Protein AF-0000000087722189 (afdb_homodimer)

pLDDT: mean 79.75, std 27.66, range [12.63, 98.88]

InterPro domains:
  IPR008979 Galactose-binding-like domain superfamily [SSF49785] (25-213)
  IPR013783 Immunoglobulin-like fold [G3DSA:2.60.40.10] (234-318)
  IPR017853 Glycoside hydrolase superfamily [SSF51445] (443-797)
  IPR036156 Beta-Galactosidase/glucuronidase domain superfamily [SSF49303] (232-332)
  IPR041625 Beta-mannosidase, Ig-fold domain [PF17753] (933-1014)
  IPR050887 Beta-mannosidase glycosyl hydrolases [PTHR43730] (6-1013)
  IPR054593 Beta-mannosidase-like, galactose-binding domain-like [PF22666] (35-205)

Sequence (2212 aa):
MRRAAALALVGALCLASAGLTLAASNVMSLDALTWGVTNANGTIALKTKLPAYPINLLQEKGIVQDPLYRFGELETRWVAMDTWTFATEFTVSEEVAKRSSVDLVLDGVDTFATVYLNDKQIASLENFHRKYLLPVKSQLKPGVNTLKIVLAPAIKVAIDRKANHPYWIPTVTQLGNIDAYNFARKPAYDFGWDWGPGLGAAGIYGAVSLVGYDTALLRSAHVRQVKAPSSFLIRVQPELIVPASGDAGLLTIEMPALGLKAEKKLDLTSSGRALPELELAVPADSVDLWWPLGYGEQKLYDLTVTWTSSGASAAASGGVPAATIKRRVGFRTVELVEKPLPEAAAELFSAAGAGWEGSAQPGNGVRACMGMNNCGQYGWVDGKKWTFISTEMTPNFDFPVSGYDFAGAFPNSSFPGGDNPWWNHRYGVWTGWGAPSLAKRVEGESMYFKVNGVPIYAKGANIIPLHTLPVNATDELLAETLDYATDARMNMLRVWGGGWYMPDSFYDACDEKGILVWQETMFACASYPRDTKFMAEVADEVEQQIRRISWHPSVVIWGGNNEIEASLEWYRETQNNPALFVHDYTELFISTIGGLMQELVPELPYVDSSPSNGVVSRQPFIKRWGAAWDQRYGDVHHYNYDADCQDFNNFPMAKFVSEHGWPSFPTWPTFKAATSEDDWAVFSPGMEFRQRHFNKTLEMTEQYRKHFKLPKSWTGKDKAESFAKWKRYLYLNHVQQALCIDTAFSYWRRLRSEPQGLTMGILYWQLNDVWAGASWSGIDYEGRYKPMQHRVKHQFADFVLQTVLDNGHAQVFLVSDDTAPTTAAIDLTVHRLAEPACGCARDAPAADAAACAAAGTEPVWSKRVTDVTVPALNSALVVNASVSELLAAMPKCTPTTCFLRATATTKATKNKPASTSSAELFFKDFKELKLERPNLQLSNFTQVTPESVSFVVSTDRAAALLVVIDSDLKGRLDNNMINLAPCSSATLTFTAPRGGAVGHKALKASLAVTSLFENSHDDAVAAEDGAAAPVVPAAVAEPVAAAAAKEDEKSPKAKKEEKKEEKKEGGAAKEEGAKAPAAEAPVAEEKKEEKKEEAAPAKEPAAQQLMRRAAALALVGALCLASAGLTLAASNVMSLDALTWGVTNANGTIALKTKLPAYPINLLQEKGIVQDPLYRFGELETRWVAMDTWTFATEFTVSEEVAKRSSVDLVLDGVDTFATVYLNDKQIASLENFHRKYLLPVKSQLKPGVNTLKIVLAPAIKVAIDRKANHPYWIPTVTQLGNIDAYNFARKPAYDFGWDWGPGLGAAGIYGAVSLVGYDTALLRSAHVRQVKAPSSFLIRVQPELIVPASGDAGLLTIEMPALGLKAEKKLDLTSSGRALPELELAVPADSVDLWWPLGYGEQKLYDLTVTWTSSGASAAASGGVPAATIKRRVGFRTVELVEKPLPEAAAELFSAAGAGWEGSAQPGNGVRACMGMNNCGQYGWVDGKKWTFISTEMTPNFDFPVSGYDFAGAFPNSSFPGGDNPWWNHRYGVWTGWGAPSLAKRVEGESMYFKVNGVPIYAKGANIIPLHTLPVNATDELLAETLDYATDARMNMLRVWGGGWYMPDSFYDACDEKGILVWQETMFACASYPRDTKFMAEVADEVEQQIRRISWHPSVVIWGGNNEIEASLEWYRETQNNPALFVHDYTELFISTIGGLMQELVPELPYVDSSPSNGVVSRQPFIKRWGAAWDQRYGDVHHYNYDADCQDFNNFPMAKFVSEHGWPSFPTWPTFKAATSEDDWAVFSPGMEFRQRHFNKTLEMTEQYRKHFKLPKSWTGKDKAESFAKWKRYLYLNHVQQALCIDTAFSYWRRLRSEPQGLTMGILYWQLNDVWAGASWSGIDYEGRYKPMQHRVKHQFADFVLQTVLDNGHAQVFLVSDDTAPTTAAIDLTVHRLAEPACGCARDAPAADAAACAAAGTEPVWSKRVTDVTVPALNSALVVNASVSELLAAMPKCTPTTCFLRATATTKATKNKPASTSSAELFFKDFKELKLERPNLQLSNFTQVTPESVSFVVSTDRAAALLVVIDSDLKGRLDNNMINLAPCSSATLTFTAPRGGAVGHKALKASLAVTSLFENSHDDAVAAEDGAAAPVVPAAVAEPVAAAAAKEDEKSPKAKKEEKKEEKKEGGAAKEEGAKAPAAEAPVAEEKKEEKKEEAAPAKEPAAQQL

Organism: NCBI:txid307507

Structure (mmCIF, N/CA/C/O backbone):
data_AF-0000000087722189-model_v1
#
loop_
_entity.id
_entity.type
_entity.pdbx_description
1 polymer beta-mannosidase
#
loop_
_atom_site.group_PDB
_atom_site.id
_atom_site.type_symbol
_atom_site.label_atom_id
_atom_site.label_alt_id
_atom_site.label_comp_id
_atom_site.label_asym_id
_atom_site.label_entity_id
_atom_site.label_seq_id
_atom_site.pdbx_PDB_ins_code
_atom_site.Cartn_x
_atom_site.Cartn_y
_atom_site.Cartn_z
_atom_site.occupancy
_atom_site.B_iso_or_equiv
_atom_site.auth_seq_id
_atom_site.auth_comp_id
_atom_site.auth_asym_id
_atom_site.auth_atom_id
_atom_site.pdbx_PDB_model_num
ATOM 1 N N . MET A 1 1 ? -52.75 -87 -25.594 1 18.64 1 MET A N 1
ATOM 2 C CA . MET A 1 1 ? -53.938 -86.25 -26.078 1 18.64 1 MET A CA 1
ATOM 3 C C . MET A 1 1 ? -53.812 -84.75 -25.859 1 18.64 1 MET A C 1
ATOM 5 O O . MET A 1 1 ? -54.375 -84 -26.641 1 18.64 1 MET A O 1
ATOM 9 N N . ARG A 1 2 ? -53.625 -84.625 -24.469 1 18.83 2 ARG A N 1
ATOM 10 C CA . ARG A 1 2 ? -53.969 -83.375 -23.75 1 18.83 2 ARG A CA 1
ATOM 11 C C . ARG A 1 2 ? -53.156 -82.188 -24.297 1 18.83 2 ARG A C 1
ATOM 13 O O . ARG A 1 2 ? -52 -82 -23.891 1 18.83 2 ARG A O 1
ATOM 20 N N . ARG A 1 3 ? -53.156 -82 -25.656 1 20.3 3 ARG A N 1
ATOM 21 C CA . ARG A 1 3 ? -52.5 -81.375 -26.781 1 20.3 3 ARG A CA 1
ATOM 22 C C . ARG A 1 3 ? -52.625 -79.875 -26.719 1 20.3 3 ARG A C 1
ATOM 24 O O . ARG A 1 3 ? -51.719 -79.125 -27.172 1 20.3 3 ARG A O 1
ATOM 31 N N . ALA A 1 4 ? -53.906 -79.438 -26.359 1 22.16 4 ALA A N 1
ATOM 32 C CA . ALA A 1 4 ? -54.562 -78.375 -27.094 1 22.16 4 ALA A CA 1
ATOM 33 C C . ALA A 1 4 ? -54.031 -77 -26.625 1 22.16 4 ALA A C 1
ATOM 35 O O . ALA A 1 4 ? -54.594 -75.938 -26.969 1 22.16 4 ALA A O 1
ATOM 36 N N . ALA A 1 5 ? -53.344 -77 -25.469 1 23.98 5 ALA A N 1
ATOM 37 C CA . ALA A 1 5 ? -53.25 -75.875 -24.562 1 23.98 5 ALA A CA 1
ATOM 38 C C . ALA A 1 5 ? -52.531 -74.688 -25.25 1 23.98 5 ALA A C 1
ATOM 40 O O . ALA A 1 5 ? -51.344 -74.438 -25.031 1 23.98 5 ALA A O 1
ATOM 41 N N . ALA A 1 6 ? -52.406 -74.688 -26.688 1 22.47 6 ALA A N 1
ATOM 42 C CA . ALA A 1 6 ? -51.5 -74 -27.609 1 22.47 6 ALA A CA 1
ATOM 43 C C . ALA A 1 6 ? -51.75 -72.5 -27.578 1 22.47 6 ALA A C 1
ATOM 45 O O . ALA A 1 6 ? -50.812 -71.688 -27.828 1 22.47 6 ALA A O 1
ATOM 46 N N . LEU A 1 7 ? -53.094 -72.125 -27.594 1 21.23 7 LEU A N 1
ATOM 47 C CA . LEU A 1 7 ? -53.5 -71 -28.469 1 21.23 7 LEU A CA 1
ATOM 48 C C . LEU A 1 7 ? -52.906 -69.688 -28.031 1 21.23 7 LEU A C 1
ATOM 50 O O . LEU A 1 7 ? -52.281 -69 -28.828 1 21.23 7 LEU A O 1
ATOM 54 N N . ALA A 1 8 ? -53.781 -68.688 -27.5 1 22.16 8 ALA A N 1
ATOM 55 C CA . ALA A 1 8 ? -54.25 -67.375 -27.875 1 22.16 8 ALA A CA 1
ATOM 56 C C . ALA A 1 8 ? -53.406 -66.312 -27.234 1 22.16 8 ALA A C 1
ATOM 58 O O . ALA A 1 8 ? -53.562 -65.125 -27.547 1 22.16 8 ALA A O 1
ATOM 59 N N . LEU A 1 9 ? -52.719 -66.5 -26.125 1 21.83 9 LEU A N 1
ATOM 60 C CA . LEU A 1 9 ? -52.562 -65.438 -25.188 1 21.83 9 LEU A CA 1
ATOM 61 C C . LEU A 1 9 ? -51.594 -64.375 -25.719 1 21.83 9 LEU A C 1
ATOM 63 O O . LEU A 1 9 ? -50.375 -64.5 -25.594 1 21.83 9 LEU A O 1
ATOM 67 N N . VAL A 1 10 ? -51.656 -63.969 -27.062 1 23.55 10 VAL A N 1
ATOM 68 C CA . VAL A 1 10 ? -50.719 -63.031 -27.656 1 23.55 10 VAL A CA 1
ATOM 69 C C . VAL A 1 10 ? -50.812 -61.688 -26.906 1 23.55 10 VAL A C 1
ATOM 71 O O . VAL A 1 10 ? -51.844 -61 -26.953 1 23.55 10 VAL A O 1
ATOM 74 N N . GLY A 1 11 ? -50.219 -61.5 -25.672 1 20.73 11 GLY A N 1
ATOM 75 C CA . GLY A 1 11 ? -50.094 -60.406 -24.75 1 20.73 11 GLY A CA 1
ATOM 76 C C . GLY A 1 11 ? -49.656 -59.125 -25.422 1 20.73 11 GLY A C 1
ATOM 77 O O . GLY A 1 11 ? -48.625 -59.094 -26.125 1 20.73 11 GLY A O 1
ATOM 78 N N . ALA A 1 12 ? -50.625 -58.188 -25.828 1 23.33 12 ALA A N 1
ATOM 79 C CA . ALA A 1 12 ? -50.625 -56.812 -26.328 1 23.33 12 ALA A CA 1
ATOM 80 C C . ALA A 1 12 ? -49.719 -55.938 -25.469 1 23.33 12 ALA A C 1
ATOM 82 O O . ALA A 1 12 ? -50.031 -55.656 -24.312 1 23.33 12 ALA A O 1
ATOM 83 N N . LEU A 1 13 ? -48.406 -56.062 -25.547 1 22.55 13 LEU A N 1
ATOM 84 C CA . LEU A 1 13 ? -47.406 -55.219 -24.922 1 22.55 13 LEU A CA 1
ATOM 85 C C . LEU A 1 13 ? -47.656 -53.75 -25.266 1 22.55 13 LEU A C 1
ATOM 87 O O . LEU A 1 13 ? -47.531 -53.344 -26.438 1 22.55 13 LEU A O 1
ATOM 91 N N . CYS A 1 14 ? -48.719 -53.125 -24.641 1 22.64 14 CYS A N 1
ATOM 92 C CA . CYS A 1 14 ? -49 -51.688 -24.719 1 22.64 14 CYS A CA 1
ATOM 93 C C . CYS A 1 14 ? -47.719 -50.906 -24.406 1 22.64 14 CYS A C 1
ATOM 95 O O . CYS A 1 14 ? -47.188 -51 -23.312 1 22.64 14 CYS A O 1
ATOM 97 N N . LEU A 1 15 ? -46.875 -50.656 -25.391 1 23.09 15 LEU A N 1
ATOM 98 C CA . LEU A 1 15 ? -45.812 -49.656 -25.391 1 23.09 15 LEU A CA 1
ATOM 99 C C . LEU A 1 15 ? -46.312 -48.312 -24.922 1 23.09 15 LEU A C 1
ATOM 101 O O . LEU A 1 15 ? -47.062 -47.625 -25.641 1 23.09 15 LEU A O 1
ATOM 105 N N . ALA A 1 16 ? -46.844 -48.156 -23.688 1 23.91 16 ALA A N 1
ATOM 106 C CA . ALA A 1 16 ? -47.156 -46.812 -23.172 1 23.91 16 ALA A CA 1
ATOM 107 C C . ALA A 1 16 ? -45.969 -45.875 -23.391 1 23.91 16 ALA A C 1
ATOM 109 O O . ALA A 1 16 ? -44.844 -46.156 -22.984 1 23.91 16 ALA A O 1
ATOM 110 N N . SER A 1 17 ? -46.062 -45.094 -24.453 1 23.98 17 SER A N 1
ATOM 111 C CA . SER A 1 17 ? -45.281 -43.906 -24.734 1 23.98 17 SER A CA 1
ATOM 112 C C . SER A 1 17 ? -45.25 -42.969 -23.516 1 23.98 17 SER A C 1
ATOM 114 O O . SER A 1 17 ? -46.281 -42.406 -23.125 1 23.98 17 SER A O 1
ATOM 116 N N . ALA A 1 18 ? -44.625 -43.344 -22.422 1 25.34 18 ALA A N 1
ATOM 117 C CA . ALA A 1 18 ? -44.375 -42.344 -21.375 1 25.34 18 ALA A CA 1
ATOM 118 C C . ALA A 1 18 ? -43.906 -41.031 -21.969 1 25.34 18 ALA A C 1
ATOM 120 O O . ALA A 1 18 ? -42.906 -41 -22.703 1 25.34 18 ALA A O 1
ATOM 121 N N . GLY A 1 19 ? -44.844 -40.188 -22.297 1 25.67 19 GLY A N 1
ATOM 122 C CA . GLY A 1 19 ? -44.594 -38.781 -22.625 1 25.67 19 GLY A CA 1
ATOM 123 C C . GLY A 1 19 ? -43.531 -38.156 -21.734 1 25.67 19 GLY A C 1
ATOM 124 O O . GLY A 1 19 ? -43.719 -38.094 -20.516 1 25.67 19 GLY A O 1
ATOM 125 N N . LEU A 1 20 ? -42.344 -38.375 -22.016 1 26.56 20 LEU A N 1
ATOM 126 C CA . LEU A 1 20 ? -41.281 -37.5 -21.531 1 26.56 20 LEU A CA 1
ATOM 127 C C . LEU A 1 20 ? -41.719 -36.031 -21.547 1 26.56 20 LEU A C 1
ATOM 129 O O . LEU A 1 20 ? -41.875 -35.438 -22.625 1 26.56 20 LEU A O 1
ATOM 133 N N . THR A 1 21 ? -42.719 -35.719 -20.719 1 28.09 21 THR A N 1
ATOM 134 C CA . THR A 1 21 ? -42.906 -34.281 -20.531 1 28.09 21 THR A CA 1
ATOM 135 C C . THR A 1 21 ? -41.531 -33.594 -20.375 1 28.09 21 THR A C 1
ATOM 137 O O . THR A 1 21 ? -40.812 -33.844 -19.406 1 28.09 21 THR A O 1
ATOM 140 N N . LEU A 1 22 ? -40.938 -33.375 -21.391 1 30.19 22 LEU A N 1
ATOM 141 C CA . LEU A 1 22 ? -39.875 -32.344 -21.344 1 30.19 22 LEU A CA 1
ATOM 142 C C . LEU A 1 22 ? -40.344 -31.156 -20.5 1 30.19 22 LEU A C 1
ATOM 144 O O . LEU A 1 22 ? -41.281 -30.438 -20.875 1 30.19 22 LEU A O 1
ATOM 148 N N . ALA A 1 23 ? -40.375 -31.141 -19.281 1 35.41 23 ALA A N 1
ATOM 149 C CA . ALA A 1 23 ? -40.562 -29.922 -18.484 1 35.41 23 ALA A CA 1
ATOM 150 C C . ALA A 1 23 ? -40 -28.719 -19.234 1 35.41 23 ALA A C 1
ATOM 152 O O . ALA A 1 23 ? -38.844 -28.734 -19.703 1 35.41 23 ALA A O 1
ATOM 153 N N . ALA A 1 24 ? -40.844 -27.906 -19.828 1 44.97 24 ALA A N 1
ATOM 154 C CA . ALA A 1 24 ? -40.562 -26.641 -20.5 1 44.97 24 ALA A CA 1
ATOM 155 C C . ALA A 1 24 ? -39.5 -25.844 -19.734 1 44.97 24 ALA A C 1
ATOM 157 O O . ALA A 1 24 ? -39.688 -25.484 -18.578 1 44.97 24 ALA A O 1
ATOM 158 N N . SER A 1 25 ? -38.219 -25.906 -20.125 1 65.19 25 SER A N 1
ATOM 159 C CA . SER A 1 25 ? -37.031 -25.312 -19.5 1 65.19 25 SER A CA 1
ATOM 160 C C . SER A 1 25 ? -37.094 -23.797 -19.5 1 65.19 25 SER A C 1
ATOM 162 O O . SER A 1 25 ? -37.531 -23.188 -20.484 1 65.19 25 SER A O 1
ATOM 164 N N . ASN A 1 26 ? -37.094 -23.172 -18.344 1 86.25 26 ASN A N 1
ATOM 165 C CA . ASN A 1 26 ? -36.969 -21.719 -18.203 1 86.25 26 ASN A CA 1
ATOM 166 C C . ASN A 1 26 ? -35.656 -21.188 -18.781 1 86.25 26 ASN A C 1
ATOM 168 O O . ASN A 1 26 ? -35.344 -20.016 -18.625 1 86.25 26 ASN A O 1
ATOM 172 N N . VAL A 1 27 ? -35.031 -22.188 -19.547 1 93.06 27 VAL A N 1
ATOM 173 C CA . VAL A 1 27 ? -33.781 -21.812 -20.188 1 93.06 27 VAL A CA 1
ATOM 174 C C . VAL A 1 27 ? -33.875 -22.062 -21.688 1 93.06 27 VAL A C 1
ATOM 176 O O . VAL A 1 27 ? -34.312 -23.125 -22.125 1 93.06 27 VAL A O 1
ATOM 179 N N . MET A 1 28 ? -33.531 -21.141 -22.453 1 96.31 28 MET A N 1
ATOM 180 C CA . MET A 1 28 ? -33.469 -21.234 -23.922 1 96.31 28 MET A CA 1
ATOM 181 C C . MET A 1 28 ? -32.031 -21.031 -24.406 1 96.31 28 MET A C 1
ATOM 183 O O . MET A 1 28 ? -31.516 -19.922 -24.391 1 96.31 28 MET A O 1
ATOM 187 N N . SER A 1 29 ? -31.375 -22.156 -24.797 1 97.19 29 SER A N 1
ATOM 188 C CA . SER A 1 29 ? -30.031 -22.062 -25.344 1 97.19 29 SER A CA 1
ATOM 189 C C . SER A 1 29 ? -30.047 -21.422 -26.734 1 97.19 29 SER A C 1
ATOM 191 O O . SER A 1 29 ? -30.938 -21.703 -27.547 1 97.19 29 SER A O 1
ATOM 193 N N . LEU A 1 30 ? -29.094 -20.625 -26.984 1 98.06 30 LEU A N 1
ATOM 194 C CA . LEU A 1 30 ? -28.969 -20 -28.297 1 98.06 30 LEU A CA 1
ATOM 195 C C . LEU A 1 30 ? -27.766 -20.547 -29.047 1 98.06 30 LEU A C 1
ATOM 197 O O . LEU A 1 30 ? -27.453 -20.094 -30.156 1 98.06 30 LEU A O 1
ATOM 201 N N . ASP A 1 31 ? -27.156 -21.578 -28.531 1 97.5 31 ASP A N 1
ATOM 202 C CA . ASP A 1 31 ? -25.891 -22.109 -29.062 1 97.5 31 ASP A CA 1
ATOM 203 C C . ASP A 1 31 ? -26.109 -22.766 -30.422 1 97.5 31 ASP A C 1
ATOM 205 O O . ASP A 1 31 ? -25.266 -22.609 -31.312 1 97.5 31 ASP A O 1
ATOM 209 N N . ALA A 1 32 ? -27.203 -23.453 -30.547 1 96.31 32 ALA A N 1
ATOM 210 C CA . ALA A 1 32 ? -27.422 -24.297 -31.703 1 96.31 32 ALA A CA 1
ATOM 211 C C . ALA A 1 32 ? -28 -23.5 -32.875 1 96.31 32 ALA A C 1
ATOM 213 O O . ALA A 1 32 ? -28.094 -24.016 -34 1 96.31 32 ALA A O 1
ATOM 214 N N . LEU A 1 33 ? -28.281 -22.25 -32.562 1 97.06 33 LEU A N 1
ATOM 215 C CA . LEU A 1 33 ? -28.781 -21.406 -33.656 1 97.06 33 LEU A CA 1
ATOM 216 C C . LEU A 1 33 ? -27.672 -21.125 -34.656 1 97.06 33 LEU A C 1
ATOM 218 O O . LEU A 1 33 ? -26.5 -21.406 -34.406 1 97.06 33 LEU A O 1
ATOM 222 N N . THR A 1 34 ? -28.156 -20.656 -35.812 1 97.19 34 THR A N 1
ATOM 223 C CA . THR A 1 34 ? -27.188 -20.203 -36.781 1 97.19 34 THR A CA 1
ATOM 224 C C . THR A 1 34 ? -26.688 -18.797 -36.438 1 97.19 34 THR A C 1
ATOM 226 O O . THR A 1 34 ? -27.469 -17.844 -36.406 1 97.19 34 THR A O 1
ATOM 229 N N . TRP A 1 35 ? -25.5 -18.719 -36.188 1 98.5 35 TRP A N 1
ATOM 230 C CA . TRP A 1 35 ? -24.844 -17.438 -35.906 1 98.5 35 TRP A CA 1
ATOM 231 C C . TRP A 1 35 ? -24.047 -16.953 -37.125 1 98.5 35 TRP A C 1
ATOM 233 O O . TRP A 1 35 ? -23.25 -17.703 -37.688 1 98.5 35 TRP A O 1
ATOM 243 N N . GLY A 1 36 ? -24.281 -15.773 -37.531 1 98.25 36 GLY A N 1
ATOM 244 C CA . GLY A 1 36 ? -23.422 -15.125 -38.5 1 98.25 36 GLY A CA 1
ATOM 245 C C . GLY A 1 36 ? -22.172 -14.516 -37.875 1 98.25 36 GLY A C 1
ATOM 246 O O . GLY A 1 36 ? -22.234 -13.945 -36.781 1 98.25 36 GLY A O 1
ATOM 247 N N . VAL A 1 37 ? -21.016 -14.742 -38.531 1 98.5 37 VAL A N 1
ATOM 248 C CA . VAL A 1 37 ? -19.75 -14.164 -38.094 1 98.5 37 VAL A CA 1
ATOM 249 C C . VAL A 1 37 ? -19.141 -13.32 -39.219 1 98.5 37 VAL A C 1
ATOM 251 O O . VAL A 1 37 ? -18.891 -13.836 -40.312 1 98.5 37 VAL A O 1
ATOM 254 N N . THR A 1 38 ? -18.969 -12.008 -38.906 1 98.25 38 THR A N 1
ATOM 255 C CA . THR A 1 38 ? -18.438 -11.109 -39.938 1 98.25 38 THR A CA 1
ATOM 256 C C . THR A 1 38 ? -17.297 -10.266 -39.375 1 98.25 38 THR A C 1
ATOM 258 O O . THR A 1 38 ? -17.234 -10.031 -38.156 1 98.25 38 THR A O 1
ATOM 261 N N . ASN A 1 39 ? -16.344 -9.914 -40.188 1 97.5 39 ASN A N 1
ATOM 262 C CA . ASN A 1 39 ? -15.297 -8.992 -39.75 1 97.5 39 ASN A CA 1
ATOM 263 C C . ASN A 1 39 ? -15.688 -7.543 -40.031 1 97.5 39 ASN A C 1
ATOM 265 O O . ASN A 1 39 ? -16.766 -7.27 -40.531 1 97.5 39 ASN A O 1
ATOM 269 N N . ALA A 1 40 ? -14.867 -6.645 -39.625 1 95.75 40 ALA A N 1
ATOM 270 C CA . ALA A 1 40 ? -15.18 -5.223 -39.562 1 95.75 40 ALA A CA 1
ATOM 271 C C . ALA A 1 40 ? -15.555 -4.691 -40.969 1 95.75 40 ALA A C 1
ATOM 273 O O . ALA A 1 40 ? -16.516 -3.926 -41.094 1 95.75 40 ALA A O 1
ATOM 274 N N . ASN A 1 41 ? -14.82 -5.121 -42.031 1 93.06 41 ASN A N 1
ATOM 275 C CA . ASN A 1 41 ? -15.039 -4.547 -43.375 1 93.06 41 ASN A CA 1
ATOM 276 C C . ASN A 1 41 ? -16.016 -5.395 -44.188 1 93.06 41 ASN A C 1
ATOM 278 O O . ASN A 1 41 ? -16.297 -5.078 -45.344 1 93.06 41 ASN A O 1
ATOM 282 N N . GLY A 1 42 ? -16.453 -6.5 -43.719 1 92.81 42 GLY A N 1
ATOM 283 C CA . GLY A 1 42 ? -17.5 -7.297 -44.344 1 92.81 42 GLY A CA 1
ATOM 284 C C . GLY A 1 42 ? -16.984 -8.258 -45.375 1 92.81 42 GLY A C 1
ATOM 285 O O . GLY A 1 42 ? -17.766 -8.969 -46.031 1 92.81 42 GLY A O 1
ATOM 286 N N . THR A 1 43 ? -15.695 -8.375 -45.531 1 93.94 43 THR A N 1
ATOM 287 C CA . THR A 1 43 ? -15.117 -9.242 -46.562 1 93.94 43 THR A CA 1
ATOM 288 C C . THR A 1 43 ? -15.266 -10.711 -46.156 1 93.94 43 THR A C 1
ATOM 290 O O . THR A 1 43 ? -15.195 -11.594 -47.031 1 93.94 43 THR A O 1
ATOM 293 N N . ILE A 1 44 ? -15.398 -10.977 -44.906 1 96.69 44 ILE A N 1
ATOM 294 C CA . ILE A 1 44 ? -15.594 -12.328 -44.375 1 96.69 44 ILE A CA 1
ATOM 295 C C . ILE A 1 44 ? -17 -12.453 -43.781 1 96.69 44 ILE A C 1
ATOM 297 O O . ILE A 1 44 ? -17.422 -11.602 -43 1 96.69 44 ILE A O 1
ATOM 301 N N . ALA A 1 45 ? -17.672 -13.383 -44.188 1 96.62 45 ALA A N 1
ATOM 302 C CA . ALA A 1 45 ? -18.969 -13.742 -43.656 1 96.62 45 ALA A CA 1
ATOM 303 C C . ALA A 1 45 ? -19.109 -15.25 -43.5 1 96.62 45 ALA A C 1
ATOM 305 O O . ALA A 1 45 ? -19.125 -15.984 -44.5 1 96.62 45 ALA A O 1
ATOM 306 N N . LEU A 1 46 ? -19.156 -15.727 -42.375 1 97.44 46 LEU A N 1
ATOM 307 C CA . LEU A 1 46 ? -19.219 -17.156 -42.062 1 97.44 46 LEU A CA 1
ATOM 308 C C . LEU A 1 46 ? -20.438 -17.484 -41.219 1 97.44 46 LEU A C 1
ATOM 310 O O . LEU A 1 46 ? -21.078 -16.578 -40.656 1 97.44 46 LEU A O 1
ATOM 314 N N . LYS A 1 47 ? -20.828 -18.688 -41.188 1 97.25 47 LYS A N 1
ATOM 315 C CA . LYS A 1 47 ? -21.875 -19.188 -40.312 1 97.25 47 LYS A CA 1
ATOM 316 C C . LYS A 1 47 ? -21.344 -20.266 -39.375 1 97.25 47 LYS A C 1
ATOM 318 O O . LYS A 1 47 ? -20.453 -21.047 -39.75 1 97.25 47 LYS A O 1
ATOM 323 N N . THR A 1 48 ? -21.828 -20.266 -38.219 1 97.44 48 THR A N 1
ATOM 324 C CA . THR A 1 48 ? -21.344 -21.234 -37.219 1 97.44 48 THR A CA 1
ATOM 325 C C . THR A 1 48 ? -22.375 -21.438 -36.125 1 97.44 48 THR A C 1
ATOM 327 O O . THR A 1 48 ? -23.375 -20.734 -36.062 1 97.44 48 THR A O 1
ATOM 330 N N . LYS A 1 49 ? -22.234 -22.422 -35.344 1 97.5 49 LYS A N 1
ATOM 331 C CA . LYS A 1 49 ? -22.828 -22.562 -34.031 1 97.5 49 LYS A CA 1
ATOM 332 C C . LYS A 1 49 ? -21.844 -22.125 -32.938 1 97.5 49 LYS A C 1
ATOM 334 O O . LYS A 1 49 ? -20.719 -21.734 -33.25 1 97.5 49 LYS A O 1
ATOM 339 N N . LEU A 1 50 ? -22.297 -22.094 -31.703 1 97.44 50 LEU A N 1
ATOM 340 C CA . LEU A 1 50 ? -21.422 -21.75 -30.578 1 97.44 50 LEU A CA 1
ATOM 341 C C . LEU A 1 50 ? -21.109 -22.984 -29.734 1 97.44 50 LEU A C 1
ATOM 343 O O . LEU A 1 50 ? -21.891 -23.922 -29.688 1 97.44 50 LEU A O 1
ATOM 347 N N . PRO A 1 51 ? -19.906 -22.875 -29.078 1 97.06 51 PRO A N 1
ATOM 348 C CA . PRO A 1 51 ? -18.859 -21.844 -29.062 1 97.06 51 PRO A CA 1
ATOM 349 C C . PRO A 1 51 ? -18.062 -21.797 -30.375 1 97.06 51 PRO A C 1
ATOM 351 O O . PRO A 1 51 ? -18.062 -22.75 -31.141 1 97.06 51 PRO A O 1
ATOM 354 N N . ALA A 1 52 ? -17.406 -20.625 -30.594 1 97.88 52 ALA A N 1
ATOM 355 C CA . ALA A 1 52 ? -16.672 -20.516 -31.844 1 97.88 52 ALA A CA 1
ATOM 356 C C . ALA A 1 52 ? -15.625 -19.406 -31.781 1 97.88 52 ALA A C 1
ATOM 358 O O . ALA A 1 52 ? -15.797 -18.422 -31.031 1 97.88 52 ALA A O 1
ATOM 359 N N . TYR A 1 53 ? -14.57 -19.594 -32.5 1 98.25 53 TYR A N 1
ATOM 360 C CA . TYR A 1 53 ? -13.539 -18.609 -32.75 1 98.25 53 TYR A CA 1
ATOM 361 C C . TYR A 1 53 ? -13.367 -18.391 -34.25 1 98.25 53 TYR A C 1
ATOM 363 O O . TYR A 1 53 ? -13.25 -19.359 -35.031 1 98.25 53 TYR A O 1
ATOM 371 N N . PRO A 1 54 ? -13.336 -17.156 -34.688 1 97.94 54 PRO A N 1
ATOM 372 C CA . PRO A 1 54 ? -13.133 -16.891 -36.125 1 97.94 54 PRO A CA 1
ATOM 373 C C . PRO A 1 54 ? -11.883 -17.562 -36.688 1 97.94 54 PRO A C 1
ATOM 375 O O . PRO A 1 54 ? -11.898 -18.062 -37.812 1 97.94 54 PRO A O 1
ATOM 378 N N . ILE A 1 55 ? -10.812 -17.562 -35.938 1 97.56 55 ILE A N 1
ATOM 379 C CA . ILE A 1 55 ? -9.562 -18.125 -36.406 1 97.56 55 ILE A CA 1
ATOM 380 C C . ILE A 1 55 ? -9.758 -19.609 -36.75 1 97.56 55 ILE A C 1
ATOM 382 O O . ILE A 1 55 ? -9.219 -20.109 -37.719 1 97.56 55 ILE A O 1
ATOM 386 N N . ASN A 1 56 ? -10.469 -20.375 -35.938 1 97.19 56 ASN A N 1
ATOM 387 C CA . ASN A 1 56 ? -10.797 -21.766 -36.219 1 97.19 56 ASN A CA 1
ATOM 388 C C . ASN A 1 56 ? -11.672 -21.891 -37.469 1 97.19 56 ASN A C 1
ATOM 390 O O . ASN A 1 56 ? -11.461 -22.797 -38.281 1 97.19 56 ASN A O 1
ATOM 394 N N . LEU A 1 57 ? -12.656 -21.016 -37.531 1 97.81 57 LEU A N 1
ATOM 395 C CA . LEU A 1 57 ? -13.578 -21.062 -38.656 1 97.81 57 LEU A CA 1
ATOM 396 C C . LEU A 1 57 ? -12.844 -20.797 -39.969 1 97.81 57 LEU A C 1
ATOM 398 O O . LEU A 1 57 ? -13.102 -21.453 -41 1 97.81 57 LEU A O 1
ATOM 402 N N . LEU A 1 58 ? -12.016 -19.812 -39.969 1 98 58 LEU A N 1
ATOM 403 C CA . LEU A 1 58 ? -11.227 -19.469 -41.156 1 98 58 LEU A CA 1
ATOM 404 C C . LEU A 1 58 ? -10.352 -20.641 -41.562 1 98 58 LEU A C 1
ATOM 406 O O . LEU A 1 58 ? -10.188 -20.906 -42.75 1 98 58 LEU A O 1
ATOM 410 N N . GLN A 1 59 ? -9.703 -21.266 -40.594 1 96.94 59 GLN A N 1
ATOM 411 C CA . GLN A 1 59 ? -8.891 -22.453 -40.906 1 96.94 59 GLN A CA 1
ATOM 412 C C . GLN A 1 59 ? -9.734 -23.547 -41.531 1 96.94 59 GLN A C 1
ATOM 414 O O . GLN A 1 59 ? -9.32 -24.172 -42.5 1 96.94 59 GLN A O 1
ATOM 419 N N . GLU A 1 60 ? -10.852 -23.812 -40.969 1 96.62 60 GLU A N 1
ATOM 420 C CA . GLU A 1 60 ? -11.758 -24.844 -41.438 1 96.62 60 GLU A CA 1
ATOM 421 C C . GLU A 1 60 ? -12.172 -24.578 -42.906 1 96.62 60 GLU A C 1
ATOM 423 O O . GLU A 1 60 ? -12.352 -25.516 -43.688 1 96.62 60 GLU A O 1
ATOM 428 N N . LYS A 1 61 ? -12.359 -23.344 -43.219 1 96 61 LYS A N 1
ATOM 429 C CA . LYS A 1 61 ? -12.789 -22.938 -44.562 1 96 61 LYS A CA 1
ATOM 430 C C . LYS A 1 61 ? -11.602 -22.812 -45.5 1 96 61 LYS A C 1
ATOM 432 O O . LYS A 1 61 ? -11.773 -22.531 -46.688 1 96 61 LYS A O 1
ATOM 437 N N . GLY A 1 62 ? -10.406 -23 -44.969 1 94.69 62 GLY A N 1
ATOM 438 C CA . GLY A 1 62 ? -9.203 -22.938 -45.812 1 94.69 62 GLY A CA 1
ATOM 439 C C . GLY A 1 62 ? -8.781 -21.531 -46.156 1 94.69 62 GLY A C 1
ATOM 440 O O . GLY A 1 62 ? -7.98 -21.328 -47.062 1 94.69 62 GLY A O 1
ATOM 441 N N . ILE A 1 63 ? -9.438 -20.609 -45.438 1 95.31 63 ILE A N 1
ATOM 442 C CA . ILE A 1 63 ? -9.086 -19.219 -45.688 1 95.31 63 ILE A CA 1
ATOM 443 C C . ILE A 1 63 ? -7.707 -18.922 -45.125 1 95.31 63 ILE A C 1
ATOM 445 O O . ILE A 1 63 ? -6.93 -18.156 -45.688 1 95.31 63 ILE A O 1
ATOM 449 N N . VAL A 1 64 ? -7.363 -19.469 -43.938 1 95.06 64 VAL A N 1
ATOM 450 C CA . VAL A 1 64 ? -6.035 -19.359 -43.344 1 95.06 64 VAL A CA 1
ATOM 451 C C . VAL A 1 64 ? -5.453 -20.766 -43.125 1 95.06 64 VAL A C 1
ATOM 453 O O . VAL A 1 64 ? -6.191 -21.734 -43.031 1 95.06 64 VAL A O 1
ATOM 456 N N . GLN A 1 65 ? -4.18 -20.844 -43.156 1 93.12 65 GLN A N 1
ATOM 457 C CA . GLN A 1 65 ? -3.512 -22.078 -42.75 1 93.12 65 GLN A CA 1
ATOM 458 C C . GLN A 1 65 ? -3.574 -22.297 -41.25 1 93.12 65 GLN A C 1
ATOM 460 O O . GLN A 1 65 ? -4.105 -21.469 -40.531 1 93.12 65 GLN A O 1
ATOM 465 N N . ASP A 1 66 ? -3.059 -23.469 -40.875 1 95.19 66 ASP A N 1
ATOM 466 C CA . ASP A 1 66 ? -2.938 -23.734 -39.438 1 95.19 66 ASP A CA 1
ATOM 467 C C . ASP A 1 66 ? -2.039 -22.703 -38.75 1 95.19 66 ASP A C 1
ATOM 469 O O . ASP A 1 66 ? -0.855 -22.594 -39.094 1 95.19 66 ASP A O 1
ATOM 473 N N . PRO A 1 67 ? -2.676 -21.984 -37.812 1 94.56 67 PRO A N 1
ATOM 474 C CA . PRO A 1 67 ? -1.878 -20.953 -37.156 1 94.56 67 PRO A CA 1
ATOM 475 C C . PRO A 1 67 ? -0.668 -21.531 -36.406 1 94.56 67 PRO A C 1
ATOM 477 O O . PRO A 1 67 ? 0.264 -20.781 -36.094 1 94.56 67 PRO A O 1
ATOM 480 N N . LEU A 1 68 ? -0.614 -22.844 -36.156 1 96 68 LEU A N 1
ATOM 481 C CA . LEU A 1 68 ? 0.46 -23.438 -35.375 1 96 68 LEU A CA 1
ATOM 482 C C . LEU A 1 68 ? 1.479 -24.125 -36.281 1 96 68 LEU A C 1
ATOM 484 O O . LEU A 1 68 ? 2.428 -24.75 -35.781 1 96 68 LEU A O 1
ATOM 488 N N . TYR A 1 69 ? 1.288 -24 -37.594 1 95.62 69 TYR A N 1
ATOM 489 C CA . TYR A 1 69 ? 2.23 -24.562 -38.562 1 95.62 69 TYR A CA 1
ATOM 490 C C . TYR A 1 69 ? 3.289 -23.531 -38.938 1 95.62 69 TYR A C 1
ATOM 492 O O . TYR A 1 69 ? 2.957 -22.422 -39.375 1 95.62 69 TYR A O 1
ATOM 500 N N . ARG A 1 70 ? 4.5 -23.922 -38.75 1 93.19 70 ARG A N 1
ATOM 501 C CA . ARG A 1 70 ? 5.668 -23.109 -39.094 1 93.19 70 ARG A CA 1
ATOM 502 C C . ARG A 1 70 ? 5.504 -21.688 -38.594 1 93.19 70 ARG A C 1
ATOM 504 O O . ARG A 1 70 ? 5.402 -21.453 -37.375 1 93.19 70 ARG A O 1
ATOM 511 N N . PHE A 1 71 ? 5.277 -20.656 -39.406 1 89.88 71 PHE A N 1
ATOM 512 C CA . PHE A 1 71 ? 5.16 -19.25 -39 1 89.88 71 PHE A CA 1
ATOM 513 C C . PHE A 1 71 ? 3.703 -18.812 -39.031 1 89.88 71 PHE A C 1
ATOM 515 O O . PHE A 1 71 ? 3.42 -17.625 -39.219 1 89.88 71 PHE A O 1
ATOM 522 N N . GLY A 1 72 ? 2.83 -19.75 -38.938 1 88.81 72 GLY A N 1
ATOM 523 C CA . GLY A 1 72 ? 1.403 -19.5 -39.062 1 88.81 72 GLY A CA 1
ATOM 524 C C . GLY A 1 72 ? 0.896 -18.453 -38.094 1 88.81 72 GLY A C 1
ATOM 525 O O . GLY A 1 72 ? -0.027 -17.703 -38.406 1 88.81 72 GLY A O 1
ATOM 526 N N . GLU A 1 73 ? 1.442 -18.375 -36.875 1 89.69 73 GLU A N 1
ATOM 527 C CA . GLU A 1 73 ? 1.104 -17.375 -35.875 1 89.69 73 GLU A CA 1
ATOM 528 C C . GLU A 1 73 ? 1.172 -15.961 -36.469 1 89.69 73 GLU A C 1
ATOM 530 O O . GLU A 1 73 ? 0.266 -15.156 -36.281 1 89.69 73 GLU A O 1
ATOM 535 N N . LEU A 1 74 ? 2.23 -15.703 -37.156 1 85.44 74 LEU A N 1
ATOM 536 C CA . LEU A 1 74 ? 2.449 -14.391 -37.75 1 85.44 74 LEU A CA 1
ATOM 537 C C . LEU A 1 74 ? 1.529 -14.18 -38.969 1 85.44 74 LEU A C 1
ATOM 539 O O . LEU A 1 74 ? 0.972 -13.094 -39.125 1 85.44 74 LEU A O 1
ATOM 543 N N . GLU A 1 75 ? 1.368 -15.203 -39.688 1 86.12 75 GLU A N 1
ATOM 544 C CA . GLU A 1 75 ? 0.593 -15.117 -40.938 1 86.12 75 GLU A CA 1
ATOM 545 C C . GLU A 1 75 ? -0.886 -14.883 -40.625 1 86.12 75 GLU A C 1
ATOM 547 O O . GLU A 1 75 ? -1.6 -14.297 -41.438 1 86.12 75 GLU A O 1
ATOM 552 N N . THR A 1 76 ? -1.278 -15.297 -39.469 1 92.25 76 THR A N 1
ATOM 553 C CA . THR A 1 76 ? -2.697 -15.195 -39.156 1 92.25 76 THR A CA 1
ATOM 554 C C . THR A 1 76 ? -2.953 -14.039 -38.188 1 92.25 76 THR A C 1
ATOM 556 O O . THR A 1 76 ? -4.07 -13.875 -37.688 1 92.25 76 THR A O 1
ATOM 559 N N . ARG A 1 77 ? -1.993 -13.188 -37.875 1 90.38 77 ARG A N 1
ATOM 560 C CA . ARG A 1 77 ? -2.068 -12.102 -36.906 1 90.38 77 ARG A CA 1
ATOM 561 C C . ARG A 1 77 ? -3.199 -11.141 -37.25 1 90.38 77 ARG A C 1
ATOM 563 O O . ARG A 1 77 ? -3.836 -10.57 -36.344 1 90.38 77 ARG A O 1
ATOM 570 N N . TRP A 1 78 ? -3.494 -10.977 -38.469 1 91.31 78 TRP A N 1
ATOM 571 C CA . TRP A 1 78 ? -4.52 -10.039 -38.906 1 91.31 78 TRP A CA 1
ATOM 572 C C . TRP A 1 78 ? -5.883 -10.414 -38.344 1 91.31 78 TRP A C 1
ATOM 574 O O . TRP A 1 78 ? -6.734 -9.547 -38.125 1 91.31 78 TRP A O 1
ATOM 584 N N . VAL A 1 79 ? -6.098 -11.672 -38.125 1 96.06 79 VAL A N 1
ATOM 585 C CA . VAL A 1 79 ? -7.371 -12.125 -37.594 1 96.06 79 VAL A CA 1
ATOM 586 C C . VAL A 1 79 ? -7.582 -11.531 -36.188 1 96.06 79 VAL A C 1
ATOM 588 O O . VAL A 1 79 ? -8.688 -11.109 -35.844 1 96.06 79 VAL A O 1
ATOM 591 N N . ALA A 1 80 ? -6.504 -11.531 -35.312 1 94.06 80 ALA A N 1
ATOM 592 C CA . ALA A 1 80 ? -6.57 -10.984 -33.969 1 94.06 80 ALA A CA 1
ATOM 593 C C . ALA A 1 80 ? -6.715 -9.469 -34 1 94.06 80 ALA A C 1
ATOM 595 O O . ALA A 1 80 ? -7.172 -8.867 -33.031 1 94.06 80 ALA A O 1
ATOM 596 N N . MET A 1 81 ? -6.383 -8.805 -35.125 1 94.5 81 MET A N 1
ATOM 597 C CA . MET A 1 81 ? -6.371 -7.352 -35.219 1 94.5 81 MET A CA 1
ATOM 598 C C . MET A 1 81 ? -7.688 -6.84 -35.781 1 94.5 81 MET A C 1
ATOM 600 O O . MET A 1 81 ? -7.902 -5.629 -35.875 1 94.5 81 MET A O 1
ATOM 604 N N . ASP A 1 82 ? -8.539 -7.75 -36.094 1 95.69 82 ASP A N 1
ATOM 605 C CA . ASP A 1 82 ? -9.805 -7.363 -36.688 1 95.69 82 ASP A CA 1
ATOM 606 C C . ASP A 1 82 ? -10.93 -7.375 -35.656 1 95.69 82 ASP A C 1
ATOM 608 O O . ASP A 1 82 ? -10.781 -7.945 -34.562 1 95.69 82 ASP A O 1
ATOM 612 N N . THR A 1 83 ? -11.984 -6.633 -36 1 98 83 THR A N 1
ATOM 613 C CA . THR A 1 83 ? -13.219 -6.676 -35.219 1 98 83 THR A CA 1
ATOM 614 C C . THR A 1 83 ? -14.148 -7.758 -35.75 1 98 83 THR A C 1
ATOM 616 O O . THR A 1 83 ? -14.367 -7.863 -36.938 1 98 83 THR A O 1
ATOM 619 N N . TRP A 1 84 ? -14.664 -8.578 -34.906 1 98.69 84 TRP A N 1
ATOM 620 C CA . TRP A 1 84 ? -15.547 -9.664 -35.312 1 98.69 84 TRP A CA 1
ATOM 621 C C . TRP A 1 84 ? -16.938 -9.492 -34.719 1 98.69 84 TRP A C 1
ATOM 623 O O . TRP A 1 84 ? -17.062 -9.141 -33.531 1 98.69 84 TRP A O 1
ATOM 633 N N . THR A 1 85 ? -17.922 -9.727 -35.438 1 98.62 85 THR A N 1
ATOM 634 C CA . THR A 1 85 ? -19.297 -9.617 -35 1 98.62 85 THR A CA 1
ATOM 635 C C . THR A 1 85 ? -20.016 -10.961 -35.062 1 98.62 85 THR A C 1
ATOM 637 O O . THR A 1 85 ? -20.062 -11.578 -36.156 1 98.62 85 THR A O 1
ATOM 640 N N . PHE A 1 86 ? -20.516 -11.453 -34.031 1 98.75 86 PHE A N 1
ATOM 641 C CA . PHE A 1 86 ? -21.422 -12.586 -33.969 1 98.75 86 PHE A CA 1
ATOM 642 C C . PHE A 1 86 ? -22.875 -12.109 -33.906 1 98.75 86 PHE A C 1
ATOM 644 O O . PHE A 1 86 ? -23.219 -11.273 -33.062 1 98.75 86 PHE A O 1
ATOM 651 N N . ALA A 1 87 ? -23.672 -12.602 -34.75 1 98.44 87 ALA A N 1
ATOM 652 C CA . ALA A 1 87 ? -25.078 -12.172 -34.75 1 98.44 87 ALA A CA 1
ATOM 653 C C . ALA A 1 87 ? -26.016 -13.352 -35 1 98.44 87 ALA A C 1
ATOM 655 O O . ALA A 1 87 ? -25.672 -14.266 -35.75 1 98.44 87 ALA A O 1
ATOM 656 N N . THR A 1 88 ? -27.141 -13.344 -34.406 1 98.44 88 THR A N 1
ATOM 657 C CA . THR A 1 88 ? -28.156 -14.367 -34.656 1 98.44 88 THR A CA 1
ATOM 658 C C . THR A 1 88 ? -29.547 -13.773 -34.5 1 98.44 88 THR A C 1
ATOM 660 O O . THR A 1 88 ? -29.703 -12.648 -34 1 98.44 88 THR A O 1
ATOM 663 N N . GLU A 1 89 ? -30.5 -14.445 -35.062 1 97.88 89 GLU A N 1
ATOM 664 C CA . GLU A 1 89 ? -31.922 -14.172 -34.875 1 97.88 89 GLU A CA 1
ATOM 665 C C . GLU A 1 89 ? -32.625 -15.32 -34.125 1 97.88 89 GLU A C 1
ATOM 667 O O . GLU A 1 89 ? -32.281 -16.484 -34.375 1 97.88 89 GLU A O 1
ATOM 672 N N . PHE A 1 90 ? -33.562 -14.93 -33.312 1 97.88 90 PHE A N 1
ATOM 673 C CA . PHE A 1 90 ? -34.281 -15.977 -32.562 1 97.88 90 PHE A CA 1
ATOM 674 C C . PHE A 1 90 ? -35.688 -15.508 -32.156 1 97.88 90 PHE A C 1
ATOM 676 O O . PHE A 1 90 ? -35.969 -14.305 -32.188 1 97.88 90 PHE A O 1
ATOM 683 N N . THR A 1 91 ? -36.469 -16.438 -31.922 1 96.88 91 THR A N 1
ATOM 684 C CA . THR A 1 91 ? -37.75 -16.203 -31.281 1 96.88 91 THR A CA 1
ATOM 685 C C . THR A 1 91 ? -37.781 -16.75 -29.859 1 96.88 91 THR A C 1
ATOM 687 O O . THR A 1 91 ? -37.438 -17.906 -29.625 1 96.88 91 THR A O 1
ATOM 690 N N . VAL A 1 92 ? -38.156 -15.844 -29 1 95.88 92 VAL A N 1
ATOM 691 C CA . VAL A 1 92 ? -38.188 -16.266 -27.609 1 95.88 92 VAL A CA 1
ATOM 692 C C . VAL A 1 92 ? -39.281 -17.312 -27.406 1 95.88 92 VAL A C 1
ATOM 694 O O . VAL A 1 92 ? -40.406 -17.156 -27.906 1 95.88 92 VAL A O 1
ATOM 697 N N . SER A 1 93 ? -38.938 -18.328 -26.75 1 93.25 93 SER A N 1
ATOM 698 C CA . SER A 1 93 ? -39.969 -19.344 -26.453 1 93.25 93 SER A CA 1
ATOM 699 C C . SER A 1 93 ? -41.062 -18.766 -25.562 1 93.25 93 SER A C 1
ATOM 701 O O . SER A 1 93 ? -40.812 -17.844 -24.781 1 93.25 93 SER A O 1
ATOM 703 N N . GLU A 1 94 ? -42.188 -19.281 -25.688 1 90.38 94 GLU A N 1
ATOM 704 C CA . GLU A 1 94 ? -43.312 -18.828 -24.875 1 90.38 94 GLU A CA 1
ATOM 705 C C . GLU A 1 94 ? -43.031 -19.016 -23.391 1 90.38 94 GLU A C 1
ATOM 707 O O . GLU A 1 94 ? -43.406 -18.188 -22.578 1 90.38 94 GLU A O 1
ATOM 712 N N . GLU A 1 95 ? -42.375 -20.062 -23.141 1 88.62 95 GLU A N 1
ATOM 713 C CA . GLU A 1 95 ? -42.062 -20.391 -21.766 1 88.62 95 GLU A CA 1
ATOM 714 C C . GLU A 1 95 ? -41.188 -19.328 -21.125 1 88.62 95 GLU A C 1
ATOM 716 O O . GLU A 1 95 ? -41.375 -18.953 -19.969 1 88.62 95 GLU A O 1
ATOM 721 N N . VAL A 1 96 ? -40.25 -18.828 -21.844 1 93.19 96 VAL A N 1
ATOM 722 C CA . VAL A 1 96 ? -39.312 -17.812 -21.344 1 93.19 96 VAL A CA 1
ATOM 723 C C . VAL A 1 96 ? -39.969 -16.438 -21.391 1 93.19 96 VAL A C 1
ATOM 725 O O . VAL A 1 96 ? -39.875 -15.656 -20.453 1 93.19 96 VAL A O 1
ATOM 728 N N . ALA A 1 97 ? -40.719 -16.203 -22.344 1 91.56 97 ALA A N 1
ATOM 729 C CA . ALA A 1 97 ? -41.312 -14.883 -22.578 1 91.56 97 ALA A CA 1
ATOM 730 C C . ALA A 1 97 ? -42.344 -14.539 -21.5 1 91.56 97 ALA A C 1
ATOM 732 O O . ALA A 1 97 ? -42.5 -13.367 -21.141 1 91.56 97 ALA A O 1
ATOM 733 N N . LYS A 1 98 ? -43 -15.477 -21.031 1 89.31 98 LYS A N 1
ATOM 734 C CA . LYS A 1 98 ? -44.062 -15.25 -20.078 1 89.31 98 LYS A CA 1
ATOM 735 C C . LYS A 1 98 ? -43.531 -14.93 -18.688 1 89.31 98 LYS A C 1
ATOM 737 O O . LYS A 1 98 ? -44.281 -14.414 -17.844 1 89.31 98 LYS A O 1
ATOM 742 N N . ARG A 1 99 ? -42.375 -15.164 -18.453 1 92 99 ARG A N 1
ATOM 743 C CA . ARG A 1 99 ? -41.781 -14.938 -17.125 1 92 99 ARG A CA 1
ATOM 744 C C . ARG A 1 99 ? -41.656 -13.445 -16.844 1 92 99 ARG A C 1
ATOM 746 O O . ARG A 1 99 ? -41.531 -12.641 -17.781 1 92 99 ARG A O 1
ATOM 753 N N . SER A 1 100 ? -41.625 -13.109 -15.562 1 91.25 100 SER A N 1
ATOM 754 C CA . SER A 1 100 ? -41.562 -11.703 -15.156 1 91.25 100 SER A CA 1
ATOM 755 C C . SER A 1 100 ? -40.156 -11.148 -15.344 1 91.25 100 SER A C 1
ATOM 757 O O . SER A 1 100 ? -39.969 -9.938 -15.516 1 91.25 100 SER A O 1
ATOM 759 N N . SER A 1 101 ? -39.219 -12.039 -15.227 1 94.06 101 SER A N 1
ATOM 760 C CA . SER A 1 101 ? -37.812 -11.648 -15.43 1 94.06 101 SER A CA 1
ATOM 761 C C . SER A 1 101 ? -37.125 -12.562 -16.438 1 94.06 101 SER A C 1
ATOM 763 O O . SER A 1 101 ? -37.375 -13.773 -16.469 1 94.06 101 SER A O 1
ATOM 765 N N . VAL A 1 102 ? -36.312 -11.945 -17.312 1 96.31 102 VAL A N 1
ATOM 766 C CA . VAL A 1 102 ? -35.5 -12.695 -18.266 1 96.31 102 VAL A CA 1
ATOM 767 C C . VAL A 1 102 ? -34.062 -12.141 -18.297 1 96.31 102 VAL A C 1
ATOM 769 O O . VAL A 1 102 ? -33.875 -10.938 -18.438 1 96.31 102 VAL A O 1
ATOM 772 N N . ASP A 1 103 ? -33.125 -13.016 -18.172 1 96.94 103 ASP A N 1
ATOM 773 C CA . ASP A 1 103 ? -31.719 -12.625 -18.25 1 96.94 103 ASP A CA 1
ATOM 774 C C . ASP A 1 103 ? -31.031 -13.305 -19.438 1 96.94 103 ASP A C 1
ATOM 776 O O . ASP A 1 103 ? -31.312 -14.461 -19.75 1 96.94 103 ASP A O 1
ATOM 780 N N . LEU A 1 104 ? -30.172 -12.547 -20.078 1 98.12 104 LEU A N 1
ATOM 781 C CA . LEU A 1 104 ? -29.203 -13.117 -21.016 1 98.12 104 LEU A CA 1
ATOM 782 C C . LEU A 1 104 ? -27.953 -13.578 -20.281 1 98.12 104 LEU A C 1
ATOM 784 O O . LEU A 1 104 ? -27.328 -12.805 -19.562 1 98.12 104 LEU A O 1
ATOM 788 N N . VAL A 1 105 ? -27.625 -14.828 -20.484 1 97.69 105 VAL A N 1
ATOM 789 C CA . VAL A 1 105 ? -26.453 -15.391 -19.828 1 97.69 105 VAL A CA 1
ATOM 790 C C . VAL A 1 105 ? -25.328 -15.578 -20.859 1 97.69 105 VAL A C 1
ATOM 792 O O . VAL A 1 105 ? -25.516 -16.25 -21.875 1 97.69 105 VAL A O 1
ATOM 795 N N . LEU A 1 106 ? -24.188 -14.961 -20.594 1 98.25 106 LEU A N 1
ATOM 796 C CA . LEU A 1 106 ? -22.953 -15.164 -21.359 1 98.25 106 LEU A CA 1
ATOM 797 C C . LEU A 1 106 ? -21.891 -15.844 -20.516 1 98.25 106 LEU A C 1
ATOM 799 O O . LEU A 1 106 ? -21.219 -15.188 -19.703 1 98.25 106 LEU A O 1
ATOM 803 N N . ASP A 1 107 ? -21.562 -17.078 -20.812 1 96.12 107 ASP A N 1
ATOM 804 C CA . ASP A 1 107 ? -20.703 -17.891 -19.953 1 96.12 107 ASP A CA 1
ATOM 805 C C . ASP A 1 107 ? -19.234 -17.656 -20.281 1 96.12 107 ASP A C 1
ATOM 807 O O . ASP A 1 107 ? -18.359 -18 -19.469 1 96.12 107 ASP A O 1
ATOM 811 N N . GLY A 1 108 ? -18.969 -17.156 -21.438 1 97.31 108 GLY A N 1
ATOM 812 C CA . GLY A 1 108 ? -17.578 -16.953 -21.828 1 97.31 108 GLY A CA 1
ATOM 813 C C . GLY A 1 108 ? -17.422 -16.141 -23.094 1 97.31 108 GLY A C 1
ATOM 814 O O . GLY A 1 108 ? -17.703 -16.625 -24.188 1 97.31 108 GLY A O 1
ATOM 815 N N . VAL A 1 109 ? -16.984 -14.906 -22.969 1 98.5 109 VAL A N 1
ATOM 816 C CA . VAL A 1 109 ? -16.734 -14 -24.094 1 98.5 109 VAL A CA 1
ATOM 817 C C . VAL A 1 109 ? -15.289 -13.523 -24.062 1 98.5 109 VAL A C 1
ATOM 819 O O . VAL A 1 109 ? -14.773 -13.125 -23.016 1 98.5 109 VAL A O 1
ATOM 822 N N . ASP A 1 110 ? -14.562 -13.602 -25.203 1 98.31 110 ASP A N 1
ATOM 823 C CA . ASP A 1 110 ? -13.148 -13.266 -25.328 1 98.31 110 ASP A CA 1
ATOM 824 C C . ASP A 1 110 ? -12.961 -12.055 -26.234 1 98.31 110 ASP A C 1
ATOM 826 O O . ASP A 1 110 ? -12.906 -12.18 -27.453 1 98.31 110 ASP A O 1
ATOM 830 N N . THR A 1 111 ? -12.672 -11.008 -25.812 1 96.38 111 THR A N 1
ATOM 831 C CA . THR A 1 111 ? -12.703 -10.516 -24.438 1 96.38 111 THR A CA 1
ATOM 832 C C . THR A 1 111 ? -13.562 -9.258 -24.328 1 96.38 111 THR A C 1
ATOM 834 O O . THR A 1 111 ? -14.5 -9.203 -23.531 1 96.38 111 THR A O 1
ATOM 837 N N . PHE A 1 112 ? -13.125 -8.234 -25.094 1 98.19 112 PHE A N 1
ATOM 838 C CA . PHE A 1 112 ? -13.812 -6.949 -25.109 1 98.19 112 PHE A CA 1
ATOM 839 C C . PHE A 1 112 ? -15.008 -6.988 -26.062 1 98.19 112 PHE A C 1
ATOM 841 O O . PHE A 1 112 ? -14.828 -7.145 -27.266 1 98.19 112 PHE A O 1
ATOM 848 N N . ALA A 1 113 ? -16.219 -6.785 -25.5 1 98.69 113 ALA A N 1
ATOM 849 C CA . ALA A 1 113 ? -17.406 -6.969 -26.328 1 98.69 113 ALA A CA 1
ATOM 850 C C . ALA A 1 113 ? -18.453 -5.902 -26.031 1 98.69 113 ALA A C 1
ATOM 852 O O . ALA A 1 113 ? -18.578 -5.441 -24.891 1 98.69 113 ALA A O 1
ATOM 853 N N . THR A 1 114 ? -19.109 -5.543 -27.016 1 98.56 114 THR A N 1
ATOM 854 C CA . THR A 1 114 ? -20.344 -4.77 -26.891 1 98.56 114 THR A CA 1
ATOM 855 C C . THR A 1 114 ? -21.547 -5.605 -27.312 1 98.56 114 THR A C 1
ATOM 857 O O . THR A 1 114 ? -21.562 -6.176 -28.406 1 98.56 114 THR A O 1
ATOM 860 N N . VAL A 1 115 ? -22.562 -5.68 -26.516 1 98.75 115 VAL A N 1
ATOM 861 C CA . VAL A 1 115 ? -23.719 -6.551 -26.734 1 98.75 115 VAL A CA 1
ATOM 862 C C . VAL A 1 115 ? -24.938 -5.711 -27.094 1 98.75 115 VAL A C 1
ATOM 864 O O . VAL A 1 115 ? -25.297 -4.785 -26.359 1 98.75 115 VAL A O 1
ATOM 867 N N . TYR A 1 116 ? -25.578 -6.105 -28.234 1 98.5 116 TYR A N 1
ATOM 868 C CA . TYR A 1 116 ? -26.797 -5.438 -28.688 1 98.5 116 TYR A CA 1
ATOM 869 C C . TYR A 1 116 ? -27.953 -6.418 -28.75 1 98.5 116 TYR A C 1
ATOM 871 O O . TYR A 1 116 ? -27.797 -7.555 -29.203 1 98.5 116 TYR A O 1
ATOM 879 N N . LEU A 1 117 ? -29.078 -6.059 -28.266 1 98.5 117 LEU A N 1
ATOM 880 C CA . LEU A 1 117 ? -30.359 -6.758 -28.422 1 98.5 117 LEU A CA 1
ATOM 881 C C . LEU A 1 117 ? -31.391 -5.867 -29.078 1 98.5 117 LEU A C 1
ATOM 883 O O . LEU A 1 117 ? -31.734 -4.801 -28.562 1 98.5 117 LEU A O 1
ATOM 887 N N . ASN A 1 118 ? -31.828 -6.301 -30.25 1 97.81 118 ASN A N 1
ATOM 888 C CA . ASN A 1 118 ? -32.75 -5.5 -31.047 1 97.81 118 ASN A CA 1
ATOM 889 C C . ASN A 1 118 ? -32.219 -4.082 -31.266 1 97.81 118 ASN A C 1
ATOM 891 O O . ASN A 1 118 ? -32.938 -3.109 -31 1 97.81 118 ASN A O 1
ATOM 895 N N . ASP A 1 119 ? -30.922 -3.971 -31.516 1 94.75 119 ASP A N 1
ATOM 896 C CA . ASP A 1 119 ? -30.203 -2.771 -31.922 1 94.75 119 ASP A CA 1
ATOM 897 C C . ASP A 1 119 ? -30 -1.824 -30.734 1 94.75 119 ASP A C 1
ATOM 899 O O . ASP A 1 119 ? -29.547 -0.687 -30.922 1 94.75 119 ASP A O 1
ATOM 903 N N . LYS A 1 120 ? -30.266 -2.295 -29.625 1 97.25 120 LYS A N 1
ATOM 904 C CA . LYS A 1 120 ? -29.969 -1.521 -28.422 1 97.25 120 LYS A CA 1
ATOM 905 C C . LYS A 1 120 ? -28.781 -2.119 -27.656 1 97.25 120 LYS A C 1
ATOM 907 O O . LYS A 1 120 ? -28.75 -3.322 -27.391 1 97.25 120 LYS A O 1
ATOM 912 N N . GLN A 1 121 ? -27.797 -1.271 -27.328 1 97.88 121 GLN A N 1
ATOM 913 C CA . GLN A 1 121 ? -26.672 -1.745 -26.547 1 97.88 121 GLN A CA 1
ATOM 914 C C . GLN A 1 121 ? -27.094 -2.076 -25.109 1 97.88 121 GLN A C 1
ATOM 916 O O . GLN A 1 121 ? -27.672 -1.231 -24.422 1 97.88 121 GLN A O 1
ATOM 921 N N . ILE A 1 122 ? -26.828 -3.205 -24.641 1 97.62 122 ILE A N 1
ATOM 922 C CA . ILE A 1 122 ? -27.297 -3.588 -23.312 1 97.62 122 ILE A CA 1
ATOM 923 C C . ILE A 1 122 ? -26.109 -3.795 -22.391 1 97.62 122 ILE A C 1
ATOM 925 O O . ILE A 1 122 ? -26.266 -3.834 -21.172 1 97.62 122 ILE A O 1
ATOM 929 N N . ALA A 1 123 ? -24.844 -3.945 -22.969 1 97.94 123 ALA A N 1
ATOM 930 C CA . ALA A 1 123 ? -23.688 -4.156 -22.094 1 97.94 123 ALA A CA 1
ATOM 931 C C . ALA A 1 123 ? -22.375 -3.934 -22.844 1 97.94 123 ALA A C 1
ATOM 933 O O . ALA A 1 123 ? -22.344 -4.035 -24.078 1 97.94 123 ALA A O 1
ATOM 934 N N . SER A 1 124 ? -21.375 -3.549 -22.156 1 97.81 124 SER A N 1
ATOM 935 C CA . SER A 1 124 ? -19.969 -3.588 -22.562 1 97.81 124 SER A CA 1
ATOM 936 C C . SER A 1 124 ? -19.156 -4.52 -21.656 1 97.81 124 SER A C 1
ATOM 938 O O . SER A 1 124 ? -19.094 -4.309 -20.438 1 97.81 124 SER A O 1
ATOM 940 N N . LEU A 1 125 ? -18.641 -5.535 -22.25 1 97.88 125 LEU A N 1
ATOM 941 C CA . LEU A 1 125 ? -17.891 -6.535 -21.5 1 97.88 125 LEU A CA 1
ATOM 942 C C . LEU A 1 125 ? -16.391 -6.309 -21.656 1 97.88 125 LEU A C 1
ATOM 944 O O . LEU A 1 125 ? -15.914 -5.945 -22.734 1 97.88 125 LEU A O 1
ATOM 948 N N . GLU A 1 126 ? -15.641 -6.602 -20.547 1 96.94 126 GLU A N 1
ATOM 949 C CA . GLU A 1 126 ? -14.219 -6.285 -20.625 1 96.94 126 GLU A CA 1
ATOM 950 C C . GLU A 1 126 ? -13.375 -7.379 -19.984 1 96.94 126 GLU A C 1
ATOM 952 O O . GLU A 1 126 ? -12.195 -7.176 -19.703 1 96.94 126 GLU A O 1
ATOM 957 N N . ASN A 1 127 ? -13.953 -8.531 -19.781 1 98.38 127 ASN A N 1
ATOM 958 C CA . ASN A 1 127 ? -13.234 -9.508 -18.969 1 98.38 127 ASN A CA 1
ATOM 959 C C . ASN A 1 127 ? -13.477 -10.93 -19.453 1 98.38 127 ASN A C 1
ATOM 961 O O . ASN A 1 127 ? -14.594 -11.438 -19.375 1 98.38 127 ASN A O 1
ATOM 965 N N . PHE A 1 128 ? -12.375 -11.555 -19.922 1 98.25 128 PHE A N 1
ATOM 966 C CA . PHE A 1 128 ? -12.375 -12.93 -20.391 1 98.25 128 PHE A CA 1
ATOM 967 C C . PHE A 1 128 ? -12.805 -13.883 -19.281 1 98.25 128 PHE A C 1
ATOM 969 O O . PHE A 1 128 ? -13.445 -14.906 -19.547 1 98.25 128 PHE A O 1
ATOM 976 N N . HIS A 1 129 ? -12.531 -13.633 -18.016 1 98.31 129 HIS A N 1
ATOM 977 C CA . HIS A 1 129 ? -12.57 -14.594 -16.922 1 98.31 129 HIS A CA 1
ATOM 978 C C . HIS A 1 129 ? -13.922 -14.578 -16.234 1 98.31 129 HIS A C 1
ATOM 980 O O . HIS A 1 129 ? -14.164 -15.367 -15.312 1 98.31 129 HIS A O 1
ATOM 986 N N . ARG A 1 130 ? -14.836 -13.789 -16.719 1 97.62 130 ARG A N 1
ATOM 987 C CA . ARG A 1 130 ? -16.109 -13.617 -16.016 1 97.62 130 ARG A CA 1
ATOM 988 C C . ARG A 1 130 ? -17.266 -14.219 -16.797 1 97.62 130 ARG A C 1
ATOM 990 O O . ARG A 1 130 ? -17.219 -14.281 -18.031 1 97.62 130 ARG A O 1
ATOM 997 N N . LYS A 1 131 ? -18.297 -14.641 -16.031 1 97.06 131 LYS A N 1
ATOM 998 C CA . LYS A 1 131 ? -19.625 -14.914 -16.562 1 97.06 131 LYS A CA 1
ATOM 999 C C . LYS A 1 131 ? -20.547 -13.711 -16.359 1 97.06 131 LYS A C 1
ATOM 1001 O O . LYS A 1 131 ? -20.484 -13.039 -15.32 1 97.06 131 LYS A O 1
ATOM 1006 N N . TYR A 1 132 ? -21.391 -13.469 -17.344 1 97.31 132 TYR A N 1
ATOM 1007 C CA . TYR A 1 132 ? -22.25 -12.289 -17.266 1 97.31 132 TYR A CA 1
ATOM 1008 C C . TYR A 1 132 ? -23.719 -12.68 -17.25 1 97.31 132 TYR A C 1
ATOM 1010 O O . TYR A 1 132 ? -24.125 -13.594 -17.969 1 97.31 132 TYR A O 1
ATOM 1018 N N . LEU A 1 133 ? -24.453 -12.141 -16.344 1 96.19 133 LEU A N 1
ATOM 1019 C CA . LEU A 1 133 ? -25.906 -12.188 -16.266 1 96.19 133 LEU A CA 1
ATOM 1020 C C . LEU A 1 133 ? -26.516 -10.812 -16.516 1 96.19 133 LEU A C 1
ATOM 1022 O O . LEU A 1 133 ? -26.391 -9.906 -15.68 1 96.19 133 LEU A O 1
ATOM 1026 N N . LEU A 1 134 ? -27.219 -10.656 -17.656 1 97.31 134 LEU A N 1
ATOM 1027 C CA . LEU A 1 134 ? -27.703 -9.352 -18.078 1 97.31 134 LEU A CA 1
ATOM 1028 C C . LEU A 1 134 ? -29.234 -9.328 -18.125 1 97.31 134 LEU A C 1
ATOM 1030 O O . LEU A 1 134 ? -29.844 -10.094 -18.875 1 97.31 134 LEU A O 1
ATOM 1034 N N . PRO A 1 135 ? -29.953 -8.484 -17.359 1 96.25 135 PRO A N 1
ATOM 1035 C CA . PRO A 1 135 ? -31.406 -8.367 -17.469 1 96.25 135 PRO A CA 1
ATOM 1036 C C . PRO A 1 135 ? -31.859 -7.809 -18.812 1 96.25 135 PRO A C 1
ATOM 1038 O O . PRO A 1 135 ? -31.406 -6.734 -19.219 1 96.25 135 PRO A O 1
ATOM 1041 N N . VAL A 1 136 ? -32.812 -8.594 -19.5 1 97.44 136 VAL A N 1
ATOM 1042 C CA . VAL A 1 136 ? -33.125 -8.156 -20.859 1 97.44 136 VAL A CA 1
ATOM 1043 C C . VAL A 1 136 ? -34.625 -8.195 -21.078 1 97.44 136 VAL A C 1
ATOM 1045 O O . VAL A 1 136 ? -35.094 -8.031 -22.203 1 97.44 136 VAL A O 1
ATOM 1048 N N . LYS A 1 137 ? -35.406 -8.422 -20.125 1 95.56 137 LYS A N 1
ATOM 1049 C CA . LYS A 1 137 ? -36.844 -8.562 -20.266 1 95.56 137 LYS A CA 1
ATOM 1050 C C . LYS A 1 137 ? -37.438 -7.391 -21.047 1 95.56 137 LYS A C 1
ATOM 1052 O O . LYS A 1 137 ? -38.219 -7.586 -21.969 1 95.56 137 LYS A O 1
ATOM 1057 N N . SER A 1 138 ? -37.031 -6.234 -20.719 1 94.81 138 SER A N 1
ATOM 1058 C CA . SER A 1 138 ? -37.625 -5.027 -21.297 1 94.81 138 SER A CA 1
ATOM 1059 C C . SER A 1 138 ? -37.156 -4.832 -22.75 1 94.81 138 SER A C 1
ATOM 1061 O O . SER A 1 138 ? -37.812 -4.105 -23.5 1 94.81 138 SER A O 1
ATOM 1063 N N . GLN A 1 139 ? -36.094 -5.449 -23.125 1 96.06 139 GLN A N 1
ATOM 1064 C CA . GLN A 1 139 ? -35.531 -5.25 -24.469 1 96.06 139 GLN A CA 1
ATOM 1065 C C . GLN A 1 139 ? -36.062 -6.309 -25.438 1 96.06 139 GLN A C 1
ATOM 1067 O O . GLN A 1 139 ? -35.906 -6.172 -26.656 1 96.06 139 GLN A O 1
ATOM 1072 N N . LEU A 1 140 ? -36.656 -7.363 -24.938 1 96.94 140 LEU A N 1
ATOM 1073 C CA . LEU A 1 140 ? -37.188 -8.43 -25.797 1 96.94 140 LEU A CA 1
ATOM 1074 C C . LEU A 1 140 ? -38.5 -8.016 -26.453 1 96.94 140 LEU A C 1
ATOM 1076 O O . LEU A 1 140 ? -39.281 -7.254 -25.875 1 96.94 140 LEU A O 1
ATOM 1080 N N . LYS A 1 141 ? -38.719 -8.539 -27.656 1 94.69 141 LYS A N 1
ATOM 1081 C CA . LYS A 1 141 ? -39.969 -8.273 -28.375 1 94.69 141 LYS A CA 1
ATOM 1082 C C . LYS A 1 141 ? -40.656 -9.57 -28.812 1 94.69 141 LYS A C 1
ATOM 1084 O O . LYS A 1 141 ? -40 -10.609 -28.922 1 94.69 141 LYS A O 1
ATOM 1089 N N . PRO A 1 142 ? -41.969 -9.477 -29.031 1 92.62 142 PRO A N 1
ATOM 1090 C CA . PRO A 1 142 ? -42.625 -10.641 -29.641 1 92.62 142 PRO A CA 1
ATOM 1091 C C . PRO A 1 142 ? -42.125 -10.938 -31.047 1 92.62 142 PRO A C 1
ATOM 1093 O O . PRO A 1 142 ? -41.844 -10.008 -31.812 1 92.62 142 PRO A O 1
ATOM 1096 N N . GLY A 1 143 ? -42 -12.164 -31.328 1 93.81 143 GLY A N 1
ATOM 1097 C CA . GLY A 1 143 ? -41.531 -12.547 -32.656 1 93.81 143 GLY A CA 1
ATOM 1098 C C . GLY A 1 143 ? -40 -12.664 -32.719 1 93.81 143 GLY A C 1
ATOM 1099 O O . GLY A 1 143 ? -39.375 -13.195 -31.797 1 93.81 143 GLY A O 1
ATOM 1100 N N . VAL A 1 144 ? -39.5 -12.188 -33.781 1 96.75 144 VAL A N 1
ATOM 1101 C CA . VAL A 1 144 ? -38.094 -12.391 -34.062 1 96.75 144 VAL A CA 1
ATOM 1102 C C . VAL A 1 144 ? -37.25 -11.328 -33.344 1 96.75 144 VAL A C 1
ATOM 1104 O O . VAL A 1 144 ? -37.562 -10.141 -33.438 1 96.75 144 VAL A O 1
ATOM 1107 N N . ASN A 1 145 ? -36.25 -11.742 -32.562 1 98.25 145 ASN A N 1
ATOM 1108 C CA . ASN A 1 145 ? -35.281 -10.891 -31.922 1 98.25 145 ASN A CA 1
ATOM 1109 C C . ASN A 1 145 ? -33.906 -11.055 -32.531 1 98.25 145 ASN A C 1
ATOM 1111 O O . ASN A 1 145 ? -33.562 -12.109 -33.094 1 98.25 145 ASN A O 1
ATOM 1115 N N . THR A 1 146 ? -33.094 -9.984 -32.469 1 98.25 146 THR A N 1
ATOM 1116 C CA . THR A 1 146 ? -31.734 -10.031 -32.969 1 98.25 146 THR A CA 1
ATOM 1117 C C . THR A 1 146 ? -30.734 -9.828 -31.828 1 98.25 146 THR A C 1
ATOM 1119 O O . THR A 1 146 ? -30.875 -8.906 -31.016 1 98.25 146 THR A O 1
ATOM 1122 N N . LEU A 1 147 ? -29.812 -10.703 -31.688 1 98.56 147 LEU A N 1
ATOM 1123 C CA . LEU A 1 147 ? -28.688 -10.562 -30.766 1 98.56 147 LEU A CA 1
ATOM 1124 C C . LEU A 1 147 ? -27.375 -10.398 -31.516 1 98.56 147 LEU A C 1
ATOM 1126 O O . LEU A 1 147 ? -27.047 -11.195 -32.406 1 98.56 147 LEU A O 1
ATOM 1130 N N . LYS A 1 148 ? -26.688 -9.32 -31.188 1 98.5 148 LYS A N 1
ATOM 1131 C CA . LYS A 1 148 ? -25.375 -9.039 -31.781 1 98.5 148 LYS A CA 1
ATOM 1132 C C . LYS A 1 148 ? -24.312 -8.852 -30.719 1 98.5 148 LYS A C 1
ATOM 1134 O O . LYS A 1 148 ? -24.5 -8.094 -29.766 1 98.5 148 LYS A O 1
ATOM 1139 N N . ILE A 1 149 ? -23.203 -9.555 -30.766 1 98.75 149 ILE A N 1
ATOM 1140 C CA . ILE A 1 149 ? -22.031 -9.422 -29.906 1 98.75 149 ILE A CA 1
ATOM 1141 C C . ILE A 1 149 ? -20.828 -8.992 -30.734 1 98.75 149 ILE A C 1
ATOM 1143 O O . ILE A 1 149 ? -20.328 -9.766 -31.562 1 98.75 149 ILE A O 1
ATOM 1147 N N . VAL A 1 150 ? -20.375 -7.734 -30.531 1 98.69 150 VAL A N 1
ATOM 1148 C CA . VAL A 1 150 ? -19.25 -7.176 -31.266 1 98.69 150 VAL A CA 1
ATOM 1149 C C . VAL A 1 150 ? -17.969 -7.293 -30.438 1 98.69 150 VAL A C 1
ATOM 1151 O O . VAL A 1 150 ? -17.891 -6.75 -29.344 1 98.69 150 VAL A O 1
ATOM 1154 N N . LEU A 1 151 ? -17.016 -7.988 -31.016 1 98.75 151 LEU A N 1
ATOM 1155 C CA . LEU A 1 151 ? -15.742 -8.211 -30.312 1 98.75 151 LEU A CA 1
ATOM 1156 C C . LEU A 1 151 ? -14.656 -7.297 -30.875 1 98.75 151 LEU A C 1
ATOM 1158 O O . LEU A 1 151 ? -14.289 -7.406 -32.031 1 98.75 151 LEU A O 1
ATOM 1162 N N . ALA A 1 152 ? -14.117 -6.414 -29.984 1 98.06 152 ALA A N 1
ATOM 1163 C CA . ALA A 1 152 ? -13.008 -5.551 -30.359 1 98.06 152 ALA A CA 1
ATOM 1164 C C . ALA A 1 152 ? -11.68 -6.297 -30.297 1 98.06 152 ALA A C 1
ATOM 1166 O O . ALA A 1 152 ? -11.547 -7.266 -29.547 1 98.06 152 ALA A O 1
ATOM 1167 N N . PRO A 1 153 ? -10.695 -5.898 -31.156 1 96.56 153 PRO A N 1
ATOM 1168 C CA . PRO A 1 153 ? -9.375 -6.523 -31.047 1 96.56 153 PRO A CA 1
ATOM 1169 C C . PRO A 1 153 ? -8.703 -6.25 -29.703 1 96.56 153 PRO A C 1
ATOM 1171 O O . PRO A 1 153 ? -8.367 -5.102 -29.391 1 96.56 153 PRO A O 1
ATOM 1174 N N . ALA A 1 154 ? -8.445 -7.262 -28.922 1 96.88 154 ALA A N 1
ATOM 1175 C CA . ALA A 1 154 ? -7.906 -7.121 -27.578 1 96.88 154 ALA A CA 1
ATOM 1176 C C . ALA A 1 154 ? -6.531 -6.457 -27.609 1 96.88 154 ALA A C 1
ATOM 1178 O O . ALA A 1 154 ? -6.195 -5.672 -26.719 1 96.88 154 ALA A O 1
ATOM 1179 N N . ILE A 1 155 ? -5.73 -6.758 -28.609 1 92.38 155 ILE A N 1
ATOM 1180 C CA . ILE A 1 155 ? -4.383 -6.211 -28.734 1 92.38 155 ILE A CA 1
ATOM 1181 C C . ILE A 1 155 ? -4.453 -4.688 -28.844 1 92.38 155 ILE A C 1
ATOM 1183 O O . ILE A 1 155 ? -3.75 -3.977 -28.125 1 92.38 155 ILE A O 1
ATOM 1187 N N . LYS A 1 156 ? -5.305 -4.215 -29.656 1 92.38 156 LYS A N 1
ATOM 1188 C CA . LYS A 1 156 ? -5.438 -2.775 -29.859 1 92.38 156 LYS A CA 1
ATOM 1189 C C . LYS A 1 156 ? -5.949 -2.09 -28.594 1 92.38 156 LYS A C 1
ATOM 1191 O O . LYS A 1 156 ? -5.434 -1.041 -28.203 1 92.38 156 LYS A O 1
ATOM 1196 N N . VAL A 1 157 ? -6.965 -2.656 -27.984 1 95.75 157 VAL A N 1
ATOM 1197 C CA . VAL A 1 157 ? -7.547 -2.082 -26.781 1 95.75 157 VAL A CA 1
ATOM 1198 C C . VAL A 1 157 ? -6.484 -1.993 -25.688 1 95.75 157 VAL A C 1
ATOM 1200 O O . VAL A 1 157 ? -6.363 -0.968 -25.016 1 95.75 157 VAL A O 1
ATOM 1203 N N . ALA A 1 158 ? -5.719 -3.035 -25.469 1 93.69 158 ALA A N 1
ATOM 1204 C CA . ALA A 1 158 ? -4.695 -3.086 -24.438 1 93.69 158 ALA A CA 1
ATOM 1205 C C . ALA A 1 158 ? -3.613 -2.035 -24.688 1 93.69 158 ALA A C 1
ATOM 1207 O O . ALA A 1 158 ? -3.205 -1.329 -23.75 1 93.69 158 ALA A O 1
ATOM 1208 N N . ILE A 1 159 ? -3.191 -1.922 -25.875 1 90 159 ILE A N 1
ATOM 1209 C CA . ILE A 1 159 ? -2.145 -0.971 -26.25 1 90 159 ILE A CA 1
ATOM 1210 C C . ILE A 1 159 ? -2.648 0.455 -26.031 1 90 159 ILE A C 1
ATOM 1212 O O . ILE A 1 159 ? -1.926 1.303 -25.5 1 90 159 ILE A O 1
ATOM 1216 N N . ASP A 1 160 ? -3.863 0.735 -26.406 1 89.19 160 ASP A N 1
ATOM 1217 C CA . ASP A 1 160 ? -4.453 2.057 -26.219 1 89.19 160 ASP A CA 1
ATOM 1218 C C . ASP A 1 160 ? -4.574 2.402 -24.734 1 89.19 160 ASP A C 1
ATOM 1220 O O . ASP A 1 160 ? -4.297 3.533 -24.344 1 89.19 160 ASP A O 1
ATOM 1224 N N . ARG A 1 161 ? -4.977 1.457 -23.938 1 93 161 ARG A N 1
ATOM 1225 C CA . ARG A 1 161 ? -5.098 1.673 -22.5 1 93 161 ARG A CA 1
ATOM 1226 C C . ARG A 1 161 ? -3.736 1.966 -21.875 1 93 161 ARG A C 1
ATOM 1228 O O . ARG A 1 161 ? -3.615 2.848 -21.031 1 93 161 ARG A O 1
ATOM 1235 N N . LYS A 1 162 ? -2.75 1.191 -22.281 1 87.38 162 LYS A N 1
ATOM 1236 C CA . LYS A 1 162 ? -1.399 1.416 -21.781 1 87.38 162 LYS A CA 1
ATOM 1237 C C . LYS A 1 162 ? -0.899 2.811 -22.141 1 87.38 162 LYS A C 1
ATOM 1239 O O . LYS A 1 162 ? -0.337 3.516 -21.312 1 87.38 162 LYS A O 1
ATOM 1244 N N . ALA A 1 163 ? -1.225 3.236 -23.328 1 81.06 163 ALA A N 1
ATOM 1245 C CA . ALA A 1 163 ? -0.764 4.527 -23.844 1 81.06 163 ALA A CA 1
ATOM 1246 C C . ALA A 1 163 ? -1.434 5.68 -23.109 1 81.06 163 ALA A C 1
ATOM 1248 O O . ALA A 1 163 ? -0.839 6.746 -22.938 1 81.06 163 ALA A O 1
ATOM 1249 N N . ASN A 1 164 ? -2.611 5.445 -22.594 1 84.81 164 ASN A N 1
ATOM 1250 C CA . ASN A 1 164 ? -3.389 6.512 -21.969 1 84.81 164 ASN A CA 1
ATOM 1251 C C . ASN A 1 164 ? -3.332 6.434 -20.453 1 84.81 164 ASN A C 1
ATOM 1253 O O . ASN A 1 164 ? -3.977 7.223 -19.766 1 84.81 164 ASN A O 1
ATOM 1257 N N . HIS A 1 165 ? -2.594 5.547 -19.938 1 85.12 165 HIS A N 1
ATOM 1258 C CA . HIS A 1 165 ? -2.461 5.422 -18.484 1 85.12 165 HIS A CA 1
ATOM 1259 C C . HIS A 1 165 ? -1.612 6.551 -17.906 1 85.12 165 HIS A C 1
ATOM 1261 O O . HIS A 1 165 ? -0.655 7 -18.547 1 85.12 165 HIS A O 1
ATOM 1267 N N . PRO A 1 166 ? -1.925 7.105 -16.672 1 77.75 166 PRO A N 1
ATOM 1268 C CA . PRO A 1 166 ? -1.268 8.297 -16.125 1 77.75 166 PRO A CA 1
ATOM 1269 C C . PRO A 1 166 ? 0.239 8.109 -15.961 1 77.75 166 PRO A C 1
ATOM 1271 O O . PRO A 1 166 ? 0.978 9.094 -15.875 1 77.75 166 PRO A O 1
ATOM 1274 N N . TYR A 1 167 ? 0.696 6.891 -15.844 1 78.44 167 TYR A N 1
ATOM 1275 C CA . TYR A 1 167 ? 2.117 6.566 -15.797 1 78.44 167 TYR A CA 1
ATOM 1276 C C . TYR A 1 167 ? 2.41 5.273 -16.547 1 78.44 167 TYR A C 1
ATOM 1278 O O . TYR A 1 167 ? 1.502 4.48 -16.812 1 78.44 167 TYR A O 1
ATOM 1286 N N . TRP A 1 168 ? 3.58 5.031 -16.859 1 82.12 168 TRP A N 1
ATOM 1287 C CA . TRP A 1 168 ? 3.963 3.879 -17.672 1 82.12 168 TRP A CA 1
ATOM 1288 C C . TRP A 1 168 ? 4.078 2.623 -16.812 1 82.12 168 TRP A C 1
ATOM 1290 O O . TRP A 1 168 ? 4.852 2.59 -15.859 1 82.12 168 TRP A O 1
ATOM 1300 N N . ILE A 1 169 ? 3.35 1.648 -17.156 1 88.75 169 ILE A N 1
ATOM 1301 C CA . ILE A 1 169 ? 3.475 0.329 -16.547 1 88.75 169 ILE A CA 1
ATOM 1302 C C . ILE A 1 169 ? 4.113 -0.64 -17.547 1 88.75 169 ILE A C 1
ATOM 1304 O O . ILE A 1 169 ? 3.568 -0.875 -18.625 1 88.75 169 ILE A O 1
ATOM 1308 N N . PRO A 1 170 ? 5.246 -1.212 -17.172 1 85.38 170 PRO A N 1
ATOM 1309 C CA . PRO A 1 170 ? 5.953 -2.09 -18.109 1 85.38 170 PRO A CA 1
ATOM 1310 C C . PRO A 1 170 ? 5.242 -3.428 -18.312 1 85.38 170 PRO A C 1
ATOM 1312 O O . PRO A 1 170 ? 4.371 -3.795 -17.516 1 85.38 170 PRO A O 1
ATOM 1315 N N . THR A 1 171 ? 5.562 -4.148 -19.453 1 87 171 THR A N 1
ATOM 1316 C CA . THR A 1 171 ? 5.105 -5.496 -19.766 1 87 171 THR A CA 1
ATOM 1317 C C . THR A 1 171 ? 6.273 -6.363 -20.234 1 87 171 THR A C 1
ATOM 1319 O O . THR A 1 171 ? 7.285 -5.848 -20.719 1 87 171 THR A O 1
ATOM 1322 N N . VAL A 1 172 ? 6.102 -7.691 -20.062 1 80.62 172 VAL A N 1
ATOM 1323 C CA . VAL A 1 172 ? 7.125 -8.625 -20.516 1 80.62 172 VAL A CA 1
ATOM 1324 C C . VAL A 1 172 ? 7.309 -8.508 -22.016 1 80.62 172 VAL A C 1
ATOM 1326 O O . VAL A 1 172 ? 6.328 -8.43 -22.766 1 80.62 172 VAL A O 1
ATOM 1329 N N . THR A 1 173 ? 8.508 -8.297 -22.328 1 69.75 173 THR A N 1
ATOM 1330 C CA . THR A 1 173 ? 8.82 -8.258 -23.75 1 69.75 173 THR A CA 1
ATOM 1331 C C . THR A 1 173 ? 9.75 -9.398 -24.141 1 69.75 173 THR A C 1
ATOM 1333 O O . THR A 1 173 ? 10.906 -9.43 -23.719 1 69.75 173 THR A O 1
ATOM 1336 N N . GLN A 1 174 ? 9.219 -10.508 -24.656 1 68.31 174 GLN A N 1
ATOM 1337 C CA . GLN A 1 174 ? 9.969 -11.656 -25.156 1 68.31 174 GLN A CA 1
ATOM 1338 C C . GLN A 1 174 ? 9.648 -11.938 -26.625 1 68.31 174 GLN A C 1
ATOM 1340 O O . GLN A 1 174 ? 8.766 -11.297 -27.203 1 68.31 174 GLN A O 1
ATOM 1345 N N . LEU A 1 175 ? 10.453 -12.828 -27.219 1 69.44 175 LEU A N 1
ATOM 1346 C CA . LEU A 1 175 ? 10.188 -13.195 -28.609 1 69.44 175 LEU A CA 1
ATOM 1347 C C . LEU A 1 175 ? 8.766 -13.719 -28.766 1 69.44 175 LEU A C 1
ATOM 1349 O O . LEU A 1 175 ? 8.344 -14.617 -28.047 1 69.44 175 LEU A O 1
ATOM 1353 N N . GLY A 1 176 ? 8.078 -13.008 -29.641 1 71.5 176 GLY A N 1
ATOM 1354 C CA . GLY A 1 176 ? 6.73 -13.469 -29.938 1 71.5 176 GLY A CA 1
ATOM 1355 C C . GLY A 1 176 ? 5.672 -12.867 -29.047 1 71.5 176 GLY A C 1
ATOM 1356 O O . GLY A 1 176 ? 4.473 -13.031 -29.281 1 71.5 176 GLY A O 1
ATOM 1357 N N . ASN A 1 177 ? 6.102 -12.117 -28.016 1 79.75 177 ASN A N 1
ATOM 1358 C CA . ASN A 1 177 ? 5.145 -11.508 -27.094 1 79.75 177 ASN A CA 1
ATOM 1359 C C . ASN A 1 177 ? 4.535 -10.234 -27.672 1 79.75 177 ASN A C 1
ATOM 1361 O O . ASN A 1 177 ? 5.227 -9.469 -28.344 1 79.75 177 ASN A O 1
ATOM 1365 N N . ILE A 1 178 ? 3.301 -10.094 -27.438 1 83.44 178 ILE A N 1
ATOM 1366 C CA . ILE A 1 178 ? 2.574 -8.875 -27.781 1 83.44 178 ILE A CA 1
ATOM 1367 C C . ILE A 1 178 ? 2.5 -7.969 -26.547 1 83.44 178 ILE A C 1
ATOM 1369 O O . ILE A 1 178 ? 2.234 -8.438 -25.438 1 83.44 178 ILE A O 1
ATOM 1373 N N . ASP A 1 179 ? 2.68 -6.758 -26.734 1 83.38 179 ASP A N 1
ATOM 1374 C CA . ASP A 1 179 ? 2.766 -5.789 -25.641 1 83.38 179 ASP A CA 1
ATOM 1375 C C . ASP A 1 179 ? 1.407 -5.59 -24.984 1 83.38 179 ASP A C 1
ATOM 1377 O O . ASP A 1 179 ? 0.373 -5.945 -25.547 1 83.38 179 ASP A O 1
ATOM 1381 N N . ALA A 1 180 ? 1.41 -5.223 -23.719 1 90.25 180 ALA A N 1
ATOM 1382 C CA . ALA A 1 180 ? 0.307 -4.598 -22.984 1 90.25 180 ALA A CA 1
ATOM 1383 C C . ALA A 1 180 ? -0.703 -5.641 -22.516 1 90.25 180 ALA A C 1
ATOM 1385 O O . ALA A 1 180 ? -1.866 -5.32 -22.266 1 90.25 180 ALA A O 1
ATOM 1386 N N . TYR A 1 181 ? -0.252 -6.867 -22.406 1 94.5 181 TYR A N 1
ATOM 1387 C CA . TYR A 1 181 ? -1.187 -7.891 -21.953 1 94.5 181 TYR A CA 1
ATOM 1388 C C . TYR A 1 181 ? -1.757 -7.539 -20.578 1 94.5 181 TYR A C 1
ATOM 1390 O O . TYR A 1 181 ? -2.891 -7.902 -20.266 1 94.5 181 TYR A O 1
ATOM 1398 N N . ASN A 1 182 ? -0.988 -6.773 -19.734 1 96.38 182 ASN A N 1
ATOM 1399 C CA . ASN A 1 182 ? -1.389 -6.449 -18.359 1 96.38 182 ASN A CA 1
ATOM 1400 C C . ASN A 1 182 ? -2.457 -5.359 -18.344 1 96.38 182 ASN A C 1
ATOM 1402 O O . ASN A 1 182 ? -2.975 -5.02 -17.266 1 96.38 182 ASN A O 1
ATOM 1406 N N . PHE A 1 183 ? -2.898 -4.848 -19.469 1 95.12 183 PHE A N 1
ATOM 1407 C CA . PHE A 1 183 ? -3.969 -3.863 -19.562 1 95.12 183 PHE A CA 1
ATOM 1408 C C . PHE A 1 183 ? -5.258 -4.512 -20.047 1 95.12 183 PHE A C 1
ATOM 1410 O O . PHE A 1 183 ? -6.266 -3.826 -20.25 1 95.12 183 PHE A O 1
ATOM 1417 N N . ALA A 1 184 ? -5.238 -5.824 -20.188 1 96.06 184 ALA A N 1
ATOM 1418 C CA . ALA A 1 184 ? -6.41 -6.598 -20.594 1 96.06 184 ALA A CA 1
ATOM 1419 C C . ALA A 1 184 ? -6.68 -7.734 -19.609 1 96.06 184 ALA A C 1
ATOM 1421 O O . ALA A 1 184 ? -5.773 -8.5 -19.281 1 96.06 184 ALA A O 1
ATOM 1422 N N . ARG A 1 185 ? -7.891 -7.855 -19.141 1 97.81 185 ARG A N 1
ATOM 1423 C CA . ARG A 1 185 ? -8.242 -9.039 -18.359 1 97.81 185 ARG A CA 1
ATOM 1424 C C . ARG A 1 185 ? -8.516 -10.234 -19.266 1 97.81 185 ARG A C 1
ATOM 1426 O O . ARG A 1 185 ? -9.633 -10.75 -19.297 1 97.81 185 ARG A O 1
ATOM 1433 N N . LYS A 1 186 ? -7.535 -10.578 -19.953 1 97.62 186 LYS A N 1
ATOM 1434 C CA . LYS A 1 186 ? -7.355 -11.711 -20.859 1 97.62 186 LYS A CA 1
ATOM 1435 C C . LYS A 1 186 ? -6.164 -12.57 -20.453 1 97.62 186 LYS A C 1
ATOM 1437 O O . LYS A 1 186 ? -5.254 -12.086 -19.766 1 97.62 186 LYS A O 1
ATOM 1442 N N . PRO A 1 187 ? -6.203 -13.914 -20.719 1 97.75 187 PRO A N 1
ATOM 1443 C CA . PRO A 1 187 ? -5.012 -14.695 -20.391 1 97.75 187 PRO A CA 1
ATOM 1444 C C . PRO A 1 187 ? -3.73 -14.094 -20.969 1 97.75 187 PRO A C 1
ATOM 1446 O O . PRO A 1 187 ? -3.654 -13.844 -22.172 1 97.75 187 PRO A O 1
ATOM 1449 N N . ALA A 1 188 ? -2.748 -13.922 -20.141 1 96.44 188 ALA A N 1
ATOM 1450 C CA . ALA A 1 188 ? -1.504 -13.273 -20.547 1 96.44 188 ALA A CA 1
ATOM 1451 C C . ALA A 1 188 ? -0.821 -14.055 -21.672 1 96.44 188 ALA A C 1
ATOM 1453 O O . ALA A 1 188 ? -0.281 -13.461 -22.609 1 96.44 188 ALA A O 1
ATOM 1454 N N . TYR A 1 189 ? -0.879 -15.367 -21.625 1 96.06 189 TYR A N 1
ATOM 1455 C CA . TYR A 1 189 ? -0.159 -16.188 -22.594 1 96.06 189 TYR A CA 1
ATOM 1456 C C . TYR A 1 189 ? -0.723 -16 -23.984 1 96.06 189 TYR A C 1
ATOM 1458 O O . TYR A 1 189 ? -0.055 -16.312 -24.984 1 96.06 189 TYR A O 1
ATOM 1466 N N . ASP A 1 190 ? -1.983 -15.516 -24.078 1 96 190 ASP A N 1
ATOM 1467 C CA . ASP A 1 190 ? -2.613 -15.289 -25.375 1 96 190 ASP A CA 1
ATOM 1468 C C . ASP A 1 190 ? -1.895 -14.18 -26.156 1 96 190 ASP A C 1
ATOM 1470 O O . ASP A 1 190 ? -2.084 -14.031 -27.359 1 96 190 ASP A O 1
ATOM 1474 N N . PHE A 1 191 ? -1.133 -13.453 -25.438 1 93.44 191 PHE A N 1
ATOM 1475 C CA . PHE A 1 191 ? -0.311 -12.414 -26.062 1 93.44 191 PHE A CA 1
ATOM 1476 C C . PHE A 1 191 ? 1.097 -12.93 -26.328 1 93.44 191 PHE A C 1
ATOM 1478 O O . PHE A 1 191 ? 1.995 -12.156 -26.656 1 93.44 191 PHE A O 1
ATOM 1485 N N . GLY A 1 192 ? 1.326 -14.203 -26.203 1 90.44 192 GLY A N 1
ATOM 1486 C CA . GLY A 1 192 ? 2.635 -14.805 -26.391 1 90.44 192 GLY A CA 1
ATOM 1487 C C . GLY A 1 192 ? 3.434 -14.938 -25.109 1 90.44 192 GLY A C 1
ATOM 1488 O O . GLY A 1 192 ? 3.361 -14.07 -24.234 1 90.44 192 GLY A O 1
ATOM 1489 N N . TRP A 1 193 ? 4.199 -15.984 -25.016 1 92.06 193 TRP A N 1
ATOM 1490 C CA . TRP A 1 193 ? 5.035 -16.234 -23.844 1 92.06 193 TRP A CA 1
ATOM 1491 C C . TRP A 1 193 ? 6.328 -16.953 -24.234 1 92.06 193 TRP A C 1
ATOM 1493 O O . TRP A 1 193 ? 6.473 -17.391 -25.375 1 92.06 193 TRP A O 1
ATOM 1503 N N . ASP A 1 194 ? 7.211 -17.078 -23.391 1 87.94 194 ASP A N 1
ATOM 1504 C CA . ASP A 1 194 ? 8.531 -17.609 -23.703 1 87.94 194 ASP A CA 1
ATOM 1505 C C . ASP A 1 194 ? 8.453 -19.109 -24 1 87.94 194 ASP A C 1
ATOM 1507 O O . ASP A 1 194 ? 9.477 -19.766 -24.172 1 87.94 194 ASP A O 1
ATOM 1511 N N . TRP A 1 195 ? 7.242 -19.672 -24.125 1 92.25 195 TRP A N 1
ATOM 1512 C CA . TRP A 1 195 ? 7.086 -21.078 -24.422 1 92.25 195 TRP A CA 1
ATOM 1513 C C . TRP A 1 195 ? 5.973 -21.312 -25.438 1 92.25 195 TRP A C 1
ATOM 1515 O O . TRP A 1 195 ? 5.719 -22.438 -25.859 1 92.25 195 TRP A O 1
ATOM 1525 N N . GLY A 1 196 ? 5.301 -20.266 -25.844 1 92.44 196 GLY A N 1
ATOM 1526 C CA . GLY A 1 196 ? 4.156 -20.5 -26.703 1 92.44 196 GLY A CA 1
ATOM 1527 C C . GLY A 1 196 ? 3.814 -19.297 -27.578 1 92.44 196 GLY A C 1
ATOM 1528 O O . GLY A 1 196 ? 4.312 -18.188 -27.344 1 92.44 196 GLY A O 1
ATOM 1529 N N . PRO A 1 197 ? 2.955 -19.547 -28.531 1 92.06 197 PRO A N 1
ATOM 1530 C CA . PRO A 1 197 ? 2.586 -18.5 -29.484 1 92.06 197 PRO A CA 1
ATOM 1531 C C . PRO A 1 197 ? 1.554 -17.531 -28.906 1 92.06 197 PRO A C 1
ATOM 1533 O O . PRO A 1 197 ? 0.86 -17.859 -27.953 1 92.06 197 PRO A O 1
ATOM 1536 N N . GLY A 1 198 ? 1.551 -16.328 -29.469 1 92.25 198 GLY A N 1
ATOM 1537 C CA . GLY A 1 198 ? 0.529 -15.344 -29.156 1 92.25 198 GLY A CA 1
ATOM 1538 C C . GLY A 1 198 ? -0.481 -15.164 -30.281 1 92.25 198 GLY A C 1
ATOM 1539 O O . GLY A 1 198 ? -0.202 -14.492 -31.281 1 92.25 198 GLY A O 1
ATOM 1540 N N . LEU A 1 199 ? -1.685 -15.703 -30.062 1 94.44 199 LEU A N 1
ATOM 1541 C CA . LEU A 1 199 ? -2.697 -15.602 -31.109 1 94.44 199 LEU A CA 1
ATOM 1542 C C . LEU A 1 199 ? -3.578 -14.375 -30.891 1 94.44 199 LEU A C 1
ATOM 1544 O O . LEU A 1 199 ? -4.145 -13.836 -31.844 1 94.44 199 LEU A O 1
ATOM 1548 N N . GLY A 1 200 ? -3.73 -13.938 -29.656 1 94.94 200 GLY A N 1
ATOM 1549 C CA . GLY A 1 200 ? -4.578 -12.797 -29.344 1 94.94 200 GLY A CA 1
ATOM 1550 C C . GLY A 1 200 ? -5.988 -12.938 -29.875 1 94.94 200 GLY A C 1
ATOM 1551 O O . GLY A 1 200 ? -6.578 -11.961 -30.359 1 94.94 200 GLY A O 1
ATOM 1552 N N . ALA A 1 201 ? -6.527 -14.109 -29.891 1 95.38 201 ALA A N 1
ATOM 1553 C CA . ALA A 1 201 ? -7.766 -14.438 -30.594 1 95.38 201 ALA A CA 1
ATOM 1554 C C . ALA A 1 201 ? -8.969 -13.805 -29.891 1 95.38 201 ALA A C 1
ATOM 1556 O O . ALA A 1 201 ? -8.906 -13.461 -28.719 1 95.38 201 ALA A O 1
ATOM 1557 N N . ALA A 1 202 ? -9.977 -13.555 -30.625 1 97.44 202 ALA A N 1
ATOM 1558 C CA . ALA A 1 202 ? -11.281 -13.133 -30.125 1 97.44 202 ALA A CA 1
ATOM 1559 C C . ALA A 1 202 ? -12.359 -14.156 -30.469 1 97.44 202 ALA A C 1
ATOM 1561 O O . ALA A 1 202 ? -12.344 -14.734 -31.562 1 97.44 202 ALA A O 1
ATOM 1562 N N . GLY A 1 203 ? -13.258 -14.445 -29.562 1 98.31 203 GLY A N 1
ATOM 1563 C CA . GLY A 1 203 ? -14.32 -15.398 -29.797 1 98.31 203 GLY A CA 1
ATOM 1564 C C . GLY A 1 203 ? -15.266 -15.562 -28.625 1 98.31 203 GLY A C 1
ATOM 1565 O O . GLY A 1 203 ? -15.211 -14.781 -27.672 1 98.31 203 GLY A O 1
ATOM 1566 N N . ILE A 1 204 ? -16.203 -16.406 -28.797 1 98.44 204 ILE A N 1
ATOM 1567 C CA . ILE A 1 204 ? -17.125 -16.828 -27.75 1 98.44 204 ILE A CA 1
ATOM 1568 C C . ILE A 1 204 ? -16.844 -18.266 -27.344 1 98.44 204 ILE A C 1
ATOM 1570 O O . ILE A 1 204 ? -17.047 -19.188 -28.141 1 98.44 204 ILE A O 1
ATOM 1574 N N . TYR A 1 205 ? -16.406 -18.438 -26.141 1 97.19 205 TYR A N 1
ATOM 1575 C CA . TYR A 1 205 ? -15.938 -19.766 -25.781 1 97.19 205 TYR A CA 1
ATOM 1576 C C . TYR A 1 205 ? -16.906 -20.438 -24.812 1 97.19 205 TYR A C 1
ATOM 1578 O O . TYR A 1 205 ? -16.781 -21.625 -24.531 1 97.19 205 TYR A O 1
ATOM 1586 N N . GLY A 1 206 ? -17.906 -19.672 -24.328 1 96.44 206 GLY A N 1
ATOM 1587 C CA . GLY A 1 206 ? -18.906 -20.219 -23.453 1 96.44 206 GLY A CA 1
ATOM 1588 C C . GLY A 1 206 ? -20.312 -20.188 -24.047 1 96.44 206 GLY A C 1
ATOM 1589 O O . GLY A 1 206 ? -20.516 -19.672 -25.141 1 96.44 206 GLY A O 1
ATOM 1590 N N . ALA A 1 207 ? -21.281 -20.719 -23.312 1 96.81 207 ALA A N 1
ATOM 1591 C CA . ALA A 1 207 ? -22.656 -20.828 -23.766 1 96.81 207 ALA A CA 1
ATOM 1592 C C . ALA A 1 207 ? -23.359 -19.469 -23.734 1 96.81 207 ALA A C 1
ATOM 1594 O O . ALA A 1 207 ? -22.984 -18.594 -22.953 1 96.81 207 ALA A O 1
ATOM 1595 N N . VAL A 1 208 ? -24.281 -19.297 -24.609 1 98.31 208 VAL A N 1
ATOM 1596 C CA . VAL A 1 208 ? -25.188 -18.156 -24.641 1 98.31 208 VAL A CA 1
ATOM 1597 C C . VAL A 1 208 ? -26.625 -18.641 -24.469 1 98.31 208 VAL A C 1
ATOM 1599 O O . VAL A 1 208 ? -27.078 -19.531 -25.203 1 98.31 208 VAL A O 1
ATOM 1602 N N . SER A 1 209 ? -27.359 -18.094 -23.531 1 98 209 SER A N 1
ATOM 1603 C CA . SER A 1 209 ? -28.719 -18.562 -23.281 1 98 209 SER A CA 1
ATOM 1604 C C . SER A 1 209 ? -29.578 -17.469 -22.656 1 98 209 SER A C 1
ATOM 1606 O O . SER A 1 209 ? -29.047 -16.453 -22.188 1 98 209 SER A O 1
ATOM 1608 N N . LEU A 1 210 ? -30.875 -17.641 -22.781 1 97.69 210 LEU A N 1
ATOM 1609 C CA . LEU A 1 210 ? -31.844 -16.844 -22.031 1 97.69 210 LEU A CA 1
ATOM 1610 C C . LEU A 1 210 ? -32.438 -17.656 -20.875 1 97.69 210 LEU A C 1
ATOM 1612 O O . LEU A 1 210 ? -32.75 -18.844 -21.031 1 97.69 210 LEU A O 1
ATOM 1616 N N . VAL A 1 211 ? -32.531 -17 -19.734 1 95.88 211 VAL A N 1
ATOM 1617 C CA . VAL A 1 211 ? -33.156 -17.656 -18.562 1 95.88 211 VAL A CA 1
ATOM 1618 C C . VAL A 1 211 ? -34.312 -16.812 -18.062 1 95.88 211 VAL A C 1
ATOM 1620 O O . VAL A 1 211 ? -34.156 -15.641 -17.734 1 95.88 211 VAL A O 1
ATOM 1623 N N . GLY A 1 212 ? -35.469 -17.375 -18.047 1 93.94 212 GLY A N 1
ATOM 1624 C CA . GLY A 1 212 ? -36.656 -16.734 -17.484 1 93.94 212 GLY A CA 1
ATOM 1625 C C . GLY A 1 212 ? -37.031 -17.234 -16.109 1 93.94 212 GLY A C 1
ATOM 1626 O O . GLY A 1 212 ? -36.875 -18.422 -15.828 1 93.94 212 GLY A O 1
ATOM 1627 N N . TYR A 1 213 ? -37.531 -16.328 -15.242 1 92 213 TYR A N 1
ATOM 1628 C CA . TYR A 1 213 ? -37.875 -16.766 -13.898 1 92 213 TYR A CA 1
ATOM 1629 C C . TYR A 1 213 ? -38.875 -15.805 -13.266 1 92 213 TYR A C 1
ATOM 1631 O O . TYR A 1 213 ? -38.844 -14.602 -13.539 1 92 213 TYR A O 1
ATOM 1639 N N . ASP A 1 214 ? -39.75 -16.375 -12.438 1 91.44 214 ASP A N 1
ATOM 1640 C CA . ASP A 1 214 ? -40.719 -15.609 -11.68 1 91.44 214 ASP A CA 1
ATOM 1641 C C . ASP A 1 214 ? -40.375 -15.594 -10.195 1 91.44 214 ASP A C 1
ATOM 1643 O O . ASP A 1 214 ? -40.906 -14.773 -9.438 1 91.44 214 ASP A O 1
ATOM 1647 N N . THR A 1 215 ? -39.656 -16.562 -9.836 1 92.56 215 THR A N 1
ATOM 1648 C CA . THR A 1 215 ? -39.156 -16.672 -8.469 1 92.56 215 THR A CA 1
ATOM 1649 C C . THR A 1 215 ? -37.625 -16.578 -8.453 1 92.56 215 THR A C 1
ATOM 1651 O O . THR A 1 215 ? -36.969 -16.484 -9.508 1 92.56 215 THR A O 1
ATOM 1654 N N . ALA A 1 216 ? -37.094 -16.562 -7.203 1 94.19 216 ALA A N 1
ATOM 1655 C CA . ALA A 1 216 ? -35.625 -16.422 -7.102 1 94.19 216 ALA A CA 1
ATOM 1656 C C . ALA A 1 216 ? -34.906 -17.562 -7.824 1 94.19 216 ALA A C 1
ATOM 1658 O O . ALA A 1 216 ? -35.281 -18.734 -7.672 1 94.19 216 ALA A O 1
ATOM 1659 N N . LEU A 1 217 ? -34 -17.203 -8.648 1 92.81 217 LEU A N 1
ATOM 1660 C CA . LEU A 1 217 ? -33.188 -18.156 -9.398 1 92.81 217 LEU A CA 1
ATOM 1661 C C . LEU A 1 217 ? -31.984 -18.594 -8.57 1 92.81 217 LEU A C 1
ATOM 1663 O O . LEU A 1 217 ? -31.234 -17.75 -8.07 1 92.81 217 LEU A O 1
ATOM 1667 N N . LEU A 1 218 ? -31.812 -19.906 -8.32 1 94.94 218 LEU A N 1
ATOM 1668 C CA . LEU A 1 218 ? -30.625 -20.469 -7.691 1 94.94 218 LEU A CA 1
ATOM 1669 C C . LEU A 1 218 ? -29.484 -20.609 -8.703 1 94.94 218 LEU A C 1
ATOM 1671 O O . LEU A 1 218 ? -29.516 -21.484 -9.562 1 94.94 218 LEU A O 1
ATOM 1675 N N . ARG A 1 219 ? -28.5 -19.797 -8.539 1 93.19 219 ARG A N 1
ATOM 1676 C CA . ARG A 1 219 ? -27.469 -19.688 -9.578 1 93.19 219 ARG A CA 1
ATOM 1677 C C . ARG A 1 219 ? -26.219 -20.469 -9.188 1 93.19 219 ARG A C 1
ATOM 1679 O O . ARG A 1 219 ? -25.547 -21.047 -10.039 1 93.19 219 ARG A O 1
ATOM 1686 N N . SER A 1 220 ? -25.859 -20.375 -8.016 1 94 220 SER A N 1
ATOM 1687 C CA . SER A 1 220 ? -24.641 -21.016 -7.523 1 94 220 SER A CA 1
ATOM 1688 C C . SER A 1 220 ? -24.734 -21.281 -6.023 1 94 220 SER A C 1
ATOM 1690 O O . SER A 1 220 ? -25.688 -20.859 -5.367 1 94 220 SER A O 1
ATOM 1692 N N . ALA A 1 221 ? -23.766 -22.031 -5.523 1 96.75 221 ALA A N 1
ATOM 1693 C CA . ALA A 1 221 ? -23.672 -22.297 -4.094 1 96.75 221 ALA A CA 1
ATOM 1694 C C . ALA A 1 221 ? -22.219 -22.328 -3.631 1 96.75 221 ALA A C 1
ATOM 1696 O O . ALA A 1 221 ? -21.453 -23.219 -4.023 1 96.75 221 ALA A O 1
ATOM 1697 N N . HIS A 1 222 ? -21.828 -21.344 -2.885 1 96.81 222 HIS A N 1
ATOM 1698 C CA . HIS A 1 222 ? -20.516 -21.312 -2.254 1 96.81 222 HIS A CA 1
ATOM 1699 C C . HIS A 1 222 ? -20.484 -22.172 -0.993 1 96.81 222 HIS A C 1
ATOM 1701 O O . HIS A 1 222 ? -21.344 -22.016 -0.113 1 96.81 222 HIS A O 1
ATOM 1707 N N . VAL A 1 223 ? -19.578 -23.141 -0.951 1 97.44 223 VAL A N 1
ATOM 1708 C CA . VAL A 1 223 ? -19.531 -24.094 0.157 1 97.44 223 VAL A CA 1
ATOM 1709 C C . VAL A 1 223 ? -18.156 -24.016 0.836 1 97.44 223 VAL A C 1
ATOM 1711 O O . VAL A 1 223 ? -17.125 -24.016 0.165 1 97.44 223 VAL A O 1
ATOM 1714 N N . ARG A 1 224 ? -18.172 -23.938 2.139 1 96.56 224 ARG A N 1
ATOM 1715 C CA . ARG A 1 224 ? -16.984 -23.953 2.986 1 96.56 224 ARG A CA 1
ATOM 1716 C C . ARG A 1 224 ? -17.109 -25.016 4.082 1 96.56 224 ARG A C 1
ATOM 1718 O O . ARG A 1 224 ? -18.219 -25.391 4.457 1 96.56 224 ARG A O 1
ATOM 1725 N N . GLN A 1 225 ? -15.984 -25.484 4.48 1 94.94 225 GLN A N 1
ATOM 1726 C CA . GLN A 1 225 ? -15.984 -26.375 5.633 1 94.94 225 GLN A CA 1
ATOM 1727 C C . GLN A 1 225 ? -14.945 -25.953 6.664 1 94.94 225 GLN A C 1
ATOM 1729 O O . GLN A 1 225 ? -13.867 -25.469 6.305 1 94.94 225 GLN A O 1
ATOM 1734 N N . VAL A 1 226 ? -15.312 -26.125 7.918 1 93.25 226 VAL A N 1
ATOM 1735 C CA . VAL A 1 226 ? -14.414 -25.859 9.031 1 93.25 226 VAL A CA 1
ATOM 1736 C C . VAL A 1 226 ? -14.453 -27.031 10.016 1 93.25 226 VAL A C 1
ATOM 1738 O O . VAL A 1 226 ? -15.531 -27.516 10.359 1 93.25 226 VAL A O 1
ATOM 1741 N N . LYS A 1 227 ? -13.281 -27.469 10.312 1 93.44 227 LYS A N 1
ATOM 1742 C CA . LYS A 1 227 ? -13.203 -28.547 11.289 1 93.44 227 LYS A CA 1
ATOM 1743 C C . LYS A 1 227 ? -13.406 -28.016 12.711 1 93.44 227 LYS A C 1
ATOM 1745 O O . LYS A 1 227 ? -12.719 -27.094 13.141 1 93.44 227 LYS A O 1
ATOM 1750 N N . ALA A 1 228 ? -14.336 -28.562 13.32 1 90.44 228 ALA A N 1
ATOM 1751 C CA . ALA A 1 228 ? -14.539 -28.422 14.758 1 90.44 228 ALA A CA 1
ATOM 1752 C C . ALA A 1 228 ? -14.086 -29.656 15.516 1 90.44 228 ALA A C 1
ATOM 1754 O O . ALA A 1 228 ? -13.68 -30.656 14.898 1 90.44 228 ALA A O 1
ATOM 1755 N N . PRO A 1 229 ? -14.016 -29.641 16.797 1 89.56 229 PRO A N 1
ATOM 1756 C CA . PRO A 1 229 ? -13.492 -30.766 17.578 1 89.56 229 PRO A CA 1
ATOM 1757 C C . PRO A 1 229 ? -14.211 -32.094 17.266 1 89.56 229 PRO A C 1
ATOM 1759 O O . PRO A 1 229 ? -13.562 -33.125 17.078 1 89.56 229 PRO A O 1
ATOM 1762 N N . SER A 1 230 ? -15.539 -31.969 17.141 1 93.56 230 SER A N 1
ATOM 1763 C CA . SER A 1 230 ? -16.266 -33.219 16.969 1 93.56 230 SER A CA 1
ATOM 1764 C C . SER A 1 230 ? -17.094 -33.219 15.688 1 93.56 230 SER A C 1
ATOM 1766 O O . SER A 1 230 ? -17.938 -34.094 15.484 1 93.56 230 SER A O 1
ATOM 1768 N N . SER A 1 231 ? -16.844 -32.219 14.867 1 95.81 231 SER A N 1
ATOM 1769 C CA . SER A 1 231 ? -17.672 -32.125 13.664 1 95.81 231 SER A CA 1
ATOM 1770 C C . SER A 1 231 ? -16.969 -31.312 12.586 1 95.81 231 SER A C 1
ATOM 1772 O O . SER A 1 231 ? -15.938 -30.688 12.844 1 95.81 231 SER A O 1
ATOM 1774 N N . PHE A 1 232 ? -17.406 -31.531 11.359 1 96.88 232 PHE A N 1
ATOM 1775 C CA . PHE A 1 232 ? -17.172 -30.562 10.289 1 96.88 232 PHE A CA 1
ATOM 1776 C C . PHE A 1 232 ? -18.375 -29.656 10.102 1 96.88 232 PHE A C 1
ATOM 1778 O O . PHE A 1 232 ? -19.5 -30.125 9.898 1 96.88 232 PHE A O 1
ATOM 1785 N N . LEU A 1 233 ? -18.172 -28.375 10.227 1 96.75 233 LEU A N 1
ATOM 1786 C CA . LEU A 1 233 ? -19.234 -27.406 9.945 1 96.75 233 LEU A CA 1
ATOM 1787 C C . LEU A 1 233 ? -19.219 -27.016 8.477 1 96.75 233 LEU A C 1
ATOM 1789 O O . LEU A 1 233 ? -18.25 -26.422 7.992 1 96.75 233 LEU A O 1
ATOM 1793 N N . ILE A 1 234 ? -20.281 -27.359 7.789 1 97.19 234 ILE A N 1
ATOM 1794 C CA . ILE A 1 234 ? -20.469 -26.953 6.398 1 97.19 234 ILE A CA 1
ATOM 1795 C C . ILE A 1 234 ? -21.281 -25.672 6.336 1 97.19 234 ILE A C 1
ATOM 1797 O O . ILE A 1 234 ? -22.375 -25.594 6.891 1 97.19 234 ILE A O 1
ATOM 1801 N N . ARG A 1 235 ? -20.734 -24.656 5.762 1 97 235 ARG A N 1
ATOM 1802 C CA . ARG A 1 235 ? -21.422 -23.391 5.52 1 97 235 ARG A CA 1
ATOM 1803 C C . ARG A 1 235 ? -21.734 -23.219 4.035 1 97 235 ARG A C 1
ATOM 1805 O O . ARG A 1 235 ? -20.828 -23.266 3.199 1 97 235 ARG A O 1
ATOM 1812 N N . VAL A 1 236 ? -22.969 -23.031 3.748 1 97.88 236 VAL A N 1
ATOM 1813 C CA . VAL A 1 236 ? -23.406 -22.891 2.365 1 97.88 236 VAL A CA 1
ATOM 1814 C C . VAL A 1 236 ? -24 -21.484 2.156 1 97.88 236 VAL A C 1
ATOM 1816 O O . VAL A 1 236 ? -24.828 -21.047 2.941 1 97.88 236 VAL A O 1
ATOM 1819 N N . GLN A 1 237 ? -23.484 -20.812 1.124 1 97.25 237 GLN A N 1
ATOM 1820 C CA . GLN A 1 237 ? -24.016 -19.531 0.693 1 97.25 237 GLN A CA 1
ATOM 1821 C C . GLN A 1 237 ? -24.469 -19.594 -0.762 1 97.25 237 GLN A C 1
ATOM 1823 O O . GLN A 1 237 ? -23.703 -19.25 -1.67 1 97.25 237 GLN A O 1
ATOM 1828 N N . PRO A 1 238 ? -25.734 -19.938 -0.986 1 96.75 238 PRO A N 1
ATOM 1829 C CA . PRO A 1 238 ? -26.234 -19.906 -2.361 1 96.75 238 PRO A CA 1
ATOM 1830 C C . PRO A 1 238 ? -26.406 -18.484 -2.9 1 96.75 238 PRO A C 1
ATOM 1832 O O . PRO A 1 238 ? -26.625 -17.547 -2.127 1 96.75 238 PRO A O 1
ATOM 1835 N N . GLU A 1 239 ? -26.234 -18.359 -4.148 1 96 239 GLU A N 1
ATOM 1836 C CA . GLU A 1 239 ? -26.547 -17.125 -4.848 1 96 239 GLU A CA 1
ATOM 1837 C C . GLU A 1 239 ? -27.969 -17.156 -5.426 1 96 239 GLU A C 1
ATOM 1839 O O . GLU A 1 239 ? -28.25 -17.953 -6.316 1 96 239 GLU A O 1
ATOM 1844 N N . LEU A 1 240 ? -28.859 -16.25 -4.906 1 95.88 240 LEU A N 1
ATOM 1845 C CA . LEU A 1 240 ? -30.234 -16.141 -5.387 1 95.88 240 LEU A CA 1
ATOM 1846 C C . LEU A 1 240 ? -30.422 -14.82 -6.141 1 95.88 240 LEU A C 1
ATOM 1848 O O . LEU A 1 240 ? -30.094 -13.75 -5.625 1 95.88 240 LEU A O 1
ATOM 1852 N N . ILE A 1 241 ? -30.828 -14.969 -7.348 1 95.44 241 ILE A N 1
ATOM 1853 C CA . ILE A 1 241 ? -31.219 -13.781 -8.094 1 95.44 241 ILE A CA 1
ATOM 1854 C C . ILE A 1 241 ? -32.719 -13.531 -7.93 1 95.44 241 ILE A C 1
ATOM 1856 O O . ILE A 1 241 ? -33.531 -14.273 -8.477 1 95.44 241 ILE A O 1
ATOM 1860 N N . VAL A 1 242 ? -33.062 -12.43 -7.25 1 94.62 242 VAL A N 1
ATOM 1861 C CA . VAL A 1 242 ? -34.438 -12.172 -6.812 1 94.62 242 VAL A CA 1
ATOM 1862 C C . VAL A 1 242 ? -35.125 -11.25 -7.809 1 94.62 242 VAL A C 1
ATOM 1864 O O . VAL A 1 242 ? -34.625 -10.188 -8.156 1 94.62 242 VAL A O 1
ATOM 1867 N N . PRO A 1 243 ? -36.281 -11.656 -8.234 1 92.69 243 PRO A N 1
ATOM 1868 C CA . PRO A 1 243 ? -37.031 -10.781 -9.141 1 92.69 243 PRO A CA 1
ATOM 1869 C C . PRO A 1 243 ? -37.562 -9.531 -8.453 1 92.69 243 PRO A C 1
ATOM 1871 O O . PRO A 1 243 ? -37.5 -9.43 -7.227 1 92.69 243 PRO A O 1
ATOM 1874 N N . ALA A 1 244 ? -38.031 -8.609 -9.234 1 89.56 244 ALA A N 1
ATOM 1875 C CA . ALA A 1 244 ? -38.5 -7.32 -8.734 1 89.56 244 ALA A CA 1
ATOM 1876 C C . ALA A 1 244 ? -39.625 -7.5 -7.723 1 89.56 244 ALA A C 1
ATOM 1878 O O . ALA A 1 244 ? -39.75 -6.719 -6.773 1 89.56 244 ALA A O 1
ATOM 1879 N N . SER A 1 245 ? -40.438 -8.531 -7.875 1 87.62 245 SER A N 1
ATOM 1880 C CA . SER A 1 245 ? -41.562 -8.773 -7.012 1 87.62 245 SER A CA 1
ATOM 1881 C C . SER A 1 245 ? -41.156 -9.383 -5.68 1 87.62 245 SER A C 1
ATOM 1883 O O . SER A 1 245 ? -41.969 -9.531 -4.77 1 87.62 245 SER A O 1
ATOM 1885 N N . GLY A 1 246 ? -39.906 -9.695 -5.613 1 90.75 246 GLY A N 1
ATOM 1886 C CA . GLY A 1 246 ? -39.469 -10.414 -4.434 1 90.75 246 GLY A CA 1
ATOM 1887 C C . GLY A 1 246 ? -39.781 -11.891 -4.465 1 90.75 246 GLY A C 1
ATOM 1888 O O . GLY A 1 246 ? -40.312 -12.398 -5.469 1 90.75 246 GLY A O 1
ATOM 1889 N N . ASP A 1 247 ? -39.406 -12.57 -3.447 1 91 247 ASP A N 1
ATOM 1890 C CA . ASP A 1 247 ? -39.688 -13.992 -3.297 1 91 247 ASP A CA 1
ATOM 1891 C C . ASP A 1 247 ? -39.594 -14.422 -1.835 1 91 247 ASP A C 1
ATOM 1893 O O . ASP A 1 247 ? -39.125 -13.664 -0.988 1 91 247 ASP A O 1
ATOM 1897 N N . ALA A 1 248 ? -40.25 -15.453 -1.504 1 93.75 248 ALA A N 1
ATOM 1898 C CA . ALA A 1 248 ? -40.125 -16.094 -0.197 1 93.75 248 ALA A CA 1
ATOM 1899 C C . ALA A 1 248 ? -40.156 -17.609 -0.331 1 93.75 248 ALA A C 1
ATOM 1901 O O . ALA A 1 248 ? -40.781 -18.156 -1.259 1 93.75 248 ALA A O 1
ATOM 1902 N N . GLY A 1 249 ? -39.469 -18.219 0.546 1 94.25 249 GLY A N 1
ATOM 1903 C CA . GLY A 1 249 ? -39.438 -19.672 0.432 1 94.25 249 GLY A CA 1
ATOM 1904 C C . GLY A 1 249 ? -38.531 -20.328 1.443 1 94.25 249 GLY A C 1
ATOM 1905 O O . GLY A 1 249 ? -38.25 -19.781 2.514 1 94.25 249 GLY A O 1
ATOM 1906 N N . LEU A 1 250 ? -38.188 -21.609 1.034 1 95.31 250 LEU A N 1
ATOM 1907 C CA . LEU A 1 250 ? -37.375 -22.453 1.922 1 95.31 250 LEU A CA 1
ATOM 1908 C C . LEU A 1 250 ? -36.062 -22.828 1.266 1 95.31 250 LEU A C 1
ATOM 1910 O O . LEU A 1 250 ? -36.031 -23.375 0.157 1 95.31 250 LEU A O 1
ATOM 1914 N N . LEU A 1 251 ? -34.938 -22.469 1.954 1 97 251 LEU A N 1
ATOM 1915 C CA . LEU A 1 251 ? -33.594 -22.953 1.583 1 97 251 LEU A CA 1
ATOM 1916 C C . LEU A 1 251 ? -33.25 -24.219 2.338 1 97 251 LEU A C 1
ATOM 1918 O O . LEU A 1 251 ? -33.344 -24.266 3.566 1 97 251 LEU A O 1
ATOM 1922 N N . THR A 1 252 ? -32.875 -25.25 1.586 1 97.38 252 THR A N 1
ATOM 1923 C CA . THR A 1 252 ? -32.531 -26.531 2.203 1 97.38 252 THR A CA 1
ATOM 1924 C C . THR A 1 252 ? -31.172 -27.016 1.726 1 97.38 252 THR A C 1
ATOM 1926 O O . THR A 1 252 ? -30.828 -26.859 0.553 1 97.38 252 THR A O 1
ATOM 1929 N N . ILE A 1 253 ? -30.391 -27.609 2.605 1 98 253 ILE A N 1
ATOM 1930 C CA . ILE A 1 253 ? -29.172 -28.344 2.299 1 98 253 ILE A CA 1
ATOM 1931 C C . ILE A 1 253 ? -29.266 -29.766 2.836 1 98 253 ILE A C 1
ATOM 1933 O O . ILE A 1 253 ? -29.734 -29.984 3.955 1 98 253 ILE A O 1
ATOM 1937 N N . GLU A 1 254 ? -28.859 -30.734 1.962 1 97.62 254 GLU A N 1
ATOM 1938 C CA . GLU A 1 254 ? -29 -32.125 2.35 1 97.62 254 GLU A CA 1
ATOM 1939 C C . GLU A 1 254 ? -27.766 -32.938 1.937 1 97.62 254 GLU A C 1
ATOM 1941 O O . GLU A 1 254 ? -27.188 -32.719 0.87 1 97.62 254 GLU A O 1
ATOM 1946 N N . MET A 1 255 ? -27.406 -33.844 2.805 1 97.62 255 MET A N 1
ATOM 1947 C CA . MET A 1 255 ? -26.438 -34.875 2.514 1 97.62 255 MET A CA 1
ATOM 1948 C C . MET A 1 255 ? -27.062 -36.281 2.689 1 97.62 255 MET A C 1
ATOM 1950 O O . MET A 1 255 ? -26.938 -36.875 3.748 1 97.62 255 MET A O 1
ATOM 1954 N N . PRO A 1 256 ? -27.516 -36.844 1.645 1 96.56 256 PRO A N 1
ATOM 1955 C CA . PRO A 1 256 ? -28.312 -38.062 1.733 1 96.56 256 PRO A CA 1
ATOM 1956 C C . PRO A 1 256 ? -27.547 -39.25 2.299 1 96.56 256 PRO A C 1
ATOM 1958 O O . PRO A 1 256 ? -28.078 -40 3.109 1 96.56 256 PRO A O 1
ATOM 1961 N N . ALA A 1 257 ? -26.297 -39.406 1.884 1 96 257 ALA A N 1
ATOM 1962 C CA . ALA A 1 257 ? -25.5 -40.562 2.316 1 96 257 ALA A CA 1
ATOM 1963 C C . ALA A 1 257 ? -25.312 -40.562 3.83 1 96 257 ALA A C 1
ATOM 1965 O O . ALA A 1 257 ? -25.078 -41.594 4.434 1 96 257 ALA A O 1
ATOM 1966 N N . LEU A 1 258 ? -25.5 -39.344 4.422 1 96.81 258 LEU A N 1
ATOM 1967 C CA . LEU A 1 258 ? -25.266 -39.219 5.859 1 96.81 258 LEU A CA 1
ATOM 1968 C C . LEU A 1 258 ? -26.578 -39 6.598 1 96.81 258 LEU A C 1
ATOM 1970 O O . LEU A 1 258 ? -26.609 -38.906 7.828 1 96.81 258 LEU A O 1
ATOM 1974 N N . GLY A 1 259 ? -27.672 -38.812 5.891 1 96.62 259 GLY A N 1
ATOM 1975 C CA . GLY A 1 259 ? -28.984 -38.594 6.488 1 96.62 259 GLY A CA 1
ATOM 1976 C C . GLY A 1 259 ? -29.078 -37.25 7.176 1 96.62 259 GLY A C 1
ATOM 1977 O O . GLY A 1 259 ? -29.812 -37.094 8.164 1 96.62 259 GLY A O 1
ATOM 1978 N N . LEU A 1 260 ? -28.359 -36.281 6.766 1 97.5 260 LEU A N 1
ATOM 1979 C CA . LEU A 1 260 ? -28.328 -34.969 7.383 1 97.5 260 LEU A CA 1
ATOM 1980 C C . LEU A 1 260 ? -29.078 -33.938 6.523 1 97.5 260 LEU A C 1
ATOM 1982 O O . LEU A 1 260 ? -29.031 -34.031 5.293 1 97.5 260 LEU A O 1
ATOM 1986 N N . LYS A 1 261 ? -29.734 -32.969 7.215 1 97.38 261 LYS A N 1
ATOM 1987 C CA . LYS A 1 261 ? -30.516 -31.922 6.543 1 97.38 261 LYS A CA 1
ATOM 1988 C C . LYS A 1 261 ? -30.594 -30.656 7.383 1 97.38 261 LYS A C 1
ATOM 1990 O O . LYS A 1 261 ? -30.625 -30.719 8.617 1 97.38 261 LYS A O 1
ATOM 1995 N N . ALA A 1 262 ? -30.5 -29.516 6.781 1 97.75 262 ALA A N 1
ATOM 1996 C CA . ALA A 1 262 ? -30.734 -28.203 7.387 1 97.75 262 ALA A CA 1
ATOM 1997 C C . ALA A 1 262 ? -31.656 -27.359 6.512 1 97.75 262 ALA A C 1
ATOM 1999 O O . ALA A 1 262 ? -31.641 -27.484 5.285 1 97.75 262 ALA A O 1
ATOM 2000 N N . GLU A 1 263 ? -32.469 -26.484 7.176 1 97.44 263 GLU A N 1
ATOM 2001 C CA . GLU A 1 263 ? -33.438 -25.641 6.445 1 97.44 263 GLU A CA 1
ATOM 2002 C C . GLU A 1 263 ? -33.5 -24.25 7.047 1 97.44 263 GLU A C 1
ATOM 2004 O O . GLU A 1 263 ? -33.25 -24.062 8.234 1 97.44 263 GLU A O 1
ATOM 2009 N N . LYS A 1 264 ? -33.781 -23.266 6.227 1 96.94 264 LYS A N 1
ATOM 2010 C CA . LYS A 1 264 ? -33.969 -21.875 6.641 1 96.94 264 LYS A CA 1
ATOM 2011 C C . LYS A 1 264 ? -35.031 -21.188 5.805 1 96.94 264 LYS A C 1
ATOM 2013 O O . LYS A 1 264 ? -34.969 -21.203 4.57 1 96.94 264 LYS A O 1
ATOM 2018 N N . LYS A 1 265 ? -36.062 -20.594 6.43 1 95.62 265 LYS A N 1
ATOM 2019 C CA . LYS A 1 265 ? -37.062 -19.781 5.738 1 95.62 265 LYS A CA 1
ATOM 2020 C C . LYS A 1 265 ? -36.5 -18.375 5.438 1 95.62 265 LYS A C 1
ATOM 2022 O O . LYS A 1 265 ? -35.875 -17.75 6.297 1 95.62 265 LYS A O 1
ATOM 2027 N N . LEU A 1 266 ? -36.688 -17.984 4.164 1 94.88 266 LEU A N 1
ATOM 2028 C CA . LEU A 1 266 ? -36.188 -16.688 3.756 1 94.88 266 LEU A CA 1
ATOM 2029 C C . LEU A 1 266 ? -37.312 -15.812 3.215 1 94.88 266 LEU A C 1
ATOM 2031 O O . LEU A 1 266 ? -38.219 -16.312 2.537 1 94.88 266 LEU A O 1
ATOM 2035 N N . ASP A 1 267 ? -37.25 -14.5 3.584 1 92.25 267 ASP A N 1
ATOM 2036 C CA . ASP A 1 267 ? -38.062 -13.453 2.977 1 92.25 267 ASP A CA 1
ATOM 2037 C C . ASP A 1 267 ? -37.188 -12.469 2.191 1 92.25 267 ASP A C 1
ATOM 2039 O O . ASP A 1 267 ? -36.5 -11.625 2.779 1 92.25 267 ASP A O 1
ATOM 2043 N N . LEU A 1 268 ? -37.25 -12.648 0.907 1 92.88 268 LEU A N 1
ATOM 2044 C CA . LEU A 1 268 ? -36.406 -11.852 0.018 1 92.88 268 LEU A CA 1
ATOM 2045 C C . LEU A 1 268 ? -37.188 -10.664 -0.542 1 92.88 268 LEU A C 1
ATOM 2047 O O . LEU A 1 268 ? -37.812 -10.758 -1.609 1 92.88 268 LEU A O 1
ATOM 2051 N N . THR A 1 269 ? -37.062 -9.523 0.066 1 86.5 269 THR A N 1
ATOM 2052 C CA . THR A 1 269 ? -37.906 -8.375 -0.266 1 86.5 269 THR A CA 1
ATOM 2053 C C . THR A 1 269 ? -37.219 -7.477 -1.284 1 86.5 269 THR A C 1
ATOM 2055 O O . THR A 1 269 ? -37.875 -6.73 -2.012 1 86.5 269 THR A O 1
ATOM 2058 N N . SER A 1 270 ? -35.906 -7.508 -1.272 1 85.19 270 SER A N 1
ATOM 2059 C CA . SER A 1 270 ? -35.156 -6.668 -2.199 1 85.19 270 SER A CA 1
ATOM 2060 C C . SER A 1 270 ? -34.781 -7.441 -3.459 1 85.19 270 SER A C 1
ATOM 2062 O O . SER A 1 270 ? -34.406 -8.609 -3.389 1 85.19 270 SER A O 1
ATOM 2064 N N . SER A 1 271 ? -35 -6.781 -4.59 1 87.69 271 SER A N 1
ATOM 2065 C CA . SER A 1 271 ? -34.594 -7.398 -5.855 1 87.69 271 SER A CA 1
ATOM 2066 C C . SER A 1 271 ? -33.094 -7.469 -6 1 87.69 271 SER A C 1
ATOM 2068 O O . SER A 1 271 ? -32.375 -6.719 -5.344 1 87.69 271 SER A O 1
ATOM 2070 N N . GLY A 1 272 ? -32.719 -8.383 -6.898 1 91.5 272 GLY A N 1
ATOM 2071 C CA . GLY A 1 272 ? -31.281 -8.477 -7.156 1 91.5 272 GLY A CA 1
ATOM 2072 C C . GLY A 1 272 ? -30.625 -9.656 -6.457 1 91.5 272 GLY A C 1
ATOM 2073 O O . GLY A 1 272 ? -31.266 -10.68 -6.215 1 91.5 272 GLY A O 1
ATOM 2074 N N . ARG A 1 273 ? -29.375 -9.516 -6.203 1 93.25 273 ARG A N 1
ATOM 2075 C CA . ARG A 1 273 ? -28.547 -10.602 -5.684 1 93.25 273 ARG A CA 1
ATOM 2076 C C . ARG A 1 273 ? -28.703 -10.734 -4.172 1 93.25 273 ARG A C 1
ATOM 2078 O O . ARG A 1 273 ? -28.562 -9.75 -3.441 1 93.25 273 ARG A O 1
ATOM 2085 N N . ALA A 1 274 ? -29.078 -11.875 -3.699 1 95.19 274 ALA A N 1
ATOM 2086 C CA . ALA A 1 274 ? -29.141 -12.203 -2.277 1 95.19 274 ALA A CA 1
ATOM 2087 C C . ALA A 1 274 ? -28.203 -13.359 -1.942 1 95.19 274 ALA A C 1
ATOM 2089 O O . ALA A 1 274 ? -28.094 -14.32 -2.707 1 95.19 274 ALA A O 1
ATOM 2090 N N . LEU A 1 275 ? -27.516 -13.273 -0.825 1 95.38 275 LEU A N 1
ATOM 2091 C CA . LEU A 1 275 ? -26.547 -14.281 -0.414 1 95.38 275 LEU A CA 1
ATOM 2092 C C . LEU A 1 275 ? -26.844 -14.781 0.996 1 95.38 275 LEU A C 1
ATOM 2094 O O . LEU A 1 275 ? -26.031 -14.594 1.908 1 95.38 275 LEU A O 1
ATOM 2098 N N . PRO A 1 276 ? -27.922 -15.477 1.181 1 96 276 PRO A N 1
ATOM 2099 C CA . PRO A 1 276 ? -28.172 -16.031 2.516 1 96 276 PRO A CA 1
ATOM 2100 C C . PRO A 1 276 ? -27.141 -17.078 2.922 1 96 276 PRO A C 1
ATOM 2102 O O . PRO A 1 276 ? -26.375 -17.562 2.08 1 96 276 PRO A O 1
ATOM 2105 N N . GLU A 1 277 ? -27.141 -17.453 4.203 1 96.25 277 GLU A N 1
ATOM 2106 C CA . GLU A 1 277 ? -26.203 -18.438 4.727 1 96.25 277 GLU A CA 1
ATOM 2107 C C . GLU A 1 277 ? -26.938 -19.5 5.535 1 96.25 277 GLU A C 1
ATOM 2109 O O . GLU A 1 277 ? -27.891 -19.203 6.266 1 96.25 277 GLU A O 1
ATOM 2114 N N . LEU A 1 278 ? -26.531 -20.719 5.332 1 97.06 278 LEU A N 1
ATOM 2115 C CA . LEU A 1 278 ? -27.031 -21.844 6.09 1 97.06 278 LEU A CA 1
ATOM 2116 C C . LEU A 1 278 ? -25.906 -22.797 6.48 1 97.06 278 LEU A C 1
ATOM 2118 O O . LEU A 1 278 ? -25 -23.062 5.676 1 97.06 278 LEU A O 1
ATOM 2122 N N . GLU A 1 279 ? -25.922 -23.281 7.742 1 96.62 279 GLU A N 1
ATOM 2123 C CA . GLU A 1 279 ? -24.859 -24.156 8.25 1 96.62 279 GLU A CA 1
ATOM 2124 C C . GLU A 1 279 ? -25.406 -25.547 8.562 1 96.62 279 GLU A C 1
ATOM 2126 O O . GLU A 1 279 ? -26.578 -25.703 8.891 1 96.62 279 GLU A O 1
ATOM 2131 N N . LEU A 1 280 ? -24.578 -26.531 8.352 1 96.94 280 LEU A N 1
ATOM 2132 C CA . LEU A 1 280 ? -24.844 -27.922 8.672 1 96.94 280 LEU A CA 1
ATOM 2133 C C . LEU A 1 280 ? -23.656 -28.562 9.391 1 96.94 280 LEU A C 1
ATOM 2135 O O . LEU A 1 280 ? -22.547 -28.562 8.859 1 96.94 280 LEU A O 1
ATOM 2139 N N . ALA A 1 281 ? -23.844 -29.047 10.586 1 96.69 281 ALA A N 1
ATOM 2140 C CA . ALA A 1 281 ? -22.797 -29.75 11.328 1 96.69 281 ALA A CA 1
ATOM 2141 C C . ALA A 1 281 ? -22.781 -31.234 10.977 1 96.69 281 ALA A C 1
ATOM 2143 O O . ALA A 1 281 ? -23.781 -31.922 11.109 1 96.69 281 ALA A O 1
ATOM 2144 N N . VAL A 1 282 ? -21.734 -31.75 10.492 1 97.81 282 VAL A N 1
ATOM 2145 C CA . VAL A 1 282 ? -21.531 -33.156 10.156 1 97.81 282 VAL A CA 1
ATOM 2146 C C . VAL A 1 282 ? -20.625 -33.812 11.195 1 97.81 282 VAL A C 1
ATOM 2148 O O . VAL A 1 282 ? -19.453 -33.438 11.344 1 97.81 282 VAL A O 1
ATOM 2151 N N . PRO A 1 283 ? -21.031 -34.812 11.875 1 96.75 283 PRO A N 1
ATOM 2152 C CA . PRO A 1 283 ? -20.156 -35.469 12.852 1 96.75 283 PRO A CA 1
ATOM 2153 C C . PRO A 1 283 ? -18.891 -36.031 12.219 1 96.75 283 PRO A C 1
ATOM 2155 O O . PRO A 1 283 ? -18.969 -36.75 11.203 1 96.75 283 PRO A O 1
ATOM 2158 N N . ALA A 1 284 ? -17.828 -35.781 12.789 1 95.06 284 ALA A N 1
ATOM 2159 C CA . ALA A 1 284 ? -16.547 -36.188 12.219 1 95.06 284 ALA A CA 1
ATOM 2160 C C . ALA A 1 284 ? -16.422 -37.688 12.102 1 95.06 284 ALA A C 1
ATOM 2162 O O . ALA A 1 284 ? -15.805 -38.188 11.164 1 95.06 284 ALA A O 1
ATOM 2163 N N . ASP A 1 285 ? -17.016 -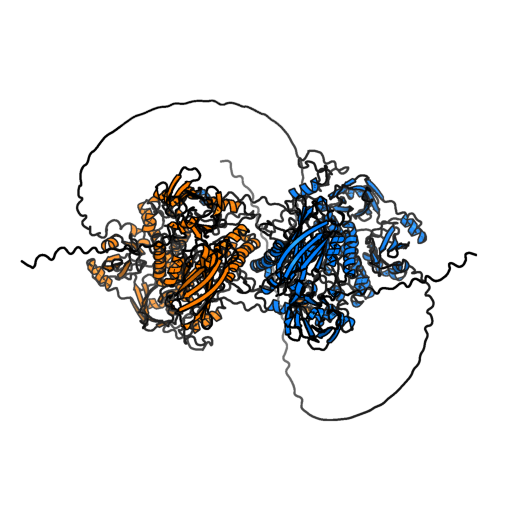38.469 12.961 1 94.5 285 ASP A N 1
ATOM 2164 C CA . ASP A 1 285 ? -16.891 -39.938 12.992 1 94.5 285 ASP A CA 1
ATOM 2165 C C . ASP A 1 285 ? -17.797 -40.562 11.938 1 94.5 285 ASP A C 1
ATOM 2167 O O . ASP A 1 285 ? -17.688 -41.781 11.664 1 94.5 285 ASP A O 1
ATOM 2171 N N . SER A 1 286 ? -18.562 -39.719 11.32 1 95.5 286 SER A N 1
ATOM 2172 C CA . SER A 1 286 ? -19.516 -40.25 10.344 1 95.5 286 SER A CA 1
ATOM 2173 C C . SER A 1 286 ? -18.938 -40.219 8.938 1 95.5 286 SER A C 1
ATOM 2175 O O . SER A 1 286 ? -19.562 -40.719 7.996 1 95.5 286 SER A O 1
ATOM 2177 N N . VAL A 1 287 ? -17.781 -39.688 8.758 1 96.75 287 VAL A N 1
ATOM 2178 C CA . VAL A 1 287 ? -17.281 -39.531 7.395 1 96.75 287 VAL A CA 1
ATOM 2179 C C . VAL A 1 287 ? -15.867 -40.125 7.293 1 96.75 287 VAL A C 1
ATOM 2181 O O . VAL A 1 287 ? -15.125 -40.125 8.273 1 96.75 287 VAL A O 1
ATOM 2184 N N . ASP A 1 288 ? -15.539 -40.656 6.043 1 96.75 288 ASP A N 1
ATOM 2185 C CA . ASP A 1 288 ? -14.156 -40.938 5.656 1 96.75 288 ASP A CA 1
ATOM 2186 C C . ASP A 1 288 ? -13.492 -39.719 5.051 1 96.75 288 ASP A C 1
ATOM 2188 O O . ASP A 1 288 ? -14.109 -39 4.258 1 96.75 288 ASP A O 1
ATOM 2192 N N . LEU A 1 289 ? -12.336 -39.469 5.41 1 97.62 289 LEU A N 1
ATOM 2193 C CA . LEU A 1 289 ? -11.633 -38.25 4.996 1 97.62 289 LEU A CA 1
ATOM 2194 C C . LEU A 1 289 ? -11.156 -38.375 3.555 1 97.62 289 LEU A C 1
ATOM 2196 O O . LEU A 1 289 ? -10.906 -39.469 3.066 1 97.62 289 LEU A O 1
ATOM 2200 N N . TRP A 1 290 ? -11.133 -37.312 2.861 1 98.19 290 TRP A N 1
ATOM 2201 C CA . TRP A 1 290 ? -10.523 -37.188 1.541 1 98.19 290 TRP A CA 1
ATOM 2202 C C . TRP A 1 290 ? -9.008 -37.094 1.65 1 98.19 290 TRP A C 1
ATOM 2204 O O . TRP A 1 290 ? -8.492 -36.344 2.477 1 98.19 290 TRP A O 1
ATOM 2214 N N . TRP A 1 291 ? -8.203 -37.812 0.794 1 97.75 291 TRP A N 1
ATOM 2215 C CA . TRP A 1 291 ? -6.742 -37.812 0.848 1 97.75 291 TRP A CA 1
ATOM 2216 C C . TRP A 1 291 ? -6.145 -37.562 -0.528 1 97.75 291 TRP A C 1
ATOM 2218 O O . TRP A 1 291 ? -6.746 -37.906 -1.551 1 97.75 291 TRP A O 1
ATOM 2228 N N . PRO A 1 292 ? -4.98 -36.969 -0.575 1 97.38 292 PRO A N 1
ATOM 2229 C CA . PRO A 1 292 ? -4.258 -36.875 -1.846 1 97.38 292 PRO A CA 1
ATOM 2230 C C . PRO A 1 292 ? -3.713 -38.25 -2.305 1 97.38 292 PRO A C 1
ATOM 2232 O O . PRO A 1 292 ? -3.586 -39.156 -1.499 1 97.38 292 PRO A O 1
ATOM 2235 N N . LEU A 1 293 ? -3.393 -38.25 -3.557 1 96.81 293 LEU A N 1
ATOM 2236 C CA . LEU A 1 293 ? -2.801 -39.438 -4.16 1 96.81 293 LEU A CA 1
ATOM 2237 C C . LEU A 1 293 ? -1.585 -39.906 -3.367 1 96.81 293 LEU A C 1
ATOM 2239 O O . LEU A 1 293 ? -0.704 -39.094 -3.047 1 96.81 293 LEU A O 1
ATOM 2243 N N . GLY A 1 294 ? -1.568 -41.156 -3.02 1 92.06 294 GLY A N 1
ATOM 2244 C CA . GLY A 1 294 ? -0.441 -41.719 -2.305 1 92.06 294 GLY A CA 1
ATOM 2245 C C . GLY A 1 294 ? -0.651 -41.781 -0.804 1 92.06 294 GLY A C 1
ATOM 2246 O O . GLY A 1 294 ? 0.085 -42.469 -0.095 1 92.06 294 GLY A O 1
ATOM 2247 N N . TYR A 1 295 ? -1.741 -41.156 -0.273 1 93.94 295 TYR A N 1
ATOM 2248 C CA . TYR A 1 295 ? -1.883 -41.031 1.173 1 93.94 295 TYR A CA 1
ATOM 2249 C C . TYR A 1 295 ? -3.201 -41.625 1.648 1 93.94 295 TYR A C 1
ATOM 2251 O O . TYR A 1 295 ? -3.418 -41.781 2.852 1 93.94 295 TYR A O 1
ATOM 2259 N N . GLY A 1 296 ? -4.098 -41.938 0.71 1 93.56 296 GLY A N 1
ATOM 2260 C CA . GLY A 1 296 ? -5.375 -42.531 1.051 1 93.56 296 GLY A CA 1
ATOM 2261 C C . GLY A 1 296 ? -6.398 -42.438 -0.067 1 93.56 296 GLY A C 1
ATOM 2262 O O . GLY A 1 296 ? -6.055 -42.094 -1.201 1 93.56 296 GLY A O 1
ATOM 2263 N N . GLU A 1 297 ? -7.621 -42.781 0.307 1 96 297 GLU A N 1
ATOM 2264 C CA . GLU A 1 297 ? -8.703 -42.781 -0.672 1 96 297 GLU A CA 1
ATOM 2265 C C . GLU A 1 297 ? -9.297 -41.375 -0.819 1 96 297 GLU A C 1
ATOM 2267 O O . GLU A 1 297 ? -9.188 -40.562 0.091 1 96 297 GLU A O 1
ATOM 2272 N N . GLN A 1 298 ? -9.938 -41.156 -1.939 1 98.25 298 GLN A N 1
ATOM 2273 C CA . GLN A 1 298 ? -10.531 -39.844 -2.229 1 98.25 298 GLN A CA 1
ATOM 2274 C C . GLN A 1 298 ? -12.047 -39.875 -2.059 1 98.25 298 GLN A C 1
ATOM 2276 O O . GLN A 1 298 ? -12.789 -39.688 -3.021 1 98.25 298 GLN A O 1
ATOM 2281 N N . LYS A 1 299 ? -12.477 -39.969 -0.821 1 98.12 299 LYS A N 1
ATOM 2282 C CA . LYS A 1 299 ? -13.898 -40.094 -0.544 1 98.12 299 LYS A CA 1
ATOM 2283 C C . LYS A 1 299 ? -14.625 -38.781 -0.771 1 98.12 299 LYS A C 1
ATOM 2285 O O . LYS A 1 299 ? -14.188 -37.75 -0.29 1 98.12 299 LYS A O 1
ATOM 2290 N N . LEU A 1 300 ? -15.742 -38.844 -1.5 1 98.38 300 LEU A N 1
ATOM 2291 C CA . LEU A 1 300 ? -16.578 -37.688 -1.782 1 98.38 300 LEU A CA 1
ATOM 2292 C C . LEU A 1 300 ? -18.031 -37.938 -1.396 1 98.38 300 LEU A C 1
ATOM 2294 O O . LEU A 1 300 ? -18.5 -39.094 -1.494 1 98.38 300 LEU A O 1
ATOM 2298 N N . TYR A 1 301 ? -18.734 -36.938 -0.909 1 98.19 301 TYR A N 1
ATOM 2299 C CA . TYR A 1 301 ? -20.125 -37 -0.519 1 98.19 301 TYR A CA 1
ATOM 2300 C C . TYR A 1 301 ? -20.953 -35.969 -1.308 1 98.19 301 TYR A C 1
ATOM 2302 O O . TYR A 1 301 ? -20.531 -34.844 -1.528 1 98.19 301 TYR A O 1
ATOM 2310 N N . ASP A 1 302 ? -22.125 -36.406 -1.63 1 97.44 302 ASP A N 1
ATOM 2311 C CA . ASP A 1 302 ? -23.016 -35.5 -2.348 1 97.44 302 ASP A CA 1
ATOM 2312 C C . ASP A 1 302 ? -23.672 -34.531 -1.394 1 97.44 302 ASP A C 1
ATOM 2314 O O . ASP A 1 302 ? -24.141 -34.906 -0.315 1 97.44 302 ASP A O 1
ATOM 2318 N N . LEU A 1 303 ? -23.641 -33.25 -1.722 1 97.88 303 LEU A N 1
ATOM 2319 C CA . LEU A 1 303 ? -24.359 -32.156 -1.067 1 97.88 303 LEU A CA 1
ATOM 2320 C C . LEU A 1 303 ? -25.359 -31.516 -2.025 1 97.88 303 LEU A C 1
ATOM 2322 O O . LEU A 1 303 ? -24.984 -31.094 -3.123 1 97.88 303 LEU A O 1
ATOM 2326 N N . THR A 1 304 ? -26.625 -31.484 -1.62 1 97.81 304 THR A N 1
ATOM 2327 C CA . THR A 1 304 ? -27.656 -30.891 -2.455 1 97.81 304 THR A CA 1
ATOM 2328 C C . THR A 1 304 ? -28.188 -29.609 -1.82 1 97.81 304 THR A C 1
ATOM 2330 O O . THR A 1 304 ? -28.609 -29.625 -0.657 1 97.81 304 THR A O 1
ATOM 2333 N N . VAL A 1 305 ? -28.172 -28.531 -2.486 1 97.69 305 VAL A N 1
ATOM 2334 C CA . VAL A 1 305 ? -28.734 -27.234 -2.094 1 97.69 305 VAL A CA 1
ATOM 2335 C C . VAL A 1 305 ? -30.016 -26.984 -2.889 1 97.69 305 VAL A C 1
ATOM 2337 O O . VAL A 1 305 ? -30.016 -27.031 -4.121 1 97.69 305 VAL A O 1
ATOM 2340 N N . THR A 1 306 ? -31.125 -26.719 -2.191 1 96.81 306 THR A N 1
ATOM 2341 C CA . THR A 1 306 ? -32.406 -26.562 -2.859 1 96.81 306 THR A CA 1
ATOM 2342 C C . THR A 1 306 ? -33.094 -25.281 -2.426 1 96.81 306 THR A C 1
ATOM 2344 O O . THR A 1 306 ? -33.062 -24.922 -1.244 1 96.81 306 THR A O 1
ATOM 2347 N N . TRP A 1 307 ? -33.562 -24.531 -3.361 1 95.69 307 TRP A N 1
ATOM 2348 C CA . TRP A 1 307 ? -34.438 -23.406 -3.107 1 95.69 307 TRP A CA 1
ATOM 2349 C C . TRP A 1 307 ? -35.875 -23.734 -3.529 1 95.69 307 TRP A C 1
ATOM 2351 O O . TRP A 1 307 ? -36.125 -24.094 -4.684 1 95.69 307 TRP A O 1
ATOM 2361 N N . THR A 1 308 ? -36.781 -23.641 -2.59 1 94.31 308 THR A N 1
ATOM 2362 C CA . THR A 1 308 ? -38.219 -23.828 -2.85 1 94.31 308 THR A CA 1
ATOM 2363 C C . THR A 1 308 ? -39 -22.547 -2.568 1 94.31 308 THR A C 1
ATOM 2365 O O . THR A 1 308 ? -39.156 -22.141 -1.413 1 94.31 308 THR A O 1
ATOM 2368 N N . SER A 1 309 ? -39.438 -21.984 -3.609 1 92.94 309 SER A N 1
ATOM 2369 C CA . SER A 1 309 ? -40.188 -20.75 -3.482 1 92.94 309 SER A CA 1
ATOM 2370 C C . SER A 1 309 ? -41.594 -21.016 -2.984 1 92.94 309 SER A C 1
ATOM 2372 O O . SER A 1 309 ? -42.219 -21.984 -3.387 1 92.94 309 SER A O 1
ATOM 2374 N N . SER A 1 310 ? -42.125 -20.203 -2.041 1 83.44 310 SER A N 1
ATOM 2375 C CA . SER A 1 310 ? -43.5 -20.266 -1.558 1 83.44 310 SER A CA 1
ATOM 2376 C C . SER A 1 310 ? -44.125 -18.875 -1.576 1 83.44 310 SER A C 1
ATOM 2378 O O . SER A 1 310 ? -45.281 -18.719 -1.111 1 83.44 310 SER A O 1
ATOM 2380 N N . GLY A 1 311 ? -43.469 -18.047 -2.117 1 69.38 311 GLY A N 1
ATOM 2381 C CA . GLY A 1 311 ? -44 -16.688 -2.1 1 69.38 311 GLY A CA 1
ATOM 2382 C C . GLY A 1 311 ? -45.094 -16.469 -3.131 1 69.38 311 GLY A C 1
ATOM 2383 O O . GLY A 1 311 ? -45.469 -17.391 -3.836 1 69.38 311 GLY A O 1
ATOM 2384 N N . ALA A 1 312 ? -45.562 -15.227 -3.078 1 63.81 312 ALA A N 1
ATOM 2385 C CA . ALA A 1 312 ? -46.656 -14.797 -3.969 1 63.81 312 ALA A CA 1
ATOM 2386 C C . ALA A 1 312 ? -46.281 -15.039 -5.43 1 63.81 312 ALA A C 1
ATOM 2388 O O . ALA A 1 312 ? -47.156 -15.414 -6.234 1 63.81 312 ALA A O 1
ATOM 2389 N N . SER A 1 313 ? -45.094 -14.906 -5.605 1 71.31 313 SER A N 1
ATOM 2390 C CA . SER A 1 313 ? -44.625 -15.094 -6.973 1 71.31 313 SER A CA 1
ATOM 2391 C C . SER A 1 313 ? -44.75 -16.547 -7.41 1 71.31 313 SER A C 1
ATOM 2393 O O . SER A 1 313 ? -45.094 -16.828 -8.562 1 71.31 313 SER A O 1
ATOM 2395 N N . ALA A 1 314 ? -44.469 -17.406 -6.531 1 74.31 314 ALA A N 1
ATOM 2396 C CA . ALA A 1 314 ? -44.594 -18.828 -6.836 1 74.31 314 ALA A CA 1
ATOM 2397 C C . ALA A 1 314 ? -46.062 -19.188 -7.102 1 74.31 314 ALA A C 1
ATOM 2399 O O . ALA A 1 314 ? -46.375 -19.969 -8.008 1 74.31 314 ALA A O 1
ATOM 2400 N N . ALA A 1 315 ? -46.906 -18.609 -6.34 1 65.81 315 ALA A N 1
ATOM 2401 C CA . ALA A 1 315 ? -48.344 -18.844 -6.492 1 65.81 315 ALA A CA 1
ATOM 2402 C C . ALA A 1 315 ? -48.844 -18.359 -7.852 1 65.81 315 ALA A C 1
ATOM 2404 O O . ALA A 1 315 ? -49.625 -19.031 -8.516 1 65.81 315 ALA A O 1
ATOM 2405 N N . ALA A 1 316 ? -48.312 -17.328 -8.188 1 63.5 316 ALA A N 1
ATOM 2406 C CA . ALA A 1 316 ? -48.719 -16.719 -9.438 1 63.5 316 ALA A CA 1
ATOM 2407 C C . ALA A 1 316 ? -48.281 -17.531 -10.641 1 63.5 316 ALA A C 1
ATOM 2409 O O . ALA A 1 316 ? -48.906 -17.516 -11.695 1 63.5 316 ALA A O 1
ATOM 2410 N N . SER A 1 317 ? -47.219 -18.234 -10.461 1 66.69 317 SER A N 1
ATOM 2411 C CA . SER A 1 317 ? -46.625 -18.953 -11.578 1 66.69 317 SER A CA 1
ATOM 2412 C C . SER A 1 317 ? -47.094 -20.391 -11.617 1 66.69 317 SER A C 1
ATOM 2414 O O . SER A 1 317 ? -46.625 -21.188 -12.43 1 66.69 317 SER A O 1
ATOM 2416 N N . GLY A 1 318 ? -48.219 -20.781 -10.898 1 63.56 318 GLY A N 1
ATOM 2417 C CA . GLY A 1 318 ? -48.75 -22.125 -10.891 1 63.56 318 GLY A CA 1
ATOM 2418 C C . GLY A 1 318 ? -47.844 -23.141 -10.234 1 63.56 318 GLY A C 1
ATOM 2419 O O . GLY A 1 318 ? -47.875 -24.328 -10.57 1 63.56 318 GLY A O 1
ATOM 2420 N N . GLY A 1 319 ? -46.969 -22.656 -9.383 1 65.06 319 GLY A N 1
ATOM 2421 C CA . GLY A 1 319 ? -46.062 -23.547 -8.688 1 65.06 319 GLY A CA 1
ATOM 2422 C C . GLY A 1 319 ? -44.75 -23.734 -9.43 1 65.06 319 GLY A C 1
ATOM 2423 O O . GLY A 1 319 ? -44.719 -24.062 -10.617 1 65.06 319 GLY A O 1
ATOM 2424 N N . VAL A 1 320 ? -43.625 -23.297 -8.969 1 74 320 VAL A N 1
ATOM 2425 C CA . VAL A 1 320 ? -42.312 -23.453 -9.57 1 74 320 VAL A CA 1
ATOM 2426 C C . VAL A 1 320 ? -41.562 -24.594 -8.891 1 74 320 VAL A C 1
ATOM 2428 O O . VAL A 1 320 ? -41.531 -24.688 -7.66 1 74 320 VAL A O 1
ATOM 2431 N N . PRO A 1 321 ? -41.188 -25.531 -9.797 1 77.06 321 PRO A N 1
ATOM 2432 C CA . PRO A 1 321 ? -40.375 -26.594 -9.188 1 77.06 321 PRO A CA 1
ATOM 2433 C C . PRO A 1 321 ? -39.188 -26.062 -8.422 1 77.06 321 PRO A C 1
ATOM 2435 O O . PRO A 1 321 ? -38.625 -25.016 -8.766 1 77.06 321 PRO A O 1
ATOM 2438 N N . ALA A 1 322 ? -38.812 -26.797 -7.473 1 86.5 322 ALA A N 1
ATOM 2439 C CA . ALA A 1 322 ? -37.625 -26.453 -6.684 1 86.5 322 ALA A CA 1
ATOM 2440 C C . ALA A 1 322 ? -36.375 -26.484 -7.543 1 86.5 322 ALA A C 1
ATOM 2442 O O . ALA A 1 322 ? -36.25 -27.312 -8.445 1 86.5 322 ALA A O 1
ATOM 2443 N N . ALA A 1 323 ? -35.594 -25.516 -7.371 1 91.62 323 ALA A N 1
ATOM 2444 C CA . ALA A 1 323 ? -34.281 -25.484 -8.023 1 91.62 323 ALA A CA 1
ATOM 2445 C C . ALA A 1 323 ? -33.188 -26.109 -7.137 1 91.62 323 ALA A C 1
ATOM 2447 O O . ALA A 1 323 ? -33.219 -25.922 -5.918 1 91.62 323 ALA A O 1
ATOM 2448 N N . THR A 1 324 ? -32.344 -26.922 -7.789 1 94.81 324 THR A N 1
ATOM 2449 C CA . THR A 1 324 ? -31.344 -27.641 -7.004 1 94.81 324 THR A CA 1
ATOM 2450 C C . THR A 1 324 ? -29.953 -27.484 -7.621 1 94.81 324 THR A C 1
ATOM 2452 O O . THR A 1 324 ? -29.812 -27.406 -8.844 1 94.81 324 THR A O 1
ATOM 2455 N N . ILE A 1 325 ? -28.969 -27.391 -6.781 1 95.5 325 ILE A N 1
ATOM 2456 C CA . ILE A 1 325 ? -27.562 -27.484 -7.148 1 95.5 325 ILE A CA 1
ATOM 2457 C C . ILE A 1 325 ? -26.891 -28.594 -6.344 1 95.5 325 ILE A C 1
ATOM 2459 O O . ILE A 1 325 ? -27.125 -28.719 -5.141 1 95.5 325 ILE A O 1
ATOM 2463 N N . LYS A 1 326 ? -26.109 -29.359 -7.047 1 95.75 326 LYS A N 1
ATOM 2464 C CA . LYS A 1 326 ? -25.391 -30.453 -6.395 1 95.75 326 LYS A CA 1
ATOM 2465 C C . LYS A 1 326 ? -23.891 -30.172 -6.344 1 95.75 326 LYS A C 1
ATOM 2467 O O . LYS A 1 326 ? -23.328 -29.641 -7.297 1 95.75 326 LYS A O 1
ATOM 2472 N N . ARG A 1 327 ? -23.297 -30.5 -5.258 1 96.06 327 ARG A N 1
ATOM 2473 C CA . ARG A 1 327 ? -21.859 -30.453 -5.051 1 96.06 327 ARG A CA 1
ATOM 2474 C C . ARG A 1 327 ? -21.344 -31.781 -4.469 1 96.06 327 ARG A C 1
ATOM 2476 O O . ARG A 1 327 ? -22.047 -32.438 -3.695 1 96.06 327 ARG A O 1
ATOM 2483 N N . ARG A 1 328 ? -20.172 -32.188 -4.852 1 96.94 328 ARG A N 1
ATOM 2484 C CA . ARG A 1 328 ? -19.484 -33.312 -4.227 1 96.94 328 ARG A CA 1
ATOM 2485 C C . ARG A 1 328 ? -18.391 -32.812 -3.27 1 96.94 328 ARG A C 1
ATOM 2487 O O . ARG A 1 328 ? -17.328 -32.406 -3.701 1 96.94 328 ARG A O 1
ATOM 2494 N N . VAL A 1 329 ? -18.625 -33.031 -2.043 1 96.69 329 VAL A N 1
ATOM 2495 C CA . VAL A 1 329 ? -17.734 -32.438 -1.032 1 96.69 329 VAL A CA 1
ATOM 2496 C C . VAL A 1 329 ? -16.844 -33.562 -0.444 1 96.69 329 VAL A C 1
ATOM 2498 O O . VAL A 1 329 ? -17.266 -34.688 -0.329 1 96.69 329 VAL A O 1
ATOM 2501 N N . GLY A 1 330 ? -15.555 -33.219 -0.222 1 98.12 330 GLY A N 1
ATOM 2502 C CA . GLY A 1 330 ? -14.617 -34.031 0.523 1 98.12 330 GLY A CA 1
ATOM 2503 C C . GLY A 1 330 ? -14.203 -33.406 1.85 1 98.12 330 GLY A C 1
ATOM 2504 O O . GLY A 1 330 ? -13.914 -32.219 1.924 1 98.12 330 GLY A O 1
ATOM 2505 N N . PHE A 1 331 ? -14.328 -34.219 2.896 1 97.94 331 PHE A N 1
ATOM 2506 C CA . PHE A 1 331 ? -13.984 -33.719 4.219 1 97.94 331 PHE A CA 1
ATOM 2507 C C . PHE A 1 331 ? -12.492 -33.875 4.488 1 97.94 331 PHE A C 1
ATOM 2509 O O . PHE A 1 331 ? -11.945 -34.969 4.363 1 97.94 331 PHE A O 1
ATOM 2516 N N . ARG A 1 332 ? -11.828 -32.75 4.773 1 97.62 332 ARG A N 1
ATOM 2517 C CA . ARG A 1 332 ? -10.398 -32.75 5.074 1 97.62 332 ARG A CA 1
ATOM 2518 C C . ARG A 1 332 ? -9.977 -31.469 5.781 1 97.62 332 ARG A C 1
ATOM 2520 O O . ARG A 1 332 ? -10.719 -30.5 5.793 1 97.62 332 ARG A O 1
ATOM 2527 N N . THR A 1 333 ? -8.875 -31.5 6.438 1 96.12 333 THR A N 1
ATOM 2528 C CA . THR A 1 333 ? -8.188 -30.297 6.922 1 96.12 333 THR A CA 1
ATOM 2529 C C . THR A 1 333 ? -6.941 -30.016 6.09 1 96.12 333 THR A C 1
ATOM 2531 O O . THR A 1 333 ? -6.316 -30.938 5.562 1 96.12 333 THR A O 1
ATOM 2534 N N . VAL A 1 334 ? -6.676 -28.75 5.871 1 96.56 334 VAL A N 1
ATOM 2535 C CA . VAL A 1 334 ? -5.469 -28.312 5.176 1 96.56 334 VAL A CA 1
ATOM 2536 C C . VAL A 1 334 ? -4.762 -27.234 6 1 96.56 334 VAL A C 1
ATOM 2538 O O . VAL A 1 334 ? -5.41 -26.344 6.562 1 96.56 334 VAL A O 1
ATOM 2541 N N . GLU A 1 335 ? -3.479 -27.406 6.148 1 95.19 335 GLU A N 1
ATOM 2542 C CA . GLU A 1 335 ? -2.643 -26.406 6.816 1 95.19 335 GLU A CA 1
ATOM 2543 C C . GLU A 1 335 ? -1.368 -26.141 6.023 1 95.19 335 GLU A C 1
ATOM 2545 O O . GLU A 1 335 ? -0.717 -27.062 5.543 1 95.19 335 GLU A O 1
ATOM 2550 N N . LEU A 1 336 ? -1.107 -24.875 5.742 1 96.44 336 LEU A N 1
ATOM 2551 C CA . LEU A 1 336 ? 0.22 -24.469 5.289 1 96.44 336 LEU A CA 1
ATOM 2552 C C . LEU A 1 336 ? 1.144 -24.203 6.473 1 96.44 336 LEU A C 1
ATOM 2554 O O . LEU A 1 336 ? 0.941 -23.25 7.223 1 96.44 336 LEU A O 1
ATOM 2558 N N . VAL A 1 337 ? 2.119 -25 6.621 1 95 337 VAL A N 1
ATOM 2559 C CA . VAL A 1 337 ? 2.979 -24.938 7.801 1 95 337 VAL A CA 1
ATOM 2560 C C . VAL A 1 337 ? 4.184 -24.047 7.52 1 95 337 VAL A C 1
ATOM 2562 O O . VAL A 1 337 ? 5.023 -24.375 6.676 1 95 337 VAL A O 1
ATOM 2565 N N . GLU A 1 338 ? 4.207 -22.969 8.195 1 93.06 338 GLU A N 1
ATOM 2566 C CA . GLU A 1 338 ? 5.309 -22 8.18 1 93.06 338 GLU A CA 1
ATOM 2567 C C . GLU A 1 338 ? 5.812 -21.719 9.594 1 93.06 338 GLU A C 1
ATOM 2569 O O . GLU A 1 338 ? 5.285 -20.844 10.289 1 93.06 338 GLU A O 1
ATOM 2574 N N . LYS A 1 339 ? 6.738 -22.406 10.031 1 90.56 339 LYS A N 1
ATOM 2575 C CA . LYS A 1 339 ? 7.285 -22.219 11.375 1 90.56 339 LYS A CA 1
ATOM 2576 C C . LYS A 1 339 ? 8.812 -22.266 11.352 1 90.56 339 LYS A C 1
ATOM 2578 O O . LYS A 1 339 ? 9.414 -22.703 10.375 1 90.56 339 LYS A O 1
ATOM 2583 N N . PRO A 1 340 ? 9.477 -21.891 12.414 1 87.44 340 PRO A N 1
ATOM 2584 C CA . PRO A 1 340 ? 10.945 -21.906 12.461 1 87.44 340 PRO A CA 1
ATOM 2585 C C . PRO A 1 340 ? 11.531 -23.281 12.164 1 87.44 340 PRO A C 1
ATOM 2587 O O . PRO A 1 340 ? 10.992 -24.297 12.625 1 87.44 340 PRO A O 1
ATOM 2590 N N . LEU A 1 341 ? 12.578 -23.391 11.438 1 87.38 341 LEU A N 1
ATOM 2591 C CA . LEU A 1 341 ? 13.141 -24.625 10.875 1 87.38 341 LEU A CA 1
ATOM 2592 C C . LEU A 1 341 ? 13.43 -25.641 11.977 1 87.38 341 LEU A C 1
ATOM 2594 O O . LEU A 1 341 ? 13.117 -26.828 11.828 1 87.38 341 LEU A O 1
ATOM 2598 N N . PRO A 1 342 ? 13.953 -25.125 13.133 1 82.12 342 PRO A N 1
ATOM 2599 C CA . PRO A 1 342 ? 14.234 -26.125 14.164 1 82.12 342 PRO A CA 1
ATOM 2600 C C . PRO A 1 342 ? 12.969 -26.797 14.695 1 82.12 342 PRO A C 1
ATOM 2602 O O . PRO A 1 342 ? 12.961 -28 14.961 1 82.12 342 PRO A O 1
ATOM 2605 N N . GLU A 1 343 ? 11.945 -26.047 14.742 1 86.38 343 GLU A N 1
ATOM 2606 C CA . GLU A 1 343 ? 10.672 -26.578 15.211 1 86.38 343 GLU A CA 1
ATOM 2607 C C . GLU A 1 343 ? 10.055 -27.516 14.172 1 86.38 343 GLU A C 1
ATOM 2609 O O . GLU A 1 343 ? 9.555 -28.594 14.508 1 86.38 343 GLU A O 1
ATOM 2614 N N . ALA A 1 344 ? 10.125 -27.141 12.992 1 89.88 344 ALA A N 1
ATOM 2615 C CA . ALA A 1 344 ? 9.578 -27.953 11.906 1 89.88 344 ALA A CA 1
ATOM 2616 C C . ALA A 1 344 ? 10.344 -29.266 11.758 1 89.88 344 ALA A C 1
ATOM 2618 O O . ALA A 1 344 ? 9.742 -30.328 11.57 1 89.88 344 ALA A O 1
ATOM 2619 N N . ALA A 1 345 ? 11.617 -29.141 11.836 1 86.38 345 ALA A N 1
ATOM 2620 C CA . ALA A 1 345 ? 12.461 -30.344 11.734 1 86.38 345 ALA A CA 1
ATOM 2621 C C . ALA A 1 345 ? 12.164 -31.328 12.867 1 86.38 345 ALA A C 1
ATOM 2623 O O . ALA A 1 345 ? 12.031 -32.531 12.625 1 86.38 345 ALA A O 1
ATOM 2624 N N . ALA A 1 346 ? 11.992 -30.781 14.047 1 82.38 346 ALA A N 1
ATOM 2625 C CA . ALA A 1 346 ? 11.688 -31.625 15.203 1 82.38 346 ALA A CA 1
ATOM 2626 C C . ALA A 1 346 ? 10.352 -32.344 15.023 1 82.38 346 ALA A C 1
ATOM 2628 O O . ALA A 1 346 ? 10.227 -33.5 15.336 1 82.38 346 ALA A O 1
ATOM 2629 N N . GLU A 1 347 ? 9.492 -31.719 14.516 1 84.5 347 GLU A N 1
ATOM 2630 C CA . GLU A 1 347 ? 8.164 -32.281 14.305 1 84.5 347 GLU A CA 1
ATOM 2631 C C . GLU A 1 347 ? 8.188 -33.344 13.203 1 84.5 347 GLU A C 1
ATOM 2633 O O . GLU A 1 347 ? 7.609 -34.406 13.359 1 84.5 347 GLU A O 1
ATOM 2638 N N . LEU A 1 348 ? 8.805 -33.062 12.109 1 83 348 LEU A N 1
ATOM 2639 C CA . LEU A 1 348 ? 8.812 -33.938 10.953 1 83 348 LEU A CA 1
ATOM 2640 C C . LEU A 1 348 ? 9.617 -35.219 11.242 1 83 348 LEU A C 1
ATOM 2642 O O . LEU A 1 348 ? 9.258 -36.312 10.773 1 83 348 LEU A O 1
ATOM 2646 N N . PHE A 1 349 ? 10.57 -35.094 12.102 1 76.44 349 PHE A N 1
ATOM 2647 C CA . PHE A 1 349 ? 11.461 -36.219 12.352 1 76.44 349 PHE A CA 1
ATOM 2648 C C . PHE A 1 349 ? 10.984 -37.062 13.539 1 76.44 349 PHE A C 1
ATOM 2650 O O . PHE A 1 349 ? 11.344 -38.219 13.68 1 76.44 349 PHE A O 1
ATOM 2657 N N . SER A 1 350 ? 10.273 -36.406 14.492 1 64.38 350 SER A N 1
ATOM 2658 C CA . SER A 1 350 ? 9.68 -37.156 15.586 1 64.38 350 SER A CA 1
ATOM 2659 C C . SER A 1 350 ? 8.625 -38.125 15.078 1 64.38 350 SER A C 1
ATOM 2661 O O . SER A 1 350 ? 8.492 -39.25 15.594 1 64.38 350 SER A O 1
ATOM 2663 N N . ALA A 1 351 ? 7.875 -37.719 14.227 1 53.19 351 ALA A N 1
ATOM 2664 C CA . ALA A 1 351 ? 6.84 -38.594 13.656 1 53.19 351 ALA A CA 1
ATOM 2665 C C . ALA A 1 351 ? 7.453 -39.781 12.938 1 53.19 351 ALA A C 1
ATOM 2667 O O . ALA A 1 351 ? 6.77 -40.781 12.656 1 53.19 351 ALA A O 1
ATOM 2668 N N . ALA A 1 352 ? 8.711 -39.531 12.586 1 49.88 352 ALA A N 1
ATOM 2669 C CA . ALA A 1 352 ? 9.367 -40.594 11.812 1 49.88 352 ALA A CA 1
ATOM 2670 C C . ALA A 1 352 ? 9.781 -41.75 12.703 1 49.88 352 ALA A C 1
ATOM 2672 O O . ALA A 1 352 ? 10.227 -42.812 12.203 1 49.88 352 ALA A O 1
ATOM 2673 N N . GLY A 1 353 ? 9.094 -42.031 14.125 1 38.22 353 GLY A N 1
ATOM 2674 C CA . GLY A 1 353 ? 9.445 -43.125 15.047 1 38.22 353 GLY A CA 1
ATOM 2675 C C . GLY A 1 353 ? 10.836 -42.969 15.633 1 38.22 353 GLY A C 1
ATOM 2676 O O . GLY A 1 353 ? 11.57 -42.031 15.266 1 38.22 353 GLY A O 1
ATOM 2677 N N . ALA A 1 354 ? 11.312 -43.844 16.859 1 32.88 354 ALA A N 1
ATOM 2678 C CA . ALA A 1 354 ? 12.312 -43.938 17.922 1 32.88 354 ALA A CA 1
ATOM 2679 C C . ALA A 1 354 ? 13.703 -43.562 17.391 1 32.88 354 ALA A C 1
ATOM 2681 O O . ALA A 1 354 ? 14.672 -43.531 18.156 1 32.88 354 ALA A O 1
ATOM 2682 N N . GLY A 1 355 ? 14.023 -43.531 16.188 1 29.42 355 GLY A N 1
ATOM 2683 C CA . GLY A 1 355 ? 15.469 -43.562 16.016 1 29.42 355 GLY A CA 1
ATOM 2684 C C . GLY A 1 355 ? 16.125 -42.219 16.219 1 29.42 355 GLY A C 1
ATOM 2685 O O . GLY A 1 355 ? 17.312 -42.062 15.961 1 29.42 355 GLY A O 1
ATOM 2686 N N . TRP A 1 356 ? 15.203 -41.156 16.375 1 31.19 356 TRP A N 1
ATOM 2687 C CA . TRP A 1 356 ? 15.906 -39.875 16.453 1 31.19 356 TRP A CA 1
ATOM 2688 C C . TRP A 1 356 ? 16.188 -39.5 17.906 1 31.19 356 TRP A C 1
ATOM 2690 O O . TRP A 1 356 ? 15.406 -38.812 18.531 1 31.19 356 TRP A O 1
ATOM 2700 N N . GLU A 1 357 ? 16.469 -40.344 19.031 1 26.88 357 GLU A N 1
ATOM 2701 C CA . GLU A 1 357 ? 16.812 -39.781 20.344 1 26.88 357 GLU A CA 1
ATOM 2702 C C . GLU A 1 357 ? 17.688 -38.562 20.219 1 26.88 357 GLU A C 1
ATOM 2704 O O . GLU A 1 357 ? 18.281 -38.312 19.172 1 26.88 357 GLU A O 1
ATOM 2709 N N . GLY A 1 358 ? 18.094 -38.031 21.516 1 27.36 358 GLY A N 1
ATOM 2710 C CA . GLY A 1 358 ? 18.734 -36.812 21.938 1 27.36 358 GLY A CA 1
ATOM 2711 C C . GLY A 1 358 ? 20.047 -36.531 21.219 1 27.36 358 GLY A C 1
ATOM 2712 O O . GLY A 1 358 ? 21.109 -37 21.656 1 27.36 358 GLY A O 1
ATOM 2713 N N . SER A 1 359 ? 20.031 -36.5 20.109 1 27.14 359 SER A N 1
ATOM 2714 C CA . SER A 1 359 ? 21.234 -36.375 19.312 1 27.14 359 SER A CA 1
ATOM 2715 C C . SER A 1 359 ? 21.984 -35.094 19.672 1 27.14 359 SER A C 1
ATOM 2717 O O . SER A 1 359 ? 23 -34.781 19.047 1 27.14 359 SER A O 1
ATOM 2719 N N . ALA A 1 360 ? 21.359 -34.312 20.578 1 27.59 360 ALA A N 1
ATOM 2720 C CA . ALA A 1 360 ? 22.188 -33.125 20.797 1 27.59 360 ALA A CA 1
ATOM 2721 C C . ALA A 1 360 ? 23.422 -33.438 21.625 1 27.59 360 ALA A C 1
ATOM 2723 O O . ALA A 1 360 ? 24.25 -32.562 21.859 1 27.59 360 ALA A O 1
ATOM 2724 N N . GLN A 1 361 ? 23.344 -34.375 22.703 1 24.62 361 GLN A N 1
ATOM 2725 C CA . GLN A 1 361 ? 24.625 -34.438 23.406 1 24.62 361 GLN A CA 1
ATOM 2726 C C . GLN A 1 361 ? 25.672 -35.188 22.578 1 24.62 361 GLN A C 1
ATOM 2728 O O . GLN A 1 361 ? 25.453 -36.312 22.188 1 24.62 361 GLN A O 1
ATOM 2733 N N . PRO A 1 362 ? 26.609 -34.531 22 1 26.58 362 PRO A N 1
ATOM 2734 C CA . PRO A 1 362 ? 27.75 -35.125 21.312 1 26.58 362 PRO A CA 1
ATOM 2735 C C . PRO A 1 362 ? 28.375 -36.281 22.109 1 26.58 362 PRO A C 1
ATOM 2737 O O . PRO A 1 362 ? 28.797 -36.094 23.25 1 26.58 362 PRO A O 1
ATOM 2740 N N . GLY A 1 363 ? 27.719 -37.438 22.312 1 24.84 363 GLY A N 1
ATOM 2741 C CA . GLY A 1 363 ? 28.594 -38.406 22.922 1 24.84 363 GLY A CA 1
ATOM 2742 C C . GLY A 1 363 ? 29.922 -38.562 22.203 1 24.84 363 GLY A C 1
ATOM 2743 O O . GLY A 1 363 ? 30.062 -38.125 21.047 1 24.84 363 GLY A O 1
ATOM 2744 N N . ASN A 1 364 ? 31.094 -38.875 22.891 1 25.38 364 ASN A N 1
ATOM 2745 C CA . ASN A 1 364 ? 32.5 -39.125 22.547 1 25.38 364 ASN A CA 1
ATOM 2746 C C . ASN A 1 364 ? 32.625 -40.219 21.484 1 25.38 364 ASN A C 1
ATOM 2748 O O . ASN A 1 364 ? 33.688 -40.781 21.297 1 25.38 364 ASN A O 1
ATOM 2752 N N . GLY A 1 365 ? 31.547 -41 21.219 1 23.84 365 GLY A N 1
ATOM 2753 C CA . GLY A 1 365 ? 31.875 -42.219 20.531 1 23.84 365 GLY A CA 1
ATOM 2754 C C . GLY A 1 365 ? 32.344 -42 19.109 1 23.84 365 GLY A C 1
ATOM 2755 O O . GLY A 1 365 ? 32 -41 18.484 1 23.84 365 GLY A O 1
ATOM 2756 N N . VAL A 1 366 ? 33.5 -42.656 18.766 1 23.52 366 VAL A N 1
ATOM 2757 C CA . VAL A 1 366 ? 34.344 -42.812 17.578 1 23.52 366 VAL A CA 1
ATOM 2758 C C . VAL A 1 366 ? 33.5 -43.312 16.422 1 23.52 366 VAL A C 1
ATOM 2760 O O . VAL A 1 366 ? 32.75 -44.281 16.578 1 23.52 366 VAL A O 1
ATOM 2763 N N . ARG A 1 367 ? 33.062 -42.469 15.539 1 29.08 367 ARG A N 1
ATOM 2764 C CA . ARG A 1 367 ? 32.312 -42.625 14.281 1 29.08 367 ARG A CA 1
ATOM 2765 C C . ARG A 1 367 ? 32.906 -43.75 13.43 1 29.08 367 ARG A C 1
ATOM 2767 O O . ARG A 1 367 ? 34.031 -43.625 12.922 1 29.08 367 ARG A O 1
ATOM 2774 N N . ALA A 1 368 ? 32.75 -44.969 13.844 1 24.73 368 ALA A N 1
ATOM 2775 C CA . ALA A 1 368 ? 33.312 -46.062 13.07 1 24.73 368 ALA A CA 1
ATOM 2776 C C . ALA A 1 368 ? 32.594 -46.25 11.734 1 24.73 368 ALA A C 1
ATOM 2778 O O . ALA A 1 368 ? 31.359 -46.281 11.688 1 24.73 368 ALA A O 1
ATOM 2779 N N . CYS A 1 369 ? 32.656 -45.438 10.719 1 28.52 369 CYS A N 1
ATOM 2780 C CA . CYS A 1 369 ? 32.312 -45.781 9.336 1 28.52 369 CYS A CA 1
ATOM 2781 C C . CYS A 1 369 ? 32.781 -47.188 8.984 1 28.52 369 CYS A C 1
ATOM 2783 O O . CYS A 1 369 ? 33.844 -47.594 9.445 1 28.52 369 CYS A O 1
ATOM 2785 N N . MET A 1 370 ? 31.875 -48.094 8.82 1 25.34 370 MET A N 1
ATOM 2786 C CA . MET A 1 370 ? 32.375 -49.406 8.422 1 25.34 370 MET A CA 1
ATOM 2787 C C . MET A 1 370 ? 33.219 -49.281 7.148 1 25.34 370 MET A C 1
ATOM 2789 O O . MET A 1 370 ? 32.75 -48.75 6.141 1 25.34 370 MET A O 1
ATOM 2793 N N . GLY A 1 371 ? 34.562 -49.656 7.164 1 26.61 371 GLY A N 1
ATOM 2794 C CA . GLY A 1 371 ? 35.844 -49.781 6.527 1 26.61 371 GLY A CA 1
ATOM 2795 C C . GLY A 1 371 ? 36.594 -48.469 6.41 1 26.61 371 GLY A C 1
ATOM 2796 O O . GLY A 1 371 ? 37.75 -48.438 5.992 1 26.61 371 GLY A O 1
ATOM 2797 N N . MET A 1 372 ? 35.938 -47.406 5.742 1 26.73 372 MET A N 1
ATOM 2798 C CA . MET A 1 372 ? 36.906 -46.312 5.602 1 26.73 372 MET A CA 1
ATOM 2799 C C . MET A 1 372 ? 36.938 -45.469 6.863 1 26.73 372 MET A C 1
ATOM 2801 O O . MET A 1 372 ? 35.969 -45.438 7.629 1 26.73 372 MET A O 1
ATOM 2805 N N . ASN A 1 373 ? 38.25 -45.25 7.441 1 26.48 373 ASN A N 1
ATOM 2806 C CA . ASN A 1 373 ? 38.656 -44.5 8.625 1 26.48 373 ASN A CA 1
ATOM 2807 C C . ASN A 1 373 ? 37.875 -43.188 8.734 1 26.48 373 ASN A C 1
ATOM 2809 O O . ASN A 1 373 ? 37.688 -42.688 9.844 1 26.48 373 ASN A O 1
ATOM 2813 N N . ASN A 1 374 ? 38.219 -42.188 7.844 1 25.84 374 ASN A N 1
ATOM 2814 C CA . ASN A 1 374 ? 37.812 -40.812 7.941 1 25.84 374 ASN A CA 1
ATOM 2815 C C . ASN A 1 374 ? 36.438 -40.562 7.293 1 25.84 374 ASN A C 1
ATOM 2817 O O . ASN A 1 374 ? 36.25 -40.844 6.105 1 25.84 374 ASN A O 1
ATOM 2821 N N . CYS A 1 375 ? 35.406 -40.938 7.906 1 29.03 375 CYS A N 1
ATOM 2822 C CA . CYS A 1 375 ? 34.062 -40.688 7.391 1 29.03 375 CYS A CA 1
ATOM 2823 C C . CYS A 1 375 ? 33.844 -39.219 7.086 1 29.03 375 CYS A C 1
ATOM 2825 O O . CYS A 1 375 ? 34.094 -38.375 7.938 1 29.03 375 CYS A O 1
ATOM 2827 N N . GLY A 1 376 ? 34.219 -38.844 5.852 1 26.84 376 GLY A N 1
ATOM 2828 C CA . GLY A 1 376 ? 34.094 -37.438 5.457 1 26.84 376 GLY A CA 1
ATOM 2829 C C . GLY A 1 376 ? 32.875 -36.75 6.074 1 26.84 376 GLY A C 1
ATOM 2830 O O . GLY A 1 376 ? 32 -37.438 6.648 1 26.84 376 GLY A O 1
ATOM 2831 N N . GLN A 1 377 ? 32.812 -35.406 6.176 1 26.16 377 GLN A N 1
ATOM 2832 C CA . GLN A 1 377 ? 31.984 -34.375 6.832 1 26.16 377 GLN A CA 1
ATOM 2833 C C . GLN A 1 377 ? 30.516 -34.594 6.523 1 26.16 377 GLN A C 1
ATOM 2835 O O . GLN A 1 377 ? 29.656 -33.812 6.965 1 26.16 377 GLN A O 1
ATOM 2840 N N . TYR A 1 378 ? 30.078 -35.25 5.398 1 26.64 378 TYR A N 1
ATOM 2841 C CA . TYR A 1 378 ? 28.672 -35.219 5.047 1 26.64 378 TYR A CA 1
ATOM 2842 C C . TYR A 1 378 ? 27.844 -36.062 6.023 1 26.64 378 TYR A C 1
ATOM 2844 O O . TYR A 1 378 ? 28.312 -37.125 6.484 1 26.64 378 TYR A O 1
ATOM 2852 N N . GLY A 1 379 ? 26.891 -35.406 6.75 1 27.33 379 GLY A N 1
ATOM 2853 C CA . GLY A 1 379 ? 25.984 -35.812 7.809 1 27.33 379 GLY A CA 1
ATOM 2854 C C . GLY A 1 379 ? 25.203 -37.062 7.453 1 27.33 379 GLY A C 1
ATOM 2855 O O . GLY A 1 379 ? 24.391 -37.062 6.531 1 27.33 379 GLY A O 1
ATOM 2856 N N . TRP A 1 380 ? 25.781 -38.125 7.289 1 27.16 380 TRP A N 1
ATOM 2857 C CA . TRP A 1 380 ? 25.125 -39.438 7.09 1 27.16 380 TRP A CA 1
ATOM 2858 C C . TRP A 1 380 ? 24.078 -39.656 8.172 1 27.16 380 TRP A C 1
ATOM 2860 O O . TRP A 1 380 ? 24.188 -39.156 9.281 1 27.16 380 TRP A O 1
ATOM 2870 N N . VAL A 1 381 ? 22.844 -40.125 7.586 1 27.77 381 VAL A N 1
ATOM 2871 C CA . VAL A 1 381 ? 21.75 -40.562 8.445 1 27.77 381 VAL A CA 1
ATOM 2872 C C . VAL A 1 381 ? 22.25 -41.625 9.414 1 27.77 381 VAL A C 1
ATOM 2874 O O . VAL A 1 381 ? 22.719 -42.688 8.992 1 27.77 381 VAL A O 1
ATOM 2877 N N . ASP A 1 382 ? 23.062 -41.406 10.25 1 27.92 382 ASP A N 1
ATOM 2878 C CA . ASP A 1 382 ? 23.031 -42.438 11.281 1 27.92 382 ASP A CA 1
ATOM 2879 C C . ASP A 1 382 ? 21.609 -42.688 11.773 1 27.92 382 ASP A C 1
ATOM 2881 O O . ASP A 1 382 ? 20.828 -41.75 11.914 1 27.92 382 ASP A O 1
ATOM 2885 N N . GLY A 1 383 ? 20.984 -43.812 11.375 1 27.78 383 GLY A N 1
ATOM 2886 C CA . GLY A 1 383 ? 19.609 -44.031 11.773 1 27.78 383 GLY A CA 1
ATOM 2887 C C . GLY A 1 383 ? 19.219 -43.281 13.031 1 27.78 383 GLY A C 1
ATOM 2888 O O . GLY A 1 383 ? 18.031 -43.156 13.352 1 27.78 383 GLY A O 1
ATOM 2889 N N . LYS A 1 384 ? 20.125 -43.156 14.008 1 27.25 384 LYS A N 1
ATOM 2890 C CA . LYS A 1 384 ? 19.688 -42.438 15.203 1 27.25 384 LYS A CA 1
ATOM 2891 C C . LYS A 1 384 ? 19.844 -40.938 15.016 1 27.25 384 LYS A C 1
ATOM 2893 O O . LYS A 1 384 ? 19.125 -40.156 15.656 1 27.25 384 LYS A O 1
ATOM 2898 N N . LYS A 1 385 ? 21.219 -40.406 14.781 1 29.34 385 LYS A N 1
ATOM 2899 C CA . LYS A 1 385 ? 21.469 -38.969 14.703 1 29.34 385 LYS A CA 1
ATOM 2900 C C . LYS A 1 385 ? 21.562 -38.5 13.258 1 29.34 385 LYS A C 1
ATOM 2902 O O . LYS A 1 385 ? 22.359 -39.031 12.477 1 29.34 385 LYS A O 1
ATOM 2907 N N . TRP A 1 386 ? 20.609 -38.188 12.555 1 26.83 386 TRP A N 1
ATOM 2908 C CA . TRP A 1 386 ? 20.609 -37.562 11.242 1 26.83 386 TRP A CA 1
ATOM 2909 C C . TRP A 1 386 ? 21.312 -36.219 11.289 1 26.83 386 TRP A C 1
ATOM 2911 O O . TRP A 1 386 ? 20.781 -35.25 11.836 1 26.83 386 TRP A O 1
ATOM 2921 N N . THR A 1 387 ? 22.531 -36.094 11.773 1 28.2 387 THR A N 1
ATOM 2922 C CA . THR A 1 387 ? 23.109 -34.75 11.719 1 28.2 387 THR A CA 1
ATOM 2923 C C . THR A 1 387 ? 23.203 -34.25 10.273 1 28.2 387 THR A C 1
ATOM 2925 O O . THR A 1 387 ? 23.828 -34.906 9.43 1 28.2 387 THR A O 1
ATOM 2928 N N . PHE A 1 388 ? 22.266 -33.625 9.781 1 27.8 388 PHE A N 1
ATOM 2929 C CA . PHE A 1 388 ? 22.281 -32.969 8.477 1 27.8 388 PHE A CA 1
ATOM 2930 C C . PHE A 1 388 ? 23.422 -31.938 8.398 1 27.8 388 PHE A C 1
ATOM 2932 O O . PHE A 1 388 ? 23.641 -31.188 9.344 1 27.8 388 PHE A O 1
ATOM 2939 N N . ILE A 1 389 ? 24.562 -32.156 7.859 1 27.88 389 ILE A N 1
ATOM 2940 C CA . ILE A 1 389 ? 25.688 -31.25 7.684 1 27.88 389 ILE A CA 1
ATOM 2941 C C . ILE A 1 389 ? 25.281 -30.078 6.785 1 27.88 389 ILE A C 1
ATOM 2943 O O . ILE A 1 389 ? 25.141 -30.25 5.57 1 27.88 389 ILE A O 1
ATOM 2947 N N . SER A 1 390 ? 24.25 -29.453 6.922 1 27.28 390 SER A N 1
ATOM 2948 C CA . SER A 1 390 ? 24.109 -28.25 6.105 1 27.28 390 SER A CA 1
ATOM 2949 C C . SER A 1 390 ? 25.219 -27.25 6.395 1 27.28 390 SER A C 1
ATOM 2951 O O . SER A 1 390 ? 25.641 -27.094 7.543 1 27.28 390 SER A O 1
ATOM 2953 N N . THR A 1 391 ? 26.266 -27.141 5.484 1 26.58 391 THR A N 1
ATOM 2954 C CA . THR A 1 391 ? 27.078 -25.938 5.613 1 26.58 391 THR A CA 1
ATOM 2955 C C . THR A 1 391 ? 26.203 -24.75 6.008 1 26.58 391 THR A C 1
ATOM 2957 O O . THR A 1 391 ? 25.062 -24.641 5.574 1 26.58 391 THR A O 1
ATOM 2960 N N . GLU A 1 392 ? 26.625 -24.203 7.086 1 26.16 392 GLU A N 1
ATOM 2961 C CA . GLU A 1 392 ? 25.906 -23.016 7.527 1 26.16 392 GLU A CA 1
ATOM 2962 C C . GLU A 1 392 ? 25.672 -22.047 6.367 1 26.16 392 GLU A C 1
ATOM 2964 O O . GLU A 1 392 ? 26.578 -21.781 5.574 1 26.16 392 GLU A O 1
ATOM 2969 N N . MET A 1 393 ? 24.578 -22.172 5.844 1 25.77 393 MET A N 1
ATOM 2970 C CA . MET A 1 393 ? 24.234 -21.109 4.902 1 25.77 393 MET A CA 1
ATOM 2971 C C . MET A 1 393 ? 24.766 -19.766 5.398 1 25.77 393 MET A C 1
ATOM 2973 O O . MET A 1 393 ? 24.453 -19.344 6.512 1 25.77 393 MET A O 1
ATOM 2977 N N . THR A 1 394 ? 26.094 -19.453 5.043 1 26.61 394 THR A N 1
ATOM 2978 C CA . THR A 1 394 ? 26.484 -18.078 5.305 1 26.61 394 THR A CA 1
ATOM 2979 C C . THR A 1 394 ? 25.391 -17.109 4.844 1 26.61 394 THR A C 1
ATOM 2981 O O . THR A 1 394 ? 24.891 -17.219 3.729 1 26.61 394 THR A O 1
ATOM 2984 N N . PRO A 1 395 ? 24.766 -16.547 5.777 1 28.41 395 PRO A N 1
ATOM 2985 C CA . PRO A 1 395 ? 23.844 -15.5 5.312 1 28.41 395 PRO A CA 1
ATOM 2986 C C . PRO A 1 395 ? 24.438 -14.648 4.188 1 28.41 395 PRO A C 1
ATOM 2988 O O . PRO A 1 395 ? 25.625 -14.297 4.23 1 28.41 395 PRO A O 1
ATOM 2991 N N . ASN A 1 396 ? 24.234 -15.094 2.961 1 26.34 396 ASN A N 1
ATOM 2992 C CA . ASN A 1 396 ? 24.625 -14.102 1.971 1 26.34 396 ASN A CA 1
ATOM 2993 C C . ASN A 1 396 ? 24.344 -12.68 2.461 1 26.34 396 ASN A C 1
ATOM 2995 O O . ASN A 1 396 ? 23.188 -12.297 2.643 1 26.34 396 ASN A O 1
ATOM 2999 N N . PHE A 1 397 ? 25.25 -12.125 3.248 1 28.77 397 PHE A N 1
ATOM 3000 C CA . PHE A 1 397 ? 25.281 -10.758 3.754 1 28.77 397 PHE A CA 1
ATOM 3001 C C . PHE A 1 397 ? 25.016 -9.766 2.631 1 28.77 397 PHE A C 1
ATOM 3003 O O . PHE A 1 397 ? 25.078 -8.547 2.844 1 28.77 397 PHE A O 1
ATOM 3010 N N . ASP A 1 398 ? 25.281 -10.281 1.367 1 28 398 ASP A N 1
ATOM 3011 C CA . ASP A 1 398 ? 25.172 -9.195 0.393 1 28 398 ASP A CA 1
ATOM 3012 C C . ASP A 1 398 ? 23.781 -8.57 0.422 1 28 398 ASP A C 1
ATOM 3014 O O . ASP A 1 398 ? 23.562 -7.512 -0.176 1 28 398 ASP A O 1
ATOM 3018 N N . PHE A 1 399 ? 22.859 -9.508 0.279 1 27.45 399 PHE A N 1
ATOM 3019 C CA . PHE A 1 399 ? 21.594 -8.781 0.173 1 27.45 399 PHE A CA 1
ATOM 3020 C C . PHE A 1 399 ? 21.125 -8.305 1.544 1 27.45 399 PHE A C 1
ATOM 3022 O O . PHE A 1 399 ? 21.031 -9.102 2.48 1 27.45 399 PHE A O 1
ATOM 3029 N N . PRO A 1 400 ? 21.5 -7.016 1.814 1 27.92 400 PRO A N 1
ATOM 3030 C CA . PRO A 1 400 ? 21 -6.418 3.059 1 27.92 400 PRO A CA 1
ATOM 3031 C C . PRO A 1 400 ? 19.656 -6.992 3.498 1 27.92 400 PRO A C 1
ATOM 3033 O O . PRO A 1 400 ? 18.828 -7.352 2.656 1 27.92 400 PRO A O 1
ATOM 3036 N N . VAL A 1 401 ? 19.828 -7.789 4.57 1 27.94 401 VAL A N 1
ATOM 3037 C CA . VAL A 1 401 ? 18.688 -8.328 5.293 1 27.94 401 VAL A CA 1
ATOM 3038 C C . VAL A 1 401 ? 17.469 -7.422 5.102 1 27.94 401 VAL A C 1
ATOM 3040 O O . VAL A 1 401 ? 17.609 -6.199 5.008 1 27.94 401 VAL A O 1
ATOM 3043 N N . SER A 1 402 ? 16.5 -7.93 4.812 1 27.77 402 SER A N 1
ATOM 3044 C CA . SER A 1 402 ? 15.141 -7.43 4.996 1 27.77 402 SER A CA 1
ATOM 3045 C C . SER A 1 402 ? 14.977 -6.746 6.352 1 27.77 402 SER A C 1
ATOM 3047 O O . SER A 1 402 ? 15.781 -6.965 7.262 1 27.77 402 SER A O 1
ATOM 3049 N N . GLY A 1 403 ? 14.102 -5.762 6.586 1 28.84 403 GLY A N 1
ATOM 3050 C CA . GLY A 1 403 ? 13.82 -4.812 7.648 1 28.84 403 GLY A CA 1
ATOM 3051 C C . GLY A 1 403 ? 13.969 -5.406 9.039 1 28.84 403 GLY A C 1
ATOM 3052 O O . GLY A 1 403 ? 13.797 -4.711 10.039 1 28.84 403 GLY A O 1
ATOM 3053 N N . TYR A 1 404 ? 13.945 -6.785 9.133 1 28.58 404 TYR A N 1
ATOM 3054 C CA . TYR A 1 404 ? 13.906 -7.09 10.555 1 28.58 404 TYR A CA 1
ATOM 3055 C C . TYR A 1 404 ? 15.32 -7.145 11.141 1 28.58 404 TYR A C 1
ATOM 3057 O O . TYR A 1 404 ? 15.492 -7.172 12.359 1 28.58 404 TYR A O 1
ATOM 3065 N N . ASP A 1 405 ? 16.281 -7.742 10.398 1 29.97 405 ASP A N 1
ATOM 3066 C CA . ASP A 1 405 ? 17.547 -7.895 11.133 1 29.97 405 ASP A CA 1
ATOM 3067 C C . ASP A 1 405 ? 18.297 -6.57 11.203 1 29.97 405 ASP A C 1
ATOM 3069 O O . ASP A 1 405 ? 18.812 -6.086 10.188 1 29.97 405 ASP A O 1
ATOM 3073 N N . PHE A 1 406 ? 17.828 -5.645 11.961 1 30.62 406 PHE A N 1
ATOM 3074 C CA . PHE A 1 406 ? 18.547 -4.387 12.094 1 30.62 406 PHE A CA 1
ATOM 3075 C C . PHE A 1 406 ? 19.953 -4.625 12.641 1 30.62 406 PHE A C 1
ATOM 3077 O O . PHE A 1 406 ? 20.141 -4.766 13.844 1 30.62 406 PHE A O 1
ATOM 3084 N N . ALA A 1 407 ? 20.781 -5.438 12.094 1 28.94 407 ALA A N 1
ATOM 3085 C CA . ALA A 1 407 ? 22.109 -5.465 12.695 1 28.94 407 ALA A CA 1
ATOM 3086 C C . ALA A 1 407 ? 22.672 -4.055 12.859 1 28.94 407 ALA A C 1
ATOM 3088 O O . ALA A 1 407 ? 23.188 -3.701 13.922 1 28.94 407 ALA A O 1
ATOM 3089 N N . GLY A 1 408 ? 23.203 -3.461 11.719 1 28.08 408 GLY A N 1
ATOM 3090 C CA . GLY A 1 408 ? 24.234 -2.436 11.766 1 28.08 408 GLY A CA 1
ATOM 3091 C C . GLY A 1 408 ? 23.719 -1.09 12.242 1 28.08 408 GLY A C 1
ATOM 3092 O O . GLY A 1 408 ? 23.234 -0.291 11.438 1 28.08 408 GLY A O 1
ATOM 3093 N N . ALA A 1 409 ? 23.203 -1.027 13.375 1 29.81 409 ALA A N 1
ATOM 3094 C CA . ALA A 1 409 ? 23.094 0.297 13.977 1 29.81 409 ALA A CA 1
ATOM 3095 C C . ALA A 1 409 ? 24.375 1.094 13.797 1 29.81 409 ALA A C 1
ATOM 3097 O O . ALA A 1 409 ? 25.422 0.733 14.344 1 29.81 409 ALA A O 1
ATOM 3098 N N . PHE A 1 410 ? 24.688 1.451 12.594 1 28.23 410 PHE A N 1
ATOM 3099 C CA . PHE A 1 410 ? 25.734 2.465 12.633 1 28.23 410 PHE A CA 1
ATOM 3100 C C . PHE A 1 410 ? 25.391 3.549 13.648 1 28.23 410 PHE A C 1
ATOM 3102 O O . PHE A 1 410 ? 24.281 4.074 13.664 1 28.23 410 PHE A O 1
ATOM 3109 N N . PRO A 1 411 ? 26.188 3.709 14.719 1 29.59 411 PRO A N 1
ATOM 3110 C CA . PRO A 1 411 ? 26.016 4.684 15.805 1 29.59 411 PRO A CA 1
ATOM 3111 C C . PRO A 1 411 ? 25.656 6.074 15.289 1 29.59 411 PRO A C 1
ATOM 3113 O O . PRO A 1 411 ? 24.969 6.836 15.992 1 29.59 411 PRO A O 1
ATOM 3116 N N . ASN A 1 412 ? 26.406 6.629 14.211 1 28 412 ASN A N 1
ATOM 3117 C CA . ASN A 1 412 ? 26.656 8.07 14.188 1 28 412 ASN A CA 1
ATOM 3118 C C . ASN A 1 412 ? 25.531 8.82 13.484 1 28 412 ASN A C 1
ATOM 3120 O O . ASN A 1 412 ? 25.625 10.031 13.289 1 28 412 ASN A O 1
ATOM 3124 N N . SER A 1 413 ? 24.953 8.234 12.438 1 28.48 413 SER A N 1
ATOM 3125 C CA . SER A 1 413 ? 24.297 9.328 11.734 1 28.48 413 SER A CA 1
ATOM 3126 C C . SER A 1 413 ? 23.062 9.805 12.5 1 28.48 413 SER A C 1
ATOM 3128 O O . SER A 1 413 ? 22.141 9.023 12.758 1 28.48 413 SER A O 1
ATOM 3130 N N . SER A 1 414 ? 23.234 10.688 13.422 1 30.45 414 SER A N 1
ATOM 3131 C CA . SER A 1 414 ? 22.266 11.469 14.188 1 30.45 414 SER A CA 1
ATOM 3132 C C . SER A 1 414 ? 21.234 12.125 13.281 1 30.45 414 SER A C 1
ATOM 3134 O O . SER A 1 414 ? 21.438 13.258 12.82 1 30.45 414 SER A O 1
ATOM 3136 N N . PHE A 1 415 ? 20.859 11.547 12.219 1 32.56 415 PHE A N 1
ATOM 3137 C CA . PHE A 1 415 ? 19.812 12.406 11.695 1 32.56 415 PHE A CA 1
ATOM 3138 C C . PHE A 1 415 ? 18.797 12.75 12.789 1 32.56 415 PHE A C 1
ATOM 3140 O O . PHE A 1 415 ? 18.734 12.07 13.812 1 32.56 415 PHE A O 1
ATOM 3147 N N . PRO A 1 416 ? 17.797 13.586 12.5 1 29.27 416 PRO A N 1
ATOM 3148 C CA . PRO A 1 416 ? 16.781 14.031 13.461 1 29.27 416 PRO A CA 1
ATOM 3149 C C . PRO A 1 416 ? 15.922 12.883 13.984 1 29.27 416 PRO A C 1
ATOM 3151 O O . PRO A 1 416 ? 15.328 12.148 13.195 1 29.27 416 PRO A O 1
ATOM 3154 N N . GLY A 1 417 ? 16.172 12.242 15.328 1 33.94 417 GLY A N 1
ATOM 3155 C CA . GLY A 1 417 ? 15.602 11.266 16.234 1 33.94 417 GLY A CA 1
ATOM 3156 C C . GLY A 1 417 ? 16.578 10.172 16.625 1 33.94 417 GLY A C 1
ATOM 3157 O O . GLY A 1 417 ? 16.172 9.07 17.016 1 33.94 417 GLY A O 1
ATOM 3158 N N . GLY A 1 418 ? 17.781 10.18 16.078 1 33.38 418 GLY A N 1
ATOM 3159 C CA . GLY A 1 418 ? 18.672 9.102 16.469 1 33.38 418 GLY A CA 1
ATOM 3160 C C . GLY A 1 418 ? 18.828 8.992 17.984 1 33.38 418 GLY A C 1
ATOM 3161 O O . GLY A 1 418 ? 18.422 9.883 18.719 1 33.38 418 GLY A O 1
ATOM 3162 N N . ASP A 1 419 ? 19.094 7.734 18.422 1 34.91 419 ASP A N 1
ATOM 3163 C CA . ASP A 1 419 ? 19.438 7.355 19.797 1 34.91 419 ASP A CA 1
ATOM 3164 C C . ASP A 1 419 ? 20.578 8.219 20.328 1 34.91 419 ASP A C 1
ATOM 3166 O O . ASP A 1 419 ? 21.703 8.125 19.859 1 34.91 419 ASP A O 1
ATOM 3170 N N . ASN A 1 420 ? 20.469 9.398 20.422 1 34.56 420 ASN A N 1
ATOM 3171 C CA . ASN A 1 420 ? 21.547 10.016 21.188 1 34.56 420 ASN A CA 1
ATOM 3172 C C . ASN A 1 420 ? 21.688 9.367 22.562 1 34.56 420 ASN A C 1
ATOM 3174 O O . ASN A 1 420 ? 21.031 9.773 23.516 1 34.56 420 ASN A O 1
ATOM 3178 N N . PRO A 1 421 ? 22.219 8.25 22.609 1 39.28 421 PRO A N 1
ATOM 3179 C CA . PRO A 1 421 ? 22.391 7.516 23.859 1 39.28 421 PRO A CA 1
ATOM 3180 C C . PRO A 1 421 ? 23.047 8.352 24.953 1 39.28 421 PRO A C 1
ATOM 3182 O O . PRO A 1 421 ? 22.719 8.203 26.141 1 39.28 421 PRO A O 1
ATOM 3185 N N . TRP A 1 422 ? 23.953 9.164 24.578 1 35.16 422 TRP A N 1
ATOM 3186 C CA . TRP A 1 422 ? 24.766 9.695 25.672 1 35.16 422 TRP A CA 1
ATOM 3187 C C . TRP A 1 422 ? 23.969 10.664 26.531 1 35.16 422 TRP A C 1
ATOM 3189 O O . TRP A 1 422 ? 24 10.586 27.766 1 35.16 422 TRP A O 1
ATOM 3199 N N . TRP A 1 423 ? 23.328 11.617 25.859 1 36.19 423 TRP A N 1
ATOM 3200 C CA . TRP A 1 423 ? 22.641 12.609 26.672 1 36.19 423 TRP A CA 1
ATOM 3201 C C . TRP A 1 423 ? 21.453 11.992 27.406 1 36.19 423 TRP A C 1
ATOM 3203 O O . TRP A 1 423 ? 21.25 12.25 28.594 1 36.19 423 TRP A O 1
ATOM 3213 N N . ASN A 1 424 ? 20.719 11.172 26.578 1 39.09 424 ASN A N 1
ATOM 3214 C CA . ASN A 1 424 ? 19.656 10.453 27.281 1 39.09 424 ASN A CA 1
ATOM 3215 C C . ASN A 1 424 ? 20.203 9.648 28.453 1 39.09 424 ASN A C 1
ATOM 3217 O O . ASN A 1 424 ? 19.594 9.586 29.516 1 39.09 424 ASN A O 1
ATOM 3221 N N . HIS A 1 425 ? 21.438 9.125 28.234 1 37.97 425 HIS A N 1
ATOM 3222 C CA . HIS A 1 425 ? 22.109 8.422 29.328 1 37.97 425 HIS A CA 1
ATOM 3223 C C . HIS A 1 425 ? 22.547 9.398 30.422 1 37.97 425 HIS A C 1
ATOM 3225 O O . HIS A 1 425 ? 22.359 9.133 31.609 1 37.97 425 HIS A O 1
ATOM 3231 N N . ARG A 1 426 ? 23.094 10.445 29.922 1 37 426 ARG A N 1
ATOM 3232 C CA . ARG A 1 426 ? 23.672 11.352 30.891 1 37 426 ARG A CA 1
ATOM 3233 C C . ARG A 1 426 ? 22.594 12 31.75 1 37 426 ARG A C 1
ATOM 3235 O O . ARG A 1 426 ? 22.781 12.188 32.969 1 37 426 ARG A O 1
ATOM 3242 N N . TYR A 1 427 ? 21.578 12.43 31.094 1 39.19 427 TYR A N 1
ATOM 3243 C CA . TYR A 1 427 ? 20.594 13.125 31.891 1 39.19 427 TYR A CA 1
ATOM 3244 C C . TYR A 1 427 ? 19.375 12.234 32.156 1 39.19 427 TYR A C 1
ATOM 3246 O O . TYR A 1 427 ? 18.328 12.719 32.562 1 39.19 427 TYR A O 1
ATOM 3254 N N . GLY A 1 428 ? 19.516 10.828 32.031 1 35.97 428 GLY A N 1
ATOM 3255 C CA . GLY A 1 428 ? 18.531 9.82 32.406 1 35.97 428 GLY A CA 1
ATOM 3256 C C . GLY A 1 428 ? 17.188 10.008 31.734 1 35.97 428 GLY A C 1
ATOM 3257 O O . GLY A 1 428 ? 16.156 9.664 32.312 1 35.97 428 GLY A O 1
ATOM 3258 N N . VAL A 1 429 ? 17.219 10.805 30.844 1 37.25 429 VAL A N 1
ATOM 3259 C CA . VAL A 1 429 ? 15.891 11.078 30.312 1 37.25 429 VAL A CA 1
ATOM 3260 C C . VAL A 1 429 ? 15.539 10.023 29.25 1 37.25 429 VAL A C 1
ATOM 3262 O O . VAL A 1 429 ? 14.484 10.102 28.609 1 37.25 429 VAL A O 1
ATOM 3265 N N . TRP A 1 430 ? 16.438 9.125 28.984 1 39.41 430 TRP A N 1
ATOM 3266 C CA . TRP A 1 430 ? 16.109 8.086 28.016 1 39.41 430 TRP A CA 1
ATOM 3267 C C . TRP A 1 430 ? 15.117 7.086 28.609 1 39.41 430 TRP A C 1
ATOM 3269 O O . TRP A 1 430 ? 15.391 6.469 29.641 1 39.41 430 TRP A O 1
ATOM 3279 N N . THR A 1 431 ? 14.039 7.355 28.453 1 34.84 431 THR A N 1
ATOM 3280 C CA . THR A 1 431 ? 13.156 6.277 28.875 1 34.84 431 THR A CA 1
ATOM 3281 C C . THR A 1 431 ? 13.234 5.102 27.891 1 34.84 431 THR A C 1
ATOM 3283 O O . THR A 1 431 ? 12.445 4.16 27.984 1 34.84 431 THR A O 1
ATOM 3286 N N . GLY A 1 432 ? 13.672 5.332 26.703 1 34.88 432 GLY A N 1
ATOM 3287 C CA . GLY A 1 432 ? 13.438 4.164 25.859 1 34.88 432 GLY A CA 1
ATOM 3288 C C . GLY A 1 432 ? 14.391 3.02 26.156 1 34.88 432 GLY A C 1
ATOM 3289 O O . GLY A 1 432 ? 15.391 3.201 26.859 1 34.88 432 GLY A O 1
ATOM 3290 N N . TRP A 1 433 ? 13.742 1.784 25.859 1 32.78 433 TRP A N 1
ATOM 3291 C CA . TRP A 1 433 ? 14.125 0.421 26.203 1 32.78 433 TRP A CA 1
ATOM 3292 C C . TRP A 1 433 ? 15.492 0.073 25.625 1 32.78 433 TRP A C 1
ATOM 3294 O O . TRP A 1 433 ? 15.953 0.705 24.672 1 32.78 433 TRP A O 1
ATOM 3304 N N . GLY A 1 434 ? 16.125 -0.863 26.328 1 33.03 434 GLY A N 1
ATOM 3305 C CA . GLY A 1 434 ? 17.266 -1.719 26 1 33.03 434 GLY A CA 1
ATOM 3306 C C . GLY A 1 434 ? 17.328 -2.07 24.531 1 33.03 434 GLY A C 1
ATOM 3307 O O . GLY A 1 434 ? 16.391 -1.819 23.781 1 33.03 434 GLY A O 1
ATOM 3308 N N . ALA A 1 435 ? 18.469 -2.189 24.062 1 32.31 435 ALA A N 1
ATOM 3309 C CA . ALA A 1 435 ? 18.656 -2.721 22.719 1 32.31 435 ALA A CA 1
ATOM 3310 C C . ALA A 1 435 ? 17.5 -3.615 22.312 1 32.31 435 ALA A C 1
ATOM 3312 O O . ALA A 1 435 ? 17.078 -4.492 23.062 1 32.31 435 ALA A O 1
ATOM 3313 N N . PRO A 1 436 ? 16.547 -3.035 21.641 1 31.73 436 PRO A N 1
ATOM 3314 C CA . PRO A 1 436 ? 15.547 -4.02 21.219 1 31.73 436 PRO A CA 1
ATOM 3315 C C . PRO A 1 436 ? 16.141 -5.422 21.062 1 31.73 436 PRO A C 1
ATOM 3317 O O . PRO A 1 436 ? 17.234 -5.578 20.516 1 31.73 436 PRO A O 1
ATOM 3320 N N . SER A 1 437 ? 15.984 -6.203 22.047 1 31.44 437 SER A N 1
ATOM 3321 C CA . SER A 1 437 ? 16.297 -7.586 21.703 1 31.44 437 SER A CA 1
ATOM 3322 C C . SER A 1 437 ? 15.852 -7.926 20.281 1 31.44 437 SER A C 1
ATOM 3324 O O . SER A 1 437 ? 14.68 -7.766 19.938 1 31.44 437 SER A O 1
ATOM 3326 N N . LEU A 1 438 ? 16.656 -7.551 19.312 1 33.34 438 LEU A N 1
ATOM 3327 C CA . LEU A 1 438 ? 16.359 -8.086 18 1 33.34 438 LEU A CA 1
ATOM 3328 C C . LEU A 1 438 ? 15.508 -9.352 18.094 1 33.34 438 LEU A C 1
ATOM 3330 O O . LEU A 1 438 ? 15.789 -10.219 18.922 1 33.34 438 LEU A O 1
ATOM 3334 N N . ALA A 1 439 ? 14.344 -9.273 17.984 1 33.78 439 ALA A N 1
ATOM 3335 C CA . ALA A 1 439 ? 13.672 -10.562 17.828 1 33.78 439 ALA A CA 1
ATOM 3336 C C . ALA A 1 439 ? 14.633 -11.625 17.312 1 33.78 439 ALA A C 1
ATOM 3338 O O . ALA A 1 439 ? 15.531 -11.328 16.516 1 33.78 439 ALA A O 1
ATOM 3339 N N . LYS A 1 440 ? 14.781 -12.672 17.938 1 37.28 440 LYS A N 1
ATOM 3340 C CA . LYS A 1 440 ? 15.539 -13.852 17.547 1 37.28 440 LYS A CA 1
ATOM 3341 C C . LYS A 1 440 ? 15.414 -14.117 16.047 1 37.28 440 LYS A C 1
ATOM 3343 O O . LYS A 1 440 ? 14.312 -14.305 15.539 1 37.28 440 LYS A O 1
ATOM 3348 N N . ARG A 1 441 ? 16.172 -13.648 15.289 1 42.62 441 ARG A N 1
ATOM 3349 C CA . ARG A 1 441 ? 16.359 -13.938 13.867 1 42.62 441 ARG A CA 1
ATOM 3350 C C . ARG A 1 441 ? 15.977 -15.383 13.555 1 42.62 441 ARG A C 1
ATOM 3352 O O . ARG A 1 441 ? 16.531 -16.312 14.141 1 42.62 441 ARG A O 1
ATOM 3359 N N . VAL A 1 442 ? 14.789 -15.555 13.156 1 49.75 442 VAL A N 1
ATOM 3360 C CA . VAL A 1 442 ? 14.539 -16.906 12.672 1 49.75 442 VAL A CA 1
ATOM 3361 C C . VAL A 1 442 ? 15.359 -17.156 11.406 1 49.75 442 VAL A C 1
ATOM 3363 O O . VAL A 1 442 ? 15.156 -16.5 10.383 1 49.75 442 VAL A O 1
ATOM 3366 N N . GLU A 1 443 ? 16.406 -17.922 11.375 1 63.94 443 GLU A N 1
ATOM 3367 C CA . GLU A 1 443 ? 17.344 -18.266 10.297 1 63.94 443 GLU A CA 1
ATOM 3368 C C . GLU A 1 443 ? 16.609 -18.922 9.125 1 63.94 443 GLU A C 1
ATOM 3370 O O . GLU A 1 443 ? 17.141 -18.984 8.016 1 63.94 443 GLU A O 1
ATOM 3375 N N . GLY A 1 444 ? 15.297 -19.219 9.203 1 84.75 444 GLY A N 1
ATOM 3376 C CA . GLY A 1 444 ? 14.516 -19.859 8.164 1 84.75 444 GLY A CA 1
ATOM 3377 C C . GLY A 1 444 ? 13.188 -20.406 8.664 1 84.75 444 GLY A C 1
ATOM 3378 O O . GLY A 1 444 ? 13.016 -20.625 9.859 1 84.75 444 GLY A O 1
ATOM 3379 N N . GLU A 1 445 ? 12.203 -20.453 7.75 1 92.06 445 GLU A N 1
ATOM 3380 C CA . GLU A 1 445 ? 10.891 -21.016 8.047 1 92.06 445 GLU A CA 1
ATOM 3381 C C . GLU A 1 445 ? 10.516 -22.109 7.047 1 92.06 445 GLU A C 1
ATOM 3383 O O . GLU A 1 445 ? 10.883 -22.031 5.875 1 92.06 445 GLU A O 1
ATOM 3388 N N . SER A 1 446 ? 9.875 -23.125 7.559 1 94.44 446 SER A N 1
ATOM 3389 C CA . SER A 1 446 ? 9.438 -24.219 6.691 1 94.44 446 SER A CA 1
ATOM 3390 C C . SER A 1 446 ? 8.312 -23.766 5.766 1 94.44 446 SER A C 1
ATOM 3392 O O . SER A 1 446 ? 7.738 -22.703 5.957 1 94.44 446 SER A O 1
ATOM 3394 N N . MET A 1 447 ? 8.047 -24.531 4.746 1 96.62 447 MET A N 1
ATOM 3395 C CA . MET A 1 447 ? 6.852 -24.406 3.912 1 96.62 447 MET A CA 1
ATOM 3396 C C . MET A 1 447 ? 6.402 -25.766 3.396 1 96.62 447 MET A C 1
ATOM 3398 O O . MET A 1 447 ? 7.031 -26.328 2.502 1 96.62 447 MET A O 1
ATOM 3402 N N . TYR A 1 448 ? 5.434 -26.266 3.945 1 96.62 448 TYR A N 1
ATOM 3403 C CA . TYR A 1 448 ? 4.84 -27.5 3.457 1 96.62 448 TYR A CA 1
ATOM 3404 C C . TYR A 1 448 ? 3.381 -27.609 3.885 1 96.62 448 TYR A C 1
ATOM 3406 O O . TYR A 1 448 ? 2.9 -26.797 4.684 1 96.62 448 TYR A O 1
ATOM 3414 N N . PHE A 1 449 ? 2.656 -28.594 3.312 1 97.38 449 PHE A N 1
ATOM 3415 C CA . PHE A 1 449 ? 1.239 -28.781 3.605 1 97.38 449 PHE A CA 1
ATOM 3416 C C . PHE A 1 449 ? 1.032 -29.984 4.527 1 97.38 449 PHE A C 1
ATOM 3418 O O . PHE A 1 449 ? 1.719 -31 4.402 1 97.38 449 PHE A O 1
ATOM 3425 N N . LYS A 1 450 ? 0.158 -29.797 5.441 1 96.25 450 LYS A N 1
ATOM 3426 C CA . LYS A 1 450 ? -0.449 -30.922 6.129 1 96.25 450 LYS A CA 1
ATOM 3427 C C . LYS A 1 450 ? -1.89 -31.141 5.672 1 96.25 450 LYS A C 1
ATOM 3429 O O . LYS A 1 450 ? -2.672 -30.188 5.602 1 96.25 450 LYS A O 1
ATOM 3434 N N . VAL A 1 451 ? -2.166 -32.312 5.281 1 96.94 451 VAL A N 1
ATOM 3435 C CA . VAL A 1 451 ? -3.541 -32.75 5.027 1 96.94 451 VAL A CA 1
ATOM 3436 C C . VAL A 1 451 ? -3.965 -33.781 6.062 1 96.94 451 VAL A C 1
ATOM 3438 O O . VAL A 1 451 ? -3.299 -34.812 6.227 1 96.94 451 VAL A O 1
ATOM 3441 N N . ASN A 1 452 ? -5.074 -33.469 6.793 1 95.62 452 ASN A N 1
ATOM 3442 C CA . ASN A 1 452 ? -5.551 -34.312 7.875 1 95.62 452 ASN A CA 1
ATOM 3443 C C . ASN A 1 452 ? -4.449 -34.594 8.898 1 95.62 452 ASN A C 1
ATOM 3445 O O . ASN A 1 452 ? -4.332 -35.719 9.398 1 95.62 452 ASN A O 1
ATOM 3449 N N . GLY A 1 453 ? -3.57 -33.594 9.023 1 92.56 453 GLY A N 1
ATOM 3450 C CA . GLY A 1 453 ? -2.529 -33.688 10.039 1 92.56 453 GLY A CA 1
ATOM 3451 C C . GLY A 1 453 ? -1.267 -34.344 9.555 1 92.56 453 GLY A C 1
ATOM 3452 O O . GLY A 1 453 ? -0.258 -34.375 10.266 1 92.56 453 GLY A O 1
ATOM 3453 N N . VAL A 1 454 ? -1.195 -34.875 8.336 1 94.19 454 VAL A N 1
ATOM 3454 C CA . VAL A 1 454 ? -0.044 -35.594 7.797 1 94.19 454 VAL A CA 1
ATOM 3455 C C . VAL A 1 454 ? 0.745 -34.688 6.867 1 94.19 454 VAL A C 1
ATOM 3457 O O . VAL A 1 454 ? 0.181 -34.094 5.941 1 94.19 454 VAL A O 1
ATOM 3460 N N . PRO A 1 455 ? 2.055 -34.5 7.086 1 94.56 455 PRO A N 1
ATOM 3461 C CA . PRO A 1 455 ? 2.854 -33.719 6.145 1 94.56 455 PRO A CA 1
ATOM 3462 C C . PRO A 1 455 ? 2.93 -34.344 4.758 1 94.56 455 PRO A C 1
ATOM 3464 O O . PRO A 1 455 ? 3.178 -35.531 4.637 1 94.56 455 PRO A O 1
ATOM 3467 N N . ILE A 1 456 ? 2.703 -33.562 3.766 1 96.19 456 ILE A N 1
ATOM 3468 C CA . ILE A 1 456 ? 2.674 -34.031 2.385 1 96.19 456 ILE A CA 1
ATOM 3469 C C . ILE A 1 456 ? 3.924 -33.562 1.65 1 96.19 456 ILE A C 1
ATOM 3471 O O . ILE A 1 456 ? 4.32 -32.406 1.776 1 96.19 456 ILE A O 1
ATOM 3475 N N . TYR A 1 457 ? 4.645 -34.438 0.992 1 97.12 457 TYR A N 1
ATOM 3476 C CA . TYR A 1 457 ? 5.621 -34 -0.003 1 97.12 457 TYR A CA 1
ATOM 3477 C C . TYR A 1 457 ? 4.945 -33.719 -1.342 1 97.12 457 TYR A C 1
ATOM 3479 O O . TYR A 1 457 ? 4.469 -34.656 -2.006 1 97.12 457 TYR A O 1
ATOM 3487 N N . ALA A 1 458 ? 4.918 -32.531 -1.763 1 98.38 458 ALA A N 1
ATOM 3488 C CA . ALA A 1 458 ? 4.27 -32.156 -3.016 1 98.38 458 ALA A CA 1
ATOM 3489 C C . ALA A 1 458 ? 5.137 -32.531 -4.215 1 98.38 458 ALA A C 1
ATOM 3491 O O . ALA A 1 458 ? 6.273 -32.062 -4.336 1 98.38 458 ALA A O 1
ATOM 3492 N N . LYS A 1 459 ? 4.688 -33.344 -5.062 1 98.5 459 LYS A N 1
ATOM 3493 C CA . LYS A 1 459 ? 5.301 -33.75 -6.32 1 98.5 459 LYS A CA 1
ATOM 3494 C C . LYS A 1 459 ? 4.418 -33.406 -7.508 1 98.5 459 LYS A C 1
ATOM 3496 O O . LYS A 1 459 ? 3.281 -33.875 -7.613 1 98.5 459 LYS A O 1
ATOM 3501 N N . GLY A 1 460 ? 4.883 -32.531 -8.344 1 98.44 460 GLY A N 1
ATOM 3502 C CA . GLY A 1 460 ? 4.008 -32.219 -9.461 1 98.44 460 GLY A CA 1
ATOM 3503 C C . GLY A 1 460 ? 4.621 -31.219 -10.438 1 98.44 460 GLY A C 1
ATOM 3504 O O . GLY A 1 460 ? 5.82 -31.281 -10.711 1 98.44 460 GLY A O 1
ATOM 3505 N N . ALA A 1 461 ? 3.793 -30.438 -11.078 1 98.69 461 ALA A N 1
ATOM 3506 C CA . ALA A 1 461 ? 4.164 -29.5 -12.141 1 98.69 461 ALA A CA 1
ATOM 3507 C C . ALA A 1 461 ? 3.217 -28.312 -12.18 1 98.69 461 ALA A C 1
ATOM 3509 O O . ALA A 1 461 ? 2.174 -28.312 -11.523 1 98.69 461 ALA A O 1
ATOM 3510 N N . ASN A 1 462 ? 3.654 -27.281 -12.82 1 98.62 462 ASN A N 1
ATOM 3511 C CA . ASN A 1 462 ? 2.76 -26.203 -13.234 1 98.62 462 ASN A CA 1
ATOM 3512 C C . ASN A 1 462 ? 1.959 -26.594 -14.477 1 98.62 462 ASN A C 1
ATOM 3514 O O . ASN A 1 462 ? 2.52 -27.109 -15.445 1 98.62 462 ASN A O 1
ATOM 3518 N N . ILE A 1 463 ? 0.699 -26.422 -14.367 1 98.5 463 ILE A N 1
ATOM 3519 C CA . ILE A 1 463 ? -0.131 -26.688 -15.531 1 98.5 463 ILE A CA 1
ATOM 3520 C C . ILE A 1 463 ? -0.528 -25.375 -16.203 1 98.5 463 ILE A C 1
ATOM 3522 O O . ILE A 1 463 ? -0.905 -24.406 -15.523 1 98.5 463 ILE A O 1
ATOM 3526 N N . ILE A 1 464 ? -0.326 -25.281 -17.5 1 97.81 464 ILE A N 1
ATOM 3527 C CA . ILE A 1 464 ? -0.747 -24.141 -18.297 1 97.81 464 ILE A CA 1
ATOM 3528 C C . ILE A 1 464 ? -2.047 -24.469 -19.031 1 97.81 464 ILE A C 1
ATOM 3530 O O . ILE A 1 464 ? -2.541 -25.594 -18.953 1 97.81 464 ILE A O 1
ATOM 3534 N N . PRO A 1 465 ? -2.674 -23.516 -19.703 1 97.25 465 PRO A N 1
ATOM 3535 C CA . PRO A 1 465 ? -3.871 -23.828 -20.484 1 97.25 465 PRO A CA 1
ATOM 3536 C C . PRO A 1 465 ? -3.646 -25 -21.453 1 97.25 465 PRO A C 1
ATOM 3538 O O . PRO A 1 465 ? -2.541 -25.156 -21.969 1 97.25 465 PRO A O 1
ATOM 3541 N N . LEU A 1 466 ? -4.656 -25.75 -21.734 1 96.88 466 LEU A N 1
ATOM 3542 C CA . LEU A 1 466 ? -4.516 -27.016 -22.469 1 96.88 466 LEU A CA 1
ATOM 3543 C C . LEU A 1 466 ? -4.363 -26.75 -23.969 1 96.88 466 LEU A C 1
ATOM 3545 O O . LEU A 1 466 ? -3.959 -27.641 -24.719 1 96.88 466 LEU A O 1
ATOM 3549 N N . HIS A 1 467 ? -4.734 -25.547 -24.359 1 96.12 467 HIS A N 1
ATOM 3550 C CA . HIS A 1 467 ? -4.66 -25.156 -25.766 1 96.12 467 HIS A CA 1
ATOM 3551 C C . HIS A 1 467 ? -4.551 -23.656 -25.922 1 96.12 467 HIS A C 1
ATOM 3553 O O . HIS A 1 467 ? -4.773 -22.906 -24.969 1 96.12 467 HIS A O 1
ATOM 3559 N N . THR A 1 468 ? -4.195 -23.219 -27.125 1 96 468 THR A N 1
ATOM 3560 C CA . THR A 1 468 ? -4.105 -21.797 -27.422 1 96 468 THR A CA 1
ATOM 3561 C C . THR A 1 468 ? -5.496 -21.172 -27.469 1 96 468 THR A C 1
ATOM 3563 O O . THR A 1 468 ? -5.641 -19.953 -27.312 1 96 468 THR A O 1
ATOM 3566 N N . LEU A 1 469 ? -6.516 -22.016 -27.703 1 96 469 LEU A N 1
ATOM 3567 C CA . LEU A 1 469 ? -7.906 -21.562 -27.719 1 96 469 LEU A CA 1
ATOM 3568 C C . LEU A 1 469 ? -8.742 -22.391 -26.734 1 96 469 LEU A C 1
ATOM 3570 O O . LEU A 1 469 ? -8.688 -23.609 -26.75 1 96 469 LEU A O 1
ATOM 3574 N N . PRO A 1 470 ? -9.531 -21.766 -25.922 1 94.88 470 PRO A N 1
ATOM 3575 C CA . PRO A 1 470 ? -10.32 -22.5 -24.922 1 94.88 470 PRO A CA 1
ATOM 3576 C C . PRO A 1 470 ? -11.258 -23.531 -25.562 1 94.88 470 PRO A C 1
ATOM 3578 O O . PRO A 1 470 ? -11.484 -24.594 -25 1 94.88 470 PRO A O 1
ATOM 3581 N N . VAL A 1 471 ? -11.766 -23.25 -26.766 1 94.94 471 VAL A N 1
ATOM 3582 C CA . VAL A 1 471 ? -12.742 -24.125 -27.406 1 94.94 471 VAL A CA 1
ATOM 3583 C C . VAL A 1 471 ? -12.078 -25.438 -27.812 1 94.94 471 VAL A C 1
ATOM 3585 O O . VAL A 1 471 ? -12.75 -26.453 -27.984 1 94.94 471 VAL A O 1
ATOM 3588 N N . ASN A 1 472 ? -10.805 -25.422 -27.984 1 94.94 472 ASN A N 1
ATOM 3589 C CA . ASN A 1 472 ? -10.062 -26.609 -28.406 1 94.94 472 ASN A CA 1
ATOM 3590 C C . ASN A 1 472 ? -9.562 -27.391 -27.203 1 94.94 472 ASN A C 1
ATOM 3592 O O . ASN A 1 472 ? -9 -28.484 -27.344 1 94.94 472 ASN A O 1
ATOM 3596 N N . ALA A 1 473 ? -9.68 -26.906 -26.016 1 94.94 473 ALA A N 1
ATOM 3597 C CA . ALA A 1 473 ? -9.359 -27.609 -24.781 1 94.94 473 ALA A CA 1
ATOM 3598 C C . ALA A 1 473 ? -10.492 -28.562 -24.375 1 94.94 473 ALA A C 1
ATOM 3600 O O . ALA A 1 473 ? -11.25 -28.266 -23.438 1 94.94 473 ALA A O 1
ATOM 3601 N N . THR A 1 474 ? -10.523 -29.688 -24.938 1 93.88 474 THR A N 1
ATOM 3602 C CA . THR A 1 474 ? -11.633 -30.625 -24.781 1 93.88 474 THR A CA 1
ATOM 3603 C C . THR A 1 474 ? -11.531 -31.359 -23.453 1 93.88 474 THR A C 1
ATOM 3605 O O . THR A 1 474 ? -10.453 -31.406 -22.844 1 93.88 474 THR A O 1
ATOM 3608 N N . ASP A 1 475 ? -12.586 -31.922 -23.062 1 93.94 475 ASP A N 1
ATOM 3609 C CA . ASP A 1 475 ? -12.609 -32.75 -21.859 1 93.94 475 ASP A CA 1
ATOM 3610 C C . ASP A 1 475 ? -11.68 -33.938 -22 1 93.94 475 ASP A C 1
ATOM 3612 O O . ASP A 1 475 ? -11.07 -34.406 -21.016 1 93.94 475 ASP A O 1
ATOM 3616 N N . GLU A 1 476 ? -11.602 -34.438 -23.156 1 93.25 476 GLU A N 1
ATOM 3617 C CA . GLU A 1 476 ? -10.719 -35.562 -23.422 1 93.25 476 GLU A CA 1
ATOM 3618 C C . GLU A 1 476 ? -9.25 -35.188 -23.219 1 93.25 476 GLU A C 1
ATOM 3620 O O . GLU A 1 476 ? -8.484 -35.938 -22.609 1 93.25 476 GLU A O 1
ATOM 3625 N N . LEU A 1 477 ? -8.93 -34.094 -23.812 1 94.75 477 LEU A N 1
ATOM 3626 C CA . LEU A 1 477 ? -7.566 -33.594 -23.641 1 94.75 477 LEU A CA 1
ATOM 3627 C C . LEU A 1 477 ? -7.246 -33.344 -22.172 1 94.75 477 LEU A C 1
ATOM 3629 O O . LEU A 1 477 ? -6.145 -33.625 -21.719 1 94.75 477 LEU A O 1
ATOM 3633 N N . LEU A 1 478 ? -8.172 -32.781 -21.484 1 96.56 478 LEU A N 1
ATOM 3634 C CA . LEU A 1 478 ? -8.016 -32.531 -20.062 1 96.56 478 LEU A CA 1
ATOM 3635 C C . LEU A 1 478 ? -7.805 -33.844 -19.297 1 96.56 478 LEU A C 1
ATOM 3637 O O . LEU A 1 478 ? -6.887 -33.938 -18.484 1 96.56 478 LEU A O 1
ATOM 3641 N N . ALA A 1 479 ? -8.641 -34.781 -19.547 1 95.56 479 ALA A N 1
ATOM 3642 C CA . ALA A 1 479 ? -8.539 -36.094 -18.875 1 95.56 479 ALA A CA 1
ATOM 3643 C C . ALA A 1 479 ? -7.195 -36.75 -19.172 1 95.56 479 ALA A C 1
ATOM 3645 O O . ALA A 1 479 ? -6.566 -37.312 -18.266 1 95.56 479 ALA A O 1
ATOM 3646 N N . GLU A 1 480 ? -6.801 -36.688 -20.391 1 94.44 480 GLU A N 1
ATOM 3647 C CA . GLU A 1 480 ? -5.52 -37.25 -20.781 1 94.44 480 GLU A CA 1
ATOM 3648 C C . GLU A 1 480 ? -4.359 -36.594 -20.062 1 94.44 480 GLU A C 1
ATOM 3650 O O . GLU A 1 480 ? -3.43 -37.25 -19.609 1 94.44 480 GLU A O 1
ATOM 3655 N N . THR A 1 481 ? -4.387 -35.312 -20.016 1 96.62 481 THR A N 1
ATOM 3656 C CA . THR A 1 481 ? -3.334 -34.531 -19.359 1 96.62 481 THR A CA 1
ATOM 3657 C C . THR A 1 481 ? -3.232 -34.906 -17.891 1 96.62 481 THR A C 1
ATOM 3659 O O . THR A 1 481 ? -2.133 -35.062 -17.359 1 96.62 481 THR A O 1
ATOM 3662 N N . LEU A 1 482 ? -4.34 -35.094 -17.203 1 97.44 482 LEU A N 1
ATOM 3663 C CA . LEU A 1 482 ? -4.34 -35.469 -15.797 1 97.44 482 LEU A CA 1
ATOM 3664 C C . LEU A 1 482 ? -3.896 -36.906 -15.609 1 97.44 482 LEU A C 1
ATOM 3666 O O . LEU A 1 482 ? -3.305 -37.281 -14.586 1 97.44 482 LEU A O 1
ATOM 3670 N N . ASP A 1 483 ? -4.188 -37.75 -16.641 1 94.81 483 ASP A N 1
ATOM 3671 C CA . ASP A 1 483 ? -3.664 -39.094 -16.625 1 94.81 483 ASP A CA 1
ATOM 3672 C C . ASP A 1 483 ? -2.139 -39.094 -16.672 1 94.81 483 ASP A C 1
ATOM 3674 O O . ASP A 1 483 ? -1.491 -39.906 -16.016 1 94.81 483 ASP A O 1
ATOM 3678 N N . TYR A 1 484 ? -1.589 -38.188 -17.484 1 95.44 484 TYR A N 1
ATOM 3679 C CA . TYR A 1 484 ? -0.136 -38.062 -17.531 1 95.44 484 TYR A CA 1
ATOM 3680 C C . TYR A 1 484 ? 0.421 -37.719 -16.156 1 95.44 484 TYR A C 1
ATOM 3682 O O . TYR A 1 484 ? 1.456 -38.25 -15.742 1 95.44 484 TYR A O 1
ATOM 3690 N N . ALA A 1 485 ? -0.249 -36.844 -15.461 1 97.44 485 ALA A N 1
ATOM 3691 C CA . ALA A 1 485 ? 0.184 -36.438 -14.125 1 97.44 485 ALA A CA 1
ATOM 3692 C C . ALA A 1 485 ? 0.175 -37.625 -13.156 1 97.44 485 ALA A C 1
ATOM 3694 O O . ALA A 1 485 ? 1.148 -37.844 -12.438 1 97.44 485 ALA A O 1
ATOM 3695 N N . THR A 1 486 ? -0.93 -38.406 -13.133 1 96.31 486 THR A N 1
ATOM 3696 C CA . THR A 1 486 ? -1.037 -39.531 -12.211 1 96.31 486 THR A CA 1
ATOM 3697 C C . THR A 1 486 ? -0.07 -40.625 -12.602 1 96.31 486 THR A C 1
ATOM 3699 O O . THR A 1 486 ? 0.449 -41.344 -11.734 1 96.31 486 THR A O 1
ATOM 3702 N N . ASP A 1 487 ? 0.145 -40.75 -13.969 1 94.94 487 ASP A N 1
ATOM 3703 C CA . ASP A 1 487 ? 1.118 -41.75 -14.438 1 94.94 487 ASP A CA 1
ATOM 3704 C C . ASP A 1 487 ? 2.508 -41.438 -13.875 1 94.94 487 ASP A C 1
ATOM 3706 O O . ASP A 1 487 ? 3.279 -42.375 -13.602 1 94.94 487 ASP A O 1
ATOM 3710 N N . ALA A 1 488 ? 2.787 -40.219 -13.688 1 96.12 488 ALA A N 1
ATOM 3711 C CA . ALA A 1 488 ? 4.082 -39.812 -13.148 1 96.12 488 ALA A CA 1
ATOM 3712 C C . ALA A 1 488 ? 4.02 -39.656 -11.633 1 96.12 488 ALA A C 1
ATOM 3714 O O . ALA A 1 488 ? 4.93 -39.094 -11.016 1 96.12 488 ALA A O 1
ATOM 3715 N N . ARG A 1 489 ? 2.928 -40.062 -11 1 96.06 489 ARG A N 1
ATOM 3716 C CA . ARG A 1 489 ? 2.725 -40.094 -9.555 1 96.06 489 ARG A CA 1
ATOM 3717 C C . ARG A 1 489 ? 2.701 -38.688 -8.977 1 96.06 489 ARG A C 1
ATOM 3719 O O . ARG A 1 489 ? 3.17 -38.469 -7.859 1 96.06 489 ARG A O 1
ATOM 3726 N N . MET A 1 490 ? 2.252 -37.75 -9.75 1 98.06 490 MET A N 1
ATOM 3727 C CA . MET A 1 490 ? 2.105 -36.375 -9.258 1 98.06 490 MET A CA 1
ATOM 3728 C C . MET A 1 490 ? 0.899 -36.25 -8.328 1 98.06 490 MET A C 1
ATOM 3730 O O . MET A 1 490 ? -0.149 -36.844 -8.594 1 98.06 490 MET A O 1
ATOM 3734 N N . ASN A 1 491 ? 1.069 -35.5 -7.211 1 98.44 491 ASN A N 1
ATOM 3735 C CA . ASN A 1 491 ? -0.049 -35.312 -6.293 1 98.44 491 ASN A CA 1
ATOM 3736 C C . ASN A 1 491 ? -0.413 -33.812 -6.156 1 98.44 491 ASN A C 1
ATOM 3738 O O . ASN A 1 491 ? -1.28 -33.469 -5.355 1 98.44 491 ASN A O 1
ATOM 3742 N N . MET A 1 492 ? 0.238 -32.969 -6.953 1 98.75 492 MET A N 1
ATOM 3743 C CA . MET A 1 492 ? -0.105 -31.562 -6.91 1 98.75 492 MET A CA 1
ATOM 3744 C C . MET A 1 492 ? 0.111 -30.906 -8.273 1 98.75 492 MET A C 1
ATOM 3746 O O . MET A 1 492 ? 1.103 -31.188 -8.945 1 98.75 492 MET A O 1
ATOM 3750 N N . LEU A 1 493 ? -0.779 -30.062 -8.648 1 98.81 493 LEU A N 1
ATOM 3751 C CA . LEU A 1 493 ? -0.641 -29.219 -9.828 1 98.81 493 LEU A CA 1
ATOM 3752 C C . LEU A 1 493 ? -0.862 -27.75 -9.477 1 98.81 493 LEU A C 1
ATOM 3754 O O . LEU A 1 493 ? -1.758 -27.422 -8.695 1 98.81 493 LEU A O 1
ATOM 3758 N N . ARG A 1 494 ? -0.029 -26.906 -9.945 1 98.69 494 ARG A N 1
ATOM 3759 C CA . ARG A 1 494 ? -0.174 -25.469 -9.812 1 98.69 494 ARG A CA 1
ATOM 3760 C C . ARG A 1 494 ? -0.75 -24.859 -11.094 1 98.69 494 ARG A C 1
ATOM 3762 O O . ARG A 1 494 ? -0.136 -24.953 -12.156 1 98.69 494 ARG A O 1
ATOM 3769 N N . VAL A 1 495 ? -1.939 -24.297 -10.984 1 98.81 495 VAL A N 1
ATOM 3770 C CA . VAL A 1 495 ? -2.562 -23.625 -12.117 1 98.81 495 VAL A CA 1
ATOM 3771 C C . VAL A 1 495 ? -1.93 -22.234 -12.297 1 98.81 495 VAL A C 1
ATOM 3773 O O . VAL A 1 495 ? -2.125 -21.344 -11.477 1 98.81 495 VAL A O 1
ATOM 3776 N N . TRP A 1 496 ? -1.246 -22.078 -13.406 1 98.38 496 TRP A N 1
ATOM 3777 C CA . TRP A 1 496 ? -0.376 -20.938 -13.656 1 98.38 496 TRP A CA 1
ATOM 3778 C C . TRP A 1 496 ? -1.19 -19.656 -13.828 1 98.38 496 TRP A C 1
ATOM 3780 O O . TRP A 1 496 ? -2.229 -19.656 -14.492 1 98.38 496 TRP A O 1
ATOM 3790 N N . GLY A 1 497 ? -0.709 -18.531 -13.359 1 98.31 497 GLY A N 1
ATOM 3791 C CA . GLY A 1 497 ? -1.436 -17.281 -13.258 1 98.31 497 GLY A CA 1
ATOM 3792 C C . GLY A 1 497 ? -1.52 -16.531 -14.57 1 98.31 497 GLY A C 1
ATOM 3793 O O . GLY A 1 497 ? -2.311 -15.594 -14.711 1 98.31 497 GLY A O 1
ATOM 3794 N N . GLY A 1 498 ? -0.792 -16.906 -15.594 1 97.75 498 GLY A N 1
ATOM 3795 C CA . GLY A 1 498 ? -0.847 -16.234 -16.875 1 97.75 498 GLY A CA 1
ATOM 3796 C C . GLY A 1 498 ? -1.801 -16.891 -17.859 1 97.75 498 GLY A C 1
ATOM 3797 O O . GLY A 1 498 ? -1.908 -16.453 -19.016 1 97.75 498 GLY A O 1
ATOM 3798 N N . GLY A 1 499 ? -2.498 -17.922 -17.391 1 97.56 499 GLY A N 1
ATOM 3799 C CA . GLY A 1 499 ? -3.443 -18.656 -18.219 1 97.56 499 GLY A CA 1
ATOM 3800 C C . GLY A 1 499 ? -4.891 -18.328 -17.906 1 97.56 499 GLY A C 1
ATOM 3801 O O . GLY A 1 499 ? -5.258 -17.156 -17.781 1 97.56 499 GLY A O 1
ATOM 3802 N N . TRP A 1 500 ? -5.75 -19.203 -17.922 1 95.69 500 TRP A N 1
ATOM 3803 C CA . TRP A 1 500 ? -7.145 -19 -17.531 1 95.69 500 TRP A CA 1
ATOM 3804 C C . TRP A 1 500 ? -7.543 -19.953 -16.406 1 95.69 500 TRP A C 1
ATOM 3806 O O . TRP A 1 500 ? -6.828 -20.922 -16.125 1 95.69 500 TRP A O 1
ATOM 3816 N N . TYR A 1 501 ? -8.609 -19.672 -15.688 1 97.94 501 TYR A N 1
ATOM 3817 C CA . TYR A 1 501 ? -9.164 -20.562 -14.688 1 97.94 501 TYR A CA 1
ATOM 3818 C C . TYR A 1 501 ? -9.688 -21.844 -15.328 1 97.94 501 TYR A C 1
ATOM 3820 O O . TYR A 1 501 ? -10.438 -21.797 -16.312 1 97.94 501 TYR A O 1
ATOM 3828 N N . MET A 1 502 ? -9.273 -22.984 -14.812 1 98.06 502 MET A N 1
ATOM 3829 C CA . MET A 1 502 ? -9.633 -24.266 -15.406 1 98.06 502 MET A CA 1
ATOM 3830 C C . MET A 1 502 ? -11.133 -24.516 -15.297 1 98.06 502 MET A C 1
ATOM 3832 O O . MET A 1 502 ? -11.789 -23.984 -14.398 1 98.06 502 MET A O 1
ATOM 3836 N N . PRO A 1 503 ? -11.672 -25.328 -16.203 1 96.25 503 PRO A N 1
ATOM 3837 C CA . PRO A 1 503 ? -13.094 -25.672 -16.109 1 96.25 503 PRO A CA 1
ATOM 3838 C C . PRO A 1 503 ? -13.398 -26.547 -14.898 1 96.25 503 PRO A C 1
ATOM 3840 O O . PRO A 1 503 ? -12.484 -27.125 -14.305 1 96.25 503 PRO A O 1
ATOM 3843 N N . ASP A 1 504 ? -14.602 -26.656 -14.562 1 95.75 504 ASP A N 1
ATOM 3844 C CA . ASP A 1 504 ? -15.039 -27.422 -13.391 1 95.75 504 ASP A CA 1
ATOM 3845 C C . ASP A 1 504 ? -14.617 -28.891 -13.492 1 95.75 504 ASP A C 1
ATOM 3847 O O . ASP A 1 504 ? -14.32 -29.531 -12.484 1 95.75 504 ASP A O 1
ATOM 3851 N N . SER A 1 505 ? -14.562 -29.391 -14.695 1 96.62 505 SER A N 1
ATOM 3852 C CA . SER A 1 505 ? -14.188 -30.781 -14.898 1 96.62 505 SER A CA 1
ATOM 3853 C C . SER A 1 505 ? -12.758 -31.047 -14.438 1 96.62 505 SER A C 1
ATOM 3855 O O . SER A 1 505 ? -12.43 -32.156 -13.977 1 96.62 505 SER A O 1
ATOM 3857 N N . PHE A 1 506 ? -11.891 -30.078 -14.523 1 98 506 PHE A N 1
ATOM 3858 C CA . PHE A 1 506 ? -10.523 -30.188 -14.023 1 98 506 PHE A CA 1
ATOM 3859 C C . PHE A 1 506 ? -10.516 -30.422 -12.516 1 98 506 PHE A C 1
ATOM 3861 O O . PHE A 1 506 ? -9.867 -31.344 -12.031 1 98 506 PHE A O 1
ATOM 3868 N N . TYR A 1 507 ? -11.219 -29.578 -11.797 1 98.44 507 TYR A N 1
ATOM 3869 C CA . TYR A 1 507 ? -11.242 -29.656 -10.336 1 98.44 507 TYR A CA 1
ATOM 3870 C C . TYR A 1 507 ? -11.938 -30.922 -9.875 1 98.44 507 TYR A C 1
ATOM 3872 O O . TYR A 1 507 ? -11.492 -31.578 -8.914 1 98.44 507 TYR A O 1
ATOM 3880 N N . ASP A 1 508 ? -13.031 -31.297 -10.594 1 98.06 508 ASP A N 1
ATOM 3881 C CA . ASP A 1 508 ? -13.703 -32.562 -10.297 1 98.06 508 ASP A CA 1
ATOM 3882 C C . ASP A 1 508 ? -12.75 -33.75 -10.445 1 98.06 508 ASP A C 1
ATOM 3884 O O . ASP A 1 508 ? -12.727 -34.656 -9.602 1 98.06 508 ASP A O 1
ATOM 3888 N N . ALA A 1 509 ? -12.023 -33.688 -11.508 1 98.25 509 ALA A N 1
ATOM 3889 C CA . ALA A 1 509 ? -11.078 -34.781 -11.766 1 98.25 509 ALA A CA 1
ATOM 3890 C C . ALA A 1 509 ? -9.977 -34.781 -10.703 1 98.25 509 ALA A C 1
ATOM 3892 O O . ALA A 1 509 ? -9.562 -35.875 -10.258 1 98.25 509 ALA A O 1
ATOM 3893 N N . CYS A 1 510 ? -9.492 -33.656 -10.344 1 98.69 510 CYS A N 1
ATOM 3894 C CA . CYS A 1 510 ? -8.469 -33.562 -9.305 1 98.69 510 CYS A CA 1
ATOM 3895 C C . CYS A 1 510 ? -9.008 -34.094 -7.977 1 98.69 510 CYS A C 1
ATOM 3897 O O . CYS A 1 510 ? -8.297 -34.781 -7.238 1 98.69 510 CYS A O 1
ATOM 3899 N N . ASP A 1 511 ? -10.281 -33.812 -7.652 1 98.62 511 ASP A N 1
ATOM 3900 C CA . ASP A 1 511 ? -10.93 -34.344 -6.465 1 98.62 511 ASP A CA 1
ATOM 3901 C C . ASP A 1 511 ? -10.938 -35.875 -6.48 1 98.62 511 ASP A C 1
ATOM 3903 O O . ASP A 1 511 ? -10.672 -36.5 -5.461 1 98.62 511 ASP A O 1
ATOM 3907 N N . GLU A 1 512 ? -11.211 -36.375 -7.594 1 98.31 512 GLU A N 1
ATOM 3908 C CA . GLU A 1 512 ? -11.359 -37.844 -7.734 1 98.31 512 GLU A CA 1
ATOM 3909 C C . GLU A 1 512 ? -10.008 -38.531 -7.719 1 98.31 512 GLU A C 1
ATOM 3911 O O . GLU A 1 512 ? -9.875 -39.625 -7.164 1 98.31 512 GLU A O 1
ATOM 3916 N N . LYS A 1 513 ? -9.016 -37.875 -8.273 1 98.19 513 LYS A N 1
ATOM 3917 C CA . LYS A 1 513 ? -7.711 -38.5 -8.453 1 98.19 513 LYS A CA 1
ATOM 3918 C C . LYS A 1 513 ? -6.797 -38.219 -7.266 1 98.19 513 LYS A C 1
ATOM 3920 O O . LYS A 1 513 ? -5.77 -38.875 -7.098 1 98.19 513 LYS A O 1
ATOM 3925 N N . GLY A 1 514 ? -7.191 -37.281 -6.449 1 98.38 514 GLY A N 1
ATOM 3926 C CA . GLY A 1 514 ? -6.367 -36.906 -5.309 1 98.38 514 GLY A CA 1
ATOM 3927 C C . GLY A 1 514 ? -5.207 -36 -5.68 1 98.38 514 GLY A C 1
ATOM 3928 O O . GLY A 1 514 ? -4.117 -36.125 -5.113 1 98.38 514 GLY A O 1
ATOM 3929 N N . ILE A 1 515 ? -5.402 -35.156 -6.652 1 98.81 515 ILE A N 1
ATOM 3930 C CA . ILE A 1 515 ? -4.383 -34.188 -7.043 1 98.81 515 ILE A CA 1
ATOM 3931 C C . ILE A 1 515 ? -4.641 -32.844 -6.344 1 98.81 515 ILE A C 1
ATOM 3933 O O . ILE A 1 515 ? -5.68 -32.219 -6.559 1 98.81 515 ILE A O 1
ATOM 3937 N N . LEU A 1 516 ? -3.746 -32.438 -5.5 1 98.75 516 LEU A N 1
ATOM 3938 C CA . LEU A 1 516 ? -3.844 -31.141 -4.871 1 98.75 516 LEU A CA 1
ATOM 3939 C C . LEU A 1 516 ? -3.686 -30.016 -5.902 1 98.75 516 LEU A C 1
ATOM 3941 O O . LEU A 1 516 ? -2.92 -30.156 -6.859 1 98.75 516 LEU A O 1
ATOM 3945 N N . VAL A 1 517 ? -4.402 -28.922 -5.66 1 98.88 517 VAL A N 1
ATOM 3946 C CA . VAL A 1 517 ? -4.355 -27.812 -6.625 1 98.88 517 VAL A CA 1
ATOM 3947 C C . VAL A 1 517 ? -3.875 -26.547 -5.934 1 98.88 517 VAL A C 1
ATOM 3949 O O . VAL A 1 517 ? -4.457 -26.109 -4.938 1 98.88 517 VAL A O 1
ATOM 3952 N N . TRP A 1 518 ? -2.742 -26 -6.371 1 98.75 518 TRP A N 1
ATOM 3953 C CA . TRP A 1 518 ? -2.348 -24.609 -6.148 1 98.75 518 TRP A CA 1
ATOM 3954 C C . TRP A 1 518 ? -2.947 -23.703 -7.215 1 98.75 518 TRP A C 1
ATOM 3956 O O . TRP A 1 518 ? -2.449 -23.641 -8.336 1 98.75 518 TRP A O 1
ATOM 3966 N N . GLN A 1 519 ? -4.051 -23 -6.836 1 98.69 519 GLN A N 1
ATOM 3967 C CA . GLN A 1 519 ? -4.777 -22.156 -7.766 1 98.69 519 GLN A CA 1
ATOM 3968 C C . GLN A 1 519 ? -4.246 -20.719 -7.727 1 98.69 519 GLN A C 1
ATOM 3970 O O . GLN A 1 519 ? -4.23 -20.094 -6.668 1 98.69 519 GLN A O 1
ATOM 3975 N N . GLU A 1 520 ? -3.83 -20.203 -8.844 1 98.38 520 GLU A N 1
ATOM 3976 C CA . GLU A 1 520 ? -3.455 -18.797 -8.914 1 98.38 520 GLU A CA 1
ATOM 3977 C C . GLU A 1 520 ? -4.582 -17.953 -9.508 1 98.38 520 GLU A C 1
ATOM 3979 O O . GLU A 1 520 ? -5.383 -18.453 -10.297 1 98.38 520 GLU A O 1
ATOM 3984 N N . THR A 1 521 ? -4.625 -16.656 -9.031 1 98.62 521 THR A N 1
ATOM 3985 C CA . THR A 1 521 ? -5.371 -15.695 -9.844 1 98.62 521 THR A CA 1
ATOM 3986 C C . THR A 1 521 ? -4.613 -15.359 -11.125 1 98.62 521 THR A C 1
ATOM 3988 O O . THR A 1 521 ? -3.441 -15.719 -11.266 1 98.62 521 THR A O 1
ATOM 3991 N N . MET A 1 522 ? -5.281 -14.742 -12.055 1 98.62 522 MET A N 1
ATOM 3992 C CA . MET A 1 522 ? -4.75 -14.703 -13.422 1 98.62 522 MET A CA 1
ATOM 3993 C C . MET A 1 522 ? -3.957 -13.422 -13.656 1 98.62 522 MET A C 1
ATOM 3995 O O . MET A 1 522 ? -4.359 -12.578 -14.461 1 98.62 522 MET A O 1
ATOM 3999 N N . PHE A 1 523 ? -2.779 -13.336 -12.961 1 98.38 523 PHE A N 1
ATOM 4000 C CA . PHE A 1 523 ? -1.8 -12.266 -13.078 1 98.38 523 PHE A CA 1
ATOM 4001 C C . PHE A 1 523 ? -0.387 -12.828 -13.18 1 98.38 523 PHE A C 1
ATOM 4003 O O . PHE A 1 523 ? -0.04 -13.773 -12.469 1 98.38 523 PHE A O 1
ATOM 4010 N N . ALA A 1 524 ? 0.456 -12.203 -14.125 1 97.38 524 ALA A N 1
ATOM 4011 C CA . ALA A 1 524 ? 1.775 -12.812 -14.266 1 97.38 524 ALA A CA 1
ATOM 4012 C C . ALA A 1 524 ? 2.812 -11.781 -14.703 1 97.38 524 ALA A C 1
ATOM 4014 O O . ALA A 1 524 ? 2.541 -10.938 -15.562 1 97.38 524 ALA A O 1
ATOM 4015 N N . CYS A 1 525 ? 3.9 -11.633 -14.125 1 95.69 525 CYS A N 1
ATOM 4016 C CA . CYS A 1 525 ? 5.25 -11.281 -14.555 1 95.69 525 CYS A CA 1
ATOM 4017 C C . CYS A 1 525 ? 5.359 -9.781 -14.82 1 95.69 525 CYS A C 1
ATOM 4019 O O . CYS A 1 525 ? 6.352 -9.32 -15.383 1 95.69 525 CYS A O 1
ATOM 4021 N N . ALA A 1 526 ? 4.391 -8.984 -14.539 1 94.75 526 ALA A N 1
ATOM 4022 C CA . ALA A 1 526 ? 4.473 -7.527 -14.633 1 94.75 526 ALA A CA 1
ATOM 4023 C C . ALA A 1 526 ? 3.443 -6.863 -13.719 1 94.75 526 ALA A C 1
ATOM 4025 O O . ALA A 1 526 ? 2.473 -7.496 -13.305 1 94.75 526 ALA A O 1
ATOM 4026 N N . SER A 1 527 ? 3.756 -5.613 -13.445 1 94.81 527 SER A N 1
ATOM 4027 C CA . SER A 1 527 ? 2.783 -4.848 -12.672 1 94.81 527 SER A CA 1
ATOM 4028 C C . SER A 1 527 ? 1.502 -4.617 -13.469 1 94.81 527 SER A C 1
ATOM 4030 O O . SER A 1 527 ? 1.501 -4.723 -14.695 1 94.81 527 SER A O 1
ATOM 4032 N N . TYR A 1 528 ? 0.399 -4.359 -12.812 1 96.5 528 TYR A N 1
ATOM 4033 C CA . TYR A 1 528 ? -0.917 -4.129 -13.398 1 96.5 528 TYR A CA 1
ATOM 4034 C C . TYR A 1 528 ? -1.477 -2.779 -12.969 1 96.5 528 TYR A C 1
ATOM 4036 O O . TYR A 1 528 ? -1.052 -2.219 -11.953 1 96.5 528 TYR A O 1
ATOM 4044 N N . PRO A 1 529 ? -2.475 -2.266 -13.734 1 92.81 529 PRO A N 1
ATOM 4045 C CA . PRO A 1 529 ? -3.121 -1.006 -13.359 1 92.81 529 PRO A CA 1
ATOM 4046 C C . PRO A 1 529 ? -3.93 -1.122 -12.062 1 92.81 529 PRO A C 1
ATOM 4048 O O . PRO A 1 529 ? -4.293 -2.229 -11.656 1 92.81 529 PRO A O 1
ATOM 4051 N N . ARG A 1 530 ? -4.176 -0.009 -11.422 1 88.44 530 ARG A N 1
ATOM 4052 C CA . ARG A 1 530 ? -4.992 -0.037 -10.211 1 88.44 530 ARG A CA 1
ATOM 4053 C C . ARG A 1 530 ? -6.094 1.018 -10.273 1 88.44 530 ARG A C 1
ATOM 4055 O O . ARG A 1 530 ? -6.551 1.502 -9.234 1 88.44 530 ARG A O 1
ATOM 4062 N N . ASP A 1 531 ? -6.41 1.521 -11.461 1 86.75 531 ASP A N 1
ATOM 4063 C CA . ASP A 1 531 ? -7.512 2.473 -11.539 1 86.75 531 ASP A CA 1
ATOM 4064 C C . ASP A 1 531 ? -8.82 1.839 -11.07 1 86.75 531 ASP A C 1
ATOM 4066 O O . ASP A 1 531 ? -8.938 0.613 -11.016 1 86.75 531 ASP A O 1
ATOM 4070 N N . THR A 1 532 ? -9.781 2.627 -10.781 1 85.19 532 THR A N 1
ATOM 4071 C CA . THR A 1 532 ? -11.016 2.203 -10.125 1 85.19 532 THR A CA 1
ATOM 4072 C C . THR A 1 532 ? -11.742 1.161 -10.969 1 85.19 532 THR A C 1
ATOM 4074 O O . THR A 1 532 ? -12.227 0.157 -10.445 1 85.19 532 THR A O 1
ATOM 4077 N N . LYS A 1 533 ? -11.852 1.471 -12.219 1 90.5 533 LYS A N 1
ATOM 4078 C CA . LYS A 1 533 ? -12.562 0.548 -13.094 1 90.5 533 LYS A CA 1
ATOM 4079 C C . LYS A 1 533 ? -11.867 -0.807 -13.156 1 90.5 533 LYS A C 1
ATOM 4081 O O . LYS A 1 533 ? -12.516 -1.852 -13.102 1 90.5 533 LYS A O 1
ATOM 4086 N N . PHE A 1 534 ? -10.562 -0.848 -13.281 1 94.56 534 PHE A N 1
ATOM 4087 C CA . PHE A 1 534 ? -9.773 -2.072 -13.328 1 94.56 534 PHE A CA 1
ATOM 4088 C C . PHE A 1 534 ? -9.938 -2.869 -12.039 1 94.56 534 PHE A C 1
ATOM 4090 O O . PHE A 1 534 ? -10.18 -4.074 -12.078 1 94.56 534 PHE A O 1
ATOM 4097 N N . MET A 1 535 ? -9.789 -2.174 -10.992 1 93.5 535 MET A N 1
ATOM 4098 C CA . MET A 1 535 ? -9.875 -2.824 -9.688 1 93.5 535 MET A CA 1
ATOM 4099 C C . MET A 1 535 ? -11.258 -3.432 -9.469 1 93.5 535 MET A C 1
ATOM 4101 O O . MET A 1 535 ? -11.375 -4.52 -8.898 1 93.5 535 MET A O 1
ATOM 4105 N N . ALA A 1 536 ? -12.281 -2.746 -9.906 1 94 536 ALA A N 1
ATOM 4106 C CA . ALA A 1 536 ? -13.641 -3.268 -9.781 1 94 536 ALA A CA 1
ATOM 4107 C C . ALA A 1 536 ? -13.82 -4.531 -10.625 1 94 536 ALA A C 1
ATOM 4109 O O . ALA A 1 536 ? -14.461 -5.488 -10.18 1 94 536 ALA A O 1
ATOM 4110 N N . GLU A 1 537 ? -13.273 -4.512 -11.844 1 95.88 537 GLU A N 1
ATOM 4111 C CA . GLU A 1 537 ? -13.32 -5.68 -12.719 1 95.88 537 GLU A CA 1
ATOM 4112 C C . GLU A 1 537 ? -12.617 -6.879 -12.086 1 95.88 537 GLU A C 1
ATOM 4114 O O . GLU A 1 537 ? -13.109 -8.008 -12.156 1 95.88 537 GLU A O 1
ATOM 4119 N N . VAL A 1 538 ? -11.5 -6.633 -11.477 1 97.69 538 VAL A N 1
ATOM 4120 C CA . VAL A 1 538 ? -10.727 -7.695 -10.844 1 97.69 538 VAL A CA 1
ATOM 4121 C C . VAL A 1 538 ? -11.484 -8.25 -9.641 1 97.69 538 VAL A C 1
ATOM 4123 O O . VAL A 1 538 ? -11.539 -9.461 -9.438 1 97.69 538 VAL A O 1
ATOM 4126 N N . ALA A 1 539 ? -12.055 -7.379 -8.859 1 97.12 539 ALA A N 1
ATOM 4127 C CA . ALA A 1 539 ? -12.805 -7.824 -7.691 1 97.12 539 ALA A CA 1
ATOM 4128 C C . ALA A 1 539 ? -13.961 -8.734 -8.086 1 97.12 539 ALA A C 1
ATOM 4130 O O . ALA A 1 539 ? -14.172 -9.789 -7.477 1 97.12 539 ALA A O 1
ATOM 4131 N N . ASP A 1 540 ? -14.672 -8.312 -9.133 1 97.12 540 ASP A N 1
ATOM 4132 C CA . ASP A 1 540 ? -15.781 -9.125 -9.617 1 97.12 540 ASP A CA 1
ATOM 4133 C C . ASP A 1 540 ? -15.289 -10.477 -10.133 1 97.12 540 ASP A C 1
ATOM 4135 O O . ASP A 1 540 ? -15.891 -11.516 -9.852 1 97.12 540 ASP A O 1
ATOM 4139 N N . GLU A 1 541 ? -14.234 -10.484 -10.852 1 98.44 541 GLU A N 1
ATOM 4140 C CA . GLU A 1 541 ? -13.633 -11.695 -11.391 1 98.44 541 GLU A CA 1
ATOM 4141 C C . GLU A 1 541 ? -13.242 -12.664 -10.281 1 98.44 541 GLU A C 1
ATOM 4143 O O . GLU A 1 541 ? -13.648 -13.828 -10.289 1 98.44 541 GLU A O 1
ATOM 4148 N N . VAL A 1 542 ? -12.477 -12.18 -9.383 1 98.56 542 VAL A N 1
ATOM 4149 C CA . VAL A 1 542 ? -11.883 -13.023 -8.352 1 98.56 542 VAL A CA 1
ATOM 4150 C C . VAL A 1 542 ? -12.977 -13.547 -7.418 1 98.56 542 VAL A C 1
ATOM 4152 O O . VAL A 1 542 ? -12.93 -14.703 -6.992 1 98.56 542 VAL A O 1
ATOM 4155 N N . GLU A 1 543 ? -13.938 -12.695 -7.102 1 97.81 543 GLU A N 1
ATOM 4156 C CA . GLU A 1 543 ? -15.047 -13.156 -6.281 1 97.81 543 GLU A CA 1
ATOM 4157 C C . GLU A 1 543 ? -15.781 -14.32 -6.953 1 97.81 543 GLU A C 1
ATOM 4159 O O . GLU A 1 543 ? -16.062 -15.336 -6.312 1 97.81 543 GLU A O 1
ATOM 4164 N N . GLN A 1 544 ? -16.109 -14.133 -8.203 1 97.5 544 GLN A N 1
ATOM 4165 C CA . GLN A 1 544 ? -16.797 -15.188 -8.938 1 97.5 544 GLN A CA 1
ATOM 4166 C C . GLN A 1 544 ? -16 -16.484 -8.93 1 97.5 544 GLN A C 1
ATOM 4168 O O . GLN A 1 544 ? -16.562 -17.562 -8.734 1 97.5 544 GLN A O 1
ATOM 4173 N N . GLN A 1 545 ? -14.727 -16.391 -9.117 1 98.5 545 GLN A N 1
ATOM 4174 C CA . GLN A 1 545 ? -13.891 -17.578 -9.242 1 98.5 545 GLN A CA 1
ATOM 4175 C C . GLN A 1 545 ? -13.68 -18.25 -7.887 1 98.5 545 GLN A C 1
ATOM 4177 O O . GLN A 1 545 ? -13.648 -19.484 -7.793 1 98.5 545 GLN A O 1
ATOM 4182 N N . ILE A 1 546 ? -13.492 -17.453 -6.832 1 98.19 546 ILE A N 1
ATOM 4183 C CA . ILE A 1 546 ? -13.367 -18.031 -5.5 1 98.19 546 ILE A CA 1
ATOM 4184 C C . ILE A 1 546 ? -14.617 -18.844 -5.176 1 98.19 546 ILE A C 1
ATOM 4186 O O . ILE A 1 546 ? -14.516 -20 -4.723 1 98.19 546 ILE A O 1
ATOM 4190 N N . ARG A 1 547 ? -15.781 -18.328 -5.457 1 97.25 547 ARG A N 1
ATOM 4191 C CA . ARG A 1 547 ? -17.047 -19.016 -5.164 1 97.25 547 ARG A CA 1
ATOM 4192 C C . ARG A 1 547 ? -17.188 -20.266 -6.008 1 97.25 547 ARG A C 1
ATOM 4194 O O . ARG A 1 547 ? -17.781 -21.266 -5.555 1 97.25 547 ARG A O 1
ATOM 4201 N N . ARG A 1 548 ? -16.656 -20.25 -7.141 1 97.06 548 ARG A N 1
ATOM 4202 C CA . ARG A 1 548 ? -16.781 -21.359 -8.07 1 97.06 548 ARG A CA 1
ATOM 4203 C C . ARG A 1 548 ? -15.812 -22.484 -7.723 1 97.06 548 ARG A C 1
ATOM 4205 O O . ARG A 1 548 ? -16.141 -23.672 -7.871 1 97.06 548 ARG A O 1
ATOM 4212 N N . ILE A 1 549 ? -14.617 -22.172 -7.215 1 98.19 549 ILE A N 1
ATOM 4213 C CA . ILE A 1 549 ? -13.492 -23.109 -7.227 1 98.19 549 ILE A CA 1
ATOM 4214 C C . ILE A 1 549 ? -13.195 -23.562 -5.801 1 98.19 549 ILE A C 1
ATOM 4216 O O . ILE A 1 549 ? -12.836 -24.719 -5.582 1 98.19 549 ILE A O 1
ATOM 4220 N N . SER A 1 550 ? -13.344 -22.781 -4.801 1 97.69 550 SER A N 1
ATOM 4221 C CA . SER A 1 550 ? -12.711 -22.953 -3.494 1 97.69 550 SER A CA 1
ATOM 4222 C C . SER A 1 550 ? -13.344 -24.094 -2.713 1 97.69 550 SER A C 1
ATOM 4224 O O . SER A 1 550 ? -12.766 -24.578 -1.738 1 97.69 550 SER A O 1
ATOM 4226 N N . TRP A 1 551 ? -14.531 -24.547 -3.096 1 95.69 551 TRP A N 1
ATOM 4227 C CA . TRP A 1 551 ? -15.203 -25.578 -2.32 1 95.69 551 TRP A CA 1
ATOM 4228 C C . TRP A 1 551 ? -14.625 -26.969 -2.629 1 95.69 551 TRP A C 1
ATOM 4230 O O . TRP A 1 551 ? -14.875 -27.922 -1.901 1 95.69 551 TRP A O 1
ATOM 4240 N N . HIS A 1 552 ? -13.844 -27.141 -3.699 1 98.06 552 HIS A N 1
ATOM 4241 C CA . HIS A 1 552 ? -13.234 -28.406 -4.074 1 98.06 552 HIS A CA 1
ATOM 4242 C C . HIS A 1 552 ? -12.203 -28.844 -3.045 1 98.06 552 HIS A C 1
ATOM 4244 O O . HIS A 1 552 ? -11.305 -28.078 -2.691 1 98.06 552 HIS A O 1
ATOM 4250 N N . PRO A 1 553 ? -12.266 -30.125 -2.604 1 97.88 553 PRO A N 1
ATOM 4251 C CA . PRO A 1 553 ? -11.281 -30.562 -1.612 1 97.88 553 PRO A CA 1
ATOM 4252 C C . PRO A 1 553 ? -9.852 -30.578 -2.158 1 97.88 553 PRO A C 1
ATOM 4254 O O . PRO A 1 553 ? -8.898 -30.5 -1.387 1 97.88 553 PRO A O 1
ATOM 4257 N N . SER A 1 554 ? -9.688 -30.625 -3.459 1 98.62 554 SER A N 1
ATOM 4258 C CA . SER A 1 554 ? -8.367 -30.641 -4.082 1 98.62 554 SER A CA 1
ATOM 4259 C C . SER A 1 554 ? -7.691 -29.281 -3.979 1 98.62 554 SER A C 1
ATOM 4261 O O . SER A 1 554 ? -6.461 -29.188 -4.008 1 98.62 554 SER A O 1
ATOM 4263 N N . VAL A 1 555 ? -8.422 -28.219 -3.879 1 98.5 555 VAL A N 1
ATOM 4264 C CA . VAL A 1 555 ? -7.848 -26.875 -3.82 1 98.5 555 VAL A CA 1
ATOM 4265 C C . VAL A 1 555 ? -7.336 -26.594 -2.408 1 98.5 555 VAL A C 1
ATOM 4267 O O . VAL A 1 555 ? -8.125 -26.531 -1.459 1 98.5 555 VAL A O 1
ATOM 4270 N N . VAL A 1 556 ? -6.027 -26.344 -2.305 1 98.12 556 VAL A N 1
ATOM 4271 C CA . VAL A 1 556 ? -5.473 -26.297 -0.956 1 98.12 556 VAL A CA 1
ATOM 4272 C C . VAL A 1 556 ? -4.785 -24.953 -0.723 1 98.12 556 VAL A C 1
ATOM 4274 O O . VAL A 1 556 ? -4.457 -24.609 0.414 1 98.12 556 VAL A O 1
ATOM 4277 N N . ILE A 1 557 ? -4.609 -24.156 -1.776 1 97.94 557 ILE A N 1
ATOM 4278 C CA . ILE A 1 557 ? -3.963 -22.859 -1.641 1 97.94 557 ILE A CA 1
ATOM 4279 C C . ILE A 1 557 ? -4.34 -21.969 -2.822 1 97.94 557 ILE A C 1
ATOM 4281 O O . ILE A 1 557 ? -4.566 -22.453 -3.932 1 97.94 557 ILE A O 1
ATOM 4285 N N . TRP A 1 558 ? -4.496 -20.672 -2.574 1 98 558 TRP A N 1
ATOM 4286 C CA . TRP A 1 558 ? -4.629 -19.672 -3.623 1 98 558 TRP A CA 1
ATOM 4287 C C . TRP A 1 558 ? -3.375 -18.797 -3.711 1 98 558 TRP A C 1
ATOM 4289 O O . TRP A 1 558 ? -2.824 -18.391 -2.686 1 98 558 TRP A O 1
ATOM 4299 N N . GLY A 1 559 ? -2.834 -18.672 -4.895 1 97.94 559 GLY A N 1
ATOM 4300 C CA . GLY A 1 559 ? -1.792 -17.688 -5.188 1 97.94 559 GLY A CA 1
ATOM 4301 C C . GLY A 1 559 ? -2.312 -16.453 -5.883 1 97.94 559 GLY A C 1
ATOM 4302 O O . GLY A 1 559 ? -3.195 -16.547 -6.742 1 97.94 559 GLY A O 1
ATOM 4303 N N . GLY A 1 560 ? -1.769 -15.336 -5.531 1 97.94 560 GLY A N 1
ATOM 4304 C CA . GLY A 1 560 ? -2.234 -14.086 -6.102 1 97.94 560 GLY A CA 1
ATOM 4305 C C . GLY A 1 560 ? -1.706 -13.836 -7.504 1 97.94 560 GLY A C 1
ATOM 4306 O O . GLY A 1 560 ? -2.328 -13.117 -8.289 1 97.94 560 GLY A O 1
ATOM 4307 N N . ASN A 1 561 ? -0.536 -14.297 -7.762 1 98.19 561 ASN A N 1
ATOM 4308 C CA . ASN A 1 561 ? 0.065 -14.062 -9.07 1 98.19 561 ASN A CA 1
ATOM 4309 C C . ASN A 1 561 ? 1.292 -14.938 -9.289 1 98.19 561 ASN A C 1
ATOM 4311 O O . ASN A 1 561 ? 1.746 -15.625 -8.367 1 98.19 561 ASN A O 1
ATOM 4315 N N . ASN A 1 562 ? 1.73 -14.914 -10.539 1 98.19 562 ASN A N 1
ATOM 4316 C CA . ASN A 1 562 ? 3.023 -15.492 -10.891 1 98.19 562 ASN A CA 1
ATOM 4317 C C . ASN A 1 562 ? 4.09 -14.414 -11.062 1 98.19 562 ASN A C 1
ATOM 4319 O O . ASN A 1 562 ? 4.059 -13.656 -12.031 1 98.19 562 ASN A O 1
ATOM 4323 N N . GLU A 1 563 ? 4.992 -14.258 -10.172 1 97.12 563 GLU A N 1
ATOM 4324 C CA . GLU A 1 563 ? 6.281 -13.586 -10.281 1 97.12 563 GLU A CA 1
ATOM 4325 C C . GLU A 1 563 ? 6.109 -12.07 -10.367 1 97.12 563 GLU A C 1
ATOM 4327 O O . GLU A 1 563 ? 6.988 -11.367 -10.875 1 97.12 563 GLU A O 1
ATOM 4332 N N . ILE A 1 564 ? 5.055 -11.523 -9.93 1 97.12 564 ILE A N 1
ATOM 4333 C CA . ILE A 1 564 ? 4.902 -10.07 -10.016 1 97.12 564 ILE A CA 1
ATOM 4334 C C . ILE A 1 564 ? 5.773 -9.406 -8.953 1 97.12 564 ILE A C 1
ATOM 4336 O O . ILE A 1 564 ? 6.387 -8.367 -9.211 1 97.12 564 ILE A O 1
ATOM 4340 N N . GLU A 1 565 ? 5.781 -9.984 -7.738 1 95.31 565 GLU A N 1
ATOM 4341 C CA . GLU A 1 565 ? 6.691 -9.43 -6.742 1 95.31 565 GLU A CA 1
ATOM 4342 C C . GLU A 1 565 ? 8.133 -9.422 -7.254 1 95.31 565 GLU A C 1
ATOM 4344 O O . GLU A 1 565 ? 8.836 -8.414 -7.121 1 95.31 565 GLU A O 1
ATOM 4349 N N . ALA A 1 566 ? 8.555 -10.516 -7.848 1 93.94 566 ALA A N 1
ATOM 4350 C CA . ALA A 1 566 ? 9.898 -10.617 -8.422 1 93.94 566 ALA A CA 1
ATOM 4351 C C . ALA A 1 566 ? 10.094 -9.594 -9.531 1 93.94 566 ALA A C 1
ATOM 4353 O O . ALA A 1 566 ? 11.18 -9.016 -9.672 1 93.94 566 ALA A O 1
ATOM 4354 N N . SER A 1 567 ? 9.102 -9.312 -10.312 1 93.62 567 SER A N 1
ATOM 4355 C CA . SER A 1 567 ? 9.188 -8.453 -11.484 1 93.62 567 SER A CA 1
ATOM 4356 C C . SER A 1 567 ? 9.414 -7 -11.094 1 93.62 567 SER A C 1
ATOM 4358 O O . SER A 1 567 ? 9.805 -6.18 -11.93 1 93.62 567 SER A O 1
ATOM 4360 N N . LEU A 1 568 ? 9.125 -6.664 -9.852 1 91.31 568 LEU A N 1
ATOM 4361 C CA . LEU A 1 568 ? 9.383 -5.305 -9.383 1 91.31 568 LEU A CA 1
ATOM 4362 C C . LEU A 1 568 ? 10.859 -4.949 -9.531 1 91.31 568 LEU A C 1
ATOM 4364 O O . LEU A 1 568 ? 11.211 -3.771 -9.602 1 91.31 568 LEU A O 1
ATOM 4368 N N . GLU A 1 569 ? 11.734 -5.953 -9.68 1 85.62 569 GLU A N 1
ATOM 4369 C CA . GLU A 1 569 ? 13.172 -5.73 -9.82 1 85.62 569 GLU A CA 1
ATOM 4370 C C . GLU A 1 569 ? 13.625 -5.922 -11.266 1 85.62 569 GLU A C 1
ATOM 4372 O O . GLU A 1 569 ? 14.812 -5.805 -11.57 1 85.62 569 GLU A O 1
ATOM 4377 N N . TRP A 1 570 ? 12.656 -6.195 -12.156 1 87.19 570 TRP A N 1
ATOM 4378 C CA . TRP A 1 570 ? 13.031 -6.574 -13.516 1 87.19 570 TRP A CA 1
ATOM 4379 C C . TRP A 1 570 ? 13.062 -5.359 -14.43 1 87.19 570 TRP A C 1
ATOM 4381 O O . TRP A 1 570 ? 13.82 -5.324 -15.406 1 87.19 570 TRP A O 1
ATOM 4391 N N . TYR A 1 571 ? 12.18 -4.383 -14.094 1 82.94 571 TYR A N 1
ATOM 4392 C CA . TYR A 1 571 ? 11.953 -3.295 -15.039 1 82.94 571 TYR A CA 1
ATOM 4393 C C . TYR A 1 571 ? 12.531 -1.987 -14.516 1 82.94 571 TYR A C 1
ATOM 4395 O O . TYR A 1 571 ? 12.5 -1.728 -13.305 1 82.94 571 TYR A O 1
ATOM 4403 N N . ARG A 1 572 ? 12.945 -1.201 -15.359 1 76.25 572 ARG A N 1
ATOM 4404 C CA . ARG A 1 572 ? 13.492 0.096 -14.977 1 76.25 572 ARG A CA 1
ATOM 4405 C C . ARG A 1 572 ? 12.43 0.964 -14.312 1 76.25 572 ARG A C 1
ATOM 4407 O O . ARG A 1 572 ? 12.727 1.683 -13.352 1 76.25 572 ARG A O 1
ATOM 4414 N N . GLU A 1 573 ? 11.266 0.906 -14.844 1 80.62 573 GLU A N 1
ATOM 4415 C CA . GLU A 1 573 ? 10.172 1.709 -14.305 1 80.62 573 GLU A CA 1
ATOM 4416 C C . GLU A 1 573 ? 9.898 1.364 -12.844 1 80.62 573 GLU A C 1
ATOM 4418 O O . GLU A 1 573 ? 9.75 2.258 -12.008 1 80.62 573 GLU A O 1
ATOM 4423 N N . THR A 1 574 ? 9.867 0.105 -12.562 1 85.62 574 THR A N 1
ATOM 4424 C CA . THR A 1 574 ? 9.57 -0.332 -11.203 1 85.62 574 THR A CA 1
ATOM 4425 C C . THR A 1 574 ? 10.758 -0.077 -10.281 1 85.62 574 THR A C 1
ATOM 4427 O O . THR A 1 574 ? 10.578 0.223 -9.094 1 85.62 574 THR A O 1
ATOM 4430 N N . GLN A 1 575 ? 12.016 -0.166 -10.781 1 79.19 575 GLN A N 1
ATOM 4431 C CA . GLN A 1 575 ? 13.219 0.086 -10 1 79.19 575 GLN A CA 1
ATOM 4432 C C . GLN A 1 575 ? 13.359 1.569 -9.672 1 79.19 575 GLN A C 1
ATOM 4434 O O . GLN A 1 575 ? 13.836 1.929 -8.594 1 79.19 575 GLN A O 1
ATOM 4439 N N . ASN A 1 576 ? 12.859 2.424 -10.578 1 77.94 576 ASN A N 1
ATOM 4440 C CA . ASN A 1 576 ? 13.039 3.863 -10.422 1 77.94 576 ASN A CA 1
ATOM 4441 C C . ASN A 1 576 ? 11.961 4.477 -9.539 1 77.94 576 ASN A C 1
ATOM 4443 O O . ASN A 1 576 ? 12.117 5.59 -9.039 1 77.94 576 ASN A O 1
ATOM 4447 N N . ASN A 1 577 ? 10.898 3.863 -9.383 1 86.06 577 ASN A N 1
ATOM 4448 C CA . ASN A 1 577 ? 9.805 4.316 -8.531 1 86.06 577 ASN A CA 1
ATOM 4449 C C . ASN A 1 577 ? 9.219 3.168 -7.715 1 86.06 577 ASN A C 1
ATOM 4451 O O . ASN A 1 577 ? 8.031 2.855 -7.84 1 86.06 577 ASN A O 1
ATOM 4455 N N . PRO A 1 578 ? 10.07 2.639 -6.867 1 86.31 578 PRO A N 1
ATOM 4456 C CA . PRO A 1 578 ? 9.633 1.438 -6.152 1 86.31 578 PRO A CA 1
ATOM 4457 C C . PRO A 1 578 ? 8.406 1.685 -5.285 1 86.31 578 PRO A C 1
ATOM 4459 O O . PRO A 1 578 ? 7.539 0.813 -5.172 1 86.31 578 PRO A O 1
ATOM 4462 N N . ALA A 1 579 ? 8.273 2.912 -4.703 1 87.88 579 ALA A N 1
ATOM 4463 C CA . ALA A 1 579 ? 7.152 3.189 -3.811 1 87.88 579 ALA A CA 1
ATOM 4464 C C . ALA A 1 579 ? 5.824 3.135 -4.562 1 87.88 579 ALA A C 1
ATOM 4466 O O . ALA A 1 579 ? 4.836 2.602 -4.055 1 87.88 579 ALA A O 1
ATOM 4467 N N . LEU A 1 580 ? 5.793 3.709 -5.723 1 88.75 580 LEU A N 1
ATOM 4468 C CA . LEU A 1 580 ? 4.594 3.715 -6.555 1 88.75 580 LEU A CA 1
ATOM 4469 C C . LEU A 1 580 ? 4.152 2.291 -6.879 1 88.75 580 LEU A C 1
ATOM 4471 O O . LEU A 1 580 ? 2.979 1.95 -6.711 1 88.75 580 LEU A O 1
ATOM 4475 N N . PHE A 1 581 ? 5.066 1.448 -7.285 1 91.81 581 PHE A N 1
ATOM 4476 C CA . PHE A 1 581 ? 4.715 0.116 -7.766 1 91.81 581 PHE A CA 1
ATOM 4477 C C . PHE A 1 581 ? 4.473 -0.832 -6.598 1 91.81 581 PHE A C 1
ATOM 4479 O O . PHE A 1 581 ? 3.701 -1.786 -6.715 1 91.81 581 PHE A O 1
ATOM 4486 N N . VAL A 1 582 ? 5.125 -0.589 -5.461 1 92.06 582 VAL A N 1
ATOM 4487 C CA . VAL A 1 582 ? 4.773 -1.313 -4.246 1 92.06 582 VAL A CA 1
ATOM 4488 C C . VAL A 1 582 ? 3.33 -1 -3.857 1 92.06 582 VAL A C 1
ATOM 4490 O O . VAL A 1 582 ? 2.576 -1.894 -3.465 1 92.06 582 VAL A O 1
ATOM 4493 N N . HIS A 1 583 ? 2.965 0.236 -3.938 1 91.25 583 HIS A N 1
ATOM 4494 C CA . HIS A 1 583 ? 1.585 0.614 -3.656 1 91.25 583 HIS A CA 1
ATOM 4495 C C . HIS A 1 583 ? 0.617 -0.094 -4.598 1 91.25 583 HIS A C 1
ATOM 4497 O O . HIS A 1 583 ? -0.41 -0.618 -4.16 1 91.25 583 HIS A O 1
ATOM 4503 N N . ASP A 1 584 ? 0.945 -0.09 -5.902 1 92.81 584 ASP A N 1
ATOM 4504 C CA . ASP A 1 584 ? 0.114 -0.808 -6.863 1 92.81 584 ASP A CA 1
ATOM 4505 C C . ASP A 1 584 ? -0.033 -2.277 -6.473 1 92.81 584 ASP A C 1
ATOM 4507 O O . ASP A 1 584 ? -1.141 -2.818 -6.48 1 92.81 584 ASP A O 1
ATOM 4511 N N . TYR A 1 585 ? 1.087 -2.896 -6.148 1 95.88 585 TYR A N 1
ATOM 4512 C CA . TYR A 1 585 ? 1.139 -4.309 -5.785 1 95.88 585 TYR A CA 1
ATOM 4513 C C . TYR A 1 585 ? 0.269 -4.59 -4.566 1 95.88 585 TYR A C 1
ATOM 4515 O O . TYR A 1 585 ? -0.529 -5.531 -4.57 1 95.88 585 TYR A O 1
ATOM 4523 N N . THR A 1 586 ? 0.446 -3.857 -3.529 1 93 586 THR A N 1
ATOM 4524 C CA . THR A 1 586 ? -0.248 -4.125 -2.273 1 93 586 THR A CA 1
ATOM 4525 C C . THR A 1 586 ? -1.746 -3.867 -2.418 1 93 586 THR A C 1
ATOM 4527 O O . THR A 1 586 ? -2.564 -4.594 -1.852 1 93 586 THR A O 1
ATOM 4530 N N . GLU A 1 587 ? -2.164 -2.842 -3.184 1 91.81 587 GLU A N 1
ATOM 4531 C CA . GLU A 1 587 ? -3.58 -2.578 -3.414 1 91.81 587 GLU A CA 1
ATOM 4532 C C . GLU A 1 587 ? -4.25 -3.746 -4.129 1 91.81 587 GLU A C 1
ATOM 4534 O O . GLU A 1 587 ? -5.359 -4.148 -3.771 1 91.81 587 GLU A O 1
ATOM 4539 N N . LEU A 1 588 ? -3.615 -4.254 -5.086 1 96.12 588 LEU A N 1
ATOM 4540 C CA . LEU A 1 588 ? -4.211 -5.289 -5.922 1 96.12 588 LEU A CA 1
ATOM 4541 C C . LEU A 1 588 ? -4.168 -6.645 -5.223 1 96.12 588 LEU A C 1
ATOM 4543 O O . LEU A 1 588 ? -5.195 -7.305 -5.074 1 96.12 588 LEU A O 1
ATOM 4547 N N . PHE A 1 589 ? -3.041 -7.109 -4.699 1 96.62 589 PHE A N 1
ATOM 4548 C CA . PHE A 1 589 ? -2.861 -8.508 -4.316 1 96.62 589 PHE A CA 1
ATOM 4549 C C . PHE A 1 589 ? -3.059 -8.688 -2.818 1 96.62 589 PHE A C 1
ATOM 4551 O O . PHE A 1 589 ? -3.402 -9.781 -2.359 1 96.62 589 PHE A O 1
ATOM 4558 N N . ILE A 1 590 ? -2.791 -7.688 -2.049 1 93.19 590 ILE A N 1
ATOM 4559 C CA . ILE A 1 590 ? -2.91 -7.832 -0.603 1 93.19 590 ILE A CA 1
ATOM 4560 C C . ILE A 1 590 ? -4.258 -7.289 -0.137 1 93.19 590 ILE A C 1
ATOM 4562 O O . ILE A 1 590 ? -5.02 -7.988 0.535 1 93.19 590 ILE A O 1
ATOM 4566 N N . SER A 1 591 ? -4.605 -6.113 -0.565 1 90 591 SER A N 1
ATOM 4567 C CA . SER A 1 591 ? -5.836 -5.492 -0.082 1 90 591 SER A CA 1
ATOM 4568 C C . SER A 1 591 ? -7.055 -6.043 -0.815 1 90 591 SER A C 1
ATOM 4570 O O . SER A 1 591 ? -8.016 -6.48 -0.185 1 90 591 SER A O 1
ATOM 4572 N N . THR A 1 592 ? -7.035 -6.027 -2.162 1 93.94 592 THR A N 1
ATOM 4573 C CA . THR A 1 592 ? -8.219 -6.406 -2.928 1 93.94 592 THR A CA 1
ATOM 4574 C C . THR A 1 592 ? -8.375 -7.922 -2.975 1 93.94 592 THR A C 1
ATOM 4576 O O . THR A 1 592 ? -9.336 -8.469 -2.43 1 93.94 592 THR A O 1
ATOM 4579 N N . ILE A 1 593 ? -7.441 -8.656 -3.523 1 97.19 593 ILE A N 1
ATOM 4580 C CA . ILE A 1 593 ? -7.555 -10.102 -3.67 1 97.19 593 ILE A CA 1
ATOM 4581 C C . ILE A 1 593 ? -7.422 -10.773 -2.305 1 97.19 593 ILE A C 1
ATOM 4583 O O . ILE A 1 593 ? -8.195 -11.664 -1.967 1 97.19 593 ILE A O 1
ATOM 4587 N N . GLY A 1 594 ? -6.402 -10.328 -1.559 1 94.06 594 GLY A N 1
ATOM 4588 C CA . GLY A 1 594 ? -6.277 -10.844 -0.204 1 94.06 594 GLY A CA 1
ATOM 4589 C C . GLY A 1 594 ? -7.512 -10.586 0.644 1 94.06 594 GLY A C 1
ATOM 4590 O O . GLY A 1 594 ? -7.906 -11.438 1.443 1 94.06 594 GLY A O 1
ATOM 4591 N N . GLY A 1 595 ? -8.117 -9.398 0.508 1 92.06 595 GLY A N 1
ATOM 4592 C CA . GLY A 1 595 ? -9.352 -9.094 1.214 1 92.06 595 GLY A CA 1
ATOM 4593 C C . GLY A 1 595 ? -10.492 -10.023 0.854 1 92.06 595 GLY A C 1
ATOM 4594 O O . GLY A 1 595 ? -11.234 -10.469 1.73 1 92.06 595 GLY A O 1
ATOM 4595 N N . LEU A 1 596 ? -10.609 -10.328 -0.402 1 95.06 596 LEU A N 1
ATOM 4596 C CA . LEU A 1 596 ? -11.648 -11.25 -0.865 1 95.06 596 LEU A CA 1
ATOM 4597 C C . LEU A 1 596 ? -11.398 -12.656 -0.328 1 95.06 596 LEU A C 1
ATOM 4599 O O . LEU A 1 596 ? -12.344 -13.359 0.04 1 95.06 596 LEU A O 1
ATOM 4603 N N . MET A 1 597 ? -10.125 -13.078 -0.285 1 94.69 597 MET A N 1
ATOM 4604 C CA . MET A 1 597 ? -9.781 -14.383 0.268 1 94.69 597 MET A CA 1
ATOM 4605 C C . MET A 1 597 ? -10.18 -14.477 1.737 1 94.69 597 MET A C 1
ATOM 4607 O O . MET A 1 597 ? -10.75 -15.477 2.17 1 94.69 597 MET A O 1
ATOM 4611 N N . GLN A 1 598 ? -9.898 -13.445 2.475 1 91.31 598 GLN A N 1
ATOM 4612 C CA . GLN A 1 598 ? -10.227 -13.406 3.895 1 91.31 598 GLN A CA 1
ATOM 4613 C C . GLN A 1 598 ? -11.742 -13.414 4.109 1 91.31 598 GLN A C 1
ATOM 4615 O O . GLN A 1 598 ? -12.234 -14.016 5.066 1 91.31 598 GLN A O 1
ATOM 4620 N N . GLU A 1 599 ? -12.422 -12.773 3.217 1 92.38 599 GLU A N 1
ATOM 4621 C CA . GLU A 1 599 ? -13.867 -12.648 3.346 1 92.38 599 GLU A CA 1
ATOM 4622 C C . GLU A 1 599 ? -14.57 -13.938 2.939 1 92.38 599 GLU A C 1
ATOM 4624 O O . GLU A 1 599 ? -15.492 -14.391 3.617 1 92.38 599 GLU A O 1
ATOM 4629 N N . LEU A 1 600 ? -14.125 -14.555 1.854 1 96 600 LEU A N 1
ATOM 4630 C CA . LEU A 1 600 ? -14.922 -15.594 1.211 1 96 600 LEU A CA 1
ATOM 4631 C C . LEU A 1 600 ? -14.43 -16.984 1.603 1 96 600 LEU A C 1
ATOM 4633 O O . LEU A 1 600 ? -15.211 -17.938 1.634 1 96 600 LEU A O 1
ATOM 4637 N N . VAL A 1 601 ? -13.125 -17.094 1.829 1 95.62 601 VAL A N 1
ATOM 4638 C CA . VAL A 1 601 ? -12.609 -18.406 2.17 1 95.62 601 VAL A CA 1
ATOM 4639 C C . VAL A 1 601 ? -11.398 -18.281 3.092 1 95.62 601 VAL A C 1
ATOM 4641 O O . VAL A 1 601 ? -10.305 -18.734 2.764 1 95.62 601 VAL A O 1
ATOM 4644 N N . PRO A 1 602 ? -11.555 -17.812 4.285 1 91.06 602 PRO A N 1
ATOM 4645 C CA . PRO A 1 602 ? -10.438 -17.594 5.211 1 91.06 602 PRO A CA 1
ATOM 4646 C C . PRO A 1 602 ? -9.758 -18.906 5.625 1 91.06 602 PRO A C 1
ATOM 4648 O O . PRO A 1 602 ? -8.648 -18.891 6.148 1 91.06 602 PRO A O 1
ATOM 4651 N N . GLU A 1 603 ? -10.359 -20.031 5.34 1 91.5 603 GLU A N 1
ATOM 4652 C CA . GLU A 1 603 ? -9.828 -21.328 5.754 1 91.5 603 GLU A CA 1
ATOM 4653 C C . GLU A 1 603 ? -8.695 -21.781 4.836 1 91.5 603 GLU A C 1
ATOM 4655 O O . GLU A 1 603 ? -7.918 -22.672 5.188 1 91.5 603 GLU A O 1
ATOM 4660 N N . LEU A 1 604 ? -8.609 -21.234 3.641 1 94.75 604 LEU A N 1
ATOM 4661 C CA . LEU A 1 604 ? -7.566 -21.625 2.697 1 94.75 604 LEU A CA 1
ATOM 4662 C C . LEU A 1 604 ? -6.395 -20.641 2.752 1 94.75 604 LEU A C 1
ATOM 4664 O O . LEU A 1 604 ? -6.594 -19.438 2.818 1 94.75 604 LEU A O 1
ATOM 4668 N N . PRO A 1 605 ? -5.172 -21.219 2.773 1 93.62 605 PRO A N 1
ATOM 4669 C CA . PRO A 1 605 ? -4.023 -20.312 2.73 1 93.62 605 PRO A CA 1
ATOM 4670 C C . PRO A 1 605 ? -3.973 -19.484 1.445 1 93.62 605 PRO A C 1
ATOM 4672 O O . PRO A 1 605 ? -4.367 -19.969 0.381 1 93.62 605 PRO A O 1
ATOM 4675 N N . TYR A 1 606 ? -3.527 -18.219 1.589 1 95.06 606 TYR A N 1
ATOM 4676 C CA . TYR A 1 606 ? -3.299 -17.281 0.486 1 95.06 606 TYR A CA 1
ATOM 4677 C C . TYR A 1 606 ? -1.855 -16.797 0.478 1 95.06 606 TYR A C 1
ATOM 4679 O O . TYR A 1 606 ? -1.35 -16.312 1.496 1 95.06 606 TYR A O 1
ATOM 4687 N N . VAL A 1 607 ? -1.154 -17.047 -0.646 1 96.06 607 VAL A N 1
ATOM 4688 C CA . VAL A 1 607 ? 0.146 -16.422 -0.882 1 96.06 607 VAL A CA 1
ATOM 4689 C C . VAL A 1 607 ? 0.014 -15.328 -1.938 1 96.06 607 VAL A C 1
ATOM 4691 O O . VAL A 1 607 ? -0.473 -15.578 -3.043 1 96.06 607 VAL A O 1
ATOM 4694 N N . ASP A 1 608 ? 0.464 -14.164 -1.666 1 95.38 608 ASP A N 1
ATOM 4695 C CA . ASP A 1 608 ? 0.205 -13.008 -2.518 1 95.38 608 ASP A CA 1
ATOM 4696 C C . ASP A 1 608 ? 0.993 -13.094 -3.822 1 95.38 608 ASP A C 1
ATOM 4698 O O . ASP A 1 608 ? 0.648 -12.445 -4.809 1 95.38 608 ASP A O 1
ATOM 4702 N N . SER A 1 609 ? 2.074 -13.883 -3.816 1 96.81 609 SER A N 1
ATOM 4703 C CA . SER A 1 609 ? 2.869 -14.102 -5.02 1 96.81 609 SER A CA 1
ATOM 4704 C C . SER A 1 609 ? 3.623 -15.43 -4.949 1 96.81 609 SER A C 1
ATOM 4706 O O . SER A 1 609 ? 3.85 -15.961 -3.863 1 96.81 609 SER A O 1
ATOM 4708 N N . SER A 1 610 ? 3.895 -15.984 -6.074 1 97.69 610 SER A N 1
ATOM 4709 C CA . SER A 1 610 ? 4.883 -17.047 -6.219 1 97.69 610 SER A CA 1
ATOM 4710 C C . SER A 1 610 ? 5.941 -16.688 -7.254 1 97.69 610 SER A C 1
ATOM 4712 O O . SER A 1 610 ? 5.613 -16.344 -8.391 1 97.69 610 SER A O 1
ATOM 4714 N N . PRO A 1 611 ? 7.211 -16.734 -6.809 1 96.94 611 PRO A N 1
ATOM 4715 C CA . PRO A 1 611 ? 7.715 -17.031 -5.465 1 96.94 611 PRO A CA 1
ATOM 4716 C C . PRO A 1 611 ? 7.457 -15.898 -4.473 1 96.94 611 PRO A C 1
ATOM 4718 O O . PRO A 1 611 ? 7.133 -14.781 -4.879 1 96.94 611 PRO A O 1
ATOM 4721 N N . SER A 1 612 ? 7.469 -16.281 -3.287 1 94.06 612 SER A N 1
ATOM 4722 C CA . SER A 1 612 ? 7.379 -15.289 -2.215 1 94.06 612 SER A CA 1
ATOM 4723 C C . SER A 1 612 ? 8.125 -15.758 -0.969 1 94.06 612 SER A C 1
ATOM 4725 O O . SER A 1 612 ? 8.305 -16.953 -0.76 1 94.06 612 SER A O 1
ATOM 4727 N N . ASN A 1 613 ? 8.57 -14.781 -0.171 1 91.69 613 ASN A N 1
ATOM 4728 C CA . ASN A 1 613 ? 9.234 -15.078 1.093 1 91.69 613 ASN A CA 1
ATOM 4729 C C . ASN A 1 613 ? 8.227 -15.32 2.213 1 91.69 613 ASN A C 1
ATOM 4731 O O . ASN A 1 613 ? 8.602 -15.461 3.375 1 91.69 613 ASN A O 1
ATOM 4735 N N . GLY A 1 614 ? 6.98 -15.375 1.806 1 90.88 614 GLY A N 1
ATOM 4736 C CA . GLY A 1 614 ? 5.949 -15.602 2.807 1 90.88 614 GLY A CA 1
ATOM 4737 C C . GLY A 1 614 ? 5.641 -14.367 3.631 1 90.88 614 GLY A C 1
ATOM 4738 O O . GLY A 1 614 ? 5.637 -13.25 3.109 1 90.88 614 GLY A O 1
ATOM 4739 N N . VAL A 1 615 ? 5.18 -14.578 4.906 1 86.81 615 VAL A N 1
ATOM 4740 C CA . VAL A 1 615 ? 4.684 -13.469 5.715 1 86.81 615 VAL A CA 1
ATOM 4741 C C . VAL A 1 615 ? 5.398 -13.461 7.066 1 86.81 615 VAL A C 1
ATOM 4743 O O . VAL A 1 615 ? 5.871 -14.492 7.535 1 86.81 615 VAL A O 1
ATOM 4746 N N . VAL A 1 616 ? 5.504 -12.242 7.598 1 80.44 616 VAL A N 1
ATOM 4747 C CA . VAL A 1 616 ? 5.98 -12.094 8.969 1 80.44 616 VAL A CA 1
ATOM 4748 C C . VAL A 1 616 ? 4.855 -12.43 9.945 1 80.44 616 VAL A C 1
ATOM 4750 O O . VAL A 1 616 ? 5.094 -13.031 11 1 80.44 616 VAL A O 1
ATOM 4753 N N . SER A 1 617 ? 3.711 -11.953 9.477 1 77.69 617 SER A N 1
ATOM 4754 C CA . SER A 1 617 ? 2.5 -12.203 10.25 1 77.69 617 SER A CA 1
ATOM 4755 C C . SER A 1 617 ? 1.273 -12.289 9.352 1 77.69 617 SER A C 1
ATOM 4757 O O . SER A 1 617 ? 1.18 -11.578 8.352 1 77.69 617 SER A O 1
ATOM 4759 N N . ARG A 1 618 ? 0.376 -13.211 9.781 1 78.06 618 ARG A N 1
ATOM 4760 C CA . ARG A 1 618 ? -0.863 -13.336 9.016 1 78.06 618 ARG A CA 1
ATOM 4761 C C . ARG A 1 618 ? -1.936 -12.398 9.562 1 78.06 618 ARG A C 1
ATOM 4763 O O . ARG A 1 618 ? -2.842 -11.992 8.836 1 78.06 618 ARG A O 1
ATOM 4770 N N . GLN A 1 619 ? -1.863 -12.086 10.852 1 67.88 619 GLN A N 1
ATOM 4771 C CA . GLN A 1 619 ? -2.791 -11.172 11.508 1 67.88 619 GLN A CA 1
ATOM 4772 C C . GLN A 1 619 ? -2.057 -10.242 12.469 1 67.88 619 GLN A C 1
ATOM 4774 O O . GLN A 1 619 ? -1.664 -10.648 13.562 1 67.88 619 GLN A O 1
ATOM 4779 N N . PRO A 1 620 ? -1.854 -9.008 12.141 1 72.62 620 PRO A N 1
ATOM 4780 C CA . PRO A 1 620 ? -2.164 -8.406 10.836 1 72.62 620 PRO A CA 1
ATOM 4781 C C . PRO A 1 620 ? -1.296 -8.953 9.711 1 72.62 620 PRO A C 1
ATOM 4783 O O . PRO A 1 620 ? -0.191 -9.445 9.961 1 72.62 620 PRO A O 1
ATOM 4786 N N . PHE A 1 621 ? -1.879 -8.867 8.484 1 78.06 621 PHE A N 1
ATOM 4787 C CA . PHE A 1 621 ? -1.11 -9.344 7.34 1 78.06 621 PHE A CA 1
ATOM 4788 C C . PHE A 1 621 ? 0.12 -8.477 7.109 1 78.06 621 PHE A C 1
ATOM 4790 O O . PHE A 1 621 ? -0.002 -7.297 6.77 1 78.06 621 PHE A O 1
ATOM 4797 N N . ILE A 1 622 ? 1.276 -9.047 7.371 1 83.12 622 ILE A N 1
ATOM 4798 C CA . ILE A 1 622 ? 2.561 -8.391 7.148 1 83.12 622 ILE A CA 1
ATOM 4799 C C . ILE A 1 622 ? 3.416 -9.242 6.211 1 83.12 622 ILE A C 1
ATOM 4801 O O . ILE A 1 622 ? 3.934 -10.289 6.609 1 83.12 622 ILE A O 1
ATOM 4805 N N . LYS A 1 623 ? 3.586 -8.727 5.051 1 89.75 623 LYS A N 1
ATOM 4806 C CA . LYS A 1 623 ? 4.367 -9.43 4.039 1 89.75 623 LYS A CA 1
ATOM 4807 C C . LYS A 1 623 ? 5.859 -9.375 4.363 1 89.75 623 LYS A C 1
ATOM 4809 O O . LYS A 1 623 ? 6.367 -8.344 4.797 1 89.75 623 LYS A O 1
ATOM 4814 N N . ARG A 1 624 ? 6.562 -10.469 4.109 1 89.19 624 ARG A N 1
ATOM 4815 C CA . ARG A 1 624 ? 8.023 -10.492 4.152 1 89.19 624 ARG A CA 1
ATOM 4816 C C . ARG A 1 624 ? 8.609 -10.062 2.814 1 89.19 624 ARG A C 1
ATOM 4818 O O . ARG A 1 624 ? 8.734 -10.875 1.897 1 89.19 624 ARG A O 1
ATOM 4825 N N . TRP A 1 625 ? 9.016 -8.789 2.721 1 87.06 625 TRP A N 1
ATOM 4826 C CA . TRP A 1 625 ? 9.578 -8.258 1.485 1 87.06 625 TRP A CA 1
ATOM 4827 C C . TRP A 1 625 ? 11.047 -8.633 1.346 1 87.06 625 TRP A C 1
ATOM 4829 O O . TRP A 1 625 ? 11.672 -9.094 2.307 1 87.06 625 TRP A O 1
ATOM 4839 N N . GLY A 1 626 ? 11.664 -8.414 0.166 1 79.31 626 GLY A N 1
ATOM 4840 C CA . GLY A 1 626 ? 13.031 -8.75 -0.202 1 79.31 626 GLY A CA 1
ATOM 4841 C C . GLY A 1 626 ? 13.133 -9.414 -1.562 1 79.31 626 GLY A C 1
ATOM 4842 O O . GLY A 1 626 ? 12.211 -9.328 -2.375 1 79.31 626 GLY A O 1
ATOM 4843 N N . ALA A 1 627 ? 14.305 -10.078 -1.752 1 81.06 627 ALA A N 1
ATOM 4844 C CA . ALA A 1 627 ? 14.375 -10.898 -2.957 1 81.06 627 ALA A CA 1
ATOM 4845 C C . ALA A 1 627 ? 13.367 -12.047 -2.898 1 81.06 627 ALA A C 1
ATOM 4847 O O . ALA A 1 627 ? 13.453 -12.906 -2.018 1 81.06 627 ALA A O 1
ATOM 4848 N N . ALA A 1 628 ? 12.43 -12.055 -3.74 1 88.19 628 ALA A N 1
ATOM 4849 C CA . ALA A 1 628 ? 11.234 -12.898 -3.639 1 88.19 628 ALA A CA 1
ATOM 4850 C C . ALA A 1 628 ? 11.609 -14.375 -3.682 1 88.19 628 ALA A C 1
ATOM 4852 O O . ALA A 1 628 ? 10.742 -15.242 -3.52 1 88.19 628 ALA A O 1
ATOM 4853 N N . TRP A 1 629 ? 12.875 -14.773 -3.77 1 88.12 629 TRP A N 1
ATOM 4854 C CA . TRP A 1 629 ? 13.273 -16.172 -3.879 1 88.12 629 TRP A CA 1
ATOM 4855 C C . TRP A 1 629 ? 14.32 -16.531 -2.828 1 88.12 629 TRP A C 1
ATOM 4857 O O . TRP A 1 629 ? 15.266 -17.266 -3.109 1 88.12 629 TRP A O 1
ATOM 4867 N N . ASP A 1 630 ? 14.188 -15.859 -1.676 1 88.69 630 ASP A N 1
ATOM 4868 C CA . ASP A 1 630 ? 15.047 -16.203 -0.547 1 88.69 630 ASP A CA 1
ATOM 4869 C C . ASP A 1 630 ? 14.828 -17.656 -0.127 1 88.69 630 ASP A C 1
ATOM 4871 O O . ASP A 1 630 ? 13.742 -18.031 0.318 1 88.69 630 ASP A O 1
ATOM 4875 N N . GLN A 1 631 ? 15.852 -18.547 -0.27 1 90.81 631 GLN A N 1
ATOM 4876 C CA . GLN A 1 631 ? 15.727 -19.984 -0.045 1 90.81 631 GLN A CA 1
ATOM 4877 C C . GLN A 1 631 ? 15.414 -20.281 1.418 1 90.81 631 GLN A C 1
ATOM 4879 O O . GLN A 1 631 ? 15.039 -21.406 1.759 1 90.81 631 GLN A O 1
ATOM 4884 N N . ARG A 1 632 ? 15.484 -19.281 2.355 1 92 632 ARG A N 1
ATOM 4885 C CA . ARG A 1 632 ? 15.227 -19.469 3.779 1 92 632 ARG A CA 1
ATOM 4886 C C . ARG A 1 632 ? 13.727 -19.484 4.066 1 92 632 ARG A C 1
ATOM 4888 O O . ARG A 1 632 ? 13.297 -19.922 5.137 1 92 632 ARG A O 1
ATOM 4895 N N . TYR A 1 633 ? 12.945 -18.969 2.934 1 90.88 633 TYR A N 1
ATOM 4896 C CA . TYR A 1 633 ? 11.531 -18.719 3.219 1 90.88 633 TYR A CA 1
ATOM 4897 C C . TYR A 1 633 ? 10.664 -19.078 2.016 1 90.88 633 TYR A C 1
ATOM 4899 O O . TYR A 1 633 ? 11.117 -19 0.872 1 90.88 633 TYR A O 1
ATOM 4907 N N . GLY A 1 634 ? 9.453 -19.469 2.324 1 94.81 634 GLY A N 1
ATOM 4908 C CA . GLY A 1 634 ? 8.43 -19.578 1.298 1 94.81 634 GLY A CA 1
ATOM 4909 C C . GLY A 1 634 ? 8.828 -20.5 0.16 1 94.81 634 GLY A C 1
ATOM 4910 O O . GLY A 1 634 ? 9.344 -21.594 0.391 1 94.81 634 GLY A O 1
ATOM 4911 N N . ASP A 1 635 ? 8.492 -20.094 -1.041 1 97.31 635 ASP A N 1
ATOM 4912 C CA . ASP A 1 635 ? 8.789 -20.906 -2.223 1 97.31 635 ASP A CA 1
ATOM 4913 C C . ASP A 1 635 ? 9.789 -20.188 -3.135 1 97.31 635 ASP A C 1
ATOM 4915 O O . ASP A 1 635 ? 9.984 -18.984 -3.02 1 97.31 635 ASP A O 1
ATOM 4919 N N . VAL A 1 636 ? 10.438 -21 -3.996 1 96.81 636 VAL A N 1
ATOM 4920 C CA . VAL A 1 636 ? 11.492 -20.469 -4.859 1 96.81 636 VAL A CA 1
ATOM 4921 C C . VAL A 1 636 ? 11.219 -20.859 -6.309 1 96.81 636 VAL A C 1
ATOM 4923 O O . VAL A 1 636 ? 10.734 -21.969 -6.578 1 96.81 636 VAL A O 1
ATOM 4926 N N . HIS A 1 637 ? 11.336 -19.906 -7.188 1 97.25 637 HIS A N 1
ATOM 4927 C CA . HIS A 1 637 ? 11.539 -20.219 -8.602 1 97.25 637 HIS A CA 1
ATOM 4928 C C . HIS A 1 637 ? 13.023 -20.312 -8.938 1 97.25 637 HIS A C 1
ATOM 4930 O O . HIS A 1 637 ? 13.797 -19.406 -8.633 1 97.25 637 HIS A O 1
ATOM 4936 N N . HIS A 1 638 ? 13.438 -21.391 -9.547 1 96 638 HIS A N 1
ATOM 4937 C CA . HIS A 1 638 ? 14.859 -21.562 -9.836 1 96 638 HIS A CA 1
ATOM 4938 C C . HIS A 1 638 ? 15.102 -21.688 -11.336 1 96 638 HIS A C 1
ATOM 4940 O O . HIS A 1 638 ? 14.766 -22.703 -11.945 1 96 638 HIS A O 1
ATOM 4946 N N . TYR A 1 639 ? 15.727 -20.688 -11.875 1 93 639 TYR A N 1
ATOM 4947 C CA . TYR A 1 639 ? 16.172 -20.656 -13.266 1 93 639 TYR A CA 1
ATOM 4948 C C . TYR A 1 639 ? 17.609 -20.203 -13.359 1 93 639 TYR A C 1
ATOM 4950 O O . TYR A 1 639 ? 17.906 -19.016 -13.211 1 93 639 TYR A O 1
ATOM 4958 N N . ASN A 1 640 ? 18.5 -21.062 -13.508 1 91.62 640 ASN A N 1
ATOM 4959 C CA . ASN A 1 640 ? 19.922 -20.797 -13.703 1 91.62 640 ASN A CA 1
ATOM 4960 C C . ASN A 1 640 ? 20.484 -21.609 -14.867 1 91.62 640 ASN A C 1
ATOM 4962 O O . ASN A 1 640 ? 20.828 -22.797 -14.703 1 91.62 640 ASN A O 1
ATOM 4966 N N . TYR A 1 641 ? 20.688 -21.047 -16 1 89.88 641 TYR A N 1
ATOM 4967 C CA . TYR A 1 641 ? 21.078 -21.766 -17.203 1 89.88 641 TYR A CA 1
ATOM 4968 C C . TYR A 1 641 ? 22.578 -21.672 -17.438 1 89.88 641 TYR A C 1
ATOM 4970 O O . TYR A 1 641 ? 23.125 -22.359 -18.312 1 89.88 641 TYR A O 1
ATOM 4978 N N . ASP A 1 642 ? 23.188 -20.859 -16.625 1 88 642 ASP A N 1
ATOM 4979 C CA . ASP A 1 642 ? 24.641 -20.703 -16.734 1 88 642 ASP A CA 1
ATOM 4980 C C . ASP A 1 642 ? 25.359 -21.766 -15.914 1 88 642 ASP A C 1
ATOM 4982 O O . ASP A 1 642 ? 26.359 -22.344 -16.375 1 88 642 ASP A O 1
ATOM 4986 N N . ALA A 1 643 ? 24.828 -21.984 -14.766 1 93.62 643 ALA A N 1
ATOM 4987 C CA . ALA A 1 643 ? 25.453 -22.969 -13.891 1 93.62 643 ALA A CA 1
ATOM 4988 C C . ALA A 1 643 ? 25.219 -24.391 -14.398 1 93.62 643 ALA A C 1
ATOM 4990 O O . ALA A 1 643 ? 24.219 -24.656 -15.055 1 93.62 643 ALA A O 1
ATOM 4991 N N . ASP A 1 644 ? 26.172 -25.344 -14.117 1 96.19 644 ASP A N 1
ATOM 4992 C CA . ASP A 1 644 ? 26.031 -26.75 -14.484 1 96.19 644 ASP A CA 1
ATOM 4993 C C . ASP A 1 644 ? 24.812 -27.391 -13.812 1 96.19 644 ASP A C 1
ATOM 4995 O O . ASP A 1 644 ? 24.781 -27.531 -12.594 1 96.19 644 ASP A O 1
ATOM 4999 N N . CYS A 1 645 ? 23.906 -27.828 -14.664 1 96.38 645 CYS A N 1
ATOM 5000 C CA . CYS A 1 645 ? 22.656 -28.328 -14.125 1 96.38 645 CYS A CA 1
ATOM 5001 C C . CYS A 1 645 ? 22.812 -29.766 -13.641 1 96.38 645 CYS A C 1
ATOM 5003 O O . CYS A 1 645 ? 21.922 -30.328 -13 1 96.38 645 CYS A O 1
ATOM 5005 N N . GLN A 1 646 ? 23.953 -30.406 -13.844 1 96.19 646 GLN A N 1
ATOM 5006 C CA . GLN A 1 646 ? 24.188 -31.766 -13.352 1 96.19 646 GLN A CA 1
ATOM 5007 C C . GLN A 1 646 ? 25.031 -31.75 -12.078 1 96.19 646 GLN A C 1
ATOM 5009 O O . GLN A 1 646 ? 25.422 -32.781 -11.57 1 96.19 646 GLN A O 1
ATOM 5014 N N . ASP A 1 647 ? 25.328 -30.531 -11.586 1 95.44 647 ASP A N 1
ATOM 5015 C CA . ASP A 1 647 ? 25.953 -30.328 -10.273 1 95.44 647 ASP A CA 1
ATOM 5016 C C . ASP A 1 647 ? 24.922 -29.859 -9.25 1 95.44 647 ASP A C 1
ATOM 5018 O O . ASP A 1 647 ? 24.562 -28.672 -9.227 1 95.44 647 ASP A O 1
ATOM 5022 N N . PHE A 1 648 ? 24.547 -30.703 -8.375 1 94.38 648 PHE A N 1
ATOM 5023 C CA . PHE A 1 648 ? 23.469 -30.406 -7.445 1 94.38 648 PHE A CA 1
ATOM 5024 C C . PHE A 1 648 ? 23.844 -29.281 -6.496 1 94.38 648 PHE A C 1
ATOM 5026 O O . PHE A 1 648 ? 22.984 -28.656 -5.875 1 94.38 648 PHE A O 1
ATOM 5033 N N . ASN A 1 649 ? 25.156 -28.922 -6.367 1 90.12 649 ASN A N 1
ATOM 5034 C CA . ASN A 1 649 ? 25.609 -27.844 -5.504 1 90.12 649 ASN A CA 1
ATOM 5035 C C . ASN A 1 649 ? 25.141 -26.484 -6.012 1 90.12 649 ASN A C 1
ATOM 5037 O O . ASN A 1 649 ? 25.172 -25.5 -5.273 1 90.12 649 ASN A O 1
ATOM 5041 N N . ASN A 1 650 ? 24.672 -26.469 -7.242 1 93.69 650 ASN A N 1
ATOM 5042 C CA . ASN A 1 650 ? 24.203 -25.219 -7.848 1 93.69 650 ASN A CA 1
ATOM 5043 C C . ASN A 1 650 ? 22.719 -25 -7.59 1 93.69 650 ASN A C 1
ATOM 5045 O O . ASN A 1 650 ? 22.172 -23.969 -7.977 1 93.69 650 ASN A O 1
ATOM 5049 N N . PHE A 1 651 ? 22.062 -25.906 -6.879 1 94.81 651 PHE A N 1
ATOM 5050 C CA . PHE A 1 651 ? 20.625 -25.781 -6.633 1 94.81 651 PHE A CA 1
ATOM 5051 C C . PHE A 1 651 ? 20.359 -25.203 -5.246 1 94.81 651 PHE A C 1
ATOM 5053 O O . PHE A 1 651 ? 21.109 -25.469 -4.305 1 94.81 651 PHE A O 1
ATOM 5060 N N . PRO A 1 652 ? 19.25 -24.469 -5.098 1 93.44 652 PRO A N 1
ATOM 5061 C CA . PRO A 1 652 ? 18.938 -23.906 -3.783 1 93.44 652 PRO A CA 1
ATOM 5062 C C . PRO A 1 652 ? 18.422 -24.938 -2.799 1 93.44 652 PRO A C 1
ATOM 5064 O O . PRO A 1 652 ? 17.672 -25.844 -3.189 1 93.44 652 PRO A O 1
ATOM 5067 N N . MET A 1 653 ? 18.797 -24.766 -1.57 1 92.19 653 MET A N 1
ATOM 5068 C CA . MET A 1 653 ? 18.203 -25.547 -0.493 1 92.19 653 MET A CA 1
ATOM 5069 C C . MET A 1 653 ? 16.844 -24.969 -0.091 1 92.19 653 MET A C 1
ATOM 5071 O O . MET A 1 653 ? 16.656 -24.562 1.055 1 92.19 653 MET A O 1
ATOM 5075 N N . ALA A 1 654 ? 15.938 -25.016 -1.022 1 94.81 654 ALA A N 1
ATOM 5076 C CA . ALA A 1 654 ? 14.633 -24.359 -0.896 1 94.81 654 ALA A CA 1
ATOM 5077 C C . ALA A 1 654 ? 13.656 -25.234 -0.116 1 94.81 654 ALA A C 1
ATOM 5079 O O . ALA A 1 654 ? 13.758 -26.469 -0.133 1 94.81 654 ALA A O 1
ATOM 5080 N N . LYS A 1 655 ? 12.695 -24.547 0.56 1 96.31 655 LYS A N 1
ATOM 5081 C CA . LYS A 1 655 ? 11.664 -25.266 1.306 1 96.31 655 LYS A CA 1
ATOM 5082 C C . LYS A 1 655 ? 10.617 -25.859 0.366 1 96.31 655 LYS A C 1
ATOM 5084 O O . LYS A 1 655 ? 10.062 -26.922 0.639 1 96.31 655 LYS A O 1
ATOM 5089 N N . PHE A 1 656 ? 10.375 -25.125 -0.67 1 98.06 656 PHE A N 1
ATOM 5090 C CA . PHE A 1 656 ? 9.422 -25.484 -1.714 1 98.06 656 PHE A CA 1
ATOM 5091 C C . PHE A 1 656 ? 9.844 -24.906 -3.059 1 98.06 656 PHE A C 1
ATOM 5093 O O . PHE A 1 656 ? 9.977 -23.688 -3.203 1 98.06 656 PHE A O 1
ATOM 5100 N N . VAL A 1 657 ? 10.125 -25.734 -4.023 1 98.31 657 VAL A N 1
ATOM 5101 C CA . VAL A 1 657 ? 10.469 -25.281 -5.367 1 98.31 657 VAL A CA 1
ATOM 5102 C C . VAL A 1 657 ? 9.234 -25.312 -6.258 1 98.31 657 VAL A C 1
ATOM 5104 O O . VAL A 1 657 ? 8.93 -26.328 -6.883 1 98.31 657 VAL A O 1
ATOM 5107 N N . SER A 1 658 ? 8.594 -24.156 -6.414 1 98.25 658 SER A N 1
ATOM 5108 C CA . SER A 1 658 ? 7.277 -24.109 -7.043 1 98.25 658 SER A CA 1
ATOM 5109 C C . SER A 1 658 ? 7.391 -23.922 -8.555 1 98.25 658 SER A C 1
ATOM 5111 O O . SER A 1 658 ? 6.418 -24.125 -9.281 1 98.25 658 SER A O 1
ATOM 5113 N N . GLU A 1 659 ? 8.578 -23.594 -9 1 97.94 659 GLU A N 1
ATOM 5114 C CA . GLU A 1 659 ? 8.82 -23.484 -10.43 1 97.94 659 GLU A CA 1
ATOM 5115 C C . GLU A 1 659 ? 10.305 -23.656 -10.75 1 97.94 659 GLU A C 1
ATOM 5117 O O . GLU A 1 659 ? 11.164 -23.078 -10.078 1 97.94 659 GLU A O 1
ATOM 5122 N N . HIS A 1 660 ? 10.633 -24.406 -11.711 1 97.56 660 HIS A N 1
ATOM 5123 C CA . HIS A 1 660 ? 11.992 -24.625 -12.203 1 97.56 660 HIS A CA 1
ATOM 5124 C C . HIS A 1 660 ? 11.984 -25.438 -13.492 1 97.56 660 HIS A C 1
ATOM 5126 O O . HIS A 1 660 ? 10.969 -26.016 -13.859 1 97.56 660 HIS A O 1
ATOM 5132 N N . GLY A 1 661 ? 13.117 -25.438 -14.203 1 96.31 661 GLY A N 1
ATOM 5133 C CA . GLY A 1 661 ? 13.195 -26.328 -15.352 1 96.31 661 GLY A CA 1
ATOM 5134 C C . GLY A 1 661 ? 14.242 -25.906 -16.359 1 96.31 661 GLY A C 1
ATOM 5135 O O . GLY A 1 661 ? 14.867 -24.859 -16.219 1 96.31 661 GLY A O 1
ATOM 5136 N N . TRP A 1 662 ? 14.477 -26.75 -17.328 1 96 662 TRP A N 1
ATOM 5137 C CA . TRP A 1 662 ? 15.32 -26.578 -18.5 1 96 662 TRP A CA 1
ATOM 5138 C C . TRP A 1 662 ? 14.555 -26.922 -19.781 1 96 662 TRP A C 1
ATOM 5140 O O . TRP A 1 662 ? 13.883 -27.953 -19.844 1 96 662 TRP A O 1
ATOM 5150 N N . PRO A 1 663 ? 14.625 -26.156 -20.75 1 94.25 663 PRO A N 1
ATOM 5151 C CA . PRO A 1 663 ? 13.773 -26.375 -21.922 1 94.25 663 PRO A CA 1
ATOM 5152 C C . PRO A 1 663 ? 14.375 -27.375 -22.906 1 94.25 663 PRO A C 1
ATOM 5154 O O . PRO A 1 663 ? 15.578 -27.609 -22.891 1 94.25 663 PRO A O 1
ATOM 5157 N N . SER A 1 664 ? 13.555 -27.984 -23.719 1 96.06 664 SER A N 1
ATOM 5158 C CA . SER A 1 664 ? 13.922 -28.812 -24.859 1 96.06 664 SER A CA 1
ATOM 5159 C C . SER A 1 664 ? 12.883 -28.734 -25.969 1 96.06 664 SER A C 1
ATOM 5161 O O . SER A 1 664 ? 11.75 -28.281 -25.734 1 96.06 664 SER A O 1
ATOM 5163 N N . PHE A 1 665 ? 13.297 -29.062 -27.125 1 96.44 665 PHE A N 1
ATOM 5164 C CA . PHE A 1 665 ? 12.375 -29.172 -28.25 1 96.44 665 PHE A CA 1
ATOM 5165 C C . PHE A 1 665 ? 11.469 -30.391 -28.094 1 96.44 665 PHE A C 1
ATOM 5167 O O . PHE A 1 665 ? 11.75 -31.281 -27.281 1 96.44 665 PHE A O 1
ATOM 5174 N N . PRO A 1 666 ? 10.305 -30.406 -28.844 1 96.94 666 PRO A N 1
ATOM 5175 C CA . PRO A 1 666 ? 9.469 -31.609 -28.781 1 96.94 666 PRO A CA 1
ATOM 5176 C C . PRO A 1 666 ? 10.109 -32.812 -29.469 1 96.94 666 PRO A C 1
ATOM 5178 O O . PRO A 1 666 ? 11.172 -32.688 -30.078 1 96.94 666 PRO A O 1
ATOM 5181 N N . THR A 1 667 ? 9.461 -33.969 -29.312 1 96.38 667 THR A N 1
ATOM 5182 C CA . THR A 1 667 ? 9.922 -35.156 -29.984 1 96.38 667 THR A CA 1
ATOM 5183 C C . THR A 1 667 ? 9.93 -34.938 -31.5 1 96.38 667 THR A C 1
ATOM 5185 O O . THR A 1 667 ? 9.234 -34.062 -32.031 1 96.38 667 THR A O 1
ATOM 5188 N N . TRP A 1 668 ? 10.664 -35.688 -32.125 1 95.81 668 TRP A N 1
ATOM 5189 C CA . TRP A 1 668 ? 10.859 -35.5 -33.562 1 95.81 668 TRP A CA 1
ATOM 5190 C C . TRP A 1 668 ? 9.539 -35.625 -34.312 1 95.81 668 TRP A C 1
ATOM 5192 O O . TRP A 1 668 ? 9.219 -34.781 -35.156 1 95.81 668 TRP A O 1
ATOM 5202 N N . PRO A 1 669 ? 8.703 -36.625 -34 1 95.75 669 PRO A N 1
ATOM 5203 C CA . PRO A 1 669 ? 7.449 -36.719 -34.75 1 95.75 669 PRO A CA 1
ATOM 5204 C C . PRO A 1 669 ? 6.578 -35.469 -34.562 1 95.75 669 PRO A C 1
ATOM 5206 O O . PRO A 1 669 ? 5.934 -35 -35.531 1 95.75 669 PRO A O 1
ATOM 5209 N N . THR A 1 670 ? 6.586 -34.969 -33.344 1 96.69 670 THR A N 1
ATOM 5210 C CA . THR A 1 670 ? 5.793 -33.781 -33.062 1 96.69 670 THR A CA 1
ATOM 5211 C C . THR A 1 670 ? 6.359 -32.562 -33.781 1 96.69 670 THR A C 1
ATOM 5213 O O . THR A 1 670 ? 5.609 -31.781 -34.344 1 96.69 670 THR A O 1
ATOM 5216 N N . PHE A 1 671 ? 7.68 -32.375 -33.75 1 97.06 671 PHE A N 1
ATOM 5217 C CA . PHE A 1 671 ? 8.336 -31.266 -34.438 1 97.06 671 PHE A CA 1
ATOM 5218 C C . PHE A 1 671 ? 8.141 -31.359 -35.938 1 97.06 671 PHE A C 1
ATOM 5220 O O . PHE A 1 671 ? 7.848 -30.375 -36.594 1 97.06 671 PHE A O 1
ATOM 5227 N N . LYS A 1 672 ? 8.273 -32.531 -36.469 1 96.44 672 LYS A N 1
ATOM 5228 C CA . LYS A 1 672 ? 8.133 -32.781 -37.906 1 96.44 672 LYS A CA 1
ATOM 5229 C C . LYS A 1 672 ? 6.738 -32.406 -38.406 1 96.44 672 LYS A C 1
ATOM 5231 O O . LYS A 1 672 ? 6.598 -31.812 -39.469 1 96.44 672 LYS A O 1
ATOM 5236 N N . ALA A 1 673 ? 5.801 -32.719 -37.625 1 95.62 673 ALA A N 1
ATOM 5237 C CA . ALA A 1 673 ? 4.414 -32.469 -38 1 95.62 673 ALA A CA 1
ATOM 5238 C C . ALA A 1 673 ? 4.117 -30.969 -38.094 1 95.62 673 ALA A C 1
ATOM 5240 O O . ALA A 1 673 ? 3.262 -30.547 -38.875 1 95.62 673 ALA A O 1
ATOM 5241 N N . ALA A 1 674 ? 4.852 -30.188 -37.406 1 96.88 674 ALA A N 1
ATOM 5242 C CA . ALA A 1 674 ? 4.547 -28.766 -37.312 1 96.88 674 ALA A CA 1
ATOM 5243 C C . ALA A 1 674 ? 5.504 -27.938 -38.188 1 96.88 674 ALA A C 1
ATOM 5245 O O . ALA A 1 674 ? 5.418 -26.703 -38.219 1 96.88 674 ALA A O 1
ATOM 5246 N N . THR A 1 675 ? 6.414 -28.578 -38.844 1 96.25 675 THR A N 1
ATOM 5247 C CA . THR A 1 675 ? 7.465 -27.875 -39.562 1 96.25 675 THR A CA 1
ATOM 5248 C C . THR A 1 675 ? 7.691 -28.5 -40.938 1 96.25 675 THR A C 1
ATOM 5250 O O . THR A 1 675 ? 6.918 -29.375 -41.344 1 96.25 675 THR A O 1
ATOM 5253 N N . SER A 1 676 ? 8.688 -27.938 -41.656 1 95.44 676 SER A N 1
ATOM 5254 C CA . SER A 1 676 ? 9.078 -28.438 -42.969 1 95.44 676 SER A CA 1
ATOM 5255 C C . SER A 1 676 ? 10.578 -28.734 -43.031 1 95.44 676 SER A C 1
ATOM 5257 O O . SER A 1 676 ? 11.312 -28.391 -42.125 1 95.44 676 SER A O 1
ATOM 5259 N N . GLU A 1 677 ? 10.953 -29.281 -44.062 1 94.81 677 GLU A N 1
ATOM 5260 C CA . GLU A 1 677 ? 12.352 -29.672 -44.25 1 94.81 677 GLU A CA 1
ATOM 5261 C C . GLU A 1 677 ? 13.281 -28.469 -44.125 1 94.81 677 GLU A C 1
ATOM 5263 O O . GLU A 1 677 ? 14.414 -28.594 -43.688 1 94.81 677 GLU A O 1
ATOM 5268 N N . ASP A 1 678 ? 12.773 -27.375 -44.438 1 90.31 678 ASP A N 1
ATOM 5269 C CA . ASP A 1 678 ? 13.57 -26.156 -44.406 1 90.31 678 ASP A CA 1
ATOM 5270 C C . ASP A 1 678 ? 13.859 -25.75 -42.938 1 90.31 678 ASP A C 1
ATOM 5272 O O . ASP A 1 678 ? 14.758 -24.953 -42.688 1 90.31 678 ASP A O 1
ATOM 5276 N N . ASP A 1 679 ? 13.156 -26.312 -42.062 1 92.56 679 ASP A N 1
ATOM 5277 C CA . ASP A 1 679 ? 13.281 -25.953 -40.656 1 92.56 679 ASP A CA 1
ATOM 5278 C C . ASP A 1 679 ? 14.172 -26.938 -39.906 1 92.56 679 ASP A C 1
ATOM 5280 O O . ASP A 1 679 ? 14.531 -26.719 -38.75 1 92.56 679 ASP A O 1
ATOM 5284 N N . TRP A 1 680 ? 14.594 -28.031 -40.531 1 95.81 680 TRP A N 1
ATOM 5285 C CA . TRP A 1 680 ? 15.266 -29.156 -39.875 1 95.81 680 TRP A CA 1
ATOM 5286 C C . TRP A 1 680 ? 16.781 -28.969 -39.875 1 95.81 680 TRP A C 1
ATOM 5288 O O . TRP A 1 680 ? 17.516 -29.812 -40.406 1 95.81 680 TRP A O 1
ATOM 5298 N N . ALA A 1 681 ? 17.172 -27.844 -39.312 1 93 681 ALA A N 1
ATOM 5299 C CA . ALA A 1 681 ? 18.578 -27.5 -39.156 1 93 681 ALA A CA 1
ATOM 5300 C C . ALA A 1 681 ? 18.812 -26.672 -37.906 1 93 681 ALA A C 1
ATOM 5302 O O . ALA A 1 681 ? 17.969 -25.844 -37.531 1 93 681 ALA A O 1
ATOM 5303 N N . VAL A 1 682 ? 19.969 -27 -37.25 1 92.75 682 VAL A N 1
ATOM 5304 C CA . VAL A 1 682 ? 20.344 -26.172 -36.125 1 92.75 682 VAL A CA 1
ATOM 5305 C C . VAL A 1 682 ? 20.5 -24.719 -36.531 1 92.75 682 VAL A C 1
ATOM 5307 O O . VAL A 1 682 ? 21.109 -24.438 -37.594 1 92.75 682 VAL A O 1
ATOM 5310 N N . PHE A 1 683 ? 19.844 -23.734 -35.875 1 84.25 683 PHE A N 1
ATOM 5311 C CA . PHE A 1 683 ? 19.891 -22.297 -36.062 1 84.25 683 PHE A CA 1
ATOM 5312 C C . PHE A 1 683 ? 19.031 -21.875 -37.219 1 84.25 683 PHE A C 1
ATOM 5314 O O . PHE A 1 683 ? 19.047 -20.703 -37.625 1 84.25 683 PHE A O 1
ATOM 5321 N N . SER A 1 684 ? 18.312 -22.781 -37.844 1 87.44 684 SER A N 1
ATOM 5322 C CA . SER A 1 684 ? 17.375 -22.359 -38.875 1 87.44 684 SER A CA 1
ATOM 5323 C C . SER A 1 684 ? 16.391 -21.344 -38.312 1 87.44 684 SER A C 1
ATOM 5325 O O . SER A 1 684 ? 16.094 -21.312 -37.125 1 87.44 684 SER A O 1
ATOM 5327 N N . PRO A 1 685 ? 15.875 -20.484 -39.188 1 83.56 685 PRO A N 1
ATOM 5328 C CA . PRO A 1 685 ? 14.867 -19.531 -38.719 1 83.56 685 PRO A CA 1
ATOM 5329 C C . PRO A 1 685 ? 13.664 -20.203 -38.094 1 83.56 685 PRO A C 1
ATOM 5331 O O . PRO A 1 685 ? 13.117 -19.688 -37.094 1 83.56 685 PRO A O 1
ATOM 5334 N N . GLY A 1 686 ? 13.273 -21.297 -38.625 1 84.25 686 GLY A N 1
ATOM 5335 C CA . GLY A 1 686 ? 12.148 -22.031 -38.062 1 84.25 686 GLY A CA 1
ATOM 5336 C C . GLY A 1 686 ? 12.438 -22.562 -36.656 1 84.25 686 GLY A C 1
ATOM 5337 O O . GLY A 1 686 ? 11.594 -22.484 -35.781 1 84.25 686 GLY A O 1
ATOM 5338 N N . MET A 1 687 ? 13.609 -23.125 -36.5 1 88.38 687 MET A N 1
ATOM 5339 C CA . MET A 1 687 ? 14.016 -23.609 -35.188 1 88.38 687 MET A CA 1
ATOM 5340 C C . MET A 1 687 ? 14.047 -22.469 -34.188 1 88.38 687 MET A C 1
ATOM 5342 O O . MET A 1 687 ? 13.516 -22.594 -33.062 1 88.38 687 MET A O 1
ATOM 5346 N N . GLU A 1 688 ? 14.625 -21.344 -34.625 1 84.94 688 GLU A N 1
ATOM 5347 C CA . GLU A 1 688 ? 14.805 -20.203 -33.719 1 84.94 688 GLU A CA 1
ATOM 5348 C C . GLU A 1 688 ? 13.469 -19.531 -33.406 1 84.94 688 GLU A C 1
ATOM 5350 O O . GLU A 1 688 ? 13.273 -19 -32.312 1 84.94 688 GLU A O 1
ATOM 5355 N N . PHE A 1 689 ? 12.625 -19.578 -34.344 1 84.19 689 PHE A N 1
ATOM 5356 C CA . PHE A 1 689 ? 11.289 -19.031 -34.125 1 84.19 689 PHE A CA 1
ATOM 5357 C C . PHE A 1 689 ? 10.547 -19.812 -33.062 1 84.19 689 PHE A C 1
ATOM 5359 O O . PHE A 1 689 ? 9.781 -19.25 -32.281 1 84.19 689 PHE A O 1
ATOM 5366 N N . ARG A 1 690 ? 10.82 -21.031 -32.969 1 89.5 690 ARG A N 1
ATOM 5367 C CA . ARG A 1 690 ? 10.094 -21.891 -32.031 1 89.5 690 ARG A CA 1
ATOM 5368 C C . ARG A 1 690 ? 10.836 -22.016 -30.719 1 89.5 690 ARG A C 1
ATOM 5370 O O . ARG A 1 690 ? 10.367 -22.688 -29.797 1 89.5 690 ARG A O 1
ATOM 5377 N N . GLN A 1 691 ? 12.008 -21.359 -30.672 1 87.69 691 GLN A N 1
ATOM 5378 C CA . GLN A 1 691 ? 12.711 -21.078 -29.422 1 87.69 691 GLN A CA 1
ATOM 5379 C C . GLN A 1 691 ? 12.375 -19.688 -28.906 1 87.69 691 GLN A C 1
ATOM 5381 O O . GLN A 1 691 ? 13.062 -18.719 -29.234 1 87.69 691 GLN A O 1
ATOM 5386 N N . ARG A 1 692 ? 11.445 -19.594 -27.938 1 84.75 692 ARG A N 1
ATOM 5387 C CA . ARG A 1 692 ? 10.891 -18.297 -27.562 1 84.75 692 ARG A CA 1
ATOM 5388 C C . ARG A 1 692 ? 11.703 -17.656 -26.438 1 84.75 692 ARG A C 1
ATOM 5390 O O . ARG A 1 692 ? 11.57 -16.469 -26.188 1 84.75 692 ARG A O 1
ATOM 5397 N N . HIS A 1 693 ? 12.43 -18.422 -25.75 1 81.12 693 HIS A N 1
ATOM 5398 C CA . HIS A 1 693 ? 13.289 -17.844 -24.703 1 81.12 693 HIS A CA 1
ATOM 5399 C C . HIS A 1 693 ? 14.57 -17.281 -25.297 1 81.12 693 HIS A C 1
ATOM 5401 O O . HIS A 1 693 ? 15.266 -17.969 -26.047 1 81.12 693 HIS A O 1
ATOM 5407 N N . PHE A 1 694 ? 14.883 -16.141 -24.922 1 67.25 694 PHE A N 1
ATOM 5408 C CA . PHE A 1 694 ? 16.031 -15.453 -25.484 1 67.25 694 PHE A CA 1
ATOM 5409 C C . PHE A 1 694 ? 17.328 -16.156 -25.109 1 67.25 694 PHE A C 1
ATOM 5411 O O . PHE A 1 694 ? 17.5 -16.578 -23.969 1 67.25 694 PHE A O 1
ATOM 5418 N N . ASN A 1 695 ? 18.219 -16.359 -26.125 1 66.25 695 ASN A N 1
ATOM 5419 C CA . ASN A 1 695 ? 19.562 -16.891 -25.969 1 66.25 695 ASN A CA 1
ATOM 5420 C C . ASN A 1 695 ? 19.562 -18.359 -25.547 1 66.25 695 ASN A C 1
ATOM 5422 O O . ASN A 1 695 ? 20.594 -18.906 -25.172 1 66.25 695 ASN A O 1
ATOM 5426 N N . LYS A 1 696 ? 18.453 -18.891 -25.703 1 72.81 696 LYS A N 1
ATOM 5427 C CA . LYS A 1 696 ? 18.328 -20.219 -25.109 1 72.81 696 LYS A CA 1
ATOM 5428 C C . LYS A 1 696 ? 19.109 -21.25 -25.906 1 72.81 696 LYS A C 1
ATOM 5430 O O . LYS A 1 696 ? 19.688 -22.188 -25.344 1 72.81 696 LYS A O 1
ATOM 5435 N N . THR A 1 697 ? 19.156 -21.156 -27.156 1 77.75 697 THR A N 1
ATOM 5436 C CA . THR A 1 697 ? 19.922 -22.094 -27.969 1 77.75 697 THR A CA 1
ATOM 5437 C C . THR A 1 697 ? 21.391 -22.125 -27.531 1 77.75 697 THR A C 1
ATOM 5439 O O . THR A 1 697 ? 21.984 -23.188 -27.406 1 77.75 697 THR A O 1
ATOM 5442 N N . LEU A 1 698 ? 21.859 -20.969 -27.25 1 80.94 698 LEU A N 1
ATOM 5443 C CA . LEU A 1 698 ? 23.234 -20.875 -26.797 1 80.94 698 LEU A CA 1
ATOM 5444 C C . LEU A 1 698 ? 23.391 -21.438 -25.391 1 80.94 698 LEU A C 1
ATOM 5446 O O . LEU A 1 698 ? 24.344 -22.172 -25.125 1 80.94 698 LEU A O 1
ATOM 5450 N N . GLU A 1 699 ? 22.5 -21.109 -24.516 1 86.44 699 GLU A N 1
ATOM 5451 C CA . GLU A 1 699 ? 22.547 -21.594 -23.141 1 86.44 699 GLU A CA 1
ATOM 5452 C C . GLU A 1 699 ? 22.453 -23.109 -23.094 1 86.44 699 GLU A C 1
ATOM 5454 O O . GLU A 1 699 ? 23.203 -23.75 -22.344 1 86.44 699 GLU A O 1
ATOM 5459 N N . MET A 1 700 ? 21.609 -23.688 -23.875 1 88.62 700 MET A N 1
ATOM 5460 C CA . MET A 1 700 ? 21.469 -25.141 -23.906 1 88.62 700 MET A CA 1
ATOM 5461 C C . MET A 1 700 ? 22.719 -25.797 -24.469 1 88.62 700 MET A C 1
ATOM 5463 O O . MET A 1 700 ? 23.172 -26.828 -23.953 1 88.62 700 MET A O 1
ATOM 5467 N N . THR A 1 701 ? 23.25 -25.203 -25.5 1 90.31 701 THR A N 1
ATOM 5468 C CA . THR A 1 701 ? 24.438 -25.766 -26.109 1 90.31 701 THR A CA 1
ATOM 5469 C C . THR A 1 701 ? 25.609 -25.75 -25.141 1 90.31 701 THR A C 1
ATOM 5471 O O . THR A 1 701 ? 26.438 -26.672 -25.125 1 90.31 701 THR A O 1
ATOM 5474 N N . GLU A 1 702 ? 25.641 -24.719 -24.344 1 91.06 702 GLU A N 1
ATOM 5475 C CA . GLU A 1 702 ? 26.703 -24.625 -23.344 1 91.06 702 GLU A CA 1
ATOM 5476 C C . GLU A 1 702 ? 26.547 -25.719 -22.281 1 91.06 702 GLU A C 1
ATOM 5478 O O . GLU A 1 702 ? 27.531 -26.234 -21.766 1 91.06 702 GLU A O 1
ATOM 5483 N N . GLN A 1 703 ? 25.375 -26 -21.984 1 93.88 703 GLN A N 1
ATOM 5484 C CA . GLN A 1 703 ? 25.125 -27.109 -21.062 1 93.88 703 GLN A CA 1
ATOM 5485 C C . GLN A 1 703 ? 25.609 -28.438 -21.641 1 93.88 703 GLN A C 1
ATOM 5487 O O . GLN A 1 703 ? 26.172 -29.266 -20.922 1 93.88 703 GLN A O 1
ATOM 5492 N N . TYR A 1 704 ? 25.453 -28.703 -23.047 1 93.25 704 TYR A N 1
ATOM 5493 C CA . TYR A 1 704 ? 25.938 -29.906 -23.703 1 93.25 704 TYR A CA 1
ATOM 5494 C C . TYR A 1 704 ? 27.453 -30.016 -23.609 1 93.25 704 TYR A C 1
ATOM 5496 O O . TYR A 1 704 ? 27.984 -31.078 -23.328 1 93.25 704 TYR A O 1
ATOM 5504 N N . ARG A 1 705 ? 28.016 -28.891 -23.797 1 93.31 705 ARG A N 1
ATOM 5505 C CA . ARG A 1 705 ? 29.469 -28.828 -23.859 1 93.31 705 ARG A CA 1
ATOM 5506 C C . ARG A 1 705 ? 30.094 -29.281 -22.547 1 93.31 705 ARG A C 1
ATOM 5508 O O . ARG A 1 705 ? 31.188 -29.859 -22.531 1 93.31 705 ARG A O 1
ATOM 5515 N N . LYS A 1 706 ? 29.391 -29.094 -21.516 1 95.44 706 LYS A N 1
ATOM 5516 C CA . LYS A 1 706 ? 29.906 -29.422 -20.188 1 95.44 706 LYS A CA 1
ATOM 5517 C C . LYS A 1 706 ? 30.047 -30.938 -20.016 1 95.44 706 LYS A C 1
ATOM 5519 O O . LYS A 1 706 ? 30.922 -31.406 -19.281 1 95.44 706 LYS A O 1
ATOM 5524 N N . HIS A 1 707 ? 29.297 -31.766 -20.719 1 96.44 707 HIS A N 1
ATOM 5525 C CA . HIS A 1 707 ? 29.234 -33.188 -20.344 1 96.44 707 HIS A CA 1
ATOM 5526 C C . HIS A 1 707 ? 29.359 -34.094 -21.562 1 96.44 707 HIS A C 1
ATOM 5528 O O . HIS A 1 707 ? 29.625 -35.281 -21.438 1 96.44 707 HIS A O 1
ATOM 5534 N N . PHE A 1 708 ? 29.219 -33.562 -22.797 1 97.19 708 PHE A N 1
ATOM 5535 C CA . PHE A 1 708 ? 29.172 -34.375 -23.984 1 97.19 708 PHE A CA 1
ATOM 5536 C C . PHE A 1 708 ? 30.188 -33.938 -25.016 1 97.19 708 PHE A C 1
ATOM 5538 O O . PHE A 1 708 ? 30.641 -32.781 -24.984 1 97.19 708 PHE A O 1
ATOM 5545 N N . LYS A 1 709 ? 30.531 -34.781 -25.922 1 94.75 709 LYS A N 1
ATOM 5546 C CA . LYS A 1 709 ? 31.312 -34.438 -27.094 1 94.75 709 LYS A CA 1
ATOM 5547 C C . LYS A 1 709 ? 30.422 -33.781 -28.156 1 94.75 709 LYS A C 1
ATOM 5549 O O . LYS A 1 709 ? 29.359 -34.281 -28.5 1 94.75 709 LYS A O 1
ATOM 5554 N N . LEU A 1 710 ? 30.797 -32.656 -28.609 1 94.56 710 LEU A N 1
ATOM 5555 C CA . LEU A 1 710 ? 30.031 -31.938 -29.609 1 94.56 710 LEU A CA 1
ATOM 5556 C C . LEU A 1 710 ? 30.734 -31.953 -30.969 1 94.56 710 LEU A C 1
ATOM 5558 O O . LEU A 1 710 ? 31.953 -32.125 -31.031 1 94.56 710 LEU A O 1
ATOM 5562 N N . PRO A 1 711 ? 29.984 -31.859 -31.938 1 92 711 PRO A N 1
ATOM 5563 C CA . PRO A 1 711 ? 30.641 -31.688 -33.219 1 92 711 PRO A CA 1
ATOM 5564 C C . PRO A 1 711 ? 31.406 -30.375 -33.344 1 92 711 PRO A C 1
ATOM 5566 O O . PRO A 1 711 ? 31.109 -29.422 -32.625 1 92 711 PRO A O 1
ATOM 5569 N N . LYS A 1 712 ? 32.281 -30.406 -34.281 1 88.88 712 LYS A N 1
ATOM 5570 C CA . LYS A 1 712 ? 33.094 -29.203 -34.5 1 88.88 712 LYS A CA 1
ATOM 5571 C C . LYS A 1 712 ? 32.188 -28.031 -34.938 1 88.88 712 LYS A C 1
ATOM 5573 O O . LYS A 1 712 ? 32.5 -26.875 -34.688 1 88.88 712 LYS A O 1
ATOM 5578 N N . SER A 1 713 ? 31.234 -28.422 -35.75 1 90.88 713 SER A N 1
ATOM 5579 C CA . SER A 1 713 ? 30.266 -27.438 -36.188 1 90.88 713 SER A CA 1
ATOM 5580 C C . SER A 1 713 ? 28.859 -28.016 -36.25 1 90.88 713 SER A C 1
ATOM 5582 O O . SER A 1 713 ? 28.672 -29.203 -36.562 1 90.88 713 SER A O 1
ATOM 5584 N N . TRP A 1 714 ? 27.938 -27.172 -35.969 1 92.56 714 TRP A N 1
ATOM 5585 C CA . TRP A 1 714 ? 26.531 -27.594 -36.031 1 92.56 714 TRP A CA 1
ATOM 5586 C C . TRP A 1 714 ? 25.938 -27.312 -37.406 1 92.56 714 TRP A C 1
ATOM 5588 O O . TRP A 1 714 ? 24.812 -27.719 -37.688 1 92.56 714 TRP A O 1
ATOM 5598 N N . THR A 1 715 ? 26.672 -26.625 -38.188 1 91.25 715 THR A N 1
ATOM 5599 C CA . THR A 1 715 ? 26.219 -26.312 -39.562 1 91.25 715 THR A CA 1
ATOM 5600 C C . THR A 1 715 ? 26.609 -27.438 -40.5 1 91.25 715 THR A C 1
ATOM 5602 O O . THR A 1 715 ? 27.766 -27.844 -40.562 1 91.25 715 THR A O 1
ATOM 5605 N N . GLY A 1 716 ? 25.656 -27.953 -41.219 1 91.81 716 GLY A N 1
ATOM 5606 C CA . GLY A 1 716 ? 25.922 -28.984 -42.219 1 91.81 716 GLY A CA 1
ATOM 5607 C C . GLY A 1 716 ? 26.328 -28.406 -43.562 1 91.81 716 GLY A C 1
ATOM 5608 O O . GLY A 1 716 ? 25.984 -27.281 -43.906 1 91.81 716 GLY A O 1
ATOM 5609 N N . LYS A 1 717 ? 27.031 -29.172 -44.344 1 90.81 717 LYS A N 1
ATOM 5610 C CA . LYS A 1 717 ? 27.484 -28.766 -45.688 1 90.81 717 LYS A CA 1
ATOM 5611 C C . LYS A 1 717 ? 26.344 -28.844 -46.688 1 90.81 717 LYS A C 1
ATOM 5613 O O . LYS A 1 717 ? 26.359 -28.172 -47.719 1 90.81 717 LYS A O 1
ATOM 5618 N N . ASP A 1 718 ? 25.422 -29.719 -46.469 1 90.5 718 ASP A N 1
ATOM 5619 C CA . ASP A 1 718 ? 24.234 -29.891 -47.281 1 90.5 718 ASP A CA 1
ATOM 5620 C C . ASP A 1 718 ? 23.016 -30.234 -46.406 1 90.5 718 ASP A C 1
ATOM 5622 O O . ASP A 1 718 ? 23.109 -30.234 -45.188 1 90.5 718 ASP A O 1
ATOM 5626 N N . LYS A 1 719 ? 21.859 -30.438 -47.062 1 93.06 719 LYS A N 1
ATOM 5627 C CA . LYS A 1 719 ? 20.609 -30.656 -46.344 1 93.06 719 LYS A CA 1
ATOM 5628 C C . LYS A 1 719 ? 20.641 -31.953 -45.531 1 93.06 719 LYS A C 1
ATOM 5630 O O . LYS A 1 719 ? 20.078 -32.031 -44.438 1 93.06 719 LYS A O 1
ATOM 5635 N N . ALA A 1 720 ? 21.266 -32.969 -46.094 1 93.88 720 ALA A N 1
ATOM 5636 C CA . ALA A 1 720 ? 21.328 -34.25 -45.438 1 93.88 720 ALA A CA 1
ATOM 5637 C C . ALA A 1 720 ? 22.172 -34.188 -44.156 1 93.88 720 ALA A C 1
ATOM 5639 O O . ALA A 1 720 ? 21.797 -34.688 -43.125 1 93.88 720 ALA A O 1
ATOM 5640 N N . GLU A 1 721 ? 23.281 -33.5 -44.281 1 93.56 721 GLU A N 1
ATOM 5641 C CA . GLU A 1 721 ? 24.156 -33.344 -43.125 1 93.56 721 GLU A CA 1
ATOM 5642 C C . GLU A 1 721 ? 23.516 -32.406 -42.094 1 93.56 721 GLU A C 1
ATOM 5644 O O . GLU A 1 721 ? 23.656 -32.625 -40.875 1 93.56 721 GLU A O 1
ATOM 5649 N N . SER A 1 722 ? 22.875 -31.406 -42.656 1 94.25 722 SER A N 1
ATOM 5650 C CA . SER A 1 722 ? 22.188 -30.5 -41.75 1 94.25 722 SER A CA 1
ATOM 5651 C C . SER A 1 722 ? 21.125 -31.234 -40.938 1 94.25 722 SER A C 1
ATOM 5653 O O . SER A 1 722 ? 20.984 -31 -39.75 1 94.25 722 SER A O 1
ATOM 5655 N N . PHE A 1 723 ? 20.438 -32.062 -41.562 1 96.19 723 PHE A N 1
ATOM 5656 C CA . PHE A 1 723 ? 19.391 -32.844 -40.906 1 96.19 723 PHE A CA 1
ATOM 5657 C C . PHE A 1 723 ? 20 -33.812 -39.906 1 96.19 723 PHE A C 1
ATOM 5659 O O . PHE A 1 723 ? 19.469 -33.969 -38.812 1 96.19 723 PHE A O 1
ATOM 5666 N N . ALA A 1 724 ? 21.078 -34.438 -40.219 1 94.25 724 ALA A N 1
ATOM 5667 C CA . ALA A 1 724 ? 21.75 -35.344 -39.281 1 94.25 724 ALA A CA 1
ATOM 5668 C C . ALA A 1 724 ? 22.234 -34.625 -38.031 1 94.25 724 ALA A C 1
ATOM 5670 O O . ALA A 1 724 ? 22.109 -35.156 -36.938 1 94.25 724 ALA A O 1
ATOM 5671 N N . LYS A 1 725 ? 22.703 -33.469 -38.281 1 94.25 725 LYS A N 1
ATOM 5672 C CA . LYS A 1 725 ? 23.188 -32.688 -37.156 1 94.25 725 LYS A CA 1
ATOM 5673 C C . LYS A 1 725 ? 22.016 -32.188 -36.281 1 94.25 725 LYS A C 1
ATOM 5675 O O . LYS A 1 725 ? 22.141 -32.062 -35.062 1 94.25 725 LYS A O 1
ATOM 5680 N N . TRP A 1 726 ? 20.953 -31.891 -37 1 95.25 726 TRP A N 1
ATOM 5681 C CA . TRP A 1 726 ? 19.734 -31.516 -36.281 1 95.25 726 TRP A CA 1
ATOM 5682 C C . TRP A 1 726 ? 19.266 -32.656 -35.406 1 95.25 726 TRP A C 1
ATOM 5684 O O . TRP A 1 726 ? 18.906 -32.438 -34.25 1 95.25 726 TRP A O 1
ATOM 5694 N N . LYS A 1 727 ? 19.281 -33.812 -35.812 1 95.5 727 LYS A N 1
ATOM 5695 C CA . LYS A 1 727 ? 18.859 -34.969 -35.062 1 95.5 727 LYS A CA 1
ATOM 5696 C C . LYS A 1 727 ? 19.781 -35.219 -33.875 1 95.5 727 LYS A C 1
ATOM 5698 O O . LYS A 1 727 ? 19.312 -35.562 -32.781 1 95.5 727 LYS A O 1
ATOM 5703 N N . ARG A 1 728 ? 21.031 -35.031 -34.094 1 95.62 728 ARG A N 1
ATOM 5704 C CA . ARG A 1 728 ? 22 -35.125 -33 1 95.62 728 ARG A CA 1
ATOM 5705 C C . ARG A 1 728 ? 21.734 -34.062 -31.938 1 95.62 728 ARG A C 1
ATOM 5707 O O . ARG A 1 728 ? 21.766 -34.344 -30.75 1 95.62 728 ARG A O 1
ATOM 5714 N N . TYR A 1 729 ? 21.516 -32.875 -32.469 1 95.38 729 TYR A N 1
ATOM 5715 C CA . TYR A 1 729 ? 21.203 -31.781 -31.562 1 95.38 729 TYR A CA 1
ATOM 5716 C C . TYR A 1 729 ? 19.953 -32.094 -30.734 1 95.38 729 TYR A C 1
ATOM 5718 O O . TYR A 1 729 ? 19.938 -31.859 -29.531 1 95.38 729 TYR A O 1
ATOM 5726 N N . LEU A 1 730 ? 18.953 -32.562 -31.375 1 96.12 730 LEU A N 1
ATOM 5727 C CA . LEU A 1 730 ? 17.703 -32.906 -30.719 1 96.12 730 LEU A CA 1
ATOM 5728 C C . LEU A 1 730 ? 17.922 -33.969 -29.656 1 96.12 730 LEU A C 1
ATOM 5730 O O . LEU A 1 730 ? 17.359 -33.906 -28.562 1 96.12 730 LEU A O 1
ATOM 5734 N N . TYR A 1 731 ? 18.688 -34.969 -29.953 1 96.44 731 TYR A N 1
ATOM 5735 C CA . TYR A 1 731 ? 19.016 -36 -29 1 96.44 731 TYR A CA 1
ATOM 5736 C C . TYR A 1 731 ? 19.688 -35.438 -27.75 1 96.44 731 TYR A C 1
ATOM 5738 O O . TYR A 1 731 ? 19.281 -35.719 -26.625 1 96.44 731 TYR A O 1
ATOM 5746 N N . LEU A 1 732 ? 20.703 -34.656 -28 1 96.75 732 LEU A N 1
ATOM 5747 C CA . LEU A 1 732 ? 21.438 -34.062 -26.875 1 96.75 732 LEU A CA 1
ATOM 5748 C C . LEU A 1 732 ? 20.531 -33.156 -26.047 1 96.75 732 LEU A C 1
ATOM 5750 O O . LEU A 1 732 ? 20.656 -33.094 -24.812 1 96.75 732 LEU A O 1
ATOM 5754 N N . ASN A 1 733 ? 19.75 -32.438 -26.812 1 96.25 733 ASN A N 1
ATOM 5755 C CA . ASN A 1 733 ? 18.781 -31.578 -26.156 1 96.25 733 ASN A CA 1
ATOM 5756 C C . ASN A 1 733 ? 17.875 -32.344 -25.203 1 96.25 733 ASN A C 1
ATOM 5758 O O . ASN A 1 733 ? 17.672 -31.938 -24.062 1 96.25 733 ASN A O 1
ATOM 5762 N N . HIS A 1 734 ? 17.375 -33.438 -25.594 1 97 734 HIS A N 1
ATOM 5763 C CA . HIS A 1 734 ? 16.484 -34.281 -24.812 1 97 734 HIS A CA 1
ATOM 5764 C C . HIS A 1 734 ? 17.203 -34.906 -23.625 1 97 734 HIS A C 1
ATOM 5766 O O . HIS A 1 734 ? 16.703 -34.906 -22.5 1 97 734 HIS A O 1
ATOM 5772 N N . VAL A 1 735 ? 18.312 -35.438 -23.859 1 97.38 735 VAL A N 1
ATOM 5773 C CA . VAL A 1 735 ? 19.078 -36.156 -22.844 1 97.38 735 VAL A CA 1
ATOM 5774 C C . VAL A 1 735 ? 19.547 -35.188 -21.781 1 97.38 735 VAL A C 1
ATOM 5776 O O . VAL A 1 735 ? 19.484 -35.469 -20.578 1 97.38 735 VAL A O 1
ATOM 5779 N N . GLN A 1 736 ? 20 -34.062 -22.25 1 96.56 736 GLN A N 1
ATOM 5780 C CA . GLN A 1 736 ? 20.453 -33.062 -21.312 1 96.56 736 GLN A CA 1
ATOM 5781 C C . GLN A 1 736 ? 19.312 -32.594 -20.406 1 96.56 736 GLN A C 1
ATOM 5783 O O . GLN A 1 736 ? 19.484 -32.438 -19.203 1 96.56 736 GLN A O 1
ATOM 5788 N N . GLN A 1 737 ? 18.156 -32.25 -20.984 1 97.12 737 GLN A N 1
ATOM 5789 C CA . GLN A 1 737 ? 17 -31.859 -20.172 1 97.12 737 GLN A CA 1
ATOM 5790 C C . GLN A 1 737 ? 16.688 -32.938 -19.141 1 97.12 737 GLN A C 1
ATOM 5792 O O . GLN A 1 737 ? 16.422 -32.594 -17.969 1 97.12 737 GLN A O 1
ATOM 5797 N N . ALA A 1 738 ? 16.672 -34.125 -19.531 1 98.06 738 ALA A N 1
ATOM 5798 C CA . ALA A 1 738 ? 16.344 -35.25 -18.656 1 98.06 738 ALA A CA 1
ATOM 5799 C C . ALA A 1 738 ? 17.344 -35.375 -17.5 1 98.06 738 ALA A C 1
ATOM 5801 O O . ALA A 1 738 ? 16.969 -35.594 -16.359 1 98.06 738 ALA A O 1
ATOM 5802 N N . LEU A 1 739 ? 18.625 -35.219 -17.828 1 97.75 739 LEU A N 1
ATOM 5803 C CA . LEU A 1 739 ? 19.672 -35.344 -16.812 1 97.75 739 LEU A CA 1
ATOM 5804 C C . LEU A 1 739 ? 19.594 -34.188 -15.82 1 97.75 739 LEU A C 1
ATOM 5806 O O . LEU A 1 739 ? 19.859 -34.344 -14.633 1 97.75 739 LEU A O 1
ATOM 5810 N N . CYS A 1 740 ? 19.312 -32.969 -16.312 1 97.69 740 CYS A N 1
ATOM 5811 C CA . CYS A 1 740 ? 19.141 -31.828 -15.43 1 97.69 740 CYS A CA 1
ATOM 5812 C C . CYS A 1 740 ? 18.016 -32.062 -14.445 1 97.69 740 CYS A C 1
ATOM 5814 O O . CYS A 1 740 ? 18.172 -31.844 -13.242 1 97.69 740 CYS A O 1
ATOM 5816 N N . ILE A 1 741 ? 16.891 -32.5 -14.953 1 98 741 ILE A N 1
ATOM 5817 C CA . ILE A 1 741 ? 15.711 -32.781 -14.133 1 98 741 ILE A CA 1
ATOM 5818 C C . ILE A 1 741 ? 16.016 -33.875 -13.141 1 98 741 ILE A C 1
ATOM 5820 O O . ILE A 1 741 ? 15.656 -33.812 -11.961 1 98 741 ILE A O 1
ATOM 5824 N N . ASP A 1 742 ? 16.625 -34.906 -13.617 1 97.69 742 ASP A N 1
ATOM 5825 C CA . ASP A 1 742 ? 17 -36.031 -12.773 1 97.69 742 ASP A CA 1
ATOM 5826 C C . ASP A 1 742 ? 17.859 -35.594 -11.602 1 97.69 742 ASP A C 1
ATOM 5828 O O . ASP A 1 742 ? 17.641 -36 -10.461 1 97.69 742 ASP A O 1
ATOM 5832 N N . THR A 1 743 ? 18.844 -34.781 -11.859 1 97.69 743 THR A N 1
ATOM 5833 C CA . THR A 1 743 ? 19.75 -34.281 -10.844 1 97.69 743 THR A CA 1
ATOM 5834 C C . THR A 1 743 ? 19.016 -33.375 -9.844 1 97.69 743 THR A C 1
ATOM 5836 O O . THR A 1 743 ? 19.172 -33.531 -8.633 1 97.69 743 THR A O 1
ATOM 5839 N N . ALA A 1 744 ? 18.234 -32.5 -10.328 1 98.25 744 ALA A N 1
ATOM 5840 C CA . ALA A 1 744 ? 17.5 -31.578 -9.484 1 98.25 744 ALA A CA 1
ATOM 5841 C C . ALA A 1 744 ? 16.531 -32.312 -8.555 1 98.25 744 ALA A C 1
ATOM 5843 O O . ALA A 1 744 ? 16.516 -32.062 -7.344 1 98.25 744 ALA A O 1
ATOM 5844 N N . PHE A 1 745 ? 15.773 -33.219 -9.117 1 98.19 745 PHE A N 1
ATOM 5845 C CA . PHE A 1 745 ? 14.773 -33.938 -8.328 1 98.19 745 PHE A CA 1
ATOM 5846 C C . PHE A 1 745 ? 15.445 -34.844 -7.301 1 98.19 745 PHE A C 1
ATOM 5848 O O . PHE A 1 745 ? 14.984 -34.938 -6.164 1 98.19 745 PHE A O 1
ATOM 5855 N N . SER A 1 746 ? 16.531 -35.469 -7.73 1 97.12 746 SER A N 1
ATOM 5856 C CA . SER A 1 746 ? 17.266 -36.281 -6.785 1 97.12 746 SER A CA 1
ATOM 5857 C C . SER A 1 746 ? 17.734 -35.469 -5.578 1 97.12 746 SER A C 1
ATOM 5859 O O . SER A 1 746 ? 17.594 -35.938 -4.434 1 97.12 746 SER A O 1
ATOM 5861 N N . TYR A 1 747 ? 18.188 -34.344 -5.789 1 96.94 747 TYR A N 1
ATOM 5862 C CA . TYR A 1 747 ? 18.672 -33.438 -4.734 1 96.94 747 TYR A CA 1
ATOM 5863 C C . TYR A 1 747 ? 17.531 -33 -3.844 1 96.94 747 TYR A C 1
ATOM 5865 O O . TYR A 1 747 ? 17.578 -33.156 -2.623 1 96.94 747 TYR A O 1
ATOM 5873 N N . TRP A 1 748 ? 16.484 -32.469 -4.402 1 97.94 748 TRP A N 1
ATOM 5874 C CA . TRP A 1 748 ? 15.414 -31.828 -3.643 1 97.94 748 TRP A CA 1
ATOM 5875 C C . TRP A 1 748 ? 14.57 -32.875 -2.908 1 97.94 748 TRP A C 1
ATOM 5877 O O . TRP A 1 748 ? 14.055 -32.594 -1.819 1 97.94 748 TRP A O 1
ATOM 5887 N N . ARG A 1 749 ? 14.43 -34.062 -3.473 1 97.31 749 ARG A N 1
ATOM 5888 C CA . ARG A 1 749 ? 13.727 -35.156 -2.775 1 97.31 749 ARG A CA 1
ATOM 5889 C C . ARG A 1 749 ? 14.469 -35.562 -1.511 1 97.31 749 ARG A C 1
ATOM 5891 O O . ARG A 1 749 ? 13.852 -35.781 -0.468 1 97.31 749 ARG A O 1
ATOM 5898 N N . ARG A 1 750 ? 15.711 -35.625 -1.597 1 92.44 750 ARG A N 1
ATOM 5899 C CA . ARG A 1 750 ? 16.469 -36.094 -0.439 1 92.44 750 ARG A CA 1
ATOM 5900 C C . ARG A 1 750 ? 16.562 -35 0.629 1 92.44 750 ARG A C 1
ATOM 5902 O O . ARG A 1 750 ? 16.703 -35.312 1.817 1 92.44 750 ARG A O 1
ATOM 5909 N N . LEU A 1 751 ? 16.391 -33.75 0.24 1 93.69 751 LEU A N 1
ATOM 5910 C CA . LEU A 1 751 ? 16.5 -32.625 1.168 1 93.69 751 LEU A CA 1
ATOM 5911 C C . LEU A 1 751 ? 15.328 -32.594 2.141 1 93.69 751 LEU A C 1
ATOM 5913 O O . LEU A 1 751 ? 15.359 -31.875 3.143 1 93.69 751 LEU A O 1
ATOM 5917 N N . ARG A 1 752 ? 14.328 -33.406 1.924 1 92.94 752 ARG A N 1
ATOM 5918 C CA . ARG A 1 752 ? 13.195 -33.469 2.846 1 92.94 752 ARG A CA 1
ATOM 5919 C C . ARG A 1 752 ? 13.664 -33.812 4.258 1 92.94 752 ARG A C 1
ATOM 5921 O O . ARG A 1 752 ? 13 -33.438 5.238 1 92.94 752 ARG A O 1
ATOM 5928 N N . SER A 1 753 ? 14.781 -34.5 4.285 1 87.25 753 SER A N 1
ATOM 5929 C CA . SER A 1 753 ? 15.258 -35 5.574 1 87.25 753 SER A CA 1
ATOM 5930 C C . SER A 1 753 ? 16.5 -34.219 6.027 1 87.25 753 SER A C 1
ATOM 5932 O O . SER A 1 753 ? 17.203 -34.656 6.941 1 87.25 753 SER A O 1
ATOM 5934 N N . GLU A 1 754 ? 16.812 -33.156 5.305 1 82.94 754 GLU A N 1
ATOM 5935 C CA . GLU A 1 754 ? 17.875 -32.219 5.707 1 82.94 754 GLU A CA 1
ATOM 5936 C C . GLU A 1 754 ? 17.312 -31.078 6.555 1 82.94 754 GLU A C 1
ATOM 5938 O O . GLU A 1 754 ? 16.562 -30.234 6.059 1 82.94 754 GLU A O 1
ATOM 5943 N N . PRO A 1 755 ? 17.672 -30.922 7.82 1 80 755 PRO A N 1
ATOM 5944 C CA . PRO A 1 755 ? 17.047 -29.953 8.727 1 80 755 PRO A CA 1
ATOM 5945 C C . PRO A 1 755 ? 17.109 -28.531 8.211 1 80 755 PRO A C 1
ATOM 5947 O O . PRO A 1 755 ? 16.234 -27.719 8.5 1 80 755 PRO A O 1
ATOM 5950 N N . GLN A 1 756 ? 18.172 -28.266 7.461 1 79.44 756 GLN A N 1
ATOM 5951 C CA . GLN A 1 756 ? 18.281 -26.906 6.941 1 79.44 756 GLN A CA 1
ATOM 5952 C C . GLN A 1 756 ? 17.531 -26.75 5.625 1 79.44 756 GLN A C 1
ATOM 5954 O O . GLN A 1 756 ? 17.266 -25.625 5.18 1 79.44 756 GLN A O 1
ATOM 5959 N N . GLY A 1 757 ? 17.188 -27.828 5.012 1 86.56 757 GLY A N 1
ATOM 5960 C CA . GLY A 1 757 ? 16.484 -27.797 3.74 1 86.56 757 GLY A CA 1
ATOM 5961 C C . GLY A 1 757 ? 14.984 -28 3.887 1 86.56 757 GLY A C 1
ATOM 5962 O O . GLY A 1 757 ? 14.195 -27.109 3.574 1 86.56 757 GLY A O 1
ATOM 5963 N N . LEU A 1 758 ? 14.672 -29.141 4.449 1 92.19 758 LEU A N 1
ATOM 5964 C CA . LEU A 1 758 ? 13.273 -29.531 4.602 1 92.19 758 LEU A CA 1
ATOM 5965 C C . LEU A 1 758 ? 12.484 -29.219 3.336 1 92.19 758 LEU A C 1
ATOM 5967 O O . LEU A 1 758 ? 11.422 -28.594 3.398 1 92.19 758 LEU A O 1
ATOM 5971 N N . THR A 1 759 ? 13.047 -29.578 2.203 1 96.69 759 THR A N 1
ATOM 5972 C CA . THR A 1 759 ? 12.32 -29.391 0.955 1 96.69 759 THR A CA 1
ATOM 5973 C C . THR A 1 759 ? 11.109 -30.328 0.896 1 96.69 759 THR A C 1
ATOM 5975 O O . THR A 1 759 ? 11.258 -31.547 0.967 1 96.69 759 THR A O 1
ATOM 5978 N N . MET A 1 760 ? 10.016 -29.719 0.759 1 97.62 760 MET A N 1
ATOM 5979 C CA . MET A 1 760 ? 8.805 -30.516 0.852 1 97.62 760 MET A CA 1
ATOM 5980 C C . MET A 1 760 ? 7.926 -30.328 -0.383 1 97.62 760 MET A C 1
ATOM 5982 O O . MET A 1 760 ? 6.762 -30.734 -0.391 1 97.62 760 MET A O 1
ATOM 5986 N N . GLY A 1 761 ? 8.43 -29.781 -1.44 1 98 761 GLY A N 1
ATOM 5987 C CA . GLY A 1 761 ? 7.645 -29.672 -2.658 1 98 761 GLY A CA 1
ATOM 5988 C C . GLY A 1 761 ? 8.484 -29.359 -3.881 1 98 761 GLY A C 1
ATOM 5989 O O . GLY A 1 761 ? 9.438 -28.578 -3.803 1 98 761 GLY A O 1
ATOM 5990 N N . ILE A 1 762 ? 8.18 -29.984 -4.969 1 98.25 762 ILE A N 1
ATOM 5991 C CA . ILE A 1 762 ? 8.773 -29.766 -6.281 1 98.25 762 ILE A CA 1
ATOM 5992 C C . ILE A 1 762 ? 7.68 -29.688 -7.344 1 98.25 762 ILE A C 1
ATOM 5994 O O . ILE A 1 762 ? 6.961 -30.672 -7.57 1 98.25 762 ILE A O 1
ATOM 5998 N N . LEU A 1 763 ? 7.496 -28.562 -7.91 1 98.69 763 LEU A N 1
ATOM 5999 C CA . LEU A 1 763 ? 6.625 -28.391 -9.07 1 98.69 763 LEU A CA 1
ATOM 6000 C C . LEU A 1 763 ? 7.41 -27.875 -10.266 1 98.69 763 LEU A C 1
ATOM 6002 O O . LEU A 1 763 ? 7.82 -26.703 -10.289 1 98.69 763 LEU A O 1
ATOM 6006 N N . TYR A 1 764 ? 7.629 -28.656 -11.227 1 98.19 764 TYR A N 1
ATOM 6007 C CA . TYR A 1 764 ? 8.461 -28.203 -12.336 1 98.19 764 TYR A CA 1
ATOM 6008 C C . TYR A 1 764 ? 7.637 -27.453 -13.375 1 98.19 764 TYR A C 1
ATOM 6010 O O . TYR A 1 764 ? 6.414 -27.609 -13.43 1 98.19 764 TYR A O 1
ATOM 6018 N N . TRP A 1 765 ? 8.32 -26.531 -14.062 1 97.56 765 TRP A N 1
ATOM 6019 C CA . TRP A 1 765 ? 7.824 -25.812 -15.234 1 97.56 765 TRP A CA 1
ATOM 6020 C C . TRP A 1 765 ? 8.289 -26.5 -16.516 1 97.56 765 TRP A C 1
ATOM 6022 O O . TRP A 1 765 ? 9.484 -26.609 -16.781 1 97.56 765 TRP A O 1
ATOM 6032 N N . GLN A 1 766 ? 7.293 -27.172 -17.234 1 96.81 766 GLN A N 1
ATOM 6033 C CA . GLN A 1 766 ? 5.844 -27.203 -17.078 1 96.81 766 GLN A CA 1
ATOM 6034 C C . GLN A 1 766 ? 5.27 -28.547 -17.5 1 96.81 766 GLN A C 1
ATOM 6036 O O . GLN A 1 766 ? 5.965 -29.359 -18.125 1 96.81 766 GLN A O 1
ATOM 6041 N N . LEU A 1 767 ? 3.994 -28.859 -17.188 1 97.88 767 LEU A N 1
ATOM 6042 C CA . LEU A 1 767 ? 3.402 -30.172 -17.453 1 97.88 767 LEU A CA 1
ATOM 6043 C C . LEU A 1 767 ? 3.137 -30.359 -18.938 1 97.88 767 LEU A C 1
ATOM 6045 O O . LEU A 1 767 ? 3.58 -31.344 -19.516 1 97.88 767 LEU A O 1
ATOM 6049 N N . ASN A 1 768 ? 2.455 -29.422 -19.531 1 97 768 ASN A N 1
ATOM 6050 C CA . ASN A 1 768 ? 1.944 -29.578 -20.875 1 97 768 ASN A CA 1
ATOM 6051 C C . ASN A 1 768 ? 2.406 -28.453 -21.797 1 97 768 ASN A C 1
ATOM 6053 O O . ASN A 1 768 ? 3.02 -27.484 -21.328 1 97 768 ASN A O 1
ATOM 6057 N N . ASP A 1 769 ? 2.129 -28.703 -23.109 1 96.81 769 ASP A N 1
ATOM 6058 C CA . ASP A 1 769 ? 2.42 -27.703 -24.141 1 96.81 769 ASP A CA 1
ATOM 6059 C C . ASP A 1 769 ? 1.165 -27.359 -24.938 1 96.81 769 ASP A C 1
ATOM 6061 O O . ASP A 1 769 ? 0.214 -28.141 -24.984 1 96.81 769 ASP A O 1
ATOM 6065 N N . VAL A 1 770 ? 1.258 -26.219 -25.594 1 96.12 770 VAL A N 1
ATOM 6066 C CA . VAL A 1 770 ? 0.12 -25.812 -26.406 1 96.12 770 VAL A CA 1
ATOM 6067 C C . VAL A 1 770 ? 0.552 -25.672 -27.875 1 96.12 770 VAL A C 1
ATOM 6069 O O . VAL A 1 770 ? -0.252 -25.312 -28.734 1 96.12 770 VAL A O 1
ATOM 6072 N N . TRP A 1 771 ? 1.751 -25.922 -28.219 1 95.38 771 TRP A N 1
ATOM 6073 C CA . TRP A 1 771 ? 2.312 -25.875 -29.578 1 95.38 771 TRP A CA 1
ATOM 6074 C C . TRP A 1 771 ? 3.625 -26.656 -29.641 1 95.38 771 TRP A C 1
ATOM 6076 O O . TRP A 1 771 ? 4.176 -27.047 -28.594 1 95.38 771 TRP A O 1
ATOM 6086 N N . ALA A 1 772 ? 4.086 -27 -30.812 1 96.44 772 ALA A N 1
ATOM 6087 C CA . ALA A 1 772 ? 5.32 -27.75 -31 1 96.44 772 ALA A CA 1
ATOM 6088 C C . ALA A 1 772 ? 6.535 -26.828 -31 1 96.44 772 ALA A C 1
ATOM 6090 O O . ALA A 1 772 ? 7.094 -26.531 -32.062 1 96.44 772 ALA A O 1
ATOM 6091 N N . GLY A 1 773 ? 6.977 -26.406 -29.906 1 93.88 773 GLY A N 1
ATOM 6092 C CA . GLY A 1 773 ? 8.164 -25.594 -29.734 1 93.88 773 GLY A CA 1
ATOM 6093 C C . GLY A 1 773 ? 8.969 -25.969 -28.5 1 93.88 773 GLY A C 1
ATOM 6094 O O . GLY A 1 773 ? 8.586 -26.875 -27.766 1 93.88 773 GLY A O 1
ATOM 6095 N N . ALA A 1 774 ? 10.141 -25.328 -28.359 1 93.88 774 ALA A N 1
ATOM 6096 C CA . ALA A 1 774 ? 10.961 -25.547 -27.172 1 93.88 774 ALA A CA 1
ATOM 6097 C C . ALA A 1 774 ? 10.25 -25.031 -25.922 1 93.88 774 ALA A C 1
ATOM 6099 O O . ALA A 1 774 ? 9.727 -23.922 -25.906 1 93.88 774 ALA A O 1
ATOM 6100 N N . SER A 1 775 ? 10.086 -25.844 -25.031 1 95.56 775 SER A N 1
ATOM 6101 C CA . SER A 1 775 ? 9.5 -25.516 -23.734 1 95.56 775 SER A CA 1
ATOM 6102 C C . SER A 1 775 ? 10.117 -26.344 -22.609 1 95.56 775 SER A C 1
ATOM 6104 O O . SER A 1 775 ? 11.039 -27.125 -22.859 1 95.56 775 SER A O 1
ATOM 6106 N N . TRP A 1 776 ? 9.656 -26.094 -21.438 1 97.06 776 TRP A N 1
ATOM 6107 C CA . TRP A 1 776 ? 10.172 -26.797 -20.25 1 97.06 776 TRP A CA 1
ATOM 6108 C C . TRP A 1 776 ? 9.359 -28.047 -19.969 1 97.06 776 TRP A C 1
ATOM 6110 O O . TRP A 1 776 ? 9.625 -28.766 -19 1 97.06 776 TRP A O 1
ATOM 6120 N N . SER A 1 777 ? 8.477 -28.391 -20.891 1 96.94 777 SER A N 1
ATOM 6121 C CA . SER A 1 777 ? 7.535 -29.484 -20.609 1 96.94 777 SER A CA 1
ATOM 6122 C C . SER A 1 777 ? 8.203 -30.844 -20.766 1 96.94 777 SER A C 1
ATOM 6124 O O . SER A 1 777 ? 9.203 -30.969 -21.484 1 96.94 777 SER A O 1
ATOM 6126 N N . GLY A 1 778 ? 7.629 -31.859 -20.047 1 95 778 GLY A N 1
ATOM 6127 C CA . GLY A 1 778 ? 8.008 -33.25 -20.219 1 95 778 GLY A CA 1
ATOM 6128 C C . GLY A 1 778 ? 7.129 -34 -21.219 1 95 778 GLY A C 1
ATOM 6129 O O . GLY A 1 778 ? 7.492 -35.062 -21.703 1 95 778 GLY A O 1
ATOM 6130 N N . ILE A 1 779 ? 6.016 -33.344 -21.484 1 96.81 779 ILE A N 1
ATOM 6131 C CA . ILE A 1 779 ? 5.035 -33.875 -22.422 1 96.81 779 ILE A CA 1
ATOM 6132 C C . ILE A 1 779 ? 4.809 -32.875 -23.547 1 96.81 779 ILE A C 1
ATOM 6134 O O . ILE A 1 779 ? 4.387 -31.75 -23.312 1 96.81 779 ILE A O 1
ATOM 6138 N N . ASP A 1 780 ? 5.07 -33.312 -24.75 1 95 780 ASP A N 1
ATOM 6139 C CA . ASP A 1 780 ? 5 -32.312 -25.812 1 95 780 ASP A CA 1
ATOM 6140 C C . ASP A 1 780 ? 3.566 -32.156 -26.312 1 95 780 ASP A C 1
ATOM 6142 O O . ASP A 1 780 ? 2.639 -32.75 -25.766 1 95 780 ASP A O 1
ATOM 6146 N N . TYR A 1 781 ? 3.35 -31.344 -27.344 1 94.06 781 TYR A N 1
ATOM 6147 C CA . TYR A 1 781 ? 2.059 -30.875 -27.828 1 94.06 781 TYR A CA 1
ATOM 6148 C C . TYR A 1 781 ? 1.169 -32.031 -28.234 1 94.06 781 TYR A C 1
ATOM 6150 O O . TYR A 1 781 ? -0.055 -31.984 -28.094 1 94.06 781 TYR A O 1
ATOM 6158 N N . GLU A 1 782 ? 1.739 -33.125 -28.625 1 92.81 782 GLU A N 1
ATOM 6159 C CA . GLU A 1 782 ? 0.964 -34.25 -29.125 1 92.81 782 GLU A CA 1
ATOM 6160 C C . GLU A 1 782 ? 0.791 -35.312 -28.047 1 92.81 782 GLU A C 1
ATOM 6162 O O . GLU A 1 782 ? 0.307 -36.438 -28.328 1 92.81 782 GLU A O 1
ATOM 6167 N N . GLY A 1 783 ? 1.194 -35.031 -26.844 1 92.88 783 GLY A N 1
ATOM 6168 C CA . GLY A 1 783 ? 1.018 -35.969 -25.75 1 92.88 783 GLY A CA 1
ATOM 6169 C C . GLY A 1 783 ? 2.127 -37 -25.641 1 92.88 783 GLY A C 1
ATOM 6170 O O . GLY A 1 783 ? 1.977 -38.031 -24.969 1 92.88 783 GLY A O 1
ATOM 6171 N N . ARG A 1 784 ? 3.238 -36.812 -26.328 1 95.19 784 ARG A N 1
ATOM 6172 C CA . ARG A 1 784 ? 4.375 -37.719 -26.281 1 95.19 784 ARG A CA 1
ATOM 6173 C C . ARG A 1 784 ? 5.312 -37.375 -25.141 1 95.19 784 ARG A C 1
ATOM 6175 O O . ARG A 1 784 ? 5.543 -36.188 -24.844 1 95.19 784 ARG A O 1
ATOM 6182 N N . TYR A 1 785 ? 5.789 -38.469 -24.484 1 96.81 785 TYR A N 1
ATOM 6183 C CA . TYR A 1 785 ? 6.758 -38.25 -23.422 1 96.81 785 TYR A CA 1
ATOM 6184 C C . TYR A 1 785 ? 8.141 -37.938 -23.984 1 96.81 785 TYR A C 1
ATOM 6186 O O . TYR A 1 785 ? 8.656 -38.656 -24.828 1 96.81 785 TYR A O 1
ATOM 6194 N N . LYS A 1 786 ? 8.68 -36.812 -23.578 1 96.88 786 LYS A N 1
ATOM 6195 C CA . LYS A 1 786 ? 10.117 -36.625 -23.734 1 96.88 786 LYS A CA 1
ATOM 6196 C C . LYS A 1 786 ? 10.891 -37.5 -22.734 1 96.88 786 LYS A C 1
ATOM 6198 O O . LYS A 1 786 ? 10.336 -37.938 -21.734 1 96.88 786 LYS A O 1
ATOM 6203 N N . PRO A 1 787 ? 12.211 -37.75 -22.984 1 97 787 PRO A N 1
ATOM 6204 C CA . PRO A 1 787 ? 13 -38.5 -22.016 1 97 787 PRO A CA 1
ATOM 6205 C C . PRO A 1 787 ? 12.898 -37.969 -20.594 1 97 787 PRO A C 1
ATOM 6207 O O . PRO A 1 787 ? 12.898 -38.719 -19.625 1 97 787 PRO A O 1
ATOM 6210 N N . MET A 1 788 ? 12.742 -36.719 -20.453 1 97.69 788 MET A N 1
ATOM 6211 C CA . MET A 1 788 ? 12.672 -36.125 -19.125 1 97.69 788 MET A CA 1
ATOM 6212 C C . MET A 1 788 ? 11.492 -36.688 -18.344 1 97.69 788 MET A C 1
ATOM 6214 O O . MET A 1 788 ? 11.594 -36.875 -17.125 1 97.69 788 MET A O 1
ATOM 6218 N N . GLN A 1 789 ? 10.359 -36.875 -19.016 1 97.62 789 GLN A N 1
ATOM 6219 C CA . GLN A 1 789 ? 9.164 -37.344 -18.328 1 97.62 789 GLN A CA 1
ATOM 6220 C C . GLN A 1 789 ? 9.383 -38.688 -17.672 1 97.62 789 GLN A C 1
ATOM 6222 O O . GLN A 1 789 ? 8.812 -39 -16.625 1 97.62 789 GLN A O 1
ATOM 6227 N N . HIS A 1 790 ? 10.211 -39.5 -18.25 1 97.12 790 HIS A N 1
ATOM 6228 C CA . HIS A 1 790 ? 10.547 -40.781 -17.672 1 97.12 790 HIS A CA 1
ATOM 6229 C C . HIS A 1 790 ? 11.406 -40.625 -16.422 1 97.12 790 HIS A C 1
ATOM 6231 O O . HIS A 1 790 ? 11.305 -41.406 -15.477 1 97.12 790 HIS A O 1
ATOM 6237 N N . ARG A 1 791 ? 12.227 -39.625 -16.438 1 97.25 791 ARG A N 1
ATOM 6238 C CA . ARG A 1 791 ? 13.008 -39.312 -15.234 1 97.25 791 ARG A CA 1
ATOM 6239 C C . ARG A 1 791 ? 12.125 -38.75 -14.133 1 97.25 791 ARG A C 1
ATOM 6241 O O . ARG A 1 791 ? 12.344 -39.031 -12.953 1 97.25 791 ARG A O 1
ATOM 6248 N N . VAL A 1 792 ? 11.164 -37.969 -14.5 1 98.12 792 VAL A N 1
ATOM 6249 C CA . VAL A 1 792 ? 10.188 -37.469 -13.539 1 98.12 792 VAL A CA 1
ATOM 6250 C C . VAL A 1 792 ? 9.461 -38.625 -12.883 1 98.12 792 VAL A C 1
ATOM 6252 O O . VAL A 1 792 ? 9.336 -38.688 -11.656 1 98.12 792 VAL A O 1
ATOM 6255 N N . LYS A 1 793 ? 9.023 -39.531 -13.703 1 96.75 793 LYS A N 1
ATOM 6256 C CA . LYS A 1 793 ? 8.32 -40.719 -13.211 1 96.75 793 LYS A CA 1
ATOM 6257 C C . LYS A 1 793 ? 9.195 -41.5 -12.234 1 96.75 793 LYS A C 1
ATOM 6259 O O . LYS A 1 793 ? 8.711 -41.969 -11.195 1 96.75 793 LYS A O 1
ATOM 6264 N N . HIS A 1 794 ? 10.43 -41.625 -12.586 1 96.69 794 HIS A N 1
ATOM 6265 C CA . HIS A 1 794 ? 11.367 -42.344 -11.734 1 96.69 794 HIS A CA 1
ATOM 6266 C C . HIS A 1 794 ? 11.547 -41.625 -10.391 1 96.69 794 HIS A C 1
ATOM 6268 O O . HIS A 1 794 ? 11.391 -42.25 -9.336 1 96.69 794 HIS A O 1
ATOM 6274 N N . GLN A 1 795 ? 11.773 -40.375 -10.414 1 97.75 795 GLN A N 1
ATOM 6275 C CA . GLN A 1 795 ? 12.102 -39.625 -9.203 1 97.75 795 GLN A CA 1
ATOM 6276 C C . GLN A 1 795 ? 10.859 -39.406 -8.344 1 97.75 795 GLN A C 1
ATOM 6278 O O . GLN A 1 795 ? 10.961 -39.281 -7.121 1 97.75 795 GLN A O 1
ATOM 6283 N N . PHE A 1 796 ? 9.672 -39.406 -8.891 1 97.94 796 PHE A N 1
ATOM 6284 C CA . PHE A 1 796 ? 8.445 -39.156 -8.148 1 97.94 796 PHE A CA 1
ATOM 6285 C C . PHE A 1 796 ? 7.84 -40.438 -7.613 1 97.94 796 PHE A C 1
ATOM 6287 O O . PHE A 1 796 ? 6.793 -40.438 -6.965 1 97.94 796 PHE A O 1
ATOM 6294 N N . ALA A 1 797 ? 8.5 -41.531 -7.867 1 96.19 797 ALA A N 1
ATOM 6295 C CA . ALA A 1 797 ? 8.023 -42.781 -7.312 1 96.19 797 ALA A CA 1
ATOM 6296 C C . ALA A 1 797 ? 7.949 -42.719 -5.789 1 96.19 797 ALA A C 1
ATOM 6298 O O . ALA A 1 797 ? 8.719 -42 -5.152 1 96.19 797 ALA A O 1
ATOM 6299 N N . ASP A 1 798 ? 7.016 -43.469 -5.191 1 94.44 798 ASP A N 1
ATOM 6300 C CA . ASP A 1 798 ? 6.824 -43.469 -3.744 1 94.44 798 ASP A CA 1
ATOM 6301 C C . ASP A 1 798 ? 8.07 -43.969 -3.02 1 94.44 798 ASP A C 1
ATOM 6303 O O . ASP A 1 798 ? 8.32 -43.594 -1.869 1 94.44 798 ASP A O 1
ATOM 6307 N N . PHE A 1 799 ? 8.781 -44.844 -3.654 1 95.69 799 PHE A N 1
ATOM 6308 C CA . PHE A 1 799 ? 10.078 -45.344 -3.205 1 95.69 799 PHE A CA 1
ATOM 6309 C C . PHE A 1 799 ? 11.117 -45.219 -4.316 1 95.69 799 PHE A C 1
ATOM 6311 O O . PHE A 1 799 ? 10.898 -45.719 -5.426 1 95.69 799 PHE A O 1
ATOM 6318 N N . VAL A 1 800 ? 12.25 -44.562 -4.02 1 97.31 800 VAL A N 1
ATOM 6319 C CA . VAL A 1 800 ? 13.227 -44.375 -5.09 1 97.31 800 VAL A CA 1
ATOM 6320 C C . VAL A 1 800 ? 14.641 -44.5 -4.52 1 97.31 800 VAL A C 1
ATOM 6322 O O . VAL A 1 800 ? 14.906 -44.031 -3.402 1 97.31 800 VAL A O 1
ATOM 6325 N N . LEU A 1 801 ? 15.477 -45.188 -5.25 1 96.69 801 LEU A N 1
ATOM 6326 C CA . LEU A 1 801 ? 16.922 -45.219 -5.004 1 96.69 801 LEU A CA 1
ATOM 6327 C C . LEU A 1 801 ? 17.641 -44.188 -5.871 1 96.69 801 LEU A C 1
ATOM 6329 O O . LEU A 1 801 ? 17.344 -44.062 -7.055 1 96.69 801 LEU A O 1
ATOM 6333 N N . GLN A 1 802 ? 18.578 -43.5 -5.25 1 96.81 802 GLN A N 1
ATOM 6334 C CA . GLN A 1 802 ? 19.328 -42.469 -5.953 1 96.81 802 GLN A CA 1
ATOM 6335 C C . GLN A 1 802 ? 20.828 -42.625 -5.742 1 96.81 802 GLN A C 1
ATOM 6337 O O . GLN A 1 802 ? 21.266 -43.062 -4.668 1 96.81 802 GLN A O 1
ATOM 6342 N N . THR A 1 803 ? 21.609 -42.344 -6.746 1 96.06 803 THR A N 1
ATOM 6343 C CA . THR A 1 803 ? 23.078 -42.344 -6.66 1 96.06 803 THR A CA 1
ATOM 6344 C C . THR A 1 803 ? 23.625 -40.938 -6.934 1 96.06 803 THR A C 1
ATOM 6346 O O . THR A 1 803 ? 23.109 -40.219 -7.781 1 96.06 803 THR A O 1
ATOM 6349 N N . VAL A 1 804 ? 24.609 -40.656 -6.23 1 94.25 804 VAL A N 1
ATOM 6350 C CA . VAL A 1 804 ? 25.25 -39.344 -6.359 1 94.25 804 VAL A CA 1
ATOM 6351 C C . VAL A 1 804 ? 26.766 -39.469 -6.246 1 94.25 804 VAL A C 1
ATOM 6353 O O . VAL A 1 804 ? 27.266 -40.25 -5.441 1 94.25 804 VAL A O 1
ATOM 6356 N N . LEU A 1 805 ? 27.391 -38.781 -7.098 1 94.06 805 LEU A N 1
ATOM 6357 C CA . LEU A 1 805 ? 28.844 -38.594 -6.953 1 94.06 805 LEU A CA 1
ATOM 6358 C C . LEU A 1 805 ? 29.156 -37.281 -6.277 1 94.06 805 LEU A C 1
ATOM 6360 O O . LEU A 1 805 ? 28.875 -36.219 -6.832 1 94.06 805 LEU A O 1
ATOM 6364 N N . ASP A 1 806 ? 29.609 -37.375 -5.113 1 89.38 806 ASP A N 1
ATOM 6365 C CA . ASP A 1 806 ? 29.938 -36.156 -4.371 1 89.38 806 ASP A CA 1
ATOM 6366 C C . ASP A 1 806 ? 31.359 -36.188 -3.834 1 89.38 806 ASP A C 1
ATOM 6368 O O . ASP A 1 806 ? 31.703 -37.062 -3.008 1 89.38 806 ASP A O 1
ATOM 6372 N N . ASN A 1 807 ? 32.219 -35.344 -4.316 1 87 807 ASN A N 1
ATOM 6373 C CA . ASN A 1 807 ? 33.594 -35.188 -3.861 1 87 807 ASN A CA 1
ATOM 6374 C C . ASN A 1 807 ? 34.344 -36.531 -3.885 1 87 807 ASN A C 1
ATOM 6376 O O . ASN A 1 807 ? 34.938 -36.906 -2.883 1 87 807 ASN A O 1
ATOM 6380 N N . GLY A 1 808 ? 34.156 -37.25 -4.941 1 89.12 808 GLY A N 1
ATOM 6381 C CA . GLY A 1 808 ? 34.875 -38.5 -5.145 1 89.12 808 GLY A CA 1
ATOM 6382 C C . GLY A 1 808 ? 34.25 -39.656 -4.449 1 89.12 808 GLY A C 1
ATOM 6383 O O . GLY A 1 808 ? 34.75 -40.781 -4.504 1 89.12 808 GLY A O 1
ATOM 6384 N N . HIS A 1 809 ? 33.125 -39.438 -3.834 1 90.94 809 HIS A N 1
ATOM 6385 C CA . HIS A 1 809 ? 32.406 -40.531 -3.145 1 90.94 809 HIS A CA 1
ATOM 6386 C C . HIS A 1 809 ? 31.141 -40.906 -3.904 1 90.94 809 HIS A C 1
ATOM 6388 O O . HIS A 1 809 ? 30.406 -40.062 -4.387 1 90.94 809 HIS A O 1
ATOM 6394 N N . ALA A 1 810 ? 30.953 -42.219 -4.047 1 91.44 810 ALA A N 1
ATOM 6395 C CA . ALA A 1 810 ? 29.688 -42.75 -4.52 1 91.44 810 ALA A CA 1
ATOM 6396 C C . ALA A 1 810 ? 28.688 -42.906 -3.375 1 91.44 810 ALA A C 1
ATOM 6398 O O . ALA A 1 810 ? 28.922 -43.656 -2.426 1 91.44 810 ALA A O 1
ATOM 6399 N N . GLN A 1 811 ? 27.641 -42.188 -3.49 1 92 811 GLN A N 1
ATOM 6400 C CA . GLN A 1 811 ? 26.609 -42.188 -2.459 1 92 811 GLN A CA 1
ATOM 6401 C C . GLN A 1 811 ? 25.312 -42.781 -2.984 1 92 811 GLN A C 1
ATOM 6403 O O . GLN A 1 811 ? 24.938 -42.562 -4.145 1 92 811 GLN A O 1
ATOM 6408 N N . VAL A 1 812 ? 24.641 -43.562 -2.135 1 91.88 812 VAL A N 1
ATOM 6409 C CA . VAL A 1 812 ? 23.328 -44.125 -2.453 1 91.88 812 VAL A CA 1
ATOM 6410 C C . VAL A 1 812 ? 22.312 -43.688 -1.404 1 91.88 812 VAL A C 1
ATOM 6412 O O . VAL A 1 812 ? 22.531 -43.844 -0.203 1 91.88 812 VAL A O 1
ATOM 6415 N N . PHE A 1 813 ? 21.234 -43.125 -1.868 1 93.69 813 PHE A N 1
ATOM 6416 C CA . PHE A 1 813 ? 20.141 -42.688 -1.012 1 93.69 813 PHE A CA 1
ATOM 6417 C C . PHE A 1 813 ? 18.891 -43.531 -1.283 1 93.69 813 PHE A C 1
ATOM 6419 O O . PHE A 1 813 ? 18.641 -43.938 -2.42 1 93.69 813 PHE A O 1
ATOM 6426 N N . LEU A 1 814 ? 18.141 -43.781 -0.221 1 92.62 814 LEU A N 1
ATOM 6427 C CA . LEU A 1 814 ? 16.766 -44.281 -0.328 1 92.62 814 LEU A CA 1
ATOM 6428 C C . LEU A 1 814 ? 15.766 -43.188 0.117 1 92.62 814 LEU A C 1
ATOM 6430 O O . LEU A 1 814 ? 15.961 -42.562 1.153 1 92.62 814 LEU A O 1
ATOM 6434 N N . VAL A 1 815 ? 14.797 -42.938 -0.684 1 95.31 815 VAL A N 1
ATOM 6435 C CA . VAL A 1 815 ? 13.75 -41.969 -0.383 1 95.31 815 VAL A CA 1
ATOM 6436 C C . VAL A 1 815 ? 12.391 -42.656 -0.38 1 95.31 815 VAL A C 1
ATOM 6438 O O . VAL A 1 815 ? 12.055 -43.375 -1.324 1 95.31 815 VAL A O 1
ATOM 6441 N N . SER A 1 816 ? 11.617 -42.469 0.693 1 92.44 816 SER A N 1
ATOM 6442 C CA . SER A 1 816 ? 10.305 -43.125 0.798 1 92.44 816 SER A CA 1
ATOM 6443 C C . SER A 1 816 ? 9.234 -42.094 1.175 1 92.44 816 SER A C 1
ATOM 6445 O O . SER A 1 816 ? 9.422 -41.281 2.094 1 92.44 816 SER A O 1
ATOM 6447 N N . ASP A 1 817 ? 8.117 -42.125 0.431 1 92.88 817 ASP A N 1
ATOM 6448 C CA . ASP A 1 817 ? 6.949 -41.312 0.745 1 92.88 817 ASP A CA 1
ATOM 6449 C C . ASP A 1 817 ? 5.918 -42.094 1.536 1 92.88 817 ASP A C 1
ATOM 6451 O O . ASP A 1 817 ? 4.809 -41.625 1.785 1 92.88 817 ASP A O 1
ATOM 6455 N N . ASP A 1 818 ? 6.289 -43.219 1.932 1 89.38 818 ASP A N 1
ATOM 6456 C CA . ASP A 1 818 ? 5.355 -44.094 2.65 1 89.38 818 ASP A CA 1
ATOM 6457 C C . ASP A 1 818 ? 5.172 -43.625 4.094 1 89.38 818 ASP A C 1
ATOM 6459 O O . ASP A 1 818 ? 6.137 -43.188 4.738 1 89.38 818 ASP A O 1
ATOM 6463 N N . THR A 1 819 ? 3.93 -43.781 4.578 1 88.94 819 THR A N 1
ATOM 6464 C CA . THR A 1 819 ? 3.605 -43.312 5.93 1 88.94 819 THR A CA 1
ATOM 6465 C C . THR A 1 819 ? 4.051 -44.344 6.961 1 88.94 819 THR A C 1
ATOM 6467 O O . THR A 1 819 ? 3.881 -44.156 8.164 1 88.94 819 THR A O 1
ATOM 6470 N N . ALA A 1 820 ? 4.637 -45.438 6.527 1 86.69 820 ALA A N 1
ATOM 6471 C CA . ALA A 1 820 ? 5.293 -46.438 7.367 1 86.69 820 ALA A CA 1
ATOM 6472 C C . ALA A 1 820 ? 6.746 -46.625 6.945 1 86.69 820 ALA A C 1
ATOM 6474 O O . ALA A 1 820 ? 7.105 -46.375 5.793 1 86.69 820 ALA A O 1
ATOM 6475 N N . PRO A 1 821 ? 7.664 -47.062 7.883 1 86.81 821 PRO A N 1
ATOM 6476 C CA . PRO A 1 821 ? 9.047 -47.344 7.492 1 86.81 821 PRO A CA 1
ATOM 6477 C C . PRO A 1 821 ? 9.148 -48.344 6.348 1 86.81 821 PRO A C 1
ATOM 6479 O O . PRO A 1 821 ? 8.383 -49.312 6.297 1 86.81 821 PRO A O 1
ATOM 6482 N N . THR A 1 822 ? 10.094 -48.219 5.465 1 90.38 822 THR A N 1
ATOM 6483 C CA . THR A 1 822 ? 10.305 -49.062 4.301 1 90.38 822 THR A CA 1
ATOM 6484 C C . THR A 1 822 ? 11.641 -49.812 4.402 1 90.38 822 THR A C 1
ATOM 6486 O O . THR A 1 822 ? 12.688 -49.188 4.559 1 90.38 822 THR A O 1
ATOM 6489 N N . THR A 1 823 ? 11.602 -51.094 4.355 1 89.88 823 THR A N 1
ATOM 6490 C CA . THR A 1 823 ? 12.812 -51.906 4.355 1 89.88 823 THR A CA 1
ATOM 6491 C C . THR A 1 823 ? 13.109 -52.406 2.951 1 89.88 823 THR A C 1
ATOM 6493 O O . THR A 1 823 ? 12.203 -52.844 2.227 1 89.88 823 THR A O 1
ATOM 6496 N N . ALA A 1 824 ? 14.414 -52.406 2.529 1 93.12 824 ALA A N 1
ATOM 6497 C CA . ALA A 1 824 ? 14.797 -52.812 1.184 1 93.12 824 ALA A CA 1
ATOM 6498 C C . ALA A 1 824 ? 16.141 -53.562 1.2 1 93.12 824 ALA A C 1
ATOM 6500 O O . ALA A 1 824 ? 16.938 -53.406 2.125 1 93.12 824 ALA A O 1
ATOM 6501 N N . ALA A 1 825 ? 16.297 -54.438 0.27 1 93.94 825 ALA A N 1
ATOM 6502 C CA . ALA A 1 825 ? 17.609 -54.969 -0.081 1 93.94 825 ALA A CA 1
ATOM 6503 C C . ALA A 1 825 ? 18.266 -54.125 -1.17 1 93.94 825 ALA A C 1
ATOM 6505 O O . ALA A 1 825 ? 17.594 -53.688 -2.105 1 93.94 825 ALA A O 1
ATOM 6506 N N . ILE A 1 826 ? 19.562 -53.906 -1.056 1 93.88 826 ILE A N 1
ATOM 6507 C CA . ILE A 1 826 ? 20.297 -53.125 -2.027 1 93.88 826 ILE A CA 1
ATOM 6508 C C . ILE A 1 826 ? 21.359 -53.969 -2.705 1 93.88 826 ILE A C 1
ATOM 6510 O O . ILE A 1 826 ? 22.172 -54.625 -2.033 1 93.88 826 ILE A O 1
ATOM 6514 N N . ASP A 1 827 ? 21.375 -54.062 -3.957 1 94.25 827 ASP A N 1
ATOM 6515 C CA . ASP A 1 827 ? 22.391 -54.688 -4.781 1 94.25 827 ASP A CA 1
ATOM 6516 C C . ASP A 1 827 ? 23.281 -53.656 -5.465 1 94.25 827 ASP A C 1
ATOM 6518 O O . ASP A 1 827 ? 22.781 -52.812 -6.23 1 94.25 827 ASP A O 1
ATOM 6522 N N . LEU A 1 828 ? 24.547 -53.688 -5.145 1 93.12 828 LEU A N 1
ATOM 6523 C CA . LEU A 1 828 ? 25.547 -52.844 -5.809 1 93.12 828 LEU A CA 1
ATOM 6524 C C . LEU A 1 828 ? 26.391 -53.656 -6.773 1 93.12 828 LEU A C 1
ATOM 6526 O O . LEU A 1 828 ? 26.953 -54.688 -6.387 1 93.12 828 LEU A O 1
ATOM 6530 N N . THR A 1 829 ? 26.453 -53.25 -8.055 1 93.31 829 THR A N 1
ATOM 6531 C CA . THR A 1 829 ? 27.266 -53.938 -9.055 1 93.31 829 THR A CA 1
ATOM 6532 C C . THR A 1 829 ? 28.094 -52.938 -9.859 1 93.31 829 THR A C 1
ATOM 6534 O O . THR A 1 829 ? 27.656 -51.844 -10.133 1 93.31 829 THR A O 1
ATOM 6537 N N . VAL A 1 830 ? 29.312 -53.281 -10.18 1 94.31 830 VAL A N 1
ATOM 6538 C CA . VAL A 1 830 ? 30.156 -52.5 -11.07 1 94.31 830 VAL A CA 1
ATOM 6539 C C . VAL A 1 830 ? 30.297 -53.219 -12.406 1 94.31 830 VAL A C 1
ATOM 6541 O O . VAL A 1 830 ? 30.594 -54.406 -12.453 1 94.31 830 VAL A O 1
ATOM 6544 N N . HIS A 1 831 ? 30.094 -52.5 -13.508 1 94.38 831 HIS A N 1
ATOM 6545 C CA . HIS A 1 831 ? 30.156 -53.062 -14.859 1 94.38 831 HIS A CA 1
ATOM 6546 C C . HIS A 1 831 ? 31.188 -52.312 -15.711 1 94.38 831 HIS A C 1
ATOM 6548 O O . HIS A 1 831 ? 31.375 -51.125 -15.555 1 94.38 831 HIS A O 1
ATOM 6554 N N . ARG A 1 832 ? 31.812 -53.062 -16.594 1 93.5 832 ARG A N 1
ATOM 6555 C CA . ARG A 1 832 ? 32.656 -52.438 -17.625 1 93.5 832 ARG A CA 1
ATOM 6556 C C . ARG A 1 832 ? 31.797 -51.875 -18.75 1 93.5 832 ARG A C 1
ATOM 6558 O O . ARG A 1 832 ? 30.672 -52.344 -18.984 1 93.5 832 ARG A O 1
ATOM 6565 N N . LEU A 1 833 ? 32.375 -50.969 -19.469 1 95.38 833 LEU A N 1
ATOM 6566 C CA . LEU A 1 833 ? 31.656 -50.344 -20.594 1 95.38 833 LEU A CA 1
ATOM 6567 C C . LEU A 1 833 ? 31.781 -51.188 -21.859 1 95.38 833 LEU A C 1
ATOM 6569 O O . LEU A 1 833 ? 31.047 -51 -22.812 1 95.38 833 LEU A O 1
ATOM 6573 N N . ALA A 1 834 ? 32.656 -52.094 -21.828 1 91.75 834 ALA A N 1
ATOM 6574 C CA . ALA A 1 834 ? 32.844 -53.031 -22.938 1 91.75 834 ALA A CA 1
ATOM 6575 C C . ALA A 1 834 ? 33.438 -54.344 -22.453 1 91.75 834 ALA A C 1
ATOM 6577 O O . ALA A 1 834 ? 34.312 -54.375 -21.578 1 91.75 834 ALA A O 1
ATOM 6578 N N . GLU A 1 835 ? 32.844 -55.438 -23 1 85.69 835 GLU A N 1
ATOM 6579 C CA . GLU A 1 835 ? 33.344 -56.781 -22.734 1 85.69 835 GLU A CA 1
ATOM 6580 C C . GLU A 1 835 ? 33.938 -57.406 -23.984 1 85.69 835 GLU A C 1
ATOM 6582 O O . GLU A 1 835 ? 33.625 -57 -25.109 1 85.69 835 GLU A O 1
ATOM 6587 N N . PRO A 1 836 ? 34.875 -58.281 -23.75 1 77.56 836 PRO A N 1
ATOM 6588 C CA . PRO A 1 836 ? 35.469 -58.938 -24.938 1 77.56 836 PRO A CA 1
ATOM 6589 C C . PRO A 1 836 ? 34.438 -59.719 -25.734 1 77.56 836 PRO A C 1
ATOM 6591 O O . PRO A 1 836 ? 34.5 -59.75 -26.969 1 77.56 836 PRO A O 1
ATOM 6594 N N . ALA A 1 837 ? 33.594 -60.5 -25.188 1 76.69 837 ALA A N 1
ATOM 6595 C CA . ALA A 1 837 ? 32.531 -61.281 -25.859 1 76.69 837 ALA A CA 1
ATOM 6596 C C . ALA A 1 837 ? 31.328 -61.469 -24.938 1 76.69 837 ALA A C 1
ATOM 6598 O O . ALA A 1 837 ? 31.422 -61.281 -23.719 1 76.69 837 ALA A O 1
ATOM 6599 N N . CYS A 1 838 ? 30.25 -61.594 -25.75 1 77.69 838 CYS A N 1
ATOM 6600 C CA . CYS A 1 838 ? 29.062 -61.969 -24.984 1 77.69 838 CYS A CA 1
ATOM 6601 C C . CYS A 1 838 ? 29.031 -63.469 -24.75 1 77.69 838 CYS A C 1
ATOM 6603 O O . CYS A 1 838 ? 29.625 -64.25 -25.516 1 77.69 838 CYS A O 1
ATOM 6605 N N . GLY A 1 839 ? 29.344 -64 -23.625 1 59.5 839 GLY A N 1
ATOM 6606 C CA . GLY A 1 839 ? 29.375 -65.438 -23.359 1 59.5 839 GLY A CA 1
ATOM 6607 C C . GLY A 1 839 ? 28.969 -66.25 -24.547 1 59.5 839 GLY A C 1
ATOM 6608 O O . GLY A 1 839 ? 29.062 -67.5 -24.516 1 59.5 839 GLY A O 1
ATOM 6609 N N . CYS A 1 840 ? 28.219 -65.688 -25.531 1 52.25 840 CYS A N 1
ATOM 6610 C CA . CYS A 1 840 ? 27.922 -66.562 -26.703 1 52.25 840 CYS A CA 1
ATOM 6611 C C . CYS A 1 840 ? 28.938 -66.312 -27.812 1 52.25 840 CYS A C 1
ATOM 6613 O O . CYS A 1 840 ? 29.609 -65.25 -27.812 1 52.25 840 CYS A O 1
ATOM 6615 N N . ALA A 1 841 ? 29.297 -67.312 -28.672 1 44.84 841 ALA A N 1
ATOM 6616 C CA . ALA A 1 841 ? 30.281 -67.25 -29.734 1 44.84 841 ALA A CA 1
ATOM 6617 C C . ALA A 1 841 ? 30.078 -66.062 -30.656 1 44.84 841 ALA A C 1
ATOM 6619 O O . ALA A 1 841 ? 28.938 -65.625 -30.844 1 44.84 841 ALA A O 1
ATOM 6620 N N . ARG A 1 842 ? 31.109 -65.312 -31 1 44.09 842 ARG A N 1
ATOM 6621 C CA . ARG A 1 842 ? 31.156 -64.125 -31.859 1 44.09 842 ARG A CA 1
ATOM 6622 C C . ARG A 1 842 ? 30.203 -64.25 -33.031 1 44.09 842 ARG A C 1
ATOM 6624 O O . ARG A 1 842 ? 29.609 -63.281 -33.5 1 44.09 842 ARG A O 1
ATOM 6631 N N . ASP A 1 843 ? 30.25 -65.375 -33.781 1 41.78 843 ASP A N 1
ATOM 6632 C CA . ASP A 1 843 ? 29.531 -65.688 -35 1 41.78 843 ASP A CA 1
ATOM 6633 C C . ASP A 1 843 ? 28.156 -66.312 -34.719 1 41.78 843 ASP A C 1
ATOM 6635 O O . ASP A 1 843 ? 27.578 -67 -35.562 1 41.78 843 ASP A O 1
ATOM 6639 N N . ALA A 1 844 ? 27.641 -66.062 -33.5 1 45.31 844 ALA A N 1
ATOM 6640 C CA . ALA A 1 844 ? 26.344 -66.688 -33.25 1 45.31 844 ALA A CA 1
ATOM 6641 C C . ALA A 1 844 ? 25.234 -65.938 -34 1 45.31 844 ALA A C 1
ATOM 6643 O O . ALA A 1 844 ? 25.266 -64.75 -34.125 1 45.31 844 ALA A O 1
ATOM 6644 N N . PRO A 1 845 ? 24.344 -66.562 -34.75 1 45.19 845 PRO A N 1
ATOM 6645 C CA . PRO A 1 845 ? 23.219 -65.938 -35.438 1 45.19 845 PRO A CA 1
ATOM 6646 C C . PRO A 1 845 ? 22.453 -65 -34.562 1 45.19 845 PRO A C 1
ATOM 6648 O O . PRO A 1 845 ? 22.484 -65.125 -33.312 1 45.19 845 PRO A O 1
ATOM 6651 N N . ALA A 1 846 ? 21.781 -63.969 -35.125 1 45.97 846 ALA A N 1
ATOM 6652 C CA . ALA A 1 846 ? 21.047 -62.875 -34.5 1 45.97 846 ALA A CA 1
ATOM 6653 C C . ALA A 1 846 ? 20.172 -63.375 -33.344 1 45.97 846 ALA A C 1
ATOM 6655 O O . ALA A 1 846 ? 20.078 -62.75 -32.312 1 45.97 846 ALA A O 1
ATOM 6656 N N . ALA A 1 847 ? 19.516 -64.438 -33.531 1 48.19 847 ALA A N 1
ATOM 6657 C CA . ALA A 1 847 ? 18.594 -65 -32.562 1 48.19 847 ALA A CA 1
ATOM 6658 C C . ALA A 1 847 ? 19.312 -65.375 -31.266 1 48.19 847 ALA A C 1
ATOM 6660 O O . ALA A 1 847 ? 18.781 -65.188 -30.172 1 48.19 847 ALA A O 1
ATOM 6661 N N . ASP A 1 848 ? 20.484 -65.938 -31.406 1 48.12 848 ASP A N 1
ATOM 6662 C CA . ASP A 1 848 ? 21.266 -66.438 -30.266 1 48.12 848 ASP A CA 1
ATOM 6663 C C . ASP A 1 848 ? 21.922 -65.25 -29.516 1 48.12 848 ASP A C 1
ATOM 6665 O O . ASP A 1 848 ? 22.141 -65.312 -28.312 1 48.12 848 ASP A O 1
ATOM 6669 N N . ALA A 1 849 ? 22.094 -64.188 -30.266 1 48.88 849 ALA A N 1
ATOM 6670 C CA . ALA A 1 849 ? 22.672 -63 -29.656 1 48.88 849 ALA A CA 1
ATOM 6671 C C . ALA A 1 849 ? 21.703 -62.375 -28.625 1 48.88 849 ALA A C 1
ATOM 6673 O O . ALA A 1 849 ? 22.141 -61.969 -27.547 1 48.88 849 ALA A O 1
ATOM 6674 N N . ALA A 1 850 ? 20.453 -62.375 -29.031 1 53.72 850 ALA A N 1
ATOM 6675 C CA . ALA A 1 850 ? 19.453 -61.969 -28.047 1 53.72 850 ALA A CA 1
ATOM 6676 C C . ALA A 1 850 ? 19.484 -62.844 -26.812 1 53.72 850 ALA A C 1
ATOM 6678 O O . ALA A 1 850 ? 19.375 -62.375 -25.688 1 53.72 850 ALA A O 1
ATOM 6679 N N . ALA A 1 851 ? 19.594 -64.188 -27 1 54.06 851 ALA A N 1
ATOM 6680 C CA . ALA A 1 851 ? 19.656 -65.125 -25.891 1 54.06 851 ALA A CA 1
ATOM 6681 C C . ALA A 1 851 ? 20.922 -64.938 -25.062 1 54.06 851 ALA A C 1
ATOM 6683 O O . ALA A 1 851 ? 20.875 -65 -23.828 1 54.06 851 ALA A O 1
ATOM 6684 N N . CYS A 1 852 ? 21.984 -64.75 -25.734 1 54.16 852 CYS A N 1
ATOM 6685 C CA . CYS A 1 852 ? 23.234 -64.562 -25.016 1 54.16 852 CYS A CA 1
ATOM 6686 C C . CYS A 1 852 ? 23.25 -63.219 -24.297 1 54.16 852 CYS A C 1
ATOM 6688 O O . CYS A 1 852 ? 23.797 -63.094 -23.203 1 54.16 852 CYS A O 1
ATOM 6690 N N . ALA A 1 853 ? 22.656 -62.25 -24.984 1 55.19 853 ALA A N 1
ATOM 6691 C CA . ALA A 1 853 ? 22.516 -60.938 -24.328 1 55.19 853 ALA A CA 1
ATOM 6692 C C . ALA A 1 853 ? 21.625 -61.031 -23.094 1 55.19 853 ALA A C 1
ATOM 6694 O O . ALA A 1 853 ? 21.875 -60.375 -22.094 1 55.19 853 ALA A O 1
ATOM 6695 N N . ALA A 1 854 ? 20.656 -61.906 -23.188 1 55.22 854 ALA A N 1
ATOM 6696 C CA . ALA A 1 854 ? 19.734 -62.031 -22.062 1 55.22 854 ALA A CA 1
ATOM 6697 C C . ALA A 1 854 ? 20.453 -62.5 -20.812 1 55.22 854 ALA A C 1
ATOM 6699 O O . ALA A 1 854 ? 20.047 -62.188 -19.688 1 55.22 854 ALA A O 1
ATOM 6700 N N . ALA A 1 855 ? 21.516 -63.312 -21.016 1 53.5 855 ALA A N 1
ATOM 6701 C CA . ALA A 1 855 ? 22.141 -63.844 -19.812 1 53.5 855 ALA A CA 1
ATOM 6702 C C . ALA A 1 855 ? 23.062 -62.812 -19.156 1 53.5 855 ALA A C 1
ATOM 6704 O O . ALA A 1 855 ? 23.391 -62.969 -17.969 1 53.5 855 ALA A O 1
ATOM 6705 N N . GLY A 1 856 ? 23.203 -61.625 -19.641 1 60.97 856 GLY A N 1
ATOM 6706 C CA . GLY A 1 856 ? 24.031 -60.562 -19.109 1 60.97 856 GLY A CA 1
ATOM 6707 C C . GLY A 1 856 ? 25.438 -61 -18.766 1 60.97 856 GLY A C 1
ATOM 6708 O O . GLY A 1 856 ? 25.781 -62.156 -18.875 1 60.97 856 GLY A O 1
ATOM 6709 N N . THR A 1 857 ? 26.422 -60.062 -18.75 1 67.12 857 THR A N 1
ATOM 6710 C CA . THR A 1 857 ? 27.75 -60.375 -18.25 1 67.12 857 THR A CA 1
ATOM 6711 C C . THR A 1 857 ? 27.812 -60.25 -16.734 1 67.12 857 THR A C 1
ATOM 6713 O O . THR A 1 857 ? 27.078 -59.438 -16.141 1 67.12 857 THR A O 1
ATOM 6716 N N . GLU A 1 858 ? 28.516 -61.094 -16.172 1 77.62 858 GLU A N 1
ATOM 6717 C CA . GLU A 1 858 ? 28.766 -61 -14.734 1 77.62 858 GLU A CA 1
ATOM 6718 C C . GLU A 1 858 ? 29.469 -59.688 -14.398 1 77.62 858 GLU A C 1
ATOM 6720 O O . GLU A 1 858 ? 30.406 -59.281 -15.078 1 77.62 858 GLU A O 1
ATOM 6725 N N . PRO A 1 859 ? 28.891 -58.906 -13.477 1 88.19 859 PRO A N 1
ATOM 6726 C CA . PRO A 1 859 ? 29.594 -57.688 -13.031 1 88.19 859 PRO A CA 1
ATOM 6727 C C . PRO A 1 859 ? 31.016 -57.969 -12.562 1 88.19 859 PRO A C 1
ATOM 6729 O O . PRO A 1 859 ? 31.328 -59.094 -12.133 1 88.19 859 PRO A O 1
ATOM 6732 N N . VAL A 1 860 ? 31.812 -57.062 -12.703 1 88.56 860 VAL A N 1
ATOM 6733 C CA . VAL A 1 860 ? 33.188 -57.188 -12.258 1 88.56 860 VAL A CA 1
ATOM 6734 C C . VAL A 1 860 ? 33.25 -57.281 -10.727 1 88.56 860 VAL A C 1
ATOM 6736 O O . VAL A 1 860 ? 34.188 -57.812 -10.156 1 88.56 860 VAL A O 1
ATOM 6739 N N . TRP A 1 861 ? 32.281 -56.625 -10.125 1 89.5 861 TRP A N 1
ATOM 6740 C CA . TRP A 1 861 ? 32.156 -56.625 -8.672 1 89.5 861 TRP A CA 1
ATOM 6741 C C . TRP A 1 861 ? 30.672 -56.5 -8.281 1 89.5 861 TRP A C 1
ATOM 6743 O O . TRP A 1 861 ? 29.875 -55.875 -8.977 1 89.5 861 TRP A O 1
ATOM 6753 N N . SER A 1 862 ? 30.266 -57.188 -7.16 1 90.56 862 SER A N 1
ATOM 6754 C CA . SER A 1 862 ? 28.891 -57.125 -6.656 1 90.56 862 SER A CA 1
ATOM 6755 C C . SER A 1 862 ? 28.859 -57.188 -5.137 1 90.56 862 SER A C 1
ATOM 6757 O O . SER A 1 862 ? 29.703 -57.844 -4.523 1 90.56 862 SER A O 1
ATOM 6759 N N . LYS A 1 863 ? 28 -56.438 -4.531 1 88.62 863 LYS A N 1
ATOM 6760 C CA . LYS A 1 863 ? 27.719 -56.469 -3.098 1 88.62 863 LYS A CA 1
ATOM 6761 C C . LYS A 1 863 ? 26.234 -56.312 -2.826 1 88.62 863 LYS A C 1
ATOM 6763 O O . LYS A 1 863 ? 25.562 -55.5 -3.445 1 88.62 863 LYS A O 1
ATOM 6768 N N . ARG A 1 864 ? 25.672 -57.125 -1.951 1 91.56 864 ARG A N 1
ATOM 6769 C CA . ARG A 1 864 ? 24.266 -57.031 -1.55 1 91.56 864 ARG A CA 1
ATOM 6770 C C . ARG A 1 864 ? 24.141 -56.688 -0.071 1 91.56 864 ARG A C 1
ATOM 6772 O O . ARG A 1 864 ? 24.828 -57.281 0.772 1 91.56 864 ARG A O 1
ATOM 6779 N N . VAL A 1 865 ? 23.328 -55.75 0.178 1 86.06 865 VAL A N 1
ATOM 6780 C CA . VAL A 1 865 ? 22.938 -55.406 1.54 1 86.06 865 VAL A CA 1
ATOM 6781 C C . VAL A 1 865 ? 21.469 -55.688 1.746 1 86.06 865 VAL A C 1
ATOM 6783 O O . VAL A 1 865 ? 20.609 -55.125 1.07 1 86.06 865 VAL A O 1
ATOM 6786 N N . THR A 1 866 ? 21 -56.625 2.594 1 82.81 866 THR A N 1
ATOM 6787 C CA . THR A 1 866 ? 19.656 -57.219 2.594 1 82.81 866 THR A CA 1
ATOM 6788 C C . THR A 1 866 ? 18.719 -56.375 3.469 1 82.81 866 THR A C 1
ATOM 6790 O O . THR A 1 866 ? 17.5 -56.375 3.256 1 82.81 866 THR A O 1
ATOM 6793 N N . ASP A 1 867 ? 19.141 -55.719 4.508 1 85.25 867 ASP A N 1
ATOM 6794 C CA . ASP A 1 867 ? 18.188 -55.156 5.449 1 85.25 867 ASP A CA 1
ATOM 6795 C C . ASP A 1 867 ? 18.531 -53.719 5.797 1 85.25 867 ASP A C 1
ATOM 6797 O O . ASP A 1 867 ? 18.938 -53.406 6.922 1 85.25 867 ASP A O 1
ATOM 6801 N N . VAL A 1 868 ? 18.125 -52.875 4.75 1 88.69 868 VAL A N 1
ATOM 6802 C CA . VAL A 1 868 ? 18.266 -51.438 4.98 1 88.69 868 VAL A CA 1
ATOM 6803 C C . VAL A 1 868 ? 16.891 -50.812 5.145 1 88.69 868 VAL A C 1
ATOM 6805 O O . VAL A 1 868 ? 16.016 -51 4.301 1 88.69 868 VAL A O 1
ATOM 6808 N N . THR A 1 869 ? 16.641 -50.094 6.238 1 84.69 869 THR A N 1
ATOM 6809 C CA . THR A 1 869 ? 15.328 -49.5 6.504 1 84.69 869 THR A CA 1
ATOM 6810 C C . THR A 1 869 ? 15.406 -47.969 6.453 1 84.69 869 THR A C 1
ATOM 6812 O O . THR A 1 869 ? 16.297 -47.375 7.062 1 84.69 869 THR A O 1
ATOM 6815 N N . VAL A 1 870 ? 14.484 -47.406 5.668 1 86.62 870 VAL A N 1
ATOM 6816 C CA . VAL A 1 870 ? 14.273 -45.938 5.68 1 86.62 870 VAL A CA 1
ATOM 6817 C C . VAL A 1 870 ? 13.023 -45.625 6.488 1 86.62 870 VAL A C 1
ATOM 6819 O O . VAL A 1 870 ? 11.977 -46.25 6.309 1 86.62 870 VAL A O 1
ATOM 6822 N N . PRO A 1 871 ? 13.109 -44.625 7.402 1 83.88 871 PRO A N 1
ATOM 6823 C CA . PRO A 1 871 ? 11.922 -44.219 8.164 1 83.88 871 PRO A CA 1
ATOM 6824 C C . PRO A 1 871 ? 10.797 -43.688 7.273 1 83.88 871 PRO A C 1
ATOM 6826 O O . PRO A 1 871 ? 11.047 -43.312 6.121 1 83.88 871 PRO A O 1
ATOM 6829 N N . ALA A 1 872 ? 9.641 -43.656 7.875 1 86.75 872 ALA A N 1
ATOM 6830 C CA . ALA A 1 872 ? 8.461 -43.125 7.172 1 86.75 872 ALA A CA 1
ATOM 6831 C C . ALA A 1 872 ? 8.68 -41.688 6.711 1 86.75 872 ALA A C 1
ATOM 6833 O O . ALA A 1 872 ? 9.18 -40.875 7.469 1 86.75 872 ALA A O 1
ATOM 6834 N N . LEU A 1 873 ? 8.297 -41.469 5.477 1 89.25 873 LEU A N 1
ATOM 6835 C CA . LEU A 1 873 ? 8.312 -40.125 4.918 1 89.25 873 LEU A CA 1
ATOM 6836 C C . LEU A 1 873 ? 9.688 -39.5 5.059 1 89.25 873 LEU A C 1
ATOM 6838 O O . LEU A 1 873 ? 9.805 -38.344 5.508 1 89.25 873 LEU A O 1
ATOM 6842 N N . ASN A 1 874 ? 10.727 -40.219 4.699 1 89.19 874 ASN A N 1
ATOM 6843 C CA . ASN A 1 874 ? 12.086 -39.75 4.918 1 89.19 874 ASN A CA 1
ATOM 6844 C C . ASN A 1 874 ? 13.023 -40.156 3.791 1 89.19 874 ASN A C 1
ATOM 6846 O O . ASN A 1 874 ? 12.641 -40.969 2.938 1 89.19 874 ASN A O 1
ATOM 6850 N N . SER A 1 875 ? 14.133 -39.594 3.734 1 90.94 875 SER A N 1
ATOM 6851 C CA . SER A 1 875 ? 15.266 -40 2.912 1 90.94 875 SER A CA 1
ATOM 6852 C C . SER A 1 875 ? 16.469 -40.375 3.773 1 90.94 875 SER A C 1
ATOM 6854 O O . SER A 1 875 ? 16.672 -39.781 4.844 1 90.94 875 SER A O 1
ATOM 6856 N N . ALA A 1 876 ? 17.203 -41.375 3.287 1 86.12 876 ALA A N 1
ATOM 6857 C CA . ALA A 1 876 ? 18.344 -41.812 4.074 1 86.12 876 ALA A CA 1
ATOM 6858 C C . ALA A 1 876 ? 19.547 -42.125 3.18 1 86.12 876 ALA A C 1
ATOM 6860 O O . ALA A 1 876 ? 19.406 -42.719 2.109 1 86.12 876 ALA A O 1
ATOM 6861 N N . LEU A 1 877 ? 20.719 -41.625 3.51 1 88.06 877 LEU A N 1
ATOM 6862 C CA . LEU A 1 877 ? 21.984 -42.062 2.914 1 88.06 877 LEU A CA 1
ATOM 6863 C C . LEU A 1 877 ? 22.375 -43.469 3.391 1 88.06 877 LEU A C 1
ATOM 6865 O O . LEU A 1 877 ? 22.594 -43.656 4.582 1 88.06 877 LEU A O 1
ATOM 6869 N N . VAL A 1 878 ? 22.531 -44.438 2.504 1 86.69 878 VAL A N 1
ATOM 6870 C CA . VAL A 1 878 ? 22.688 -45.812 2.939 1 86.69 878 VAL A CA 1
ATOM 6871 C C . VAL A 1 878 ? 24.047 -46.375 2.488 1 86.69 878 VAL A C 1
ATOM 6873 O O . VAL A 1 878 ? 24.531 -47.344 3.027 1 86.69 878 VAL A O 1
ATOM 6876 N N . VAL A 1 879 ? 24.641 -45.75 1.45 1 85.31 879 VAL A N 1
ATOM 6877 C CA . VAL A 1 879 ? 25.984 -46.062 0.991 1 85.31 879 VAL A CA 1
ATOM 6878 C C . VAL A 1 879 ? 26.781 -44.781 0.774 1 85.31 879 VAL A C 1
ATOM 6880 O O . VAL A 1 879 ? 26.281 -43.812 0.227 1 85.31 879 VAL A O 1
ATOM 6883 N N . ASN A 1 880 ? 27.969 -44.688 1.236 1 87.62 880 ASN A N 1
ATOM 6884 C CA . ASN A 1 880 ? 28.953 -43.656 1.006 1 87.62 880 ASN A CA 1
ATOM 6885 C C . ASN A 1 880 ? 30.359 -44.219 0.833 1 87.62 880 ASN A C 1
ATOM 6887 O O . ASN A 1 880 ? 31.078 -44.406 1.811 1 87.62 880 ASN A O 1
ATOM 6891 N N . ALA A 1 881 ? 30.719 -44.469 -0.399 1 85.25 881 ALA A N 1
ATOM 6892 C CA . ALA A 1 881 ? 31.969 -45.188 -0.678 1 85.25 881 ALA A CA 1
ATOM 6893 C C . ALA A 1 881 ? 32.906 -44.312 -1.521 1 85.25 881 ALA A C 1
ATOM 6895 O O . ALA A 1 881 ? 32.469 -43.656 -2.461 1 85.25 881 ALA A O 1
ATOM 6896 N N . SER A 1 882 ? 34.156 -44.375 -1.159 1 87.31 882 SER A N 1
ATOM 6897 C CA . SER A 1 882 ? 35.156 -43.719 -2.008 1 87.31 882 SER A CA 1
ATOM 6898 C C . SER A 1 882 ? 35.281 -44.438 -3.348 1 87.31 882 SER A C 1
ATOM 6900 O O . SER A 1 882 ? 35.531 -45.656 -3.393 1 87.31 882 SER A O 1
ATOM 6902 N N . VAL A 1 883 ? 35.188 -43.75 -4.402 1 91.25 883 VAL A N 1
ATOM 6903 C CA . VAL A 1 883 ? 35.281 -44.312 -5.738 1 91.25 883 VAL A CA 1
ATOM 6904 C C . VAL A 1 883 ? 36.688 -44.906 -5.961 1 91.25 883 VAL A C 1
ATOM 6906 O O . VAL A 1 883 ? 36.812 -45.969 -6.535 1 91.25 883 VAL A O 1
ATOM 6909 N N . SER A 1 884 ? 37.719 -44.219 -5.5 1 88.88 884 SER A N 1
ATOM 6910 C CA . SER A 1 884 ? 39.094 -44.656 -5.645 1 88.88 884 SER A CA 1
ATOM 6911 C C . SER A 1 884 ? 39.281 -46 -4.949 1 88.88 884 SER A C 1
ATOM 6913 O O . SER A 1 884 ? 39.938 -46.906 -5.496 1 88.88 884 SER A O 1
ATOM 6915 N N . GLU A 1 885 ? 38.781 -46.125 -3.803 1 84.5 885 GLU A N 1
ATOM 6916 C CA . GLU A 1 885 ? 38.906 -47.375 -3.055 1 84.5 885 GLU A CA 1
ATOM 6917 C C . GLU A 1 885 ? 38.094 -48.5 -3.701 1 84.5 885 GLU A C 1
ATOM 6919 O O . GLU A 1 885 ? 38.562 -49.656 -3.758 1 84.5 885 GLU A O 1
ATOM 6924 N N . LEU A 1 886 ? 36.938 -48.125 -4.145 1 87.31 886 LEU A N 1
ATOM 6925 C CA . LEU A 1 886 ? 36.094 -49.094 -4.809 1 87.31 886 LEU A CA 1
ATOM 6926 C C . LEU A 1 886 ? 36.75 -49.656 -6.055 1 87.31 886 LEU A C 1
ATOM 6928 O O . LEU A 1 886 ? 36.781 -50.875 -6.262 1 87.31 886 LEU A O 1
ATOM 6932 N N . LEU A 1 887 ? 37.375 -48.875 -6.824 1 89.69 887 LEU A N 1
ATOM 6933 C CA . LEU A 1 887 ? 37.969 -49.281 -8.102 1 89.69 887 LEU A CA 1
ATOM 6934 C C . LEU A 1 887 ? 39.312 -49.969 -7.887 1 89.69 887 LEU A C 1
ATOM 6936 O O . LEU A 1 887 ? 39.75 -50.781 -8.719 1 89.69 887 LEU A O 1
ATOM 6940 N N . ALA A 1 888 ? 40.031 -49.656 -6.82 1 85.56 888 ALA A N 1
ATOM 6941 C CA . ALA A 1 888 ? 41.312 -50.312 -6.52 1 85.56 888 ALA A CA 1
ATOM 6942 C C . ALA A 1 888 ? 41.156 -51.812 -6.359 1 85.56 888 ALA A C 1
ATOM 6944 O O . ALA A 1 888 ? 42.062 -52.562 -6.652 1 85.56 888 ALA A O 1
ATOM 6945 N N . ALA A 1 889 ? 40 -52.156 -6.039 1 81.44 889 ALA A N 1
ATOM 6946 C CA . ALA A 1 889 ? 39.719 -53.594 -5.816 1 81.44 889 ALA A CA 1
ATOM 6947 C C . ALA A 1 889 ? 39.375 -54.281 -7.125 1 81.44 889 ALA A C 1
ATOM 6949 O O . ALA A 1 889 ? 39.25 -55.531 -7.16 1 81.44 889 ALA A O 1
ATOM 6950 N N . MET A 1 890 ? 39.469 -53.531 -8.242 1 87.38 890 MET A N 1
ATOM 6951 C CA . MET A 1 890 ? 39.062 -54.062 -9.539 1 87.38 890 MET A CA 1
ATOM 6952 C C . MET A 1 890 ? 40.062 -53.688 -10.633 1 87.38 890 MET A C 1
ATOM 6954 O O . MET A 1 890 ? 39.844 -52.719 -11.367 1 87.38 890 MET A O 1
ATOM 6958 N N . PRO A 1 891 ? 41.094 -54.438 -10.797 1 76.44 891 PRO A N 1
ATOM 6959 C CA . PRO A 1 891 ? 42.219 -54 -11.648 1 76.44 891 PRO A CA 1
ATOM 6960 C C . PRO A 1 891 ? 41.781 -53.688 -13.078 1 76.44 891 PRO A C 1
ATOM 6962 O O . PRO A 1 891 ? 42.438 -52.875 -13.75 1 76.44 891 PRO A O 1
ATOM 6965 N N . LYS A 1 892 ? 40.781 -54.188 -13.57 1 82.56 892 LYS A N 1
ATOM 6966 C CA . LYS A 1 892 ? 40.469 -53.906 -14.961 1 82.56 892 LYS A CA 1
ATOM 6967 C C . LYS A 1 892 ? 39.375 -52.812 -15.055 1 82.56 892 LYS A C 1
ATOM 6969 O O . LYS A 1 892 ? 38.812 -52.594 -16.125 1 82.56 892 LYS A O 1
ATOM 6974 N N . CYS A 1 893 ? 39.25 -52.062 -14.023 1 92 893 CYS A N 1
ATOM 6975 C CA . CYS A 1 893 ? 38.25 -51 -13.984 1 92 893 CYS A CA 1
ATOM 6976 C C . CYS A 1 893 ? 38.875 -49.656 -13.664 1 92 893 CYS A C 1
ATOM 6978 O O . CYS A 1 893 ? 39.656 -49.562 -12.734 1 92 893 CYS A O 1
ATOM 6980 N N . THR A 1 894 ? 38.562 -48.625 -14.508 1 94.31 894 THR A N 1
ATOM 6981 C CA . THR A 1 894 ? 38.906 -47.219 -14.258 1 94.31 894 THR A CA 1
ATOM 6982 C C . THR A 1 894 ? 37.656 -46.344 -14.25 1 94.31 894 THR A C 1
ATOM 6984 O O . THR A 1 894 ? 36.594 -46.812 -14.648 1 94.31 894 THR A O 1
ATOM 6987 N N . PRO A 1 895 ? 37.875 -45.125 -13.812 1 94.94 895 PRO A N 1
ATOM 6988 C CA . PRO A 1 895 ? 36.719 -44.219 -13.812 1 94.94 895 PRO A CA 1
ATOM 6989 C C . PRO A 1 895 ? 36.125 -44.031 -15.211 1 94.94 895 PRO A C 1
ATOM 6991 O O . PRO A 1 895 ? 34.938 -43.656 -15.344 1 94.94 895 PRO A O 1
ATOM 6994 N N . THR A 1 896 ? 36.875 -44.281 -16.281 1 96.69 896 THR A N 1
ATOM 6995 C CA . THR A 1 896 ? 36.406 -44.031 -17.641 1 96.69 896 THR A CA 1
ATOM 6996 C C . THR A 1 896 ? 35.938 -45.312 -18.328 1 96.69 896 THR A C 1
ATOM 6998 O O . THR A 1 896 ? 35.406 -45.281 -19.438 1 96.69 896 THR A O 1
ATOM 7001 N N . THR A 1 897 ? 36.125 -46.531 -17.641 1 96.19 897 THR A N 1
ATOM 7002 C CA . THR A 1 897 ? 35.844 -47.781 -18.328 1 96.19 897 THR A CA 1
ATOM 7003 C C . THR A 1 897 ? 34.75 -48.562 -17.594 1 96.19 897 THR A C 1
ATOM 7005 O O . THR A 1 897 ? 34.281 -49.594 -18.078 1 96.19 897 THR A O 1
ATOM 7008 N N . CYS A 1 898 ? 34.406 -48.094 -16.375 1 96.12 898 CYS A N 1
ATOM 7009 C CA . CYS A 1 898 ? 33.406 -48.812 -15.57 1 96.12 898 CYS A CA 1
ATOM 7010 C C . CYS A 1 898 ? 32.375 -47.875 -14.969 1 96.12 898 CYS A C 1
ATOM 7012 O O . CYS A 1 898 ? 32.594 -46.656 -14.938 1 96.12 898 CYS A O 1
ATOM 7014 N N . PHE A 1 899 ? 31.234 -48.344 -14.609 1 96.38 899 PHE A N 1
ATOM 7015 C CA . PHE A 1 899 ? 30.203 -47.594 -13.906 1 96.38 899 PHE A CA 1
ATOM 7016 C C . PHE A 1 899 ? 29.547 -48.469 -12.836 1 96.38 899 PHE A C 1
ATOM 7018 O O . PHE A 1 899 ? 29.688 -49.688 -12.844 1 96.38 899 PHE A O 1
ATOM 7025 N N . LEU A 1 900 ? 28.922 -47.844 -11.852 1 95.75 900 LEU A N 1
ATOM 7026 C CA . LEU A 1 900 ? 28.234 -48.5 -10.742 1 95.75 900 LEU A CA 1
ATOM 7027 C C . LEU A 1 900 ? 26.719 -48.531 -10.992 1 95.75 900 LEU A C 1
ATOM 7029 O O . LEU A 1 900 ? 26.141 -47.562 -11.43 1 95.75 900 LEU A O 1
ATOM 7033 N N . ARG A 1 901 ? 26.078 -49.656 -10.773 1 96.62 901 ARG A N 1
ATOM 7034 C CA . ARG A 1 901 ? 24.625 -49.781 -10.742 1 96.62 901 ARG A CA 1
ATOM 7035 C C . ARG A 1 901 ? 24.141 -50.188 -9.352 1 96.62 901 ARG A C 1
ATOM 7037 O O . ARG A 1 901 ? 24.672 -51.125 -8.758 1 96.62 901 ARG A O 1
ATOM 7044 N N . ALA A 1 902 ? 23.234 -49.438 -8.844 1 96.31 902 ALA A N 1
ATOM 7045 C CA . ALA A 1 902 ? 22.578 -49.75 -7.578 1 96.31 902 ALA A CA 1
ATOM 7046 C C . ALA A 1 902 ? 21.109 -50.094 -7.793 1 96.31 902 ALA A C 1
ATOM 7048 O O . ALA A 1 902 ? 20.422 -49.438 -8.578 1 96.31 902 ALA A O 1
ATOM 7049 N N . THR A 1 903 ? 20.609 -51.156 -7.191 1 96.69 903 THR A N 1
ATOM 7050 C CA . THR A 1 903 ? 19.203 -51.562 -7.254 1 96.69 903 THR A CA 1
ATOM 7051 C C . THR A 1 903 ? 18.672 -51.844 -5.855 1 96.69 903 THR A C 1
ATOM 7053 O O . THR A 1 903 ? 19.297 -52.594 -5.098 1 96.69 903 THR A O 1
ATOM 7056 N N . ALA A 1 904 ? 17.562 -51.25 -5.539 1 96.81 904 ALA A N 1
ATOM 7057 C CA . ALA A 1 904 ? 16.906 -51.531 -4.27 1 96.81 904 ALA A CA 1
ATOM 7058 C C . ALA A 1 904 ? 15.555 -52.219 -4.496 1 96.81 904 ALA A C 1
ATOM 7060 O O . ALA A 1 904 ? 14.805 -51.844 -5.402 1 96.81 904 ALA A O 1
ATOM 7061 N N . THR A 1 905 ? 15.273 -53.219 -3.752 1 96.62 905 THR A N 1
ATOM 7062 C CA . THR A 1 905 ? 13.992 -53.906 -3.77 1 96.62 905 THR A CA 1
ATOM 7063 C C . THR A 1 905 ? 13.359 -53.906 -2.379 1 96.62 905 THR A C 1
ATOM 7065 O O . THR A 1 905 ? 13.938 -54.469 -1.435 1 96.62 905 THR A O 1
ATOM 7068 N N . THR A 1 906 ? 12.211 -53.344 -2.285 1 96 906 THR A N 1
ATOM 7069 C CA . THR A 1 906 ? 11.539 -53.25 -0.994 1 96 906 THR A CA 1
ATOM 7070 C C . THR A 1 906 ? 10.922 -54.594 -0.603 1 96 906 THR A C 1
ATOM 7072 O O . THR A 1 906 ? 10.602 -55.406 -1.467 1 96 906 THR A O 1
ATOM 7075 N N . LYS A 1 907 ? 10.766 -54.812 0.691 1 93.81 907 LYS A N 1
ATOM 7076 C CA . LYS A 1 907 ? 10.008 -55.938 1.181 1 93.81 907 LYS A CA 1
ATOM 7077 C C . LYS A 1 907 ? 8.508 -55.719 1.023 1 93.81 907 LYS A C 1
ATOM 7079 O O . LYS A 1 907 ? 8.008 -54.625 1.293 1 93.81 907 LYS A O 1
ATOM 7084 N N . ALA A 1 908 ? 7.859 -56.625 0.456 1 92.44 908 ALA A N 1
ATOM 7085 C CA . ALA A 1 908 ? 6.402 -56.531 0.35 1 92.44 908 ALA A CA 1
ATOM 7086 C C . ALA A 1 908 ? 5.758 -56.438 1.729 1 92.44 908 ALA A C 1
ATOM 7088 O O . ALA A 1 908 ? 6.215 -57.062 2.682 1 92.44 908 ALA A O 1
ATOM 7089 N N . THR A 1 909 ? 4.879 -55.594 1.844 1 87.62 909 THR A N 1
ATOM 7090 C CA . THR A 1 909 ? 4.059 -55.531 3.047 1 87.62 909 THR A CA 1
ATOM 7091 C C . THR A 1 909 ? 2.619 -55.938 2.752 1 87.62 909 THR A C 1
ATOM 7093 O O . THR A 1 909 ? 2.287 -56.281 1.615 1 87.62 909 THR A O 1
ATOM 7096 N N . LYS A 1 910 ? 1.771 -56.062 3.812 1 83.69 910 LYS A N 1
ATOM 7097 C CA . LYS A 1 910 ? 0.368 -56.438 3.672 1 83.69 910 LYS A CA 1
ATOM 7098 C C . LYS A 1 910 ? -0.359 -55.5 2.715 1 83.69 910 LYS A C 1
ATOM 7100 O O . LYS A 1 910 ? -1.242 -55.938 1.968 1 83.69 910 LYS A O 1
ATOM 7105 N N . ASN A 1 911 ? 0.095 -54.312 2.67 1 81.06 911 ASN A N 1
ATOM 7106 C CA . ASN A 1 911 ? -0.687 -53.344 1.936 1 81.06 911 ASN A CA 1
ATOM 7107 C C . ASN A 1 911 ? 0.04 -52.875 0.677 1 81.06 911 ASN A C 1
ATOM 7109 O O . ASN A 1 911 ? -0.525 -52.125 -0.135 1 81.06 911 ASN A O 1
ATOM 7113 N N . LYS A 1 912 ? 1.278 -53.25 0.428 1 87.56 912 LYS A N 1
ATOM 7114 C CA . LYS A 1 912 ? 2.035 -52.75 -0.723 1 87.56 912 LYS A CA 1
ATOM 7115 C C . LYS A 1 912 ? 2.941 -53.844 -1.283 1 87.56 912 LYS A C 1
ATOM 7117 O O . LYS A 1 912 ? 3.689 -54.5 -0.538 1 87.56 912 LYS A O 1
ATOM 7122 N N . PRO A 1 913 ? 2.83 -54.062 -2.535 1 91 913 PRO A N 1
ATOM 7123 C CA . PRO A 1 913 ? 3.758 -55.031 -3.152 1 91 913 PRO A CA 1
ATOM 7124 C C . PRO A 1 913 ? 5.199 -54.531 -3.156 1 91 913 PRO A C 1
ATOM 7126 O O . PRO A 1 913 ? 5.445 -53.312 -2.945 1 91 913 PRO A O 1
ATOM 7129 N N . ALA A 1 914 ? 6.059 -55.438 -3.354 1 93.5 914 ALA A N 1
ATOM 7130 C CA . ALA A 1 914 ? 7.461 -55.062 -3.479 1 93.5 914 ALA A CA 1
ATOM 7131 C C . ALA A 1 914 ? 7.68 -54.156 -4.688 1 93.5 914 ALA A C 1
ATOM 7133 O O . ALA A 1 914 ? 7.004 -54.312 -5.707 1 93.5 914 ALA A O 1
ATOM 7134 N N . SER A 1 915 ? 8.516 -53.25 -4.523 1 93.38 915 SER A N 1
ATOM 7135 C CA . SER A 1 915 ? 8.906 -52.344 -5.594 1 93.38 915 SER A CA 1
ATOM 7136 C C . SER A 1 915 ? 10.422 -52.281 -5.766 1 93.38 915 SER A C 1
ATOM 7138 O O . SER A 1 915 ? 11.164 -52.531 -4.809 1 93.38 915 SER A O 1
ATOM 7140 N N . THR A 1 916 ? 10.805 -52.125 -6.961 1 95.25 916 THR A N 1
ATOM 7141 C CA . THR A 1 916 ? 12.227 -52.094 -7.262 1 95.25 916 THR A CA 1
ATOM 7142 C C . THR A 1 916 ? 12.594 -50.719 -7.879 1 95.25 916 THR A C 1
ATOM 7144 O O . THR A 1 916 ? 11.844 -50.188 -8.688 1 95.25 916 THR A O 1
ATOM 7147 N N . SER A 1 917 ? 13.672 -50.156 -7.461 1 96.56 917 SER A N 1
ATOM 7148 C CA . SER A 1 917 ? 14.242 -48.938 -8.016 1 96.56 917 SER A CA 1
ATOM 7149 C C . SER A 1 917 ? 15.734 -49.094 -8.281 1 96.56 917 SER A C 1
ATOM 7151 O O . SER A 1 917 ? 16.453 -49.688 -7.484 1 96.56 917 SER A O 1
ATOM 7153 N N . SER A 1 918 ? 16.188 -48.594 -9.43 1 96.44 918 SER A N 1
ATOM 7154 C CA . SER A 1 918 ? 17.594 -48.719 -9.805 1 96.44 918 SER A CA 1
ATOM 7155 C C . SER A 1 918 ? 18.141 -47.375 -10.289 1 96.44 918 SER A C 1
ATOM 7157 O O . SER A 1 918 ? 17.391 -46.5 -10.75 1 96.44 918 SER A O 1
ATOM 7159 N N . ALA A 1 919 ? 19.422 -47.156 -10.148 1 96.69 919 ALA A N 1
ATOM 7160 C CA . ALA A 1 919 ? 20.125 -46 -10.656 1 96.69 919 ALA A CA 1
ATOM 7161 C C . ALA A 1 919 ? 21.578 -46.312 -10.961 1 96.69 919 ALA A C 1
ATOM 7163 O O . ALA A 1 919 ? 22.172 -47.219 -10.336 1 96.69 919 ALA A O 1
ATOM 7164 N N . GLU A 1 920 ? 22.156 -45.656 -11.914 1 96.88 920 GLU A N 1
ATOM 7165 C CA . GLU A 1 920 ? 23.562 -45.812 -12.281 1 96.88 920 GLU A CA 1
ATOM 7166 C C . GLU A 1 920 ? 24.375 -44.594 -11.875 1 96.88 920 GLU A C 1
ATOM 7168 O O . GLU A 1 920 ? 23.859 -43.5 -11.797 1 96.88 920 GLU A O 1
ATOM 7173 N N . LEU A 1 921 ? 25.562 -44.812 -11.578 1 97.06 921 LEU A N 1
ATOM 7174 C CA . LEU A 1 921 ? 26.516 -43.781 -11.273 1 97.06 921 LEU A CA 1
ATOM 7175 C C . LEU A 1 921 ? 27.766 -43.906 -12.156 1 97.06 921 LEU A C 1
ATOM 7177 O O . LEU A 1 921 ? 28.453 -44.906 -12.109 1 97.06 921 LEU A O 1
ATOM 7181 N N . PHE A 1 922 ? 27.938 -42.906 -12.992 1 97 922 PHE A N 1
ATOM 7182 C CA . PHE A 1 922 ? 29.156 -42.812 -13.781 1 97 922 PHE A CA 1
ATOM 7183 C C . PHE A 1 922 ? 30.188 -41.938 -13.062 1 97 922 PHE A C 1
ATOM 7185 O O . PHE A 1 922 ? 29.828 -40.938 -12.438 1 97 922 PHE A O 1
ATOM 7192 N N . PHE A 1 923 ? 31.484 -42.281 -13.18 1 95.81 923 PHE A N 1
ATOM 7193 C CA . PHE A 1 923 ? 32.5 -41.656 -12.344 1 95.81 923 PHE A CA 1
ATOM 7194 C C . PHE A 1 923 ? 33.125 -40.469 -13.047 1 95.81 923 PHE A C 1
ATOM 7196 O O . PHE A 1 923 ? 33.844 -39.688 -12.43 1 95.81 923 PHE A O 1
ATOM 7203 N N . LYS A 1 924 ? 32.875 -40.344 -14.328 1 95.38 924 LYS A N 1
ATOM 7204 C CA . LYS A 1 924 ? 33.344 -39.219 -15.148 1 95.38 924 LYS A CA 1
ATOM 7205 C C . LYS A 1 924 ? 32.219 -38.719 -16.078 1 95.38 924 LYS A C 1
ATOM 7207 O O . LYS A 1 924 ? 31.203 -39.406 -16.234 1 95.38 924 LYS A O 1
ATOM 7212 N N . ASP A 1 925 ? 32.469 -37.59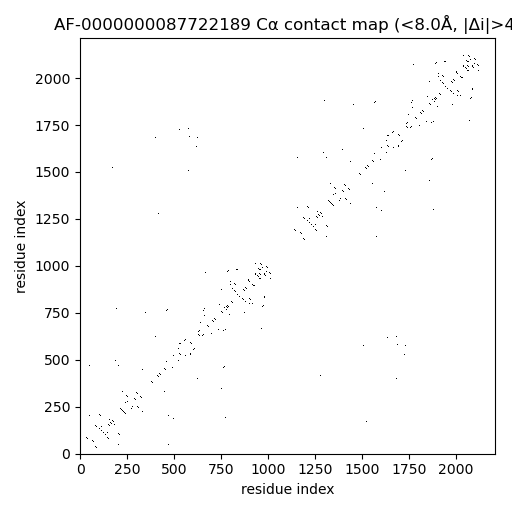4 -16.656 1 95 925 ASP A N 1
ATOM 7213 C CA . ASP A 1 925 ? 31.531 -37.062 -17.641 1 95 925 ASP A CA 1
ATOM 7214 C C . ASP A 1 925 ? 31.422 -38 -18.844 1 95 925 ASP A C 1
ATOM 7216 O O . ASP A 1 925 ? 32.375 -38.688 -19.188 1 95 925 ASP A O 1
ATOM 7220 N N . PHE A 1 926 ? 30.344 -37.938 -19.5 1 97 926 PHE A N 1
ATOM 7221 C CA . PHE A 1 926 ? 30.078 -38.812 -20.625 1 97 926 PHE A CA 1
ATOM 7222 C C . PHE A 1 926 ? 31.109 -38.625 -21.719 1 97 926 PHE A C 1
ATOM 7224 O O . PHE A 1 926 ? 31.484 -39.594 -22.391 1 97 926 PHE A O 1
ATOM 7231 N N . LYS A 1 927 ? 31.578 -37.375 -21.953 1 95.69 927 LYS A N 1
ATOM 7232 C CA . LYS A 1 927 ? 32.562 -37.094 -23 1 95.69 927 LYS A CA 1
ATOM 7233 C C . LYS A 1 927 ? 33.906 -37.75 -22.688 1 95.69 927 LYS A C 1
ATOM 7235 O O . LYS A 1 927 ? 34.75 -37.875 -23.578 1 95.69 927 LYS A O 1
ATOM 7240 N N . GLU A 1 928 ? 34.094 -38.188 -21.453 1 95.94 928 GLU A N 1
ATOM 7241 C CA . GLU A 1 928 ? 35.375 -38.75 -21.047 1 95.94 928 GLU A CA 1
ATOM 7242 C C . GLU A 1 928 ? 35.312 -40.281 -21.031 1 95.94 928 GLU A C 1
ATOM 7244 O O . GLU A 1 928 ? 36.344 -40.938 -20.938 1 95.94 928 GLU A O 1
ATOM 7249 N N . LEU A 1 929 ? 34.188 -40.875 -21.141 1 96.94 929 LEU A N 1
ATOM 7250 C CA . LEU A 1 929 ? 34.031 -42.344 -21.078 1 96.94 929 LEU A CA 1
ATOM 7251 C C . LEU A 1 929 ? 34.594 -43 -22.328 1 96.94 929 LEU A C 1
ATOM 7253 O O . LEU A 1 929 ? 34.438 -42.469 -23.422 1 96.94 929 LEU A O 1
ATOM 7257 N N . LYS A 1 930 ? 35.188 -44.125 -22.125 1 95.12 930 LYS A N 1
ATOM 7258 C CA . LYS A 1 930 ? 35.688 -44.906 -23.25 1 95.12 930 LYS A CA 1
ATOM 7259 C C . LYS A 1 930 ? 34.625 -45.875 -23.766 1 95.12 930 LYS A C 1
ATOM 7261 O O . LYS A 1 930 ? 34.594 -47.062 -23.391 1 95.12 930 LYS A O 1
ATOM 7266 N N . LEU A 1 931 ? 33.938 -45.469 -24.75 1 95.25 931 LEU A N 1
ATOM 7267 C CA . LEU A 1 931 ? 32.812 -46.219 -25.281 1 95.25 931 LEU A CA 1
ATOM 7268 C C . LEU A 1 931 ? 33.188 -46.938 -26.578 1 95.25 931 LEU A C 1
ATOM 7270 O O . LEU A 1 931 ? 34 -46.438 -27.344 1 95.25 931 LEU A O 1
ATOM 7274 N N . GLU A 1 932 ? 32.594 -48.062 -26.75 1 93.56 932 GLU A N 1
ATOM 7275 C CA . GLU A 1 932 ? 32.594 -48.781 -28.031 1 93.56 932 GLU A CA 1
ATOM 7276 C C . GLU A 1 932 ? 31.234 -48.75 -28.688 1 93.56 932 GLU A C 1
ATOM 7278 O O . GLU A 1 932 ? 30.219 -48.531 -28.016 1 93.56 932 GLU A O 1
ATOM 7283 N N . ARG A 1 933 ? 31.203 -48.938 -29.969 1 93.12 933 ARG A N 1
ATOM 7284 C CA . ARG A 1 933 ? 29.938 -48.906 -30.672 1 93.12 933 ARG A CA 1
ATOM 7285 C C . ARG A 1 933 ? 29.047 -50.062 -30.281 1 93.12 933 ARG A C 1
ATOM 7287 O O . ARG A 1 933 ? 29.406 -51.219 -30.484 1 93.12 933 ARG A O 1
ATOM 7294 N N . PRO A 1 934 ? 27.922 -49.781 -29.766 1 93.75 934 PRO A N 1
ATOM 7295 C CA . PRO A 1 934 ? 27 -50.844 -29.453 1 93.75 934 PRO A CA 1
ATOM 7296 C C . PRO A 1 934 ? 26.172 -51.281 -30.672 1 93.75 934 PRO A C 1
ATOM 7298 O O . PRO A 1 934 ? 25.891 -50.469 -31.547 1 93.75 934 PRO A O 1
ATOM 7301 N N . ASN A 1 935 ? 25.875 -52.531 -30.703 1 90.06 935 ASN A N 1
ATOM 7302 C CA . ASN A 1 935 ? 24.875 -53.062 -31.641 1 90.06 935 ASN A CA 1
ATOM 7303 C C . ASN A 1 935 ? 23.516 -53.25 -30.969 1 90.06 935 ASN A C 1
ATOM 7305 O O . ASN A 1 935 ? 23.25 -54.281 -30.391 1 90.06 935 ASN A O 1
ATOM 7309 N N . LEU A 1 936 ? 22.656 -52.25 -31.125 1 92.5 936 LEU A N 1
ATOM 7310 C CA . LEU A 1 936 ? 21.344 -52.281 -30.484 1 92.5 936 LEU A CA 1
ATOM 7311 C C . LEU A 1 936 ? 20.344 -53.031 -31.344 1 92.5 936 LEU A C 1
ATOM 7313 O O . LEU A 1 936 ? 20.281 -52.844 -32.562 1 92.5 936 LEU A O 1
ATOM 7317 N N . GLN A 1 937 ? 19.609 -53.938 -30.656 1 90.5 937 GLN A N 1
ATOM 7318 C CA . GLN A 1 937 ? 18.594 -54.719 -31.359 1 90.5 937 GLN A CA 1
ATOM 7319 C C . GLN A 1 937 ? 17.25 -54.656 -30.609 1 90.5 937 GLN A C 1
ATOM 7321 O O . GLN A 1 937 ? 17.219 -54.688 -29.375 1 90.5 937 GLN A O 1
ATOM 7326 N N . LEU A 1 938 ? 16.203 -54.469 -31.375 1 93.69 938 LEU A N 1
ATOM 7327 C CA . LEU A 1 938 ? 14.844 -54.594 -30.859 1 93.69 938 LEU A CA 1
ATOM 7328 C C . LEU A 1 938 ? 14.227 -55.938 -31.266 1 93.69 938 LEU A C 1
ATOM 7330 O O . LEU A 1 938 ? 14.242 -56.281 -32.438 1 93.69 938 LEU A O 1
ATOM 7334 N N . SER A 1 939 ? 13.742 -56.688 -30.312 1 92.62 939 SER A N 1
ATOM 7335 C CA . SER A 1 939 ? 13.203 -58 -30.594 1 92.62 939 SER A CA 1
ATOM 7336 C C . SER A 1 939 ? 12.062 -58.344 -29.656 1 92.62 939 SER A C 1
ATOM 7338 O O . SER A 1 939 ? 11.711 -57.562 -28.766 1 92.62 939 SER A O 1
ATOM 7340 N N . ASN A 1 940 ? 11.406 -59.469 -29.891 1 92.56 940 ASN A N 1
ATOM 7341 C CA . ASN A 1 940 ? 10.406 -60.094 -29.031 1 92.56 940 ASN A CA 1
ATOM 7342 C C . ASN A 1 940 ? 9.219 -59.156 -28.797 1 92.56 940 ASN A C 1
ATOM 7344 O O . ASN A 1 940 ? 8.844 -58.906 -27.641 1 92.56 940 ASN A O 1
ATOM 7348 N N . PHE A 1 941 ? 8.75 -58.625 -29.875 1 95.19 941 PHE A N 1
ATOM 7349 C CA . PHE A 1 941 ? 7.543 -57.812 -29.766 1 95.19 941 PHE A CA 1
ATOM 7350 C C . PHE A 1 941 ? 6.348 -58.688 -29.391 1 95.19 941 PHE A C 1
ATOM 7352 O O . PHE A 1 941 ? 6.016 -59.625 -30.094 1 95.19 941 PHE A O 1
ATOM 7359 N N . THR A 1 942 ? 5.715 -58.406 -28.25 1 95.94 942 THR A N 1
ATOM 7360 C CA . THR A 1 942 ? 4.602 -59.188 -27.719 1 95.94 942 THR A CA 1
ATOM 7361 C C . THR A 1 942 ? 3.428 -58.281 -27.359 1 95.94 942 THR A C 1
ATOM 7363 O O . THR A 1 942 ? 3.594 -57.281 -26.641 1 95.94 942 THR A O 1
ATOM 7366 N N . GLN A 1 943 ? 2.297 -58.656 -27.844 1 95.31 943 GLN A N 1
ATOM 7367 C CA . GLN A 1 943 ? 1.076 -57.938 -27.484 1 95.31 943 GLN A CA 1
ATOM 7368 C C . GLN A 1 943 ? 0.69 -58.219 -26.031 1 95.31 943 GLN A C 1
ATOM 7370 O O . GLN A 1 943 ? 0.377 -59.344 -25.656 1 95.31 943 GLN A O 1
ATOM 7375 N N . VAL A 1 944 ? 0.767 -57.25 -25.125 1 94.38 944 VAL A N 1
ATOM 7376 C CA . VAL A 1 944 ? 0.395 -57.375 -23.719 1 94.38 944 VAL A CA 1
ATOM 7377 C C . VAL A 1 944 ? -1.107 -57.156 -23.547 1 94.38 944 VAL A C 1
ATOM 7379 O O . VAL A 1 944 ? -1.789 -57.938 -22.891 1 94.38 944 VAL A O 1
ATOM 7382 N N . THR A 1 945 ? -1.689 -56.062 -24.031 1 94.44 945 THR A N 1
ATOM 7383 C CA . THR A 1 945 ? -3.096 -55.719 -24.188 1 94.44 945 THR A CA 1
ATOM 7384 C C . THR A 1 945 ? -3.355 -55.094 -25.562 1 94.44 945 THR A C 1
ATOM 7386 O O . THR A 1 945 ? -2.42 -54.875 -26.328 1 94.44 945 THR A O 1
ATOM 7389 N N . PRO A 1 946 ? -4.617 -54.906 -25.828 1 93.56 946 PRO A N 1
ATOM 7390 C CA . PRO A 1 946 ? -4.867 -54.219 -27.109 1 93.56 946 PRO A CA 1
ATOM 7391 C C . PRO A 1 946 ? -4.207 -52.844 -27.172 1 93.56 946 PRO A C 1
ATOM 7393 O O . PRO A 1 946 ? -3.887 -52.375 -28.266 1 93.56 946 PRO A O 1
ATOM 7396 N N . GLU A 1 947 ? -4.008 -52.312 -26.016 1 94.19 947 GLU A N 1
ATOM 7397 C CA . GLU A 1 947 ? -3.49 -50.938 -25.969 1 94.19 947 GLU A CA 1
ATOM 7398 C C . GLU A 1 947 ? -1.977 -50.938 -25.766 1 94.19 947 GLU A C 1
ATOM 7400 O O . GLU A 1 947 ? -1.34 -49.875 -25.859 1 94.19 947 GLU A O 1
ATOM 7405 N N . SER A 1 948 ? -1.328 -52.125 -25.547 1 96.25 948 SER A N 1
ATOM 7406 C CA . SER A 1 948 ? 0.085 -52.062 -25.188 1 96.25 948 SER A CA 1
ATOM 7407 C C . SER A 1 948 ? 0.855 -53.219 -25.812 1 96.25 948 SER A C 1
ATOM 7409 O O . SER A 1 948 ? 0.317 -54.344 -25.969 1 96.25 948 SER A O 1
ATOM 7411 N N . VAL A 1 949 ? 2.029 -53 -26.25 1 97.5 949 VAL A N 1
ATOM 7412 C CA . VAL A 1 949 ? 2.971 -53.938 -26.812 1 97.5 949 VAL A CA 1
ATOM 7413 C C . VAL A 1 949 ? 4.301 -53.875 -26.062 1 97.5 949 VAL A C 1
ATOM 7415 O O . VAL A 1 949 ? 4.824 -52.781 -25.828 1 97.5 949 VAL A O 1
ATOM 7418 N N . SER A 1 950 ? 4.828 -54.969 -25.609 1 97.19 950 SER A N 1
ATOM 7419 C CA . SER A 1 950 ? 6.16 -55.031 -25.016 1 97.19 950 SER A CA 1
ATOM 7420 C C . SER A 1 950 ? 7.199 -55.5 -26.031 1 97.19 950 SER A C 1
ATOM 7422 O O . SER A 1 950 ? 6.871 -56.219 -26.969 1 97.19 950 SER A O 1
ATOM 7424 N N . PHE A 1 951 ? 8.422 -55.094 -25.922 1 96.19 951 PHE A N 1
ATOM 7425 C CA . PHE A 1 951 ? 9.547 -55.531 -26.75 1 96.19 951 PHE A CA 1
ATOM 7426 C C . PHE A 1 951 ? 10.852 -55.438 -25.969 1 96.19 951 PHE A C 1
ATOM 7428 O O . PHE A 1 951 ? 10.898 -54.875 -24.875 1 96.19 951 PHE A O 1
ATOM 7435 N N . VAL A 1 952 ? 11.883 -56.094 -26.453 1 94.5 952 VAL A N 1
ATOM 7436 C CA . VAL A 1 952 ? 13.172 -56.188 -25.766 1 94.5 952 VAL A CA 1
ATOM 7437 C C . VAL A 1 952 ? 14.211 -55.375 -26.531 1 94.5 952 VAL A C 1
ATOM 7439 O O . VAL A 1 952 ? 14.266 -55.406 -27.766 1 94.5 952 VAL A O 1
ATOM 7442 N N . VAL A 1 953 ? 14.898 -54.531 -25.891 1 95.25 953 VAL A N 1
ATOM 7443 C CA . VAL A 1 953 ? 16.078 -53.844 -26.422 1 95.25 953 VAL A CA 1
ATOM 7444 C C . VAL A 1 953 ? 17.344 -54.5 -25.859 1 95.25 953 VAL A C 1
ATOM 7446 O O . VAL A 1 953 ? 17.469 -54.688 -24.656 1 95.25 953 VAL A O 1
ATOM 7449 N N . SER A 1 954 ? 18.25 -54.906 -26.734 1 92 954 SER A N 1
ATOM 7450 C CA . SER A 1 954 ? 19.469 -55.562 -26.281 1 92 954 SER A CA 1
ATOM 7451 C C . SER A 1 954 ? 20.703 -54.938 -26.953 1 92 954 SER A C 1
ATOM 7453 O O . SER A 1 954 ? 20.594 -54.281 -27.984 1 92 954 SER A O 1
ATOM 7455 N N . THR A 1 955 ? 21.797 -55.094 -26.266 1 92.44 955 THR A N 1
ATOM 7456 C CA . THR A 1 955 ? 23.078 -54.688 -26.828 1 92.44 955 THR A CA 1
ATOM 7457 C C . THR A 1 955 ? 24.078 -55.844 -26.797 1 92.44 955 THR A C 1
ATOM 7459 O O . THR A 1 955 ? 23.875 -56.812 -26.078 1 92.44 955 THR A O 1
ATOM 7462 N N . ASP A 1 956 ? 25.125 -55.75 -27.609 1 89.25 956 ASP A N 1
ATOM 7463 C CA . ASP A 1 956 ? 26.172 -56.75 -27.656 1 89.25 956 ASP A CA 1
ATOM 7464 C C . ASP A 1 956 ? 27.281 -56.469 -26.656 1 89.25 956 ASP A C 1
ATOM 7466 O O . ASP A 1 956 ? 27 -56.125 -25.5 1 89.25 956 ASP A O 1
ATOM 7470 N N . ARG A 1 957 ? 28.531 -56.625 -26.969 1 89.25 957 ARG A N 1
ATOM 7471 C CA . ARG A 1 957 ? 29.656 -56.594 -26.031 1 89.25 957 ARG A CA 1
ATOM 7472 C C . ARG A 1 957 ? 29.953 -55.156 -25.594 1 89.25 957 ARG A C 1
ATOM 7474 O O . ARG A 1 957 ? 30.797 -54.938 -24.719 1 89.25 957 ARG A O 1
ATOM 7481 N N . ALA A 1 958 ? 29.328 -54.25 -26.219 1 92.31 958 ALA A N 1
ATOM 7482 C CA . ALA A 1 958 ? 29.5 -52.844 -25.844 1 92.31 958 ALA A CA 1
ATOM 7483 C C . ALA A 1 958 ? 28.281 -52.312 -25.094 1 92.31 958 ALA A C 1
ATOM 7485 O O . ALA A 1 958 ? 27.141 -52.625 -25.453 1 92.31 958 ALA A O 1
ATOM 7486 N N . ALA A 1 959 ? 28.562 -51.594 -24 1 94.44 959 ALA A N 1
ATOM 7487 C CA . ALA A 1 959 ? 27.469 -50.969 -23.297 1 94.44 959 ALA A CA 1
ATOM 7488 C C . ALA A 1 959 ? 26.766 -49.938 -24.188 1 94.44 959 ALA A C 1
ATOM 7490 O O . ALA A 1 959 ? 27.406 -49.25 -25 1 94.44 959 ALA A O 1
ATOM 7491 N N . ALA A 1 960 ? 25.484 -49.875 -24.156 1 96.25 960 ALA A N 1
ATOM 7492 C CA . ALA A 1 960 ? 24.688 -48.844 -24.781 1 96.25 960 ALA A CA 1
ATOM 7493 C C . ALA A 1 960 ? 24.125 -47.875 -23.734 1 96.25 960 ALA A C 1
ATOM 7495 O O . ALA A 1 960 ? 23.25 -48.219 -22.969 1 96.25 960 ALA A O 1
ATOM 7496 N N . LEU A 1 961 ? 24.672 -46.656 -23.766 1 97.69 961 LEU A N 1
ATOM 7497 C CA . LEU A 1 961 ? 24.297 -45.688 -22.734 1 97.69 961 LEU A CA 1
ATOM 7498 C C . LEU A 1 961 ? 23.297 -44.688 -23.281 1 97.69 961 LEU A C 1
ATOM 7500 O O . LEU A 1 961 ? 23.359 -44.312 -24.469 1 97.69 961 LEU A O 1
ATOM 7504 N N . LEU A 1 962 ? 22.375 -44.219 -22.406 1 98.06 962 LEU A N 1
ATOM 7505 C CA . LEU A 1 962 ? 21.375 -43.188 -22.703 1 98.06 962 LEU A CA 1
ATOM 7506 C C . LEU A 1 962 ? 20.625 -43.531 -23.984 1 98.06 962 LEU A C 1
ATOM 7508 O O . LEU A 1 962 ? 20.531 -42.688 -24.891 1 98.06 962 LEU A O 1
ATOM 7512 N N . VAL A 1 963 ? 20.125 -44.719 -24.031 1 97.81 963 VAL A N 1
ATOM 7513 C CA . VAL A 1 963 ? 19.391 -45.219 -25.188 1 97.81 963 VAL A CA 1
ATOM 7514 C C . VAL A 1 963 ? 18.016 -44.562 -25.25 1 97.81 963 VAL A C 1
ATOM 7516 O O . VAL A 1 963 ? 17.219 -44.656 -24.312 1 97.81 963 VAL A O 1
ATOM 7519 N N . VAL A 1 964 ? 17.766 -43.844 -26.281 1 97.38 964 VAL A N 1
ATOM 7520 C CA . VAL A 1 964 ? 16.484 -43.188 -26.5 1 97.38 964 VAL A CA 1
ATOM 7521 C C . VAL A 1 964 ? 15.742 -43.844 -27.641 1 97.38 964 VAL A C 1
ATOM 7523 O O . VAL A 1 964 ? 16.312 -44.094 -28.719 1 97.38 964 VAL A O 1
ATOM 7526 N N . ILE A 1 965 ? 14.5 -44.188 -27.344 1 96 965 ILE A N 1
ATOM 7527 C CA . ILE A 1 965 ? 13.641 -44.781 -28.344 1 96 965 ILE A CA 1
ATOM 7528 C C . ILE A 1 965 ? 12.477 -43.875 -28.672 1 96 965 ILE A C 1
ATOM 7530 O O . ILE A 1 965 ? 11.742 -43.438 -27.766 1 96 965 ILE A O 1
ATOM 7534 N N . ASP A 1 966 ? 12.32 -43.594 -29.891 1 92.81 966 ASP A N 1
ATOM 7535 C CA . ASP A 1 966 ? 11.211 -42.75 -30.375 1 92.81 966 ASP A CA 1
ATOM 7536 C C . ASP A 1 966 ? 10.258 -43.594 -31.234 1 92.81 966 ASP A C 1
ATOM 7538 O O . ASP A 1 966 ? 10.648 -44.625 -31.797 1 92.81 966 ASP A O 1
ATOM 7542 N N . SER A 1 967 ? 9.039 -43.125 -31.266 1 94.81 967 SER A N 1
ATOM 7543 C CA . SER A 1 967 ? 8.031 -43.75 -32.125 1 94.81 967 SER A CA 1
ATOM 7544 C C . SER A 1 967 ? 7.223 -42.719 -32.875 1 94.81 967 SER A C 1
ATOM 7546 O O . SER A 1 967 ? 6.879 -41.656 -32.344 1 94.81 967 SER A O 1
ATOM 7548 N N . ASP A 1 968 ? 6.863 -43.031 -34.031 1 94 968 ASP A N 1
ATOM 7549 C CA . ASP A 1 968 ? 5.969 -42.188 -34.844 1 94 968 ASP A CA 1
ATOM 7550 C C . ASP A 1 968 ? 4.523 -42.344 -34.375 1 94 968 ASP A C 1
ATOM 7552 O O . ASP A 1 968 ? 3.672 -41.5 -34.688 1 94 968 ASP A O 1
ATOM 7556 N N . LEU A 1 969 ? 4.297 -43.375 -33.656 1 93.94 969 LEU A N 1
ATOM 7557 C CA . LEU A 1 969 ? 2.959 -43.594 -33.125 1 93.94 969 LEU A CA 1
ATOM 7558 C C . LEU A 1 969 ? 2.758 -42.75 -31.859 1 93.94 969 LEU A C 1
ATOM 7560 O O . LEU A 1 969 ? 3.701 -42.531 -31.094 1 93.94 969 LEU A O 1
ATOM 7564 N N . LYS A 1 970 ? 1.473 -42.312 -31.781 1 91.62 970 LYS A N 1
ATOM 7565 C CA . LYS A 1 970 ? 1.14 -41.656 -30.531 1 91.62 970 LYS A CA 1
ATOM 7566 C C . LYS A 1 970 ? 1.051 -42.656 -29.375 1 91.62 970 LYS A C 1
ATOM 7568 O O . LYS A 1 970 ? 0.586 -43.781 -29.547 1 91.62 970 LYS A O 1
ATOM 7573 N N . GLY A 1 971 ? 1.488 -42.188 -28.25 1 91.75 971 GLY A N 1
ATOM 7574 C CA . GLY A 1 971 ? 1.562 -43.031 -27.062 1 91.75 971 GLY A CA 1
ATOM 7575 C C . GLY A 1 971 ? 2.807 -42.781 -26.234 1 91.75 971 GLY A C 1
ATOM 7576 O O . GLY A 1 971 ? 3.441 -41.719 -26.344 1 91.75 971 GLY A O 1
ATOM 7577 N N . ARG A 1 972 ? 3.01 -43.812 -25.328 1 92.44 972 ARG A N 1
ATOM 7578 C CA . ARG A 1 972 ? 4.152 -43.594 -24.438 1 92.44 972 ARG A CA 1
ATOM 7579 C C . ARG A 1 972 ? 4.812 -44.906 -24.078 1 92.44 972 ARG A C 1
ATOM 7581 O O . ARG A 1 972 ? 4.141 -45.938 -24 1 92.44 972 ARG A O 1
ATOM 7588 N N . LEU A 1 973 ? 6.094 -44.812 -23.891 1 95.5 973 LEU A N 1
ATOM 7589 C CA . LEU A 1 973 ? 6.855 -45.938 -23.328 1 95.5 973 LEU A CA 1
ATOM 7590 C C . LEU A 1 973 ? 6.824 -45.906 -21.812 1 95.5 973 LEU A C 1
ATOM 7592 O O . LEU A 1 973 ? 6.676 -44.844 -21.203 1 95.5 973 LEU A O 1
ATOM 7596 N N . ASP A 1 974 ? 6.891 -47.062 -21.203 1 94.06 974 ASP A N 1
ATOM 7597 C CA . ASP A 1 974 ? 6.93 -47.125 -19.75 1 94.06 974 ASP A CA 1
ATOM 7598 C C . ASP A 1 974 ? 8.281 -46.656 -19.219 1 94.06 974 ASP A C 1
ATOM 7600 O O . ASP A 1 974 ? 8.391 -46.219 -18.062 1 94.06 974 ASP A O 1
ATOM 7604 N N . ASN A 1 975 ? 9.281 -46.781 -20.016 1 95.19 975 ASN A N 1
ATOM 7605 C CA . ASN A 1 975 ? 10.617 -46.281 -19.688 1 95.19 975 ASN A CA 1
ATOM 7606 C C . ASN A 1 975 ? 11.383 -45.875 -20.953 1 95.19 975 ASN A C 1
ATOM 7608 O O . ASN A 1 975 ? 11.031 -46.312 -22.062 1 95.19 975 ASN A O 1
ATOM 7612 N N . ASN A 1 976 ? 12.281 -45.031 -20.828 1 96.44 976 ASN A N 1
ATOM 7613 C CA . ASN A 1 976 ? 13.141 -44.531 -21.906 1 96.44 976 ASN A CA 1
ATOM 7614 C C . ASN A 1 976 ? 14.445 -43.969 -21.375 1 96.44 976 ASN A C 1
ATOM 7616 O O . ASN A 1 976 ? 14.664 -43.938 -20.156 1 96.44 976 ASN A O 1
ATOM 7620 N N . MET A 1 977 ? 15.359 -43.625 -22.281 1 96.75 977 MET A N 1
ATOM 7621 C CA . MET A 1 977 ? 16.688 -43.125 -21.906 1 96.75 977 MET A CA 1
ATOM 7622 C C . MET A 1 977 ? 17.375 -44.094 -20.953 1 96.75 977 MET A C 1
ATOM 7624 O O . MET A 1 977 ? 17.828 -43.688 -19.891 1 96.75 977 MET A O 1
ATOM 7628 N N . ILE A 1 978 ? 17.453 -45.344 -21.297 1 96.69 978 ILE A N 1
ATOM 7629 C CA . ILE A 1 978 ? 17.953 -46.375 -20.422 1 96.69 978 ILE A CA 1
ATOM 7630 C C . ILE A 1 978 ? 19.438 -46.656 -20.703 1 96.69 978 ILE A C 1
ATOM 7632 O O . ILE A 1 978 ? 19.938 -46.281 -21.781 1 96.69 978 ILE A O 1
ATOM 7636 N N . ASN A 1 979 ? 20.125 -47.281 -19.766 1 97 979 ASN A N 1
ATOM 7637 C CA . ASN A 1 979 ? 21.5 -47.75 -19.906 1 97 979 ASN A CA 1
ATOM 7638 C C . ASN A 1 979 ? 21.578 -49.25 -19.891 1 97 979 ASN A C 1
ATOM 7640 O O . ASN A 1 979 ? 21.047 -49.906 -18.984 1 97 979 ASN A O 1
ATOM 7644 N N . LEU A 1 980 ? 22.234 -49.75 -20.875 1 94.88 980 LEU A N 1
ATOM 7645 C CA . LEU A 1 980 ? 22.438 -51.188 -20.969 1 94.88 980 LEU A CA 1
ATOM 7646 C C . LEU A 1 980 ? 23.906 -51.562 -20.781 1 94.88 980 LEU A C 1
ATOM 7648 O O . LEU A 1 980 ? 24.766 -51.031 -21.5 1 94.88 980 LEU A O 1
ATOM 7652 N N . ALA A 1 981 ? 24.109 -52.406 -19.75 1 93.5 981 ALA A N 1
ATOM 7653 C CA . ALA A 1 981 ? 25.453 -52.969 -19.641 1 93.5 981 ALA A CA 1
ATOM 7654 C C . ALA A 1 981 ? 25.75 -53.906 -20.828 1 93.5 981 ALA A C 1
ATOM 7656 O O . ALA A 1 981 ? 24.844 -54.312 -21.547 1 93.5 981 ALA A O 1
ATOM 7657 N N . PRO A 1 982 ? 27.062 -54.219 -21.078 1 91.75 982 PRO A N 1
ATOM 7658 C CA . PRO A 1 982 ? 27.375 -55.125 -22.156 1 91.75 982 PRO A CA 1
ATOM 7659 C C . PRO A 1 982 ? 26.641 -56.469 -22.047 1 91.75 982 PRO A C 1
ATOM 7661 O O . PRO A 1 982 ? 26.484 -57 -20.953 1 91.75 982 PRO A O 1
ATOM 7664 N N . CYS A 1 983 ? 26.172 -56.938 -23.125 1 89.94 983 CYS A N 1
ATOM 7665 C CA . CYS A 1 983 ? 25.531 -58.25 -23.266 1 89.94 983 CYS A CA 1
ATOM 7666 C C . CYS A 1 983 ? 24.25 -58.312 -22.438 1 89.94 983 CYS A C 1
ATOM 7668 O O . CYS A 1 983 ? 23.922 -59.344 -21.844 1 89.94 983 CYS A O 1
ATOM 7670 N N . SER A 1 984 ? 23.594 -57.188 -22.344 1 90.19 984 SER A N 1
ATOM 7671 C CA . SER A 1 984 ? 22.391 -57.156 -21.531 1 90.19 984 SER A CA 1
ATOM 7672 C C . SER A 1 984 ? 21.188 -56.688 -22.344 1 90.19 984 SER A C 1
ATOM 7674 O O . SER A 1 984 ? 21.328 -56.281 -23.5 1 90.19 984 SER A O 1
ATOM 7676 N N . SER A 1 985 ? 19.984 -56.781 -21.766 1 91.19 985 SER A N 1
ATOM 7677 C CA . SER A 1 985 ? 18.75 -56.375 -22.406 1 91.19 985 SER A CA 1
ATOM 7678 C C . SER A 1 985 ? 17.781 -55.75 -21.406 1 91.19 985 SER A C 1
ATOM 7680 O O . SER A 1 985 ? 17.984 -55.875 -20.188 1 91.19 985 SER A O 1
ATOM 7682 N N . ALA A 1 986 ? 16.844 -55.062 -21.906 1 92.56 986 ALA A N 1
ATOM 7683 C CA . ALA A 1 986 ? 15.727 -54.5 -21.141 1 92.56 986 ALA A CA 1
ATOM 7684 C C . ALA A 1 986 ? 14.414 -54.656 -21.891 1 92.56 986 ALA A C 1
ATOM 7686 O O . ALA A 1 986 ? 14.383 -54.625 -23.125 1 92.56 986 ALA A O 1
ATOM 7687 N N . THR A 1 987 ? 13.367 -54.875 -21.141 1 94.44 987 THR A N 1
ATOM 7688 C CA . THR A 1 987 ? 12.031 -54.938 -21.719 1 94.44 987 THR A CA 1
ATOM 7689 C C . THR A 1 987 ? 11.305 -53.594 -21.562 1 94.44 987 THR A C 1
ATOM 7691 O O . THR A 1 987 ? 11.242 -53.062 -20.469 1 94.44 987 THR A O 1
ATOM 7694 N N . LEU A 1 988 ? 10.82 -53.062 -22.609 1 96.25 988 LEU A N 1
ATOM 7695 C CA . LEU A 1 988 ? 10.039 -51.844 -22.625 1 96.25 988 LEU A CA 1
ATOM 7696 C C . LEU A 1 9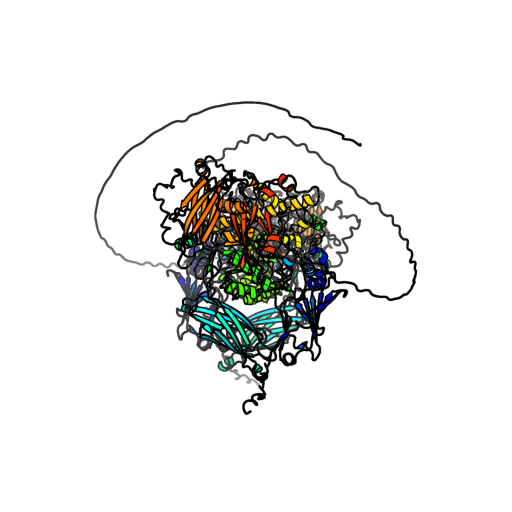88 ? 8.617 -52.125 -23.109 1 96.25 988 LEU A C 1
ATOM 7698 O O . LEU A 1 988 ? 8.391 -53.062 -23.875 1 96.25 988 LEU A O 1
ATOM 7702 N N . THR A 1 989 ? 7.66 -51.375 -22.656 1 96.62 989 THR A N 1
ATOM 7703 C CA . THR A 1 989 ? 6.266 -51.5 -23.062 1 96.62 989 THR A CA 1
ATOM 7704 C C . THR A 1 989 ? 5.758 -50.156 -23.609 1 96.62 989 THR A C 1
ATOM 7706 O O . THR A 1 989 ? 5.91 -49.125 -22.969 1 96.62 989 THR A O 1
ATOM 7709 N N . PHE A 1 990 ? 5.215 -50.156 -24.781 1 96.69 990 PHE A N 1
ATOM 7710 C CA . PHE A 1 990 ? 4.555 -49 -25.406 1 96.69 990 PHE A CA 1
ATOM 7711 C C . PHE A 1 990 ? 3.045 -49.062 -25.203 1 96.69 990 PHE A C 1
ATOM 7713 O O . PHE A 1 990 ? 2.428 -50.125 -25.422 1 96.69 990 PHE A O 1
ATOM 7720 N N . THR A 1 991 ? 2.457 -48.062 -24.734 1 94.62 991 THR A N 1
ATOM 7721 C CA . THR A 1 991 ? 1.018 -47.938 -24.5 1 94.62 991 THR A CA 1
ATOM 7722 C C . THR A 1 991 ? 0.407 -46.875 -25.391 1 94.62 991 THR A C 1
ATOM 7724 O O . THR A 1 991 ? 0.885 -45.719 -25.391 1 94.62 991 THR A O 1
ATOM 7727 N N . ALA A 1 992 ? -0.64 -47.219 -26.062 1 92.81 992 ALA A N 1
ATOM 7728 C CA . ALA A 1 992 ? -1.37 -46.281 -26.922 1 92.81 992 ALA A CA 1
ATOM 7729 C C . ALA A 1 992 ? -2.064 -45.219 -26.078 1 92.81 992 ALA A C 1
ATOM 7731 O O . ALA A 1 992 ? -2.209 -45.375 -24.859 1 92.81 992 ALA A O 1
ATOM 7732 N N . PRO A 1 993 ? -2.439 -44.062 -26.75 1 88.69 993 PRO A N 1
ATOM 7733 C CA . PRO A 1 993 ? -3.203 -43.062 -26.016 1 88.69 993 PRO A CA 1
ATOM 7734 C C . PRO A 1 993 ? -4.543 -43.594 -25.5 1 88.69 993 PRO A C 1
ATOM 7736 O O . PRO A 1 993 ? -4.965 -44.688 -25.891 1 88.69 993 PRO A O 1
ATOM 7739 N N . ARG A 1 994 ? -5.141 -42.781 -24.672 1 85.31 994 ARG A N 1
ATOM 7740 C CA . ARG A 1 994 ? -6.445 -43.125 -24.125 1 85.31 994 ARG A CA 1
ATOM 7741 C C . ARG A 1 994 ? -7.43 -43.5 -25.234 1 85.31 994 ARG A C 1
ATOM 7743 O O . ARG A 1 994 ? -7.594 -42.719 -26.188 1 85.31 994 ARG A O 1
ATOM 7750 N N . GLY A 1 995 ? -8.031 -44.656 -25.125 1 82.44 995 GLY A N 1
ATOM 7751 C CA . GLY A 1 995 ? -9.031 -45.094 -26.094 1 82.44 995 GLY A CA 1
ATOM 7752 C C . GLY A 1 995 ? -8.438 -45.688 -27.359 1 82.44 995 GLY A C 1
ATOM 7753 O O . GLY A 1 995 ? -9.164 -46.125 -28.25 1 82.44 995 GLY A O 1
ATOM 7754 N N . GLY A 1 996 ? -7.074 -45.719 -27.438 1 89.19 996 GLY A N 1
ATOM 7755 C CA . GLY A 1 996 ? -6.426 -46.219 -28.641 1 89.19 996 GLY A CA 1
ATOM 7756 C C . GLY A 1 996 ? -5.957 -47.656 -28.516 1 89.19 996 GLY A C 1
ATOM 7757 O O . GLY A 1 996 ? -6.176 -48.281 -27.5 1 89.19 996 GLY A O 1
ATOM 7758 N N . ALA A 1 997 ? -5.406 -48.156 -29.656 1 93.38 997 ALA A N 1
ATOM 7759 C CA . ALA A 1 997 ? -4.801 -49.469 -29.734 1 93.38 997 ALA A CA 1
ATOM 7760 C C . ALA A 1 997 ? -3.5 -49.438 -30.531 1 93.38 997 ALA A C 1
ATOM 7762 O O . ALA A 1 997 ? -3.248 -48.469 -31.281 1 93.38 997 ALA A O 1
ATOM 7763 N N . VAL A 1 998 ? -2.672 -50.406 -30.281 1 95.62 998 VAL A N 1
ATOM 7764 C CA . VAL A 1 998 ? -1.41 -50.5 -31.016 1 95.62 998 VAL A CA 1
ATOM 7765 C C . VAL A 1 998 ? -1.077 -51.938 -31.312 1 95.62 998 VAL A C 1
ATOM 7767 O O . VAL A 1 998 ? -1.259 -52.812 -30.469 1 95.62 998 VAL A O 1
ATOM 7770 N N . GLY A 1 999 ? -0.687 -52.281 -32.594 1 95 999 GLY A N 1
ATOM 7771 C CA . GLY A 1 999 ? -0.234 -53.594 -33 1 95 999 GLY A CA 1
ATOM 7772 C C . GLY A 1 999 ? 1.276 -53.719 -33.031 1 95 999 GLY A C 1
ATOM 7773 O O . GLY A 1 999 ? 1.984 -52.75 -33.25 1 95 999 GLY A O 1
ATOM 7774 N N . HIS A 1 1000 ? 1.752 -54.938 -32.844 1 93.94 1000 HIS A N 1
ATOM 7775 C CA . HIS A 1 1000 ? 3.188 -55.188 -32.781 1 93.94 1000 HIS A CA 1
ATOM 7776 C C . HIS A 1 1000 ? 3.889 -54.812 -34.062 1 93.94 1000 HIS A C 1
ATOM 7778 O O . HIS A 1 1000 ? 4.992 -54.25 -34.062 1 93.94 1000 HIS A O 1
ATOM 7784 N N . LYS A 1 1001 ? 3.307 -55.062 -35.219 1 94.38 1001 LYS A N 1
ATOM 7785 C CA . LYS A 1 1001 ? 3.928 -54.75 -36.5 1 94.38 1001 LYS A CA 1
ATOM 7786 C C . LYS A 1 1001 ? 4.047 -53.25 -36.719 1 94.38 1001 LYS A C 1
ATOM 7788 O O . LYS A 1 1001 ? 5.09 -52.75 -37.156 1 94.38 1001 LYS A O 1
ATOM 7793 N N . ALA A 1 1002 ? 2.959 -52.656 -36.406 1 95 1002 ALA A N 1
ATOM 7794 C CA . ALA A 1 1002 ? 2.953 -51.219 -36.562 1 95 1002 ALA A CA 1
ATOM 7795 C C . ALA A 1 1002 ? 3.975 -50.562 -35.625 1 95 1002 ALA A C 1
ATOM 7797 O O . ALA A 1 1002 ? 4.664 -49.625 -36.031 1 95 1002 ALA A O 1
ATOM 7798 N N . LEU A 1 1003 ? 4.012 -51 -34.375 1 96.62 1003 LEU A N 1
ATOM 7799 C CA . LEU A 1 1003 ? 4.969 -50.406 -33.438 1 96.62 1003 LEU A CA 1
ATOM 7800 C C . LEU A 1 1003 ? 6.398 -50.656 -33.906 1 96.62 1003 LEU A C 1
ATOM 7802 O O . LEU A 1 1003 ? 7.227 -49.75 -33.875 1 96.62 1003 LEU A O 1
ATOM 7806 N N . LYS A 1 1004 ? 6.688 -51.844 -34.312 1 95.38 1004 LYS A N 1
ATOM 7807 C CA . LYS A 1 1004 ? 8.031 -52.188 -34.75 1 95.38 1004 LYS A CA 1
ATOM 7808 C C . LYS A 1 1004 ? 8.484 -51.281 -35.906 1 95.38 1004 LYS A C 1
ATOM 7810 O O . LYS A 1 1004 ? 9.625 -50.812 -35.906 1 95.38 1004 LYS A O 1
ATOM 7815 N N . ALA A 1 1005 ? 7.582 -51 -36.781 1 95.31 1005 ALA A N 1
ATOM 7816 C CA . ALA A 1 1005 ? 7.898 -50.188 -37.969 1 95.31 1005 ALA A CA 1
ATOM 7817 C C . ALA A 1 1005 ? 8.07 -48.719 -37.562 1 95.31 1005 ALA A C 1
ATOM 7819 O O . ALA A 1 1005 ? 8.719 -47.969 -38.281 1 95.31 1005 ALA A O 1
ATOM 7820 N N . SER A 1 1006 ? 7.523 -48.406 -36.469 1 95.88 1006 SER A N 1
ATOM 7821 C CA . SER A 1 1006 ? 7.469 -47 -36.094 1 95.88 1006 SER A CA 1
ATOM 7822 C C . SER A 1 1006 ? 8.672 -46.594 -35.25 1 95.88 1006 SER A C 1
ATOM 7824 O O . SER A 1 1006 ? 8.938 -45.406 -35.031 1 95.88 1006 SER A O 1
ATOM 7826 N N . LEU A 1 1007 ? 9.508 -47.5 -34.75 1 96.44 1007 LEU A N 1
ATOM 7827 C CA . LEU A 1 1007 ? 10.492 -47.219 -33.688 1 96.44 1007 LEU A CA 1
ATOM 7828 C C . LEU A 1 1007 ? 11.82 -46.781 -34.312 1 96.44 1007 LEU A C 1
ATOM 7830 O O . LEU A 1 1007 ? 12.219 -47.281 -35.344 1 96.44 1007 LEU A O 1
ATOM 7834 N N . ALA A 1 1008 ? 12.344 -45.781 -33.75 1 94.31 1008 ALA A N 1
ATOM 7835 C CA . ALA A 1 1008 ? 13.734 -45.375 -33.938 1 94.31 1008 ALA A CA 1
ATOM 7836 C C . ALA A 1 1008 ? 14.523 -45.438 -32.656 1 94.31 1008 ALA A C 1
ATOM 7838 O O . ALA A 1 1008 ? 14.031 -45 -31.594 1 94.31 1008 ALA A O 1
ATOM 7839 N N . VAL A 1 1009 ? 15.727 -46.062 -32.656 1 95.25 1009 VAL A N 1
ATOM 7840 C CA . VAL A 1 1009 ? 16.531 -46.219 -31.453 1 95.25 1009 VAL A CA 1
ATOM 7841 C C . VAL A 1 1009 ? 17.922 -45.594 -31.672 1 95.25 1009 VAL A C 1
ATOM 7843 O O . VAL A 1 1009 ? 18.484 -45.719 -32.75 1 95.25 1009 VAL A O 1
ATOM 7846 N N . THR A 1 1010 ? 18.344 -44.812 -30.766 1 94.19 1010 THR A N 1
ATOM 7847 C CA . THR A 1 1010 ? 19.688 -44.25 -30.781 1 94.19 1010 THR A CA 1
ATOM 7848 C C . THR A 1 1010 ? 20.297 -44.25 -29.375 1 94.19 1010 THR A C 1
ATOM 7850 O O . THR A 1 1010 ? 19.594 -44.531 -28.391 1 94.19 1010 THR A O 1
ATOM 7853 N N . SER A 1 1011 ? 21.625 -44.125 -29.297 1 96.25 1011 SER A N 1
ATOM 7854 C CA . SER A 1 1011 ? 22.344 -44.094 -28.016 1 96.25 1011 SER A CA 1
ATOM 7855 C C . SER A 1 1011 ? 23.391 -43 -28.016 1 96.25 1011 SER A C 1
ATOM 7857 O O . SER A 1 1011 ? 23.531 -42.25 -28.984 1 96.25 1011 SER A O 1
ATOM 7859 N N . LEU A 1 1012 ? 24.062 -42.875 -26.891 1 97.19 1012 LEU A N 1
ATOM 7860 C CA . LEU A 1 1012 ? 25.094 -41.844 -26.703 1 97.19 1012 LEU A CA 1
ATOM 7861 C C . LEU A 1 1012 ? 26.203 -42 -27.734 1 97.19 1012 LEU A C 1
ATOM 7863 O O . LEU A 1 1012 ? 26.703 -41 -28.25 1 97.19 1012 LEU A O 1
ATOM 7867 N N . PHE A 1 1013 ? 26.562 -43.219 -28.109 1 95.12 1013 PHE A N 1
ATOM 7868 C CA . PHE A 1 1013 ? 27.703 -43.469 -29 1 95.12 1013 PHE A CA 1
ATOM 7869 C C . PHE A 1 1013 ? 27.469 -42.812 -30.359 1 95.12 1013 PHE A C 1
ATOM 7871 O O . PHE A 1 1013 ? 28.328 -42.094 -30.859 1 95.12 1013 PHE A O 1
ATOM 7878 N N . GLU A 1 1014 ? 26.312 -43.031 -30.969 1 91.94 1014 GLU A N 1
ATOM 7879 C CA . GLU A 1 1014 ? 25.984 -42.5 -32.281 1 91.94 1014 GLU A CA 1
ATOM 7880 C C . GLU A 1 1014 ? 25.953 -41 -32.281 1 91.94 1014 GLU A C 1
ATOM 7882 O O . GLU A 1 1014 ? 26.156 -40.344 -33.312 1 91.94 1014 GLU A O 1
ATOM 7887 N N . ASN A 1 1015 ? 25.734 -40.438 -31.188 1 92.94 1015 ASN A N 1
ATOM 7888 C CA . ASN A 1 1015 ? 25.547 -39 -31.078 1 92.94 1015 ASN A CA 1
ATOM 7889 C C . ASN A 1 1015 ? 26.781 -38.312 -30.531 1 92.94 1015 ASN A C 1
ATOM 7891 O O . ASN A 1 1015 ? 26.75 -37.094 -30.219 1 92.94 1015 ASN A O 1
ATOM 7895 N N . SER A 1 1016 ? 27.844 -38.969 -30.312 1 89.5 1016 SER A N 1
ATOM 7896 C CA . SER A 1 1016 ? 29.094 -38.406 -29.797 1 89.5 1016 SER A CA 1
ATOM 7897 C C . SER A 1 1016 ? 30.234 -38.594 -30.781 1 89.5 1016 SER A C 1
ATOM 7899 O O . SER A 1 1016 ? 31.328 -38.062 -30.578 1 89.5 1016 SER A O 1
ATOM 7901 N N . HIS A 1 1017 ? 30.109 -39.344 -31.781 1 80.19 1017 HIS A N 1
ATOM 7902 C CA . HIS A 1 1017 ? 31.203 -39.625 -32.719 1 80.19 1017 HIS A CA 1
ATOM 7903 C C . HIS A 1 1017 ? 30.812 -39.25 -34.156 1 80.19 1017 HIS A C 1
ATOM 7905 O O . HIS A 1 1017 ? 29.703 -39.562 -34.594 1 80.19 1017 HIS A O 1
ATOM 7911 N N . ASP A 1 1018 ? 31.594 -38.312 -34.812 1 66.12 1018 ASP A N 1
ATOM 7912 C CA . ASP A 1 1018 ? 31.328 -37.812 -36.156 1 66.12 1018 ASP A CA 1
ATOM 7913 C C . ASP A 1 1018 ? 31.281 -38.969 -37.156 1 66.12 1018 ASP A C 1
ATOM 7915 O O . ASP A 1 1018 ? 30.531 -38.906 -38.125 1 66.12 1018 ASP A O 1
ATOM 7919 N N . ASP A 1 1019 ? 32.219 -39.906 -37.156 1 52.56 1019 ASP A N 1
ATOM 7920 C CA . ASP A 1 1019 ? 32.344 -40.938 -38.188 1 52.56 1019 ASP A CA 1
ATOM 7921 C C . ASP A 1 1019 ? 31.125 -41.875 -38.156 1 52.56 1019 ASP A C 1
ATOM 7923 O O . ASP A 1 1019 ? 30.984 -42.719 -39.031 1 52.56 1019 ASP A O 1
ATOM 7927 N N . ALA A 1 1020 ? 30.391 -41.844 -37.25 1 47.81 1020 ALA A N 1
ATOM 7928 C CA . ALA A 1 1020 ? 29.312 -42.812 -37.094 1 47.81 1020 ALA A CA 1
ATOM 7929 C C . ALA A 1 1020 ? 28.125 -42.438 -38 1 47.81 1020 ALA A C 1
ATOM 7931 O O . ALA A 1 1020 ? 27.203 -43.25 -38.156 1 47.81 1020 ALA A O 1
ATOM 7932 N N . VAL A 1 1021 ? 28.047 -41.281 -38.469 1 43.84 1021 VAL A N 1
ATOM 7933 C CA . VAL A 1 1021 ? 26.906 -40.875 -39.281 1 43.84 1021 VAL A CA 1
ATOM 7934 C C . VAL A 1 1021 ? 27.031 -41.531 -40.656 1 43.84 1021 VAL A C 1
ATOM 7936 O O . VAL A 1 1021 ? 26.062 -41.562 -41.438 1 43.84 1021 VAL A O 1
ATOM 7939 N N . ALA A 1 1022 ? 28.281 -41.844 -41.188 1 37.31 1022 ALA A N 1
ATOM 7940 C CA . ALA A 1 1022 ? 28.391 -42.25 -42.594 1 37.31 1022 ALA A CA 1
ATOM 7941 C C . ALA A 1 1022 ? 27.781 -43.656 -42.812 1 37.31 1022 ALA A C 1
ATOM 7943 O O . ALA A 1 1022 ? 27.5 -44.062 -43.938 1 37.31 1022 ALA A O 1
ATOM 7944 N N . ALA A 1 1023 ? 28 -44.625 -41.906 1 35.72 1023 ALA A N 1
ATOM 7945 C CA . ALA A 1 1023 ? 27.688 -46.031 -42.281 1 35.72 1023 ALA A CA 1
ATOM 7946 C C . ALA A 1 1023 ? 26.188 -46.25 -42.312 1 35.72 1023 ALA A C 1
ATOM 7948 O O . ALA A 1 1023 ? 25.719 -47.375 -42.469 1 35.72 1023 ALA A O 1
ATOM 7949 N N . GLU A 1 1024 ? 25.406 -45.312 -41.969 1 33.22 1024 GLU A N 1
ATOM 7950 C CA . GLU A 1 1024 ? 23.984 -45.656 -42.031 1 33.22 1024 GLU A CA 1
ATOM 7951 C C . GLU A 1 1024 ? 23.547 -45.844 -43.5 1 33.22 1024 GLU A C 1
ATOM 7953 O O . GLU A 1 1024 ? 22.359 -46 -43.781 1 33.22 1024 GLU A O 1
ATOM 7958 N N . ASP A 1 1025 ? 24.438 -45.812 -44.469 1 29.44 1025 ASP A N 1
ATOM 7959 C CA . ASP A 1 1025 ? 23.797 -46.125 -45.719 1 29.44 1025 ASP A CA 1
ATOM 7960 C C . ASP A 1 1025 ? 23.312 -47.562 -45.75 1 29.44 1025 ASP A C 1
ATOM 7962 O O . ASP A 1 1025 ? 22.359 -47.906 -46.469 1 29.44 1025 ASP A O 1
ATOM 7966 N N . GLY A 1 1026 ? 24.234 -48.656 -45.656 1 27.34 1026 GLY A N 1
ATOM 7967 C CA . GLY A 1 1026 ? 23.922 -49.969 -46.188 1 27.34 1026 GLY A CA 1
ATOM 7968 C C . GLY A 1 1026 ? 22.969 -50.75 -45.312 1 27.34 1026 GLY A C 1
ATOM 7969 O O . GLY A 1 1026 ? 22.281 -51.656 -45.781 1 27.34 1026 GLY A O 1
ATOM 7970 N N . ALA A 1 1027 ? 23.312 -51.188 -44.031 1 29.23 1027 ALA A N 1
ATOM 7971 C CA . ALA A 1 1027 ? 22.531 -52.25 -43.375 1 29.23 1027 ALA A CA 1
ATOM 7972 C C . ALA A 1 1027 ? 21.188 -51.688 -42.906 1 29.23 1027 ALA A C 1
ATOM 7974 O O . ALA A 1 1027 ? 21.125 -50.969 -41.906 1 29.23 1027 ALA A O 1
ATOM 7975 N N . ALA A 1 1028 ? 20.266 -51.438 -43.812 1 28.02 1028 ALA A N 1
ATOM 7976 C CA . ALA A 1 1028 ? 18.844 -51.438 -43.5 1 28.02 1028 ALA A CA 1
ATOM 7977 C C . ALA A 1 1028 ? 18.469 -52.625 -42.625 1 28.02 1028 ALA A C 1
ATOM 7979 O O . ALA A 1 1028 ? 18.75 -53.781 -42.969 1 28.02 1028 ALA A O 1
ATOM 7980 N N . ALA A 1 1029 ? 18.469 -52.719 -41.438 1 27.61 1029 ALA A N 1
ATOM 7981 C CA . ALA A 1 1029 ? 17.797 -53.875 -40.812 1 27.61 1029 ALA A CA 1
ATOM 7982 C C . ALA A 1 1029 ? 16.578 -54.281 -41.656 1 27.61 1029 ALA A C 1
ATOM 7984 O O . ALA A 1 1029 ? 15.82 -53.438 -42.125 1 27.61 1029 ALA A O 1
ATOM 7985 N N . PRO A 1 1030 ? 16.531 -55.594 -42.312 1 24.64 1030 PRO A N 1
ATOM 7986 C CA . PRO A 1 1030 ? 15.461 -56.062 -43.219 1 24.64 1030 PRO A CA 1
ATOM 7987 C C . PRO A 1 1030 ? 14.07 -55.781 -42.656 1 24.64 1030 PRO A C 1
ATOM 7989 O O . PRO A 1 1030 ? 13.766 -56.125 -41.5 1 24.64 1030 PRO A O 1
ATOM 7992 N N . VAL A 1 1031 ? 13.492 -54.781 -43 1 23.45 1031 VAL A N 1
ATOM 7993 C CA . VAL A 1 1031 ? 12.047 -54.812 -42.844 1 23.45 1031 VAL A CA 1
ATOM 7994 C C . VAL A 1 1031 ? 11.461 -56 -43.594 1 23.45 1031 VAL A C 1
ATOM 7996 O O . VAL A 1 1031 ? 11.75 -56.219 -44.781 1 23.45 1031 VAL A O 1
ATOM 7999 N N . VAL A 1 1032 ? 11.219 -57.281 -43.031 1 21.75 1032 VAL A N 1
ATOM 8000 C CA . VAL A 1 1032 ? 10.453 -58.281 -43.75 1 21.75 1032 VAL A CA 1
ATOM 8001 C C . VAL A 1 1032 ? 9.297 -57.625 -44.5 1 21.75 1032 VAL A C 1
ATOM 8003 O O . VAL A 1 1032 ? 8.484 -56.938 -43.906 1 21.75 1032 VAL A O 1
ATOM 8006 N N . PRO A 1 1033 ? 9.469 -57.5 -45.719 1 22.66 1033 PRO A N 1
ATOM 8007 C CA . PRO A 1 1033 ? 8.414 -56.938 -46.562 1 22.66 1033 PRO A CA 1
ATOM 8008 C C . PRO A 1 1033 ? 7.082 -57.688 -46.438 1 22.66 1033 PRO A C 1
ATOM 8010 O O . PRO A 1 1033 ? 7.035 -58.906 -46.594 1 22.66 1033 PRO A O 1
ATOM 8013 N N . ALA A 1 1034 ? 6.262 -57.406 -45.375 1 21.05 1034 ALA A N 1
ATOM 8014 C CA . ALA A 1 1034 ? 4.945 -58 -45.625 1 21.05 1034 ALA A CA 1
ATOM 8015 C C . ALA A 1 1034 ? 4.551 -57.875 -47.094 1 21.05 1034 ALA A C 1
ATOM 8017 O O . ALA A 1 1034 ? 4.895 -56.906 -47.75 1 21.05 1034 ALA A O 1
ATOM 8018 N N . ALA A 1 1035 ? 4.266 -58.969 -47.719 1 18.69 1035 ALA A N 1
ATOM 8019 C CA . ALA A 1 1035 ? 3.709 -59.25 -49.031 1 18.69 1035 ALA A CA 1
ATOM 8020 C C . ALA A 1 1035 ? 2.633 -58.25 -49.406 1 18.69 1035 ALA A C 1
ATOM 8022 O O . ALA A 1 1035 ? 1.726 -57.969 -48.625 1 18.69 1035 ALA A O 1
ATOM 8023 N N . VAL A 1 1036 ? 3.096 -57.312 -50.125 1 19 1036 VAL A N 1
ATOM 8024 C CA . VAL A 1 1036 ? 2.234 -56.375 -50.844 1 19 1036 VAL A CA 1
ATOM 8025 C C . VAL A 1 1036 ? 1.113 -57.125 -51.562 1 19 1036 VAL A C 1
ATOM 8027 O O . VAL A 1 1036 ? 1.373 -57.969 -52.406 1 19 1036 VAL A O 1
ATOM 8030 N N . ALA A 1 1037 ? 0.055 -57.531 -50.688 1 18.22 1037 ALA A N 1
ATOM 8031 C CA . ALA A 1 1037 ? -1.104 -57.969 -51.469 1 18.22 1037 ALA A CA 1
ATOM 8032 C C . ALA A 1 1037 ? -1.353 -57.094 -52.656 1 18.22 1037 ALA A C 1
ATOM 8034 O O . ALA A 1 1037 ? -0.971 -55.906 -52.688 1 18.22 1037 ALA A O 1
ATOM 8035 N N . GLU A 1 1038 ? -1.759 -57.688 -53.781 1 17.66 1038 GLU A N 1
ATOM 8036 C CA . GLU A 1 1038 ? -2.096 -57.5 -55.188 1 17.66 1038 GLU A CA 1
ATOM 8037 C C . GLU A 1 1038 ? -3.045 -56.312 -55.406 1 17.66 1038 GLU A C 1
ATOM 8039 O O . GLU A 1 1038 ? -4.074 -56.219 -54.719 1 17.66 1038 GLU A O 1
ATOM 8044 N N . PRO A 1 1039 ? -2.379 -55.25 -55.812 1 18.58 1039 PRO A N 1
ATOM 8045 C CA . PRO A 1 1039 ? -3.1 -54.062 -56.219 1 18.58 1039 PRO A CA 1
ATOM 8046 C C . PRO A 1 1039 ? -4.312 -54.375 -57.094 1 18.58 1039 PRO A C 1
ATOM 8048 O O . PRO A 1 1039 ? -4.184 -55.062 -58.125 1 18.58 1039 PRO A O 1
ATOM 8051 N N . VAL A 1 1040 ? -5.477 -54.719 -56.469 1 16.28 1040 VAL A N 1
ATOM 8052 C CA . VAL A 1 1040 ? -6.539 -54.875 -57.438 1 16.28 1040 VAL A CA 1
ATOM 8053 C C . VAL A 1 1040 ? -6.602 -53.656 -58.344 1 16.28 1040 VAL A C 1
ATOM 8055 O O . VAL A 1 1040 ? -6.324 -52.531 -57.906 1 16.28 1040 VAL A O 1
ATOM 8058 N N . ALA A 1 1041 ? -6.965 -53.875 -59.562 1 16.2 1041 ALA A N 1
ATOM 8059 C CA . ALA A 1 1041 ? -7.098 -53.312 -60.906 1 16.2 1041 ALA A CA 1
ATOM 8060 C C . ALA A 1 1041 ? -8.023 -52.094 -60.906 1 16.2 1041 ALA A C 1
ATOM 8062 O O . ALA A 1 1041 ? -8.438 -51.625 -61.969 1 16.2 1041 ALA A O 1
ATOM 8063 N N . ALA A 1 1042 ? -8.195 -51.375 -59.656 1 16.83 1042 ALA A N 1
ATOM 8064 C CA . ALA A 1 1042 ? -9.406 -50.688 -60.125 1 16.83 1042 ALA A CA 1
ATOM 8065 C C . ALA A 1 1042 ? -9.094 -49.75 -61.312 1 16.83 1042 ALA A C 1
ATOM 8067 O O . ALA A 1 1042 ? -8.359 -48.781 -61.156 1 16.83 1042 ALA A O 1
ATOM 8068 N N . ALA A 1 1043 ? -9.203 -50.219 -62.438 1 14.53 1043 ALA A N 1
ATOM 8069 C CA . ALA A 1 1043 ? -8.883 -49.781 -63.781 1 14.53 1043 ALA A CA 1
ATOM 8070 C C . ALA A 1 1043 ? -9.617 -48.469 -64.125 1 14.53 1043 ALA A C 1
ATOM 8072 O O . ALA A 1 1043 ? -9.086 -47.594 -64.812 1 14.53 1043 ALA A O 1
ATOM 8073 N N . ALA A 1 1044 ? -10.93 -48.219 -63.688 1 15.12 1044 ALA A N 1
ATOM 8074 C CA . ALA A 1 1044 ? -11.602 -47.906 -64.938 1 15.12 1044 ALA A CA 1
ATOM 8075 C C . ALA A 1 1044 ? -11.227 -46.531 -65.5 1 15.12 1044 ALA A C 1
ATOM 8077 O O . ALA A 1 1044 ? -11.008 -45.594 -64.688 1 15.12 1044 ALA A O 1
ATOM 8078 N N . ALA A 1 1045 ? -11.242 -46.25 -66.812 1 13.66 1045 ALA A N 1
ATOM 8079 C CA . ALA A 1 1045 ? -10.75 -45.625 -68.062 1 13.66 1045 ALA A CA 1
ATOM 8080 C C . ALA A 1 1045 ? -11.477 -44.312 -68.312 1 13.66 1045 ALA A C 1
ATOM 8082 O O . ALA A 1 1045 ? -11.047 -43.5 -69.125 1 13.66 1045 ALA A O 1
ATOM 8083 N N . LYS A 1 1046 ? -12.688 -44.031 -67.688 1 15.18 1046 LYS A N 1
ATOM 8084 C CA . LYS A 1 1046 ? -13.43 -43.5 -68.812 1 15.18 1046 LYS A CA 1
ATOM 8085 C C . LYS A 1 1046 ? -12.773 -42.219 -69.375 1 15.18 1046 LYS A C 1
ATOM 8087 O O . LYS A 1 1046 ? -12.148 -41.469 -68.625 1 15.18 1046 LYS A O 1
ATOM 8092 N N . GLU A 1 1047 ? -13.141 -41.75 -70.625 1 13.77 1047 GLU A N 1
ATOM 8093 C CA . GLU A 1 1047 ? -12.867 -41.188 -71.938 1 13.77 1047 GLU A CA 1
ATOM 8094 C C . GLU A 1 1047 ? -13.008 -39.656 -71.938 1 13.77 1047 GLU A C 1
ATOM 8096 O O . GLU A 1 1047 ? -12.172 -38.969 -72.5 1 13.77 1047 GLU A O 1
ATOM 8101 N N . ASP A 1 1048 ? -14.18 -39.031 -71.625 1 13.56 1048 ASP A N 1
ATOM 8102 C CA . ASP A 1 1048 ? -14.766 -38.312 -72.75 1 13.56 1048 ASP A CA 1
ATOM 8103 C C . ASP A 1 1048 ? -14.148 -36.938 -72.875 1 13.56 1048 ASP A C 1
ATOM 8105 O O . ASP A 1 1048 ? -13.641 -36.375 -71.938 1 13.56 1048 ASP A O 1
ATOM 8109 N N . GLU A 1 1049 ? -14.477 -36.188 -74.062 1 13.27 1049 GLU A N 1
ATOM 8110 C CA . GLU A 1 1049 ? -14.125 -35.406 -75.25 1 13.27 1049 GLU A CA 1
ATOM 8111 C C . GLU A 1 1049 ? -14.258 -33.906 -75 1 13.27 1049 GLU A C 1
ATOM 8113 O O . GLU A 1 1049 ? -13.375 -33.125 -75.375 1 13.27 1049 GLU A O 1
ATOM 8118 N N . LYS A 1 1050 ? -15.578 -33.406 -74.938 1 14.88 1050 LYS A N 1
ATOM 8119 C CA . LYS A 1 1050 ? -15.945 -32.469 -76 1 14.88 1050 LYS A CA 1
ATOM 8120 C C . LYS A 1 1050 ? -15.273 -31.109 -75.812 1 14.88 1050 LYS A C 1
ATOM 8122 O O . LYS A 1 1050 ? -14.867 -30.781 -74.688 1 14.88 1050 LYS A O 1
ATOM 8127 N N . SER A 1 1051 ? -15.914 -29.922 -76.188 1 13.62 1051 SER A N 1
ATOM 8128 C CA . SER A 1 1051 ? -15.977 -29.109 -77.375 1 13.62 1051 SER A CA 1
ATOM 8129 C C . SER A 1 1051 ? -15.5 -27.688 -77.125 1 13.62 1051 SER A C 1
ATOM 8131 O O . SER A 1 1051 ? -14.641 -27.172 -77.812 1 13.62 1051 SER A O 1
ATOM 8133 N N . PRO A 1 1052 ? -16.406 -26.594 -77.375 1 13.7 1052 PRO A N 1
ATOM 8134 C CA . PRO A 1 1052 ? -16.297 -25.641 -78.438 1 13.7 1052 PRO A CA 1
ATOM 8135 C C . PRO A 1 1052 ? -15.539 -24.375 -78.062 1 13.7 1052 PRO A C 1
ATOM 8137 O O . PRO A 1 1052 ? -15.273 -24.141 -76.875 1 13.7 1052 PRO A O 1
ATOM 8140 N N . LYS A 1 1053 ? -16.219 -23.141 -78.125 1 14.56 1053 LYS A N 1
ATOM 8141 C CA . LYS A 1 1053 ? -16.141 -22.219 -79.25 1 14.56 1053 LYS A CA 1
ATOM 8142 C C . LYS A 1 1053 ? -15.242 -21.031 -78.938 1 14.56 1053 LYS A C 1
ATOM 8144 O O . LYS A 1 1053 ? -15.016 -20.703 -77.75 1 14.56 1053 LYS A O 1
ATOM 8149 N N . ALA A 1 1054 ? -15.383 -19.812 -79.75 1 13.09 1054 ALA A N 1
ATOM 8150 C CA . ALA A 1 1054 ? -14.805 -18.891 -80.75 1 13.09 1054 ALA A CA 1
ATOM 8151 C C . ALA A 1 1054 ? -14.367 -17.594 -80.062 1 13.09 1054 ALA A C 1
ATOM 8153 O O . ALA A 1 1054 ? -13.266 -17.094 -80.375 1 13.09 1054 ALA A O 1
ATOM 8154 N N . LYS A 1 1055 ? -15.227 -16.688 -79.75 1 13.6 1055 LYS A N 1
ATOM 8155 C CA . LYS A 1 1055 ? -15.227 -15.453 -80.5 1 13.6 1055 LYS A CA 1
ATOM 8156 C C . LYS A 1 1055 ? -14.117 -14.516 -80.062 1 13.6 1055 LYS A C 1
ATOM 8158 O O . LYS A 1 1055 ? -13.703 -14.547 -78.875 1 13.6 1055 LYS A O 1
ATOM 8163 N N . LYS A 1 1056 ? -13.977 -13.203 -80.625 1 13.25 1056 LYS A N 1
ATOM 8164 C CA . LYS A 1 1056 ? -13.297 -12.281 -81.562 1 13.25 1056 LYS A CA 1
ATOM 8165 C C . LYS A 1 1056 ? -12.508 -11.227 -80.75 1 13.25 1056 LYS A C 1
ATOM 8167 O O . LYS A 1 1056 ? -11.336 -10.992 -81.062 1 13.25 1056 LYS A O 1
ATOM 8172 N N . GLU A 1 1057 ? -13.109 -9.914 -80.625 1 12.95 1057 GLU A N 1
ATOM 8173 C CA . GLU A 1 1057 ? -12.75 -8.797 -81.5 1 12.95 1057 GLU A CA 1
ATOM 8174 C C . GLU A 1 1057 ? -11.742 -7.875 -80.812 1 12.95 1057 GLU A C 1
ATOM 8176 O O . GLU A 1 1057 ? -11.633 -7.863 -79.562 1 12.95 1057 GLU A O 1
ATOM 8181 N N . GLU A 1 1058 ? -11.5 -6.527 -81.312 1 12.63 1058 GLU A N 1
ATOM 8182 C CA . GLU A 1 1058 ? -10.656 -5.613 -82.062 1 12.63 1058 GLU A CA 1
ATOM 8183 C C . GLU A 1 1058 ? -10.055 -4.535 -81.188 1 12.63 1058 GLU A C 1
ATOM 8185 O O . GLU A 1 1058 ? -8.844 -4.297 -81.188 1 12.63 1058 GLU A O 1
ATOM 8190 N N . LYS A 1 1059 ? -10.641 -3.297 -81.125 1 13.68 1059 LYS A N 1
ATOM 8191 C CA . LYS A 1 1059 ? -10.109 -2.121 -81.812 1 13.68 1059 LYS A CA 1
ATOM 8192 C C . LYS A 1 1059 ? -9.07 -1.41 -80.938 1 13.68 1059 LYS A C 1
ATOM 8194 O O . LYS A 1 1059 ? -7.969 -1.117 -81.375 1 13.68 1059 LYS A O 1
ATOM 8199 N N . LYS A 1 1060 ? -9.297 -0.009 -80.625 1 13.77 1060 LYS A N 1
ATOM 8200 C CA . LYS A 1 1060 ? -8.781 1.177 -81.25 1 13.77 1060 LYS A CA 1
ATOM 8201 C C . LYS A 1 1060 ? -7.598 1.771 -80.5 1 13.77 1060 LYS A C 1
ATOM 8203 O O . LYS A 1 1060 ? -7.406 1.488 -79.312 1 13.77 1060 LYS A O 1
ATOM 8208 N N . GLU A 1 1061 ? -7.605 3.223 -80.188 1 13.34 1061 GLU A N 1
ATOM 8209 C CA . GLU A 1 1061 ? -6.93 4.324 -80.875 1 13.34 1061 GLU A CA 1
ATOM 8210 C C . GLU A 1 1061 ? -5.715 4.797 -80.062 1 13.34 1061 GLU A C 1
ATOM 8212 O O . GLU A 1 1061 ? -5.602 4.523 -78.875 1 13.34 1061 GLU A O 1
ATOM 8217 N N . GLU A 1 1062 ? -5.262 6.203 -80.188 1 13.17 1062 GLU A N 1
ATOM 8218 C CA . GLU A 1 1062 ? -4.246 7.008 -80.875 1 13.17 1062 GLU A CA 1
ATOM 8219 C C . GLU A 1 1062 ? -3.215 7.539 -79.875 1 13.17 1062 GLU A C 1
ATOM 8221 O O . GLU A 1 1062 ? -2.01 7.367 -80.062 1 13.17 1062 GLU A O 1
ATOM 8226 N N . LYS A 1 1063 ? -3.199 8.977 -79.625 1 13.72 1063 LYS A N 1
ATOM 8227 C CA . LYS A 1 1063 ? -2.221 9.945 -80.125 1 13.72 1063 LYS A CA 1
ATOM 8228 C C . LYS A 1 1063 ? -1.065 10.102 -79.125 1 13.72 1063 LYS A C 1
ATOM 8230 O O . LYS A 1 1063 ? 0.102 10.016 -79.5 1 13.72 1063 LYS A O 1
ATOM 8235 N N . LYS A 1 1064 ? -0.847 11.445 -78.5 1 13.97 1064 LYS A N 1
ATOM 8236 C CA . LYS A 1 1064 ? 0.079 12.469 -79 1 13.97 1064 LYS A CA 1
ATOM 8237 C C . LYS A 1 1064 ? 1.385 12.43 -78.188 1 13.97 1064 LYS A C 1
ATOM 8239 O O . LYS A 1 1064 ? 1.461 11.797 -77.125 1 13.97 1064 LYS A O 1
ATOM 8244 N N . GLU A 1 1065 ? 1.937 13.719 -77.5 1 13.61 1065 GLU A N 1
ATOM 8245 C CA . GLU A 1 1065 ? 2.969 14.656 -77.938 1 13.61 1065 GLU A CA 1
ATOM 8246 C C . GLU A 1 1065 ? 4.254 14.469 -77.125 1 13.61 1065 GLU A C 1
ATOM 8248 O O . GLU A 1 1065 ? 4.25 13.836 -76.062 1 13.61 1065 GLU A O 1
ATOM 8253 N N . GLY A 1 1066 ? 5.059 15.672 -76.812 1 12.88 1066 GLY A N 1
ATOM 8254 C CA . GLY A 1 1066 ? 6.34 16.219 -77.25 1 12.88 1066 GLY A CA 1
ATOM 8255 C C . GLY A 1 1066 ? 7.461 15.93 -76.25 1 12.88 1066 GLY A C 1
ATOM 8256 O O . GLY A 1 1066 ? 8.07 14.859 -76.312 1 12.88 1066 GLY A O 1
ATOM 8257 N N . GLY A 1 1067 ? 7.941 17.062 -75.438 1 13.29 1067 GLY A N 1
ATOM 8258 C CA . GLY A 1 1067 ? 9.188 17.781 -75.625 1 13.29 1067 GLY A CA 1
ATOM 8259 C C . GLY A 1 1067 ? 10.344 17.172 -74.875 1 13.29 1067 GLY A C 1
ATOM 8260 O O . GLY A 1 1067 ? 10.141 16.359 -73.938 1 13.29 1067 GLY A O 1
ATOM 8261 N N . ALA A 1 1068 ? 11.625 17.891 -74.812 1 13.84 1068 ALA A N 1
ATOM 8262 C CA . ALA A 1 1068 ? 13.047 17.766 -75.125 1 13.84 1068 ALA A CA 1
ATOM 8263 C C . ALA A 1 1068 ? 13.859 17.391 -73.938 1 13.84 1068 ALA A C 1
ATOM 8265 O O . ALA A 1 1068 ? 13.367 17.5 -72.75 1 13.84 1068 ALA A O 1
ATOM 8266 N N . ALA A 1 1069 ? 15.43 17.781 -73.938 1 13.6 1069 ALA A N 1
ATOM 8267 C CA . ALA A 1 1069 ? 16.797 17.297 -74 1 13.6 1069 ALA A CA 1
ATOM 8268 C C . ALA A 1 1069 ? 17.562 17.594 -72.75 1 13.6 1069 ALA A C 1
ATOM 8270 O O . ALA A 1 1069 ? 18.453 16.828 -72.312 1 13.6 1069 ALA A O 1
ATOM 8271 N N . LYS A 1 1070 ? 17.656 18.672 -72.062 1 13.62 1070 LYS A N 1
ATOM 8272 C CA . LYS A 1 1070 ? 18.922 19.406 -72 1 13.62 1070 LYS A CA 1
ATOM 8273 C C . LYS A 1 1070 ? 19.938 18.672 -71.125 1 13.62 1070 LYS A C 1
ATOM 8275 O O . LYS A 1 1070 ? 19.578 17.922 -70.188 1 13.62 1070 LYS A O 1
ATOM 8280 N N . GLU A 1 1071 ? 21.328 19.297 -70.75 1 13.58 1071 GLU A N 1
ATOM 8281 C CA . GLU A 1 1071 ? 22.766 19.281 -71 1 13.58 1071 GLU A CA 1
ATOM 8282 C C . GLU A 1 1071 ? 23.547 18.766 -69.812 1 13.58 1071 GLU A C 1
ATOM 8284 O O . GLU A 1 1071 ? 23 18.609 -68.688 1 13.58 1071 GLU A O 1
ATOM 8289 N N . GLU A 1 1072 ? 24.781 19.5 -69.25 1 13.6 1072 GLU A N 1
ATOM 8290 C CA . GLU A 1 1072 ? 26.234 19.375 -69.375 1 13.6 1072 GLU A CA 1
ATOM 8291 C C . GLU A 1 1072 ? 26.859 18.922 -68.062 1 13.6 1072 GLU A C 1
ATOM 8293 O O . GLU A 1 1072 ? 27.578 17.922 -68.062 1 13.6 1072 GLU A O 1
ATOM 8298 N N . GLY A 1 1073 ? 27.828 19.828 -67.25 1 13.22 1073 GLY A N 1
ATOM 8299 C CA . GLY A 1 1073 ? 29.281 19.891 -67.25 1 13.22 1073 GLY A CA 1
ATOM 8300 C C . GLY A 1 1073 ? 29.906 19.25 -66 1 13.22 1073 GLY A C 1
ATOM 8301 O O . GLY A 1 1073 ? 30.719 18.328 -66.125 1 13.22 1073 GLY A O 1
ATOM 8302 N N . ALA A 1 1074 ? 30.562 20.078 -64.875 1 13.56 1074 ALA A N 1
ATOM 8303 C CA . ALA A 1 1074 ? 31.969 20.328 -64.562 1 13.56 1074 ALA A CA 1
ATOM 8304 C C . ALA A 1 1074 ? 32.438 19.422 -63.438 1 13.56 1074 ALA A C 1
ATOM 8306 O O . ALA A 1 1074 ? 31.703 19.141 -62.5 1 13.56 1074 ALA A O 1
ATOM 8307 N N . LYS A 1 1075 ? 33.969 18.984 -63.281 1 13.71 1075 LYS A N 1
ATOM 8308 C CA . LYS A 1 1075 ? 34.969 17.969 -62.938 1 13.71 1075 LYS A CA 1
ATOM 8309 C C . LYS A 1 1075 ? 35.531 18.219 -61.531 1 13.71 1075 LYS A C 1
ATOM 8311 O O . LYS A 1 1075 ? 36.125 17.312 -60.938 1 13.71 1075 LYS A O 1
ATOM 8316 N N . ALA A 1 1076 ? 35.469 19.125 -60.688 1 13.73 1076 ALA A N 1
ATOM 8317 C CA . ALA A 1 1076 ? 36.844 19.484 -60.312 1 13.73 1076 ALA A CA 1
ATOM 8318 C C . ALA A 1 1076 ? 37.469 18.406 -59.406 1 13.73 1076 ALA A C 1
ATOM 8320 O O . ALA A 1 1076 ? 36.75 17.688 -58.719 1 13.73 1076 ALA A O 1
ATOM 8321 N N . PRO A 1 1077 ? 38.938 18.469 -58.875 1 13.95 1077 PRO A N 1
ATOM 8322 C CA . PRO A 1 1077 ? 40.219 17.766 -58.875 1 13.95 1077 PRO A CA 1
ATOM 8323 C C . PRO A 1 1077 ? 40.5 17.062 -57.562 1 13.95 1077 PRO A C 1
ATOM 8325 O O . PRO A 1 1077 ? 39.812 17.297 -56.562 1 13.95 1077 PRO A O 1
ATOM 8328 N N . ALA A 1 1078 ? 41.969 16.938 -56.969 1 13.34 1078 ALA A N 1
ATOM 8329 C CA . ALA A 1 1078 ? 43.062 15.984 -56.812 1 13.34 1078 ALA A CA 1
ATOM 8330 C C . ALA A 1 1078 ? 43.344 15.742 -55.344 1 13.34 1078 ALA A C 1
ATOM 8332 O O . ALA A 1 1078 ? 43.5 14.594 -54.906 1 13.34 1078 ALA A O 1
ATOM 8333 N N . ALA A 1 1079 ? 43.906 16.656 -54.281 1 13.63 1079 ALA A N 1
ATOM 8334 C CA . ALA A 1 1079 ? 45.312 16.531 -53.906 1 13.63 1079 ALA A CA 1
ATOM 8335 C C . ALA A 1 1079 ? 45.5 15.562 -52.75 1 13.63 1079 ALA A C 1
ATOM 8337 O O . ALA A 1 1079 ? 44.562 15.328 -51.969 1 13.63 1079 ALA A O 1
ATOM 8338 N N . GLU A 1 1080 ? 46.938 15.438 -51.938 1 14.37 1080 GLU A N 1
ATOM 8339 C CA . GLU A 1 1080 ? 48.125 14.625 -51.656 1 14.37 1080 GLU A CA 1
ATOM 8340 C C . GLU A 1 1080 ? 48.188 14.219 -50.188 1 14.37 1080 GLU A C 1
ATOM 8342 O O . GLU A 1 1080 ? 47.594 14.883 -49.344 1 14.37 1080 GLU A O 1
ATOM 8347 N N . ALA A 1 1081 ? 49.312 13.328 -49.594 1 14.57 1081 ALA A N 1
ATOM 8348 C CA . ALA A 1 1081 ? 49.688 12.117 -48.906 1 14.57 1081 ALA A CA 1
ATOM 8349 C C . ALA A 1 1081 ? 50.281 12.438 -47.531 1 14.57 1081 ALA A C 1
ATOM 8351 O O . ALA A 1 1081 ? 50.156 11.656 -46.594 1 14.57 1081 ALA A O 1
ATOM 8352 N N . PRO A 1 1082 ? 50.844 13.492 -46.844 1 14.65 1082 PRO A N 1
ATOM 8353 C CA . PRO A 1 1082 ? 52.219 13.188 -46.438 1 14.65 1082 PRO A CA 1
ATOM 8354 C C . PRO A 1 1082 ? 52.281 12.383 -45.156 1 14.65 1082 PRO A C 1
ATOM 8356 O O . PRO A 1 1082 ? 51.312 12.375 -44.375 1 14.65 1082 PRO A O 1
ATOM 8359 N N . VAL A 1 1083 ? 53.719 11.992 -44.406 1 14.41 1083 VAL A N 1
ATOM 8360 C CA . VAL A 1 1083 ? 54.719 11.023 -44 1 14.41 1083 VAL A CA 1
ATOM 8361 C C . VAL A 1 1083 ? 54.875 11.102 -42.469 1 14.41 1083 VAL A C 1
ATOM 8363 O O . VAL A 1 1083 ? 55.094 10.078 -41.812 1 14.41 1083 VAL A O 1
ATOM 8366 N N . ALA A 1 1084 ? 55.062 12.102 -41.5 1 13.92 1084 ALA A N 1
ATOM 8367 C CA . ALA A 1 1084 ? 56.344 12.195 -40.781 1 13.92 1084 ALA A CA 1
ATOM 8368 C C . ALA A 1 1084 ? 56.375 11.266 -39.594 1 13.92 1084 ALA A C 1
ATOM 8370 O O . ALA A 1 1084 ? 55.312 10.891 -39.062 1 13.92 1084 ALA A O 1
ATOM 8371 N N . GLU A 1 1085 ? 57.594 11.234 -38.406 1 14.6 1085 GLU A N 1
ATOM 8372 C CA . GLU A 1 1085 ? 58.844 10.625 -37.938 1 14.6 1085 GLU A CA 1
ATOM 8373 C C . GLU A 1 1085 ? 58.719 10.242 -36.438 1 14.6 1085 GLU A C 1
ATOM 8375 O O . GLU A 1 1085 ? 59.094 9.125 -36.062 1 14.6 1085 GLU A O 1
ATOM 8380 N N . GLU A 1 1086 ? 58.875 11.039 -35.312 1 13.95 1086 GLU A N 1
ATOM 8381 C CA . GLU A 1 1086 ? 60.062 11 -34.469 1 13.95 1086 GLU A CA 1
ATOM 8382 C C . GLU A 1 1086 ? 59.906 10.039 -33.281 1 13.95 1086 GLU A C 1
ATOM 8384 O O . GLU A 1 1086 ? 58.781 9.789 -32.844 1 13.95 1086 GLU A O 1
ATOM 8389 N N . LYS A 1 1087 ? 61 9.93 -32.094 1 15.16 1087 LYS A N 1
ATOM 8390 C CA . LYS A 1 1087 ? 62.094 9.148 -31.469 1 15.16 1087 LYS A CA 1
ATOM 8391 C C . LYS A 1 1087 ? 61.688 8.641 -30.094 1 15.16 1087 LYS A C 1
ATOM 8393 O O . LYS A 1 1087 ? 60.75 9.164 -29.484 1 15.16 1087 LYS A O 1
ATOM 8398 N N . LYS A 1 1088 ? 62.625 8.719 -28.875 1 14.62 1088 LYS A N 1
ATOM 8399 C CA . LYS A 1 1088 ? 63.562 7.828 -28.203 1 14.62 1088 LYS A CA 1
ATOM 8400 C C . LYS A 1 1088 ? 63.094 7.461 -26.812 1 14.62 1088 LYS A C 1
ATOM 8402 O O . LYS A 1 1088 ? 62 6.895 -26.656 1 14.62 1088 LYS A O 1
ATOM 8407 N N . GLU A 1 1089 ? 63.906 7.754 -25.391 1 14.53 1089 GLU A N 1
ATOM 8408 C CA . GLU A 1 1089 ? 64.875 6.965 -24.625 1 14.53 1089 GLU A CA 1
ATOM 8409 C C . GLU A 1 1089 ? 64.312 6.574 -23.266 1 14.53 1089 GLU A C 1
ATOM 8411 O O . GLU A 1 1089 ? 64.312 5.398 -22.891 1 14.53 1089 GLU A O 1
ATOM 8416 N N . GLU A 1 1090 ? 64.625 7.203 -21.875 1 14.34 1090 GLU A N 1
ATOM 8417 C CA . GLU A 1 1090 ? 65.625 6.801 -20.906 1 14.34 1090 GLU A CA 1
ATOM 8418 C C . GLU A 1 1090 ? 65 6.09 -19.703 1 14.34 1090 GLU A C 1
ATOM 8420 O O . GLU A 1 1090 ? 63.812 6.234 -19.453 1 14.34 1090 GLU A O 1
ATOM 8425 N N . LYS A 1 1091 ? 65.562 6.266 -18.219 1 15.13 1091 LYS A N 1
ATOM 8426 C CA . LYS A 1 1091 ? 66.375 5.559 -17.25 1 15.13 1091 LYS A CA 1
ATOM 8427 C C . LYS A 1 1091 ? 65.5 5.039 -16.078 1 15.13 1091 LYS A C 1
ATOM 8429 O O . LYS A 1 1091 ? 64.438 5.547 -15.828 1 15.13 1091 LYS A O 1
ATOM 8434 N N . LYS A 1 1092 ? 66.062 4.84 -14.531 1 15.31 1092 LYS A N 1
ATOM 8435 C CA . LYS A 1 1092 ? 66.625 3.834 -13.625 1 15.31 1092 LYS A CA 1
ATOM 8436 C C . LYS A 1 1092 ? 65.812 3.758 -12.336 1 15.31 1092 LYS A C 1
ATOM 8438 O O . LYS A 1 1092 ? 65.5 2.664 -11.852 1 15.31 1092 LYS A O 1
ATOM 8443 N N . GLU A 1 1093 ? 65.5 4.707 -11.242 1 14.55 1093 GLU A N 1
ATOM 8444 C CA . GLU A 1 1093 ? 66.188 4.609 -9.938 1 14.55 1093 GLU A CA 1
ATOM 8445 C C . GLU A 1 1093 ? 65.312 3.775 -8.969 1 14.55 1093 GLU A C 1
ATOM 8447 O O . GLU A 1 1093 ? 64.125 3.715 -9.086 1 14.55 1093 GLU A O 1
ATOM 8452 N N . GLU A 1 1094 ? 65.875 3.275 -7.508 1 15.22 1094 GLU A N 1
ATOM 8453 C CA . GLU A 1 1094 ? 66.125 2.209 -6.551 1 15.22 1094 GLU A CA 1
ATOM 8454 C C . GLU A 1 1094 ? 65.25 2.326 -5.316 1 15.22 1094 GLU A C 1
ATOM 8456 O O . GLU A 1 1094 ? 65.188 1.408 -4.492 1 15.22 1094 GLU A O 1
ATOM 8461 N N . ALA A 1 1095 ? 64.188 2.881 -4.945 1 14.91 1095 ALA A N 1
ATOM 8462 C CA . ALA A 1 1095 ? 64.125 3.301 -3.551 1 14.91 1095 ALA A CA 1
ATOM 8463 C C . ALA A 1 1095 ? 63.75 2.133 -2.646 1 14.91 1095 ALA A C 1
ATOM 8465 O O . ALA A 1 1095 ? 62.844 1.354 -2.971 1 14.91 1095 ALA A O 1
ATOM 8466 N N . ALA A 1 1096 ? 64.25 2.062 -1.248 1 15.63 1096 ALA A N 1
ATOM 8467 C CA . ALA A 1 1096 ? 64.812 1.2 -0.21 1 15.63 1096 ALA A CA 1
ATOM 8468 C C . ALA A 1 1096 ? 63.719 0.732 0.754 1 15.63 1096 ALA A C 1
ATOM 8470 O O . ALA A 1 1096 ? 62.625 1.333 0.828 1 15.63 1096 ALA A O 1
ATOM 8471 N N . PRO A 1 1097 ? 64.125 0.259 2.322 1 16.16 1097 PRO A N 1
ATOM 8472 C CA . PRO A 1 1097 ? 64.125 -0.862 3.266 1 16.16 1097 PRO A CA 1
ATOM 8473 C C . PRO A 1 1097 ? 63.219 -0.598 4.48 1 16.16 1097 PRO A C 1
ATOM 8475 O O . PRO A 1 1097 ? 62.812 -1.537 5.176 1 16.16 1097 PRO A O 1
ATOM 8478 N N . ALA A 1 1098 ? 62.406 0.375 4.984 1 15.48 1098 ALA A N 1
ATOM 8479 C CA . ALA A 1 1098 ? 62.562 0.732 6.391 1 15.48 1098 ALA A CA 1
ATOM 8480 C C . ALA A 1 1098 ? 61.938 -0.33 7.301 1 15.48 1098 ALA A C 1
ATOM 8482 O O . ALA A 1 1098 ? 60.812 -0.736 7.109 1 15.48 1098 ALA A O 1
ATOM 8483 N N . LYS A 1 1099 ? 62.625 -0.792 8.477 1 16.67 1099 LYS A N 1
ATOM 8484 C CA . LYS A 1 1099 ? 62.875 -1.876 9.414 1 16.67 1099 LYS A CA 1
ATOM 8485 C C . LYS A 1 1099 ? 62 -1.759 10.648 1 16.67 1099 LYS A C 1
ATOM 8487 O O . LYS A 1 1099 ? 61.312 -2.713 11.016 1 16.67 1099 LYS A O 1
ATOM 8492 N N . GLU A 1 1100 ? 62.5 -1.189 12.008 1 16.48 1100 GLU A N 1
ATOM 8493 C CA . GLU A 1 1100 ? 63.031 -1.833 13.211 1 16.48 1100 GLU A CA 1
ATOM 8494 C C . GLU A 1 1100 ? 62.031 -1.747 14.359 1 16.48 1100 GLU A C 1
ATOM 8496 O O . GLU A 1 1100 ? 61.719 -2.76 14.984 1 16.48 1100 GLU A O 1
ATOM 8501 N N . PRO A 1 1101 ? 61.969 -0.62 15.344 1 16.83 1101 PRO A N 1
ATOM 8502 C CA . PRO A 1 1101 ? 62.531 -0.743 16.688 1 16.83 1101 PRO A CA 1
ATOM 8503 C C . PRO A 1 1101 ? 61.5 -1.176 17.719 1 16.83 1101 PRO A C 1
ATOM 8505 O O . PRO A 1 1101 ? 60.312 -1.058 17.484 1 16.83 1101 PRO A O 1
ATOM 8508 N N . ALA A 1 1102 ? 61.938 -1.168 19.25 1 16.91 1102 ALA A N 1
ATOM 8509 C CA . ALA A 1 1102 ? 62.156 -1.663 20.609 1 16.91 1102 ALA A CA 1
ATOM 8510 C C . ALA A 1 1102 ? 61.219 -0.946 21.594 1 16.91 1102 ALA A C 1
ATOM 8512 O O . ALA A 1 1102 ? 61.062 -1.379 22.734 1 16.91 1102 ALA A O 1
ATOM 8513 N N . ALA A 1 1103 ? 60.5 0.18 21.453 1 17.56 1103 ALA A N 1
ATOM 8514 C CA . ALA A 1 1103 ? 60.438 0.972 22.672 1 17.56 1103 ALA A CA 1
ATOM 8515 C C . ALA A 1 1103 ? 59.781 0.174 23.797 1 17.56 1103 ALA A C 1
ATOM 8517 O O . ALA A 1 1103 ? 58.875 -0.631 23.562 1 17.56 1103 ALA A O 1
ATOM 8518 N N . GLN A 1 1104 ? 60.25 0.493 25.078 1 17.27 1104 GLN A N 1
ATOM 8519 C CA . GLN A 1 1104 ? 60.75 0.385 26.453 1 17.27 1104 GLN A CA 1
ATOM 8520 C C . GLN A 1 1104 ? 59.594 0.431 27.453 1 17.27 1104 GLN A C 1
ATOM 8522 O O . GLN A 1 1104 ? 58.594 1.104 27.234 1 17.27 1104 GLN A O 1
ATOM 8527 N N . GLN A 1 1105 ? 59.812 -0.313 28.703 1 20.14 1105 GLN A N 1
ATOM 8528 C CA . GLN A 1 1105 ? 59.625 -0.708 30.109 1 20.14 1105 GLN A CA 1
ATOM 8529 C C . GLN A 1 1105 ? 59.688 0.5 31.031 1 20.14 1105 GLN A C 1
ATOM 8531 O O . GLN A 1 1105 ? 59.531 0.365 32.25 1 20.14 1105 GLN A O 1
ATOM 8536 N N . LEU A 1 1106 ? 59.875 1.921 30.719 1 18.25 1106 LEU A N 1
ATOM 8537 C CA . LEU A 1 1106 ? 59.719 2.715 31.938 1 18.25 1106 LEU A CA 1
ATOM 8538 C C . LEU A 1 1106 ? 58.25 2.812 32.344 1 18.25 1106 LEU A C 1
ATOM 8540 O O . LEU A 1 1106 ? 57.375 2.996 31.5 1 18.25 1106 LEU A O 1
ATOM 8544 N N . MET B 1 1 ? -56.094 71.75 55.438 1 20.47 1 MET B N 1
ATOM 8545 C CA . MET B 1 1 ? -56.125 70.625 56.375 1 20.47 1 MET B CA 1
ATOM 8546 C C . MET B 1 1 ? -56.094 69.312 55.625 1 20.47 1 MET B C 1
ATOM 8548 O O . MET B 1 1 ? -56.031 68.25 56.219 1 20.47 1 MET B O 1
ATOM 8552 N N . ARG B 1 2 ? -56.844 69.375 54.406 1 19.19 2 ARG B N 1
ATOM 8553 C CA . ARG B 1 2 ? -57.312 68.5 53.312 1 19.19 2 ARG B CA 1
ATOM 8554 C C . ARG B 1 2 ? -56.156 67.75 52.688 1 19.19 2 ARG B C 1
ATOM 8556 O O . ARG B 1 2 ? -56.344 66.875 51.875 1 19.19 2 ARG B O 1
ATOM 8563 N N . ARG B 1 3 ? -55 68.375 52.656 1 20.84 3 ARG B N 1
ATOM 8564 C CA . ARG B 1 3 ? -53.938 68.125 51.688 1 20.84 3 ARG B CA 1
ATOM 8565 C C . ARG B 1 3 ? -53.281 66.75 51.969 1 20.84 3 ARG B C 1
ATOM 8567 O O . ARG B 1 3 ? -52.344 66.375 51.281 1 20.84 3 ARG B O 1
ATOM 8574 N N . ALA B 1 4 ? -53.438 66.312 53.312 1 21.95 4 ALA B N 1
ATOM 8575 C CA . ALA B 1 4 ? -52.406 65.5 53.938 1 21.95 4 ALA B CA 1
ATOM 8576 C C . ALA B 1 4 ? -52.312 64.125 53.312 1 21.95 4 ALA B C 1
ATOM 8578 O O . ALA B 1 4 ? -51.25 63.562 53.188 1 21.95 4 ALA B O 1
ATOM 8579 N N . ALA B 1 5 ? -53.531 63.531 53.188 1 23.53 5 ALA B N 1
ATOM 8580 C CA . ALA B 1 5 ? -53.688 62.094 53.531 1 23.53 5 ALA B CA 1
ATOM 8581 C C . ALA B 1 5 ? -53.125 61.219 52.406 1 23.53 5 ALA B C 1
ATOM 8583 O O . ALA B 1 5 ? -53.844 60.875 51.469 1 23.53 5 ALA B O 1
ATOM 8584 N N . ALA B 1 6 ? -52.062 61.656 51.594 1 23.7 6 ALA B N 1
ATOM 8585 C CA . ALA B 1 6 ? -51.531 61.25 50.312 1 23.7 6 ALA B CA 1
ATOM 8586 C C . ALA B 1 6 ? -50.938 59.844 50.406 1 23.7 6 ALA B C 1
ATOM 8588 O O . ALA B 1 6 ? -50.281 59.344 49.5 1 23.7 6 ALA B O 1
ATOM 8589 N N . LEU B 1 7 ? -50.719 59.344 51.719 1 20.83 7 LEU B N 1
ATOM 8590 C CA . LEU B 1 7 ? -49.656 58.375 52 1 20.83 7 LEU B CA 1
ATOM 8591 C C . LEU B 1 7 ? -49.875 57.094 51.219 1 20.83 7 LEU B C 1
ATOM 8593 O O . LEU B 1 7 ? -48.938 56.594 50.594 1 20.83 7 LEU B O 1
ATOM 8597 N N . ALA B 1 8 ? -50.781 56.188 51.688 1 21.89 8 ALA B N 1
ATOM 8598 C CA . ALA B 1 8 ? -50.562 54.781 52.062 1 21.89 8 ALA B CA 1
ATOM 8599 C C . ALA B 1 8 ? -50.781 53.844 50.875 1 21.89 8 ALA B C 1
ATOM 8601 O O . ALA B 1 8 ? -50.812 52.625 51.062 1 21.89 8 ALA B O 1
ATOM 8602 N N . LEU B 1 9 ? -51.156 54.344 49.719 1 22.47 9 LEU B N 1
ATOM 8603 C CA . LEU B 1 9 ? -51.812 53.344 48.875 1 22.47 9 LEU B CA 1
ATOM 8604 C C . LEU B 1 9 ? -50.812 52.281 48.438 1 22.47 9 LEU B C 1
ATOM 8606 O O . LEU B 1 9 ? -49.906 52.562 47.656 1 22.47 9 LEU B O 1
ATOM 8610 N N . VAL B 1 10 ? -50.406 51.219 49.344 1 23.12 10 VAL B N 1
ATOM 8611 C CA . VAL B 1 10 ? -49.562 50.031 49.406 1 23.12 10 VAL B CA 1
ATOM 8612 C C . VAL B 1 10 ? -49.969 49.062 48.281 1 23.12 10 VAL B C 1
ATOM 8614 O O . VAL B 1 10 ? -50.906 48.312 48.438 1 23.12 10 VAL B O 1
ATOM 8617 N N . GLY B 1 11 ? -50.406 49.438 47.125 1 21.19 11 GLY B N 1
ATOM 8618 C CA . GLY B 1 11 ? -50.906 48.438 46.219 1 21.19 11 GLY B CA 1
ATOM 8619 C C . GLY B 1 11 ? -49.938 47.281 45.969 1 21.19 11 GLY B C 1
ATOM 8620 O O . GLY B 1 11 ? -48.719 47.531 45.844 1 21.19 11 GLY B O 1
ATOM 8621 N N . ALA B 1 12 ? -50.312 45.969 46.312 1 23.41 12 ALA B N 1
ATOM 8622 C CA . ALA B 1 12 ? -49.875 44.562 46.312 1 23.41 12 ALA B CA 1
ATOM 8623 C C . ALA B 1 12 ? -49.406 44.156 44.906 1 23.41 12 ALA B C 1
ATOM 8625 O O . ALA B 1 12 ? -50.25 44.031 44 1 23.41 12 ALA B O 1
ATOM 8626 N N . LEU B 1 13 ? -48.312 44.688 44.344 1 22.11 13 LEU B N 1
ATOM 8627 C CA . LEU B 1 13 ? -47.719 44.25 43.125 1 22.11 13 LEU B CA 1
ATOM 8628 C C . LEU B 1 13 ? -47.438 42.75 43.125 1 22.11 13 LEU B C 1
ATOM 8630 O O . LEU B 1 13 ? -46.656 42.25 43.938 1 22.11 13 LEU B O 1
ATOM 8634 N N . CYS B 1 14 ? -48.5 41.875 42.812 1 22.89 14 CYS B N 1
ATOM 8635 C CA . CYS B 1 14 ? -48.438 40.406 42.625 1 22.89 14 CYS B CA 1
ATOM 8636 C C . CYS B 1 14 ? -47.344 40.031 41.625 1 22.89 14 CYS B C 1
ATOM 8638 O O . CYS B 1 14 ? -47.406 40.406 40.438 1 22.89 14 CYS B O 1
ATOM 8640 N N . LEU B 1 15 ? -46.094 39.969 42.031 1 23.11 15 LEU B N 1
ATOM 8641 C CA . LEU B 1 15 ? -44.969 39.406 41.312 1 23.11 15 LEU B CA 1
ATOM 8642 C C . LEU B 1 15 ? -45.281 37.969 40.875 1 23.11 15 LEU B C 1
ATOM 8644 O O . LEU B 1 15 ? -45.406 37.062 41.688 1 23.11 15 LEU B O 1
ATOM 8648 N N . ALA B 1 16 ? -46.156 37.719 39.875 1 24.25 16 ALA B N 1
ATOM 8649 C CA . ALA B 1 16 ? -46.344 36.406 39.281 1 24.25 16 ALA B CA 1
ATOM 8650 C C . ALA B 1 16 ? -45.031 35.75 38.906 1 24.25 16 ALA B C 1
ATOM 8652 O O . ALA B 1 16 ? -44.25 36.344 38.125 1 24.25 16 ALA B O 1
ATOM 8653 N N . SER B 1 17 ? -44.469 34.938 39.75 1 23.78 17 SER B N 1
ATOM 8654 C CA . SER B 1 17 ? -43.375 34 39.562 1 23.78 17 SER B CA 1
ATOM 8655 C C . SER B 1 17 ? -43.594 33.125 38.312 1 23.78 17 SER B C 1
ATOM 8657 O O . SER B 1 17 ? -44.531 32.344 38.281 1 23.78 17 SER B O 1
ATOM 8659 N N . ALA B 1 18 ? -43.5 33.625 37.062 1 25.75 18 ALA B N 1
ATOM 8660 C CA . ALA B 1 18 ? -43.406 32.75 35.906 1 25.75 18 ALA B CA 1
ATOM 8661 C C . ALA B 1 18 ? -42.438 31.594 36.156 1 25.75 18 ALA B C 1
ATOM 8663 O O . ALA B 1 18 ? -41.281 31.797 36.5 1 25.75 18 ALA B O 1
ATOM 8664 N N . GLY B 1 19 ? -43 30.516 36.688 1 25.62 19 GLY B N 1
ATOM 8665 C CA . GLY B 1 19 ? -42.312 29.219 36.812 1 25.62 19 GLY B CA 1
ATOM 8666 C C . GLY B 1 19 ? -41.531 28.844 35.562 1 25.62 19 GLY B C 1
ATOM 8667 O O . GLY B 1 19 ? -42.094 28.703 34.469 1 25.62 19 GLY B O 1
ATOM 8668 N N . LEU B 1 20 ? -40.375 29.344 35.375 1 27.05 20 LEU B N 1
ATOM 8669 C CA . LEU B 1 20 ? -39.406 28.734 34.5 1 27.05 20 LEU B CA 1
ATOM 8670 C C . LEU B 1 20 ? -39.438 27.203 34.594 1 27.05 20 LEU B C 1
ATOM 8672 O O . LEU B 1 20 ? -39.031 26.641 35.625 1 27.05 20 LEU B O 1
ATOM 8676 N N . THR B 1 21 ? -40.531 26.609 34.094 1 28.17 21 THR B N 1
ATOM 8677 C CA . THR B 1 21 ? -40.438 25.156 33.875 1 28.17 21 THR B CA 1
ATOM 8678 C C . THR B 1 21 ? -39.094 24.797 33.281 1 28.17 21 THR B C 1
ATOM 8680 O O . THR B 1 21 ? -38.812 25.172 32.125 1 28.17 21 THR B O 1
ATOM 8683 N N . LEU B 1 22 ? -38.125 24.75 34 1 30.23 22 LEU B N 1
ATOM 8684 C CA . LEU B 1 22 ? -36.969 24 33.531 1 30.23 22 LEU B CA 1
ATOM 8685 C C . LEU B 1 22 ? -37.375 22.688 32.875 1 30.23 22 LEU B C 1
ATOM 8687 O O . LEU B 1 22 ? -37.938 21.797 33.531 1 30.23 22 LEU B O 1
ATOM 8691 N N . ALA B 1 23 ? -37.812 22.609 31.719 1 35.53 23 ALA B N 1
ATOM 8692 C CA . ALA B 1 23 ? -37.938 21.344 31 1 35.53 23 ALA B CA 1
ATOM 8693 C C . ALA B 1 23 ? -36.938 20.312 31.469 1 35.53 23 ALA B C 1
ATOM 8695 O O . ALA B 1 23 ? -35.719 20.594 31.531 1 35.53 23 ALA B O 1
ATOM 8696 N N . ALA B 1 24 ? -37.344 19.391 32.312 1 44.72 24 ALA B N 1
ATOM 8697 C CA . ALA B 1 24 ? -36.562 18.25 32.812 1 44.72 24 ALA B CA 1
ATOM 8698 C C . ALA B 1 24 ? -35.688 17.672 31.719 1 44.72 24 ALA B C 1
ATOM 8700 O O . ALA B 1 24 ? -36.156 17.219 30.672 1 44.72 24 ALA B O 1
ATOM 8701 N N . SER B 1 25 ? -34.375 18 31.656 1 65.31 25 SER B N 1
ATOM 8702 C CA . SER B 1 25 ? -33.375 17.656 30.656 1 65.31 25 SER B CA 1
ATOM 8703 C C . SER B 1 25 ? -33.125 16.141 30.641 1 65.31 25 SER B C 1
ATOM 8705 O O . SER B 1 25 ? -33.062 15.5 31.688 1 65.31 25 SER B O 1
ATOM 8707 N N . ASN B 1 26 ? -33.344 15.5 29.484 1 86.12 26 ASN B N 1
ATOM 8708 C CA . ASN B 1 26 ? -33 14.102 29.266 1 86.12 26 ASN B CA 1
ATOM 8709 C C . ASN B 1 26 ? -31.484 13.875 29.391 1 86.12 26 ASN B C 1
ATOM 8711 O O . ASN B 1 26 ? -31 12.789 29.094 1 86.12 26 ASN B O 1
ATOM 8715 N N . VAL B 1 27 ? -30.844 15.016 29.938 1 92.94 27 VAL B N 1
ATOM 8716 C CA . VAL B 1 27 ? -29.406 14.922 30.125 1 92.94 27 VAL B CA 1
ATOM 8717 C C . VAL B 1 27 ? -29.062 15.195 31.594 1 92.94 27 VAL B C 1
ATOM 8719 O O . VAL B 1 27 ? -29.562 16.156 32.188 1 92.94 27 VAL B O 1
ATOM 8722 N N . MET B 1 28 ? -28.344 14.383 32.188 1 96.19 28 MET B N 1
ATOM 8723 C CA . MET B 1 28 ? -27.828 14.547 33.531 1 96.19 28 MET B CA 1
ATOM 8724 C C . MET B 1 28 ? -26.312 14.664 33.531 1 96.19 28 MET B C 1
ATOM 8726 O O . MET B 1 28 ? -25.609 13.68 33.312 1 96.19 28 MET B O 1
ATOM 8730 N N . SER B 1 29 ? -25.812 15.914 33.75 1 97.12 29 SER B N 1
ATOM 8731 C CA . SER B 1 29 ? -24.375 16.109 33.844 1 97.12 29 SER B CA 1
ATOM 8732 C C . SER B 1 29 ? -23.812 15.531 35.125 1 97.12 29 SER B C 1
ATOM 8734 O O . SER B 1 29 ? -24.438 15.648 36.188 1 97.12 29 SER B O 1
ATOM 8736 N N . LEU B 1 30 ? -22.688 14.953 35.031 1 98 30 LEU B N 1
ATOM 8737 C CA . LEU B 1 30 ? -22.016 14.398 36.188 1 98 30 LEU B CA 1
ATOM 8738 C C . LEU B 1 30 ? -20.781 15.219 36.562 1 98 30 LEU B C 1
ATOM 8740 O O . LEU B 1 30 ? -20.062 14.875 37.5 1 98 30 LEU B O 1
ATOM 8744 N N . ASP B 1 31 ? -20.594 16.328 35.938 1 97.5 31 ASP B N 1
ATOM 8745 C CA . ASP B 1 31 ? -19.375 17.125 36.031 1 97.5 31 ASP B CA 1
ATOM 8746 C C . ASP B 1 31 ? -19.266 17.766 37.438 1 97.5 31 ASP B C 1
ATOM 8748 O O . ASP B 1 31 ? -18.172 17.812 38 1 97.5 31 ASP B O 1
ATOM 8752 N N . ALA B 1 32 ? -20.391 18.219 37.906 1 96.31 32 ALA B N 1
ATOM 8753 C CA . ALA B 1 32 ? -20.391 19.031 39.125 1 96.31 32 ALA B CA 1
ATOM 8754 C C . ALA B 1 32 ? -20.391 18.172 40.375 1 96.31 32 ALA B C 1
ATOM 8756 O O . ALA B 1 32 ? -20.234 18.688 41.469 1 96.31 32 ALA B O 1
ATOM 8757 N N . LEU B 1 33 ? -20.484 16.875 40.125 1 97 33 LEU B N 1
ATOM 8758 C CA . LEU B 1 33 ? -20.422 15.977 41.281 1 97 33 LEU B CA 1
ATOM 8759 C C . LEU B 1 33 ? -19.016 15.961 41.875 1 97 33 LEU B C 1
ATOM 8761 O O . LEU B 1 33 ? -18.078 16.453 41.281 1 97 33 LEU B O 1
ATOM 8765 N N . THR B 1 34 ? -19 15.43 43.125 1 97.25 34 THR B N 1
ATOM 8766 C CA . THR B 1 34 ? -17.688 15.219 43.719 1 97.25 34 THR B CA 1
ATOM 8767 C C . THR B 1 34 ? -17.047 13.938 43.188 1 97.25 34 THR B C 1
ATOM 8769 O O . THR B 1 34 ? -17.594 12.844 43.344 1 97.25 34 THR B O 1
ATOM 8772 N N . TRP B 1 35 ? -16.016 14.109 42.531 1 98.5 35 TRP B N 1
ATOM 8773 C CA . TRP B 1 35 ? -15.242 12.984 42.031 1 98.5 35 TRP B CA 1
ATOM 8774 C C . TRP B 1 35 ? -14.023 12.711 42.906 1 98.5 35 TRP B C 1
ATOM 8776 O O . TRP B 1 35 ? -13.25 13.633 43.219 1 98.5 35 TRP B O 1
ATOM 8786 N N . GLY B 1 36 ? -13.859 11.516 43.344 1 98.25 36 GLY B N 1
ATOM 8787 C CA . GLY B 1 36 ? -12.609 11.094 43.938 1 98.25 36 GLY B CA 1
ATOM 8788 C C . GLY B 1 36 ? -11.539 10.734 42.938 1 98.25 36 GLY B C 1
ATOM 8789 O O . GLY B 1 36 ? -11.828 10.141 41.906 1 98.25 36 GLY B O 1
ATOM 8790 N N . VAL B 1 37 ? -10.297 11.227 43.188 1 98.5 37 VAL B N 1
ATOM 8791 C CA . VAL B 1 37 ? -9.141 10.914 42.344 1 98.5 37 VAL B CA 1
ATOM 8792 C C . VAL B 1 37 ? -8.055 10.25 43.188 1 98.5 37 VAL B C 1
ATOM 8794 O O . VAL B 1 37 ? -7.57 10.836 44.156 1 98.5 37 VAL B O 1
ATOM 8797 N N . THR B 1 38 ? -7.719 8.984 42.781 1 98.25 38 THR B N 1
ATOM 8798 C CA . THR B 1 38 ? -6.719 8.25 43.562 1 98.25 38 THR B CA 1
ATOM 8799 C C . THR B 1 38 ? -5.664 7.648 42.625 1 98.25 38 THR B C 1
ATOM 8801 O O . THR B 1 38 ? -5.938 7.395 41.469 1 98.25 38 THR B O 1
ATOM 8804 N N . ASN B 1 39 ? -4.461 7.52 43.094 1 97.5 39 ASN B N 1
ATOM 8805 C CA . ASN B 1 39 ? -3.426 6.828 42.344 1 97.5 39 ASN B CA 1
ATOM 8806 C C . ASN B 1 39 ? -3.406 5.332 42.656 1 97.5 39 ASN B C 1
ATOM 8808 O O . ASN B 1 39 ? -4.184 4.859 43.469 1 97.5 39 ASN B O 1
ATOM 8812 N N . ALA B 1 40 ? -2.588 4.617 41.969 1 95.75 40 ALA B N 1
ATOM 8813 C CA . ALA B 1 40 ? -2.602 3.156 41.969 1 95.75 40 ALA B CA 1
ATOM 8814 C C . ALA B 1 40 ? -2.398 2.602 43.375 1 95.75 40 ALA B C 1
ATOM 8816 O O . ALA B 1 40 ? -3.078 1.657 43.781 1 95.75 40 ALA B O 1
ATOM 8817 N N . ASN B 1 41 ? -1.449 3.195 44.156 1 93.06 41 ASN B N 1
ATOM 8818 C CA . ASN B 1 41 ? -1.114 2.633 45.469 1 93.06 41 ASN B CA 1
ATOM 8819 C C . ASN B 1 41 ? -1.93 3.279 46.594 1 93.06 41 ASN B C 1
ATOM 8821 O O . ASN B 1 41 ? -1.752 2.949 47.75 1 93.06 41 ASN B O 1
ATOM 8825 N N . GLY B 1 42 ? -2.732 4.242 46.312 1 92.81 42 GLY B N 1
ATOM 8826 C CA . GLY B 1 42 ? -3.672 4.816 47.281 1 92.81 42 GLY B CA 1
ATOM 8827 C C . GLY B 1 42 ? -3.057 5.898 48.125 1 92.81 42 GLY B C 1
ATOM 8828 O O . GLY B 1 42 ? -3.721 6.445 49.031 1 92.81 42 GLY B O 1
ATOM 8829 N N . THR B 1 43 ? -1.828 6.285 47.875 1 93.94 43 THR B N 1
ATOM 8830 C CA . THR B 1 43 ? -1.146 7.281 48.688 1 93.94 43 THR B CA 1
ATOM 8831 C C . THR B 1 43 ? -1.712 8.672 48.438 1 93.94 43 THR B C 1
ATOM 8833 O O . THR B 1 43 ? -1.554 9.586 49.25 1 93.94 43 THR B O 1
ATOM 8836 N N . ILE B 1 44 ? -2.285 8.891 47.281 1 96.75 44 ILE B N 1
ATOM 8837 C CA . ILE B 1 44 ? -2.908 10.156 46.938 1 96.75 44 ILE B CA 1
ATOM 8838 C C . ILE B 1 44 ? -4.422 9.977 46.812 1 96.75 44 ILE B C 1
ATOM 8840 O O . ILE B 1 44 ? -4.891 9.039 46.156 1 96.75 44 ILE B O 1
ATOM 8844 N N . ALA B 1 45 ? -5.113 10.75 47.438 1 96.62 45 ALA B N 1
ATOM 8845 C CA . ALA B 1 45 ? -6.57 10.805 47.344 1 96.62 45 ALA B CA 1
ATOM 8846 C C . ALA B 1 45 ? -7.059 12.258 47.312 1 96.62 45 ALA B C 1
ATOM 8848 O O . ALA B 1 45 ? -6.887 13 48.281 1 96.62 45 ALA B O 1
ATOM 8849 N N . LEU B 1 46 ? -7.562 12.688 46.281 1 97.44 46 LEU B N 1
ATOM 8850 C CA . LEU B 1 46 ? -8.008 14.055 46.062 1 97.44 46 LEU B CA 1
ATOM 8851 C C . LEU B 1 46 ? -9.477 14.094 45.656 1 97.44 46 LEU B C 1
ATOM 8853 O O . LEU B 1 46 ? -10.055 13.055 45.312 1 97.44 46 LEU B O 1
ATOM 8857 N N . LYS B 1 47 ? -10.086 15.195 45.812 1 97.25 47 LYS B N 1
ATOM 8858 C CA . LYS B 1 47 ? -11.445 15.445 45.344 1 97.25 47 LYS B CA 1
ATOM 8859 C C . LYS B 1 47 ? -11.469 16.578 44.312 1 97.25 47 LYS B C 1
ATOM 8861 O O . LYS B 1 47 ? -10.695 17.531 44.406 1 97.25 47 LYS B O 1
ATOM 8866 N N . THR B 1 48 ? -12.297 16.453 43.344 1 97.5 48 THR B N 1
ATOM 8867 C CA . THR B 1 48 ? -12.367 17.469 42.312 1 97.5 48 THR B CA 1
ATOM 8868 C C . THR B 1 48 ? -13.719 17.422 41.594 1 97.5 48 THR B C 1
ATOM 8870 O O . THR B 1 48 ? -14.523 16.516 41.844 1 97.5 48 THR B O 1
ATOM 8873 N N . LYS B 1 49 ? -14.039 18.391 40.844 1 97.5 49 LYS B N 1
ATOM 8874 C CA . LYS B 1 49 ? -15.039 18.359 39.781 1 97.5 49 LYS B CA 1
ATOM 8875 C C . LYS B 1 49 ? -14.383 18.094 38.438 1 97.5 49 LYS B C 1
ATOM 8877 O O . LYS B 1 49 ? -13.164 17.953 38.344 1 97.5 49 LYS B O 1
ATOM 8882 N N . LEU B 1 50 ? -15.188 17.953 37.406 1 97.44 50 LEU B N 1
ATOM 8883 C CA . LEU B 1 50 ? -14.672 17.75 36.031 1 97.44 50 LEU B CA 1
ATOM 8884 C C . LEU B 1 50 ? -14.898 18.984 35.188 1 97.44 50 LEU B C 1
ATOM 8886 O O . LEU B 1 50 ? -15.836 19.75 35.438 1 97.44 50 LEU B O 1
ATOM 8890 N N . PRO B 1 51 ? -13.977 19.109 34.188 1 97.06 51 PRO B N 1
ATOM 8891 C CA . PRO B 1 51 ? -12.805 18.328 33.812 1 97.06 51 PRO B CA 1
ATOM 8892 C C . PRO B 1 51 ? -11.648 18.469 34.781 1 97.06 51 PRO B C 1
ATOM 8894 O O . PRO B 1 51 ? -11.602 19.438 35.562 1 97.06 51 PRO B O 1
ATOM 8897 N N . ALA B 1 52 ? -10.719 17.469 34.719 1 97.88 52 ALA B N 1
ATOM 8898 C CA . ALA B 1 52 ? -9.617 17.547 35.688 1 97.88 52 ALA B CA 1
ATOM 8899 C C . ALA B 1 52 ? -8.445 16.688 35.25 1 97.88 52 ALA B C 1
ATOM 8901 O O . ALA B 1 52 ? -8.633 15.68 34.562 1 97.88 52 ALA B O 1
ATOM 8902 N N . TYR B 1 53 ? -7.277 17.125 35.594 1 98.25 53 TYR B N 1
ATOM 8903 C CA . TYR B 1 53 ? -6.031 16.375 35.5 1 98.25 53 TYR B CA 1
ATOM 8904 C C . TYR B 1 53 ? -5.352 16.25 36.844 1 98.25 53 TYR B C 1
ATOM 8906 O O . TYR B 1 53 ? -5.199 17.234 37.562 1 98.25 53 TYR B O 1
ATOM 8914 N N . PRO B 1 54 ? -4.938 15.062 37.188 1 97.94 54 PRO B N 1
ATOM 8915 C CA . PRO B 1 54 ? -4.238 14.883 38.469 1 97.94 54 PRO B CA 1
ATOM 8916 C C . PRO B 1 54 ? -3.043 15.82 38.625 1 97.94 54 PRO B C 1
ATOM 8918 O O . PRO B 1 54 ? -2.801 16.344 39.719 1 97.94 54 PRO B O 1
ATOM 8921 N N . ILE B 1 55 ? -2.279 16.016 37.594 1 97.56 55 ILE B N 1
ATOM 8922 C CA . ILE B 1 55 ? -1.082 16.844 37.688 1 97.56 55 ILE B CA 1
ATOM 8923 C C . ILE B 1 55 ? -1.466 18.25 38.094 1 97.56 55 ILE B C 1
ATOM 8925 O O . ILE B 1 55 ? -0.757 18.891 38.875 1 97.56 55 ILE B O 1
ATOM 8929 N N . ASN B 1 56 ? -2.539 18.844 37.594 1 97.19 56 ASN B N 1
ATOM 8930 C CA . ASN B 1 56 ? -3.041 20.141 38.031 1 97.19 56 ASN B CA 1
ATOM 8931 C C . ASN B 1 56 ? -3.48 20.125 39.469 1 97.19 56 ASN B C 1
ATOM 8933 O O . ASN B 1 56 ? -3.217 21.078 40.219 1 97.19 56 ASN B O 1
ATOM 8937 N N . LEU B 1 57 ? -4.184 19.062 39.844 1 97.75 57 LEU B N 1
ATOM 8938 C CA . LEU B 1 57 ? -4.684 18.938 41.219 1 97.75 57 LEU B CA 1
ATOM 8939 C C . LEU B 1 57 ? -3.529 18.875 42.188 1 97.75 57 LEU B C 1
ATOM 8941 O O . LEU B 1 57 ? -3.584 19.5 43.25 1 97.75 57 LEU B O 1
ATOM 8945 N N . LEU B 1 58 ? -2.566 18.078 41.875 1 98.06 58 LEU B N 1
ATOM 8946 C CA . LEU B 1 58 ? -1.391 17.953 42.75 1 98.06 58 LEU B CA 1
ATOM 8947 C C . LEU B 1 58 ? -0.683 19.297 42.906 1 98.06 58 LEU B C 1
ATOM 8949 O O . LEU B 1 58 ? -0.209 19.625 44 1 98.06 58 LEU B O 1
ATOM 8953 N N . GLN B 1 59 ? -0.532 20.016 41.812 1 96.88 59 GLN B N 1
ATOM 8954 C CA . GLN B 1 59 ? 0.071 21.344 41.875 1 96.88 59 GLN B CA 1
ATOM 8955 C C . GLN B 1 59 ? -0.732 22.266 42.781 1 96.88 59 GLN B C 1
ATOM 8957 O O . GLN B 1 59 ? -0.161 22.984 43.594 1 96.88 59 GLN B O 1
ATOM 8962 N N . GLU B 1 60 ? -2.01 22.266 42.594 1 96.56 60 GLU B N 1
ATOM 8963 C CA . GLU B 1 60 ? -2.9 23.109 43.406 1 96.56 60 GLU B CA 1
ATOM 8964 C C . GLU B 1 60 ? -2.775 22.797 44.875 1 96.56 60 GLU B C 1
ATOM 8966 O O . GLU B 1 60 ? -2.883 23.703 45.719 1 96.56 60 GLU B O 1
ATOM 8971 N N . LYS B 1 61 ? -2.576 21.562 45.219 1 95.94 61 LYS B N 1
ATOM 8972 C CA . LYS B 1 61 ? -2.473 21.125 46.594 1 95.94 61 LYS B CA 1
ATOM 8973 C C . LYS B 1 61 ? -1.044 21.266 47.125 1 95.94 61 LYS B C 1
ATOM 8975 O O . LYS B 1 61 ? -0.771 20.984 48.281 1 95.94 61 LYS B O 1
ATOM 8980 N N . GLY B 1 62 ? -0.144 21.672 46.25 1 94.69 62 GLY B N 1
ATOM 8981 C CA . GLY B 1 62 ? 1.238 21.891 46.625 1 94.69 62 GLY B CA 1
ATOM 8982 C C . GLY B 1 62 ? 2.031 20.609 46.781 1 94.69 62 GLY B C 1
ATOM 8983 O O . GLY B 1 62 ? 3.107 20.594 47.375 1 94.69 62 GLY B O 1
ATOM 8984 N N . ILE B 1 63 ? 1.408 19.562 46.312 1 95.25 63 ILE B N 1
ATOM 8985 C CA . ILE B 1 63 ? 2.1 18.281 46.375 1 95.25 63 ILE B CA 1
ATOM 8986 C C . ILE B 1 63 ? 3.244 18.25 45.375 1 95.25 63 ILE B C 1
ATOM 8988 O O . ILE B 1 63 ? 4.305 17.688 45.625 1 95.25 63 ILE B O 1
ATOM 8992 N N . VAL B 1 64 ? 3.078 18.828 44.188 1 95.06 64 VAL B N 1
ATOM 8993 C CA . VAL B 1 64 ? 4.145 18.984 43.188 1 95.06 64 VAL B CA 1
ATOM 8994 C C . VAL B 1 64 ? 4.324 20.469 42.844 1 95.06 64 VAL B C 1
ATOM 8996 O O . VAL B 1 64 ? 3.402 21.266 43.031 1 95.06 64 VAL B O 1
ATOM 8999 N N . GLN B 1 65 ? 5.48 20.812 42.438 1 93.19 65 GLN B N 1
ATOM 9000 C CA . GLN B 1 65 ? 5.719 22.156 41.938 1 93.19 65 GLN B CA 1
ATOM 9001 C C . GLN B 1 65 ? 5.137 22.312 40.531 1 93.19 65 GLN B C 1
ATOM 9003 O O . GLN B 1 65 ? 4.582 21.359 39.969 1 93.19 65 GLN B O 1
ATOM 9008 N N . ASP B 1 66 ? 5.246 23.531 40.031 1 95.19 66 ASP B N 1
ATOM 9009 C CA . ASP B 1 66 ? 4.848 23.781 38.656 1 95.19 66 ASP B CA 1
ATOM 9010 C C . ASP B 1 66 ? 5.68 22.938 37.688 1 95.19 66 ASP B C 1
ATOM 9012 O O . ASP B 1 66 ? 6.902 23.078 37.625 1 95.19 66 ASP B O 1
ATOM 9016 N N . PRO B 1 67 ? 4.934 22.078 36.969 1 94.56 67 PRO B N 1
ATOM 9017 C CA . PRO B 1 67 ? 5.676 21.219 36.062 1 94.56 67 PRO B CA 1
ATOM 9018 C C . PRO B 1 67 ? 6.445 22.016 35 1 94.56 67 PRO B C 1
ATOM 9020 O O . PRO B 1 67 ? 7.352 21.484 34.344 1 94.56 67 PRO B O 1
ATOM 9023 N N . LEU B 1 68 ? 6.125 23.281 34.781 1 95.94 68 LEU B N 1
ATOM 9024 C CA . LEU B 1 68 ? 6.746 24.078 33.719 1 95.94 68 LEU B CA 1
ATOM 9025 C C . LEU B 1 68 ? 7.832 24.984 34.281 1 95.94 68 LEU B C 1
ATOM 9027 O O . LEU B 1 68 ? 8.43 25.781 33.531 1 95.94 68 LEU B O 1
ATOM 9031 N N . TYR B 1 69 ? 8.102 24.859 35.562 1 95.69 69 TYR B N 1
ATOM 9032 C CA . TYR B 1 69 ? 9.164 25.641 36.188 1 95.69 69 TYR B CA 1
ATOM 9033 C C . TYR B 1 69 ? 10.477 24.875 36.188 1 95.69 69 TYR B C 1
ATOM 9035 O O . TYR B 1 69 ? 10.539 23.734 36.656 1 95.69 69 TYR B O 1
ATOM 9043 N N . ARG B 1 70 ? 11.469 25.5 35.656 1 93.31 70 ARG B N 1
ATOM 9044 C CA . ARG B 1 70 ? 12.82 24.969 35.562 1 93.31 70 ARG B CA 1
ATOM 9045 C C . ARG B 1 70 ? 12.805 23.516 35.094 1 93.31 70 ARG B C 1
ATOM 9047 O O . ARG B 1 70 ? 12.367 23.234 33.969 1 93.31 70 ARG B O 1
ATOM 9054 N N . PHE B 1 71 ? 13.078 22.5 35.906 1 89.94 71 PHE B N 1
ATOM 9055 C CA . PHE B 1 71 ? 13.133 21.094 35.5 1 89.94 71 PHE B CA 1
ATOM 9056 C C . PHE B 1 71 ? 11.891 20.359 36 1 89.94 71 PHE B C 1
ATOM 9058 O O . PHE B 1 71 ? 11.922 19.141 36.188 1 89.94 71 PHE B O 1
ATOM 9065 N N . GLY B 1 72 ? 10.844 21.094 36.188 1 89.06 72 GLY B N 1
ATOM 9066 C CA . GLY B 1 72 ? 9.617 20.547 36.75 1 89.06 72 GLY B CA 1
ATOM 9067 C C . GLY B 1 72 ? 9.055 19.391 35.969 1 89.06 72 GLY B C 1
ATOM 9068 O O . GLY B 1 72 ? 8.461 18.469 36.531 1 89.06 72 GLY B O 1
ATOM 9069 N N . GLU B 1 73 ? 9.195 19.391 34.656 1 89.81 73 GLU B N 1
ATOM 9070 C CA . GLU B 1 73 ? 8.781 18.312 33.781 1 89.81 73 GLU B CA 1
ATOM 9071 C C . GLU B 1 73 ? 9.32 16.969 34.281 1 89.81 73 GLU B C 1
ATOM 9073 O O . GLU B 1 73 ? 8.594 15.977 34.312 1 89.81 73 GLU B O 1
ATOM 9078 N N . LEU B 1 74 ? 10.57 16.953 34.531 1 85.38 74 LEU B N 1
ATOM 9079 C CA . LEU B 1 74 ? 11.234 15.734 35 1 85.38 74 LEU B CA 1
ATOM 9080 C C . LEU B 1 74 ? 10.805 15.375 36.406 1 85.38 74 LEU B C 1
ATOM 9082 O O . LEU B 1 74 ? 10.578 14.195 36.719 1 85.38 74 LEU B O 1
ATOM 9086 N N . GLU B 1 75 ? 10.672 16.344 37.219 1 86.25 75 GLU B N 1
ATOM 9087 C CA . GLU B 1 75 ? 10.367 16.125 38.625 1 86.25 75 GLU B CA 1
ATOM 9088 C C . GLU B 1 75 ? 8.953 15.586 38.812 1 86.25 75 GLU B C 1
ATOM 9090 O O . GLU B 1 75 ? 8.664 14.891 39.781 1 86.25 75 GLU B O 1
ATOM 9095 N N . THR B 1 76 ? 8.133 15.883 37.844 1 92.38 76 THR B N 1
ATOM 9096 C CA . THR B 1 76 ? 6.738 15.477 37.969 1 92.38 76 THR B CA 1
ATOM 9097 C C . THR B 1 76 ? 6.438 14.273 37.094 1 92.38 76 THR B C 1
ATOM 9099 O O . THR B 1 76 ? 5.281 13.859 36.969 1 92.38 76 THR B O 1
ATOM 9102 N N . ARG B 1 77 ? 7.398 13.641 36.469 1 90.25 77 ARG B N 1
ATOM 9103 C CA . ARG B 1 77 ? 7.246 12.531 35.531 1 90.25 77 ARG B CA 1
ATOM 9104 C C . ARG B 1 77 ? 6.512 11.367 36.156 1 90.25 77 ARG B C 1
ATOM 9106 O O . ARG B 1 77 ? 5.754 10.656 35.5 1 90.25 77 ARG B O 1
ATOM 9113 N N . TRP B 1 78 ? 6.664 11.188 37.438 1 91.31 78 TRP B N 1
ATOM 9114 C CA . TRP B 1 78 ? 6.051 10.07 38.125 1 91.31 78 TRP B CA 1
ATOM 9115 C C . TRP B 1 78 ? 4.531 10.133 38.031 1 91.31 78 TRP B C 1
ATOM 9117 O O . TRP B 1 78 ? 3.852 9.109 38.094 1 91.31 78 TRP B O 1
ATOM 9127 N N . VAL B 1 79 ? 4.012 11.312 37.938 1 96.06 79 VAL B N 1
ATOM 9128 C CA . VAL B 1 79 ? 2.564 11.477 37.844 1 96.06 79 VAL B CA 1
ATOM 9129 C C . VAL B 1 79 ? 2.049 10.812 36.594 1 96.06 79 VAL B C 1
ATOM 9131 O O . VAL B 1 79 ? 1.001 10.164 36.594 1 96.06 79 VAL B O 1
ATOM 9134 N N . ALA B 1 80 ? 2.762 10.984 35.438 1 94.25 80 ALA B N 1
ATOM 9135 C CA . ALA B 1 80 ? 2.383 10.406 34.156 1 94.25 80 ALA B CA 1
ATOM 9136 C C . ALA B 1 80 ? 2.572 8.891 34.156 1 94.25 80 ALA B C 1
ATOM 9138 O O . ALA B 1 80 ? 1.961 8.18 33.344 1 94.25 80 ALA B O 1
ATOM 9139 N N . MET B 1 81 ? 3.379 8.367 35.062 1 94.44 81 MET B N 1
ATOM 9140 C CA . MET B 1 81 ? 3.719 6.945 35.125 1 94.44 81 MET B CA 1
ATOM 9141 C C . MET B 1 81 ? 2.789 6.188 36.062 1 94.44 81 MET B C 1
ATOM 9143 O O . MET B 1 81 ? 2.867 4.965 36.156 1 94.44 81 MET B O 1
ATOM 9147 N N . ASP B 1 82 ? 1.912 6.906 36.656 1 95.62 82 ASP B N 1
ATOM 9148 C CA . ASP B 1 82 ? 1.008 6.281 37.594 1 95.62 82 ASP B CA 1
ATOM 9149 C C . ASP B 1 82 ? -0.364 6.027 37 1 95.62 82 ASP B C 1
ATOM 9151 O O . ASP B 1 82 ? -0.684 6.582 35.938 1 95.62 82 ASP B O 1
ATOM 9155 N N . THR B 1 83 ? -1.071 5.09 37.594 1 98 83 THR B N 1
ATOM 9156 C CA . THR B 1 83 ? -2.469 4.852 37.25 1 98 83 THR B CA 1
ATOM 9157 C C . THR B 1 83 ? -3.391 5.734 38.094 1 98 83 THR B C 1
ATOM 9159 O O . THR B 1 83 ? -3.225 5.832 39.312 1 98 83 THR B O 1
ATOM 9162 N N . TRP B 1 84 ? -4.301 6.406 37.531 1 98.69 84 TRP B N 1
ATOM 9163 C CA . TRP B 1 84 ? -5.215 7.297 38.219 1 98.69 84 TRP B CA 1
ATOM 9164 C C . TRP B 1 84 ? -6.656 6.828 38.062 1 98.69 84 TRP B C 1
ATOM 9166 O O . TRP B 1 84 ? -7.074 6.418 37 1 98.69 84 TRP B O 1
ATOM 9176 N N . THR B 1 85 ? -7.387 6.859 39.094 1 98.62 85 THR B N 1
ATOM 9177 C CA . THR B 1 85 ? -8.789 6.449 39.094 1 98.62 85 THR B CA 1
ATOM 9178 C C . THR B 1 85 ? -9.695 7.625 39.469 1 98.62 85 THR B C 1
ATOM 9180 O O . THR B 1 85 ? -9.516 8.25 40.5 1 98.62 85 THR B O 1
ATOM 9183 N N . PHE B 1 86 ? -10.586 7.973 38.656 1 98.75 86 PHE B N 1
ATOM 9184 C CA . PHE B 1 86 ? -11.688 8.891 38.938 1 98.75 86 PHE B CA 1
ATOM 9185 C C . PHE B 1 86 ? -12.953 8.125 39.312 1 98.75 86 PHE B C 1
ATOM 9187 O O . PHE B 1 86 ? -13.367 7.207 38.594 1 98.75 86 PHE B O 1
ATOM 9194 N N . ALA B 1 87 ? -13.531 8.453 40.375 1 98.38 87 ALA B N 1
ATOM 9195 C CA . ALA B 1 87 ? -14.734 7.742 40.812 1 98.38 87 ALA B CA 1
ATOM 9196 C C . ALA B 1 87 ? -15.758 8.711 41.375 1 98.38 87 ALA B C 1
ATOM 9198 O O . ALA B 1 87 ? -15.398 9.695 42.031 1 98.38 87 ALA B O 1
ATOM 9199 N N . THR B 1 88 ? -16.984 8.461 41.188 1 98.44 88 THR B N 1
ATOM 9200 C CA . THR B 1 88 ? -18.062 9.25 41.781 1 98.44 88 THR B CA 1
ATOM 9201 C C . THR B 1 88 ? -19.281 8.383 42.031 1 98.44 88 THR B C 1
ATOM 9203 O O . THR B 1 88 ? -19.344 7.234 41.594 1 98.44 88 THR B O 1
ATOM 9206 N N . GLU B 1 89 ? -20.125 8.852 42.906 1 97.88 89 GLU B N 1
ATOM 9207 C CA . GLU B 1 89 ? -21.438 8.281 43.188 1 97.88 89 GLU B CA 1
ATOM 9208 C C . GLU B 1 89 ? -22.547 9.234 42.75 1 97.88 89 GLU B C 1
ATOM 9210 O O . GLU B 1 89 ? -22.422 10.453 42.906 1 97.88 89 GLU B O 1
ATOM 9215 N N . PHE B 1 90 ? -23.625 8.641 42.25 1 97.88 90 PHE B N 1
ATOM 9216 C CA . PHE B 1 90 ? -24.719 9.484 41.812 1 97.88 90 PHE B CA 1
ATOM 9217 C C . PHE B 1 90 ? -26.047 8.727 41.844 1 97.88 90 PHE B C 1
ATOM 9219 O O . PHE B 1 90 ? -26.062 7.496 41.906 1 97.88 90 PHE B O 1
ATOM 9226 N N . THR B 1 91 ? -27.047 9.477 41.906 1 96.88 91 THR B N 1
ATOM 9227 C CA . THR B 1 91 ? -28.406 8.953 41.719 1 96.88 91 THR B CA 1
ATOM 9228 C C . THR B 1 91 ? -28.984 9.438 40.375 1 96.88 91 THR B C 1
ATOM 9230 O O . THR B 1 91 ? -28.969 10.633 40.094 1 96.88 91 THR B O 1
ATOM 9233 N N . VAL B 1 92 ? -29.406 8.445 39.656 1 95.81 92 VAL B N 1
ATOM 9234 C CA . VAL B 1 92 ? -29.969 8.812 38.375 1 95.81 92 VAL B CA 1
ATOM 9235 C C . VAL B 1 92 ? -31.266 9.594 38.562 1 95.81 92 VAL B C 1
ATOM 9237 O O . VAL B 1 92 ? -32.094 9.234 39.375 1 95.81 92 VAL B O 1
ATOM 9240 N N . SER B 1 93 ? -31.391 10.641 37.875 1 93 93 SER B N 1
ATOM 9241 C CA . SER B 1 93 ? -32.625 11.406 37.938 1 93 93 SER B CA 1
ATOM 9242 C C . SER B 1 93 ? -33.812 10.594 37.438 1 93 93 SER B C 1
ATOM 9244 O O . SER B 1 93 ? -33.656 9.719 36.594 1 93 93 SER B O 1
ATOM 9246 N N . GLU B 1 94 ? -34.938 10.867 37.938 1 90.19 94 GLU B N 1
ATOM 9247 C CA . GLU B 1 94 ? -36.125 10.164 37.5 1 90.19 94 GLU B CA 1
ATOM 9248 C C . GLU B 1 94 ? -36.375 10.359 36.031 1 90.19 94 GLU B C 1
ATOM 9250 O O . GLU B 1 94 ? -36.812 9.438 35.344 1 90.19 94 GLU B O 1
ATOM 9255 N N . GLU B 1 95 ? -36.062 11.516 35.594 1 88.38 95 GLU B N 1
ATOM 9256 C CA . GLU B 1 95 ? -36.281 11.859 34.219 1 88.38 95 GLU B CA 1
ATOM 9257 C C . GLU B 1 95 ? -35.438 10.977 33.281 1 88.38 95 GLU B C 1
ATOM 9259 O O . GLU B 1 95 ? -35.906 10.539 32.25 1 88.38 95 GLU B O 1
ATOM 9264 N N . VAL B 1 96 ? -34.25 10.711 33.656 1 93 96 VAL B N 1
ATOM 9265 C CA . VAL B 1 96 ? -33.344 9.898 32.844 1 93 96 VAL B CA 1
ATOM 9266 C C . VAL B 1 96 ? -33.656 8.422 33.062 1 93 96 VAL B C 1
ATOM 9268 O O . VAL B 1 96 ? -33.688 7.645 32.094 1 93 96 VAL B O 1
ATOM 9271 N N . ALA B 1 97 ? -34 8.07 34.188 1 91.31 97 ALA B N 1
ATOM 9272 C CA . ALA B 1 97 ? -34.188 6.672 34.562 1 91.31 97 ALA B CA 1
ATOM 9273 C C . ALA B 1 97 ? -35.406 6.082 33.844 1 91.31 97 ALA B C 1
ATOM 9275 O O . ALA B 1 97 ? -35.438 4.895 33.5 1 91.31 97 ALA B O 1
ATOM 9276 N N . LYS B 1 98 ? -36.344 6.844 33.656 1 89.25 98 LYS B N 1
ATOM 9277 C CA . LYS B 1 98 ? -37.625 6.363 33.094 1 89.25 98 LYS B CA 1
ATOM 9278 C C . LYS B 1 98 ? -37.5 6.121 31.578 1 89.25 98 LYS B C 1
ATOM 9280 O O . LYS B 1 98 ? -38.344 5.438 30.984 1 89.25 98 LYS B O 1
ATOM 9285 N N . ARG B 1 99 ? -36.531 6.582 30.984 1 91.94 99 ARG B N 1
ATOM 9286 C CA . ARG B 1 99 ? -36.375 6.438 29.531 1 91.94 99 ARG B CA 1
ATOM 9287 C C . ARG B 1 99 ? -36.031 5.004 29.172 1 91.94 99 ARG B C 1
ATOM 9289 O O . ARG B 1 99 ? -35.469 4.27 29.984 1 91.94 99 ARG B O 1
ATOM 9296 N N . SER B 1 100 ? -36.344 4.637 27.938 1 91.12 100 SER B N 1
ATOM 9297 C CA . SER B 1 100 ? -36.125 3.268 27.484 1 91.12 100 SER B CA 1
ATOM 9298 C C . SER B 1 100 ? -34.656 3.021 27.188 1 91.12 100 SER B C 1
ATOM 9300 O O . SER B 1 100 ? -34.188 1.882 27.25 1 91.12 100 SER B O 1
ATOM 9302 N N . SER B 1 101 ? -33.969 4.078 26.812 1 94 101 SER B N 1
ATOM 9303 C CA . SER B 1 101 ? -32.562 3.998 26.547 1 94 101 SER B CA 1
ATOM 9304 C C . SER B 1 101 ? -31.781 5.066 27.312 1 94 101 SER B C 1
ATOM 9306 O O . SER B 1 101 ? -32.25 6.195 27.453 1 94 101 SER B O 1
ATOM 9308 N N . VAL B 1 102 ? -30.625 4.656 27.859 1 96.31 102 VAL B N 1
ATOM 9309 C CA . VAL B 1 102 ? -29.734 5.59 28.531 1 96.31 102 VAL B CA 1
ATOM 9310 C C . VAL B 1 102 ? -28.297 5.348 28.094 1 96.31 102 VAL B C 1
ATOM 9312 O O . VAL B 1 102 ? -27.812 4.211 28.094 1 96.31 102 VAL B O 1
ATOM 9315 N N . ASP B 1 103 ? -27.641 6.395 27.703 1 96.88 103 ASP B N 1
ATOM 9316 C CA . ASP B 1 103 ? -26.234 6.309 27.312 1 96.88 103 ASP B CA 1
ATOM 9317 C C . ASP B 1 103 ? -25.359 7.152 28.234 1 96.88 103 ASP B C 1
ATOM 9319 O O . ASP B 1 103 ? -25.766 8.234 28.672 1 96.88 103 ASP B O 1
ATOM 9323 N N . LEU B 1 104 ? -24.203 6.609 28.547 1 98.06 104 LEU B N 1
ATOM 9324 C CA . LEU B 1 104 ? -23.125 7.395 29.156 1 98.06 104 LEU B CA 1
ATOM 9325 C C . LEU B 1 104 ? -22.297 8.086 28.078 1 98.06 104 LEU B C 1
ATOM 9327 O O . LEU B 1 104 ? -21.797 7.426 27.156 1 98.06 104 LEU B O 1
ATOM 9331 N N . VAL B 1 105 ? -22.203 9.375 28.203 1 97.62 105 VAL B N 1
ATOM 9332 C CA . VAL B 1 105 ? -21.438 10.141 27.234 1 97.62 105 VAL B CA 1
ATOM 9333 C C . VAL B 1 105 ? -20.109 10.602 27.844 1 97.62 105 VAL B C 1
ATOM 9335 O O . VAL B 1 105 ? -20.109 11.234 28.906 1 97.62 105 VAL B O 1
ATOM 9338 N N . LEU B 1 106 ? -19 10.227 27.219 1 98.25 106 LEU B N 1
ATOM 9339 C CA . LEU B 1 106 ? -17.672 10.703 27.562 1 98.25 106 LEU B CA 1
ATOM 9340 C C . LEU B 1 106 ? -17.094 11.562 26.438 1 98.25 106 LEU B C 1
ATOM 9342 O O . LEU B 1 106 ? -16.594 11.031 25.438 1 98.25 106 LEU B O 1
ATOM 9346 N N . ASP B 1 107 ? -16.953 12.836 26.672 1 96.12 107 ASP B N 1
ATOM 9347 C CA . ASP B 1 107 ? -16.594 13.789 25.609 1 96.12 107 ASP B CA 1
ATOM 9348 C C . ASP B 1 107 ? -15.086 13.883 25.438 1 96.12 107 ASP B C 1
ATOM 9350 O O . ASP B 1 107 ? -14.602 14.359 24.422 1 96.12 107 ASP B O 1
ATOM 9354 N N . GLY B 1 108 ? -14.359 13.492 26.453 1 97.31 108 GLY B N 1
ATOM 9355 C CA . GLY B 1 108 ? -12.914 13.586 26.359 1 97.31 108 GLY B CA 1
ATOM 9356 C C . GLY B 1 108 ? -12.195 12.859 27.484 1 97.31 108 GLY B C 1
ATOM 9357 O O . GLY B 1 108 ? -12.203 13.32 28.625 1 97.31 108 GLY B O 1
ATOM 9358 N N . VAL B 1 109 ? -11.57 11.75 27.172 1 98.5 109 VAL B N 1
ATOM 9359 C CA . VAL B 1 109 ? -10.805 10.953 28.125 1 98.5 109 VAL B CA 1
ATOM 9360 C C . VAL B 1 109 ? -9.375 10.789 27.625 1 98.5 109 VAL B C 1
ATOM 9362 O O . VAL B 1 109 ? -9.148 10.469 26.453 1 98.5 109 VAL B O 1
ATOM 9365 N N . ASP B 1 110 ? -8.359 11.047 28.469 1 98.25 110 ASP B N 1
ATOM 9366 C CA . ASP B 1 110 ? -6.938 11.016 28.125 1 98.25 110 ASP B CA 1
ATOM 9367 C C . ASP B 1 110 ? -6.219 9.898 28.875 1 98.25 110 ASP B C 1
ATOM 9369 O O . ASP B 1 110 ? -5.812 10.07 30.031 1 98.25 110 ASP B O 1
ATOM 9373 N N . THR B 1 111 ? -5.875 8.922 28.344 1 96.38 111 THR B N 1
ATOM 9374 C CA . THR B 1 111 ? -6.246 8.391 27.031 1 96.38 111 THR B CA 1
ATOM 9375 C C . THR B 1 111 ? -6.812 6.98 27.172 1 96.38 111 THR B C 1
ATOM 9377 O O . THR B 1 111 ? -7.926 6.707 26.719 1 96.38 111 THR B O 1
ATOM 9380 N N . PHE B 1 112 ? -5.938 6.09 27.703 1 98.19 112 PHE B N 1
ATOM 9381 C CA . PHE B 1 112 ? -6.305 4.691 27.891 1 98.19 112 PHE B CA 1
ATOM 9382 C C . PHE B 1 112 ? -7.109 4.516 29.172 1 98.19 112 PHE B C 1
ATOM 9384 O O . PHE B 1 112 ? -6.594 4.734 30.266 1 98.19 112 PHE B O 1
ATOM 9391 N N . ALA B 1 113 ? -8.383 4.047 29.016 1 98.69 113 ALA B N 1
ATOM 9392 C CA . ALA B 1 113 ? -9.258 4.008 30.188 1 98.69 113 ALA B CA 1
ATOM 9393 C C . ALA B 1 113 ? -10.102 2.736 30.203 1 98.69 113 ALA B C 1
ATOM 9395 O O . ALA B 1 113 ? -10.484 2.227 29.141 1 98.69 113 ALA B O 1
ATOM 9396 N N . THR B 1 114 ? -10.312 2.275 31.328 1 98.56 114 THR B N 1
ATOM 9397 C CA . THR B 1 114 ? -11.328 1.26 31.578 1 98.56 114 THR B CA 1
ATOM 9398 C C . THR B 1 114 ? -12.484 1.841 32.375 1 98.56 114 THR B C 1
ATOM 9400 O O . THR B 1 114 ? -12.273 2.434 33.438 1 98.56 114 THR B O 1
ATOM 9403 N N . VAL B 1 115 ? -13.695 1.675 31.953 1 98.75 115 VAL B N 1
ATOM 9404 C CA . VAL B 1 115 ? -14.867 2.299 32.562 1 98.75 115 VAL B CA 1
ATOM 9405 C C . VAL B 1 115 ? -15.711 1.236 33.25 1 98.75 115 VAL B C 1
ATOM 9407 O O . VAL B 1 115 ? -16.078 0.229 32.656 1 98.75 115 VAL B O 1
ATOM 9410 N N . TYR B 1 116 ? -16.016 1.529 34.562 1 98.5 116 TYR B N 1
ATOM 9411 C CA . TYR B 1 116 ? -16.859 0.642 35.375 1 98.5 116 TYR B CA 1
ATOM 9412 C C . TYR B 1 116 ? -18.125 1.358 35.812 1 98.5 116 TYR B C 1
ATOM 9414 O O . TYR B 1 116 ? -18.078 2.52 36.25 1 98.5 116 TYR B O 1
ATOM 9422 N N . LEU B 1 117 ? -19.25 0.754 35.719 1 98.5 117 LEU B N 1
ATOM 9423 C CA . LEU B 1 117 ? -20.516 1.182 36.281 1 98.5 117 LEU B CA 1
ATOM 9424 C C . LEU B 1 117 ? -21.078 0.116 37.219 1 98.5 117 LEU B C 1
ATOM 9426 O O . LEU B 1 117 ? -21.328 -1.016 36.781 1 98.5 117 LEU B O 1
ATOM 9430 N N . ASN B 1 118 ? -21.203 0.493 38.469 1 97.75 118 ASN B N 1
ATOM 9431 C CA . ASN B 1 118 ? -21.641 -0.456 39.5 1 97.75 118 ASN B CA 1
ATOM 9432 C C . ASN B 1 118 ? -20.797 -1.727 39.469 1 97.75 118 ASN B C 1
ATOM 9434 O O . ASN B 1 118 ? -21.328 -2.834 39.406 1 97.75 118 ASN B O 1
ATOM 9438 N N . ASP B 1 119 ? -19.5 -1.564 39.281 1 94.62 119 ASP B N 1
ATOM 9439 C CA . ASP B 1 119 ? -18.453 -2.572 39.406 1 94.62 119 ASP B CA 1
ATOM 9440 C C . ASP B 1 119 ? -18.438 -3.492 38.188 1 94.62 119 ASP B C 1
ATOM 9442 O O . ASP B 1 119 ? -17.734 -4.508 38.188 1 94.62 119 ASP B O 1
ATOM 9446 N N . LYS B 1 120 ? -19.141 -3.125 37.25 1 97.25 120 LYS B N 1
ATOM 9447 C CA . LYS B 1 120 ? -19.094 -3.857 35.969 1 97.25 120 LYS B CA 1
ATOM 9448 C C . LYS B 1 120 ? -18.359 -3.053 34.906 1 97.25 120 LYS B C 1
ATOM 9450 O O . LYS B 1 120 ? -18.656 -1.878 34.688 1 97.25 120 LYS B O 1
ATOM 9455 N N . GLN B 1 121 ? -17.375 -3.688 34.25 1 97.88 121 GLN B N 1
ATOM 9456 C CA . GLN B 1 121 ? -16.672 -3.016 33.156 1 97.88 121 GLN B CA 1
ATOM 9457 C C . GLN B 1 121 ? -17.594 -2.826 31.953 1 97.88 121 GLN B C 1
ATOM 9459 O O . GLN B 1 121 ? -18.172 -3.791 31.453 1 97.88 121 GLN B O 1
ATOM 9464 N N . ILE B 1 122 ? -17.734 -1.68 31.469 1 97.62 122 ILE B N 1
ATOM 9465 C CA . ILE B 1 122 ? -18.672 -1.443 30.375 1 97.62 122 ILE B CA 1
ATOM 9466 C C . ILE B 1 122 ? -17.906 -1.02 29.125 1 97.62 122 ILE B C 1
ATOM 9468 O O . ILE B 1 122 ? -18.438 -1.049 28.016 1 97.62 122 ILE B O 1
ATOM 9472 N N . ALA B 1 123 ? -16.594 -0.599 29.266 1 97.94 123 ALA B N 1
ATOM 9473 C CA . ALA B 1 123 ? -15.844 -0.181 28.094 1 97.94 123 ALA B CA 1
ATOM 9474 C C . ALA B 1 123 ? -14.344 -0.105 28.375 1 97.94 123 ALA B C 1
ATOM 9476 O O . ALA B 1 123 ? -13.938 0.042 29.531 1 97.94 123 ALA B O 1
ATOM 9477 N N . SER B 1 124 ? -13.547 -0.288 27.391 1 97.81 124 SER B N 1
ATOM 9478 C CA . SER B 1 124 ? -12.125 0.053 27.328 1 97.81 124 SER B CA 1
ATOM 9479 C C . SER B 1 124 ? -11.859 1.101 26.25 1 97.81 124 SER B C 1
ATOM 9481 O O . SER B 1 124 ? -12.133 0.872 25.062 1 97.81 124 SER B O 1
ATOM 9483 N N . LEU B 1 125 ? -11.398 2.219 26.672 1 97.94 125 LEU B N 1
ATOM 9484 C CA . LEU B 1 125 ? -11.141 3.326 25.766 1 97.94 125 LEU B CA 1
ATOM 9485 C C . LEU B 1 125 ? -9.664 3.422 25.422 1 97.94 125 LEU B C 1
ATOM 9487 O O . LEU B 1 125 ? -8.805 3.197 26.281 1 97.94 125 LEU B O 1
ATOM 9491 N N . GLU B 1 126 ? -9.383 3.83 24.156 1 96.88 126 GLU B N 1
ATOM 9492 C CA . GLU B 1 126 ? -7.977 3.818 23.766 1 96.88 126 GLU B CA 1
ATOM 9493 C C . GLU B 1 126 ? -7.625 5.047 22.922 1 96.88 126 GLU B C 1
ATOM 9495 O O . GLU B 1 126 ? -6.578 5.082 22.281 1 96.88 126 GLU B O 1
ATOM 9500 N N . ASN B 1 127 ? -8.469 6.039 22.953 1 98.38 127 ASN B N 1
ATOM 9501 C CA . ASN B 1 127 ? -8.258 7.117 22 1 98.38 127 ASN B CA 1
ATOM 9502 C C . ASN B 1 127 ? -8.625 8.477 22.594 1 98.38 127 ASN B C 1
ATOM 9504 O O . ASN B 1 127 ? -9.789 8.734 22.875 1 98.38 127 ASN B O 1
ATOM 9508 N N . PHE B 1 128 ? -7.578 9.328 22.688 1 98.25 128 PHE B N 1
ATOM 9509 C CA . PHE B 1 128 ? -7.711 10.688 23.188 1 98.25 128 PHE B CA 1
ATOM 9510 C C . PHE B 1 128 ? -8.656 11.5 22.297 1 98.25 128 PHE B C 1
ATOM 9512 O O . PHE B 1 128 ? -9.383 12.367 22.797 1 98.25 128 PHE B O 1
ATOM 9519 N N . HIS B 1 129 ? -8.758 11.266 21.016 1 98.31 129 HIS B N 1
ATOM 9520 C CA . HIS B 1 129 ? -9.344 12.156 20.016 1 98.31 129 HIS B CA 1
ATOM 9521 C C . HIS B 1 129 ? -10.812 11.844 19.797 1 98.31 129 HIS B C 1
ATOM 9523 O O . HIS B 1 129 ? -11.492 12.531 19.031 1 98.31 129 HIS B O 1
ATOM 9529 N N . ARG B 1 130 ? -11.352 10.906 20.531 1 97.62 130 ARG B N 1
ATOM 9530 C CA . ARG B 1 130 ? -12.703 10.445 20.266 1 97.62 130 ARG B CA 1
ATOM 9531 C C . ARG B 1 130 ? -13.648 10.812 21.391 1 97.62 130 ARG B C 1
ATOM 9533 O O . ARG B 1 130 ? -13.227 10.922 22.547 1 97.62 130 ARG B O 1
ATOM 9540 N N . LYS B 1 131 ? -14.93 11 21.016 1 97.06 131 LYS B N 1
ATOM 9541 C CA . LYS B 1 131 ? -16.062 11 21.938 1 97.06 131 LYS B CA 1
ATOM 9542 C C . LYS B 1 131 ? -16.719 9.625 21.984 1 97.06 131 LYS B C 1
ATOM 9544 O O . LYS B 1 131 ? -16.844 8.945 20.969 1 97.06 131 LYS B O 1
ATOM 9549 N N . TYR B 1 132 ? -17.141 9.242 23.188 1 97.31 132 TYR B N 1
ATOM 9550 C CA . TYR B 1 132 ? -17.719 7.906 23.344 1 97.31 132 TYR B CA 1
ATOM 9551 C C . TYR B 1 132 ? -19.156 7.98 23.812 1 97.31 132 TYR B C 1
ATOM 9553 O O . TYR B 1 132 ? -19.5 8.805 24.672 1 97.31 132 TYR B O 1
ATOM 9561 N N . LEU B 1 133 ? -20.016 7.281 23.172 1 96.19 133 LEU B N 1
ATOM 9562 C CA . LEU B 1 133 ? -21.406 7.023 23.562 1 96.19 133 LEU B CA 1
ATOM 9563 C C . LEU B 1 133 ? -21.594 5.559 23.938 1 96.19 133 LEU B C 1
ATOM 9565 O O . LEU B 1 133 ? -21.562 4.68 23.078 1 96.19 133 LEU B O 1
ATOM 9569 N N . LEU B 1 134 ? -21.844 5.301 25.234 1 97.25 134 LEU B N 1
ATOM 9570 C CA . LEU B 1 134 ? -21.906 3.934 25.734 1 97.25 134 LEU B CA 1
ATOM 9571 C C . LEU B 1 134 ? -23.297 3.604 26.266 1 97.25 134 LEU B C 1
ATOM 9573 O O . LEU B 1 134 ? -23.781 4.246 27.188 1 97.25 134 LEU B O 1
ATOM 9577 N N . PRO B 1 135 ? -24.016 2.604 25.734 1 96.19 135 PRO B N 1
ATOM 9578 C CA . PRO B 1 135 ? -25.312 2.191 26.297 1 96.19 135 PRO B CA 1
ATOM 9579 C C . PRO B 1 135 ? -25.188 1.595 27.688 1 96.19 135 PRO B C 1
ATOM 9581 O O . PRO B 1 135 ? -24.422 0.649 27.891 1 96.19 135 PRO B O 1
ATOM 9584 N N . VAL B 1 136 ? -26.016 2.184 28.688 1 97.38 136 VAL B N 1
ATOM 9585 C CA . VAL B 1 136 ? -25.766 1.73 30.047 1 97.38 136 VAL B CA 1
ATOM 9586 C C . VAL B 1 136 ? -27.094 1.466 30.75 1 97.38 136 VAL B C 1
ATOM 9588 O O . VAL B 1 136 ? -27.141 1.237 31.969 1 97.38 136 VAL B O 1
ATOM 9591 N N . LYS B 1 137 ? -28.172 1.494 30.094 1 95.56 137 LYS B N 1
ATOM 9592 C CA . LYS B 1 137 ? -29.484 1.343 30.703 1 95.56 137 LYS B CA 1
ATOM 9593 C C . LYS B 1 137 ? -29.547 0.095 31.578 1 95.56 137 LYS B C 1
ATOM 9595 O O . LYS B 1 137 ? -30.016 0.153 32.719 1 95.56 137 LYS B O 1
ATOM 9600 N N . SER B 1 138 ? -29.047 -0.967 31.109 1 94.88 138 SER B N 1
ATOM 9601 C CA . SER B 1 138 ? -29.156 -2.252 31.781 1 94.88 138 SER B CA 1
ATOM 9602 C C . SER B 1 138 ? -28.234 -2.303 33 1 94.88 138 SER B C 1
ATOM 9604 O O . SER B 1 138 ? -28.438 -3.123 33.906 1 94.88 138 SER B O 1
ATOM 9606 N N . GLN B 1 139 ? -27.234 -1.462 33.062 1 96 139 GLN B N 1
ATOM 9607 C CA . GLN B 1 139 ? -26.266 -1.501 34.125 1 96 139 GLN B CA 1
ATOM 9608 C C . GLN B 1 139 ? -26.641 -0.543 35.25 1 96 139 GLN B C 1
ATOM 9610 O O . GLN B 1 139 ? -26.094 -0.611 36.344 1 96 139 GLN B O 1
ATOM 9615 N N . LEU B 1 140 ? -27.578 0.34 35.031 1 96.88 140 LEU B N 1
ATOM 9616 C CA . LEU B 1 140 ? -28.016 1.304 36.031 1 96.88 140 LEU B CA 1
ATOM 9617 C C . LEU B 1 140 ? -28.922 0.644 37.062 1 96.88 140 LEU B C 1
ATOM 9619 O O . LEU B 1 140 ? -29.672 -0.281 36.719 1 96.88 140 LEU B O 1
ATOM 9623 N N . LYS B 1 141 ? -28.875 1.138 38.281 1 94.62 141 LYS B N 1
ATOM 9624 C CA . LYS B 1 141 ? -29.75 0.643 39.344 1 94.62 141 LYS B CA 1
ATOM 9625 C C . LYS B 1 141 ? -30.5 1.787 40.031 1 94.62 141 LYS B C 1
ATOM 9627 O O . LYS B 1 141 ? -30.062 2.939 39.969 1 94.62 141 LYS B O 1
ATOM 9632 N N . PRO B 1 142 ? -31.625 1.436 40.656 1 92.5 142 PRO B N 1
ATOM 9633 C CA . PRO B 1 142 ? -32.281 2.453 41.469 1 92.5 142 PRO B CA 1
ATOM 9634 C C . PRO B 1 142 ? -31.422 2.893 42.656 1 92.5 142 PRO B C 1
ATOM 9636 O O . PRO B 1 142 ? -30.75 2.066 43.281 1 92.5 142 PRO B O 1
ATOM 9639 N N . GLY B 1 143 ? -31.484 4.125 42.938 1 93.75 143 GLY B N 1
ATOM 9640 C CA . GLY B 1 143 ? -30.688 4.645 44.062 1 93.75 143 GLY B CA 1
ATOM 9641 C C . GLY B 1 143 ? -29.297 5.07 43.625 1 93.75 143 GLY B C 1
ATOM 9642 O O . GLY B 1 143 ? -29.109 5.695 42.594 1 93.75 143 GLY B O 1
ATOM 9643 N N . VAL B 1 144 ? -28.391 4.75 44.469 1 96.69 144 VAL B N 1
ATOM 9644 C CA . VAL B 1 144 ? -27.016 5.25 44.312 1 96.69 144 VAL B CA 1
ATOM 9645 C C . VAL B 1 144 ? -26.266 4.359 43.312 1 96.69 144 VAL B C 1
ATOM 9647 O O . VAL B 1 144 ? -26.281 3.133 43.438 1 96.69 144 VAL B O 1
ATOM 9650 N N . ASN B 1 145 ? -25.688 4.945 42.281 1 98.25 145 ASN B N 1
ATOM 9651 C CA . ASN B 1 145 ? -24.812 4.301 41.312 1 98.25 145 ASN B CA 1
ATOM 9652 C C . ASN B 1 145 ? -23.359 4.766 41.469 1 98.25 145 ASN B C 1
ATOM 9654 O O . ASN B 1 145 ? -23.109 5.883 41.938 1 98.25 145 ASN B O 1
ATOM 9658 N N . THR B 1 146 ? -22.438 3.881 41.125 1 98.25 146 THR B N 1
ATOM 9659 C CA . THR B 1 146 ? -21.016 4.219 41.156 1 98.25 146 THR B CA 1
ATOM 9660 C C . THR B 1 146 ? -20.422 4.203 39.75 1 98.25 146 THR B C 1
ATOM 9662 O O . THR B 1 146 ? -20.625 3.25 39 1 98.25 146 THR B O 1
ATOM 9665 N N . LEU B 1 147 ? -19.781 5.242 39.375 1 98.56 147 LEU B N 1
ATOM 9666 C CA . LEU B 1 147 ? -19.016 5.312 38.125 1 98.56 147 LEU B CA 1
ATOM 9667 C C . LEU B 1 147 ? -17.531 5.449 38.406 1 98.56 147 LEU B C 1
ATOM 9669 O O . LEU B 1 147 ? -17.109 6.32 39.188 1 98.56 147 LEU B O 1
ATOM 9673 N N . LYS B 1 148 ? -16.766 4.531 37.844 1 98.5 148 LYS B N 1
ATOM 9674 C CA . LYS B 1 148 ? -15.32 4.547 37.969 1 98.5 148 LYS B CA 1
ATOM 9675 C C . LYS B 1 148 ? -14.633 4.551 36.625 1 98.5 148 LYS B C 1
ATOM 9677 O O . LYS B 1 148 ? -14.953 3.732 35.75 1 98.5 148 LYS B O 1
ATOM 9682 N N . ILE B 1 149 ? -13.734 5.469 36.344 1 98.75 149 ILE B N 1
ATOM 9683 C CA . ILE B 1 149 ? -12.898 5.547 35.156 1 98.75 149 ILE B CA 1
ATOM 9684 C C . ILE B 1 149 ? -11.43 5.402 35.531 1 98.75 149 ILE B C 1
ATOM 9686 O O . ILE B 1 149 ? -10.867 6.285 36.188 1 98.75 149 ILE B O 1
ATOM 9690 N N . VAL B 1 150 ? -10.82 4.266 35.156 1 98.69 150 VAL B N 1
ATOM 9691 C CA . VAL B 1 150 ? -9.43 3.975 35.469 1 98.69 150 VAL B CA 1
ATOM 9692 C C . VAL B 1 150 ? -8.539 4.324 34.281 1 98.69 150 VAL B C 1
ATOM 9694 O O . VAL B 1 150 ? -8.695 3.771 33.188 1 98.69 150 VAL B O 1
ATOM 9697 N N . LEU B 1 151 ? -7.602 5.223 34.531 1 98.75 151 LEU B N 1
ATOM 9698 C CA . LEU B 1 151 ? -6.695 5.676 33.5 1 98.75 151 LEU B CA 1
ATOM 9699 C C . LEU B 1 151 ? -5.324 5.023 33.625 1 98.75 151 LEU B C 1
ATOM 9701 O O . LEU B 1 151 ? -4.633 5.242 34.625 1 98.75 151 LEU B O 1
ATOM 9705 N N . ALA B 1 152 ? -4.934 4.246 32.594 1 98 152 ALA B N 1
ATOM 9706 C CA . ALA B 1 152 ? -3.604 3.645 32.562 1 98 152 ALA B CA 1
ATOM 9707 C C . ALA B 1 152 ? -2.553 4.652 32.125 1 98 152 ALA B C 1
ATOM 9709 O O . ALA B 1 152 ? -2.867 5.602 31.391 1 98 152 ALA B O 1
ATOM 9710 N N . PRO B 1 153 ? -1.282 4.492 32.594 1 96.56 153 PRO B N 1
ATOM 9711 C CA . PRO B 1 153 ? -0.227 5.375 32.094 1 96.56 153 PRO B CA 1
ATOM 9712 C C . PRO B 1 153 ? 0.023 5.207 30.594 1 96.56 153 PRO B C 1
ATOM 9714 O O . PRO B 1 153 ? 0.472 4.145 30.156 1 96.56 153 PRO B O 1
ATOM 9717 N N . ALA B 1 154 ? -0.182 6.223 29.828 1 96.94 154 ALA B N 1
ATOM 9718 C CA . ALA B 1 154 ? -0.08 6.156 28.375 1 96.94 154 ALA B CA 1
ATOM 9719 C C . ALA B 1 154 ? 1.336 5.793 27.938 1 96.94 154 ALA B C 1
ATOM 9721 O O . ALA B 1 154 ? 1.524 5.066 26.953 1 96.94 154 ALA B O 1
ATOM 9722 N N . ILE B 1 155 ? 2.332 6.297 28.641 1 92.38 155 ILE B N 1
ATOM 9723 C CA . ILE B 1 155 ? 3.732 6.043 28.312 1 92.38 155 ILE B CA 1
ATOM 9724 C C . ILE B 1 155 ? 4.016 4.547 28.375 1 92.38 155 ILE B C 1
ATOM 9726 O O . ILE B 1 155 ? 4.582 3.973 27.453 1 92.38 155 ILE B O 1
ATOM 9730 N N . LYS B 1 156 ? 3.58 3.932 29.391 1 92.25 156 LYS B N 1
ATOM 9731 C CA . LYS B 1 156 ? 3.818 2.502 29.578 1 92.25 156 LYS B CA 1
ATOM 9732 C C . LYS B 1 156 ? 3.084 1.687 28.516 1 92.25 156 LYS B C 1
ATOM 9734 O O . LYS B 1 156 ? 3.652 0.757 27.938 1 92.25 156 LYS B O 1
ATOM 9739 N N . VAL B 1 157 ? 1.837 2.012 28.297 1 95.75 157 VAL B N 1
ATOM 9740 C CA . VAL B 1 157 ? 1.032 1.291 27.312 1 95.75 157 VAL B CA 1
ATOM 9741 C C . VAL B 1 157 ? 1.685 1.389 25.938 1 95.75 157 VAL B C 1
ATOM 9743 O O . VAL B 1 157 ? 1.793 0.389 25.234 1 95.75 157 VAL B O 1
ATOM 9746 N N . ALA B 1 158 ? 2.105 2.557 25.531 1 93.81 158 ALA B N 1
ATOM 9747 C CA . ALA B 1 158 ? 2.713 2.787 24.234 1 93.81 158 ALA B CA 1
ATOM 9748 C C . ALA B 1 158 ? 4.008 1.993 24.078 1 93.81 158 ALA B C 1
ATOM 9750 O O . ALA B 1 158 ? 4.238 1.358 23.047 1 93.81 158 ALA B O 1
ATOM 9751 N N . ILE B 1 159 ? 4.816 2.014 25.078 1 90 159 ILE B N 1
ATOM 9752 C CA . ILE B 1 159 ? 6.094 1.312 25.062 1 90 159 ILE B CA 1
ATOM 9753 C C . ILE B 1 159 ? 5.855 -0.194 24.953 1 90 159 ILE B C 1
ATOM 9755 O O . ILE B 1 159 ? 6.531 -0.889 24.203 1 90 159 ILE B O 1
ATOM 9759 N N . ASP B 1 160 ? 4.906 -0.704 25.703 1 89 160 ASP B N 1
ATOM 9760 C CA . ASP B 1 160 ? 4.574 -2.125 25.656 1 89 160 ASP B CA 1
ATOM 9761 C C . ASP B 1 160 ? 4.066 -2.533 24.281 1 89 160 ASP B C 1
ATOM 9763 O O . ASP B 1 160 ? 4.426 -3.596 23.766 1 89 160 ASP B O 1
ATOM 9767 N N . ARG B 1 161 ? 3.242 -1.72 23.688 1 93 161 ARG B N 1
ATOM 9768 C CA . ARG B 1 161 ? 2.719 -2 22.359 1 93 161 ARG B CA 1
ATOM 9769 C C . ARG B 1 161 ? 3.838 -2.023 21.328 1 93 161 ARG B C 1
ATOM 9771 O O . ARG B 1 161 ? 3.861 -2.885 20.438 1 93 161 ARG B O 1
ATOM 9778 N N . LYS B 1 162 ? 4.715 -1.045 21.422 1 87.44 162 LYS B N 1
ATOM 9779 C CA . LYS B 1 162 ? 5.852 -1.001 20.5 1 87.44 162 LYS B CA 1
ATOM 9780 C C . LYS B 1 162 ? 6.719 -2.25 20.641 1 87.44 162 LYS B C 1
ATOM 9782 O O . LYS B 1 162 ? 7.117 -2.848 19.641 1 87.44 162 LYS B O 1
ATOM 9787 N N . ALA B 1 163 ? 6.895 -2.701 21.859 1 81.25 163 ALA B N 1
ATOM 9788 C CA . ALA B 1 163 ? 7.746 -3.85 22.156 1 81.25 163 ALA B CA 1
ATOM 9789 C C . ALA B 1 163 ? 7.129 -5.141 21.625 1 81.25 163 ALA B C 1
ATOM 9791 O O . ALA B 1 163 ? 7.848 -6.066 21.234 1 81.25 163 ALA B O 1
ATOM 9792 N N . ASN B 1 164 ? 5.824 -5.168 21.531 1 84.5 164 ASN B N 1
ATOM 9793 C CA . ASN B 1 164 ? 5.125 -6.391 21.141 1 84.5 164 ASN B CA 1
ATOM 9794 C C . ASN B 1 164 ? 4.684 -6.355 19.688 1 84.5 164 ASN B C 1
ATOM 9796 O O . ASN B 1 164 ? 4.027 -7.281 19.203 1 84.5 164 ASN B O 1
ATOM 9800 N N . HIS B 1 165 ? 5.008 -5.348 18.984 1 85.25 165 HIS B N 1
ATOM 9801 C CA . HIS B 1 165 ? 4.648 -5.246 17.578 1 85.25 165 HIS B CA 1
ATOM 9802 C C . HIS B 1 165 ? 5.488 -6.195 16.734 1 85.25 165 HIS B C 1
ATOM 9804 O O . HIS B 1 165 ? 6.668 -6.414 17.016 1 85.25 165 HIS B O 1
ATOM 9810 N N . PRO B 1 166 ? 4.91 -6.836 15.641 1 77.75 166 PRO B N 1
ATOM 9811 C CA . PRO B 1 166 ? 5.59 -7.883 14.867 1 77.75 166 PRO B CA 1
ATOM 9812 C C . PRO B 1 166 ? 6.895 -7.398 14.242 1 77.75 166 PRO B C 1
ATOM 9814 O O . PRO B 1 166 ? 7.758 -8.211 13.898 1 77.75 166 PRO B O 1
ATOM 9817 N N . TYR B 1 167 ? 7.02 -6.125 14.016 1 78.12 167 TYR B N 1
ATOM 9818 C CA . TYR B 1 167 ? 8.25 -5.512 13.523 1 78.12 167 TYR B CA 1
ATOM 9819 C C . TYR B 1 167 ? 8.492 -4.164 14.188 1 78.12 167 TYR B C 1
ATOM 9821 O O . TYR B 1 167 ? 7.57 -3.57 14.758 1 78.12 167 TYR B O 1
ATOM 9829 N N . TRP B 1 168 ? 9.648 -3.676 14.125 1 82.12 168 TRP B N 1
ATOM 9830 C CA . TRP B 1 168 ? 10.016 -2.443 14.82 1 82.12 168 TRP B CA 1
ATOM 9831 C C . TRP B 1 168 ? 9.586 -1.22 14.016 1 82.12 168 TRP B C 1
ATOM 9833 O O . TRP B 1 168 ? 9.992 -1.056 12.859 1 82.12 168 TRP B O 1
ATOM 9843 N N . ILE B 1 169 ? 8.82 -0.403 14.609 1 88.69 169 ILE B N 1
ATOM 9844 C CA . ILE B 1 169 ? 8.469 0.894 14.039 1 88.69 169 ILE B CA 1
ATOM 9845 C C . ILE B 1 169 ? 9.172 2.006 14.812 1 88.69 169 ILE B C 1
ATOM 9847 O O . ILE B 1 169 ? 8.969 2.154 16.016 1 88.69 169 ILE B O 1
ATOM 9851 N N . PRO B 1 170 ? 9.984 2.793 14.117 1 85.38 170 PRO B N 1
ATOM 9852 C CA . PRO B 1 170 ? 10.758 3.826 14.812 1 85.38 170 PRO B CA 1
ATOM 9853 C C . PRO B 1 170 ? 9.891 4.992 15.289 1 85.38 170 PRO B C 1
ATOM 9855 O O . PRO B 1 170 ? 8.75 5.141 14.836 1 85.38 170 PRO B O 1
ATOM 9858 N N . THR B 1 171 ? 10.391 5.789 16.281 1 86.94 171 THR B N 1
ATOM 9859 C CA . THR B 1 171 ? 9.797 7.02 16.797 1 86.94 171 THR B CA 1
ATOM 9860 C C . THR B 1 171 ? 10.844 8.125 16.891 1 86.94 171 THR B C 1
ATOM 9862 O O . THR B 1 171 ? 12.039 7.848 17.016 1 86.94 171 THR B O 1
ATOM 9865 N N . VAL B 1 172 ? 10.359 9.383 16.812 1 80.56 172 VAL B N 1
ATOM 9866 C CA . VAL B 1 172 ? 11.258 10.523 16.938 1 80.56 172 VAL B CA 1
ATOM 9867 C C . VAL B 1 172 ? 11.945 10.492 18.297 1 80.56 172 VAL B C 1
ATOM 9869 O O . VAL B 1 172 ? 11.297 10.227 19.328 1 80.56 172 VAL B O 1
ATOM 9872 N N . THR B 1 173 ? 13.195 10.562 18.188 1 69.88 173 THR B N 1
ATOM 9873 C CA . THR B 1 173 ? 13.953 10.641 19.438 1 69.88 173 THR B CA 1
ATOM 9874 C C . THR B 1 173 ? 14.688 11.977 19.531 1 69.88 173 THR B C 1
ATOM 9876 O O . THR B 1 173 ? 15.586 12.258 18.75 1 69.88 173 THR B O 1
ATOM 9879 N N . GLN B 1 174 ? 14.141 12.93 20.297 1 68.56 174 GLN B N 1
ATOM 9880 C CA . GLN B 1 174 ? 14.75 14.227 20.578 1 68.56 174 GLN B CA 1
ATOM 9881 C C . GLN B 1 174 ? 14.859 14.477 22.078 1 68.56 174 GLN B C 1
ATOM 9883 O O . GLN B 1 174 ? 14.367 13.688 22.875 1 68.56 174 GLN B O 1
ATOM 9888 N N . LEU B 1 175 ? 15.602 15.539 22.422 1 69.88 175 LEU B N 1
ATOM 9889 C CA . LEU B 1 175 ? 15.719 15.891 23.828 1 69.88 175 LEU B CA 1
ATOM 9890 C C . LEU B 1 175 ? 14.344 16.109 24.453 1 69.88 175 LEU B C 1
ATOM 9892 O O . LEU B 1 175 ? 13.531 16.875 23.922 1 69.88 175 LEU B O 1
ATOM 9896 N N . GLY B 1 176 ? 14.125 15.305 25.484 1 71.38 176 GLY B N 1
ATOM 9897 C CA . GLY B 1 176 ? 12.883 15.477 26.219 1 71.38 176 GLY B CA 1
ATOM 9898 C C . GLY B 1 176 ? 11.742 14.648 25.656 1 71.38 176 GLY B C 1
ATOM 9899 O O . GLY B 1 176 ? 10.672 14.555 26.281 1 71.38 176 GLY B O 1
ATOM 9900 N N . ASN B 1 177 ? 11.984 13.977 24.531 1 79.75 177 ASN B N 1
ATOM 9901 C CA . ASN B 1 177 ? 10.938 13.148 23.938 1 79.75 177 ASN B CA 1
ATOM 9902 C C . ASN B 1 177 ? 10.82 11.805 24.625 1 79.75 177 ASN B C 1
ATOM 9904 O O . ASN B 1 177 ? 11.828 11.211 25.031 1 79.75 177 ASN B O 1
ATOM 9908 N N . ILE B 1 178 ? 9.617 11.398 24.797 1 83.25 178 ILE B N 1
ATOM 9909 C CA . ILE B 1 178 ? 9.305 10.07 25.297 1 83.25 178 ILE B CA 1
ATOM 9910 C C . ILE B 1 178 ? 9.031 9.125 24.125 1 83.25 178 ILE B C 1
ATOM 9912 O O . ILE B 1 178 ? 8.344 9.492 23.172 1 83.25 178 ILE B O 1
ATOM 9916 N N . ASP B 1 179 ? 9.508 7.98 24.203 1 83.25 179 ASP B N 1
ATOM 9917 C CA . ASP B 1 179 ? 9.438 7.016 23.109 1 83.25 179 ASP B CA 1
ATOM 9918 C C . ASP B 1 179 ? 8.008 6.52 22.891 1 83.25 179 ASP B C 1
ATOM 9920 O O . ASP B 1 179 ? 7.16 6.664 23.781 1 83.25 179 ASP B O 1
ATOM 9924 N N . ALA B 1 180 ? 7.691 6.125 21.688 1 90.31 180 ALA B N 1
ATOM 9925 C CA . ALA B 1 180 ? 6.57 5.262 21.328 1 90.31 180 ALA B CA 1
ATOM 9926 C C . ALA B 1 180 ? 5.273 6.055 21.234 1 90.31 180 ALA B C 1
ATOM 9928 O O . ALA B 1 180 ? 4.184 5.488 21.359 1 90.31 180 ALA B O 1
ATOM 9929 N N . TYR B 1 181 ? 5.395 7.348 21.031 1 94.56 181 TYR B N 1
ATOM 9930 C CA . TYR B 1 181 ? 4.172 8.141 20.938 1 94.56 181 TYR B CA 1
ATOM 9931 C C . TYR B 1 181 ? 3.283 7.629 19.812 1 94.56 181 TYR B C 1
ATOM 9933 O O . TYR B 1 181 ? 2.057 7.734 19.891 1 94.56 181 TYR B O 1
ATOM 9941 N N . ASN B 1 182 ? 3.881 7.016 18.734 1 96.44 182 ASN B N 1
ATOM 9942 C CA . ASN B 1 182 ? 3.141 6.574 17.562 1 96.44 182 ASN B CA 1
ATOM 9943 C C . ASN B 1 182 ? 2.373 5.285 17.828 1 96.44 182 ASN B C 1
ATOM 9945 O O . ASN B 1 182 ? 1.625 4.812 16.969 1 96.44 182 ASN B O 1
ATOM 9949 N N . PHE B 1 183 ? 2.428 4.73 19.016 1 95.12 183 PHE B N 1
ATOM 9950 C CA . PHE B 1 183 ? 1.671 3.547 19.406 1 95.12 183 PHE B CA 1
ATOM 9951 C C . PHE B 1 183 ? 0.501 3.926 20.312 1 95.12 183 PHE B C 1
ATOM 9953 O O . PHE B 1 183 ? -0.226 3.057 20.797 1 95.12 183 PHE B O 1
ATOM 9960 N N . ALA B 1 184 ? 0.294 5.223 20.484 1 96.19 184 ALA B N 1
ATOM 9961 C CA . ALA B 1 184 ? -0.824 5.746 21.266 1 96.19 184 ALA B CA 1
ATOM 9962 C C . ALA B 1 184 ? -1.62 6.77 20.453 1 96.19 184 ALA B C 1
ATOM 9964 O O . ALA B 1 184 ? -1.046 7.695 19.875 1 96.19 184 ALA B O 1
ATOM 9965 N N . ARG B 1 185 ? -2.92 6.617 20.406 1 97.88 185 ARG B N 1
ATOM 9966 C CA . ARG B 1 185 ? -3.736 7.676 19.812 1 97.88 185 ARG B CA 1
ATOM 9967 C C . ARG B 1 185 ? -3.947 8.82 20.812 1 97.88 185 ARG B C 1
ATOM 9969 O O . ARG B 1 185 ? -5.074 9.086 21.219 1 97.88 185 ARG B O 1
ATOM 9976 N N . LYS B 1 186 ? -2.896 9.391 21.172 1 97.62 186 LYS B N 1
ATOM 9977 C CA . LYS B 1 186 ? -2.674 10.555 22.016 1 97.62 186 LYS B CA 1
ATOM 9978 C C . LYS B 1 186 ? -1.88 11.633 21.281 1 97.62 186 LYS B C 1
ATOM 9980 O O . LYS B 1 186 ? -1.153 11.328 20.328 1 97.62 186 LYS B O 1
ATOM 9985 N N . PRO B 1 187 ? -2.113 12.938 21.594 1 97.81 187 PRO B N 1
ATOM 9986 C CA . PRO B 1 187 ? -1.277 13.938 20.922 1 97.81 187 PRO B CA 1
ATOM 9987 C C . PRO B 1 187 ? 0.214 13.633 21.047 1 97.81 187 PRO B C 1
ATOM 9989 O O . PRO B 1 187 ? 0.72 13.438 22.156 1 97.81 187 PRO B O 1
ATOM 9992 N N . ALA B 1 188 ? 0.896 13.648 19.938 1 96.44 188 ALA B N 1
ATOM 9993 C CA . ALA B 1 188 ? 2.311 13.281 19.906 1 96.44 188 ALA B CA 1
ATOM 9994 C C . ALA B 1 188 ? 3.139 14.219 20.781 1 96.44 188 ALA B C 1
ATOM 9996 O O . ALA B 1 188 ? 4.062 13.781 21.469 1 96.44 188 ALA B O 1
ATOM 9997 N N . TYR B 1 189 ? 2.799 15.492 20.812 1 96.06 189 TYR B N 1
ATOM 9998 C CA . TYR B 1 189 ? 3.604 16.469 21.531 1 96.06 189 TYR B CA 1
ATOM 9999 C C . TYR B 1 189 ? 3.566 16.219 23.031 1 96.06 189 TYR B C 1
ATOM 10001 O O . TYR B 1 189 ? 4.434 16.688 23.766 1 96.06 189 TYR B O 1
ATOM 10009 N N . ASP B 1 190 ? 2.535 15.492 23.5 1 96 190 ASP B N 1
ATOM 10010 C CA . ASP B 1 190 ? 2.414 15.172 24.922 1 96 190 ASP B CA 1
ATOM 10011 C C . ASP B 1 190 ? 3.555 14.266 25.375 1 96 190 ASP B C 1
ATOM 10013 O O . ASP B 1 190 ? 3.793 14.117 26.578 1 96 190 ASP B O 1
ATOM 10017 N N . PHE B 1 191 ? 4.184 13.695 24.438 1 93.44 191 PHE B N 1
ATOM 10018 C CA . PHE B 1 191 ? 5.355 12.867 24.719 1 93.44 191 PHE B CA 1
ATOM 10019 C C . PHE B 1 191 ? 6.637 13.68 24.547 1 93.44 191 PHE B C 1
ATOM 10021 O O . PHE B 1 191 ? 7.73 13.117 24.531 1 93.44 191 PHE B O 1
ATOM 10028 N N . GLY B 1 192 ? 6.551 14.961 24.391 1 90.5 192 GLY B N 1
ATOM 10029 C CA . GLY B 1 192 ? 7.699 15.828 24.188 1 90.5 192 GLY B CA 1
ATOM 10030 C C . GLY B 1 192 ? 8 16.078 22.719 1 90.5 192 GLY B C 1
ATOM 10031 O O . GLY B 1 192 ? 7.836 15.195 21.891 1 90.5 192 GLY B O 1
ATOM 10032 N N . TRP B 1 193 ? 8.461 17.25 22.422 1 92.12 193 TRP B N 1
ATOM 10033 C CA . TRP B 1 193 ? 8.805 17.641 21.062 1 92.12 193 TRP B CA 1
ATOM 10034 C C . TRP B 1 193 ? 9.977 18.609 21.047 1 92.12 193 TRP B C 1
ATOM 10036 O O . TRP B 1 193 ? 10.383 19.125 22.094 1 92.12 193 TRP B O 1
ATOM 10046 N N . ASP B 1 194 ? 10.492 18.906 19.969 1 87.88 194 ASP B N 1
ATOM 10047 C CA . ASP B 1 194 ? 11.703 19.719 19.859 1 87.88 194 ASP B CA 1
ATOM 10048 C C . ASP B 1 194 ? 11.414 21.172 20.234 1 87.88 194 ASP B C 1
ATOM 10050 O O . ASP B 1 194 ? 12.289 22.031 20.109 1 87.88 194 ASP B O 1
ATOM 10054 N N . TRP B 1 195 ? 10.219 21.469 20.766 1 92.31 195 TRP B N 1
ATOM 10055 C CA . TRP B 1 195 ? 9.875 22.828 21.141 1 92.31 195 TRP B CA 1
ATOM 10056 C C . TRP B 1 195 ? 9.117 22.844 22.469 1 92.31 195 TRP B C 1
ATOM 10058 O O . TRP B 1 195 ? 8.773 23.906 22.984 1 92.31 195 TRP B O 1
ATOM 10068 N N . GLY B 1 196 ? 8.844 21.703 23.031 1 92.44 196 GLY B N 1
ATOM 10069 C CA . GLY B 1 196 ? 8.008 21.719 24.219 1 92.44 196 GLY B CA 1
ATOM 10070 C C . GLY B 1 196 ? 8.219 20.5 25.094 1 92.44 196 GLY B C 1
ATOM 10071 O O . GLY B 1 196 ? 8.828 19.516 24.672 1 92.44 196 GLY B O 1
ATOM 10072 N N . PRO B 1 197 ? 7.684 20.594 26.297 1 92.19 197 PRO B N 1
ATOM 10073 C CA . PRO B 1 197 ? 7.867 19.516 27.266 1 92.19 197 PRO B CA 1
ATOM 10074 C C . PRO B 1 197 ? 6.93 18.328 27.016 1 92.19 197 PRO B C 1
ATOM 10076 O O . PRO B 1 197 ? 5.91 18.484 26.344 1 92.19 197 PRO B O 1
ATOM 10079 N N . GLY B 1 198 ? 7.355 17.188 27.484 1 92.31 198 GLY B N 1
ATOM 10080 C CA . GLY B 1 198 ? 6.52 15.992 27.484 1 92.31 198 GLY B CA 1
ATOM 10081 C C . GLY B 1 198 ? 5.977 15.648 28.859 1 92.31 198 GLY B C 1
ATOM 10082 O O . GLY B 1 198 ? 6.691 15.078 29.703 1 92.31 198 GLY B O 1
ATOM 10083 N N . LEU B 1 199 ? 4.68 15.922 29.062 1 94.5 199 LEU B N 1
ATOM 10084 C CA . LEU B 1 199 ? 4.094 15.641 30.375 1 94.5 199 LEU B CA 1
ATOM 10085 C C . LEU B 1 199 ? 3.459 14.25 30.406 1 94.5 199 LEU B C 1
ATOM 10087 O O . LEU B 1 199 ? 3.35 13.633 31.469 1 94.5 199 LEU B O 1
ATOM 10091 N N . GLY B 1 200 ? 3.025 13.75 29.266 1 94.88 200 GLY B N 1
ATOM 10092 C CA . GLY B 1 200 ? 2.375 12.453 29.188 1 94.88 200 GLY B CA 1
ATOM 10093 C C . GLY B 1 200 ? 1.212 12.312 30.156 1 94.88 200 GLY B C 1
ATOM 10094 O O . GLY B 1 200 ? 1.015 11.258 30.75 1 94.88 200 GLY B O 1
ATOM 10095 N N . ALA B 1 201 ? 0.473 13.352 30.375 1 95.44 201 ALA B N 1
ATOM 10096 C CA . ALA B 1 201 ? -0.517 13.438 31.453 1 95.44 201 ALA B CA 1
ATOM 10097 C C . ALA B 1 201 ? -1.725 12.555 31.156 1 95.44 201 ALA B C 1
ATOM 10099 O O . ALA B 1 201 ? -1.976 12.203 30 1 95.44 201 ALA B O 1
ATOM 10100 N N . ALA B 1 202 ? -2.363 12.117 32.156 1 97.5 202 ALA B N 1
ATOM 10101 C CA . ALA B 1 202 ? -3.643 11.414 32.094 1 97.5 202 ALA B CA 1
ATOM 10102 C C . ALA B 1 202 ? -4.742 12.195 32.781 1 97.5 202 ALA B C 1
ATOM 10104 O O . ALA B 1 202 ? -4.5 12.805 33.844 1 97.5 202 ALA B O 1
ATOM 10105 N N . GLY B 1 203 ? -5.922 12.266 32.219 1 98.31 203 GLY B N 1
ATOM 10106 C CA . GLY B 1 203 ? -7.027 12.992 32.844 1 98.31 203 GLY B CA 1
ATOM 10107 C C . GLY B 1 203 ? -8.305 12.914 32 1 98.31 203 GLY B C 1
ATOM 10108 O O . GLY B 1 203 ? -8.398 12.141 31.062 1 98.31 203 GLY B O 1
ATOM 10109 N N . ILE B 1 204 ? -9.305 13.562 32.5 1 98.44 204 ILE B N 1
ATOM 10110 C CA . ILE B 1 204 ? -10.578 13.734 31.812 1 98.44 204 ILE B CA 1
ATOM 10111 C C . ILE B 1 204 ? -10.742 15.203 31.406 1 98.44 204 ILE B C 1
ATOM 10113 O O . ILE B 1 204 ? -10.859 16.078 32.25 1 98.44 204 ILE B O 1
ATOM 10117 N N . TYR B 1 205 ? -10.742 15.414 30.125 1 97.12 205 TYR B N 1
ATOM 10118 C CA . TYR B 1 205 ? -10.711 16.797 29.688 1 97.12 205 TYR B CA 1
ATOM 10119 C C . TYR B 1 205 ? -12.055 17.219 29.094 1 97.12 205 TYR B C 1
ATOM 10121 O O . TYR B 1 205 ? -12.273 18.406 28.812 1 97.12 205 TYR B O 1
ATOM 10129 N N . GLY B 1 206 ? -12.969 16.25 28.953 1 96.44 206 GLY B N 1
ATOM 10130 C CA . GLY B 1 206 ? -14.297 16.547 28.438 1 96.44 206 GLY B CA 1
ATOM 10131 C C . GLY B 1 206 ? -15.398 16.25 29.453 1 96.44 206 GLY B C 1
ATOM 10132 O O . GLY B 1 206 ? -15.125 15.734 30.531 1 96.44 206 GLY B O 1
ATOM 10133 N N . ALA B 1 207 ? -16.641 16.547 29.094 1 96.81 207 ALA B N 1
ATOM 10134 C CA . ALA B 1 207 ? -17.797 16.375 29.969 1 96.81 207 ALA B CA 1
ATOM 10135 C C . ALA B 1 207 ? -18.172 14.906 30.094 1 96.81 207 ALA B C 1
ATOM 10137 O O . ALA B 1 207 ? -17.891 14.102 29.203 1 96.81 207 ALA B O 1
ATOM 10138 N N . VAL B 1 208 ? -18.703 14.578 31.203 1 98.25 208 VAL B N 1
ATOM 10139 C CA . VAL B 1 208 ? -19.297 13.273 31.484 1 98.25 208 VAL B CA 1
ATOM 10140 C C . VAL B 1 208 ? -20.781 13.445 31.797 1 98.25 208 VAL B C 1
ATOM 10142 O O . VAL B 1 208 ? -21.156 14.242 32.656 1 98.25 208 VAL B O 1
ATOM 10145 N N . SER B 1 209 ? -21.641 12.727 31.125 1 98 209 SER B N 1
ATOM 10146 C CA . SER B 1 209 ? -23.078 12.891 31.328 1 98 209 SER B CA 1
ATOM 10147 C C . SER B 1 209 ? -23.844 11.617 30.969 1 98 209 SER B C 1
ATOM 10149 O O . SER B 1 209 ? -23.297 10.727 30.312 1 98 209 SER B O 1
ATOM 10151 N N . LEU B 1 210 ? -25.047 11.516 31.5 1 97.62 210 LEU B N 1
ATOM 10152 C CA . LEU B 1 210 ? -26.031 10.523 31.078 1 97.62 210 LEU B CA 1
ATOM 10153 C C . LEU B 1 210 ? -27.094 11.156 30.188 1 97.62 210 LEU B C 1
ATOM 10155 O O . LEU B 1 210 ? -27.594 12.242 30.5 1 97.62 210 LEU B O 1
ATOM 10159 N N . VAL B 1 211 ? -27.438 10.469 29.125 1 95.88 211 VAL B N 1
ATOM 10160 C CA . VAL B 1 211 ? -28.5 10.938 28.25 1 95.88 211 VAL B CA 1
ATOM 10161 C C . VAL B 1 211 ? -29.562 9.859 28.094 1 95.88 211 VAL B C 1
ATOM 10163 O O . VAL B 1 211 ? -29.266 8.727 27.703 1 95.88 211 VAL B O 1
ATOM 10166 N N . GLY B 1 212 ? -30.75 10.156 28.484 1 93.88 212 GLY B N 1
ATOM 10167 C CA . GLY B 1 212 ? -31.875 9.266 28.312 1 93.88 212 GLY B CA 1
ATOM 10168 C C . GLY B 1 212 ? -32.75 9.641 27.141 1 93.88 212 GLY B C 1
ATOM 10169 O O . GLY B 1 212 ? -32.969 10.828 26.875 1 93.88 212 GLY B O 1
ATOM 10170 N N . TYR B 1 213 ? -33.312 8.625 26.453 1 91.94 213 TYR B N 1
ATOM 10171 C CA . TYR B 1 213 ? -34.156 8.93 25.297 1 91.94 213 TYR B CA 1
ATOM 10172 C C . TYR B 1 213 ? -35.094 7.766 24.984 1 91.94 213 TYR B C 1
ATOM 10174 O O . TYR B 1 213 ? -34.719 6.602 25.188 1 91.94 213 TYR B O 1
ATOM 10182 N N . ASP B 1 214 ? -36.281 8.117 24.5 1 91.38 214 ASP B N 1
ATOM 10183 C CA . ASP B 1 214 ? -37.25 7.145 24.062 1 91.38 214 ASP B CA 1
ATOM 10184 C C . ASP B 1 214 ? -37.406 7.156 22.547 1 91.38 214 ASP B C 1
ATOM 10186 O O . ASP B 1 214 ? -37.969 6.227 21.953 1 91.38 214 ASP B O 1
ATOM 10190 N N . THR B 1 215 ? -37.062 8.242 22 1 92.44 215 THR B N 1
ATOM 10191 C CA . THR B 1 215 ? -37.031 8.414 20.562 1 92.44 215 THR B CA 1
ATOM 10192 C C . THR B 1 215 ? -35.625 8.641 20.047 1 92.44 215 THR B C 1
ATOM 10194 O O . THR B 1 215 ? -34.688 8.703 20.844 1 92.44 215 THR B O 1
ATOM 10197 N N . ALA B 1 216 ? -35.531 8.688 18.688 1 94.12 216 ALA B N 1
ATOM 10198 C CA . ALA B 1 216 ? -34.188 8.844 18.125 1 94.12 216 ALA B CA 1
ATOM 10199 C C . ALA B 1 216 ? -33.531 10.125 18.625 1 94.12 216 ALA B C 1
ATOM 10201 O O . ALA B 1 216 ? -34.156 11.188 18.641 1 94.12 216 ALA B O 1
ATOM 10202 N N . LEU B 1 217 ? -32.344 10 19.109 1 92.75 217 LEU B N 1
ATOM 10203 C CA . LEU B 1 217 ? -31.547 11.117 19.594 1 92.75 217 LEU B CA 1
ATOM 10204 C C . LEU B 1 217 ? -30.797 11.773 18.438 1 92.75 217 LEU B C 1
ATOM 10206 O O . LEU B 1 217 ? -30.078 11.102 17.688 1 92.75 217 LEU B O 1
ATOM 10210 N N . LEU B 1 218 ? -31 13.086 18.203 1 94.88 218 LEU B N 1
ATOM 10211 C CA . LEU B 1 218 ? -30.203 13.859 17.25 1 94.88 218 LEU B CA 1
ATOM 10212 C C . LEU B 1 218 ? -28.859 14.258 17.844 1 94.88 218 LEU B C 1
ATOM 10214 O O . LEU B 1 218 ? -28.797 15.141 18.703 1 94.88 218 LEU B O 1
ATOM 10218 N N . ARG B 1 219 ? -27.812 13.672 17.359 1 93.19 219 ARG B N 1
ATOM 10219 C CA . ARG B 1 219 ? -26.516 13.812 18 1 93.19 219 ARG B CA 1
ATOM 10220 C C . ARG B 1 219 ? -25.641 14.812 17.266 1 93.19 219 ARG B C 1
ATOM 10222 O O . ARG B 1 219 ? -24.859 15.539 17.891 1 93.19 219 ARG B O 1
ATOM 10229 N N . SER B 1 220 ? -25.656 14.75 16.031 1 94 220 SER B N 1
ATOM 10230 C CA . SER B 1 220 ? -24.828 15.617 15.203 1 94 220 SER B CA 1
ATOM 10231 C C . SER B 1 220 ? -25.438 15.82 13.828 1 94 220 SER B C 1
ATOM 10233 O O . SER B 1 220 ? -26.453 15.18 13.484 1 94 220 SER B O 1
ATOM 10235 N N . ALA B 1 221 ? -24.859 16.734 13.07 1 96.75 221 ALA B N 1
ATOM 10236 C CA . ALA B 1 221 ? -25.297 16.984 11.695 1 96.75 221 ALA B CA 1
ATOM 10237 C C . ALA B 1 221 ? -24.109 17.297 10.797 1 96.75 221 ALA B C 1
ATOM 10239 O O . ALA B 1 221 ? -23.453 18.328 10.969 1 96.75 221 ALA B O 1
ATOM 10240 N N . HIS B 1 222 ? -23.781 16.375 9.938 1 96.88 222 HIS B N 1
ATOM 10241 C CA . HIS B 1 222 ? -22.766 16.594 8.914 1 96.88 222 HIS B CA 1
ATOM 10242 C C . HIS B 1 222 ? -23.312 17.406 7.746 1 96.88 222 HIS B C 1
ATOM 10244 O O . HIS B 1 222 ? -24.344 17.047 7.18 1 96.88 222 HIS B O 1
ATOM 10250 N N . VAL B 1 223 ? -22.688 18.547 7.449 1 97.5 223 VAL B N 1
ATOM 10251 C CA . VAL B 1 223 ? -23.188 19.453 6.418 1 97.5 223 VAL B CA 1
ATOM 10252 C C . VAL B 1 223 ? -22.125 19.641 5.336 1 97.5 223 VAL B C 1
ATOM 10254 O O . VAL B 1 223 ? -20.953 19.875 5.641 1 97.5 223 VAL B O 1
ATOM 10257 N N . ARG B 1 224 ? -22.531 19.531 4.102 1 96.56 224 ARG B N 1
ATOM 10258 C CA . ARG B 1 224 ? -21.703 19.766 2.922 1 96.56 224 ARG B CA 1
ATOM 10259 C C . ARG B 1 224 ? -22.375 20.734 1.962 1 96.56 224 ARG B C 1
ATOM 10261 O O . ARG B 1 224 ? -23.609 20.859 1.973 1 96.56 224 ARG B O 1
ATOM 10268 N N . GLN B 1 225 ? -21.578 21.422 1.25 1 95.06 225 GLN B N 1
ATOM 10269 C CA . GLN B 1 225 ? -22.125 22.25 0.19 1 95.06 225 GLN B CA 1
ATOM 10270 C C . GLN B 1 225 ? -21.422 22.016 -1.135 1 95.06 225 GLN B C 1
ATOM 10272 O O . GLN B 1 225 ? -20.203 21.766 -1.158 1 95.06 225 GLN B O 1
ATOM 10277 N N . VAL B 1 226 ? -22.203 22.062 -2.195 1 93.31 226 VAL B N 1
ATOM 10278 C CA . VAL B 1 226 ? -21.672 21.953 -3.551 1 93.31 226 VAL B CA 1
ATOM 10279 C C . VAL B 1 226 ? -22.25 23.047 -4.43 1 93.31 226 VAL B C 1
ATOM 10281 O O . VAL B 1 226 ? -23.469 23.312 -4.391 1 93.31 226 VAL B O 1
ATOM 10284 N N . LYS B 1 227 ? -21.344 23.719 -5.074 1 93.5 227 LYS B N 1
ATOM 10285 C CA . LYS B 1 227 ? -21.812 24.75 -5.984 1 93.5 227 LYS B CA 1
ATOM 10286 C C . LYS B 1 227 ? -22.344 24.156 -7.281 1 93.5 227 LYS B C 1
ATOM 10288 O O . LYS B 1 227 ? -21.656 23.375 -7.945 1 93.5 227 LYS B O 1
ATOM 10293 N N . ALA B 1 228 ? -23.516 24.484 -7.539 1 90.5 228 ALA B N 1
ATOM 10294 C CA . ALA B 1 228 ? -24.125 24.25 -8.844 1 90.5 228 ALA B CA 1
ATOM 10295 C C . ALA B 1 228 ? -24.219 25.531 -9.656 1 90.5 228 ALA B C 1
ATOM 10297 O O . ALA B 1 228 ? -23.844 26.609 -9.164 1 90.5 228 ALA B O 1
ATOM 10298 N N . PRO B 1 229 ? -24.562 25.484 -10.906 1 89.75 229 PRO B N 1
ATOM 10299 C CA . PRO B 1 229 ? -24.562 26.672 -11.766 1 89.75 229 PRO B CA 1
ATOM 10300 C C . PRO B 1 229 ? -25.391 27.812 -11.195 1 89.75 229 PRO B C 1
ATOM 10302 O O . PRO B 1 229 ? -24.953 28.969 -11.195 1 89.75 229 PRO B O 1
ATOM 10305 N N . SER B 1 230 ? -26.547 27.438 -10.641 1 93.62 230 SER B N 1
ATOM 10306 C CA . SER B 1 230 ? -27.438 28.5 -10.203 1 93.62 230 SER B CA 1
ATOM 10307 C C . SER B 1 230 ? -27.781 28.359 -8.727 1 93.62 230 SER B C 1
ATOM 10309 O O . SER B 1 230 ? -28.688 29.047 -8.227 1 93.62 230 SER B O 1
ATOM 10311 N N . SER B 1 231 ? -27.078 27.484 -8.062 1 95.81 231 SER B N 1
ATOM 10312 C CA . SER B 1 231 ? -27.438 27.266 -6.664 1 95.81 231 SER B CA 1
ATOM 10313 C C . SER B 1 231 ? -26.281 26.641 -5.898 1 95.81 231 SER B C 1
ATOM 10315 O O . SER B 1 231 ? -25.281 26.234 -6.496 1 95.81 231 SER B O 1
ATOM 10317 N N . PHE B 1 232 ? -26.328 26.797 -4.586 1 96.88 232 PHE B N 1
ATOM 10318 C CA . PHE B 1 232 ? -25.578 25.938 -3.684 1 96.88 232 PHE B CA 1
ATOM 10319 C C . PHE B 1 232 ? -26.438 24.797 -3.16 1 96.88 232 PHE B C 1
ATOM 10321 O O . PHE B 1 232 ? -27.516 25.047 -2.598 1 96.88 232 PHE B O 1
ATOM 10328 N N . LEU B 1 233 ? -26.031 23.609 -3.387 1 96.75 233 LEU B N 1
ATOM 10329 C CA . LEU B 1 233 ? -26.719 22.453 -2.818 1 96.75 233 LEU B CA 1
ATOM 10330 C C . LEU B 1 233 ? -26.156 22.109 -1.44 1 96.75 233 LEU B C 1
ATOM 10332 O O . LEU B 1 233 ? -24.984 21.75 -1.312 1 96.75 233 LEU B O 1
ATOM 10336 N N . ILE B 1 234 ? -27 22.25 -0.446 1 97.19 234 ILE B N 1
ATOM 10337 C CA . ILE B 1 234 ? -26.625 21.859 0.912 1 97.19 234 ILE B CA 1
ATOM 10338 C C . ILE B 1 234 ? -27.094 20.422 1.183 1 97.19 234 ILE B C 1
ATOM 10340 O O . ILE B 1 234 ? -28.266 20.109 1.003 1 97.19 234 ILE B O 1
ATOM 10344 N N . ARG B 1 235 ? -26.203 19.578 1.511 1 97 235 ARG B N 1
ATOM 10345 C CA . ARG B 1 235 ? -26.516 18.203 1.918 1 97 235 ARG B CA 1
ATOM 10346 C C . ARG B 1 235 ? -26.281 18.016 3.414 1 97 235 ARG B C 1
ATOM 10348 O O . ARG B 1 235 ? -25.188 18.266 3.92 1 97 235 ARG B O 1
ATOM 10355 N N . VAL B 1 236 ? -27.297 17.594 4.074 1 97.88 236 VAL B N 1
ATOM 10356 C CA . VAL B 1 236 ? -27.219 17.391 5.52 1 97.88 236 VAL B CA 1
ATOM 10357 C C . VAL B 1 236 ? -27.406 15.914 5.848 1 97.88 236 VAL B C 1
ATOM 10359 O O . VAL B 1 236 ? -28.344 15.273 5.348 1 97.88 236 VAL B O 1
ATOM 10362 N N . GLN B 1 237 ? -26.469 15.398 6.633 1 97.31 237 GLN B N 1
ATOM 10363 C CA . GLN B 1 237 ? -26.562 14.047 7.164 1 97.31 237 GLN B CA 1
ATOM 10364 C C . GLN B 1 237 ? -26.531 14.047 8.688 1 97.31 237 GLN B C 1
ATOM 10366 O O . GLN B 1 237 ? -25.469 13.891 9.297 1 97.31 237 GLN B O 1
ATOM 10371 N N . PRO B 1 238 ? -27.703 14.133 9.312 1 96.81 238 PRO B N 1
ATOM 10372 C CA . PRO B 1 238 ? -27.734 14.047 10.773 1 96.81 238 PRO B CA 1
ATOM 10373 C C . PRO B 1 238 ? -27.422 12.648 11.289 1 96.81 238 PRO B C 1
ATOM 10375 O O . PRO B 1 238 ? -27.688 11.656 10.594 1 96.81 238 PRO B O 1
ATOM 10378 N N . GLU B 1 239 ? -26.828 12.586 12.414 1 96 239 GLU B N 1
ATOM 10379 C CA . GLU B 1 239 ? -26.641 11.328 13.133 1 96 239 GLU B CA 1
ATOM 10380 C C . GLU B 1 239 ? -27.766 11.094 14.133 1 96 239 GLU B C 1
ATOM 10382 O O . GLU B 1 239 ? -27.922 11.844 15.094 1 96 239 GLU B O 1
ATOM 10387 N N . LEU B 1 240 ? -28.578 10.023 13.891 1 95.94 240 LEU B N 1
ATOM 10388 C CA . LEU B 1 240 ? -29.672 9.633 14.773 1 95.94 240 LEU B CA 1
ATOM 10389 C C . LEU B 1 240 ? -29.344 8.336 15.5 1 95.94 240 LEU B C 1
ATOM 10391 O O . LEU B 1 240 ? -28.969 7.344 14.875 1 95.94 240 LEU B O 1
ATOM 10395 N N . ILE B 1 241 ? -29.359 8.43 16.781 1 95.44 241 ILE B N 1
ATOM 10396 C CA . ILE B 1 241 ? -29.234 7.211 17.578 1 95.44 241 ILE B CA 1
ATOM 10397 C C . ILE B 1 241 ? -30.625 6.652 17.875 1 95.44 241 ILE B C 1
ATOM 10399 O O . ILE B 1 241 ? -31.375 7.227 18.688 1 95.44 241 ILE B O 1
ATOM 10403 N N . VAL B 1 242 ? -30.938 5.484 17.312 1 94.56 242 VAL B N 1
ATOM 10404 C CA . VAL B 1 242 ? -32.281 4.934 17.312 1 94.56 242 VAL B CA 1
ATOM 10405 C C . VAL B 1 242 ? -32.438 3.918 18.453 1 94.56 242 VAL B C 1
ATOM 10407 O O . VAL B 1 242 ? -31.609 3.008 18.578 1 94.56 242 VAL B O 1
ATOM 10410 N N . PRO B 1 243 ? -33.438 4.094 19.234 1 92.56 243 PRO B N 1
ATOM 10411 C CA . PRO B 1 243 ? -33.656 3.115 20.312 1 92.56 243 PRO B CA 1
ATOM 10412 C C . PRO B 1 243 ? -34.094 1.756 19.766 1 92.56 243 PRO B C 1
ATOM 10414 O O . PRO B 1 243 ? -34.438 1.628 18.594 1 92.56 243 PRO B O 1
ATOM 10417 N N . ALA B 1 244 ? -34.094 0.781 20.625 1 89.38 244 ALA B N 1
ATOM 10418 C CA . ALA B 1 244 ? -34.406 -0.594 20.25 1 89.38 244 ALA B CA 1
ATOM 10419 C C . ALA B 1 244 ? -35.812 -0.684 19.672 1 89.38 244 ALA B C 1
ATOM 10421 O O . ALA B 1 244 ? -36.062 -1.498 18.781 1 89.38 244 ALA B O 1
ATOM 10422 N N . SER B 1 245 ? -36.75 0.169 20.109 1 87.5 245 SER B N 1
ATOM 10423 C CA . SER B 1 245 ? -38.125 0.142 19.672 1 87.5 245 SER B CA 1
ATOM 10424 C C . SER B 1 245 ? -38.281 0.784 18.297 1 87.5 245 SER B C 1
ATOM 10426 O O . SER B 1 245 ? -39.375 0.729 17.703 1 87.5 245 SER B O 1
ATOM 10428 N N . GLY B 1 246 ? -37.219 1.333 17.844 1 90.75 246 GLY B N 1
ATOM 10429 C CA . GLY B 1 246 ? -37.312 2.09 16.609 1 90.75 246 GLY B CA 1
ATOM 10430 C C . GLY B 1 246 ? -37.938 3.469 16.797 1 90.75 246 GLY B C 1
ATOM 10431 O O . GLY B 1 246 ? -38.188 3.891 17.922 1 90.75 246 GLY B O 1
ATOM 10432 N N . ASP B 1 247 ? -38.031 4.191 15.734 1 90.94 247 ASP B N 1
ATOM 10433 C CA . ASP B 1 247 ? -38.656 5.512 15.742 1 90.94 247 ASP B CA 1
ATOM 10434 C C . ASP B 1 247 ? -39.125 5.906 14.344 1 90.94 247 ASP B C 1
ATOM 10436 O O . ASP B 1 247 ? -38.781 5.234 13.359 1 90.94 247 ASP B O 1
ATOM 10440 N N . ALA B 1 248 ? -40.031 6.762 14.273 1 93.81 248 ALA B N 1
ATOM 10441 C CA . ALA B 1 248 ? -40.469 7.371 13.023 1 93.81 248 ALA B CA 1
ATOM 10442 C C . ALA B 1 248 ? -40.781 8.852 13.219 1 93.81 248 ALA B C 1
ATOM 10444 O O . ALA B 1 248 ? -41.156 9.281 14.312 1 93.81 248 ALA B O 1
ATOM 10445 N N . GLY B 1 249 ? -40.531 9.562 12.188 1 94.25 249 GLY B N 1
ATOM 10446 C CA . GLY B 1 249 ? -40.781 10.984 12.336 1 94.25 249 GLY B CA 1
ATOM 10447 C C . GLY B 1 249 ? -40.375 11.797 11.117 1 94.25 249 GLY B C 1
ATOM 10448 O O . GLY B 1 249 ? -40.375 11.266 10 1 94.25 249 GLY B O 1
ATOM 10449 N N . LEU B 1 250 ? -40.188 13.133 11.438 1 95.31 250 LEU B N 1
ATOM 10450 C CA . LEU B 1 250 ? -39.906 14.094 10.375 1 95.31 250 LEU B CA 1
ATOM 10451 C C . LEU B 1 250 ? -38.562 14.758 10.594 1 95.31 250 LEU B C 1
ATOM 10453 O O . LEU B 1 250 ? -38.312 15.32 11.664 1 95.31 250 LEU B O 1
ATOM 10457 N N . LEU B 1 251 ? -37.656 14.617 9.57 1 97 251 LEU B N 1
ATOM 10458 C CA . LEU B 1 251 ? -36.406 15.367 9.523 1 97 251 LEU B CA 1
ATOM 10459 C C . LEU B 1 251 ? -36.594 16.656 8.742 1 97 251 LEU B C 1
ATOM 10461 O O . LEU B 1 251 ? -37.094 16.656 7.613 1 97 251 LEU B O 1
ATOM 10465 N N . THR B 1 252 ? -36.219 17.766 9.367 1 97.38 252 THR B N 1
ATOM 10466 C CA . THR B 1 252 ? -36.375 19.078 8.727 1 97.38 252 THR B CA 1
ATOM 10467 C C . THR B 1 252 ? -35.062 19.844 8.758 1 97.38 252 THR B C 1
ATOM 10469 O O . THR B 1 252 ? -34.312 19.797 9.75 1 97.38 252 THR B O 1
ATOM 10472 N N . ILE B 1 253 ? -34.75 20.562 7.707 1 98 253 ILE B N 1
ATOM 10473 C CA . ILE B 1 253 ? -33.656 21.531 7.633 1 98 253 ILE B CA 1
ATOM 10474 C C . ILE B 1 253 ? -34.219 22.891 7.211 1 98 253 ILE B C 1
ATOM 10476 O O . ILE B 1 253 ? -35.062 22.969 6.309 1 98 253 ILE B O 1
ATOM 10480 N N . GLU B 1 254 ? -33.75 23.953 7.941 1 97.62 254 GLU B N 1
ATOM 10481 C CA . GLU B 1 254 ? -34.312 25.281 7.668 1 97.62 254 GLU B CA 1
ATOM 10482 C C . GLU B 1 254 ? -33.188 26.344 7.699 1 97.62 254 GLU B C 1
ATOM 10484 O O . GLU B 1 254 ? -32.281 26.266 8.523 1 97.62 254 GLU B O 1
ATOM 10489 N N . MET B 1 255 ? -33.312 27.266 6.797 1 97.62 255 MET B N 1
ATOM 10490 C CA . MET B 1 255 ? -32.531 28.5 6.805 1 97.62 255 MET B CA 1
ATOM 10491 C C . MET B 1 255 ? -33.469 29.719 6.895 1 97.62 255 MET B C 1
ATOM 10493 O O . MET B 1 255 ? -33.812 30.312 5.871 1 97.62 255 MET B O 1
ATOM 10497 N N . PRO B 1 256 ? -33.656 30.203 8.047 1 96.62 256 PRO B N 1
ATOM 10498 C CA . PRO B 1 256 ? -34.688 31.219 8.266 1 96.62 256 PRO B CA 1
ATOM 10499 C C . PRO B 1 256 ? -34.406 32.531 7.527 1 96.62 256 PRO B C 1
ATOM 10501 O O . PRO B 1 256 ? -35.312 33.125 6.965 1 96.62 256 PRO B O 1
ATOM 10504 N N . ALA B 1 257 ? -33.156 32.969 7.527 1 96 257 ALA B N 1
ATOM 10505 C CA . ALA B 1 257 ? -32.781 34.219 6.906 1 96 257 ALA B CA 1
ATOM 10506 C C . ALA B 1 257 ? -33.094 34.219 5.414 1 96 257 ALA B C 1
ATOM 10508 O O . ALA B 1 257 ? -33.312 35.281 4.805 1 96 257 ALA B O 1
ATOM 10509 N N . LEU B 1 258 ? -33.219 33 4.863 1 96.81 258 LEU B N 1
ATOM 10510 C CA . LEU B 1 258 ? -33.438 32.875 3.428 1 96.81 258 LEU B CA 1
ATOM 10511 C C . LEU B 1 258 ? -34.844 32.344 3.143 1 96.81 258 LEU B C 1
ATOM 10513 O O . LEU B 1 258 ? -35.219 32.219 1.981 1 96.81 258 LEU B O 1
ATOM 10517 N N . GLY B 1 259 ? -35.594 31.984 4.148 1 96.62 259 GLY B N 1
ATOM 10518 C CA . GLY B 1 259 ? -36.938 31.469 3.992 1 96.62 259 GLY B CA 1
ATOM 10519 C C . GLY B 1 259 ? -36.969 30.109 3.324 1 96.62 259 GLY B C 1
ATOM 10520 O O . GLY B 1 259 ? -37.938 29.781 2.625 1 96.62 259 GLY B O 1
ATOM 10521 N N . LEU B 1 260 ? -35.969 29.328 3.439 1 97.5 260 LEU B N 1
ATOM 10522 C CA . LEU B 1 260 ? -35.875 28.031 2.795 1 97.5 260 LEU B CA 1
ATOM 10523 C C . LEU B 1 260 ? -36.094 26.906 3.807 1 97.5 260 LEU B C 1
ATOM 10525 O O . LEU B 1 260 ? -35.656 27.016 4.957 1 97.5 260 LEU B O 1
ATOM 10529 N N . LYS B 1 261 ? -36.688 25.781 3.328 1 97.38 261 LYS B N 1
ATOM 10530 C CA . LYS B 1 261 ? -37 24.625 4.176 1 97.38 261 LYS B CA 1
ATOM 10531 C C . LYS B 1 261 ? -37.062 23.344 3.352 1 97.38 261 LYS B C 1
ATOM 10533 O O . LYS B 1 261 ? -37.5 23.359 2.199 1 97.38 261 LYS B O 1
ATOM 10538 N N . ALA B 1 262 ? -36.562 22.266 3.846 1 97.75 262 ALA B N 1
ATOM 10539 C CA . ALA B 1 262 ? -36.719 20.922 3.301 1 97.75 262 ALA B CA 1
ATOM 10540 C C . ALA B 1 262 ? -37.094 19.938 4.391 1 97.75 262 ALA B C 1
ATOM 10542 O O . ALA B 1 262 ? -36.719 20.094 5.551 1 97.75 262 ALA B O 1
ATOM 10543 N N . GLU B 1 263 ? -37.875 18.875 4 1 97.44 263 GLU B N 1
ATOM 10544 C CA . GLU B 1 263 ? -38.344 17.891 4.965 1 97.44 263 GLU B CA 1
ATOM 10545 C C . GLU B 1 263 ? -38.344 16.484 4.367 1 97.44 263 GLU B C 1
ATOM 10547 O O . GLU B 1 263 ? -38.438 16.328 3.148 1 97.44 263 GLU B O 1
ATOM 10552 N N . LYS B 1 264 ? -38.125 15.5 5.188 1 96.94 264 LYS B N 1
ATOM 10553 C CA . LYS B 1 264 ? -38.125 14.094 4.805 1 96.94 264 LYS B CA 1
ATOM 10554 C C . LYS B 1 264 ? -38.719 13.227 5.914 1 96.94 264 LYS B C 1
ATOM 10556 O O . LYS B 1 264 ? -38.281 13.289 7.062 1 96.94 264 LYS B O 1
ATOM 10561 N N . LYS B 1 265 ? -39.75 12.406 5.621 1 95.69 265 LYS B N 1
ATOM 10562 C CA . LYS B 1 265 ? -40.281 11.422 6.562 1 95.69 265 LYS B CA 1
ATOM 10563 C C . LYS B 1 265 ? -39.406 10.188 6.625 1 95.69 265 LYS B C 1
ATOM 10565 O O . LYS B 1 265 ? -38.969 9.672 5.59 1 95.69 265 LYS B O 1
ATOM 10570 N N . LEU B 1 266 ? -39.062 9.805 7.863 1 94.94 266 LEU B N 1
ATOM 10571 C CA . LEU B 1 266 ? -38.219 8.641 8.047 1 94.94 266 LEU B CA 1
ATOM 10572 C C . LEU B 1 266 ? -38.906 7.578 8.883 1 94.94 266 LEU B C 1
ATOM 10574 O O . LEU B 1 266 ? -39.625 7.898 9.828 1 94.94 266 LEU B O 1
ATOM 10578 N N . ASP B 1 267 ? -38.688 6.297 8.469 1 92.31 267 ASP B N 1
ATOM 10579 C CA . ASP B 1 267 ? -39.031 5.121 9.266 1 92.31 267 ASP B CA 1
ATOM 10580 C C . ASP B 1 267 ? -37.75 4.363 9.695 1 92.31 267 ASP B C 1
ATOM 10582 O O . ASP B 1 267 ? -37.156 3.666 8.891 1 92.31 267 ASP B O 1
ATOM 10586 N N . LEU B 1 268 ? -37.469 4.562 10.93 1 92.88 268 LEU B N 1
ATOM 10587 C CA . LEU B 1 268 ? -36.219 3.988 11.477 1 92.88 268 LEU B CA 1
ATOM 10588 C C . LEU B 1 268 ? -36.531 2.684 12.211 1 92.88 268 LEU B C 1
ATOM 10590 O O . LEU B 1 268 ? -36.781 2.688 13.414 1 92.88 268 LEU B O 1
ATOM 10594 N N . THR B 1 269 ? -36.375 1.578 11.547 1 86.5 269 THR B N 1
ATOM 10595 C CA . THR B 1 269 ? -36.812 0.292 12.086 1 86.5 269 THR B CA 1
ATOM 10596 C C . THR B 1 269 ? -35.656 -0.41 12.797 1 86.5 269 THR B C 1
ATOM 10598 O O . THR B 1 269 ? -35.875 -1.255 13.664 1 86.5 269 THR B O 1
ATOM 10601 N N . SER B 1 270 ? -34.469 -0.104 12.375 1 85.25 270 SER B N 1
ATOM 10602 C CA . SER B 1 270 ? -33.281 -0.742 12.977 1 85.25 270 SER B CA 1
ATOM 10603 C C . SER B 1 270 ? -32.688 0.128 14.078 1 85.25 270 SER B C 1
ATOM 10605 O O . SER B 1 270 ? -32.625 1.35 13.938 1 85.25 270 SER B O 1
ATOM 10607 N N . SER B 1 271 ? -32.406 -0.52 15.188 1 87.69 271 SER B N 1
ATOM 10608 C CA . SER B 1 271 ? -31.766 0.2 16.297 1 87.69 271 SER B CA 1
ATOM 10609 C C . SER B 1 271 ? -30.344 0.588 15.945 1 87.69 271 SER B C 1
ATOM 10611 O O . SER B 1 271 ? -29.719 -0.015 15.07 1 87.69 271 SER B O 1
ATOM 10613 N N . GLY B 1 272 ? -29.875 1.592 16.719 1 91.5 272 GLY B N 1
ATOM 10614 C CA . GLY B 1 272 ? -28.5 1.991 16.5 1 91.5 272 GLY B CA 1
ATOM 10615 C C . GLY B 1 272 ? -28.359 3.256 15.68 1 91.5 272 GLY B C 1
ATOM 10616 O O . GLY B 1 272 ? -29.234 4.113 15.695 1 91.5 272 GLY B O 1
ATOM 10617 N N . ARG B 1 273 ? -27.266 3.365 15.039 1 93.19 273 ARG B N 1
ATOM 10618 C CA . ARG B 1 273 ? -26.875 4.582 14.328 1 93.19 273 ARG B CA 1
ATOM 10619 C C . ARG B 1 273 ? -27.531 4.633 12.953 1 93.19 273 ARG B C 1
ATOM 10621 O O . ARG B 1 273 ? -27.422 3.682 12.172 1 93.19 273 ARG B O 1
ATOM 10628 N N . ALA B 1 274 ? -28.266 5.648 12.672 1 95.25 274 ALA B N 1
ATOM 10629 C CA . ALA B 1 274 ? -28.844 5.91 11.352 1 95.25 274 ALA B CA 1
ATOM 10630 C C . ALA B 1 274 ? -28.328 7.223 10.781 1 95.25 274 ALA B C 1
ATOM 10632 O O . ALA B 1 274 ? -28.172 8.211 11.508 1 95.25 274 ALA B O 1
ATOM 10633 N N . LEU B 1 275 ? -28.031 7.25 9.5 1 95.31 275 LEU B N 1
ATOM 10634 C CA . LEU B 1 275 ? -27.469 8.414 8.828 1 95.31 275 LEU B CA 1
ATOM 10635 C C . LEU B 1 275 ? -28.297 8.805 7.609 1 95.31 275 LEU B C 1
ATOM 10637 O O . LEU B 1 275 ? -27.812 8.75 6.48 1 95.31 275 LEU B O 1
ATOM 10641 N N . PRO B 1 276 ? -29.484 9.25 7.812 1 96 276 PRO B N 1
ATOM 10642 C CA . PRO B 1 276 ? -30.266 9.695 6.648 1 96 276 PRO B CA 1
ATOM 10643 C C . PRO B 1 276 ? -29.656 10.922 5.973 1 96 276 PRO B C 1
ATOM 10645 O O . PRO B 1 276 ? -28.781 11.578 6.539 1 96 276 PRO B O 1
ATOM 10648 N N . GLU B 1 277 ? -30.141 11.242 4.762 1 96.25 277 GLU B N 1
ATOM 10649 C CA . GLU B 1 277 ? -29.656 12.391 4.004 1 96.25 277 GLU B CA 1
ATOM 10650 C C . GLU B 1 277 ? -30.812 13.258 3.512 1 96.25 277 GLU B C 1
ATOM 10652 O O . GLU B 1 277 ? -31.859 12.742 3.119 1 96.25 277 GLU B O 1
ATOM 10657 N N . LEU B 1 278 ? -30.609 14.531 3.619 1 97.12 278 LEU B N 1
ATOM 10658 C CA . LEU B 1 278 ? -31.562 15.516 3.105 1 97.12 278 LEU B CA 1
ATOM 10659 C C . LEU B 1 278 ? -30.828 16.656 2.412 1 97.12 278 LEU B C 1
ATOM 10661 O O . LEU B 1 278 ? -29.797 17.125 2.893 1 97.12 278 LEU B O 1
ATOM 10665 N N . GLU B 1 279 ? -31.344 17.094 1.248 1 96.62 279 GLU B N 1
ATOM 10666 C CA . GLU B 1 279 ? -30.719 18.156 0.465 1 96.62 279 GLU B CA 1
ATOM 10667 C C . GLU B 1 279 ? -31.594 19.391 0.396 1 96.62 279 GLU B C 1
ATOM 10669 O O . GLU B 1 279 ? -32.812 19.297 0.464 1 96.62 279 GLU B O 1
ATOM 10674 N N . LEU B 1 280 ? -30.969 20.531 0.365 1 96.94 280 LEU B N 1
ATOM 10675 C CA . LEU B 1 280 ? -31.609 21.844 0.198 1 96.94 280 LEU B CA 1
ATOM 10676 C C . LEU B 1 280 ? -30.875 22.672 -0.835 1 96.94 280 LEU B C 1
ATOM 10678 O O . LEU B 1 280 ? -29.672 22.938 -0.69 1 96.94 280 LEU B O 1
ATOM 10682 N N . ALA B 1 281 ? -31.531 23.078 -1.894 1 96.75 281 ALA B N 1
ATOM 10683 C CA . ALA B 1 281 ? -30.938 23.953 -2.904 1 96.75 281 ALA B CA 1
ATOM 10684 C C . ALA B 1 281 ? -31.109 25.422 -2.521 1 96.75 281 ALA B C 1
ATOM 10686 O O . ALA B 1 281 ? -32.219 25.891 -2.295 1 96.75 281 ALA B O 1
ATOM 10687 N N . VAL B 1 282 ? -30.094 26.172 -2.375 1 97.81 282 VAL B N 1
ATOM 10688 C CA . VAL B 1 282 ? -30.094 27.594 -2.066 1 97.81 282 VAL B CA 1
ATOM 10689 C C . VAL B 1 282 ? -29.719 28.391 -3.316 1 97.81 282 VAL B C 1
ATOM 10691 O O . VAL B 1 282 ? -28.625 28.234 -3.852 1 97.81 282 VAL B O 1
ATOM 10694 N N . PRO B 1 283 ? -30.531 29.25 -3.787 1 96.75 283 PRO B N 1
ATOM 10695 C CA . PRO B 1 283 ? -30.172 30.047 -4.969 1 96.75 283 PRO B CA 1
ATOM 10696 C C . PRO B 1 283 ? -28.922 30.891 -4.754 1 96.75 283 PRO B C 1
ATOM 10698 O O . PRO B 1 283 ? -28.812 31.594 -3.742 1 96.75 283 PRO B O 1
ATOM 10701 N N . ALA B 1 284 ? -28.062 30.844 -5.645 1 95.12 284 ALA B N 1
ATOM 10702 C CA . ALA B 1 284 ? -26.766 31.5 -5.508 1 95.12 284 ALA B CA 1
ATOM 10703 C C . ALA B 1 284 ? -26.938 33 -5.375 1 95.12 284 ALA B C 1
ATOM 10705 O O . ALA B 1 284 ? -26.156 33.656 -4.668 1 95.12 284 ALA B O 1
ATOM 10706 N N . ASP B 1 285 ? -27.906 33.625 -5.973 1 94.56 285 ASP B N 1
ATOM 10707 C CA . ASP B 1 285 ? -28.109 35.094 -5.98 1 94.56 285 ASP B CA 1
ATOM 10708 C C . ASP B 1 285 ? -28.75 35.562 -4.672 1 94.56 285 ASP B C 1
ATOM 10710 O O . ASP B 1 285 ? -28.797 36.75 -4.402 1 94.56 285 ASP B O 1
ATOM 10714 N N . SER B 1 286 ? -29.094 34.594 -3.859 1 95.5 286 SER B N 1
ATOM 10715 C CA . SER B 1 286 ? -29.766 34.938 -2.615 1 95.5 286 SER B CA 1
ATOM 10716 C C . SER B 1 286 ? -28.781 35.062 -1.465 1 95.5 286 SER B C 1
ATOM 10718 O O . SER B 1 286 ? -29.141 35.438 -0.355 1 95.5 286 SER B O 1
ATOM 10720 N N . VAL B 1 287 ? -27.531 34.781 -1.685 1 96.75 287 VAL B N 1
ATOM 10721 C CA . VAL B 1 287 ? -26.594 34.781 -0.563 1 96.75 287 VAL B CA 1
ATOM 10722 C C . VAL B 1 287 ? -25.391 35.656 -0.892 1 96.75 287 VAL B C 1
ATOM 10724 O O . VAL B 1 287 ? -25 35.781 -2.057 1 96.75 287 VAL B O 1
ATOM 10727 N N . ASP B 1 288 ? -24.797 36.281 0.198 1 96.81 288 ASP B N 1
ATOM 10728 C CA . ASP B 1 288 ? -23.453 36.875 0.136 1 96.81 288 ASP B CA 1
ATOM 10729 C C . ASP B 1 288 ? -22.391 35.812 0.452 1 96.81 288 ASP B C 1
ATOM 10731 O O . ASP B 1 288 ? -22.562 35.031 1.375 1 96.81 288 ASP B O 1
ATOM 10735 N N . LEU B 1 289 ? -21.391 35.812 -0.272 1 97.62 289 LEU B N 1
ATOM 10736 C CA . LEU B 1 289 ? -20.359 34.781 -0.148 1 97.62 289 LEU B CA 1
ATOM 10737 C C . LEU B 1 289 ? -19.469 35.031 1.066 1 97.62 289 LEU B C 1
ATOM 10739 O O . LEU B 1 289 ? -19.312 36.188 1.487 1 97.62 289 LEU B O 1
ATOM 10743 N N . TRP B 1 290 ? -19.031 34.031 1.692 1 98.19 290 TRP B N 1
ATOM 10744 C CA . TRP B 1 290 ? -18.016 34.094 2.74 1 98.19 290 TRP B CA 1
ATOM 10745 C C . TRP B 1 290 ? -16.625 34.281 2.146 1 98.19 290 TRP B C 1
ATOM 10747 O O . TRP B 1 290 ? -16.266 33.625 1.173 1 98.19 290 TRP B O 1
ATOM 10757 N N . TRP B 1 291 ? -15.758 35.188 2.719 1 97.81 291 TRP B N 1
ATOM 10758 C CA . TRP B 1 291 ? -14.43 35.5 2.203 1 97.81 291 TRP B CA 1
ATOM 10759 C C . TRP B 1 291 ? -13.383 35.406 3.307 1 97.81 291 TRP B C 1
ATOM 10761 O O . TRP B 1 291 ? -13.68 35.656 4.48 1 97.81 291 TRP B O 1
ATOM 10771 N N . PRO B 1 292 ? -12.172 35.094 2.965 1 97.38 292 PRO B N 1
ATOM 10772 C CA . PRO B 1 292 ? -11.078 35.219 3.936 1 97.38 292 PRO B CA 1
ATOM 10773 C C . PRO B 1 292 ? -10.703 36.656 4.246 1 97.38 292 PRO B C 1
ATOM 10775 O O . PRO B 1 292 ? -11.039 37.562 3.475 1 97.38 292 PRO B O 1
ATOM 10778 N N . LEU B 1 293 ? -10.023 36.781 5.336 1 96.88 293 LEU B N 1
ATOM 10779 C CA . LEU B 1 293 ? -9.531 38.094 5.762 1 96.88 293 LEU B CA 1
ATOM 10780 C C . LEU B 1 293 ? -8.75 38.75 4.641 1 96.88 293 LEU B C 1
ATOM 10782 O O . LEU B 1 293 ? -7.875 38.156 4.027 1 96.88 293 LEU B O 1
ATOM 10786 N N . GLY B 1 294 ? -9.109 39.969 4.34 1 92.12 294 GLY B N 1
ATOM 10787 C CA . GLY B 1 294 ? -8.414 40.75 3.326 1 92.12 294 GLY B CA 1
ATOM 10788 C C . GLY B 1 294 ? -9.094 40.688 1.973 1 92.12 294 GLY B C 1
ATOM 10789 O O . GLY B 1 294 ? -8.789 41.5 1.094 1 92.12 294 GLY B O 1
ATOM 10790 N N . TYR B 1 295 ? -10.141 39.844 1.79 1 94 295 TYR B N 1
ATOM 10791 C CA . TYR B 1 295 ? -10.703 39.656 0.46 1 94 295 TYR B CA 1
ATOM 10792 C C . TYR B 1 295 ? -12.203 39.938 0.451 1 94 295 TYR B C 1
ATOM 10794 O O . TYR B 1 295 ? -12.812 40.062 -0.615 1 94 295 TYR B O 1
ATOM 10802 N N . GLY B 1 296 ? -12.789 40.062 1.642 1 93.69 296 GLY B N 1
ATOM 10803 C CA . GLY B 1 296 ? -14.203 40.375 1.749 1 93.69 296 GLY B CA 1
ATOM 10804 C C . GLY B 1 296 ? -14.773 40.125 3.129 1 93.69 296 GLY B C 1
ATOM 10805 O O . GLY B 1 296 ? -14.023 39.875 4.078 1 93.69 296 GLY B O 1
ATOM 10806 N N . GLU B 1 297 ? -16.094 40.188 3.182 1 96 297 GLU B N 1
ATOM 10807 C CA . GLU B 1 297 ? -16.781 40 4.453 1 96 297 GLU B CA 1
ATOM 10808 C C . GLU B 1 297 ? -17 38.5 4.73 1 96 297 GLU B C 1
ATOM 10810 O O . GLU B 1 297 ? -17.016 37.688 3.805 1 96 297 GLU B O 1
ATOM 10815 N N . GLN B 1 298 ? -17.172 38.188 5.992 1 98.25 298 GLN B N 1
ATOM 10816 C CA . GLN B 1 298 ? -17.359 36.812 6.41 1 98.25 298 GLN B CA 1
ATOM 10817 C C . GLN B 1 298 ? -18.828 36.531 6.734 1 98.25 298 GLN B C 1
ATOM 10819 O O . GLN B 1 298 ? -19.156 36.188 7.875 1 98.25 298 GLN B O 1
ATOM 10824 N N . LYS B 1 299 ? -19.641 36.469 5.688 1 98.12 299 LYS B N 1
ATOM 10825 C CA . LYS B 1 299 ? -21.078 36.312 5.887 1 98.12 299 LYS B CA 1
ATOM 10826 C C . LYS B 1 299 ? -21.406 34.875 6.281 1 98.12 299 LYS B C 1
ATOM 10828 O O . LYS B 1 299 ? -20.938 33.906 5.648 1 98.12 299 LYS B O 1
ATOM 10833 N N . LEU B 1 300 ? -22.203 34.719 7.332 1 98.44 300 LEU B N 1
ATOM 10834 C CA . LEU B 1 300 ? -22.656 33.406 7.82 1 98.44 300 LEU B CA 1
ATOM 10835 C C . LEU B 1 300 ? -24.172 33.344 7.926 1 98.44 300 LEU B C 1
ATOM 10837 O O . LEU B 1 300 ? -24.812 34.375 8.211 1 98.44 300 LEU B O 1
ATOM 10841 N N . TYR B 1 301 ? -24.766 32.188 7.656 1 98.19 301 TYR B N 1
ATOM 10842 C CA . TYR B 1 301 ? -26.203 31.953 7.734 1 98.19 301 TYR B CA 1
ATOM 10843 C C . TYR B 1 301 ? -26.5 30.828 8.711 1 98.19 301 TYR B C 1
ATOM 10845 O O . TYR B 1 301 ? -25.797 29.812 8.734 1 98.19 301 TYR B O 1
ATOM 10853 N N . ASP B 1 302 ? -27.562 31 9.391 1 97.5 302 ASP B N 1
ATOM 10854 C CA . ASP B 1 302 ? -27.984 29.969 10.328 1 97.5 302 ASP B CA 1
ATOM 10855 C C . ASP B 1 302 ? -28.688 28.828 9.602 1 97.5 302 ASP B C 1
ATOM 10857 O O . ASP B 1 302 ? -29.547 29.062 8.742 1 97.5 302 ASP B O 1
ATOM 10861 N N . LEU B 1 303 ? -28.281 27.609 9.859 1 97.88 303 LEU B N 1
ATOM 10862 C CA . LEU B 1 303 ? -28.938 26.375 9.422 1 97.88 303 LEU B CA 1
ATOM 10863 C C . LEU B 1 303 ? -29.422 25.578 10.625 1 97.88 303 LEU B C 1
ATOM 10865 O O . LEU B 1 303 ? -28.641 25.281 11.531 1 97.88 303 LEU B O 1
ATOM 10869 N N . THR B 1 304 ? -30.703 25.266 10.641 1 97.81 304 THR B N 1
ATOM 10870 C CA . THR B 1 304 ? -31.281 24.5 11.742 1 97.81 304 THR B CA 1
ATOM 10871 C C . THR B 1 304 ? -31.703 23.109 11.258 1 97.81 304 THR B C 1
ATOM 10873 O O . THR B 1 304 ? -32.469 23 10.289 1 97.81 304 THR B O 1
ATOM 10876 N N . VAL B 1 305 ? -31.25 22.078 11.844 1 97.69 305 VAL B N 1
ATOM 10877 C CA . VAL B 1 305 ? -31.641 20.688 11.609 1 97.69 305 VAL B CA 1
ATOM 10878 C C . VAL B 1 305 ? -32.5 20.188 12.758 1 97.69 305 VAL B C 1
ATOM 10880 O O . VAL B 1 305 ? -32.125 20.281 13.922 1 97.69 305 VAL B O 1
ATOM 10883 N N . THR B 1 306 ? -33.688 19.688 12.445 1 96.75 306 THR B N 1
ATOM 10884 C CA . THR B 1 306 ? -34.625 19.297 13.484 1 96.75 306 THR B CA 1
ATOM 10885 C C . THR B 1 306 ? -35.156 17.875 13.242 1 96.75 306 THR B C 1
ATOM 10887 O O . THR B 1 306 ? -35.438 17.5 12.102 1 96.75 306 THR B O 1
ATOM 10890 N N . TRP B 1 307 ? -35.125 17.078 14.242 1 95.62 307 TRP B N 1
ATOM 10891 C CA . TRP B 1 307 ? -35.781 15.789 14.242 1 95.62 307 TRP B CA 1
ATOM 10892 C C . TRP B 1 307 ? -37.031 15.828 15.109 1 95.62 307 TRP B C 1
ATOM 10894 O O . TRP B 1 307 ? -36.969 16.156 16.297 1 95.62 307 TRP B O 1
ATOM 10904 N N . THR B 1 308 ? -38.188 15.523 14.508 1 94.31 308 THR B N 1
ATOM 10905 C CA . THR B 1 308 ? -39.438 15.422 15.219 1 94.31 308 THR B CA 1
ATOM 10906 C C . THR B 1 308 ? -40 14 15.148 1 94.31 308 THR B C 1
ATOM 10908 O O . THR B 1 308 ? -40.406 13.531 14.078 1 94.31 308 THR B O 1
ATOM 10911 N N . SER B 1 309 ? -39.938 13.391 16.25 1 92.88 309 SER B N 1
ATOM 10912 C CA . SER B 1 309 ? -40.438 12.016 16.312 1 92.88 309 SER B CA 1
ATOM 10913 C C . SER B 1 309 ? -41.938 11.961 16.312 1 92.88 309 SER B C 1
ATOM 10915 O O . SER B 1 309 ? -42.625 12.797 16.938 1 92.88 309 SER B O 1
ATOM 10917 N N . SER B 1 310 ? -42.562 11.047 15.555 1 83.44 310 SER B N 1
ATOM 10918 C CA . SER B 1 310 ? -44 10.797 15.539 1 83.44 310 SER B CA 1
ATOM 10919 C C . SER B 1 310 ? -44.312 9.312 15.711 1 83.44 310 SER B C 1
ATOM 10921 O O . SER B 1 310 ? -45.469 8.898 15.617 1 83.44 310 SER B O 1
ATOM 10923 N N . GLY B 1 311 ? -43.312 8.656 15.977 1 69.62 311 GLY B N 1
ATOM 10924 C CA . GLY B 1 311 ? -43.531 7.219 16.078 1 69.62 311 GLY B CA 1
ATOM 10925 C C . GLY B 1 311 ? -44.188 6.809 17.391 1 69.62 311 GLY B C 1
ATOM 10926 O O . GLY B 1 311 ? -44.5 7.66 18.219 1 69.62 311 GLY B O 1
ATOM 10927 N N . ALA B 1 312 ? -44.406 5.52 17.453 1 64.06 312 ALA B N 1
ATOM 10928 C CA . ALA B 1 312 ? -45.031 4.906 18.625 1 64.06 312 ALA B CA 1
ATOM 10929 C C . ALA B 1 312 ? -44.281 5.27 19.906 1 64.06 312 ALA B C 1
ATOM 10931 O O . ALA B 1 312 ? -44.906 5.488 20.953 1 64.06 312 ALA B O 1
ATOM 10932 N N . SER B 1 313 ? -43.125 5.363 19.688 1 71.06 313 SER B N 1
ATOM 10933 C CA . SER B 1 313 ? -42.281 5.68 20.844 1 71.06 313 SER B CA 1
ATOM 10934 C C . SER B 1 313 ? -42.562 7.094 21.344 1 71.06 313 SER B C 1
ATOM 10936 O O . SER B 1 313 ? -42.562 7.332 22.562 1 71.06 313 SER B O 1
ATOM 10938 N N . ALA B 1 314 ? -42.719 7.977 20.453 1 74.31 314 ALA B N 1
ATOM 10939 C CA . ALA B 1 314 ? -43.062 9.344 20.844 1 74.31 314 ALA B CA 1
ATOM 10940 C C . ALA B 1 314 ? -44.406 9.398 21.578 1 74.31 314 ALA B C 1
ATOM 10942 O O . ALA B 1 314 ? -44.562 10.133 22.562 1 74.31 314 ALA B O 1
ATOM 10943 N N . ALA B 1 315 ? -45.312 8.633 21.109 1 65.75 315 ALA B N 1
ATOM 10944 C CA . ALA B 1 315 ? -46.625 8.57 21.719 1 65.75 315 ALA B CA 1
ATOM 10945 C C . ALA B 1 315 ? -46.531 8.031 23.141 1 65.75 315 ALA B C 1
ATOM 10947 O O . ALA B 1 315 ? -47.188 8.555 24.047 1 65.75 315 ALA B O 1
ATOM 10948 N N . ALA B 1 316 ? -45.719 7.16 23.25 1 63.41 316 ALA B N 1
ATOM 10949 C CA . ALA B 1 316 ? -45.594 6.508 24.547 1 63.41 316 ALA B CA 1
ATOM 10950 C C . ALA B 1 316 ? -44.938 7.438 25.562 1 63.41 316 ALA B C 1
ATOM 10952 O O . ALA B 1 316 ? -45.188 7.32 26.766 1 63.41 316 ALA B O 1
ATOM 10953 N N . SER B 1 317 ? -44.188 8.32 25.094 1 66.5 317 SER B N 1
ATOM 10954 C CA . SER B 1 317 ? -43.406 9.188 25.984 1 66.5 317 SER B CA 1
ATOM 10955 C C . SER B 1 317 ? -44.156 10.5 26.234 1 66.5 317 SER B C 1
ATOM 10957 O O . SER B 1 317 ? -43.625 11.398 26.891 1 66.5 317 SER B O 1
ATOM 10959 N N . GLY B 1 318 ? -45.5 10.617 25.922 1 63.69 318 GLY B N 1
ATOM 10960 C CA . GLY B 1 318 ? -46.281 11.82 26.156 1 63.69 318 GLY B CA 1
ATOM 10961 C C . GLY B 1 318 ? -45.875 12.984 25.281 1 63.69 318 GLY B C 1
ATOM 10962 O O . GLY B 1 318 ? -46.031 14.148 25.656 1 63.69 318 GLY B O 1
ATOM 10963 N N . GLY B 1 319 ? -45.219 12.664 24.188 1 65.06 319 GLY B N 1
ATOM 10964 C CA . GLY B 1 319 ? -44.781 13.695 23.266 1 65.06 319 GLY B CA 1
ATOM 10965 C C . GLY B 1 319 ? -43.344 14.172 23.547 1 65.06 319 GLY B C 1
ATOM 10966 O O . GLY B 1 319 ? -43.031 14.547 24.672 1 65.06 319 GLY B O 1
ATOM 10967 N N . VAL B 1 320 ? -42.406 13.961 22.734 1 74.06 320 VAL B N 1
ATOM 10968 C CA . VAL B 1 320 ? -41.031 14.398 22.891 1 74.06 320 VAL B CA 1
ATOM 10969 C C . VAL B 1 320 ? -40.781 15.648 22.047 1 74.06 320 VAL B C 1
ATOM 10971 O O . VAL B 1 320 ? -41.156 15.703 20.875 1 74.06 320 VAL B O 1
ATOM 10974 N N . PRO B 1 321 ? -40.344 16.672 22.812 1 77.12 321 PRO B N 1
ATOM 10975 C CA . PRO B 1 321 ? -40 17.875 22.016 1 77.12 321 PRO B CA 1
ATOM 10976 C C . PRO B 1 321 ? -39.031 17.578 20.891 1 77.12 321 PRO B C 1
ATOM 10978 O O . PRO B 1 321 ? -38.219 16.672 21 1 77.12 321 PRO B O 1
ATOM 10981 N N . ALA B 1 322 ? -39.156 18.344 19.891 1 86.69 322 ALA B N 1
ATOM 10982 C CA . ALA B 1 322 ? -38.219 18.219 18.766 1 86.69 322 ALA B CA 1
ATOM 10983 C C . ALA B 1 322 ? -36.812 18.531 19.172 1 86.69 322 ALA B C 1
ATOM 10985 O O . ALA B 1 322 ? -36.562 19.391 20.016 1 86.69 322 ALA B O 1
ATOM 10986 N N . ALA B 1 3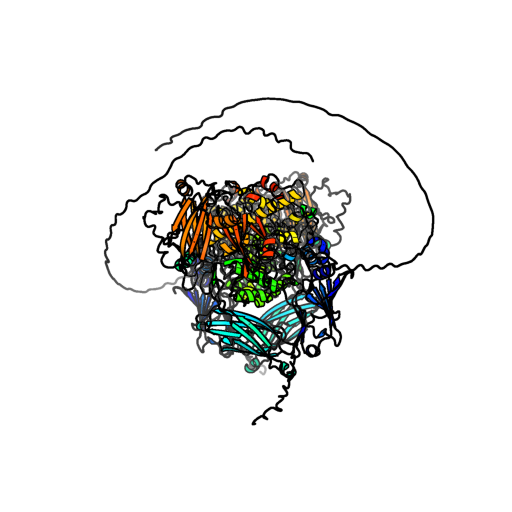23 ? -35.906 17.734 18.719 1 91.62 323 ALA B N 1
ATOM 10987 C CA . ALA B 1 323 ? -34.5 18 18.922 1 91.62 323 ALA B CA 1
ATOM 10988 C C . ALA B 1 323 ? -33.906 18.812 17.766 1 91.62 323 ALA B C 1
ATOM 10990 O O . ALA B 1 323 ? -34.281 18.594 16.609 1 91.62 323 ALA B O 1
ATOM 10991 N N . THR B 1 324 ? -33.094 19.797 18.141 1 94.75 324 THR B N 1
ATOM 10992 C CA . THR B 1 324 ? -32.562 20.688 17.109 1 94.75 324 THR B CA 1
ATOM 10993 C C . THR B 1 324 ? -31.047 20.844 17.234 1 94.75 324 THR B C 1
ATOM 10995 O O . THR B 1 324 ? -30.516 20.828 18.344 1 94.75 324 THR B O 1
ATOM 10998 N N . ILE B 1 325 ? -30.391 20.922 16.125 1 95.56 325 ILE B N 1
ATOM 10999 C CA . ILE B 1 325 ? -28.984 21.312 16.016 1 95.56 325 ILE B CA 1
ATOM 11000 C C . ILE B 1 325 ? -28.844 22.516 15.086 1 95.56 325 ILE B C 1
ATOM 11002 O O . ILE B 1 325 ? -29.484 22.562 14.031 1 95.56 325 ILE B O 1
ATOM 11006 N N . LYS B 1 326 ? -28.062 23.453 15.531 1 95.81 326 LYS B N 1
ATOM 11007 C CA . LYS B 1 326 ? -27.844 24.656 14.734 1 95.81 326 LYS B CA 1
ATOM 11008 C C . LYS B 1 326 ? -26.406 24.688 14.195 1 95.81 326 LYS B C 1
ATOM 11010 O O . LYS B 1 326 ? -25.469 24.312 14.891 1 95.81 326 LYS B O 1
ATOM 11015 N N . ARG B 1 327 ? -26.266 25.094 12.984 1 96.12 327 ARG B N 1
ATOM 11016 C CA . ARG B 1 327 ? -24.984 25.344 12.328 1 96.12 327 ARG B CA 1
ATOM 11017 C C . ARG B 1 327 ? -24.984 26.719 11.664 1 96.12 327 ARG B C 1
ATOM 11019 O O . ARG B 1 327 ? -26.016 27.188 11.18 1 96.12 327 ARG B O 1
ATOM 11026 N N . ARG B 1 328 ? -23.844 27.391 11.672 1 97 328 ARG B N 1
ATOM 11027 C CA . ARG B 1 328 ? -23.656 28.625 10.898 1 97 328 ARG B CA 1
A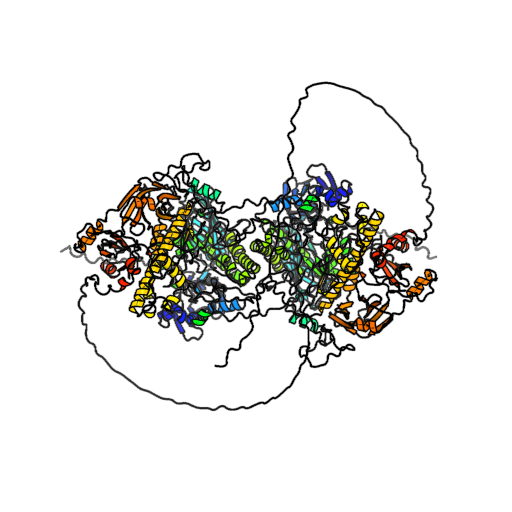TOM 11028 C C . ARG B 1 328 ? -22.844 28.344 9.633 1 97 328 ARG B C 1
ATOM 11030 O O . ARG B 1 328 ? -21.625 28.172 9.688 1 97 328 ARG B O 1
ATOM 11037 N N . VAL B 1 329 ? -23.484 28.438 8.547 1 96.75 329 VAL B N 1
ATOM 11038 C CA . VAL B 1 329 ? -22.875 28.031 7.289 1 96.75 329 VAL B CA 1
ATOM 11039 C C . VAL B 1 329 ? -22.469 29.266 6.492 1 96.75 329 VAL B C 1
ATOM 11041 O O . VAL B 1 329 ? -23.141 30.297 6.559 1 96.75 329 VAL B O 1
ATOM 11044 N N . GLY B 1 330 ? -21.266 29.188 5.855 1 98.19 330 GLY B N 1
ATOM 11045 C CA . GLY B 1 330 ? -20.812 30.172 4.879 1 98.19 330 GLY B CA 1
ATOM 11046 C C . GLY B 1 330 ? -20.734 29.609 3.471 1 98.19 330 GLY B C 1
ATOM 11047 O O . GLY B 1 330 ? -20.234 28.5 3.262 1 98.19 330 GLY B O 1
ATOM 11048 N N . PHE B 1 331 ? -21.344 30.328 2.545 1 97.94 331 PHE B N 1
ATOM 11049 C CA . PHE B 1 331 ? -21.344 29.859 1.161 1 97.94 331 PHE B CA 1
ATOM 11050 C C . PHE B 1 331 ? -20.078 30.328 0.436 1 97.94 331 PHE B C 1
ATOM 11052 O O . PHE B 1 331 ? -19.766 31.516 0.421 1 97.94 331 PHE B O 1
ATOM 11059 N N . ARG B 1 332 ? -19.328 29.359 -0.081 1 97.69 332 ARG B N 1
ATOM 11060 C CA . ARG B 1 332 ? -18.109 29.656 -0.826 1 97.69 332 ARG B CA 1
ATOM 11061 C C . ARG B 1 332 ? -17.672 28.469 -1.674 1 97.69 332 ARG B C 1
ATOM 11063 O O . ARG B 1 332 ? -18.172 27.359 -1.486 1 97.69 332 ARG B O 1
ATOM 11070 N N . THR B 1 333 ? -16.875 28.703 -2.652 1 96.19 333 THR B N 1
ATOM 11071 C CA . THR B 1 333 ? -16.141 27.672 -3.373 1 96.19 333 THR B CA 1
ATOM 11072 C C . THR B 1 333 ? -14.672 27.672 -2.996 1 96.19 333 THR B C 1
ATOM 11074 O O . THR B 1 333 ? -14.109 28.734 -2.666 1 96.19 333 THR B O 1
ATOM 11077 N N . VAL B 1 334 ? -14.086 26.484 -2.916 1 96.62 334 VAL B N 1
ATOM 11078 C CA . VAL B 1 334 ? -12.656 26.328 -2.664 1 96.62 334 VAL B CA 1
ATOM 11079 C C . VAL B 1 334 ? -12.047 25.391 -3.703 1 96.62 334 VAL B C 1
ATOM 11081 O O . VAL B 1 334 ? -12.641 24.375 -4.055 1 96.62 334 VAL B O 1
ATOM 11084 N N . GLU B 1 335 ? -10.945 25.828 -4.25 1 95.25 335 GLU B N 1
ATOM 11085 C CA . GLU B 1 335 ? -10.18 25.016 -5.188 1 95.25 335 GLU B CA 1
ATOM 11086 C C . GLU B 1 335 ? -8.688 25.047 -4.855 1 95.25 335 GLU B C 1
ATOM 11088 O O . GLU B 1 335 ? -8.125 26.109 -4.578 1 95.25 335 GLU B O 1
ATOM 11093 N N . LEU B 1 336 ? -8.094 23.859 -4.715 1 96.44 336 LEU B N 1
ATOM 11094 C CA . LEU B 1 336 ? -6.637 23.766 -4.723 1 96.44 336 LEU B CA 1
ATOM 11095 C C . LEU B 1 336 ? -6.102 23.656 -6.148 1 96.44 336 LEU B C 1
ATOM 11097 O O . LEU B 1 336 ? -6.336 22.641 -6.824 1 96.44 336 LEU B O 1
ATOM 11101 N N . VAL B 1 337 ? -5.418 24.625 -6.582 1 95.06 337 VAL B N 1
ATOM 11102 C CA . VAL B 1 337 ? -4.984 24.703 -7.977 1 95.06 337 VAL B CA 1
ATOM 11103 C C . VAL B 1 337 ? -3.59 24.094 -8.117 1 95.06 337 VAL B C 1
ATOM 11105 O O . VAL B 1 337 ? -2.617 24.609 -7.57 1 95.06 337 VAL B O 1
ATOM 11108 N N . GLU B 1 338 ? -3.559 23.016 -8.805 1 93.06 338 GLU B N 1
ATOM 11109 C CA . GLU B 1 338 ? -2.332 22.312 -9.172 1 93.06 338 GLU B CA 1
ATOM 11110 C C . GLU B 1 338 ? -2.252 22.094 -10.68 1 93.06 338 GLU B C 1
ATOM 11112 O O . GLU B 1 338 ? -2.77 21.094 -11.195 1 93.06 338 GLU B O 1
ATOM 11117 N N . LYS B 1 339 ? -1.682 22.953 -11.375 1 90.69 339 LYS B N 1
ATOM 11118 C CA . LYS B 1 339 ? -1.565 22.844 -12.82 1 90.69 339 LYS B CA 1
ATOM 11119 C C . LYS B 1 339 ? -0.157 23.188 -13.289 1 90.69 339 LYS B C 1
ATOM 11121 O O . LYS B 1 339 ? 0.622 23.781 -12.539 1 90.69 339 LYS B O 1
ATOM 11126 N N . PRO B 1 340 ? 0.204 22.938 -14.516 1 87.44 340 PRO B N 1
ATOM 11127 C CA . PRO B 1 340 ? 1.541 23.25 -15.023 1 87.44 340 PRO B CA 1
ATOM 11128 C C . PRO B 1 340 ? 1.887 24.734 -14.883 1 87.44 340 PRO B C 1
ATOM 11130 O O . PRO B 1 340 ? 1.033 25.594 -15.109 1 87.44 340 PRO B O 1
ATOM 11133 N N . LEU B 1 341 ? 3.066 25.094 -14.539 1 87.44 341 LEU B N 1
ATOM 11134 C CA . LEU B 1 341 ? 3.506 26.422 -14.141 1 87.44 341 LEU B CA 1
ATOM 11135 C C . LEU B 1 341 ? 3.211 27.453 -15.234 1 87.44 341 LEU B C 1
ATOM 11137 O O . LEU B 1 341 ? 2.736 28.547 -14.953 1 87.44 341 LEU B O 1
ATOM 11141 N N . PRO B 1 342 ? 3.441 27.016 -16.516 1 82.31 342 PRO B N 1
ATOM 11142 C CA . PRO B 1 342 ? 3.162 28.031 -17.547 1 82.31 342 PRO B CA 1
ATOM 11143 C C . PRO B 1 342 ? 1.682 28.391 -17.625 1 82.31 342 PRO B C 1
ATOM 11145 O O . PRO B 1 342 ? 1.341 29.562 -17.828 1 82.31 342 PRO B O 1
ATOM 11148 N N . GLU B 1 343 ? 0.887 27.438 -17.375 1 86.5 343 GLU B N 1
ATOM 11149 C CA . GLU B 1 343 ? -0.553 27.688 -17.391 1 86.5 343 GLU B CA 1
ATOM 11150 C C . GLU B 1 343 ? -0.988 28.5 -16.172 1 86.5 343 GLU B C 1
ATOM 11152 O O . GLU B 1 343 ? -1.779 29.438 -16.297 1 86.5 343 GLU B O 1
ATOM 11157 N N . ALA B 1 344 ? -0.472 28.203 -15.086 1 89.88 344 ALA B N 1
ATOM 11158 C CA . ALA B 1 344 ? -0.798 28.906 -13.852 1 89.88 344 ALA B CA 1
ATOM 11159 C C . ALA B 1 344 ? -0.316 30.359 -13.914 1 89.88 344 ALA B C 1
ATOM 11161 O O . ALA B 1 344 ? -1.028 31.281 -13.5 1 89.88 344 ALA B O 1
ATOM 11162 N N . ALA B 1 345 ? 0.858 30.516 -14.406 1 86.44 345 ALA B N 1
ATOM 11163 C CA . ALA B 1 345 ? 1.424 31.859 -14.539 1 86.44 345 ALA B CA 1
ATOM 11164 C C . ALA B 1 345 ? 0.583 32.719 -15.477 1 86.44 345 ALA B C 1
ATOM 11166 O O . ALA B 1 345 ? 0.289 33.875 -15.164 1 86.44 345 ALA B O 1
ATOM 11167 N N . ALA B 1 346 ? 0.16 32.094 -16.547 1 82.56 346 ALA B N 1
ATOM 11168 C CA . ALA B 1 346 ? -0.664 32.844 -17.516 1 82.56 346 ALA B CA 1
ATOM 11169 C C . ALA B 1 346 ? -1.991 33.25 -16.891 1 82.56 346 ALA B C 1
ATOM 11171 O O . ALA B 1 346 ? -2.459 34.375 -17.109 1 82.56 346 ALA B O 1
ATOM 11172 N N . GLU B 1 347 ? -2.492 32.5 -16.141 1 84.56 347 GLU B N 1
ATOM 11173 C CA . GLU B 1 347 ? -3.771 32.781 -15.508 1 84.56 347 GLU B CA 1
ATOM 11174 C C . GLU B 1 347 ? -3.619 33.844 -14.43 1 84.56 347 GLU B C 1
ATOM 11176 O O . GLU B 1 347 ? -4.434 34.781 -14.352 1 84.56 347 GLU B O 1
ATOM 11181 N N . LEU B 1 348 ? -2.639 33.75 -13.617 1 83.19 348 LEU B N 1
ATOM 11182 C CA . LEU B 1 348 ? -2.443 34.656 -12.492 1 83.19 348 LEU B CA 1
ATOM 11183 C C . LEU B 1 348 ? -2.053 36.062 -12.977 1 83.19 348 LEU B C 1
ATOM 11185 O O . LEU B 1 348 ? -2.453 37.062 -12.383 1 83.19 348 LEU B O 1
ATOM 11189 N N . PHE B 1 349 ? -1.429 36.094 -14.102 1 76.69 349 PHE B N 1
ATOM 11190 C CA . PHE B 1 349 ? -0.915 37.375 -14.578 1 76.69 349 PHE B CA 1
ATOM 11191 C C . PHE B 1 349 ? -1.907 38.031 -15.523 1 76.69 349 PHE B C 1
ATOM 11193 O O . PHE B 1 349 ? -1.865 39.25 -15.727 1 76.69 349 PHE B O 1
ATOM 11200 N N . SER B 1 350 ? -2.727 37.219 -16.219 1 64.19 350 SER B N 1
ATOM 11201 C CA . SER B 1 350 ? -3.781 37.812 -17.047 1 64.19 350 SER B CA 1
ATOM 11202 C C . SER B 1 350 ? -4.797 38.562 -16.188 1 64.19 350 SER B C 1
ATOM 11204 O O . SER B 1 350 ? -5.328 39.594 -16.609 1 64.19 350 SER B O 1
ATOM 11206 N N . ALA B 1 351 ? -5.137 38.031 -15.164 1 52.78 351 ALA B N 1
ATOM 11207 C CA . ALA B 1 351 ? -6.09 38.688 -14.266 1 52.78 351 ALA B CA 1
ATOM 11208 C C . ALA B 1 351 ? -5.547 40 -13.75 1 52.78 351 ALA B C 1
ATOM 11210 O O . ALA B 1 351 ? -6.301 40.844 -13.234 1 52.78 351 ALA B O 1
ATOM 11211 N N . ALA B 1 352 ? -4.238 40.062 -13.82 1 49.28 352 ALA B N 1
ATOM 11212 C CA . ALA B 1 352 ? -3.602 41.25 -13.273 1 49.28 352 ALA B CA 1
ATOM 11213 C C . ALA B 1 352 ? -3.758 42.438 -14.227 1 49.28 352 ALA B C 1
ATOM 11215 O O . ALA B 1 352 ? -3.455 43.562 -13.859 1 49.28 352 ALA B O 1
ATOM 11216 N N . GLY B 1 353 ? -4.922 42.562 -15.305 1 37.5 353 GLY B N 1
ATOM 11217 C CA . GLY B 1 353 ? -5.113 43.625 -16.266 1 37.5 353 GLY B CA 1
ATOM 11218 C C . GLY B 1 353 ? -3.984 43.75 -17.266 1 37.5 353 GLY B C 1
ATOM 11219 O O . GLY B 1 353 ? -2.988 43.031 -17.172 1 37.5 353 GLY B O 1
ATOM 11220 N N . ALA B 1 354 ? -4.156 44.688 -18.562 1 32.19 354 ALA B N 1
ATOM 11221 C CA . ALA B 1 354 ? -3.605 44.938 -19.891 1 32.19 354 ALA B CA 1
ATOM 11222 C C . ALA B 1 354 ? -2.08 44.906 -19.875 1 32.19 354 ALA B C 1
ATOM 11224 O O . ALA B 1 354 ? -1.435 45.062 -20.906 1 32.19 354 ALA B O 1
ATOM 11225 N N . GLY B 1 355 ? -1.386 45.031 -18.844 1 28.58 355 GLY B N 1
ATOM 11226 C CA . GLY B 1 355 ? -0.023 45.406 -19.172 1 28.58 355 GLY B CA 1
ATOM 11227 C C . GLY B 1 355 ? 0.831 44.25 -19.641 1 28.58 355 GLY B C 1
ATOM 11228 O O . GLY B 1 355 ? 2.049 44.406 -19.781 1 28.58 355 GLY B O 1
ATOM 11229 N N . TRP B 1 356 ? 0.164 43.031 -19.547 1 30.59 356 TRP B N 1
ATOM 11230 C CA . TRP B 1 356 ? 1.113 41.969 -19.891 1 30.59 356 TRP B CA 1
ATOM 11231 C C . TRP B 1 356 ? 1.029 41.625 -21.359 1 30.59 356 TRP B C 1
ATOM 11233 O O . TRP B 1 356 ? 0.18 40.812 -21.781 1 30.59 356 TRP B O 1
ATOM 11243 N N . GLU B 1 357 ? 0.844 42.5 -22.469 1 26.41 357 GLU B N 1
ATOM 11244 C CA . GLU B 1 357 ? 0.932 42.031 -23.844 1 26.41 357 GLU B CA 1
ATOM 11245 C C . GLU B 1 357 ? 2.049 41 -23.984 1 26.41 357 GLU B C 1
ATOM 11247 O O . GLU B 1 357 ? 2.98 40.969 -23.188 1 26.41 357 GLU B O 1
ATOM 11252 N N . GLY B 1 358 ? 1.961 40.281 -25.172 1 27.31 358 GLY B N 1
ATOM 11253 C CA . GLY B 1 358 ? 2.721 39.125 -25.688 1 27.31 358 GLY B CA 1
ATOM 11254 C C . GLY B 1 358 ? 4.223 39.344 -25.609 1 27.31 358 GLY B C 1
ATOM 11255 O O . GLY B 1 358 ? 4.805 40.031 -26.453 1 27.31 358 GLY B O 1
ATOM 11256 N N . SER B 1 359 ? 4.688 39.531 -24.609 1 27.05 359 SER B N 1
ATOM 11257 C CA . SER B 1 359 ? 6.109 39.781 -24.422 1 27.05 359 SER B CA 1
ATOM 11258 C C . SER B 1 359 ? 6.969 38.688 -25.047 1 27.05 359 SER B C 1
ATOM 11260 O O . SER B 1 359 ? 8.188 38.688 -24.906 1 27.05 359 SER B O 1
ATOM 11262 N N . ALA B 1 360 ? 6.27 37.719 -25.672 1 27.11 360 ALA B N 1
ATOM 11263 C CA . ALA B 1 360 ? 7.262 36.781 -26.188 1 27.11 360 ALA B CA 1
ATOM 11264 C C . ALA B 1 360 ? 7.977 37.344 -27.406 1 27.11 360 ALA B C 1
ATOM 11266 O O . ALA B 1 360 ? 8.859 36.688 -27.969 1 27.11 360 ALA B O 1
ATOM 11267 N N . GLN B 1 361 ? 7.309 38.219 -28.281 1 23.83 361 GLN B N 1
ATOM 11268 C CA . GLN B 1 361 ? 8.203 38.562 -29.391 1 23.83 361 GLN B CA 1
ATOM 11269 C C . GLN B 1 361 ? 9.242 39.594 -28.969 1 23.83 361 GLN B C 1
ATOM 11271 O O . GLN B 1 361 ? 8.898 40.656 -28.469 1 23.83 361 GLN B O 1
ATOM 11276 N N . PRO B 1 362 ? 10.484 39.219 -28.75 1 26.44 362 PRO B N 1
ATOM 11277 C CA . PRO B 1 362 ? 11.625 40.094 -28.484 1 26.44 362 PRO B CA 1
ATOM 11278 C C . PRO B 1 362 ? 11.633 41.312 -29.375 1 26.44 362 PRO B C 1
ATOM 11280 O O . PRO B 1 362 ? 11.68 41.219 -30.609 1 26.44 362 PRO B O 1
ATOM 11283 N N . GLY B 1 363 ? 10.688 42.281 -29.281 1 24.42 363 GLY B N 1
ATOM 11284 C CA . GLY B 1 363 ? 11.023 43.406 -30.094 1 24.42 363 GLY B CA 1
ATOM 11285 C C . GLY B 1 363 ? 12.398 43.969 -29.797 1 24.42 363 GLY B C 1
ATOM 11286 O O . GLY B 1 363 ? 12.992 43.656 -28.766 1 24.42 363 GLY B O 1
ATOM 11287 N N . ASN B 1 364 ? 13.203 44.594 -30.812 1 24.7 364 ASN B N 1
ATOM 11288 C CA . ASN B 1 364 ? 14.516 45.219 -30.922 1 24.7 364 ASN B CA 1
ATOM 11289 C C . ASN B 1 364 ? 14.695 46.344 -29.906 1 24.7 364 ASN B C 1
ATOM 11291 O O . ASN B 1 364 ? 15.578 47.188 -30.047 1 24.7 364 ASN B O 1
ATOM 11295 N N . GLY B 1 365 ? 13.617 46.781 -29.234 1 23.66 365 GLY B N 1
ATOM 11296 C CA . GLY B 1 365 ? 13.789 48.125 -28.641 1 23.66 365 GLY B CA 1
ATOM 11297 C C . GLY B 1 365 ? 14.797 48.125 -27.516 1 23.66 365 GLY B C 1
ATOM 11298 O O . GLY B 1 365 ? 15.047 47.094 -26.875 1 23.66 365 GLY B O 1
ATOM 11299 N N . VAL B 1 366 ? 15.734 49.125 -27.609 1 22.66 366 VAL B N 1
ATOM 11300 C CA . VAL B 1 366 ? 16.891 49.562 -26.844 1 22.66 366 VAL B CA 1
ATOM 11301 C C . VAL B 1 366 ? 16.469 49.875 -25.406 1 22.66 366 VAL B C 1
ATOM 11303 O O . VAL B 1 366 ? 15.469 50.562 -25.188 1 22.66 366 VAL B O 1
ATOM 11306 N N . ARG B 1 367 ? 16.672 48.969 -24.516 1 28.09 367 ARG B N 1
ATOM 11307 C CA . ARG B 1 367 ? 16.469 48.875 -23.062 1 28.09 367 ARG B CA 1
ATOM 11308 C C . ARG B 1 367 ? 16.984 50.125 -22.359 1 28.09 367 ARG B C 1
ATOM 11310 O O . ARG B 1 367 ? 18.188 50.344 -22.266 1 28.09 367 ARG B O 1
ATOM 11317 N N . ALA B 1 368 ? 16.375 51.25 -22.594 1 24.31 368 ALA B N 1
ATOM 11318 C CA . ALA B 1 368 ? 16.891 52.5 -21.984 1 24.31 368 ALA B CA 1
ATOM 11319 C C . ALA B 1 368 ? 16.656 52.5 -20.469 1 24.31 368 ALA B C 1
ATOM 11321 O O . ALA B 1 368 ? 15.539 52.25 -20.016 1 24.31 368 ALA B O 1
ATOM 11322 N N . CYS B 1 369 ? 17.25 51.75 -19.594 1 27.81 369 CYS B N 1
ATOM 11323 C CA . CYS B 1 369 ? 17.312 51.969 -18.156 1 27.81 369 CYS B CA 1
ATOM 11324 C C . CYS B 1 369 ? 17.5 53.438 -17.828 1 27.81 369 CYS B C 1
ATOM 11326 O O . CYS B 1 369 ? 18.203 54.156 -18.547 1 27.81 369 CYS B O 1
ATOM 11328 N N . MET B 1 370 ? 16.5 54.062 -17.281 1 25.09 370 MET B N 1
ATOM 11329 C CA . MET B 1 370 ? 16.734 55.469 -16.938 1 25.09 370 MET B CA 1
ATOM 11330 C C . MET B 1 370 ? 17.922 55.625 -16 1 25.09 370 MET B C 1
ATOM 11332 O O . MET B 1 370 ? 17.984 54.969 -14.969 1 25.09 370 MET B O 1
ATOM 11336 N N . GLY B 1 371 ? 19.047 56.375 -16.359 1 26.81 371 GLY B N 1
ATOM 11337 C CA . GLY B 1 371 ? 20.375 56.938 -16.172 1 26.81 371 GLY B CA 1
ATOM 11338 C C . GLY B 1 371 ? 21.484 55.906 -16.391 1 26.81 371 GLY B C 1
ATOM 11339 O O . GLY B 1 371 ? 22.672 56.281 -16.391 1 26.81 371 GLY B O 1
ATOM 11340 N N . MET B 1 372 ? 21.484 54.75 -15.562 1 26.47 372 MET B N 1
ATOM 11341 C CA . MET B 1 372 ? 22.719 54.031 -15.836 1 26.47 372 MET B CA 1
ATOM 11342 C C . MET B 1 372 ? 22.594 53.188 -17.109 1 26.47 372 MET B C 1
ATOM 11344 O O . MET B 1 372 ? 21.484 52.844 -17.516 1 26.47 372 MET B O 1
ATOM 11348 N N . ASN B 1 373 ? 23.656 53.375 -18.094 1 26.31 373 ASN B N 1
ATOM 11349 C CA . ASN B 1 373 ? 23.828 52.75 -19.406 1 26.31 373 ASN B CA 1
ATOM 11350 C C . ASN B 1 373 ? 23.469 51.281 -19.375 1 26.31 373 ASN B C 1
ATOM 11352 O O . ASN B 1 373 ? 23.062 50.719 -20.391 1 26.31 373 ASN B O 1
ATOM 11356 N N . ASN B 1 374 ? 24.359 50.438 -18.766 1 25.22 374 ASN B N 1
ATOM 11357 C CA . ASN B 1 374 ? 24.344 49 -18.844 1 25.22 374 ASN B CA 1
ATOM 11358 C C . ASN B 1 374 ? 23.328 48.406 -17.859 1 25.22 374 ASN B C 1
ATOM 11360 O O . ASN B 1 374 ? 23.438 48.594 -16.656 1 25.22 374 ASN B O 1
ATOM 11364 N N . CYS B 1 375 ? 22.125 48.469 -18.172 1 28.67 375 CYS B N 1
ATOM 11365 C CA . CYS B 1 375 ? 21.094 47.844 -17.344 1 28.67 375 CYS B CA 1
ATOM 11366 C C . CYS B 1 375 ? 21.406 46.375 -17.094 1 28.67 375 CYS B C 1
ATOM 11368 O O . CYS B 1 375 ? 21.594 45.625 -18.031 1 28.67 375 CYS B O 1
ATOM 11370 N N . GLY B 1 376 ? 22.297 46.125 -16.109 1 26.2 376 GLY B N 1
ATOM 11371 C CA . GLY B 1 376 ? 22.641 44.75 -15.828 1 26.2 376 GLY B CA 1
ATOM 11372 C C . GLY B 1 376 ? 21.5 43.781 -16.078 1 26.2 376 GLY B C 1
ATOM 11373 O O . GLY B 1 376 ? 20.344 44.219 -16.25 1 26.2 376 GLY B O 1
ATOM 11374 N N . GLN B 1 377 ? 21.781 42.5 -16.375 1 25.5 377 GLN B N 1
ATOM 11375 C CA . GLN B 1 377 ? 21.016 41.312 -16.812 1 25.5 377 GLN B CA 1
ATOM 11376 C C . GLN B 1 377 ? 19.75 41.156 -15.953 1 25.5 377 GLN B C 1
ATOM 11378 O O . GLN B 1 377 ? 19.016 40.188 -16.141 1 25.5 377 GLN B O 1
ATOM 11383 N N . TYR B 1 378 ? 19.703 41.688 -14.695 1 25.8 378 TYR B N 1
ATOM 11384 C CA . TYR B 1 378 ? 18.594 41.281 -13.828 1 25.8 378 TYR B CA 1
ATOM 11385 C C . TYR B 1 378 ? 17.281 41.906 -14.305 1 25.8 378 TYR B C 1
ATOM 11387 O O . TYR B 1 378 ? 17.25 43.094 -14.711 1 25.8 378 TYR B O 1
ATOM 11395 N N . GLY B 1 379 ? 16.344 41.094 -14.805 1 26.52 379 GLY B N 1
ATOM 11396 C CA . GLY B 1 379 ? 15.055 41.281 -15.445 1 26.52 379 GLY B CA 1
ATOM 11397 C C . GLY B 1 379 ? 14.117 42.156 -14.664 1 26.52 379 GLY B C 1
ATOM 11398 O O . GLY B 1 379 ? 13.703 41.812 -13.555 1 26.52 379 GLY B O 1
ATOM 11399 N N . TRP B 1 380 ? 14.406 43.375 -14.477 1 26.52 380 TRP B N 1
ATOM 11400 C CA . TRP B 1 380 ? 13.43 44.312 -13.93 1 26.52 380 TRP B CA 1
ATOM 11401 C C . TRP B 1 380 ? 12.078 44.156 -14.609 1 26.52 380 TRP B C 1
ATOM 11403 O O . TRP B 1 380 ? 12 43.75 -15.773 1 26.52 380 TRP B O 1
ATOM 11413 N N . VAL B 1 381 ? 11.016 44 -13.656 1 27.59 381 VAL B N 1
ATOM 11414 C CA . VAL B 1 381 ? 9.648 44.031 -14.172 1 27.59 381 VAL B CA 1
ATOM 11415 C C . VAL B 1 381 ? 9.438 45.281 -15.023 1 27.59 381 VAL B C 1
ATOM 11417 O O . VAL B 1 381 ? 9.602 46.406 -14.547 1 27.59 381 VAL B O 1
ATOM 11420 N N . ASP B 1 382 ? 9.938 45.438 -16.078 1 27.8 382 ASP B N 1
ATOM 11421 C CA . ASP B 1 382 ? 9.289 46.438 -16.922 1 27.8 382 ASP B CA 1
ATOM 11422 C C . ASP B 1 382 ? 7.766 46.344 -16.812 1 27.8 382 ASP B C 1
ATOM 11424 O O . ASP B 1 382 ? 7.207 45.219 -16.75 1 27.8 382 ASP B O 1
ATOM 11428 N N . GLY B 1 383 ? 7.125 47.219 -16.062 1 27.83 383 GLY B N 1
ATOM 11429 C CA . GLY B 1 383 ? 5.684 47.156 -15.914 1 27.83 383 GLY B CA 1
ATOM 11430 C C . GLY B 1 383 ? 5.012 46.312 -17 1 27.83 383 GLY B C 1
ATOM 11431 O O . GLY B 1 383 ? 3.854 45.938 -16.844 1 27.83 383 GLY B O 1
ATOM 11432 N N . LYS B 1 384 ? 5.465 46.375 -18.266 1 29.16 384 LYS B N 1
ATOM 11433 C CA . LYS B 1 384 ? 4.848 45.594 -19.328 1 29.16 384 LYS B CA 1
ATOM 11434 C C . LYS B 1 384 ? 5.406 44.156 -19.312 1 29.16 384 LYS B C 1
ATOM 11436 O O . LYS B 1 384 ? 4.828 43.25 -19.922 1 29.16 384 LYS B O 1
ATOM 11441 N N . LYS B 1 385 ? 6.84 43.938 -19.391 1 29.03 385 LYS B N 1
ATOM 11442 C CA . LYS B 1 385 ? 7.512 42.656 -19.469 1 29.03 385 LYS B CA 1
ATOM 11443 C C . LYS B 1 385 ? 8.078 42.25 -18.109 1 29.03 385 LYS B C 1
ATOM 11445 O O . LYS B 1 385 ? 8.93 42.938 -17.547 1 29.03 385 LYS B O 1
ATOM 11450 N N . TRP B 1 386 ? 7.422 41.75 -17.234 1 27.75 386 TRP B N 1
ATOM 11451 C CA . TRP B 1 386 ? 7.914 41.125 -16 1 27.75 386 TRP B CA 1
ATOM 11452 C C . TRP B 1 386 ? 8.836 39.969 -16.312 1 27.75 386 TRP B C 1
ATOM 11454 O O . TRP B 1 386 ? 8.375 38.906 -16.734 1 27.75 386 TRP B O 1
ATOM 11464 N N . THR B 1 387 ? 9.898 40.125 -17.062 1 28.7 387 THR B N 1
ATOM 11465 C CA . THR B 1 387 ? 10.742 38.938 -17.219 1 28.7 387 THR B CA 1
ATOM 11466 C C . THR B 1 387 ? 11.266 38.469 -15.859 1 28.7 387 THR B C 1
ATOM 11468 O O . THR B 1 387 ? 11.953 39.219 -15.164 1 28.7 387 THR B O 1
ATOM 11471 N N . PHE B 1 388 ? 10.594 37.656 -15.219 1 28.3 388 PHE B N 1
ATOM 11472 C CA . PHE B 1 388 ? 11.086 37.031 -14 1 28.3 388 PHE B CA 1
ATOM 11473 C C . PHE B 1 388 ? 12.398 36.312 -14.25 1 28.3 388 PHE B C 1
ATOM 11475 O O . PHE B 1 388 ? 12.562 35.625 -15.281 1 28.3 388 PHE B O 1
ATOM 11482 N N . ILE B 1 389 ? 13.555 36.719 -13.875 1 28.62 389 ILE B N 1
ATOM 11483 C CA . ILE B 1 389 ? 14.906 36.188 -14.016 1 28.62 389 ILE B CA 1
ATOM 11484 C C . ILE B 1 389 ? 15.023 34.875 -13.227 1 28.62 389 ILE B C 1
ATOM 11486 O O . ILE B 1 389 ? 15.219 34.906 -12.008 1 28.62 389 ILE B O 1
ATOM 11490 N N . SER B 1 390 ? 14.133 34.062 -13.148 1 27.72 390 SER B N 1
ATOM 11491 C CA . SER B 1 390 ? 14.523 32.875 -12.391 1 27.72 390 SER B CA 1
ATOM 11492 C C . SER B 1 390 ? 15.609 32.094 -13.117 1 27.72 390 SER B C 1
ATOM 11494 O O . SER B 1 390 ? 15.617 32.031 -14.344 1 27.72 390 SER B O 1
ATOM 11496 N N . THR B 1 391 ? 16.859 32.125 -12.625 1 27.34 391 THR B N 1
ATOM 11497 C CA . THR B 1 391 ? 17.797 31.109 -13.094 1 27.34 391 THR B CA 1
ATOM 11498 C C . THR B 1 391 ? 17.094 29.766 -13.211 1 27.34 391 THR B C 1
ATOM 11500 O O . THR B 1 391 ? 16.234 29.422 -12.406 1 27.34 391 THR B O 1
ATOM 11503 N N . GLU B 1 392 ? 17.219 29.266 -14.391 1 26.7 392 GLU B N 1
ATOM 11504 C CA . GLU B 1 392 ? 16.641 27.953 -14.664 1 26.7 392 GLU B CA 1
ATOM 11505 C C . GLU B 1 392 ? 16.953 26.969 -13.539 1 26.7 392 GLU B C 1
ATOM 11507 O O . GLU B 1 392 ? 18.094 26.906 -13.07 1 26.7 392 GLU B O 1
ATOM 11512 N N . MET B 1 393 ? 16.047 26.812 -12.773 1 26.06 393 MET B N 1
ATOM 11513 C CA . MET B 1 393 ? 16.203 25.703 -11.82 1 26.06 393 MET B CA 1
ATOM 11514 C C . MET B 1 393 ? 16.859 24.5 -12.484 1 26.06 393 MET B C 1
ATOM 11516 O O . MET B 1 393 ? 16.375 24.016 -13.508 1 26.06 393 MET B O 1
ATOM 11520 N N . THR B 1 394 ? 18.25 24.438 -12.477 1 27.88 394 THR B N 1
ATOM 11521 C CA . THR B 1 394 ? 18.844 23.172 -12.906 1 27.88 394 THR B CA 1
ATOM 11522 C C . THR B 1 394 ? 18.172 21.984 -12.203 1 27.88 394 THR B C 1
ATOM 11524 O O . THR B 1 394 ? 17.984 22.016 -10.984 1 27.88 394 THR B O 1
ATOM 11527 N N . PRO B 1 395 ? 17.516 21.25 -12.961 1 28.94 395 PRO B N 1
ATOM 11528 C CA . PRO B 1 395 ? 17.016 20.031 -12.312 1 28.94 395 PRO B CA 1
ATOM 11529 C C . PRO B 1 395 ? 18.047 19.359 -11.43 1 28.94 395 PRO B C 1
ATOM 11531 O O . PRO B 1 395 ? 19.219 19.266 -11.797 1 28.94 395 PRO B O 1
ATOM 11534 N N . ASN B 1 396 ? 18.062 19.703 -10.188 1 26.75 396 ASN B N 1
ATOM 11535 C CA . ASN B 1 396 ? 18.938 18.859 -9.367 1 26.75 396 ASN B CA 1
ATOM 11536 C C . ASN B 1 396 ? 18.844 17.406 -9.789 1 26.75 396 ASN B C 1
ATOM 11538 O O . ASN B 1 396 ? 17.797 16.766 -9.641 1 26.75 396 ASN B O 1
ATOM 11542 N N . PHE B 1 397 ? 19.625 17 -10.789 1 28.78 397 PHE B N 1
ATOM 11543 C CA . PHE B 1 397 ? 19.797 15.648 -11.328 1 28.78 397 PHE B CA 1
ATOM 11544 C C . PHE B 1 397 ? 20.078 14.648 -10.219 1 28.78 397 PHE B C 1
ATOM 11546 O O . PHE B 1 397 ? 20.312 13.469 -10.484 1 28.78 397 PHE B O 1
ATOM 11553 N N . ASP B 1 398 ? 20.531 15.234 -9.07 1 28.58 398 ASP B N 1
ATOM 11554 C CA . ASP B 1 398 ? 20.953 14.195 -8.148 1 28.58 398 ASP B CA 1
ATOM 11555 C C . ASP B 1 398 ? 19.797 13.242 -7.82 1 28.58 398 ASP B C 1
ATOM 11557 O O . ASP B 1 398 ? 20 12.195 -7.203 1 28.58 398 ASP B O 1
ATOM 11561 N N . PHE B 1 399 ? 18.766 13.914 -7.41 1 27.47 399 PHE B N 1
ATOM 11562 C CA . PHE B 1 399 ? 17.781 12.922 -6.996 1 27.47 399 PHE B CA 1
ATOM 11563 C C . PHE B 1 399 ? 17.031 12.375 -8.195 1 27.47 399 PHE B C 1
ATOM 11565 O O . PHE B 1 399 ? 16.469 13.148 -8.992 1 27.47 399 PHE B O 1
ATOM 11572 N N . PRO B 1 400 ? 17.562 11.195 -8.648 1 27.81 400 PRO B N 1
ATOM 11573 C CA . PRO B 1 400 ? 16.844 10.531 -9.734 1 27.81 400 PRO B CA 1
ATOM 11574 C C . PRO B 1 400 ? 15.336 10.789 -9.688 1 27.81 400 PRO B C 1
ATOM 11576 O O . PRO B 1 400 ? 14.758 10.875 -8.602 1 27.81 400 PRO B O 1
ATOM 11579 N N . VAL B 1 401 ? 14.977 11.672 -10.633 1 27.2 401 VAL B N 1
ATOM 11580 C CA . VAL B 1 401 ? 13.578 11.969 -10.914 1 27.2 401 VAL B CA 1
ATOM 11581 C C . VAL B 1 401 ? 12.711 10.773 -10.539 1 27.2 401 VAL B C 1
ATOM 11583 O O . VAL B 1 401 ? 13.148 9.625 -10.617 1 27.2 401 VAL B O 1
ATOM 11586 N N . SER B 1 402 ? 11.688 11.039 -10.031 1 27.34 402 SER B N 1
ATOM 11587 C CA . SER B 1 402 ? 10.477 10.242 -9.906 1 27.34 402 SER B CA 1
ATOM 11588 C C . SER B 1 402 ? 10.172 9.5 -11.211 1 27.34 402 SER B C 1
ATOM 11590 O O . SER B 1 402 ? 10.656 9.883 -12.273 1 27.34 402 SER B O 1
ATOM 11592 N N . GLY B 1 403 ? 9.578 8.312 -11.25 1 28.89 403 GLY B N 1
ATOM 11593 C CA . GLY B 1 403 ? 9.281 7.297 -12.25 1 28.89 403 GLY B CA 1
ATOM 11594 C C . GLY B 1 403 ? 8.883 7.883 -13.594 1 28.89 403 GLY B C 1
ATOM 11595 O O . GLY B 1 403 ? 8.586 7.141 -14.539 1 28.89 403 GLY B O 1
ATOM 11596 N N . TYR B 1 404 ? 8.531 9.195 -13.625 1 28.11 404 TYR B N 1
ATOM 11597 C CA . TYR B 1 404 ? 8.047 9.438 -14.984 1 28.11 404 TYR B CA 1
ATOM 11598 C C . TYR B 1 404 ? 9.203 9.727 -15.93 1 28.11 404 TYR B C 1
ATOM 11600 O O . TYR B 1 404 ? 9.039 9.68 -17.156 1 28.11 404 TYR B O 1
ATOM 11608 N N . ASP B 1 405 ? 10.188 10.562 -15.5 1 29.75 405 ASP B N 1
ATOM 11609 C CA . ASP B 1 405 ? 11.125 10.922 -16.562 1 29.75 405 ASP B CA 1
ATOM 11610 C C . ASP B 1 405 ? 12.109 9.781 -16.828 1 29.75 405 ASP B C 1
ATOM 11612 O O . ASP B 1 405 ? 12.977 9.5 -16 1 29.75 405 ASP B O 1
ATOM 11616 N N . PHE B 1 406 ? 11.633 8.719 -17.375 1 29.84 406 PHE B N 1
ATOM 11617 C CA . PHE B 1 406 ? 12.562 7.641 -17.688 1 29.84 406 PHE B CA 1
ATOM 11618 C C . PHE B 1 406 ? 13.656 8.117 -18.641 1 29.84 406 PHE B C 1
ATOM 11620 O O . PHE B 1 406 ? 13.445 8.195 -19.844 1 29.84 406 PHE B O 1
ATOM 11627 N N . ALA B 1 407 ? 14.406 9.117 -18.391 1 28.77 407 ALA B N 1
ATOM 11628 C CA . ALA B 1 407 ? 15.453 9.375 -19.375 1 28.77 407 ALA B CA 1
ATOM 11629 C C . ALA B 1 407 ? 16.234 8.102 -19.688 1 28.77 407 ALA B C 1
ATOM 11631 O O . ALA B 1 407 ? 16.5 7.797 -20.859 1 28.77 407 ALA B O 1
ATOM 11632 N N . GLY B 1 408 ? 17.156 7.699 -18.75 1 27.84 408 GLY B N 1
ATOM 11633 C CA . GLY B 1 408 ? 18.297 6.863 -19.078 1 27.84 408 GLY B CA 1
ATOM 11634 C C . GLY B 1 408 ? 17.922 5.422 -19.359 1 27.84 408 GLY B C 1
ATOM 11635 O O . GLY B 1 408 ? 17.891 4.59 -18.453 1 27.84 408 GLY B O 1
ATOM 11636 N N . ALA B 1 409 ? 17.047 5.215 -20.234 1 29.69 409 ALA B N 1
ATOM 11637 C CA . ALA B 1 409 ? 16.969 3.852 -20.75 1 29.69 409 ALA B CA 1
ATOM 11638 C C . ALA B 1 409 ? 18.359 3.299 -21.047 1 29.69 409 ALA B C 1
ATOM 11640 O O . ALA B 1 409 ? 19.062 3.795 -21.938 1 29.69 409 ALA B O 1
ATOM 11641 N N . PHE B 1 410 ? 19.141 3.07 -20.031 1 28.12 410 PHE B N 1
ATOM 11642 C CA . PHE B 1 410 ? 20.281 2.262 -20.438 1 28.12 410 PHE B CA 1
ATOM 11643 C C . PHE B 1 410 ? 19.828 1.087 -21.297 1 28.12 410 PHE B C 1
ATOM 11645 O O . PHE B 1 410 ? 18.906 0.361 -20.938 1 28.12 410 PHE B O 1
ATOM 11652 N N . PRO B 1 411 ? 20.219 1.007 -22.578 1 29.66 411 PRO B N 1
ATOM 11653 C CA . PRO B 1 411 ? 19.891 -0.002 -23.594 1 29.66 411 PRO B CA 1
ATOM 11654 C C . PRO B 1 411 ? 19.984 -1.428 -23.047 1 29.66 411 PRO B C 1
ATOM 11656 O O . PRO B 1 411 ? 19.297 -2.326 -23.531 1 29.66 411 PRO B O 1
ATOM 11659 N N . ASN B 1 412 ? 21.141 -1.791 -22.312 1 27.83 412 ASN B N 1
ATOM 11660 C CA . ASN B 1 412 ? 21.656 -3.146 -22.438 1 27.83 412 ASN B CA 1
ATOM 11661 C C . ASN B 1 412 ? 20.984 -4.109 -21.469 1 27.83 412 ASN B C 1
ATOM 11663 O O . ASN B 1 412 ? 21.359 -5.277 -21.375 1 27.83 412 ASN B O 1
ATOM 11667 N N . SER B 1 413 ? 20.656 -3.625 -20.266 1 28.55 413 SER B N 1
ATOM 11668 C CA . SER B 1 413 ? 20.469 -4.82 -19.453 1 28.55 413 SER B CA 1
ATOM 11669 C C . SER B 1 413 ? 19.172 -5.535 -19.797 1 28.55 413 SER B C 1
ATOM 11671 O O . SER B 1 413 ? 18.078 -4.961 -19.672 1 28.55 413 SER B O 1
ATOM 11673 N N . SER B 1 414 ? 19.172 -6.305 -20.812 1 30.67 414 SER B N 1
ATOM 11674 C CA . SER B 1 414 ? 18.156 -7.25 -21.281 1 30.67 414 SER B CA 1
ATOM 11675 C C . SER B 1 414 ? 17.688 -8.156 -20.156 1 30.67 414 SER B C 1
ATOM 11677 O O . SER B 1 414 ? 18.312 -9.188 -19.875 1 30.67 414 SER B O 1
ATOM 11679 N N . PHE B 1 415 ? 17.578 -7.699 -18.984 1 32.56 415 PHE B N 1
ATOM 11680 C CA . PHE B 1 415 ? 16.953 -8.781 -18.234 1 32.56 415 PHE B CA 1
ATOM 11681 C C . PHE B 1 415 ? 15.734 -9.32 -18.969 1 32.56 415 PHE B C 1
ATOM 11683 O O . PHE B 1 415 ? 15.188 -8.648 -19.844 1 32.56 415 PHE B O 1
ATOM 11690 N N . PRO B 1 416 ? 15.039 -10.32 -18.422 1 29.27 416 PRO B N 1
ATOM 11691 C CA . PRO B 1 416 ? 13.875 -10.953 -19.047 1 29.27 416 PRO B CA 1
ATOM 11692 C C . PRO B 1 416 ? 12.695 -10 -19.188 1 29.27 416 PRO B C 1
ATOM 11694 O O . PRO B 1 416 ? 12.258 -9.391 -18.203 1 29.27 416 PRO B O 1
ATOM 11697 N N . GLY B 1 417 ? 12.383 -9.305 -20.5 1 33.66 417 GLY B N 1
ATOM 11698 C CA . GLY B 1 417 ? 11.352 -8.477 -21.109 1 33.66 417 GLY B CA 1
ATOM 11699 C C . GLY B 1 417 ? 11.891 -7.184 -21.703 1 33.66 417 GLY B C 1
ATOM 11700 O O . GLY B 1 417 ? 11.148 -6.219 -21.875 1 33.66 417 GLY B O 1
ATOM 11701 N N . GLY B 1 418 ? 13.18 -6.898 -21.531 1 33.41 418 GLY B N 1
ATOM 11702 C CA . GLY B 1 418 ? 13.617 -5.641 -22.125 1 33.41 418 GLY B CA 1
ATOM 11703 C C . GLY B 1 418 ? 13.32 -5.539 -23.609 1 33.41 418 GLY B C 1
ATOM 11704 O O . GLY B 1 418 ? 12.922 -6.523 -24.234 1 33.41 418 GLY B O 1
ATOM 11705 N N . ASP B 1 419 ? 13.164 -4.266 -24.078 1 34.81 419 ASP B N 1
ATOM 11706 C CA . ASP B 1 419 ? 12.992 -3.857 -25.469 1 34.81 419 ASP B CA 1
ATOM 11707 C C . ASP B 1 419 ? 14.086 -4.457 -26.359 1 34.81 419 ASP B C 1
ATOM 11709 O O . ASP B 1 419 ? 15.258 -4.109 -26.219 1 34.81 419 ASP B O 1
ATOM 11713 N N . ASN B 1 420 ? 14.211 -5.641 -26.469 1 34.03 420 ASN B N 1
ATOM 11714 C CA . ASN B 1 420 ? 15.125 -6.023 -27.547 1 34.03 420 ASN B CA 1
ATOM 11715 C C . ASN B 1 420 ? 14.711 -5.395 -28.875 1 34.03 420 ASN B C 1
ATOM 11717 O O . ASN B 1 420 ? 13.883 -5.945 -29.594 1 34.03 420 ASN B O 1
ATOM 11721 N N . PRO B 1 421 ? 14.992 -4.207 -29.047 1 38.66 421 PRO B N 1
ATOM 11722 C CA . PRO B 1 421 ? 14.609 -3.496 -30.281 1 38.66 421 PRO B CA 1
ATOM 11723 C C . PRO B 1 421 ? 15.055 -4.227 -31.547 1 38.66 421 PRO B C 1
ATOM 11725 O O . PRO B 1 421 ? 14.367 -4.176 -32.562 1 38.66 421 PRO B O 1
ATOM 11728 N N . TRP B 1 422 ? 16.172 -4.828 -31.5 1 34.12 422 TRP B N 1
ATOM 11729 C CA . TRP B 1 422 ? 16.703 -5.219 -32.812 1 34.12 422 TRP B CA 1
ATOM 11730 C C . TRP B 1 422 ? 15.875 -6.344 -33.406 1 34.12 422 TRP B C 1
ATOM 11732 O O . TRP B 1 422 ? 15.516 -6.293 -34.594 1 34.12 422 TRP B O 1
ATOM 11742 N N . TRP B 1 423 ? 15.695 -7.395 -32.625 1 35 423 TRP B N 1
ATOM 11743 C CA . TRP B 1 423 ? 15.008 -8.516 -33.219 1 35 423 TRP B CA 1
ATOM 11744 C C . TRP B 1 423 ? 13.562 -8.156 -33.562 1 35 423 TRP B C 1
ATOM 11746 O O . TRP B 1 423 ? 13.062 -8.5 -34.625 1 35 423 TRP B O 1
ATOM 11756 N N . ASN B 1 424 ? 12.945 -7.484 -32.531 1 38.06 424 ASN B N 1
ATOM 11757 C CA . ASN B 1 424 ? 11.609 -7.008 -32.875 1 38.06 424 ASN B CA 1
ATOM 11758 C C . ASN B 1 424 ? 11.609 -6.152 -34.125 1 38.06 424 ASN B C 1
ATOM 11760 O O . ASN B 1 424 ? 10.703 -6.25 -34.938 1 38.06 424 ASN B O 1
ATOM 11764 N N . HIS B 1 425 ? 12.703 -5.387 -34.281 1 37.19 425 HIS B N 1
ATOM 11765 C CA . HIS B 1 425 ? 12.859 -4.605 -35.5 1 37.19 425 HIS B CA 1
ATOM 11766 C C . HIS B 1 425 ? 13.133 -5.508 -36.688 1 37.19 425 HIS B C 1
ATOM 11768 O O . HIS B 1 425 ? 12.539 -5.324 -37.75 1 37.19 425 HIS B O 1
ATOM 11774 N N . ARG B 1 426 ? 14 -6.406 -36.438 1 35.59 426 ARG B N 1
ATOM 11775 C CA . ARG B 1 426 ? 14.43 -7.211 -37.562 1 35.59 426 ARG B CA 1
ATOM 11776 C C . ARG B 1 426 ? 13.289 -8.094 -38.094 1 35.59 426 ARG B C 1
ATOM 11778 O O . ARG B 1 426 ? 13.133 -8.273 -39.281 1 35.59 426 ARG B O 1
ATOM 11785 N N . TYR B 1 427 ? 12.641 -8.75 -37.156 1 37.59 427 TYR B N 1
ATOM 11786 C CA . TYR B 1 427 ? 11.609 -9.648 -37.656 1 37.59 427 TYR B CA 1
ATOM 11787 C C . TYR B 1 427 ? 10.227 -9.039 -37.469 1 37.59 427 TYR B C 1
ATOM 11789 O O . TYR B 1 427 ? 9.211 -9.734 -37.562 1 37.59 427 TYR B O 1
ATOM 11797 N N . GLY B 1 428 ? 10.102 -7.633 -37.375 1 34.66 428 GLY B N 1
ATOM 11798 C CA . GLY B 1 428 ? 8.875 -6.852 -37.406 1 34.66 428 GLY B CA 1
ATOM 11799 C C . GLY B 1 428 ? 7.875 -7.266 -36.344 1 34.66 428 GLY B C 1
ATOM 11800 O O . GLY B 1 428 ? 6.664 -7.137 -36.562 1 34.66 428 GLY B O 1
ATOM 11801 N N . VAL B 1 429 ? 8.32 -8.039 -35.594 1 35.5 429 VAL B N 1
ATOM 11802 C CA . VAL B 1 429 ? 7.312 -8.523 -34.656 1 35.5 429 VAL B CA 1
ATOM 11803 C C . VAL B 1 429 ? 7.141 -7.512 -33.5 1 35.5 429 VAL B C 1
ATOM 11805 O O . VAL B 1 429 ? 6.422 -7.773 -32.531 1 35.5 429 VAL B O 1
ATOM 11808 N N . TRP B 1 430 ? 7.863 -6.422 -33.562 1 38.09 430 TRP B N 1
ATOM 11809 C CA . TRP B 1 430 ? 7.68 -5.414 -32.531 1 38.09 430 TRP B CA 1
ATOM 11810 C C . TRP B 1 430 ? 6.336 -4.707 -32.688 1 38.09 430 TRP B C 1
ATOM 11812 O O . TRP B 1 430 ? 6.055 -4.117 -33.719 1 38.09 430 TRP B O 1
ATOM 11822 N N . THR B 1 431 ? 5.488 -5.234 -32.188 1 33.75 431 THR B N 1
ATOM 11823 C CA . THR B 1 431 ? 4.301 -4.391 -32.25 1 33.75 431 THR B CA 1
ATOM 11824 C C . THR B 1 431 ? 4.453 -3.174 -31.359 1 33.75 431 THR B C 1
ATOM 11826 O O . THR B 1 431 ? 3.508 -2.404 -31.172 1 33.75 431 THR B O 1
ATOM 11829 N N . GLY B 1 432 ? 5.258 -3.289 -30.344 1 33.69 432 GLY B N 1
ATOM 11830 C CA . GLY B 1 432 ? 5.059 -2.164 -29.438 1 33.69 432 GLY B CA 1
ATOM 11831 C C . GLY B 1 432 ? 5.633 -0.865 -29.969 1 33.69 432 GLY B C 1
ATOM 11832 O O . GLY B 1 432 ? 6.406 -0.869 -30.938 1 33.69 432 GLY B O 1
ATOM 11833 N N . TRP B 1 433 ? 4.91 0.236 -29.422 1 32 433 TRP B N 1
ATOM 11834 C CA . TRP B 1 433 ? 4.852 1.645 -29.797 1 32 433 TRP B CA 1
ATOM 11835 C C . TRP B 1 433 ? 6.227 2.297 -29.688 1 32 433 TRP B C 1
ATOM 11837 O O . TRP B 1 433 ? 7.098 1.805 -28.969 1 32 433 TRP B O 1
ATOM 11847 N N . GLY B 1 434 ? 6.387 3.285 -30.547 1 32 434 GLY B N 1
ATOM 11848 C CA . GLY B 1 434 ? 7.336 4.387 -30.562 1 32 434 GLY B CA 1
ATOM 11849 C C . GLY B 1 434 ? 7.789 4.801 -29.172 1 32 434 GLY B C 1
ATOM 11850 O O . GLY B 1 434 ? 7.195 4.395 -28.172 1 32 434 GLY B O 1
ATOM 11851 N N . ALA B 1 435 ? 8.984 5.152 -29.078 1 32.09 435 ALA B N 1
ATOM 11852 C CA . ALA B 1 435 ? 9.461 5.773 -27.844 1 32.09 435 ALA B CA 1
ATOM 11853 C C . ALA B 1 435 ? 8.32 6.445 -27.094 1 32.09 435 ALA B C 1
ATOM 11855 O O . ALA B 1 435 ? 7.543 7.203 -27.672 1 32.09 435 ALA B O 1
ATOM 11856 N N . PRO B 1 436 ? 7.738 5.723 -26.188 1 31.19 436 PRO B N 1
ATOM 11857 C CA . PRO B 1 436 ? 6.746 6.527 -25.484 1 31.19 436 PRO B CA 1
ATOM 11858 C C . PRO B 1 436 ? 7.094 8.016 -25.453 1 31.19 436 PRO B C 1
ATOM 11860 O O . PRO B 1 436 ? 8.258 8.375 -25.266 1 31.19 436 PRO B O 1
ATOM 11863 N N . SER B 1 437 ? 6.527 8.719 -26.328 1 30.83 437 SER B N 1
ATOM 11864 C CA . SER B 1 437 ? 6.672 10.148 -26.078 1 30.83 437 SER B CA 1
ATOM 11865 C C . SER B 1 437 ? 6.66 10.453 -24.594 1 30.83 437 SER B C 1
ATOM 11867 O O . SER B 1 437 ? 5.727 10.07 -23.875 1 30.83 437 SER B O 1
ATOM 11869 N N . LEU B 1 438 ? 7.801 10.273 -23.938 1 32.94 438 LEU B N 1
ATOM 11870 C CA . LEU B 1 438 ? 7.863 10.805 -22.594 1 32.94 438 LEU B CA 1
ATOM 11871 C C . LEU B 1 438 ? 6.781 11.859 -22.375 1 32.94 438 LEU B C 1
ATOM 11873 O O . LEU B 1 438 ? 6.598 12.75 -23.203 1 32.94 438 LEU B O 1
ATOM 11877 N N . ALA B 1 439 ? 5.738 11.547 -21.953 1 33.16 439 ALA B N 1
ATOM 11878 C CA . ALA B 1 439 ? 4.895 12.664 -21.547 1 33.16 439 ALA B CA 1
ATOM 11879 C C . ALA B 1 439 ? 5.734 13.914 -21.266 1 33.16 439 ALA B C 1
ATOM 11881 O O . ALA B 1 439 ? 6.867 13.812 -20.797 1 33.16 439 ALA B O 1
ATOM 11882 N N . LYS B 1 440 ? 5.48 14.945 -21.859 1 36.53 440 LYS B N 1
ATOM 11883 C CA . LYS B 1 440 ? 6.066 16.266 -21.656 1 36.53 440 LYS B CA 1
ATOM 11884 C C . LYS B 1 440 ? 6.34 16.531 -20.172 1 36.53 440 LYS B C 1
ATOM 11886 O O . LYS B 1 440 ? 5.422 16.484 -19.359 1 36.53 440 LYS B O 1
ATOM 11891 N N . ARG B 1 441 ? 7.387 16.234 -19.688 1 42.09 441 ARG B N 1
ATOM 11892 C CA . ARG B 1 441 ? 7.906 16.594 -18.359 1 42.09 441 ARG B CA 1
ATOM 11893 C C . ARG B 1 441 ? 7.34 17.922 -17.891 1 42.09 441 ARG B C 1
ATOM 11895 O O . ARG B 1 441 ? 7.477 18.938 -18.578 1 42.09 441 ARG B O 1
ATOM 11902 N N . VAL B 1 442 ? 6.312 17.859 -17.172 1 49.59 442 VAL B N 1
ATOM 11903 C CA . VAL B 1 442 ? 5.926 19.125 -16.562 1 49.59 442 VAL B CA 1
ATOM 11904 C C . VAL B 1 442 ? 7.023 19.609 -15.625 1 49.59 442 VAL B C 1
ATOM 11906 O O . VAL B 1 442 ? 7.32 18.953 -14.617 1 49.59 442 VAL B O 1
ATOM 11909 N N . GLU B 1 443 ? 7.832 20.594 -15.906 1 64.06 443 GLU B N 1
ATOM 11910 C CA . GLU B 1 443 ? 8.945 21.188 -15.172 1 64.06 443 GLU B CA 1
ATOM 11911 C C . GLU B 1 443 ? 8.5 21.703 -13.805 1 64.06 443 GLU B C 1
ATOM 11913 O O . GLU B 1 443 ? 9.328 21.969 -12.938 1 64.06 443 GLU B O 1
ATOM 11918 N N . GLY B 1 444 ? 7.176 21.656 -13.422 1 84.56 444 GLY B N 1
ATOM 11919 C CA . GLY B 1 444 ? 6.641 22.141 -12.156 1 84.56 444 GLY B CA 1
ATOM 11920 C C . GLY B 1 444 ? 5.141 22.375 -12.195 1 84.56 444 GLY B C 1
ATOM 11921 O O . GLY B 1 444 ? 4.559 22.516 -13.273 1 84.56 444 GLY B O 1
ATOM 11922 N N . GLU B 1 445 ? 4.5 22.25 -11.016 1 92.06 445 GLU B N 1
ATOM 11923 C CA . GLU B 1 445 ? 3.07 22.516 -10.859 1 92.06 445 GLU B CA 1
ATOM 11924 C C . GLU B 1 445 ? 2.814 23.531 -9.75 1 92.06 445 GLU B C 1
ATOM 11926 O O . GLU B 1 445 ? 3.541 23.578 -8.758 1 92.06 445 GLU B O 1
ATOM 11931 N N . SER B 1 446 ? 1.85 24.375 -10 1 94.44 446 SER B N 1
ATOM 11932 C CA . SER B 1 446 ? 1.492 25.375 -9 1 94.44 446 SER B CA 1
ATOM 11933 C C . SER B 1 446 ? 0.838 24.734 -7.781 1 94.44 446 SER B C 1
ATOM 11935 O O . SER B 1 446 ? 0.461 23.562 -7.82 1 94.44 446 SER B O 1
ATOM 11937 N N . MET B 1 447 ? 0.754 25.469 -6.699 1 96.62 447 MET B N 1
ATOM 11938 C CA . MET B 1 447 ? -0.055 25.109 -5.531 1 96.62 447 MET B CA 1
ATOM 11939 C C . MET B 1 447 ? -0.592 26.375 -4.852 1 96.62 447 MET B C 1
ATOM 11941 O O . MET B 1 447 ? 0.155 27.078 -4.18 1 96.62 447 MET B O 1
ATOM 11945 N N . TYR B 1 448 ? -1.767 26.625 -5.055 1 96.69 448 TYR B N 1
ATOM 11946 C CA . TYR B 1 448 ? -2.418 27.734 -4.355 1 96.69 448 TYR B CA 1
ATOM 11947 C C . TYR B 1 448 ? -3.926 27.531 -4.297 1 96.69 448 TYR B C 1
ATOM 11949 O O . TYR B 1 448 ? -4.461 26.625 -4.938 1 96.69 448 TYR B O 1
ATOM 11957 N N . PHE B 1 449 ? -4.621 28.359 -3.475 1 97.38 449 PHE B N 1
ATOM 11958 C CA . PHE B 1 449 ? -6.062 28.234 -3.297 1 97.38 449 PHE B CA 1
ATOM 11959 C C . PHE B 1 449 ? -6.793 29.328 -4.066 1 97.38 449 PHE B C 1
ATOM 11961 O O . PHE B 1 449 ? -6.328 30.469 -4.129 1 97.38 449 PHE B O 1
ATOM 11968 N N . LYS B 1 450 ? -7.852 28.938 -4.66 1 96.38 450 LYS B N 1
ATOM 11969 C CA . LYS B 1 450 ? -8.867 29.891 -5.078 1 96.38 450 LYS B CA 1
ATOM 11970 C C . LYS B 1 450 ? -10.094 29.828 -4.176 1 96.38 450 LYS B C 1
ATOM 11972 O O . LYS B 1 450 ? -10.602 28.734 -3.895 1 96.38 450 LYS B O 1
ATOM 11977 N N . VAL B 1 451 ? -10.469 30.938 -3.668 1 97 451 VAL B N 1
ATOM 11978 C CA . VAL B 1 451 ? -11.742 31.078 -2.973 1 97 451 VAL B CA 1
ATOM 11979 C C . VAL B 1 451 ? -12.68 31.969 -3.781 1 97 451 VAL B C 1
ATOM 11981 O O . VAL B 1 451 ? -12.336 33.094 -4.113 1 97 451 VAL B O 1
ATOM 11984 N N . ASN B 1 452 ? -13.875 31.391 -4.133 1 95.75 452 ASN B N 1
ATOM 11985 C CA . ASN B 1 452 ? -14.836 32.094 -4.977 1 95.75 452 ASN B CA 1
ATOM 11986 C C . ASN B 1 452 ? -14.203 32.562 -6.285 1 95.75 452 ASN B C 1
ATOM 11988 O O . ASN B 1 452 ? -14.492 33.656 -6.762 1 95.75 452 ASN B O 1
ATOM 11992 N N . GLY B 1 453 ? -13.227 31.781 -6.719 1 92.88 453 GLY B N 1
ATOM 11993 C CA . GLY B 1 453 ? -12.609 32.031 -8.008 1 92.88 453 GLY B CA 1
ATOM 11994 C C . GLY B 1 453 ? -11.422 32.969 -7.93 1 92.88 453 GLY B C 1
ATOM 11995 O O . GLY B 1 453 ? -10.727 33.188 -8.922 1 92.88 453 GLY B O 1
ATOM 11996 N N . VAL B 1 454 ? -11.078 33.562 -6.777 1 94.31 454 VAL B N 1
ATOM 11997 C CA . VAL B 1 454 ? -9.984 34.5 -6.609 1 94.31 454 VAL B CA 1
ATOM 11998 C C . VAL B 1 454 ? -8.766 33.812 -6.008 1 94.31 454 VAL B C 1
ATOM 12000 O O . VAL B 1 454 ? -8.875 33.125 -4.977 1 94.31 454 VAL B O 1
ATOM 12003 N N . PRO B 1 455 ? -7.59 33.875 -6.637 1 94.62 455 PRO B N 1
ATOM 12004 C CA . PRO B 1 455 ? -6.387 33.312 -6.031 1 94.62 455 PRO B CA 1
ATOM 12005 C C . PRO B 1 455 ? -6.008 34 -4.715 1 94.62 455 PRO B C 1
ATOM 12007 O O . PRO B 1 455 ? -5.988 35.219 -4.633 1 94.62 455 PRO B O 1
ATOM 12010 N N . ILE B 1 456 ? -5.75 33.219 -3.732 1 96.25 456 ILE B N 1
ATOM 12011 C CA . ILE B 1 456 ? -5.438 33.719 -2.396 1 96.25 456 ILE B CA 1
ATOM 12012 C C . ILE B 1 456 ? -3.949 33.531 -2.113 1 96.25 456 ILE B C 1
ATOM 12014 O O . ILE B 1 456 ? -3.381 32.5 -2.404 1 96.25 456 ILE B O 1
ATOM 12018 N N . TYR B 1 457 ? -3.25 34.562 -1.68 1 97.19 457 TYR B N 1
ATOM 12019 C CA . TYR B 1 457 ? -1.941 34.375 -1.064 1 97.19 457 TYR B CA 1
ATOM 12020 C C . TYR B 1 457 ? -2.078 34 0.408 1 97.19 457 TYR B C 1
ATOM 12022 O O . TYR B 1 457 ? -2.502 34.812 1.224 1 97.19 457 TYR B O 1
ATOM 12030 N N . ALA B 1 458 ? -1.722 32.844 0.766 1 98.38 458 ALA B N 1
ATOM 12031 C CA . ALA B 1 458 ? -1.843 32.375 2.145 1 98.38 458 ALA B CA 1
ATOM 12032 C C . ALA B 1 458 ? -0.732 32.938 3.02 1 98.38 458 ALA B C 1
ATOM 12034 O O . ALA B 1 458 ? 0.452 32.75 2.75 1 98.38 458 ALA B O 1
ATOM 12035 N N . LYS B 1 459 ? -1.052 33.688 4 1 98.5 459 LYS B N 1
ATOM 12036 C CA . LYS B 1 459 ? -0.171 34.281 5.012 1 98.5 459 LYS B CA 1
ATOM 12037 C C . LYS B 1 459 ? -0.532 33.781 6.406 1 98.5 459 LYS B C 1
ATOM 12039 O O . LYS B 1 459 ? -1.647 34 6.883 1 98.5 459 LYS B O 1
ATOM 12044 N N . GLY B 1 460 ? 0.348 33.062 7.016 1 98.5 460 GLY B N 1
ATOM 12045 C CA . GLY B 1 460 ? -0.043 32.594 8.336 1 98.5 460 GLY B CA 1
ATOM 12046 C C . GLY B 1 460 ? 1.042 31.781 9.031 1 98.5 460 GLY B C 1
ATOM 12047 O O . GLY B 1 460 ? 2.227 32.094 8.922 1 98.5 460 GLY B O 1
ATOM 12048 N N . ALA B 1 461 ? 0.643 30.859 9.875 1 98.69 461 ALA B N 1
ATOM 12049 C CA . ALA B 1 461 ? 1.517 30.062 10.734 1 98.69 461 ALA B CA 1
ATOM 12050 C C . ALA B 1 461 ? 0.903 28.703 11.031 1 98.69 461 ALA B C 1
ATOM 12052 O O . ALA B 1 461 ? -0.274 28.469 10.742 1 98.69 461 ALA B O 1
ATOM 12053 N N . ASN B 1 462 ? 1.72 27.797 11.461 1 98.69 462 ASN B N 1
ATOM 12054 C CA . ASN B 1 462 ? 1.25 26.578 12.094 1 98.69 462 ASN B CA 1
ATOM 12055 C C . ASN B 1 462 ? 0.825 26.828 13.539 1 98.69 462 ASN B C 1
ATOM 12057 O O . ASN B 1 462 ? 1.541 27.469 14.305 1 98.69 462 ASN B O 1
ATOM 12061 N N . ILE B 1 463 ? -0.334 26.391 13.828 1 98.5 463 ILE B N 1
ATOM 12062 C CA . ILE B 1 463 ? -0.787 26.516 15.211 1 98.5 463 ILE B CA 1
ATOM 12063 C C . ILE B 1 463 ? -0.669 25.172 15.922 1 98.5 463 ILE B C 1
ATOM 12065 O O . ILE B 1 463 ? -1.034 24.141 15.359 1 98.5 463 ILE B O 1
ATOM 12069 N N . ILE B 1 464 ? -0.051 25.156 17.078 1 97.81 464 ILE B N 1
ATOM 12070 C CA . ILE B 1 464 ? 0.051 23.984 17.938 1 97.81 464 ILE B CA 1
ATOM 12071 C C . ILE B 1 464 ? -0.99 24.062 19.047 1 97.81 464 ILE B C 1
ATOM 12073 O O . ILE B 1 464 ? -1.711 25.062 19.156 1 97.81 464 ILE B O 1
ATOM 12077 N N . PRO B 1 465 ? -1.161 23.016 19.844 1 97.25 465 PRO B N 1
ATOM 12078 C CA . PRO B 1 465 ? -2.088 23.109 20.984 1 97.25 465 PRO B CA 1
ATOM 12079 C C . PRO B 1 465 ? -1.812 24.312 21.875 1 97.25 465 PRO B C 1
ATOM 12081 O O . PRO B 1 465 ? -0.657 24.719 22.016 1 97.25 465 PRO B O 1
ATOM 12084 N N . LEU B 1 466 ? -2.814 24.859 22.5 1 96.88 466 LEU B N 1
ATOM 12085 C CA . LEU B 1 466 ? -2.711 26.141 23.188 1 96.88 466 LEU B CA 1
ATOM 12086 C C . LEU B 1 466 ? -2.039 25.953 24.547 1 96.88 466 LEU B C 1
ATOM 12088 O O . LEU B 1 466 ? -1.611 26.938 25.172 1 96.88 466 LEU B O 1
ATOM 12092 N N . HIS B 1 467 ? -2.01 24.719 25 1 96.19 467 HIS B N 1
ATOM 12093 C CA . HIS B 1 467 ? -1.414 24.406 26.297 1 96.19 467 HIS B CA 1
ATOM 12094 C C . HIS B 1 467 ? -0.943 22.953 26.359 1 96.19 467 HIS B C 1
ATOM 12096 O O . HIS B 1 467 ? -1.295 22.156 25.5 1 96.19 467 HIS B O 1
ATOM 12102 N N . THR B 1 468 ? -0.141 22.656 27.359 1 96 468 THR B N 1
ATOM 12103 C CA . THR B 1 468 ? 0.333 21.281 27.562 1 96 468 THR B CA 1
ATOM 12104 C C . THR B 1 468 ? -0.803 20.391 28.031 1 96 468 THR B C 1
ATOM 12106 O O . THR B 1 468 ? -0.732 19.156 27.875 1 96 468 THR B O 1
ATOM 12109 N N . LEU B 1 469 ? -1.846 21.016 28.594 1 95.94 469 LEU B N 1
ATOM 12110 C CA . LEU B 1 469 ? -3.039 20.281 29.031 1 95.94 469 LEU B CA 1
ATOM 12111 C C . LEU B 1 469 ? -4.293 20.891 28.391 1 95.94 469 LEU B C 1
ATOM 12113 O O . LEU B 1 469 ? -4.492 22.094 28.438 1 95.94 469 LEU B O 1
ATOM 12117 N N . PRO B 1 470 ? -5.152 20.078 27.859 1 94.88 470 PRO B N 1
ATOM 12118 C CA . PRO B 1 470 ? -6.352 20.609 27.203 1 94.88 470 PRO B CA 1
ATOM 12119 C C . PRO B 1 470 ? -7.227 21.438 28.141 1 94.88 470 PRO B C 1
ATOM 12121 O O . PRO B 1 470 ? -7.836 22.422 27.703 1 94.88 470 PRO B O 1
ATOM 12124 N N . VAL B 1 471 ? -7.266 21.109 29.422 1 94.88 471 VAL B N 1
ATOM 12125 C CA . VAL B 1 471 ? -8.148 21.766 30.375 1 94.88 471 VAL B CA 1
ATOM 12126 C C . VAL B 1 471 ? -7.672 23.203 30.594 1 94.88 471 VAL B C 1
ATOM 12128 O O . VAL B 1 471 ? -8.453 24.062 31 1 94.88 471 VAL B O 1
ATOM 12131 N N . ASN B 1 472 ? -6.434 23.453 30.359 1 94.94 472 ASN B N 1
ATOM 12132 C CA . ASN B 1 472 ? -5.859 24.781 30.562 1 94.94 472 ASN B CA 1
ATOM 12133 C C . ASN B 1 472 ? -5.949 25.625 29.297 1 94.94 472 ASN B C 1
ATOM 12135 O O . ASN B 1 472 ? -5.609 26.812 29.297 1 94.94 472 ASN B O 1
ATOM 12139 N N . ALA B 1 473 ? -6.324 25.078 28.188 1 94.88 473 ALA B N 1
ATOM 12140 C CA . ALA B 1 473 ? -6.574 25.797 26.938 1 94.88 473 ALA B CA 1
ATOM 12141 C C . ALA B 1 473 ? -7.941 26.469 26.969 1 94.88 473 ALA B C 1
ATOM 12143 O O . ALA B 1 473 ? -8.883 26 26.312 1 94.88 473 ALA B O 1
ATOM 12144 N N . THR B 1 474 ? -8.031 27.594 27.531 1 93.94 474 THR B N 1
ATOM 12145 C CA . THR B 1 474 ? -9.297 28.266 27.781 1 93.94 474 THR B CA 1
ATOM 12146 C C . THR B 1 474 ? -9.781 28.984 26.516 1 93.94 474 THR B C 1
ATOM 12148 O O . THR B 1 474 ? -8.992 29.234 25.594 1 93.94 474 THR B O 1
ATOM 12151 N N . ASP B 1 475 ? -11 29.281 26.516 1 93.94 475 ASP B N 1
ATOM 12152 C CA . ASP B 1 475 ? -11.57 30.047 25.406 1 93.94 475 ASP B CA 1
ATOM 12153 C C . ASP B 1 475 ? -10.914 31.422 25.281 1 93.94 475 ASP B C 1
ATOM 12155 O O . ASP B 1 475 ? -10.766 31.953 24.188 1 93.94 475 ASP B O 1
ATOM 12159 N N . GLU B 1 476 ? -10.586 31.953 26.391 1 93.31 476 GLU B N 1
ATOM 12160 C CA . GLU B 1 476 ? -9.922 33.25 26.391 1 93.31 476 GLU B CA 1
ATOM 12161 C C . GLU B 1 476 ? -8.547 33.156 25.719 1 93.31 476 GLU B C 1
ATOM 12163 O O . GLU B 1 476 ? -8.188 34.031 24.922 1 93.31 476 GLU B O 1
ATOM 12168 N N . LEU B 1 477 ? -7.828 32.188 26.125 1 94.81 477 LEU B N 1
ATOM 12169 C CA . LEU B 1 477 ? -6.516 31.969 25.516 1 94.81 477 LEU B CA 1
ATOM 12170 C C . LEU B 1 477 ? -6.641 31.75 24.016 1 94.81 477 LEU B C 1
ATOM 12172 O O . LEU B 1 477 ? -5.828 32.25 23.25 1 94.81 477 LEU B O 1
ATOM 12176 N N . LEU B 1 478 ? -7.602 31 23.641 1 96.56 478 LEU B N 1
ATOM 12177 C CA . LEU B 1 478 ? -7.863 30.734 22.234 1 96.56 478 LEU B CA 1
ATOM 12178 C C . LEU B 1 478 ? -8.18 32.031 21.5 1 96.56 478 LEU B C 1
ATOM 12180 O O . LEU B 1 478 ? -7.609 32.312 20.438 1 96.56 478 LEU B O 1
ATOM 12184 N N . ALA B 1 479 ? -9.07 32.812 22.031 1 95.62 479 ALA B N 1
ATOM 12185 C CA . ALA B 1 479 ? -9.461 34.062 21.422 1 95.62 479 ALA B CA 1
ATOM 12186 C C . ALA B 1 479 ? -8.266 35 21.297 1 95.62 479 ALA B C 1
ATOM 12188 O O . ALA B 1 479 ? -8.086 35.656 20.266 1 95.62 479 ALA B O 1
ATOM 12189 N N . GLU B 1 480 ? -7.492 35.062 22.328 1 94.44 480 GLU B N 1
ATOM 12190 C CA . GLU B 1 480 ? -6.301 35.906 22.312 1 94.44 480 GLU B CA 1
ATOM 12191 C C . GLU B 1 480 ? -5.316 35.438 21.234 1 94.44 480 GLU B C 1
ATOM 12193 O O . GLU B 1 480 ? -4.738 36.281 20.531 1 94.44 480 GLU B O 1
ATOM 12198 N N . THR B 1 481 ? -5.09 34.188 21.141 1 96.62 481 THR B N 1
ATOM 12199 C CA . THR B 1 481 ? -4.164 33.656 20.156 1 96.62 481 THR B CA 1
ATOM 12200 C C . THR B 1 481 ? -4.621 34 18.75 1 96.62 481 THR B C 1
ATOM 12202 O O . THR B 1 481 ? -3.805 34.375 17.891 1 96.62 481 THR B O 1
ATOM 12205 N N . LEU B 1 482 ? -5.898 33.906 18.453 1 97.44 482 LEU B N 1
ATOM 12206 C CA . LEU B 1 482 ? -6.422 34.25 17.141 1 97.44 482 LEU B CA 1
ATOM 12207 C C . LEU B 1 482 ? -6.367 35.75 16.875 1 97.44 482 LEU B C 1
ATOM 12209 O O . LEU B 1 482 ? -6.215 36.156 15.727 1 97.44 482 LEU B O 1
ATOM 12213 N N . ASP B 1 483 ? -6.484 36.5 17.969 1 94.81 483 ASP B N 1
ATOM 12214 C CA . ASP B 1 483 ? -6.293 37.938 17.828 1 94.81 483 ASP B CA 1
ATOM 12215 C C . ASP B 1 483 ? -4.863 38.281 17.406 1 94.81 483 ASP B C 1
ATOM 12217 O O . ASP B 1 483 ? -4.641 39.188 16.609 1 94.81 483 ASP B O 1
ATOM 12221 N N . TYR B 1 484 ? -3.9 37.531 17.969 1 95.38 484 TYR B N 1
ATOM 12222 C CA . TYR B 1 484 ? -2.516 37.688 17.547 1 95.38 484 TYR B CA 1
ATOM 12223 C C . TYR B 1 484 ? -2.363 37.438 16.047 1 95.38 484 TYR B C 1
ATOM 12225 O O . TYR B 1 484 ? -1.646 38.156 15.352 1 95.38 484 TYR B O 1
ATOM 12233 N N . ALA B 1 485 ? -3.037 36.438 15.562 1 97.44 485 ALA B N 1
ATOM 12234 C CA . ALA B 1 485 ? -2.977 36.062 14.148 1 97.44 485 ALA B CA 1
ATOM 12235 C C . ALA B 1 485 ? -3.535 37.188 13.281 1 97.44 485 ALA B C 1
ATOM 12237 O O . ALA B 1 485 ? -2.912 37.594 12.297 1 97.44 485 ALA B O 1
ATOM 12238 N N . THR B 1 486 ? -4.727 37.719 13.641 1 96.31 486 THR B N 1
ATOM 12239 C CA . THR B 1 486 ? -5.352 38.75 12.836 1 96.31 486 THR B CA 1
ATOM 12240 C C . THR B 1 486 ? -4.566 40.062 12.945 1 96.31 486 THR B C 1
ATOM 12242 O O . THR B 1 486 ? -4.508 40.844 11.984 1 96.31 486 THR B O 1
ATOM 12245 N N . ASP B 1 487 ? -3.957 40.281 14.18 1 94.88 487 ASP B N 1
ATOM 12246 C CA . ASP B 1 487 ? -3.111 41.469 14.352 1 94.88 487 ASP B CA 1
ATOM 12247 C C . ASP B 1 487 ? -1.943 41.438 13.367 1 94.88 487 ASP B C 1
ATOM 12249 O O . ASP B 1 487 ? -1.506 42.5 12.898 1 94.88 487 ASP B O 1
ATOM 12253 N N . ALA B 1 488 ? -1.488 40.312 13.047 1 96.12 488 ALA B N 1
ATOM 12254 C CA . ALA B 1 488 ? -0.378 40.156 12.117 1 96.12 488 ALA B CA 1
ATOM 12255 C C . ALA B 1 488 ? -0.887 39.938 10.688 1 96.12 488 ALA B C 1
ATOM 12257 O O . ALA B 1 488 ? -0.122 39.562 9.797 1 96.12 488 ALA B O 1
ATOM 12258 N N . ARG B 1 489 ? -2.182 40.094 10.445 1 96.06 489 ARG B N 1
ATOM 12259 C CA . ARG B 1 489 ? -2.836 40.031 9.141 1 96.06 489 ARG B CA 1
ATOM 12260 C C . ARG B 1 489 ? -2.748 38.625 8.547 1 96.06 489 ARG B C 1
ATOM 12262 O O . ARG B 1 489 ? -2.629 38.469 7.332 1 96.06 489 ARG B O 1
ATOM 12269 N N . MET B 1 490 ? -2.719 37.625 9.383 1 98.06 490 MET B N 1
ATOM 12270 C CA . MET B 1 490 ? -2.729 36.25 8.914 1 98.06 490 MET B CA 1
ATOM 12271 C C . MET B 1 490 ? -4.113 35.844 8.422 1 98.06 490 MET B C 1
ATOM 12273 O O . MET B 1 490 ? -5.121 36.219 9.023 1 98.06 490 MET B O 1
ATOM 12277 N N . ASN B 1 491 ? -4.164 35.125 7.27 1 98.44 491 ASN B N 1
ATOM 12278 C CA . ASN B 1 491 ? -5.449 34.656 6.75 1 98.44 491 ASN B CA 1
ATOM 12279 C C . ASN B 1 491 ? -5.527 33.125 6.68 1 98.44 491 ASN B C 1
ATOM 12281 O O . ASN B 1 491 ? -6.508 32.594 6.184 1 98.44 491 ASN B O 1
ATOM 12285 N N . MET B 1 492 ? -4.48 32.469 7.199 1 98.75 492 MET B N 1
ATOM 12286 C CA . MET B 1 492 ? -4.52 31.016 7.215 1 98.75 492 MET B CA 1
ATOM 12287 C C . MET B 1 492 ? -3.754 30.453 8.414 1 98.75 492 MET B C 1
ATOM 12289 O O . MET B 1 492 ? -2.68 30.953 8.75 1 98.75 492 MET B O 1
ATOM 12293 N N . LEU B 1 493 ? -4.285 29.469 9.016 1 98.81 493 LEU B N 1
ATOM 12294 C CA . LEU B 1 493 ? -3.605 28.703 10.062 1 98.81 493 LEU B CA 1
ATOM 12295 C C . LEU B 1 493 ? -3.617 27.219 9.742 1 98.81 493 LEU B C 1
ATOM 12297 O O . LEU B 1 493 ? -4.625 26.688 9.273 1 98.81 493 LEU B O 1
ATOM 12301 N N . ARG B 1 494 ? -2.521 26.594 9.891 1 98.75 494 ARG B N 1
ATOM 12302 C CA . ARG B 1 494 ? -2.396 25.141 9.766 1 98.75 494 ARG B CA 1
ATOM 12303 C C . ARG B 1 494 ? -2.398 24.469 11.133 1 98.75 494 ARG B C 1
ATOM 12305 O O . ARG B 1 494 ? -1.514 24.719 11.953 1 98.75 494 ARG B O 1
ATOM 12312 N N . VAL B 1 495 ? -3.418 23.672 11.383 1 98.81 495 VAL B N 1
ATOM 12313 C CA . VAL B 1 495 ? -3.496 22.906 12.625 1 98.81 495 VAL B CA 1
ATOM 12314 C C . VAL B 1 495 ? -2.566 21.703 12.547 1 98.81 495 VAL B C 1
ATOM 12316 O O . VAL B 1 495 ? -2.828 20.75 11.797 1 98.81 495 VAL B O 1
ATOM 12319 N N . TRP B 1 496 ? -1.553 21.719 13.375 1 98.44 496 TRP B N 1
ATOM 12320 C CA . TRP B 1 496 ? -0.429 20.797 13.289 1 98.44 496 TRP B CA 1
ATOM 12321 C C . TRP B 1 496 ? -0.862 19.375 13.664 1 98.44 496 TRP B C 1
ATOM 12323 O O . TRP B 1 496 ? -1.604 19.188 14.625 1 98.44 496 TRP B O 1
ATOM 12333 N N . GLY B 1 497 ? -0.334 18.375 13.031 1 98.31 497 GLY B N 1
ATOM 12334 C CA . GLY B 1 497 ? -0.779 16.984 13.117 1 98.31 497 GLY B CA 1
ATOM 12335 C C . GLY B 1 497 ? -0.286 16.281 14.367 1 98.31 497 GLY B C 1
ATOM 12336 O O . GLY B 1 497 ? -0.786 15.211 14.719 1 98.31 497 GLY B O 1
ATOM 12337 N N . GLY B 1 498 ? 0.647 16.844 15.109 1 97.81 498 GLY B N 1
ATOM 12338 C CA . GLY B 1 498 ? 1.144 16.203 16.328 1 97.81 498 GLY B CA 1
ATOM 12339 C C . GLY B 1 498 ? 0.436 16.672 17.578 1 97.81 498 GLY B C 1
ATOM 12340 O O . GLY B 1 498 ? 0.79 16.266 18.688 1 97.81 498 GLY B O 1
ATOM 12341 N N . GLY B 1 499 ? -0.579 17.531 17.391 1 97.56 499 GLY B N 1
ATOM 12342 C CA . GLY B 1 499 ? -1.338 18.062 18.516 1 97.56 499 GLY B CA 1
ATOM 12343 C C . GLY B 1 499 ? -2.709 17.438 18.656 1 97.56 499 GLY B C 1
ATOM 12344 O O . GLY B 1 499 ? -2.844 16.219 18.625 1 97.56 499 GLY B O 1
ATOM 12345 N N . TRP B 1 500 ? -3.688 18.109 18.969 1 95.69 500 TRP B N 1
ATOM 12346 C CA . TRP B 1 500 ? -5.059 17.625 19.047 1 95.69 500 TRP B CA 1
ATOM 12347 C C . TRP B 1 500 ? -5.98 18.438 18.141 1 95.69 500 TRP B C 1
ATOM 12349 O O . TRP B 1 500 ? -5.613 19.516 17.688 1 95.69 500 TRP B O 1
ATOM 12359 N N . TYR B 1 501 ? -7.141 17.906 17.797 1 97.94 501 TYR B N 1
ATOM 12360 C CA . TYR B 1 501 ? -8.164 18.641 17.047 1 97.94 501 TYR B CA 1
ATOM 12361 C C . TYR B 1 501 ? -8.703 19.797 17.875 1 97.94 501 TYR B C 1
ATOM 12363 O O . TYR B 1 501 ? -9.07 19.625 19.031 1 97.94 501 TYR B O 1
ATOM 12371 N N . MET B 1 502 ? -8.727 20.984 17.297 1 98.06 502 MET B N 1
ATOM 12372 C CA . MET B 1 502 ? -9.125 22.172 18.031 1 98.06 502 MET B CA 1
ATOM 12373 C C . MET B 1 502 ? -10.602 22.109 18.406 1 98.06 502 MET B C 1
ATOM 12375 O O . MET B 1 502 ? -11.391 21.422 17.75 1 98.06 502 MET B O 1
ATOM 12379 N N . PRO B 1 503 ? -10.977 22.812 19.469 1 96.31 503 PRO B N 1
ATOM 12380 C CA . PRO B 1 503 ? -12.398 22.859 19.844 1 96.31 503 PRO B CA 1
ATOM 12381 C C . PRO B 1 503 ? -13.25 23.609 18.828 1 96.31 503 PRO B C 1
ATOM 12383 O O . PRO B 1 503 ? -12.711 24.344 17.984 1 96.31 503 PRO B O 1
ATOM 12386 N N . ASP B 1 504 ? -14.492 23.453 18.891 1 95.75 504 ASP B N 1
ATOM 12387 C CA . ASP B 1 504 ? -15.422 24.078 17.938 1 95.75 504 ASP B CA 1
ATOM 12388 C C . ASP B 1 504 ? -15.297 25.594 17.969 1 95.75 504 ASP B C 1
ATOM 12390 O O . ASP B 1 504 ? -15.477 26.25 16.938 1 95.75 504 ASP B O 1
ATOM 12394 N N . SER B 1 505 ? -14.969 26.141 19.109 1 96.62 505 SER B N 1
ATOM 12395 C CA . SER B 1 505 ? -14.844 27.594 19.234 1 96.62 505 SER B CA 1
ATOM 12396 C C . SER B 1 505 ? -13.727 28.125 18.344 1 96.62 505 SER B C 1
ATOM 12398 O O . SER B 1 505 ? -13.797 29.25 17.859 1 96.62 505 SER B O 1
ATOM 12400 N N . PHE B 1 506 ? -12.688 27.359 18.125 1 98 506 PHE B N 1
ATOM 12401 C CA . PHE B 1 506 ? -11.609 27.734 17.219 1 98 506 PHE B CA 1
ATOM 12402 C C . PHE B 1 506 ? -12.125 27.906 15.797 1 98 506 PHE B C 1
ATOM 12404 O O . PHE B 1 506 ? -11.867 28.938 15.156 1 98 506 PHE B O 1
ATOM 12411 N N . TYR B 1 507 ? -12.844 26.922 15.312 1 98.44 507 TYR B N 1
ATOM 12412 C CA . TYR B 1 507 ? -13.344 26.953 13.945 1 98.44 507 TYR B CA 1
ATOM 12413 C C . TYR B 1 507 ? -14.398 28.031 13.766 1 98.44 507 TYR B C 1
ATOM 12415 O O . TYR B 1 507 ? -14.43 28.719 12.742 1 98.44 507 TYR B O 1
ATOM 12423 N N . ASP B 1 508 ? -15.25 28.188 14.805 1 98.06 508 ASP B N 1
ATOM 12424 C CA . ASP B 1 508 ? -16.234 29.281 14.781 1 98.06 508 ASP B CA 1
ATOM 12425 C C . ASP B 1 508 ? -15.547 30.641 14.664 1 98.06 508 ASP B C 1
ATOM 12427 O O . ASP B 1 508 ? -15.977 31.484 13.891 1 98.06 508 ASP B O 1
ATOM 12431 N N . ALA B 1 509 ? -14.523 30.766 15.445 1 98.31 509 ALA B N 1
ATOM 12432 C CA . ALA B 1 509 ? -13.789 32.031 15.422 1 98.31 509 ALA B CA 1
ATOM 12433 C C . ALA B 1 509 ? -13.117 32.25 14.07 1 98.31 509 ALA B C 1
ATOM 12435 O O . ALA B 1 509 ? -13.094 33.375 13.555 1 98.31 509 ALA B O 1
ATOM 12436 N N . CYS B 1 510 ? -12.547 31.219 13.523 1 98.75 510 CYS B N 1
ATOM 12437 C CA . CYS B 1 510 ? -11.914 31.312 12.211 1 98.75 510 CYS B CA 1
ATOM 12438 C C . CYS B 1 510 ? -12.945 31.672 11.141 1 98.75 510 CYS B C 1
ATOM 12440 O O . CYS B 1 510 ? -12.656 32.469 10.242 1 98.75 510 CYS B O 1
ATOM 12442 N N . ASP B 1 511 ? -14.164 31.109 11.234 1 98.62 511 ASP B N 1
ATOM 12443 C CA . ASP B 1 511 ? -15.258 31.469 10.328 1 98.62 511 ASP B CA 1
ATOM 12444 C C . ASP B 1 511 ? -15.578 32.969 10.406 1 98.62 511 ASP B C 1
ATOM 12446 O O . ASP B 1 511 ? -15.789 33.594 9.383 1 98.62 511 ASP B O 1
ATOM 12450 N N . GLU B 1 512 ? -15.578 33.438 11.57 1 98.38 512 GLU B N 1
ATOM 12451 C CA . GLU B 1 512 ? -15.969 34.844 11.805 1 98.38 512 GLU B CA 1
ATOM 12452 C C . GLU B 1 512 ? -14.867 35.812 11.383 1 98.38 512 GLU B C 1
ATOM 12454 O O . GLU B 1 512 ? -15.148 36.875 10.859 1 98.38 512 GLU B O 1
ATOM 12459 N N . LYS B 1 513 ? -13.633 35.375 11.57 1 98.25 513 LYS B N 1
ATOM 12460 C CA . LYS B 1 513 ? -12.5 36.281 11.352 1 98.25 513 LYS B CA 1
ATOM 12461 C C . LYS B 1 513 ? -11.977 36.156 9.922 1 98.25 513 LYS B C 1
ATOM 12463 O O . LYS B 1 513 ? -11.211 37 9.461 1 98.25 513 LYS B O 1
ATOM 12468 N N . GLY B 1 514 ? -12.406 35.125 9.234 1 98.38 514 GLY B N 1
ATOM 12469 C CA . GLY B 1 514 ? -11.938 34.906 7.875 1 98.38 514 GLY B CA 1
ATOM 12470 C C . GLY B 1 514 ? -10.555 34.25 7.824 1 98.38 514 GLY B C 1
ATOM 12471 O O . GLY B 1 514 ? -9.758 34.562 6.938 1 98.38 514 GLY B O 1
ATOM 12472 N N . ILE B 1 515 ? -10.25 33.406 8.781 1 98.81 515 ILE B N 1
ATOM 12473 C CA . ILE B 1 515 ? -8.977 32.688 8.789 1 98.81 515 ILE B CA 1
ATOM 12474 C C . ILE B 1 515 ? -9.164 31.312 8.164 1 98.81 515 ILE B C 1
ATOM 12476 O O . ILE B 1 515 ? -9.93 30.484 8.664 1 98.81 515 ILE B O 1
ATOM 12480 N N . LEU B 1 516 ? -8.523 31.078 7.062 1 98.75 516 LEU B N 1
ATOM 12481 C CA . LEU B 1 516 ? -8.539 29.75 6.449 1 98.75 516 LEU B CA 1
ATOM 12482 C C . LEU B 1 516 ? -7.832 28.734 7.336 1 98.75 516 LEU B C 1
ATOM 12484 O O . LEU B 1 516 ? -6.852 29.062 8.008 1 98.75 516 LEU B O 1
ATOM 12488 N N . VAL B 1 517 ? -8.344 27.5 7.297 1 98.88 517 VAL B N 1
ATOM 12489 C CA . VAL B 1 517 ? -7.77 26.469 8.156 1 98.88 517 VAL B CA 1
ATOM 12490 C C . VAL B 1 517 ? -7.281 25.297 7.297 1 98.88 517 VAL B C 1
ATOM 12492 O O . VAL B 1 517 ? -8.047 24.734 6.523 1 98.88 517 VAL B O 1
ATOM 12495 N N . TRP B 1 518 ? -5.98 25.031 7.336 1 98.75 518 TRP B N 1
ATOM 12496 C CA . TRP B 1 518 ? -5.398 23.75 6.949 1 98.75 518 TRP B CA 1
ATOM 12497 C C . TRP B 1 518 ? -5.426 22.766 8.109 1 98.75 518 TRP B C 1
ATOM 12499 O O . TRP B 1 518 ? -4.594 22.844 9.023 1 98.75 518 TRP B O 1
ATOM 12509 N N . GLN B 1 519 ? -6.422 21.844 8.07 1 98.69 519 GLN B N 1
ATOM 12510 C CA . GLN B 1 519 ? -6.621 20.875 9.156 1 98.69 519 GLN B CA 1
ATOM 12511 C C . GLN B 1 519 ? -5.848 19.594 8.898 1 98.69 519 GLN B C 1
ATOM 12513 O O . GLN B 1 519 ? -6.039 18.938 7.863 1 98.69 519 GLN B O 1
ATOM 12518 N N . GLU B 1 520 ? -5.004 19.203 9.805 1 98.38 520 GLU B N 1
ATOM 12519 C CA . GLU B 1 520 ? -4.352 17.906 9.695 1 98.38 520 GLU B CA 1
ATOM 12520 C C . GLU B 1 520 ? -5.023 16.875 10.586 1 98.38 520 GLU B C 1
ATOM 12522 O O . GLU B 1 520 ? -5.609 17.219 11.617 1 98.38 520 GLU B O 1
ATOM 12527 N N . THR B 1 521 ? -4.949 15.578 10.109 1 98.62 521 THR B N 1
ATOM 12528 C CA . THR B 1 521 ? -5.18 14.508 11.07 1 98.62 521 THR B CA 1
ATOM 12529 C C . THR B 1 521 ? -3.998 14.375 12.031 1 98.62 521 THR B C 1
ATOM 12531 O O . THR B 1 521 ? -2.941 14.969 11.805 1 98.62 521 THR B O 1
ATOM 12534 N N . MET B 1 522 ? -4.191 13.672 13.117 1 98.69 522 MET B N 1
ATOM 12535 C CA . MET B 1 522 ? -3.26 13.789 14.234 1 98.69 522 MET B CA 1
ATOM 12536 C C . MET B 1 522 ? -2.186 12.703 14.164 1 98.69 522 MET B C 1
ATOM 12538 O O . MET B 1 522 ? -2.125 11.828 15.023 1 98.69 522 MET B O 1
ATOM 12542 N N . PHE B 1 523 ? -1.304 12.836 13.117 1 98.44 523 PHE B N 1
ATOM 12543 C CA . PHE B 1 523 ? -0.138 11.992 12.883 1 98.44 523 PHE B CA 1
ATOM 12544 C C . PHE B 1 523 ? 1.084 12.836 12.547 1 98.44 523 PHE B C 1
ATOM 12546 O O . PHE B 1 523 ? 0.984 13.812 11.805 1 98.44 523 PHE B O 1
ATOM 12553 N N . ALA B 1 524 ? 2.301 12.43 13.156 1 97.44 524 ALA B N 1
ATOM 12554 C CA . ALA B 1 524 ? 3.441 13.312 12.898 1 97.44 524 ALA B CA 1
ATOM 12555 C C . ALA B 1 524 ? 4.754 12.531 12.938 1 97.44 524 ALA B C 1
ATOM 12557 O O . ALA B 1 524 ? 4.949 11.68 13.812 1 97.44 524 ALA B O 1
ATOM 12558 N N . CYS B 1 525 ? 5.609 12.602 12.039 1 95.81 525 CYS B N 1
ATOM 12559 C CA . CYS B 1 525 ? 7.066 12.547 12 1 95.81 525 CYS B CA 1
ATOM 12560 C C . CYS B 1 525 ? 7.566 11.117 12.156 1 95.81 525 CYS B C 1
ATOM 12562 O O . CYS B 1 525 ? 8.758 10.891 12.352 1 95.81 525 CYS B O 1
ATOM 12564 N N . ALA B 1 526 ? 6.75 10.133 12.18 1 94.75 526 ALA B N 1
ATOM 12565 C CA . ALA B 1 526 ? 7.152 8.734 12.18 1 94.75 526 ALA B CA 1
ATOM 12566 C C . ALA B 1 526 ? 6.047 7.84 11.625 1 94.75 526 ALA B C 1
ATOM 12568 O O . ALA B 1 526 ? 4.883 8.25 11.57 1 94.75 526 ALA B O 1
ATOM 12569 N N . SER B 1 527 ? 6.5 6.672 11.219 1 94.81 527 SER B N 1
ATOM 12570 C CA . SER B 1 527 ? 5.512 5.699 10.773 1 94.81 527 SER B CA 1
ATOM 12571 C C . SER B 1 527 ? 4.629 5.234 11.922 1 94.81 527 SER B C 1
ATOM 12573 O O . SER B 1 527 ? 5 5.375 13.094 1 94.81 527 SER B O 1
ATOM 12575 N N . TYR B 1 528 ? 3.449 4.738 11.648 1 96.56 528 TYR B N 1
ATOM 12576 C CA . TYR B 1 528 ? 2.467 4.254 12.617 1 96.56 528 TYR B CA 1
ATOM 12577 C C . TYR B 1 528 ? 2.092 2.805 12.328 1 96.56 528 TYR B C 1
ATOM 12579 O O . TYR B 1 528 ? 2.283 2.312 11.219 1 96.56 528 TYR B O 1
ATOM 12587 N N . PRO B 1 529 ? 1.519 2.115 13.352 1 92.94 529 PRO B N 1
ATOM 12588 C CA . PRO B 1 529 ? 1.062 0.738 13.156 1 92.94 529 PRO B CA 1
ATOM 12589 C C . PRO B 1 529 ? -0.118 0.641 12.188 1 92.94 529 PRO B C 1
ATOM 12591 O O . PRO B 1 529 ? -0.812 1.635 11.953 1 92.94 529 PRO B O 1
ATOM 12594 N N . ARG B 1 530 ? -0.324 -0.519 11.625 1 88.56 530 ARG B N 1
ATOM 12595 C CA . ARG B 1 530 ? -1.47 -0.702 10.734 1 88.56 530 ARG B CA 1
ATOM 12596 C C . ARG B 1 530 ? -2.25 -1.959 11.109 1 88.56 530 ARG B C 1
ATOM 12598 O O . ARG B 1 530 ? -2.902 -2.564 10.25 1 88.56 530 ARG B O 1
ATOM 12605 N N . ASP B 1 531 ? -2.057 -2.477 12.305 1 87 531 ASP B N 1
ATOM 12606 C CA . ASP B 1 531 ? -2.854 -3.633 12.703 1 87 531 ASP B CA 1
ATOM 12607 C C . ASP B 1 531 ? -4.344 -3.301 12.703 1 87 531 ASP B C 1
ATOM 12609 O O . ASP B 1 531 ? -4.723 -2.129 12.727 1 87 531 ASP B O 1
ATOM 12613 N N . THR B 1 532 ? -5.16 -4.293 12.719 1 85.44 532 THR B N 1
ATOM 12614 C CA . THR B 1 532 ? -6.598 -4.156 12.508 1 85.44 532 THR B CA 1
ATOM 12615 C C . THR B 1 532 ? -7.219 -3.26 13.57 1 85.44 532 THR B C 1
ATOM 12617 O O . THR B 1 532 ? -8.039 -2.395 13.258 1 85.44 532 THR B O 1
ATOM 12620 N N . LYS B 1 533 ? -6.859 -3.541 14.773 1 90.62 533 LYS B N 1
ATOM 12621 C CA . LYS B 1 533 ? -7.43 -2.758 15.867 1 90.62 533 LYS B CA 1
ATOM 12622 C C . LYS B 1 533 ? -7.043 -1.286 15.742 1 90.62 533 LYS B C 1
ATOM 12624 O O . LYS B 1 533 ? -7.883 -0.402 15.938 1 90.62 533 LYS B O 1
ATOM 12629 N N . PHE B 1 534 ? -5.793 -0.976 15.445 1 94.69 534 PHE B N 1
ATOM 12630 C CA . PHE B 1 534 ? -5.301 0.387 15.281 1 94.69 534 PHE B CA 1
ATOM 12631 C C . PHE B 1 534 ? -6.027 1.089 14.141 1 94.69 534 PHE B C 1
ATOM 12633 O O . PHE B 1 534 ? -6.492 2.219 14.297 1 94.69 534 PHE B O 1
ATOM 12640 N N . MET B 1 535 ? -6.102 0.406 13.078 1 93.62 535 MET B N 1
ATOM 12641 C CA . MET B 1 535 ? -6.727 0.982 11.891 1 93.62 535 MET B CA 1
ATOM 12642 C C . MET B 1 535 ? -8.203 1.281 12.148 1 93.62 535 MET B C 1
ATOM 12644 O O . MET B 1 535 ? -8.719 2.297 11.68 1 93.62 535 MET B O 1
ATOM 12648 N N . ALA B 1 536 ? -8.867 0.413 12.867 1 94.19 536 ALA B N 1
ATOM 12649 C CA . ALA B 1 536 ? -10.273 0.638 13.203 1 94.19 536 ALA B CA 1
ATOM 12650 C C . ALA B 1 536 ? -10.43 1.861 14.102 1 94.19 536 ALA B C 1
ATOM 12652 O O . ALA B 1 536 ? -11.359 2.652 13.93 1 94.19 536 ALA B O 1
ATOM 12653 N N . GLU B 1 537 ? -9.531 2 15.078 1 95.94 537 GLU B N 1
ATOM 12654 C CA . GLU B 1 537 ? -9.539 3.158 15.961 1 95.94 537 GLU B CA 1
ATOM 12655 C C . GLU B 1 537 ? -9.336 4.453 15.188 1 95.94 537 GLU B C 1
ATOM 12657 O O . GLU B 1 537 ? -10 5.457 15.453 1 95.94 537 GLU B O 1
ATOM 12662 N N . VAL B 1 538 ? -8.445 4.434 14.242 1 97.75 538 VAL B N 1
ATOM 12663 C CA . VAL B 1 538 ? -8.148 5.613 13.438 1 97.75 538 VAL B CA 1
ATOM 12664 C C . VAL B 1 538 ? -9.352 5.953 12.562 1 97.75 538 VAL B C 1
ATOM 12666 O O . VAL B 1 538 ? -9.719 7.125 12.43 1 97.75 538 VAL B O 1
ATOM 12669 N N . ALA B 1 539 ? -9.945 4.957 11.969 1 97.19 539 ALA B N 1
ATOM 12670 C CA . ALA B 1 539 ? -11.102 5.195 11.117 1 97.19 539 ALA B CA 1
ATOM 12671 C C . ALA B 1 539 ? -12.234 5.863 11.891 1 97.19 539 ALA B C 1
ATOM 12673 O O . ALA B 1 539 ? -12.844 6.82 11.414 1 97.19 539 ALA B O 1
ATOM 12674 N N . ASP B 1 540 ? -12.477 5.336 13.086 1 97.19 540 ASP B N 1
ATOM 12675 C CA . ASP B 1 540 ? -13.516 5.914 13.93 1 97.19 540 ASP B CA 1
ATOM 12676 C C . ASP B 1 540 ? -13.18 7.352 14.312 1 97.19 540 ASP B C 1
ATOM 12678 O O . ASP B 1 540 ? -14.047 8.234 14.273 1 97.19 540 ASP B O 1
ATOM 12682 N N . GLU B 1 541 ? -11.969 7.602 14.656 1 98.5 541 GLU B N 1
ATOM 12683 C CA . GLU B 1 541 ? -11.492 8.93 15.023 1 98.5 541 GLU B CA 1
ATOM 12684 C C . GLU B 1 541 ? -11.688 9.922 13.883 1 98.5 541 GLU B C 1
ATOM 12686 O O . GLU B 1 541 ? -12.297 10.977 14.062 1 98.5 541 GLU B O 1
ATOM 12691 N N . VAL B 1 542 ? -11.164 9.57 12.766 1 98.56 542 VAL B N 1
ATOM 12692 C CA . VAL B 1 542 ? -11.117 10.492 11.633 1 98.56 542 VAL B CA 1
ATOM 12693 C C . VAL B 1 542 ? -12.531 10.742 11.117 1 98.56 542 VAL B C 1
ATOM 12695 O O . VAL B 1 542 ? -12.867 11.867 10.734 1 98.56 542 VAL B O 1
ATOM 12698 N N . GLU B 1 543 ? -13.352 9.703 11.094 1 97.81 543 GLU B N 1
ATOM 12699 C CA . GLU B 1 543 ? -14.734 9.906 10.688 1 97.81 543 GLU B CA 1
ATOM 12700 C C . GLU B 1 543 ? -15.438 10.906 11.594 1 97.81 543 GLU B C 1
ATOM 12702 O O . GLU B 1 543 ? -16.109 11.82 11.117 1 97.81 543 GLU B O 1
ATOM 12707 N N . GLN B 1 544 ? -15.305 10.695 12.875 1 97.5 544 GLN B N 1
ATOM 12708 C CA . GLN B 1 544 ? -15.93 11.602 13.836 1 97.5 544 GLN B CA 1
ATOM 12709 C C . GLN B 1 544 ? -15.461 13.039 13.625 1 97.5 544 GLN B C 1
ATOM 12711 O O . GLN B 1 544 ? -16.266 13.977 13.656 1 97.5 544 GLN B O 1
ATOM 12716 N N . GLN B 1 545 ? -14.203 13.219 13.391 1 98.5 545 GLN B N 1
ATOM 12717 C CA . GLN B 1 545 ? -13.633 14.562 13.289 1 98.5 545 GLN B CA 1
ATOM 12718 C C . GLN B 1 545 ? -14.008 15.219 11.969 1 98.5 545 GLN B C 1
ATOM 12720 O O . GLN B 1 545 ? -14.266 16.422 11.914 1 98.5 545 GLN B O 1
ATOM 12725 N N . ILE B 1 546 ? -14.008 14.445 10.875 1 98.19 546 ILE B N 1
ATOM 12726 C CA . ILE B 1 546 ? -14.438 14.992 9.594 1 98.19 546 ILE B CA 1
ATOM 12727 C C . ILE B 1 546 ? -15.867 15.523 9.711 1 98.19 546 ILE B C 1
ATOM 12729 O O . ILE B 1 546 ? -16.156 16.641 9.289 1 98.19 546 ILE B O 1
ATOM 12733 N N . ARG B 1 547 ? -16.75 14.789 10.328 1 97.25 547 ARG B N 1
ATOM 12734 C CA . ARG B 1 547 ? -18.156 15.18 10.477 1 97.25 547 ARG B CA 1
ATOM 12735 C C . ARG B 1 547 ? -18.281 16.406 11.367 1 97.25 547 ARG B C 1
ATOM 12737 O O . ARG B 1 547 ? -19.172 17.234 11.164 1 97.25 547 ARG B O 1
ATOM 12744 N N . ARG B 1 548 ? -17.422 16.531 12.273 1 97.06 548 ARG B N 1
ATOM 12745 C CA . ARG B 1 548 ? -17.469 17.625 13.242 1 97.06 548 ARG B CA 1
ATOM 12746 C C . ARG B 1 548 ? -16.922 18.906 12.641 1 97.06 548 ARG B C 1
ATOM 12748 O O . ARG B 1 548 ? -17.422 20 12.93 1 97.06 548 ARG B O 1
ATOM 12755 N N . ILE B 1 549 ? -15.898 18.828 11.766 1 98.19 549 ILE B N 1
ATOM 12756 C CA . ILE B 1 549 ? -15.055 19.969 11.453 1 98.19 549 ILE B CA 1
ATOM 12757 C C . ILE B 1 549 ? -15.328 20.438 10.031 1 98.19 549 ILE B C 1
ATOM 12759 O O . ILE B 1 549 ? -15.305 21.641 9.75 1 98.19 549 ILE B O 1
ATOM 12763 N N . SER B 1 550 ? -15.625 19.625 9.094 1 97.69 550 SER B N 1
ATOM 12764 C CA . SER B 1 550 ? -15.492 19.875 7.664 1 97.69 550 SER B CA 1
ATOM 12765 C C . SER B 1 550 ? -16.562 20.844 7.168 1 97.69 550 SER B C 1
ATOM 12767 O O . SER B 1 550 ? -16.438 21.406 6.082 1 97.69 550 SER B O 1
ATOM 12769 N N . TRP B 1 551 ? -17.625 21.047 7.934 1 95.75 551 TRP B N 1
ATOM 12770 C CA . TRP B 1 551 ? -18.719 21.891 7.449 1 95.75 551 TRP B CA 1
ATOM 12771 C C . TRP B 1 551 ? -18.375 23.375 7.609 1 95.75 551 TRP B C 1
ATOM 12773 O O . TRP B 1 551 ? -19.031 24.234 7.035 1 95.75 551 TRP B O 1
ATOM 12783 N N . HIS B 1 552 ? -17.328 23.734 8.375 1 98.06 552 HIS B N 1
ATOM 12784 C CA . HIS B 1 552 ? -16.922 25.125 8.578 1 98.06 552 HIS B CA 1
ATOM 12785 C C . HIS B 1 552 ? -16.375 25.734 7.293 1 98.06 552 HIS B C 1
ATOM 12787 O O . HIS B 1 552 ? -15.492 25.156 6.648 1 98.06 552 HIS B O 1
ATOM 12793 N N . PRO B 1 553 ? -16.844 26.953 6.941 1 97.94 553 PRO B N 1
ATOM 12794 C CA . PRO B 1 553 ? -16.344 27.547 5.707 1 97.94 553 PRO B CA 1
ATOM 12795 C C . PRO B 1 553 ? -14.852 27.875 5.77 1 97.94 553 PRO B C 1
ATOM 12797 O O . PRO B 1 553 ? -14.188 27.969 4.73 1 97.94 553 PRO B O 1
ATOM 12800 N N . SER B 1 554 ? -14.297 28 6.953 1 98.62 554 SER B N 1
ATOM 12801 C CA . SER B 1 554 ? -12.875 28.312 7.125 1 98.62 554 SER B CA 1
ATOM 12802 C C . SER B 1 554 ? -12 27.125 6.762 1 98.62 554 SER B C 1
ATOM 12804 O O . SER B 1 554 ? -10.836 27.281 6.391 1 98.62 554 SER B O 1
ATOM 12806 N N . VAL B 1 555 ? -12.484 25.922 6.852 1 98.56 555 VAL B N 1
ATOM 12807 C CA . VAL B 1 555 ? -11.695 24.734 6.566 1 98.56 555 VAL B CA 1
ATOM 12808 C C . VAL B 1 555 ? -11.609 24.516 5.055 1 98.56 555 VAL B C 1
ATOM 12810 O O . VAL B 1 555 ? -12.625 24.25 4.402 1 98.56 555 VAL B O 1
ATOM 12813 N N . VAL B 1 556 ? -10.383 24.531 4.527 1 98.12 556 VAL B N 1
ATOM 12814 C CA . VAL B 1 556 ? -10.289 24.562 3.072 1 98.12 556 VAL B CA 1
ATOM 12815 C C . VAL B 1 556 ? -9.453 23.391 2.584 1 98.12 556 VAL B C 1
ATOM 12817 O O . VAL B 1 556 ? -9.445 23.062 1.391 1 98.12 556 VAL B O 1
ATOM 12820 N N . ILE B 1 557 ? -8.789 22.688 3.504 1 97.88 557 ILE B N 1
ATOM 12821 C CA . ILE B 1 557 ? -7.965 21.547 3.121 1 97.88 557 ILE B CA 1
ATOM 12822 C C . ILE B 1 557 ? -7.754 20.625 4.328 1 97.88 557 ILE B C 1
ATOM 12824 O O . ILE B 1 557 ? -7.719 21.094 5.469 1 97.88 557 ILE B O 1
ATOM 12828 N N . TRP B 1 558 ? -7.711 19.328 4.098 1 98 558 TRP B N 1
ATOM 12829 C CA . TRP B 1 558 ? -7.289 18.344 5.098 1 98 558 TRP B CA 1
ATOM 12830 C C . TRP B 1 558 ? -5.926 17.766 4.746 1 98 558 TRP B C 1
ATOM 12832 O O . TRP B 1 558 ? -5.66 17.438 3.588 1 98 558 TRP B O 1
ATOM 12842 N N . GLY B 1 559 ? -5.02 17.781 5.695 1 97.94 559 GLY B N 1
ATOM 12843 C CA . GLY B 1 559 ? -3.762 17.047 5.605 1 97.94 559 GLY B CA 1
ATOM 12844 C C . GLY B 1 559 ? -3.764 15.758 6.387 1 97.94 559 GLY B C 1
ATOM 12845 O O . GLY B 1 559 ? -4.328 15.68 7.48 1 97.94 559 GLY B O 1
ATOM 12846 N N . GLY B 1 560 ? -3.135 14.766 5.832 1 97.94 560 GLY B N 1
ATOM 12847 C CA . GLY B 1 560 ? -3.121 13.461 6.477 1 97.94 560 GLY B CA 1
ATOM 12848 C C . GLY B 1 560 ? -2.135 13.383 7.625 1 97.94 560 GLY B C 1
ATOM 12849 O O . GLY B 1 560 ? -2.312 12.57 8.539 1 97.94 560 GLY B O 1
ATOM 12850 N N . ASN B 1 561 ? -1.068 14.086 7.52 1 98.19 561 ASN B N 1
ATOM 12851 C CA . ASN B 1 561 ? -0.047 14.016 8.562 1 98.19 561 ASN B CA 1
ATOM 12852 C C . ASN B 1 561 ? 0.979 15.141 8.406 1 98.19 561 ASN B C 1
ATOM 12854 O O . ASN B 1 561 ? 0.969 15.867 7.414 1 98.19 561 ASN B O 1
ATOM 12858 N N . ASN B 1 562 ? 1.784 15.234 9.461 1 98.19 562 ASN B N 1
ATOM 12859 C CA . ASN B 1 562 ? 2.973 16.078 9.406 1 98.19 562 ASN B CA 1
ATOM 12860 C C . ASN B 1 562 ? 4.238 15.258 9.188 1 98.19 562 ASN B C 1
ATOM 12862 O O . ASN B 1 562 ? 4.672 14.531 10.078 1 98.19 562 ASN B O 1
ATOM 12866 N N . GLU B 1 563 ? 4.824 15.273 8.047 1 97.19 563 GLU B N 1
ATOM 12867 C CA . GLU B 1 563 ? 6.191 14.883 7.711 1 97.19 563 GLU B CA 1
ATOM 12868 C C . GLU B 1 563 ? 6.375 13.375 7.789 1 97.19 563 GLU B C 1
ATOM 12870 O O . GLU B 1 563 ? 7.496 12.883 7.949 1 97.19 563 GLU B O 1
ATOM 12875 N N . ILE B 1 564 ? 5.359 12.602 7.699 1 97.12 564 ILE B N 1
ATOM 12876 C CA . ILE B 1 564 ? 5.547 11.156 7.773 1 97.12 564 ILE B CA 1
ATOM 12877 C C . ILE B 1 564 ? 6.152 10.648 6.465 1 97.12 564 ILE B C 1
ATOM 12879 O O . ILE B 1 564 ? 7.02 9.773 6.477 1 97.12 564 ILE B O 1
ATOM 12883 N N . GLU B 1 565 ? 5.656 11.18 5.328 1 95.31 565 GLU B N 1
ATOM 12884 C CA . GLU B 1 565 ? 6.297 10.797 4.074 1 95.31 565 GLU B CA 1
ATOM 12885 C C . GLU B 1 565 ? 7.793 11.094 4.105 1 95.31 565 GLU B C 1
ATOM 12887 O O . GLU B 1 565 ? 8.609 10.25 3.719 1 95.31 565 GLU B O 1
ATOM 12892 N N . ALA B 1 566 ? 8.156 12.281 4.57 1 94 566 ALA B N 1
ATOM 12893 C CA . ALA B 1 566 ? 9.562 12.664 4.688 1 94 566 ALA B CA 1
ATOM 12894 C C . ALA B 1 566 ? 10.305 11.742 5.645 1 94 566 ALA B C 1
ATOM 12896 O O . ALA B 1 566 ? 11.469 11.406 5.414 1 94 566 ALA B O 1
ATOM 12897 N N . SER B 1 567 ? 9.688 11.289 6.688 1 93.69 567 SER B N 1
ATOM 12898 C CA . SER B 1 567 ? 10.312 10.508 7.746 1 93.69 567 SER B CA 1
ATOM 12899 C C . SER B 1 567 ? 10.703 9.117 7.254 1 93.69 567 SER B C 1
ATOM 12901 O O . SER B 1 567 ? 11.5 8.43 7.887 1 93.69 567 SER B O 1
ATOM 12903 N N . LEU B 1 568 ? 10.109 8.688 6.156 1 91.25 568 LEU B N 1
ATOM 12904 C CA . LEU B 1 568 ? 10.484 7.395 5.578 1 91.25 568 LEU B CA 1
ATOM 12905 C C . LEU B 1 568 ? 11.969 7.363 5.238 1 91.25 568 LEU B C 1
ATOM 12907 O O . LEU B 1 568 ? 12.57 6.289 5.145 1 91.25 568 LEU B O 1
ATOM 12911 N N . GLU B 1 569 ? 12.625 8.531 5.133 1 85.75 569 GLU B N 1
ATOM 12912 C CA . GLU B 1 569 ? 14.039 8.625 4.801 1 85.75 569 GLU B CA 1
ATOM 12913 C C . GLU B 1 569 ? 14.883 8.953 6.035 1 85.75 569 GLU B C 1
ATOM 12915 O O . GLU B 1 569 ? 16.094 9.094 5.941 1 85.75 569 GLU B O 1
ATOM 12920 N N . TRP B 1 570 ? 14.203 9.023 7.195 1 87 570 TRP B N 1
ATOM 12921 C CA . TRP B 1 570 ? 14.906 9.516 8.375 1 87 570 TRP B CA 1
ATOM 12922 C C . TRP B 1 570 ? 15.484 8.359 9.188 1 87 570 TRP B C 1
ATOM 12924 O O . TRP B 1 570 ? 16.5 8.516 9.859 1 87 570 TRP B O 1
ATOM 12934 N N . TYR B 1 571 ? 14.758 7.234 9.133 1 82.88 571 TYR B N 1
ATOM 12935 C CA . TYR B 1 571 ? 15.07 6.152 10.055 1 82.88 571 TYR B CA 1
ATOM 12936 C C . TYR B 1 571 ? 15.711 4.98 9.328 1 82.88 571 TYR B C 1
ATOM 12938 O O . TYR B 1 571 ? 15.352 4.676 8.188 1 82.88 571 TYR B O 1
ATOM 12946 N N . ARG B 1 572 ? 16.531 4.34 9.969 1 75.44 572 ARG B N 1
ATOM 12947 C CA . ARG B 1 572 ? 17.188 3.174 9.391 1 75.44 572 ARG B CA 1
ATOM 12948 C C . ARG B 1 572 ? 16.172 2.08 9.062 1 75.44 572 ARG B C 1
ATOM 12950 O O . ARG B 1 572 ? 16.281 1.406 8.039 1 75.44 572 ARG B O 1
ATOM 12957 N N . GLU B 1 573 ? 15.25 1.896 9.938 1 80.31 573 GLU B N 1
ATOM 12958 C CA . GLU B 1 573 ? 14.227 0.866 9.75 1 80.31 573 GLU B CA 1
ATOM 12959 C C . GLU B 1 573 ? 13.445 1.096 8.461 1 80.31 573 GLU B C 1
ATOM 12961 O O . GLU B 1 573 ? 13.227 0.162 7.688 1 80.31 573 GLU B O 1
ATOM 12966 N N . THR B 1 574 ? 13.062 2.314 8.25 1 85.69 574 THR B N 1
ATOM 12967 C CA . THR B 1 574 ? 12.266 2.631 7.066 1 85.69 574 THR B CA 1
ATOM 12968 C C . THR B 1 574 ? 13.125 2.598 5.809 1 85.69 574 THR B C 1
ATOM 12970 O O . THR B 1 574 ? 12.648 2.225 4.734 1 85.69 574 THR B O 1
ATOM 12973 N N . GLN B 1 575 ? 14.438 2.959 5.887 1 79.12 575 GLN B N 1
ATOM 12974 C CA . GLN B 1 575 ? 15.352 2.938 4.754 1 79.12 575 GLN B CA 1
ATOM 12975 C C . GLN B 1 575 ? 15.688 1.505 4.344 1 79.12 575 GLN B C 1
ATOM 12977 O O . GLN B 1 575 ? 15.859 1.217 3.16 1 79.12 575 GLN B O 1
ATOM 12982 N N . ASN B 1 576 ? 15.672 0.601 5.332 1 77.38 576 ASN B N 1
ATOM 12983 C CA . ASN B 1 576 ? 16.094 -0.774 5.082 1 77.38 576 ASN B CA 1
ATOM 12984 C C . ASN B 1 576 ? 14.93 -1.625 4.562 1 77.38 576 ASN B C 1
ATOM 12986 O O . ASN B 1 576 ? 15.148 -2.701 4.004 1 77.38 576 ASN B O 1
ATOM 12990 N N . ASN B 1 577 ? 13.789 -1.246 4.773 1 86.06 577 ASN B N 1
ATOM 12991 C CA . ASN B 1 577 ? 12.594 -1.945 4.297 1 86.06 577 ASN B CA 1
ATOM 12992 C C . ASN B 1 577 ? 11.555 -0.972 3.75 1 86.06 577 ASN B C 1
ATOM 12994 O O . ASN B 1 577 ? 10.43 -0.912 4.254 1 86.06 577 ASN B O 1
ATOM 12998 N N . PRO B 1 578 ? 11.969 -0.311 2.688 1 86.38 578 PRO B N 1
ATOM 12999 C CA . PRO B 1 578 ? 11.086 0.749 2.189 1 86.38 578 PRO B CA 1
ATOM 13000 C C . PRO B 1 578 ? 9.719 0.225 1.749 1 86.38 578 PRO B C 1
ATOM 13002 O O . PRO B 1 578 ? 8.703 0.894 1.952 1 86.38 578 PRO B O 1
ATOM 13005 N N . ALA B 1 579 ? 9.672 -1.016 1.196 1 87.69 579 ALA B N 1
ATOM 13006 C CA . ALA B 1 579 ? 8.406 -1.546 0.698 1 87.69 579 ALA B CA 1
ATOM 13007 C C . ALA B 1 579 ? 7.41 -1.746 1.836 1 87.69 579 ALA B C 1
ATOM 13009 O O . ALA B 1 579 ? 6.223 -1.449 1.688 1 87.69 579 ALA B O 1
ATOM 13010 N N . LEU B 1 580 ? 7.867 -2.273 2.924 1 88.81 580 LEU B N 1
ATOM 13011 C CA . LEU B 1 580 ? 7.027 -2.5 4.098 1 88.81 580 LEU B CA 1
ATOM 13012 C C . LEU B 1 580 ? 6.422 -1.192 4.594 1 88.81 580 LEU B C 1
ATOM 13014 O O . LEU B 1 580 ? 5.211 -1.111 4.816 1 88.81 580 LEU B O 1
ATOM 13018 N N . PHE B 1 581 ? 7.223 -0.165 4.715 1 91.88 581 PHE B N 1
ATOM 13019 C CA . PHE B 1 581 ? 6.773 1.08 5.328 1 91.88 581 PHE B CA 1
ATOM 13020 C C . PHE B 1 581 ? 5.98 1.918 4.332 1 91.88 581 PHE B C 1
ATOM 13022 O O . PHE B 1 581 ? 5.105 2.693 4.723 1 91.88 581 PHE B O 1
ATOM 13029 N N . VAL B 1 582 ? 6.27 1.774 3.041 1 92.12 582 VAL B N 1
ATOM 13030 C CA . VAL B 1 582 ? 5.406 2.369 2.027 1 92.12 582 VAL B CA 1
ATOM 13031 C C . VAL B 1 582 ? 4.012 1.748 2.107 1 92.12 582 VAL B C 1
ATOM 13033 O O . VAL B 1 582 ? 3.006 2.453 2.006 1 92.12 582 VAL B O 1
ATOM 13036 N N . HIS B 1 583 ? 3.961 0.466 2.254 1 91.25 583 HIS B N 1
ATOM 13037 C CA . HIS B 1 583 ? 2.674 -0.2 2.416 1 91.25 583 HIS B CA 1
ATOM 13038 C C . HIS B 1 583 ? 1.931 0.32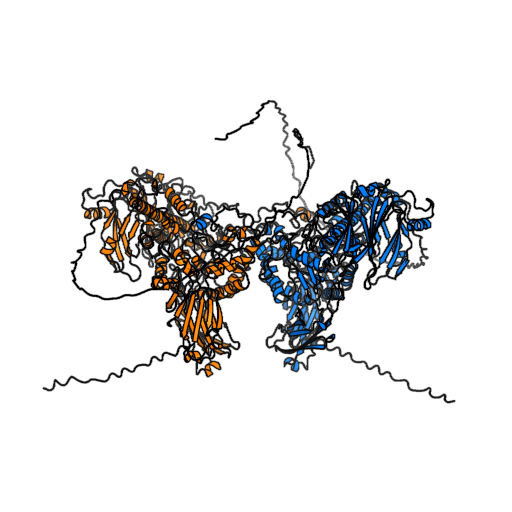3 3.641 1 91.25 583 HIS B C 1
ATOM 13040 O O . HIS B 1 583 ? 0.733 0.606 3.572 1 91.25 583 HIS B O 1
ATOM 13046 N N . ASP B 1 584 ? 2.641 0.435 4.766 1 92.88 584 ASP B N 1
ATOM 13047 C CA . ASP B 1 584 ? 2.031 0.997 5.969 1 92.88 584 ASP B CA 1
ATOM 13048 C C . ASP B 1 584 ? 1.467 2.389 5.699 1 92.88 584 ASP B C 1
ATOM 13050 O O . ASP B 1 584 ? 0.333 2.689 6.078 1 92.88 584 ASP B O 1
ATOM 13054 N N . TYR B 1 585 ? 2.277 3.221 5.055 1 95.94 585 TYR B N 1
ATOM 13055 C CA . TYR B 1 585 ? 1.916 4.598 4.746 1 95.94 585 TYR B CA 1
ATOM 13056 C C . TYR B 1 585 ? 0.665 4.652 3.879 1 95.94 585 TYR B C 1
ATOM 13058 O O . TYR B 1 585 ? -0.266 5.41 4.168 1 95.94 585 TYR B O 1
ATOM 13066 N N . THR B 1 586 ? 0.642 3.939 2.818 1 93.06 586 THR B N 1
ATOM 13067 C CA . THR B 1 586 ? -0.455 4.016 1.859 1 93.06 586 THR B CA 1
ATOM 13068 C C . THR B 1 586 ? -1.74 3.457 2.463 1 93.06 586 THR B C 1
ATOM 13070 O O . THR B 1 586 ? -2.828 3.979 2.211 1 93.06 586 THR B O 1
ATOM 13073 N N . GLU B 1 587 ? -1.658 2.391 3.283 1 91.88 587 GLU B N 1
ATOM 13074 C CA . GLU B 1 587 ? -2.84 1.845 3.943 1 91.88 587 GLU B CA 1
ATOM 13075 C C . GLU B 1 587 ? -3.475 2.871 4.875 1 91.88 587 GLU B C 1
ATOM 13077 O O . GLU B 1 587 ? -4.699 3.02 4.906 1 91.88 587 GLU B O 1
ATOM 13082 N N . LEU B 1 588 ? -2.697 3.531 5.594 1 96.12 588 LEU B N 1
ATOM 13083 C CA . LEU B 1 588 ? -3.195 4.445 6.613 1 96.12 588 LEU B CA 1
ATOM 13084 C C . LEU B 1 588 ? -3.654 5.758 5.988 1 96.12 588 LEU B C 1
ATOM 13086 O O . LEU B 1 588 ? -4.793 6.188 6.199 1 96.12 588 LEU B O 1
ATOM 13090 N N . PHE B 1 589 ? -2.875 6.426 5.145 1 96.69 589 PHE B N 1
ATOM 13091 C CA . PHE B 1 589 ? -3.119 7.816 4.777 1 96.69 589 PHE B CA 1
ATOM 13092 C C . PHE B 1 589 ? -3.816 7.906 3.426 1 96.69 589 PHE B C 1
ATOM 13094 O O . PHE B 1 589 ? -4.504 8.891 3.141 1 96.69 589 PHE B O 1
ATOM 13101 N N . ILE B 1 590 ? -3.611 6.961 2.582 1 93.25 590 ILE B N 1
ATOM 13102 C CA . ILE B 1 590 ? -4.211 7.035 1.255 1 93.25 590 ILE B CA 1
ATOM 13103 C C . ILE B 1 590 ? -5.496 6.207 1.223 1 93.25 590 ILE B C 1
ATOM 13105 O O . ILE B 1 590 ? -6.555 6.711 0.843 1 93.25 590 ILE B O 1
ATOM 13109 N N . SER B 1 591 ? -5.434 5 1.698 1 90.06 591 SER B N 1
ATOM 13110 C CA . SER B 1 591 ? -6.598 4.121 1.611 1 90.06 591 SER B CA 1
ATOM 13111 C C . SER B 1 591 ? -7.605 4.43 2.713 1 90.06 591 SER B C 1
ATOM 13113 O O . SER B 1 591 ? -8.789 4.645 2.439 1 90.06 591 SER B O 1
ATOM 13115 N N . THR B 1 592 ? -7.152 4.461 3.98 1 94.12 592 THR B N 1
ATOM 13116 C CA . THR B 1 592 ? -8.086 4.609 5.094 1 94.12 592 THR B CA 1
ATOM 13117 C C . THR B 1 592 ? -8.523 6.062 5.242 1 94.12 592 THR B C 1
ATOM 13119 O O . THR B 1 592 ? -9.703 6.379 5.062 1 94.12 592 THR B O 1
ATOM 13122 N N . ILE B 1 593 ? -7.645 6.988 5.492 1 97.25 593 ILE B N 1
ATOM 13123 C CA . ILE B 1 593 ? -7.996 8.383 5.719 1 97.25 593 ILE B CA 1
ATOM 13124 C C . ILE B 1 593 ? -8.445 9.023 4.41 1 97.25 593 ILE B C 1
ATOM 13126 O O . ILE B 1 593 ? -9.461 9.734 4.371 1 97.25 593 ILE B O 1
ATOM 13130 N N . GLY B 1 594 ? -7.652 8.789 3.357 1 94.19 594 GLY B N 1
ATOM 13131 C CA . GLY B 1 594 ? -8.078 9.273 2.055 1 94.19 594 GLY B CA 1
ATOM 13132 C C . GLY B 1 594 ? -9.438 8.742 1.635 1 94.19 594 GLY B C 1
ATOM 13133 O O . GLY B 1 594 ? -10.234 9.469 1.037 1 94.19 594 GLY B O 1
ATOM 13134 N N . GLY B 1 595 ? -9.703 7.449 1.912 1 92.19 595 GLY B N 1
ATOM 13135 C CA . GLY B 1 595 ? -11 6.867 1.625 1 92.19 595 GLY B CA 1
ATOM 13136 C C . GLY B 1 595 ? -12.141 7.555 2.361 1 92.19 595 GLY B C 1
ATOM 13137 O O . GLY B 1 595 ? -13.195 7.805 1.784 1 92.19 595 GLY B O 1
ATOM 13138 N N . LEU B 1 596 ? -11.914 7.875 3.6 1 95.19 596 LEU B N 1
ATOM 13139 C CA . LEU B 1 596 ? -12.906 8.578 4.398 1 95.19 596 LEU B CA 1
ATOM 13140 C C . LEU B 1 596 ? -13.148 9.984 3.863 1 95.19 596 LEU B C 1
ATOM 13142 O O . LEU B 1 596 ? -14.281 10.461 3.844 1 95.19 596 LEU B O 1
ATOM 13146 N N . MET B 1 597 ? -12.078 10.656 3.434 1 94.69 597 MET B N 1
ATOM 13147 C CA . MET B 1 597 ? -12.203 11.984 2.846 1 94.69 597 MET B CA 1
ATOM 13148 C C . MET B 1 597 ? -13.055 11.945 1.582 1 94.69 597 MET B C 1
ATOM 13150 O O . MET B 1 597 ? -13.922 12.797 1.389 1 94.69 597 MET B O 1
ATOM 13154 N N . GLN B 1 598 ? -12.82 10.969 0.755 1 91.31 598 GLN B N 1
ATOM 13155 C CA . GLN B 1 598 ? -13.57 10.82 -0.487 1 91.31 598 GLN B CA 1
ATOM 13156 C C . GLN B 1 598 ? -15.039 10.508 -0.208 1 91.31 598 GLN B C 1
ATOM 13158 O O . GLN B 1 598 ? -15.922 10.945 -0.949 1 91.31 598 GLN B O 1
ATOM 13163 N N . GLU B 1 599 ? -15.242 9.766 0.836 1 92.38 599 GLU B N 1
ATOM 13164 C CA . GLU B 1 599 ? -16.594 9.344 1.175 1 92.38 599 GLU B CA 1
ATOM 13165 C C . GLU B 1 599 ? -17.391 10.469 1.827 1 92.38 599 GLU B C 1
ATOM 13167 O O . GLU B 1 599 ? -18.547 10.695 1.493 1 92.38 599 GLU B O 1
ATOM 13172 N N . LEU B 1 600 ? -16.75 11.211 2.73 1 96 600 LEU B N 1
ATOM 13173 C CA . LEU B 1 600 ? -17.5 12.078 3.631 1 96 600 LEU B CA 1
ATOM 13174 C C . LEU B 1 600 ? -17.453 13.523 3.154 1 96 600 LEU B C 1
ATOM 13176 O O . LEU B 1 600 ? -18.391 14.297 3.41 1 96 600 LEU B O 1
ATOM 13180 N N . VAL B 1 601 ? -16.359 13.891 2.523 1 95.62 601 VAL B N 1
ATOM 13181 C CA . VAL B 1 601 ? -16.25 15.281 2.088 1 95.62 601 VAL B CA 1
ATOM 13182 C C . VAL B 1 601 ? -15.406 15.367 0.825 1 95.62 601 VAL B C 1
ATOM 13184 O O . VAL B 1 601 ? -14.383 16.062 0.805 1 95.62 601 VAL B O 1
ATOM 13187 N N . PRO B 1 602 ? -15.828 14.836 -0.28 1 91.19 602 PRO B N 1
ATOM 13188 C CA . PRO B 1 602 ? -15.047 14.836 -1.519 1 91.19 602 PRO B CA 1
ATOM 13189 C C . PRO B 1 602 ? -14.82 16.234 -2.076 1 91.19 602 PRO B C 1
ATOM 13191 O O . PRO B 1 602 ? -13.953 16.438 -2.928 1 91.19 602 PRO B O 1
ATOM 13194 N N . GLU B 1 603 ? -15.516 17.234 -1.573 1 91.56 603 GLU B N 1
ATOM 13195 C CA . GLU B 1 603 ? -15.422 18.594 -2.088 1 91.56 603 GLU B CA 1
ATOM 13196 C C . GLU B 1 603 ? -14.172 19.297 -1.56 1 91.56 603 GLU B C 1
ATOM 13198 O O . GLU B 1 603 ? -13.75 20.312 -2.109 1 91.56 603 GLU B O 1
ATOM 13203 N N . LEU B 1 604 ? -13.594 18.828 -0.471 1 94.75 604 LEU B N 1
ATOM 13204 C CA . LEU B 1 604 ? -12.414 19.453 0.106 1 94.75 604 LEU B CA 1
ATOM 13205 C C . LEU B 1 604 ? -11.141 18.734 -0.353 1 94.75 604 LEU B C 1
ATOM 13207 O O . LEU B 1 604 ? -11.102 17.516 -0.401 1 94.75 604 LEU B O 1
ATOM 13211 N N . PRO B 1 605 ? -10.141 19.547 -0.743 1 93.62 605 PRO B N 1
ATOM 13212 C CA . PRO B 1 605 ? -8.875 18.906 -1.1 1 93.62 605 PRO B CA 1
ATOM 13213 C C . PRO B 1 605 ? -8.25 18.156 0.071 1 93.62 605 PRO B C 1
ATOM 13215 O O . PRO B 1 605 ? -8.375 18.578 1.222 1 93.62 605 PRO B O 1
ATOM 13218 N N . TYR B 1 606 ? -7.629 16.984 -0.252 1 95 606 TYR B N 1
ATOM 13219 C CA . TYR B 1 606 ? -6.871 16.172 0.685 1 95 606 TYR B CA 1
ATOM 13220 C C . TYR B 1 606 ? -5.434 15.992 0.214 1 95 606 TYR B C 1
ATOM 13222 O O . TYR B 1 606 ? -5.191 15.594 -0.929 1 95 606 TYR B O 1
ATOM 13230 N N . VAL B 1 607 ? -4.469 16.406 1.064 1 96.12 607 VAL B N 1
ATOM 13231 C CA . VAL B 1 607 ? -3.064 16.078 0.85 1 96.12 607 VAL B CA 1
ATOM 13232 C C . VAL B 1 607 ? -2.625 15.016 1.854 1 96.12 607 VAL B C 1
ATOM 13234 O O . VAL B 1 607 ? -2.779 15.195 3.064 1 96.12 607 VAL B O 1
ATOM 13237 N N . ASP B 1 608 ? -2.053 13.953 1.41 1 95.38 608 ASP B N 1
ATOM 13238 C CA . ASP B 1 608 ? -1.779 12.797 2.258 1 95.38 608 ASP B CA 1
ATOM 13239 C C . ASP B 1 608 ? -0.654 13.102 3.246 1 95.38 608 ASP B C 1
ATOM 13241 O O . ASP B 1 608 ? -0.519 12.414 4.266 1 95.38 608 ASP B O 1
ATOM 13245 N N . SER B 1 609 ? 0.18 14.094 2.926 1 96.81 609 SER B N 1
ATOM 13246 C CA . SER B 1 609 ? 1.253 14.508 3.82 1 96.81 609 SER B CA 1
ATOM 13247 C C . SER B 1 609 ? 1.65 15.961 3.566 1 96.81 609 SER B C 1
ATOM 13249 O O . SER B 1 609 ? 1.401 16.5 2.486 1 96.81 609 SER B O 1
ATOM 13251 N N . SER B 1 610 ? 2.145 16.609 4.57 1 97.75 610 SER B N 1
ATOM 13252 C CA . SER B 1 610 ? 2.885 17.859 4.426 1 97.75 610 SER B CA 1
ATOM 13253 C C . SER B 1 610 ? 4.27 17.75 5.055 1 97.75 610 SER B C 1
ATOM 13255 O O . SER B 1 610 ? 4.398 17.375 6.227 1 97.75 610 SER B O 1
ATOM 13257 N N . PRO B 1 611 ? 5.289 18.047 4.234 1 97 611 PRO B N 1
ATOM 13258 C CA . PRO B 1 611 ? 5.266 18.406 2.814 1 97 611 PRO B CA 1
ATOM 13259 C C . PRO B 1 611 ? 4.945 17.203 1.915 1 97 611 PRO B C 1
ATOM 13261 O O . PRO B 1 611 ? 5.008 16.062 2.363 1 97 611 PRO B O 1
ATOM 13264 N N . SER B 1 612 ? 4.508 17.531 0.795 1 94.06 612 SER B N 1
ATOM 13265 C CA . SER B 1 612 ? 4.297 16.516 -0.227 1 94.06 612 SER B CA 1
ATOM 13266 C C . SER B 1 612 ? 4.492 17.078 -1.627 1 94.06 612 SER B C 1
ATOM 13268 O O . SER B 1 612 ? 4.348 18.297 -1.837 1 94.06 612 SER B O 1
ATOM 13270 N N . ASN B 1 613 ? 4.836 16.203 -2.557 1 91.62 613 ASN B N 1
ATOM 13271 C CA . ASN B 1 613 ? 4.988 16.594 -3.955 1 91.62 613 ASN B CA 1
ATOM 13272 C C . ASN B 1 613 ? 3.646 16.578 -4.684 1 91.62 613 ASN B C 1
ATOM 13274 O O . ASN B 1 613 ? 3.598 16.75 -5.902 1 91.62 613 ASN B O 1
ATOM 13278 N N . GLY B 1 614 ? 2.613 16.391 -3.902 1 90.88 614 GLY B N 1
ATOM 13279 C CA . GLY B 1 614 ? 1.295 16.359 -4.516 1 90.88 614 GLY B CA 1
ATOM 13280 C C . GLY B 1 614 ? 1.003 15.062 -5.246 1 90.88 614 GLY B C 1
ATOM 13281 O O . GLY B 1 614 ? 1.399 13.984 -4.793 1 90.88 614 GLY B O 1
ATOM 13282 N N . VAL B 1 615 ? 0.136 15.133 -6.301 1 86.75 615 VAL B N 1
ATOM 13283 C CA . VAL B 1 615 ? -0.355 13.922 -6.953 1 86.75 615 VAL B CA 1
ATOM 13284 C C . VAL B 1 615 ? -0.12 14.016 -8.461 1 86.75 615 VAL B C 1
ATOM 13286 O O . VAL B 1 615 ? -0.045 15.109 -9.016 1 86.75 615 VAL B O 1
ATOM 13289 N N . VAL B 1 616 ? 0.059 12.828 -9.047 1 80.38 616 VAL B N 1
ATOM 13290 C CA . VAL B 1 616 ? 0.093 12.742 -10.5 1 80.38 616 VAL B CA 1
ATOM 13291 C C . VAL B 1 616 ? -1.328 12.805 -11.055 1 80.38 616 VAL B C 1
ATOM 13293 O O . VAL B 1 616 ? -1.563 13.398 -12.109 1 80.38 616 VAL B O 1
ATOM 13296 N N . SER B 1 617 ? -2.143 12.117 -10.258 1 77.94 617 SER B N 1
ATOM 13297 C CA . SER B 1 617 ? -3.561 12.094 -10.602 1 77.94 617 SER B CA 1
ATOM 13298 C C . SER B 1 617 ? -4.43 11.945 -9.352 1 77.94 617 SER B C 1
ATOM 13300 O O . SER B 1 617 ? -4.051 11.258 -8.398 1 77.94 617 SER B O 1
ATOM 13302 N N . ARG B 1 618 ? -5.59 12.625 -9.438 1 78 618 ARG B N 1
ATOM 13303 C CA . ARG B 1 618 ? -6.516 12.508 -8.32 1 78 618 ARG B CA 1
ATOM 13304 C C . ARG B 1 618 ? -7.488 11.352 -8.523 1 78 618 ARG B C 1
ATOM 13306 O O . ARG B 1 618 ? -8.008 10.789 -7.559 1 78 618 ARG B O 1
ATOM 13313 N N . GLN B 1 619 ? -7.781 11.055 -9.789 1 67.75 619 GLN B N 1
ATOM 13314 C CA . GLN B 1 619 ? -8.664 9.945 -10.148 1 67.75 619 GLN B CA 1
ATOM 13315 C C . GLN B 1 619 ? -8.094 9.156 -11.328 1 67.75 619 GLN B C 1
ATOM 13317 O O . GLN B 1 619 ? -8.18 9.602 -12.477 1 67.75 619 GLN B O 1
ATOM 13322 N N . PRO B 1 620 ? -7.543 8.008 -11.109 1 72.38 620 PRO B N 1
ATOM 13323 C CA . PRO B 1 620 ? -7.289 7.391 -9.805 1 72.38 620 PRO B CA 1
ATOM 13324 C C . PRO B 1 620 ? -6.234 8.141 -8.992 1 72.38 620 PRO B C 1
ATOM 13326 O O . PRO B 1 620 ? -5.391 8.836 -9.562 1 72.38 620 PRO B O 1
ATOM 13329 N N . PHE B 1 621 ? -6.371 7.961 -7.648 1 77.75 621 PHE B N 1
ATOM 13330 C CA . PHE B 1 621 ? -5.395 8.633 -6.797 1 77.75 621 PHE B CA 1
ATOM 13331 C C . PHE B 1 621 ? -4.004 8.039 -7 1 77.75 621 PHE B C 1
ATOM 13333 O O . PHE B 1 621 ? -3.764 6.875 -6.684 1 77.75 621 PHE B O 1
ATOM 13340 N N . ILE B 1 622 ? -3.133 8.836 -7.598 1 82.69 622 ILE B N 1
ATOM 13341 C CA . ILE B 1 622 ? -1.738 8.469 -7.82 1 82.69 622 ILE B CA 1
ATOM 13342 C C . ILE B 1 622 ? -0.822 9.5 -7.176 1 82.69 622 ILE B C 1
ATOM 13344 O O . ILE B 1 622 ? -0.692 10.625 -7.676 1 82.69 622 ILE B O 1
ATOM 13348 N N . LYS B 1 623 ? -0.186 9.078 -6.152 1 89.88 623 LYS B N 1
ATOM 13349 C CA . LYS B 1 623 ? 0.713 9.961 -5.414 1 89.88 623 LYS B CA 1
ATOM 13350 C C . LYS B 1 623 ? 2.002 10.211 -6.195 1 89.88 623 LYS B C 1
ATOM 13352 O O . LYS B 1 623 ? 2.549 9.289 -6.805 1 89.88 623 LYS B O 1
ATOM 13357 N N . ARG B 1 624 ? 2.508 11.438 -6.141 1 89.19 624 ARG B N 1
ATOM 13358 C CA . ARG B 1 624 ? 3.842 11.758 -6.641 1 89.19 624 ARG B CA 1
ATOM 13359 C C . ARG B 1 624 ? 4.902 11.508 -5.578 1 89.19 624 ARG B C 1
ATOM 13361 O O . ARG B 1 624 ? 5.141 12.359 -4.719 1 89.19 624 ARG B O 1
ATOM 13368 N N . TRP B 1 625 ? 5.578 10.336 -5.664 1 87.12 625 TRP B N 1
ATOM 13369 C CA . TRP B 1 625 ? 6.598 9.969 -4.691 1 87.12 625 TRP B CA 1
ATOM 13370 C C . TRP B 1 625 ? 7.93 10.641 -5.012 1 87.12 625 TRP B C 1
ATOM 13372 O O . TRP B 1 625 ? 8.109 11.18 -6.109 1 87.12 625 TRP B O 1
ATOM 13382 N N . GLY B 1 626 ? 8.914 10.609 -4.098 1 79.25 626 GLY B N 1
ATOM 13383 C CA . GLY B 1 626 ? 10.227 11.227 -4.172 1 79.25 626 GLY B CA 1
ATOM 13384 C C . GLY B 1 626 ? 10.625 11.938 -2.891 1 79.25 626 GLY B C 1
ATOM 13385 O O . GLY B 1 626 ? 10.062 11.68 -1.828 1 79.25 626 GLY B O 1
ATOM 13386 N N . ALA B 1 627 ? 11.617 12.836 -3.057 1 81.25 627 ALA B N 1
ATOM 13387 C CA . ALA B 1 627 ? 11.898 13.695 -1.907 1 81.25 627 ALA B CA 1
ATOM 13388 C C . ALA B 1 627 ? 10.719 14.602 -1.599 1 81.25 627 ALA B C 1
ATOM 13390 O O . ALA B 1 627 ? 10.32 15.422 -2.432 1 81.25 627 ALA B O 1
ATOM 13391 N N . ALA B 1 628 ? 10.109 14.461 -0.498 1 88.19 628 ALA B N 1
ATOM 13392 C CA . ALA B 1 628 ? 8.805 15.031 -0.183 1 88.19 628 ALA B CA 1
ATOM 13393 C C . ALA B 1 628 ? 8.852 16.562 -0.204 1 88.19 628 ALA B C 1
ATOM 13395 O O . ALA B 1 628 ? 7.82 17.219 -0.053 1 88.19 628 ALA B O 1
ATOM 13396 N N . TRP B 1 629 ? 9.969 17.219 -0.53 1 88.25 629 TRP B N 1
ATOM 13397 C CA . TRP B 1 629 ? 10.078 18.672 -0.502 1 88.25 629 TRP B CA 1
ATOM 13398 C C . TRP B 1 629 ? 10.633 19.203 -1.819 1 88.25 629 TRP B C 1
ATOM 13400 O O . TRP B 1 629 ? 11.438 20.141 -1.829 1 88.25 629 TRP B O 1
ATOM 13410 N N . ASP B 1 630 ? 10.289 18.484 -2.887 1 88.62 630 ASP B N 1
ATOM 13411 C CA . ASP B 1 630 ? 10.648 18.969 -4.215 1 88.62 630 ASP B CA 1
ATOM 13412 C C . ASP B 1 630 ? 10.008 20.328 -4.492 1 88.62 630 ASP B C 1
ATOM 13414 O O . ASP B 1 630 ? 8.781 20.453 -4.543 1 88.62 630 ASP B O 1
ATOM 13418 N N . GLN B 1 631 ? 10.82 21.406 -4.656 1 90.75 631 GLN B N 1
ATOM 13419 C CA . GLN B 1 631 ? 10.336 22.781 -4.777 1 90.75 631 GLN B CA 1
ATOM 13420 C C . GLN B 1 631 ? 9.516 22.953 -6.051 1 90.75 631 GLN B C 1
ATOM 13422 O O . GLN B 1 631 ? 8.812 23.953 -6.207 1 90.75 631 GLN B O 1
ATOM 13427 N N . ARG B 1 632 ? 9.492 21.953 -6.988 1 91.81 632 ARG B N 1
ATOM 13428 C CA . ARG B 1 632 ? 8.758 22.047 -8.25 1 91.81 632 ARG B CA 1
ATOM 13429 C C . ARG B 1 632 ? 7.281 21.734 -8.039 1 91.81 632 ARG B C 1
ATOM 13431 O O . ARG B 1 632 ? 6.453 22.047 -8.898 1 91.81 632 ARG B O 1
ATOM 13438 N N . TYR B 1 633 ? 7.031 21.109 -6.734 1 90.75 633 TYR B N 1
ATOM 13439 C CA . TYR B 1 633 ? 5.684 20.562 -6.562 1 90.75 633 TYR B CA 1
ATOM 13440 C C . TYR B 1 633 ? 5.191 20.781 -5.137 1 90.75 633 TYR B C 1
ATOM 13442 O O . TYR B 1 633 ? 5.992 20.844 -4.199 1 90.75 633 TYR B O 1
ATOM 13450 N N . GLY B 1 634 ? 3.893 20.891 -5.023 1 94.88 634 GLY B N 1
ATOM 13451 C CA . GLY B 1 634 ? 3.248 20.812 -3.723 1 94.88 634 GLY B CA 1
ATOM 13452 C C . GLY B 1 634 ? 3.779 21.828 -2.736 1 94.88 634 GLY B C 1
ATOM 13453 O O . GLY B 1 634 ? 3.953 23 -3.078 1 94.88 634 GLY B O 1
ATOM 13454 N N . ASP B 1 635 ? 3.936 21.422 -1.506 1 97.38 635 ASP B N 1
ATOM 13455 C CA . ASP B 1 635 ? 4.422 22.297 -0.453 1 97.38 635 ASP B CA 1
ATOM 13456 C C . ASP B 1 635 ? 5.781 21.844 0.069 1 97.38 635 ASP B C 1
ATOM 13458 O O . ASP B 1 635 ? 6.176 20.688 -0.144 1 97.38 635 ASP B O 1
ATOM 13462 N N . VAL B 1 636 ? 6.5 22.797 0.715 1 96.88 636 VAL B N 1
ATOM 13463 C CA . VAL B 1 636 ? 7.859 22.547 1.181 1 96.88 636 VAL B CA 1
ATOM 13464 C C . VAL B 1 636 ? 7.98 22.906 2.656 1 96.88 636 VAL B C 1
ATOM 13466 O O . VAL B 1 636 ? 7.383 23.891 3.107 1 96.88 636 VAL B O 1
ATOM 13469 N N . HIS B 1 637 ? 8.578 22.016 3.41 1 97.25 637 HIS B N 1
ATOM 13470 C CA . HIS B 1 637 ? 9.148 22.406 4.699 1 97.25 637 HIS B CA 1
ATOM 13471 C C . HIS B 1 637 ? 10.609 22.812 4.555 1 97.25 637 HIS B C 1
ATOM 13473 O O . HIS B 1 637 ? 11.422 22.078 4.008 1 97.25 637 HIS B O 1
ATOM 13479 N N . HIS B 1 638 ? 10.961 24 5.016 1 96.06 638 HIS B N 1
ATOM 13480 C CA . HIS B 1 638 ? 12.328 24.469 4.848 1 96.06 638 HIS B CA 1
ATOM 13481 C C . HIS B 1 638 ? 13.008 24.688 6.199 1 96.06 638 HIS B C 1
ATOM 13483 O O . HIS B 1 638 ? 12.68 25.625 6.918 1 96.06 638 HIS B O 1
ATOM 13489 N N . TYR B 1 639 ? 13.961 23.859 6.473 1 93 639 TYR B N 1
ATOM 13490 C CA . TYR B 1 639 ? 14.82 23.953 7.648 1 93 639 TYR B CA 1
ATOM 13491 C C . TYR B 1 639 ? 16.281 23.812 7.266 1 93 639 TYR B C 1
ATOM 13493 O O . TYR B 1 639 ? 16.766 22.719 6.98 1 93 639 TYR B O 1
ATOM 13501 N N . ASN B 1 640 ? 16.984 24.844 7.156 1 91.62 640 ASN B N 1
ATOM 13502 C CA . ASN B 1 640 ? 18.406 24.906 6.875 1 91.62 640 ASN B CA 1
ATOM 13503 C C . ASN B 1 640 ? 19.125 25.844 7.832 1 91.62 640 ASN B C 1
ATOM 13505 O O . ASN B 1 640 ? 19.141 27.062 7.625 1 91.62 640 ASN B O 1
ATOM 13509 N N . TYR B 1 641 ? 19.797 25.359 8.82 1 89.94 641 TYR B N 1
ATOM 13510 C CA . TYR B 1 641 ? 20.391 26.188 9.867 1 89.94 641 TYR B CA 1
ATOM 13511 C C . TYR B 1 641 ? 21.875 26.422 9.602 1 89.94 641 TYR B C 1
ATOM 13513 O O . TYR B 1 641 ? 22.5 27.234 10.281 1 89.94 641 TYR B O 1
ATOM 13521 N N . ASP B 1 642 ? 22.344 25.734 8.617 1 88 642 ASP B N 1
ATOM 13522 C CA . ASP B 1 642 ? 23.75 25.891 8.258 1 88 642 ASP B CA 1
ATOM 13523 C C . ASP B 1 642 ? 23.938 27.047 7.293 1 88 642 ASP B C 1
ATOM 13525 O O . ASP B 1 642 ? 24.891 27.828 7.434 1 88 642 ASP B O 1
ATOM 13529 N N . ALA B 1 643 ? 23.047 27.125 6.387 1 93.69 643 ALA B N 1
ATOM 13530 C CA . ALA B 1 643 ? 23.141 28.188 5.391 1 93.69 643 ALA B CA 1
ATOM 13531 C C . ALA B 1 643 ? 22.781 29.547 6.004 1 93.69 643 ALA B C 1
ATOM 13533 O O . ALA B 1 643 ? 22.016 29.609 6.961 1 93.69 643 ALA B O 1
ATOM 13534 N N . ASP B 1 644 ? 23.359 30.656 5.473 1 96.12 644 ASP B N 1
ATOM 13535 C CA . ASP B 1 644 ? 23.062 32.031 5.914 1 96.12 644 ASP B CA 1
ATOM 13536 C C . ASP B 1 644 ? 21.594 32.344 5.691 1 96.12 644 ASP B C 1
ATOM 13538 O O . ASP B 1 644 ? 21.141 32.438 4.551 1 96.12 644 ASP B O 1
ATOM 13542 N N . CYS B 1 645 ? 20.938 32.625 6.789 1 96.31 645 CYS B N 1
ATOM 13543 C CA . CYS B 1 645 ? 19.5 32.844 6.695 1 96.31 645 CYS B CA 1
ATOM 13544 C C . CYS B 1 645 ? 19.203 34.281 6.242 1 96.31 645 CYS B C 1
ATOM 13546 O O . CYS B 1 645 ? 18.047 34.594 5.945 1 96.31 645 CYS B O 1
ATOM 13548 N N . GLN B 1 646 ? 20.172 35.125 6.109 1 96.12 646 GLN B N 1
ATOM 13549 C CA . GLN B 1 646 ? 19.969 36.5 5.621 1 96.12 646 GLN B CA 1
ATOM 13550 C C . GLN B 1 646 ? 20.328 36.594 4.145 1 96.12 646 GLN B C 1
ATOM 13552 O O . GLN B 1 646 ? 20.312 37.688 3.58 1 96.12 646 GLN B O 1
ATOM 13557 N N . ASP B 1 647 ? 20.703 35.469 3.529 1 95.44 647 ASP B N 1
ATOM 13558 C CA . ASP B 1 647 ? 20.906 35.375 2.088 1 95.44 647 ASP B CA 1
ATOM 13559 C C . ASP B 1 647 ? 19.734 34.656 1.427 1 95.44 647 ASP B C 1
ATOM 13561 O O . ASP B 1 647 ? 19.641 33.438 1.479 1 95.44 647 ASP B O 1
ATOM 13565 N N . PHE B 1 648 ? 18.922 35.375 0.738 1 94.25 648 PHE B N 1
ATOM 13566 C CA . PHE B 1 648 ? 17.688 34.812 0.193 1 94.25 648 PHE B CA 1
ATOM 13567 C C . PHE B 1 648 ? 17.984 33.781 -0.871 1 94.25 648 PHE B C 1
ATOM 13569 O O . PHE B 1 648 ? 17.109 32.969 -1.206 1 94.25 648 PHE B O 1
ATOM 13576 N N . ASN B 1 649 ? 19.234 33.688 -1.41 1 90.12 649 ASN B N 1
ATOM 13577 C CA . ASN B 1 649 ? 19.594 32.719 -2.412 1 90.12 649 ASN B CA 1
ATOM 13578 C C . ASN B 1 649 ? 19.609 31.297 -1.832 1 90.12 649 ASN B C 1
ATOM 13580 O O . ASN B 1 649 ? 19.609 30.312 -2.576 1 90.12 649 ASN B O 1
ATOM 13584 N N . ASN B 1 650 ? 19.562 31.234 -0.525 1 93.69 650 ASN B N 1
ATOM 13585 C CA . ASN B 1 650 ? 19.578 29.938 0.146 1 93.69 650 ASN B CA 1
ATOM 13586 C C . ASN B 1 650 ? 18.172 29.391 0.365 1 93.69 650 ASN B C 1
ATOM 13588 O O . ASN B 1 650 ? 18 28.281 0.869 1 93.69 650 ASN B O 1
ATOM 13592 N N . PHE B 1 651 ? 17.141 30.125 -0.056 1 94.81 651 PHE B N 1
ATOM 13593 C CA . PHE B 1 651 ? 15.766 29.703 0.158 1 94.81 651 PHE B CA 1
ATOM 13594 C C . PHE B 1 651 ? 15.203 29.031 -1.095 1 94.81 651 PHE B C 1
ATOM 13596 O O . PHE B 1 651 ? 15.539 29.422 -2.215 1 94.81 651 PHE B O 1
ATOM 13603 N N . PRO B 1 652 ? 14.273 28.078 -0.924 1 93.5 652 PRO B N 1
ATOM 13604 C CA . PRO B 1 652 ? 13.688 27.422 -2.094 1 93.5 652 PRO B CA 1
ATOM 13605 C C . PRO B 1 652 ? 12.672 28.297 -2.82 1 93.5 652 PRO B C 1
ATOM 13607 O O . PRO B 1 652 ? 11.914 29.031 -2.18 1 93.5 652 PRO B O 1
ATOM 13610 N N . MET B 1 653 ? 12.68 28.172 -4.113 1 92.12 653 MET B N 1
ATOM 13611 C CA . MET B 1 653 ? 11.617 28.766 -4.918 1 92.12 653 MET B CA 1
ATOM 13612 C C . MET B 1 653 ? 10.359 27.906 -4.891 1 92.12 653 MET B C 1
ATOM 13614 O O . MET B 1 653 ? 9.906 27.422 -5.93 1 92.12 653 MET B O 1
ATOM 13618 N N . ALA B 1 654 ? 9.789 27.781 -3.713 1 94.81 654 ALA B N 1
ATOM 13619 C CA . ALA B 1 654 ? 8.688 26.875 -3.445 1 94.81 654 ALA B CA 1
ATOM 13620 C C . ALA B 1 654 ? 7.352 27.484 -3.838 1 94.81 654 ALA B C 1
ATOM 13622 O O . ALA B 1 654 ? 7.195 28.719 -3.807 1 94.81 654 ALA B O 1
ATOM 13623 N N . LYS B 1 655 ? 6.391 26.594 -4.203 1 96.31 655 LYS B N 1
ATOM 13624 C CA . LYS B 1 655 ? 5.051 27.047 -4.555 1 96.31 655 LYS B CA 1
ATOM 13625 C C . LYS B 1 655 ? 4.258 27.438 -3.309 1 96.31 655 LYS B C 1
ATOM 13627 O O . LYS B 1 655 ? 3.441 28.359 -3.352 1 96.31 655 LYS B O 1
ATOM 13632 N N . PHE B 1 656 ? 4.508 26.703 -2.27 1 98.06 656 PHE B N 1
ATOM 13633 C CA . PHE B 1 656 ? 3.887 26.891 -0.965 1 98.06 656 PHE B CA 1
ATOM 13634 C C . PHE B 1 656 ? 4.828 26.453 0.151 1 98.06 656 PHE B C 1
ATOM 13636 O O . PHE B 1 656 ? 5.246 25.297 0.204 1 98.06 656 PHE B O 1
ATOM 13643 N N . VAL B 1 657 ? 5.23 27.359 1.008 1 98.31 657 VAL B N 1
ATOM 13644 C CA . VAL B 1 657 ? 6.07 27.031 2.154 1 98.31 657 VAL B CA 1
ATOM 13645 C C . VAL B 1 657 ? 5.199 26.828 3.393 1 98.31 657 VAL B C 1
ATOM 13647 O O . VAL B 1 657 ? 4.914 27.781 4.121 1 98.31 657 VAL B O 1
ATOM 13650 N N . SER B 1 658 ? 4.898 25.578 3.693 1 98.25 658 SER B N 1
ATOM 13651 C CA . SER B 1 658 ? 3.895 25.266 4.707 1 98.25 658 SER B CA 1
ATOM 13652 C C . SER B 1 658 ? 4.52 25.172 6.09 1 98.25 658 SER B C 1
ATOM 13654 O O . SER B 1 658 ? 3.812 25.188 7.102 1 98.25 658 SER B O 1
ATOM 13656 N N . GLU B 1 659 ? 5.828 25.109 6.129 1 97.94 659 GLU B N 1
ATOM 13657 C CA . GLU B 1 659 ? 6.535 25.094 7.406 1 97.94 659 GLU B CA 1
ATOM 13658 C C . GLU B 1 659 ? 7.973 25.578 7.246 1 97.94 659 GLU B C 1
ATOM 13660 O O . GLU B 1 659 ? 8.672 25.188 6.305 1 97.94 659 GLU B O 1
ATOM 13665 N N . HIS B 1 660 ? 8.422 26.422 8.07 1 97.56 660 HIS B N 1
ATOM 13666 C CA . HIS B 1 660 ? 9.789 26.922 8.117 1 97.56 660 HIS B CA 1
ATOM 13667 C C . HIS B 1 660 ? 10.031 27.766 9.375 1 97.56 660 HIS B C 1
ATOM 13669 O O . HIS B 1 660 ? 9.078 28.125 10.07 1 97.56 660 HIS B O 1
ATOM 13675 N N . GLY B 1 661 ? 11.305 28.016 9.695 1 96.25 661 GLY B N 1
ATOM 13676 C CA . GLY B 1 661 ? 11.555 28.938 10.789 1 96.25 661 GLY B CA 1
ATOM 13677 C C . GLY B 1 661 ? 12.93 28.781 11.406 1 96.25 661 GLY B C 1
ATOM 13678 O O . GLY B 1 661 ? 13.68 27.875 11.031 1 96.25 661 GLY B O 1
ATOM 13679 N N . TRP B 1 662 ? 13.281 29.688 12.273 1 95.88 662 TRP B N 1
ATOM 13680 C CA . TRP B 1 662 ? 14.469 29.734 13.117 1 95.88 662 TRP B CA 1
ATOM 13681 C C . TRP B 1 662 ? 14.102 29.953 14.578 1 95.88 662 TRP B C 1
ATOM 13683 O O . TRP B 1 662 ? 13.266 30.797 14.898 1 95.88 662 TRP B O 1
ATOM 13693 N N . PRO B 1 663 ? 14.633 29.25 15.445 1 94.25 663 PRO B N 1
ATOM 13694 C CA . PRO B 1 663 ? 14.18 29.312 16.844 1 94.25 663 PRO B CA 1
ATOM 13695 C C . PRO B 1 663 ? 14.828 30.453 17.625 1 94.25 663 PRO B C 1
ATOM 13697 O O . PRO B 1 663 ? 15.891 30.953 17.219 1 94.25 663 PRO B O 1
ATOM 13700 N N . SER B 1 664 ? 14.195 30.906 18.672 1 95.94 664 SER B N 1
ATOM 13701 C CA . SER B 1 664 ? 14.727 31.828 19.672 1 95.94 664 SER B CA 1
ATOM 13702 C C . SER B 1 664 ? 14.141 31.562 21.047 1 95.94 664 SER B C 1
ATOM 13704 O O . SER B 1 664 ? 13.117 30.875 21.172 1 95.94 664 SER B O 1
ATOM 13706 N N . PHE B 1 665 ? 14.828 32 22.031 1 96.38 665 PHE B N 1
ATOM 13707 C CA . PHE B 1 665 ? 14.305 31.953 23.391 1 96.38 665 PHE B CA 1
ATOM 13708 C C . PHE B 1 665 ? 13.164 32.938 23.578 1 96.38 665 PHE B C 1
ATOM 13710 O O . PHE B 1 665 ? 12.984 33.844 22.75 1 96.38 665 PHE B O 1
ATOM 13717 N N . PRO B 1 666 ? 12.328 32.75 24.656 1 96.94 666 PRO B N 1
ATOM 13718 C CA . PRO B 1 666 ? 11.281 33.75 24.922 1 96.94 666 PRO B CA 1
ATOM 13719 C C . PRO B 1 666 ? 11.844 35.062 25.406 1 96.94 666 PRO B C 1
ATOM 13721 O O . PRO B 1 666 ? 13.047 35.188 25.641 1 96.94 666 PRO B O 1
ATOM 13724 N N . THR B 1 667 ? 10.945 36.062 25.5 1 96.38 667 THR B N 1
ATOM 13725 C CA . THR B 1 667 ? 11.344 37.344 26.047 1 96.38 667 THR B CA 1
ATOM 13726 C C . THR B 1 667 ? 11.875 37.188 27.469 1 96.38 667 THR B C 1
ATOM 13728 O O . THR B 1 667 ? 11.57 36.219 28.156 1 96.38 667 THR B O 1
ATOM 13731 N N . TRP B 1 668 ? 12.609 38.094 27.859 1 95.88 668 TRP B N 1
ATOM 13732 C CA . TRP B 1 668 ? 13.289 38 29.141 1 95.88 668 TRP B CA 1
ATOM 13733 C C . TRP B 1 668 ? 12.281 37.844 30.281 1 95.88 668 TRP B C 1
ATOM 13735 O O . TRP B 1 668 ? 12.438 37 31.141 1 95.88 668 TRP B O 1
ATOM 13745 N N . PRO B 1 669 ? 11.203 38.656 30.297 1 95.75 669 PRO B N 1
ATOM 13746 C CA . PRO B 1 669 ? 10.266 38.5 31.406 1 95.75 669 PRO B CA 1
ATOM 13747 C C . PRO B 1 669 ? 9.656 37.094 31.453 1 95.75 669 PRO B C 1
ATOM 13749 O O . PRO B 1 669 ? 9.461 36.531 32.531 1 95.75 669 PRO B O 1
ATOM 13752 N N . THR B 1 670 ? 9.367 36.562 30.281 1 96.69 670 THR B N 1
ATOM 13753 C CA . THR B 1 670 ? 8.797 35.219 30.219 1 96.69 670 THR B CA 1
ATOM 13754 C C . THR B 1 670 ? 9.805 34.188 30.672 1 96.69 670 THR B C 1
ATOM 13756 O O . THR B 1 670 ? 9.461 33.281 31.438 1 96.69 670 THR B O 1
ATOM 13759 N N . PHE B 1 671 ? 11.039 34.281 30.203 1 97.19 671 PHE B N 1
ATOM 13760 C CA . PHE B 1 671 ? 12.094 33.344 30.609 1 97.19 671 PHE B CA 1
ATOM 13761 C C . PHE B 1 671 ? 12.367 33.469 32.094 1 97.19 671 PHE B C 1
ATOM 13763 O O . PHE B 1 671 ? 12.516 32.438 32.781 1 97.19 671 PHE B O 1
ATOM 13770 N N . LYS B 1 672 ? 12.445 34.656 32.625 1 96.44 672 LYS B N 1
ATOM 13771 C CA . LYS B 1 672 ? 12.711 34.938 34.031 1 96.44 672 LYS B CA 1
ATOM 13772 C C . LYS B 1 672 ? 11.664 34.281 34.938 1 96.44 672 LYS B C 1
ATOM 13774 O O . LYS B 1 672 ? 12 33.688 35.969 1 96.44 672 LYS B O 1
ATOM 13779 N N . ALA B 1 673 ? 10.477 34.312 34.5 1 95.62 673 ALA B N 1
ATOM 13780 C CA . ALA B 1 673 ? 9.375 33.812 35.312 1 95.62 673 ALA B CA 1
ATOM 13781 C C . ALA B 1 673 ? 9.445 32.281 35.438 1 95.62 673 ALA B C 1
ATOM 13783 O O . ALA B 1 673 ? 8.992 31.719 36.438 1 95.62 673 ALA B O 1
ATOM 13784 N N . ALA B 1 674 ? 10.062 31.656 34.5 1 96.88 674 ALA B N 1
ATOM 13785 C CA . ALA B 1 674 ? 10.047 30.188 34.469 1 96.88 674 ALA B CA 1
ATOM 13786 C C . ALA B 1 674 ? 11.383 29.609 34.938 1 96.88 674 ALA B C 1
ATOM 13788 O O . ALA B 1 674 ? 11.57 28.391 34.938 1 96.88 674 ALA B O 1
ATOM 13789 N N . THR B 1 675 ? 12.297 30.453 35.281 1 96.25 675 THR B N 1
ATOM 13790 C CA . THR B 1 675 ? 13.648 30.016 35.625 1 96.25 675 THR B CA 1
ATOM 13791 C C . THR B 1 675 ? 14.156 30.719 36.875 1 96.25 675 THR B C 1
ATOM 13793 O O . THR B 1 675 ? 13.398 31.406 37.562 1 96.25 675 THR B O 1
ATOM 13796 N N . SER B 1 676 ? 15.438 30.406 37.219 1 95.5 676 SER B N 1
ATOM 13797 C CA . SER B 1 676 ? 16.109 31.016 38.375 1 95.5 676 SER B CA 1
ATOM 13798 C C . SER B 1 676 ? 17.453 31.609 37.969 1 95.5 676 SER B C 1
ATOM 13800 O O . SER B 1 676 ? 17.922 31.406 36.844 1 95.5 676 SER B O 1
ATOM 13802 N N . GLU B 1 677 ? 18.016 32.25 38.844 1 94.81 677 GLU B N 1
ATOM 13803 C CA . GLU B 1 677 ? 19.281 32.906 38.594 1 94.81 677 GLU B CA 1
ATOM 13804 C C . GLU B 1 677 ? 20.359 31.938 38.125 1 94.81 677 GLU B C 1
ATOM 13806 O O . GLU B 1 677 ? 21.234 32.281 37.344 1 94.81 677 GLU B O 1
ATOM 13811 N N . ASP B 1 678 ? 20.234 30.781 38.562 1 90.5 678 ASP B N 1
ATOM 13812 C CA . ASP B 1 678 ? 21.203 29.75 38.219 1 90.5 678 ASP B CA 1
ATOM 13813 C C . ASP B 1 678 ? 21.094 29.375 36.719 1 90.5 678 ASP B C 1
ATOM 13815 O O . ASP B 1 678 ? 22 28.766 36.156 1 90.5 678 ASP B O 1
ATOM 13819 N N . ASP B 1 679 ? 20.047 29.75 36.125 1 92.62 679 ASP B N 1
ATOM 13820 C CA . ASP B 1 679 ? 19.781 29.375 34.75 1 92.62 679 ASP B CA 1
ATOM 13821 C C . ASP B 1 679 ? 20.172 30.516 33.812 1 92.62 679 ASP B C 1
ATOM 13823 O O . ASP B 1 679 ? 20.188 30.312 32.594 1 92.62 679 ASP B O 1
ATOM 13827 N N . TRP B 1 680 ? 20.516 31.688 34.312 1 95.81 680 TRP B N 1
ATOM 13828 C CA . TRP B 1 680 ? 20.703 32.906 33.5 1 95.81 680 TRP B CA 1
ATOM 13829 C C . TRP B 1 680 ? 22.141 33.031 33.031 1 95.81 680 TRP B C 1
ATOM 13831 O O . TRP B 1 680 ? 22.812 34.031 33.312 1 95.81 680 TRP B O 1
ATOM 13841 N N . ALA B 1 681 ? 22.562 31.984 32.312 1 93.06 681 ALA B N 1
ATOM 13842 C CA . ALA B 1 681 ? 23.891 31.938 31.703 1 93.06 681 ALA B CA 1
ATOM 13843 C C . ALA B 1 681 ? 23.859 31.141 30.406 1 93.06 681 ALA B C 1
ATOM 13845 O O . ALA B 1 681 ? 23.141 30.141 30.297 1 93.06 681 ALA B O 1
ATOM 13846 N N . VAL B 1 682 ? 24.672 31.688 29.469 1 92.69 682 VAL B N 1
ATOM 13847 C CA . VAL B 1 682 ? 24.828 30.922 28.219 1 92.69 682 VAL B CA 1
ATOM 13848 C C . VAL B 1 682 ? 25.406 29.547 28.531 1 92.69 682 VAL B C 1
ATOM 13850 O O . VAL B 1 682 ? 26.344 29.422 29.312 1 92.69 682 VAL B O 1
ATOM 13853 N N . PHE B 1 683 ? 24.797 28.453 28.047 1 84.31 683 PHE B N 1
ATOM 13854 C CA . PHE B 1 683 ? 25.203 27.062 28.156 1 84.31 683 PHE B CA 1
ATOM 13855 C C . PHE B 1 683 ? 24.859 26.5 29.531 1 84.31 683 PHE B C 1
ATOM 13857 O O . PHE B 1 683 ? 25.25 25.375 29.859 1 84.31 683 PHE B O 1
ATOM 13864 N N . SER B 1 684 ? 24.203 27.25 30.344 1 87.5 684 SER B N 1
ATOM 13865 C CA . SER B 1 684 ? 23.75 26.656 31.609 1 87.5 684 SER B CA 1
ATOM 13866 C C . SER B 1 684 ? 22.875 25.438 31.375 1 87.5 684 SER B C 1
ATOM 13868 O O . SER B 1 684 ? 22.219 25.328 30.328 1 87.5 684 SER B O 1
ATOM 13870 N N . PRO B 1 685 ? 22.844 24.531 32.312 1 83.5 685 PRO B N 1
ATOM 13871 C CA . PRO B 1 685 ? 21.969 23.375 32.188 1 83.5 685 PRO B CA 1
ATOM 13872 C C . PRO B 1 685 ? 20.5 23.75 31.969 1 83.5 685 PRO B C 1
ATOM 13874 O O . PRO B 1 685 ? 19.797 23.109 31.188 1 83.5 685 PRO B O 1
ATOM 13877 N N . GLY B 1 686 ? 20.078 24.766 32.625 1 84.56 686 GLY B N 1
ATOM 13878 C CA . GLY B 1 686 ? 18.703 25.219 32.469 1 84.56 686 GLY B CA 1
ATOM 13879 C C . GLY B 1 686 ? 18.422 25.781 31.078 1 84.56 686 GLY B C 1
ATOM 13880 O O . GLY B 1 686 ? 17.375 25.484 30.5 1 84.56 686 GLY B O 1
ATOM 13881 N N . MET B 1 687 ? 19.344 26.562 30.594 1 88.31 687 MET B N 1
ATOM 13882 C CA . MET B 1 687 ? 19.203 27.078 29.234 1 88.31 687 MET B CA 1
ATOM 13883 C C . MET B 1 687 ? 19.141 25.938 28.219 1 88.31 687 MET B C 1
ATOM 13885 O O . MET B 1 687 ? 18.281 25.906 27.344 1 88.31 687 MET B O 1
ATOM 13889 N N . GLU B 1 688 ? 20.062 24.969 28.422 1 84.94 688 GLU B N 1
ATOM 13890 C CA . GLU B 1 688 ? 20.188 23.875 27.469 1 84.94 688 GLU B CA 1
ATOM 13891 C C . GLU B 1 688 ? 18.984 22.922 27.578 1 84.94 688 GLU B C 1
ATOM 13893 O O . GLU B 1 688 ? 18.562 22.344 26.578 1 84.94 688 GLU B O 1
ATOM 13898 N N . PHE B 1 689 ? 18.484 22.828 28.719 1 84.19 689 PHE B N 1
ATOM 13899 C CA . PHE B 1 689 ? 17.297 22.016 28.922 1 84.19 689 PHE B CA 1
ATOM 13900 C C . PHE B 1 689 ? 16.109 22.594 28.172 1 84.19 689 PHE B C 1
ATOM 13902 O O . PHE B 1 689 ? 15.273 21.844 27.656 1 84.19 689 PHE B O 1
ATOM 13909 N N . ARG B 1 690 ? 16.078 23.828 28.047 1 89.69 690 ARG B N 1
ATOM 13910 C CA . ARG B 1 690 ? 14.93 24.484 27.438 1 89.69 690 ARG B CA 1
ATOM 13911 C C . ARG B 1 690 ? 15.172 24.719 25.953 1 89.69 690 ARG B C 1
ATOM 13913 O O . ARG B 1 690 ? 14.297 25.25 25.25 1 89.69 690 ARG B O 1
ATOM 13920 N N . GLN B 1 691 ? 16.375 24.312 25.516 1 87.75 691 GLN B N 1
ATOM 13921 C CA . GLN B 1 691 ? 16.688 24.156 24.094 1 87.75 691 GLN B CA 1
ATOM 13922 C C . GLN B 1 691 ? 16.5 22.703 23.656 1 87.75 691 GLN B C 1
ATOM 13924 O O . GLN B 1 691 ? 17.438 21.906 23.719 1 87.75 691 GLN B O 1
ATOM 13929 N N . ARG B 1 692 ? 15.352 22.406 23.031 1 84.62 692 ARG B N 1
ATOM 13930 C CA . ARG B 1 692 ? 14.992 21 22.797 1 84.62 692 ARG B CA 1
ATOM 13931 C C . ARG B 1 692 ? 15.523 20.516 21.453 1 84.62 692 ARG B C 1
ATOM 13933 O O . ARG B 1 692 ? 15.594 19.312 21.203 1 84.62 692 ARG B O 1
ATOM 13940 N N . HIS B 1 693 ? 15.797 21.391 20.594 1 80.94 693 HIS B N 1
ATOM 13941 C CA . HIS B 1 693 ? 16.375 20.984 19.328 1 80.94 693 HIS B CA 1
ATOM 13942 C C . HIS B 1 693 ? 17.875 20.719 19.453 1 80.94 693 HIS B C 1
ATOM 13944 O O . HIS B 1 693 ? 18.609 21.547 19.969 1 80.94 693 HIS B O 1
ATOM 13950 N N . PHE B 1 694 ? 18.297 19.672 18.953 1 67.44 694 PHE B N 1
ATOM 13951 C CA . PHE B 1 694 ? 19.688 19.25 19.094 1 67.44 694 PHE B CA 1
ATOM 13952 C C . PHE B 1 694 ? 20.609 20.203 18.344 1 67.44 694 PHE B C 1
ATOM 13954 O O . PHE B 1 694 ? 20.312 20.625 17.234 1 67.44 694 PHE B O 1
ATOM 13961 N N . ASN B 1 695 ? 21.703 20.609 19.047 1 66.69 695 ASN B N 1
ATOM 13962 C CA . ASN B 1 695 ? 22.797 21.406 18.5 1 66.69 695 ASN B CA 1
ATOM 13963 C C . ASN B 1 695 ? 22.344 22.812 18.156 1 66.69 695 ASN B C 1
ATOM 13965 O O . ASN B 1 695 ? 23.062 23.562 17.484 1 66.69 695 ASN B O 1
ATOM 13969 N N . LYS B 1 696 ? 21.266 23.125 18.656 1 72.75 696 LYS B N 1
ATOM 13970 C CA . LYS B 1 696 ? 20.688 24.375 18.188 1 72.75 696 LYS B CA 1
ATOM 13971 C C . LYS B 1 696 ? 21.438 25.578 18.734 1 72.75 696 LYS B C 1
ATOM 13973 O O . LYS B 1 696 ? 21.594 26.594 18.047 1 72.75 696 LYS B O 1
ATOM 13978 N N . THR B 1 697 ? 21.906 25.531 19.891 1 77.44 697 THR B N 1
ATOM 13979 C CA . THR B 1 697 ? 22.688 26.641 20.453 1 77.44 697 THR B CA 1
ATOM 13980 C C . THR B 1 697 ? 23.891 26.953 19.562 1 77.44 697 THR B C 1
ATOM 13982 O O . THR B 1 697 ? 24.188 28.125 19.297 1 77.44 697 THR B O 1
ATOM 13985 N N . LEU B 1 698 ? 24.469 25.906 19.125 1 80.56 698 LEU B N 1
ATOM 13986 C CA . LEU B 1 698 ? 25.625 26.094 18.25 1 80.56 698 LEU B CA 1
ATOM 13987 C C . LEU B 1 698 ? 25.203 26.641 16.891 1 80.56 698 LEU B C 1
ATOM 13989 O O . LEU B 1 698 ? 25.844 27.547 16.359 1 80.56 698 LEU B O 1
ATOM 13993 N N . GLU B 1 699 ? 24.172 26.109 16.328 1 86.25 699 GLU B N 1
ATOM 13994 C CA . GLU B 1 699 ? 23.672 26.531 15.031 1 86.25 699 GLU B CA 1
ATOM 13995 C C . GLU B 1 699 ? 23.266 28 15.055 1 86.25 699 GLU B C 1
ATOM 13997 O O . GLU B 1 699 ? 23.578 28.766 14.141 1 86.25 699 GLU B O 1
ATOM 14002 N N . MET B 1 700 ? 22.609 28.422 16.094 1 88.19 700 MET B N 1
ATOM 14003 C CA . MET B 1 700 ? 22.188 29.797 16.234 1 88.19 700 MET B CA 1
ATOM 14004 C C . MET B 1 700 ? 23.375 30.734 16.406 1 88.19 700 MET B C 1
ATOM 14006 O O . MET B 1 700 ? 23.422 31.812 15.805 1 88.19 700 MET B O 1
ATOM 14010 N N . THR B 1 701 ? 24.312 30.297 17.172 1 90.06 701 THR B N 1
ATOM 14011 C CA . THR B 1 701 ? 25.5 31.109 17.406 1 90.06 701 THR B CA 1
ATOM 14012 C C . THR B 1 701 ? 26.281 31.312 16.109 1 90.06 701 THR B C 1
ATOM 14014 O O . THR B 1 701 ? 26.844 32.375 15.875 1 90.06 701 THR B O 1
ATOM 14017 N N . GLU B 1 702 ? 26.266 30.281 15.312 1 90.81 702 GLU B N 1
ATOM 14018 C CA . GLU B 1 702 ? 26.953 30.391 14.023 1 90.81 702 GLU B CA 1
ATOM 14019 C C . GLU B 1 702 ? 26.234 31.375 13.109 1 90.81 702 GLU B C 1
ATOM 14021 O O . GLU B 1 702 ? 26.875 32.062 12.32 1 90.81 702 GLU B O 1
ATOM 14026 N N . GLN B 1 703 ? 25 31.406 13.203 1 93.69 703 GLN B N 1
ATOM 14027 C CA . GLN B 1 703 ? 24.234 32.406 12.461 1 93.69 703 GLN B CA 1
ATOM 14028 C C . GLN B 1 703 ? 24.609 33.812 12.898 1 93.69 703 GLN B C 1
ATOM 14030 O O . GLN B 1 703 ? 24.734 34.719 12.07 1 93.69 703 GLN B O 1
ATOM 14035 N N . TYR B 1 704 ? 24.859 34.094 14.289 1 92.81 704 TYR B N 1
ATOM 14036 C CA . TYR B 1 704 ? 25.281 35.375 14.812 1 92.81 704 TYR B CA 1
ATOM 14037 C C . TYR B 1 704 ? 26.625 35.812 14.227 1 92.81 704 TYR B C 1
ATOM 14039 O O . TYR B 1 704 ? 26.797 36.938 13.82 1 92.81 704 TYR B O 1
ATOM 14047 N N . ARG B 1 705 ? 27.422 34.812 14.188 1 93.12 705 ARG B N 1
ATOM 14048 C CA . ARG B 1 705 ? 28.797 35.062 13.781 1 93.12 705 ARG B CA 1
ATOM 14049 C C . ARG B 1 705 ? 28.859 35.594 12.352 1 93.12 705 ARG B C 1
ATOM 14051 O O . ARG B 1 705 ? 29.75 36.375 12.016 1 93.12 705 ARG B O 1
ATOM 14058 N N . LYS B 1 706 ? 27.922 35.25 11.602 1 95.44 706 LYS B N 1
ATOM 14059 C CA . LYS B 1 706 ? 27.922 35.656 10.195 1 95.44 706 LYS B CA 1
ATOM 14060 C C . LYS B 1 706 ? 27.672 37.125 10.039 1 95.44 706 LYS B C 1
ATOM 14062 O O . LYS B 1 706 ? 28.141 37.75 9.086 1 95.44 706 LYS B O 1
ATOM 14067 N N . HIS B 1 707 ? 27.016 37.812 10.984 1 96.44 707 HIS B N 1
ATOM 14068 C CA . HIS B 1 707 ? 26.547 39.156 10.703 1 96.44 707 HIS B CA 1
ATOM 14069 C C . HIS B 1 707 ? 26.859 40.125 11.852 1 96.44 707 HIS B C 1
ATOM 14071 O O . HIS B 1 707 ? 26.812 41.344 11.695 1 96.44 707 HIS B O 1
ATOM 14077 N N . PHE B 1 708 ? 27.234 39.594 13.039 1 97.19 708 PHE B N 1
ATOM 14078 C CA . PHE B 1 708 ? 27.391 40.438 14.219 1 97.19 708 PHE B CA 1
ATOM 14079 C C . PHE B 1 708 ? 28.75 40.25 14.859 1 97.19 708 PHE B C 1
ATOM 14081 O O . PHE B 1 708 ? 29.406 39.219 14.633 1 97.19 708 PHE B O 1
ATOM 14088 N N . LYS B 1 709 ? 29.172 41.188 15.633 1 94.75 709 LYS B N 1
ATOM 14089 C CA . LYS B 1 709 ? 30.344 41.031 16.484 1 94.75 709 LYS B CA 1
ATOM 14090 C C . LYS B 1 709 ? 30 40.25 17.75 1 94.75 709 LYS B C 1
ATOM 14092 O O . LYS B 1 709 ? 29.016 40.531 18.422 1 94.75 709 LYS B O 1
ATOM 14097 N N . LEU B 1 710 ? 30.75 39.25 18.031 1 94.5 710 LEU B N 1
ATOM 14098 C CA . LEU B 1 710 ? 30.5 38.406 19.203 1 94.5 710 LEU B CA 1
ATOM 14099 C C . LEU B 1 710 ? 31.578 38.594 20.25 1 94.5 710 LEU B C 1
ATOM 14101 O O . LEU B 1 710 ? 32.688 39.031 19.938 1 94.5 710 LEU B O 1
ATOM 14105 N N . PRO B 1 711 ? 31.203 38.375 21.406 1 92 711 PRO B N 1
ATOM 14106 C CA . PRO B 1 711 ? 32.25 38.406 22.422 1 92 711 PRO B CA 1
ATOM 14107 C C . PRO B 1 711 ? 33.281 37.281 22.234 1 92 711 PRO B C 1
ATOM 14109 O O . PRO B 1 711 ? 32.969 36.281 21.609 1 92 711 PRO B O 1
ATOM 14112 N N . LYS B 1 712 ? 34.406 37.531 22.875 1 89 712 LYS B N 1
ATOM 14113 C CA . LYS B 1 712 ? 35.438 36.531 22.781 1 89 712 LYS B CA 1
ATOM 14114 C C . LYS B 1 712 ? 35.031 35.219 23.438 1 89 712 LYS B C 1
ATOM 14116 O O . LYS B 1 712 ? 35.469 34.156 23.031 1 89 712 LYS B O 1
ATOM 14121 N N . SER B 1 713 ? 34.312 35.406 24.516 1 90.81 713 SER B N 1
ATOM 14122 C CA . SER B 1 713 ? 33.75 34.25 25.203 1 90.81 713 SER B CA 1
ATOM 14123 C C . SER B 1 713 ? 32.344 34.531 25.719 1 90.81 713 SER B C 1
ATOM 14125 O O . SER B 1 713 ? 32.031 35.656 26.109 1 90.81 713 SER B O 1
ATOM 14127 N N . TRP B 1 714 ? 31.578 33.5 25.734 1 92.5 714 TRP B N 1
ATOM 14128 C CA . TRP B 1 714 ? 30.219 33.625 26.234 1 92.5 714 TRP B CA 1
ATOM 14129 C C . TRP B 1 714 ? 30.156 33.25 27.719 1 92.5 714 TRP B C 1
ATOM 14131 O O . TRP B 1 714 ? 29.125 33.438 28.359 1 92.5 714 TRP B O 1
ATOM 14141 N N . THR B 1 715 ? 31.234 32.781 28.203 1 91.38 715 THR B N 1
ATOM 14142 C CA . THR B 1 715 ? 31.312 32.406 29.625 1 91.38 715 THR B CA 1
ATOM 14143 C C . THR B 1 715 ? 31.75 33.625 30.453 1 91.38 715 THR B C 1
ATOM 14145 O O . THR B 1 715 ? 32.75 34.281 30.141 1 91.38 715 THR B O 1
ATOM 14148 N N . GLY B 1 716 ? 31 33.938 31.453 1 91.88 716 GLY B N 1
ATOM 14149 C CA . GLY B 1 716 ? 31.344 35.031 32.375 1 91.88 716 GLY B CA 1
ATOM 14150 C C . GLY B 1 716 ? 32.25 34.594 33.5 1 91.88 716 GLY B C 1
ATOM 14151 O O . GLY B 1 716 ? 32.281 33.438 33.875 1 91.88 716 GLY B O 1
ATOM 14152 N N . LYS B 1 717 ? 33 35.5 34.031 1 91.06 717 LYS B N 1
ATOM 14153 C CA . LYS B 1 717 ? 33.906 35.25 35.156 1 91.06 717 LYS B CA 1
ATOM 14154 C C . LYS B 1 717 ? 33.156 35.125 36.469 1 91.06 717 LYS B C 1
ATOM 14156 O O . LYS B 1 717 ? 33.656 34.5 37.406 1 91.06 717 LYS B O 1
ATOM 14161 N N . ASP B 1 718 ? 32.062 35.75 36.562 1 90.56 718 ASP B N 1
ATOM 14162 C CA . ASP B 1 718 ? 31.172 35.688 37.719 1 90.56 718 ASP B CA 1
ATOM 14163 C C . ASP B 1 718 ? 29.719 35.75 37.312 1 90.56 718 ASP B C 1
ATOM 14165 O O . ASP B 1 718 ? 29.406 35.75 36.125 1 90.56 718 ASP B O 1
ATOM 14169 N N . LYS B 1 719 ? 28.797 35.75 38.281 1 93.19 719 LYS B N 1
ATOM 14170 C CA . LYS B 1 719 ? 27.375 35.656 38 1 93.19 719 LYS B CA 1
ATOM 14171 C C . LYS B 1 719 ? 26.891 36.906 37.281 1 93.19 719 LYS B C 1
ATOM 14173 O O . LYS B 1 719 ? 26 36.844 36.406 1 93.19 719 LYS B O 1
ATOM 14178 N N . ALA B 1 720 ? 27.422 38.062 37.656 1 93.94 720 ALA B N 1
ATOM 14179 C CA . ALA B 1 720 ? 27 39.312 37.031 1 93.94 720 ALA B CA 1
ATOM 14180 C C . ALA B 1 720 ? 27.406 39.375 35.562 1 93.94 720 ALA B C 1
ATOM 14182 O O . ALA B 1 720 ? 26.625 39.781 34.719 1 93.94 720 ALA B O 1
ATOM 14183 N N . GLU B 1 721 ? 28.609 38.938 35.312 1 93.62 721 GLU B N 1
ATOM 14184 C CA . GLU B 1 721 ? 29.062 38.938 33.938 1 93.62 721 GLU B CA 1
ATOM 14185 C C . GLU B 1 721 ? 28.344 37.875 33.125 1 93.62 721 GLU B C 1
ATOM 14187 O O . GLU B 1 721 ? 28.047 38.062 31.938 1 93.62 721 GLU B O 1
ATOM 14192 N N . SER B 1 722 ? 28.141 36.781 33.812 1 94.31 722 SER B N 1
ATOM 14193 C CA . SER B 1 722 ? 27.406 35.719 33.156 1 94.31 722 SER B CA 1
ATOM 14194 C C . SER B 1 722 ? 26.016 36.188 32.75 1 94.31 722 SER B C 1
ATOM 14196 O O . SER B 1 722 ? 25.547 35.906 31.641 1 94.31 722 SER B O 1
ATOM 14198 N N . PHE B 1 723 ? 25.406 36.875 33.594 1 96.19 723 PHE B N 1
ATOM 14199 C CA . PHE B 1 723 ? 24.078 37.375 33.312 1 96.19 723 PHE B CA 1
ATOM 14200 C C . PHE B 1 723 ? 24.109 38.438 32.219 1 96.19 723 PHE B C 1
ATOM 14202 O O . PHE B 1 723 ? 23.234 38.438 31.328 1 96.19 723 PHE B O 1
ATOM 14209 N N . ALA B 1 724 ? 25.062 39.281 32.188 1 94.25 724 ALA B N 1
ATOM 14210 C CA . ALA B 1 724 ? 25.203 40.312 31.141 1 94.25 724 ALA B CA 1
ATOM 14211 C C . ALA B 1 724 ? 25.406 39.656 29.766 1 94.25 724 ALA B C 1
ATOM 14213 O O . ALA B 1 724 ? 24.844 40.094 28.766 1 94.25 724 ALA B O 1
ATOM 14214 N N . LYS B 1 725 ? 26.172 38.625 29.797 1 94.25 725 LYS B N 1
ATOM 14215 C CA . LYS B 1 725 ? 26.422 37.906 28.547 1 94.25 725 LYS B CA 1
ATOM 14216 C C . LYS B 1 725 ? 25.172 37.156 28.094 1 94.25 725 LYS B C 1
ATOM 14218 O O . LYS B 1 725 ? 24.922 37.031 26.891 1 94.25 725 LYS B O 1
ATOM 14223 N N . TRP B 1 726 ? 24.469 36.656 29.094 1 95.19 726 TRP B N 1
ATOM 14224 C CA . TRP B 1 726 ? 23.203 36.031 28.781 1 95.19 726 TRP B CA 1
ATOM 14225 C C . TRP B 1 726 ? 22.25 37.031 28.125 1 95.19 726 TRP B C 1
ATOM 14227 O O . TRP B 1 726 ? 21.578 36.688 27.141 1 95.19 726 TRP B O 1
ATOM 14237 N N . LYS B 1 727 ? 22.141 38.156 28.578 1 95.56 727 LYS B N 1
ATOM 14238 C CA . LYS B 1 727 ? 21.266 39.188 28.016 1 95.56 727 LYS B CA 1
ATOM 14239 C C . LYS B 1 727 ? 21.688 39.562 26.609 1 95.56 727 LYS B C 1
ATOM 14241 O O . LYS B 1 727 ? 20.844 39.781 25.734 1 95.56 727 LYS B O 1
ATOM 14246 N N . ARG B 1 728 ? 22.969 39.656 26.422 1 95.62 728 ARG B N 1
ATOM 14247 C CA . ARG B 1 728 ? 23.484 39.938 25.078 1 95.62 728 ARG B CA 1
ATOM 14248 C C . ARG B 1 728 ? 23.125 38.812 24.109 1 95.62 728 ARG B C 1
ATOM 14250 O O . ARG B 1 728 ? 22.719 39.062 22.984 1 95.62 728 ARG B O 1
ATOM 14257 N N . TYR B 1 729 ? 23.328 37.625 24.625 1 95.19 729 TYR B N 1
ATOM 14258 C CA . TYR B 1 729 ? 22.984 36.438 23.828 1 95.19 729 TYR B CA 1
ATOM 14259 C C . TYR B 1 729 ? 21.5 36.469 23.453 1 95.19 729 TYR B C 1
ATOM 14261 O O . TYR B 1 729 ? 21.156 36.188 22.312 1 95.19 729 TYR B O 1
ATOM 14269 N N . LEU B 1 730 ? 20.688 36.75 24.406 1 96.06 730 LEU B N 1
ATOM 14270 C CA . LEU B 1 730 ? 19.25 36.781 24.188 1 96.06 730 LEU B CA 1
ATOM 14271 C C . LEU B 1 730 ? 18.891 37.844 23.141 1 96.06 730 LEU B C 1
ATOM 14273 O O . LEU B 1 730 ? 18.047 37.625 22.281 1 96.06 730 LEU B O 1
ATOM 14277 N N . TYR B 1 731 ? 19.484 38.969 23.219 1 96.38 731 TYR B N 1
ATOM 14278 C CA . TYR B 1 731 ? 19.266 40.031 22.25 1 96.38 731 TYR B CA 1
ATOM 14279 C C . TYR B 1 731 ? 19.625 39.594 20.844 1 96.38 731 TYR B C 1
ATOM 14281 O O . TYR B 1 731 ? 18.828 39.75 19.906 1 96.38 731 TYR B O 1
ATOM 14289 N N . LEU B 1 732 ? 20.797 39.031 20.719 1 96.69 732 LEU B N 1
ATOM 14290 C CA . LEU B 1 732 ? 21.234 38.594 19.406 1 96.69 732 LEU B CA 1
ATOM 14291 C C . LEU B 1 732 ? 20.344 37.5 18.859 1 96.69 732 LEU B C 1
ATOM 14293 O O . LEU B 1 732 ? 20.078 37.438 17.656 1 96.69 732 LEU B O 1
ATOM 14297 N N . ASN B 1 733 ? 19.984 36.656 19.812 1 96.12 733 ASN B N 1
ATOM 14298 C CA . ASN B 1 733 ? 19.078 35.594 19.453 1 96.12 733 ASN B CA 1
ATOM 14299 C C . ASN B 1 733 ? 17.766 36.125 18.875 1 96.12 733 ASN B C 1
ATOM 14301 O O . ASN B 1 733 ? 17.312 35.656 17.828 1 96.12 733 ASN B O 1
ATOM 14305 N N . HIS B 1 734 ? 17.203 37.094 19.453 1 96.94 734 HIS B N 1
ATOM 14306 C CA . HIS B 1 734 ? 15.945 37.719 19.016 1 96.94 734 HIS B CA 1
ATOM 14307 C C . HIS B 1 734 ? 16.109 38.438 17.688 1 96.94 734 HIS B C 1
ATOM 14309 O O . HIS B 1 734 ? 15.297 38.281 16.781 1 96.94 734 HIS B O 1
ATOM 14315 N N . VAL B 1 735 ? 17.094 39.188 17.578 1 97.25 735 VAL B N 1
ATOM 14316 C CA . VAL B 1 735 ? 17.344 40 16.406 1 97.25 735 VAL B CA 1
ATOM 14317 C C . VAL B 1 735 ? 17.641 39.125 15.203 1 97.25 735 VAL B C 1
ATOM 14319 O O . VAL B 1 735 ? 17.141 39.344 14.102 1 97.25 735 VAL B O 1
ATOM 14322 N N . GLN B 1 736 ? 18.453 38.156 15.461 1 96.5 736 GLN B N 1
ATOM 14323 C CA . GLN B 1 736 ? 18.781 37.219 14.383 1 96.5 736 GLN B CA 1
ATOM 14324 C C . GLN B 1 736 ? 17.531 36.5 13.883 1 96.5 736 GLN B C 1
ATOM 14326 O O . GLN B 1 736 ? 17.344 36.344 12.68 1 96.5 736 GLN B O 1
ATOM 14331 N N . GLN B 1 737 ? 16.719 35.938 14.773 1 97.06 737 GLN B N 1
ATOM 14332 C CA . GLN B 1 737 ? 15.469 35.312 14.367 1 97.06 737 GLN B CA 1
ATOM 14333 C C . GLN B 1 737 ? 14.617 36.25 13.516 1 97.06 737 GLN B C 1
ATOM 14335 O O . GLN B 1 737 ? 14.07 35.844 12.484 1 97.06 737 GLN B O 1
ATOM 14340 N N . ALA B 1 738 ? 14.477 37.406 13.945 1 98.06 738 ALA B N 1
ATOM 14341 C CA . ALA B 1 738 ? 13.656 38.406 13.258 1 98.06 738 ALA B CA 1
ATOM 14342 C C . ALA B 1 738 ? 14.203 38.719 11.859 1 98.06 738 ALA B C 1
ATOM 14344 O O . ALA B 1 738 ? 13.43 38.812 10.898 1 98.06 738 ALA B O 1
ATOM 14345 N N . LEU B 1 739 ? 15.516 38.844 11.742 1 97.75 739 LEU B N 1
ATOM 14346 C CA . LEU B 1 739 ? 16.125 39.156 10.453 1 97.75 739 LEU B CA 1
ATOM 14347 C C . LEU B 1 739 ? 16 37.969 9.492 1 97.75 739 LEU B C 1
ATOM 14349 O O . LEU B 1 739 ? 15.828 38.156 8.289 1 97.75 739 LEU B O 1
ATOM 14353 N N . CYS B 1 740 ? 16.125 36.75 10.008 1 97.62 740 CYS B N 1
ATOM 14354 C CA . CYS B 1 740 ? 15.93 35.594 9.18 1 97.62 740 CYS B CA 1
ATOM 14355 C C . CYS B 1 740 ? 14.516 35.531 8.617 1 97.62 740 CYS B C 1
ATOM 14357 O O . CYS B 1 740 ? 14.328 35.312 7.414 1 97.62 740 CYS B O 1
ATOM 14359 N N . ILE B 1 741 ? 13.555 35.75 9.469 1 98 741 ILE B N 1
ATOM 14360 C CA . ILE B 1 741 ? 12.156 35.719 9.07 1 98 741 ILE B CA 1
ATOM 14361 C C . ILE B 1 741 ? 11.883 36.844 8.078 1 98 741 ILE B C 1
ATOM 14363 O O . ILE B 1 741 ? 11.195 36.656 7.078 1 98 741 ILE B O 1
ATOM 14367 N N . ASP B 1 742 ? 12.391 38 8.383 1 97.69 742 ASP B N 1
ATOM 14368 C CA . ASP B 1 742 ? 12.234 39.156 7.508 1 97.69 742 ASP B CA 1
ATOM 14369 C C . ASP B 1 742 ? 12.75 38.844 6.102 1 97.69 742 ASP B C 1
ATOM 14371 O O . ASP B 1 742 ? 12.094 39.188 5.109 1 97.69 742 ASP B O 1
ATOM 14375 N N . THR B 1 743 ? 13.906 38.25 6 1 97.69 743 THR B N 1
ATOM 14376 C CA . THR B 1 743 ? 14.539 37.938 4.727 1 97.69 743 THR B CA 1
ATOM 14377 C C . THR B 1 743 ? 13.719 36.875 3.986 1 97.69 743 THR B C 1
ATOM 14379 O O . THR B 1 743 ? 13.453 37 2.791 1 97.69 743 THR B O 1
ATOM 14382 N N . ALA B 1 744 ? 13.32 35.875 4.66 1 98.25 744 ALA B N 1
ATOM 14383 C CA . ALA B 1 744 ? 12.57 34.781 4.055 1 98.25 744 ALA B CA 1
ATOM 14384 C C . ALA B 1 744 ? 11.234 35.281 3.506 1 98.25 744 ALA B C 1
ATOM 14386 O O . ALA B 1 744 ? 10.883 34.969 2.359 1 98.25 744 ALA B O 1
ATOM 14387 N N . PHE B 1 745 ? 10.516 36.031 4.316 1 98.25 745 PHE B N 1
ATOM 14388 C CA . PHE B 1 745 ? 9.195 36.5 3.918 1 98.25 745 PHE B CA 1
ATOM 14389 C C . PHE B 1 745 ? 9.305 37.469 2.764 1 98.25 745 PHE B C 1
ATOM 14391 O O . PHE B 1 745 ? 8.484 37.469 1.84 1 98.25 745 PHE B O 1
ATOM 14398 N N . SER B 1 746 ? 10.305 38.344 2.846 1 97.12 746 SER B N 1
ATOM 14399 C CA . SER B 1 746 ? 10.516 39.281 1.744 1 97.12 746 SER B CA 1
ATOM 14400 C C . SER B 1 746 ? 10.727 38.531 0.427 1 97.12 746 SER B C 1
ATOM 14402 O O . SER B 1 746 ? 10.148 38.906 -0.597 1 97.12 746 SER B O 1
ATOM 14404 N N . TYR B 1 747 ? 11.461 37.5 0.432 1 96.88 747 TYR B N 1
ATOM 14405 C CA . TYR B 1 747 ? 11.758 36.719 -0.754 1 96.88 747 TYR B CA 1
ATOM 14406 C C . TYR B 1 747 ? 10.516 36 -1.251 1 96.88 747 TYR B C 1
ATOM 14408 O O . TYR B 1 747 ? 10.141 36.125 -2.42 1 96.88 747 TYR B O 1
ATOM 14416 N N . TRP B 1 748 ? 9.82 35.281 -0.402 1 97.94 748 TRP B N 1
ATOM 14417 C CA . TRP B 1 748 ? 8.727 34.406 -0.808 1 97.94 748 TRP B CA 1
ATOM 14418 C C . TRP B 1 748 ? 7.5 35.219 -1.198 1 97.94 748 TRP B C 1
ATOM 14420 O O . TRP B 1 748 ? 6.727 34.812 -2.07 1 97.94 748 TRP B O 1
ATOM 14430 N N . ARG B 1 749 ? 7.309 36.406 -0.581 1 97.38 749 ARG B N 1
ATOM 14431 C CA . ARG B 1 749 ? 6.211 37.281 -0.98 1 97.38 749 ARG B CA 1
ATOM 14432 C C . ARG B 1 749 ? 6.41 37.812 -2.4 1 97.38 749 ARG B C 1
ATOM 14434 O O . ARG B 1 749 ? 5.465 37.844 -3.186 1 97.38 749 ARG B O 1
ATOM 14441 N N . ARG B 1 750 ? 7.57 38.125 -2.717 1 92.38 750 ARG B N 1
ATOM 14442 C CA . ARG B 1 750 ? 7.801 38.688 -4.035 1 92.38 750 ARG B CA 1
ATOM 14443 C C . ARG B 1 750 ? 7.781 37.625 -5.117 1 92.38 750 ARG B C 1
ATOM 14445 O O . ARG B 1 750 ? 7.461 37.906 -6.273 1 92.38 750 ARG B O 1
ATOM 14452 N N . LEU B 1 751 ? 8.008 36.344 -4.742 1 93.56 751 LEU B N 1
ATOM 14453 C CA . LEU B 1 751 ? 8.047 35.25 -5.695 1 93.56 751 LEU B CA 1
ATOM 14454 C C . LEU B 1 751 ? 6.66 34.969 -6.246 1 93.56 751 LEU B C 1
ATOM 14456 O O . LEU B 1 751 ? 6.52 34.25 -7.246 1 93.56 751 LEU B O 1
ATOM 14460 N N . ARG B 1 752 ? 5.641 35.562 -5.695 1 92.94 752 ARG B N 1
ATOM 14461 C CA . ARG B 1 752 ? 4.289 35.344 -6.211 1 92.94 752 ARG B CA 1
ATOM 14462 C C . ARG B 1 752 ? 4.199 35.719 -7.684 1 92.94 752 ARG B C 1
ATOM 14464 O O . ARG B 1 752 ? 3.354 35.219 -8.414 1 92.94 752 ARG B O 1
ATOM 14471 N N . SER B 1 753 ? 5.082 36.625 -8.039 1 87.38 753 SER B N 1
ATOM 14472 C CA . SER B 1 753 ? 5.016 37.156 -9.398 1 87.38 753 SER B CA 1
ATOM 14473 C C . SER B 1 753 ? 6.18 36.656 -10.242 1 87.38 753 SER B C 1
ATOM 14475 O O . SER B 1 753 ? 6.453 37.219 -11.312 1 87.38 753 SER B O 1
ATOM 14477 N N . GLU B 1 754 ? 6.934 35.688 -9.711 1 83.31 754 GLU B N 1
ATOM 14478 C CA . GLU B 1 754 ? 7.973 35 -10.461 1 83.31 754 GLU B CA 1
ATOM 14479 C C . GLU B 1 754 ? 7.426 33.75 -11.125 1 83.31 754 GLU B C 1
ATOM 14481 O O . GLU B 1 754 ? 7.062 32.781 -10.445 1 83.31 754 GLU B O 1
ATOM 14486 N N . PRO B 1 755 ? 7.375 33.625 -12.438 1 80.38 755 PRO B N 1
ATOM 14487 C CA . PRO B 1 755 ? 6.711 32.531 -13.141 1 80.38 755 PRO B CA 1
ATOM 14488 C C . PRO B 1 755 ? 7.242 31.156 -12.719 1 80.38 755 PRO B C 1
ATOM 14490 O O . PRO B 1 755 ? 6.504 30.156 -12.742 1 80.38 755 PRO B O 1
ATOM 14493 N N . GLN B 1 756 ? 8.5 31.141 -12.344 1 79.56 756 GLN B N 1
ATOM 14494 C CA . GLN B 1 756 ? 9.062 29.859 -11.938 1 79.56 756 GLN B CA 1
ATOM 14495 C C . GLN B 1 756 ? 8.812 29.594 -10.453 1 79.56 756 GLN B C 1
ATOM 14497 O O . GLN B 1 756 ? 8.945 28.453 -9.992 1 79.56 756 GLN B O 1
ATOM 14502 N N . GLY B 1 757 ? 8.469 30.594 -9.727 1 86.62 757 GLY B N 1
ATOM 14503 C CA . GLY B 1 757 ? 8.219 30.453 -8.297 1 86.62 757 GLY B CA 1
ATOM 14504 C C . GLY B 1 757 ? 6.75 30.344 -7.953 1 86.62 757 GLY B C 1
ATOM 14505 O O . GLY B 1 757 ? 6.305 29.328 -7.434 1 86.62 757 GLY B O 1
ATOM 14506 N N . LEU B 1 758 ? 6.039 31.375 -8.336 1 92.25 758 LEU B N 1
ATOM 14507 C CA . LEU B 1 758 ? 4.617 31.453 -8.031 1 92.25 758 LEU B CA 1
ATOM 14508 C C . LEU B 1 758 ? 4.348 31.031 -6.594 1 92.25 758 LEU B C 1
ATOM 14510 O O . LEU B 1 758 ? 3.479 30.188 -6.344 1 92.25 758 LEU B O 1
ATOM 14514 N N . THR B 1 759 ? 5.16 31.531 -5.688 1 96.62 759 THR B N 1
ATOM 14515 C CA . THR B 1 759 ? 4.914 31.234 -4.277 1 96.62 759 THR B CA 1
ATOM 14516 C C . THR B 1 759 ? 3.619 31.891 -3.807 1 96.62 759 THR B C 1
ATOM 14518 O O . THR B 1 759 ? 3.473 33.125 -3.883 1 96.62 759 THR B O 1
ATOM 14521 N N . MET B 1 760 ? 2.775 31.078 -3.344 1 97.69 760 MET B N 1
ATOM 14522 C CA . MET B 1 760 ? 1.455 31.609 -3.016 1 97.69 760 MET B CA 1
ATOM 14523 C C . MET B 1 760 ? 1.081 31.281 -1.574 1 97.69 760 MET B C 1
ATOM 14525 O O . MET B 1 760 ? -0.074 31.438 -1.177 1 97.69 760 MET B O 1
ATOM 14529 N N . GLY B 1 761 ? 2.008 30.875 -0.757 1 98 761 GLY B N 1
ATOM 14530 C CA . GLY B 1 761 ? 1.693 30.641 0.643 1 98 761 GLY B CA 1
ATOM 14531 C C . GLY B 1 761 ? 2.926 30.547 1.523 1 98 761 GLY B C 1
ATOM 14532 O O . GLY B 1 761 ? 3.947 29.984 1.113 1 98 761 GLY B O 1
ATOM 14533 N N . ILE B 1 762 ? 2.854 31.141 2.686 1 98.25 762 ILE B N 1
ATOM 14534 C CA . ILE B 1 762 ? 3.869 31.094 3.73 1 98.25 762 ILE B CA 1
ATOM 14535 C C . ILE B 1 762 ? 3.205 30.828 5.082 1 98.25 762 ILE B C 1
ATOM 14537 O O . ILE B 1 762 ? 2.406 31.641 5.559 1 98.25 762 ILE B O 1
ATOM 14541 N N . LEU B 1 763 ? 3.453 29.703 5.633 1 98.69 763 LEU B N 1
ATOM 14542 C CA . LEU B 1 763 ? 3.053 29.375 7 1 98.69 763 LEU B CA 1
ATOM 14543 C C . LEU B 1 763 ? 4.27 29.078 7.863 1 98.69 763 LEU B C 1
ATOM 14545 O O . LEU B 1 763 ? 4.898 28.016 7.711 1 98.69 763 LEU B O 1
ATOM 14549 N N . TYR B 1 764 ? 4.609 29.922 8.742 1 98.19 764 TYR B N 1
ATOM 14550 C CA . TYR B 1 764 ? 5.824 29.688 9.516 1 98.19 764 TYR B CA 1
ATOM 14551 C C . TYR B 1 764 ? 5.547 28.812 10.734 1 98.19 764 TYR B C 1
ATOM 14553 O O . TYR B 1 764 ? 4.402 28.703 11.18 1 98.19 764 TYR B O 1
ATOM 14561 N N . TRP B 1 765 ? 6.598 28.078 11.141 1 97.56 765 TRP B N 1
ATOM 14562 C CA . TRP B 1 765 ? 6.668 27.312 12.391 1 97.56 765 TRP B CA 1
ATOM 14563 C C . TRP B 1 765 ? 7.363 28.125 13.477 1 97.56 765 TRP B C 1
ATOM 14565 O O . TRP B 1 765 ? 8.539 28.469 13.344 1 97.56 765 TRP B O 1
ATOM 14575 N N . GLN B 1 766 ? 6.52 28.609 14.492 1 96.81 766 GLN B N 1
ATOM 14576 C CA . GLN B 1 766 ? 5.121 28.328 14.797 1 96.81 766 GLN B CA 1
ATOM 14577 C C . GLN B 1 766 ? 4.441 29.531 15.445 1 96.81 766 GLN B C 1
ATOM 14579 O O . GLN B 1 766 ? 5.113 30.484 15.844 1 96.81 766 GLN B O 1
ATOM 14584 N N . LEU B 1 767 ? 3.102 29.562 15.562 1 97.88 767 LEU B N 1
ATOM 14585 C CA . LEU B 1 767 ? 2.357 30.719 16.047 1 97.88 767 LEU B CA 1
ATOM 14586 C C . LEU B 1 767 ? 2.541 30.906 17.547 1 97.88 767 LEU B C 1
ATOM 14588 O O . LEU B 1 767 ? 2.916 31.984 18 1 97.88 767 LEU B O 1
ATOM 14592 N N . ASN B 1 768 ? 2.305 29.859 18.281 1 97 768 ASN B N 1
ATOM 14593 C CA . ASN B 1 768 ? 2.229 29.953 19.734 1 97 768 ASN B CA 1
ATOM 14594 C C . ASN B 1 768 ? 3.182 28.969 20.406 1 97 768 ASN B C 1
ATOM 14596 O O . ASN B 1 768 ? 3.793 28.141 19.75 1 97 768 ASN B O 1
ATOM 14600 N N . ASP B 1 769 ? 3.299 29.203 21.75 1 96.81 769 ASP B N 1
ATOM 14601 C CA . ASP B 1 769 ? 4.102 28.328 22.594 1 96.81 769 ASP B CA 1
ATOM 14602 C C . ASP B 1 769 ? 3.271 27.75 23.75 1 96.81 769 ASP B C 1
ATOM 14604 O O . ASP B 1 769 ? 2.244 28.312 24.125 1 96.81 769 ASP B O 1
ATOM 14608 N N . VAL B 1 770 ? 3.797 26.672 24.297 1 96.06 770 VAL B N 1
ATOM 14609 C CA . VAL B 1 770 ? 3.094 26.047 25.406 1 96.06 770 VAL B CA 1
ATOM 14610 C C . VAL B 1 770 ? 3.99 26.047 26.641 1 96.06 770 VAL B C 1
ATOM 14612 O O . VAL B 1 770 ? 3.598 25.547 27.703 1 96.06 770 VAL B O 1
ATOM 14615 N N . TRP B 1 771 ? 5.156 26.547 26.609 1 95.25 771 TRP B N 1
ATOM 14616 C CA . TRP B 1 771 ? 6.117 26.656 27.703 1 95.25 771 TRP B CA 1
ATOM 14617 C C . TRP B 1 771 ? 7.188 27.703 27.375 1 95.25 771 TRP B C 1
ATOM 14619 O O . TRP B 1 771 ? 7.281 28.172 26.234 1 95.25 771 TRP B O 1
ATOM 14629 N N . ALA B 1 772 ? 7.91 28.172 28.359 1 96.44 772 ALA B N 1
ATOM 14630 C CA . ALA B 1 772 ? 8.953 29.172 28.188 1 96.44 772 ALA B CA 1
ATOM 14631 C C . ALA B 1 772 ? 10.273 28.516 27.766 1 96.44 772 ALA B C 1
ATOM 14633 O O . ALA B 1 772 ? 11.172 28.344 28.578 1 96.44 772 ALA B O 1
ATOM 14634 N N . GLY B 1 773 ? 10.43 28.188 26.562 1 93.94 773 GLY B N 1
ATOM 14635 C CA . GLY B 1 773 ? 11.648 27.641 25.984 1 93.94 773 GLY B CA 1
ATOM 14636 C C . GLY B 1 773 ? 11.922 28.125 24.578 1 93.94 773 GLY B C 1
ATOM 14637 O O . GLY B 1 773 ? 11.141 28.906 24.031 1 93.94 773 GLY B O 1
ATOM 14638 N N . ALA B 1 774 ? 13.086 27.734 24.047 1 93.94 774 ALA B N 1
ATOM 14639 C CA . ALA B 1 774 ? 13.414 28.094 22.672 1 93.94 774 ALA B CA 1
ATOM 14640 C C . ALA B 1 774 ? 12.469 27.406 21.688 1 93.94 774 ALA B C 1
ATOM 14642 O O . ALA B 1 774 ? 12.195 26.203 21.812 1 93.94 774 ALA B O 1
ATOM 14643 N N . SER B 1 775 ? 11.883 28.125 20.922 1 95.56 775 SER B N 1
ATOM 14644 C CA . SER B 1 775 ? 10.992 27.641 19.875 1 95.56 775 SER B CA 1
ATOM 14645 C C . SER B 1 775 ? 11.031 28.547 18.656 1 95.56 775 SER B C 1
ATOM 14647 O O . SER B 1 775 ? 11.805 29.5 18.609 1 95.56 775 SER B O 1
ATOM 14649 N N . TRP B 1 776 ? 10.266 28.188 17.672 1 97 776 TRP B N 1
ATOM 14650 C CA . TRP B 1 776 ? 10.219 28.938 16.422 1 97 776 TRP B CA 1
ATOM 14651 C C . TRP B 1 776 ? 9.117 29.984 16.453 1 97 776 TRP B C 1
ATOM 14653 O O . TRP B 1 776 ? 8.898 30.688 15.469 1 97 776 TRP B O 1
ATOM 14663 N N . SER B 1 777 ? 8.523 30.172 17.625 1 96.94 777 SER B N 1
ATOM 14664 C CA . SER B 1 777 ? 7.344 31.016 17.703 1 96.94 777 SER B CA 1
ATOM 14665 C C . SER B 1 777 ? 7.727 32.5 17.688 1 96.94 777 SER B C 1
ATOM 14667 O O . SER B 1 777 ? 8.852 32.844 18.031 1 96.94 777 SER B O 1
ATOM 14669 N N . GLY B 1 778 ? 6.746 33.344 17.219 1 95 778 GLY B N 1
ATOM 14670 C CA . GLY B 1 778 ? 6.871 34.781 17.328 1 95 778 GLY B CA 1
ATOM 14671 C C . GLY B 1 778 ? 6.211 35.344 18.578 1 95 778 GLY B C 1
ATOM 14672 O O . GLY B 1 778 ? 6.477 36.5 18.953 1 95 778 GLY B O 1
ATOM 14673 N N . ILE B 1 779 ? 5.414 34.5 19.156 1 96.75 779 ILE B N 1
ATOM 14674 C CA . ILE B 1 779 ? 4.691 34.844 20.375 1 96.75 779 ILE B CA 1
ATOM 14675 C C . ILE B 1 779 ? 5.051 33.844 21.484 1 96.75 779 ILE B C 1
ATOM 14677 O O . ILE B 1 779 ? 4.828 32.656 21.344 1 96.75 779 ILE B O 1
ATOM 14681 N N . ASP B 1 780 ? 5.59 34.375 22.531 1 95 780 ASP B N 1
ATOM 14682 C CA . ASP B 1 780 ? 6.07 33.406 23.547 1 95 780 ASP B CA 1
ATOM 14683 C C . ASP B 1 780 ? 4.941 32.969 24.453 1 95 780 ASP B C 1
ATOM 14685 O O . ASP B 1 780 ? 3.779 33.312 24.25 1 95 780 ASP B O 1
ATOM 14689 N N . TYR B 1 781 ? 5.227 32.156 25.469 1 94.19 781 TYR B N 1
ATOM 14690 C CA . TYR B 1 781 ? 4.285 31.438 26.312 1 94.19 781 TYR B CA 1
ATOM 14691 C C . TYR B 1 781 ? 3.346 32.406 27.031 1 94.19 781 TYR B C 1
ATOM 14693 O O . TYR B 1 781 ? 2.182 32.094 27.281 1 94.19 781 TYR B O 1
ATOM 14701 N N . GLU B 1 782 ? 3.773 33.594 27.266 1 92.94 782 GLU B N 1
ATOM 14702 C CA . GLU B 1 782 ? 2.979 34.562 28.031 1 92.94 782 GLU B CA 1
ATOM 14703 C C . GLU B 1 782 ? 2.25 35.531 27.109 1 92.94 782 GLU B C 1
ATOM 14705 O O . GLU B 1 782 ? 1.663 36.5 27.578 1 92.94 782 GLU B O 1
ATOM 14710 N N . GLY B 1 783 ? 2.297 35.312 25.828 1 92.94 783 GLY B N 1
ATOM 14711 C CA . GLY B 1 783 ? 1.587 36.156 24.875 1 92.94 783 GLY B CA 1
ATOM 14712 C C . GLY B 1 783 ? 2.367 37.375 24.469 1 92.94 783 GLY B C 1
ATOM 14713 O O . GLY B 1 783 ? 1.803 38.312 23.906 1 92.94 783 GLY B O 1
ATOM 14714 N N . ARG B 1 784 ? 3.652 37.438 24.766 1 95.19 784 ARG B N 1
ATOM 14715 C CA . ARG B 1 784 ? 4.504 38.562 24.391 1 95.19 784 ARG B CA 1
ATOM 14716 C C . ARG B 1 784 ? 5.074 38.406 23 1 95.19 784 ARG B C 1
ATOM 14718 O O . ARG B 1 784 ? 5.441 37.281 22.594 1 95.19 784 ARG B O 1
ATOM 14725 N N . TYR B 1 785 ? 5.094 39.531 22.281 1 96.81 785 TYR B N 1
ATOM 14726 C CA . TYR B 1 785 ? 5.695 39.5 20.953 1 96.81 785 TYR B CA 1
ATOM 14727 C C . TYR B 1 785 ? 7.215 39.5 21.031 1 96.81 785 TYR B C 1
ATOM 14729 O O . TYR B 1 785 ? 7.812 40.344 21.703 1 96.81 785 TYR B O 1
ATOM 14737 N N . LYS B 1 786 ? 7.805 38.5 20.422 1 96.88 786 LYS B N 1
ATOM 14738 C CA . LYS B 1 786 ? 9.227 38.625 20.109 1 96.88 786 LYS B CA 1
ATOM 14739 C C . LYS B 1 786 ? 9.445 39.594 18.938 1 96.88 786 LYS B C 1
ATOM 14741 O O . LYS B 1 786 ? 8.516 39.906 18.188 1 96.88 786 LYS B O 1
ATOM 14746 N N . PRO B 1 787 ? 10.703 40.125 18.781 1 97 787 PRO B N 1
ATOM 14747 C CA . PRO B 1 787 ? 10.969 41 17.641 1 97 787 PRO B CA 1
ATOM 14748 C C . PRO B 1 787 ? 10.539 40.406 16.312 1 97 787 PRO B C 1
ATOM 14750 O O . PRO B 1 787 ? 10.078 41.125 15.414 1 97 787 PRO B O 1
ATOM 14753 N N . MET B 1 788 ? 10.602 39.188 16.172 1 97.69 788 MET B N 1
ATOM 14754 C CA . MET B 1 788 ? 10.234 38.531 14.922 1 97.69 788 MET B CA 1
ATOM 14755 C C . MET B 1 788 ? 8.773 38.812 14.562 1 97.69 788 MET B C 1
ATOM 14757 O O . MET B 1 788 ? 8.445 39 13.391 1 97.69 788 MET B O 1
ATOM 14761 N N . GLN B 1 789 ? 7.906 38.781 15.578 1 97.62 789 GLN B N 1
ATOM 14762 C CA . GLN B 1 789 ? 6.48 38.938 15.312 1 97.62 789 GLN B CA 1
ATOM 14763 C C . GLN B 1 789 ? 6.199 40.312 14.68 1 97.62 789 GLN B C 1
ATOM 14765 O O . GLN B 1 789 ? 5.273 40.438 13.875 1 97.62 789 GLN B O 1
ATOM 14770 N N . HIS B 1 790 ? 6.973 41.281 14.984 1 97.12 790 HIS B N 1
ATOM 14771 C CA . HIS B 1 790 ? 6.832 42.594 14.383 1 97.12 790 HIS B CA 1
ATOM 14772 C C . HIS B 1 790 ? 7.27 42.562 12.922 1 97.12 790 HIS B C 1
ATOM 14774 O O . HIS B 1 790 ? 6.711 43.312 12.094 1 97.12 790 HIS B O 1
ATOM 14780 N N . ARG B 1 791 ? 8.25 41.75 12.633 1 97.25 791 ARG B N 1
ATOM 14781 C CA . ARG B 1 791 ? 8.648 41.594 11.234 1 97.25 791 ARG B CA 1
ATOM 14782 C C . ARG B 1 791 ? 7.598 40.812 10.453 1 97.25 791 ARG B C 1
ATOM 14784 O O . ARG B 1 791 ? 7.371 41.094 9.273 1 97.25 791 ARG B O 1
ATOM 14791 N N . VAL B 1 792 ? 6.98 39.844 11.078 1 98.12 792 VAL B N 1
ATOM 14792 C CA . VAL B 1 792 ? 5.875 39.125 10.453 1 98.12 792 VAL B CA 1
ATOM 14793 C C . VAL B 1 792 ? 4.75 40.094 10.109 1 98.12 792 VAL B C 1
ATOM 14795 O O . VAL B 1 792 ? 4.234 40.094 8.984 1 98.12 792 VAL B O 1
ATOM 14798 N N . LYS B 1 793 ? 4.414 40.938 11.062 1 96.81 793 LYS B N 1
ATOM 14799 C CA . LYS B 1 793 ? 3.367 41.938 10.859 1 96.81 793 LYS B CA 1
ATOM 14800 C C . LYS B 1 793 ? 3.699 42.844 9.688 1 96.81 793 LYS B C 1
ATOM 14802 O O . LYS B 1 793 ? 2.83 43.156 8.875 1 96.81 793 LYS B O 1
ATOM 14807 N N . HIS B 1 794 ? 4.926 43.219 9.625 1 96.69 794 HIS B N 1
ATOM 14808 C CA . HIS B 1 794 ? 5.379 44.094 8.547 1 96.69 794 HIS B CA 1
ATOM 14809 C C . HIS B 1 794 ? 5.258 43.406 7.191 1 96.69 794 HIS B C 1
ATOM 14811 O O . HIS B 1 794 ? 4.656 43.938 6.262 1 96.69 794 HIS B O 1
ATOM 14817 N N . GLN B 1 795 ? 5.746 42.219 7.09 1 97.75 795 GLN B N 1
ATOM 14818 C CA . GLN B 1 795 ? 5.816 41.531 5.812 1 97.75 795 GLN B CA 1
ATOM 14819 C C . GLN B 1 795 ? 4.441 41.031 5.383 1 97.75 795 GLN B C 1
ATOM 14821 O O . GLN B 1 795 ? 4.176 40.875 4.188 1 97.75 795 GLN B O 1
ATOM 14826 N N . PHE B 1 796 ? 3.516 40.781 6.277 1 98 796 PHE B N 1
ATOM 14827 C CA . PHE B 1 796 ? 2.199 40.25 5.953 1 98 796 PHE B CA 1
ATOM 14828 C C . PHE B 1 796 ? 1.203 41.375 5.691 1 98 796 PHE B C 1
ATOM 14830 O O . PHE B 1 796 ? 0.031 41.125 5.41 1 98 796 PHE B O 1
ATOM 14837 N N . ALA B 1 797 ? 1.663 42.594 5.766 1 96.25 797 ALA B N 1
ATOM 14838 C CA . ALA B 1 797 ? 0.778 43.688 5.441 1 96.25 797 ALA B CA 1
ATOM 14839 C C . ALA B 1 797 ? 0.241 43.562 4.02 1 96.25 797 ALA B C 1
ATOM 14841 O O . ALA B 1 797 ? 0.905 43 3.145 1 96.25 797 ALA B O 1
ATOM 14842 N N . ASP B 1 798 ? -0.958 44.094 3.771 1 94.56 798 ASP B N 1
ATOM 14843 C CA . ASP B 1 798 ? -1.592 44 2.461 1 94.56 798 ASP B CA 1
ATOM 14844 C C . ASP B 1 798 ? -0.769 44.719 1.396 1 94.56 798 ASP B C 1
ATOM 14846 O O . ASP B 1 798 ? -0.833 44.375 0.215 1 94.56 798 ASP B O 1
ATOM 14850 N N . PHE B 1 799 ? -0.096 45.75 1.809 1 95.75 799 PHE B N 1
ATOM 14851 C CA . PHE B 1 799 ? 0.857 46.5 0.99 1 95.75 799 PHE B CA 1
ATOM 14852 C C . PHE B 1 799 ? 2.193 46.625 1.709 1 95.75 799 PHE B C 1
ATOM 14854 O O . PHE B 1 799 ? 2.246 47.094 2.848 1 95.75 799 PHE B O 1
ATOM 14861 N N . VAL B 1 800 ? 3.289 46.219 1.04 1 97.38 800 VAL B N 1
ATOM 14862 C CA . VAL B 1 800 ? 4.57 46.281 1.732 1 97.38 800 VAL B CA 1
ATOM 14863 C C . VAL B 1 800 ? 5.672 46.656 0.749 1 97.38 800 VAL B C 1
ATOM 14865 O O . VAL B 1 800 ? 5.656 46.25 -0.41 1 97.38 800 VAL B O 1
ATOM 14868 N N . LEU B 1 801 ? 6.527 47.531 1.199 1 96.88 801 LEU B N 1
ATOM 14869 C CA . LEU B 1 801 ? 7.773 47.844 0.513 1 96.88 801 LEU B CA 1
ATOM 14870 C C . LEU B 1 801 ? 8.93 47.031 1.064 1 96.88 801 LEU B C 1
ATOM 14872 O O . LEU B 1 801 ? 9.062 46.875 2.281 1 96.88 801 LEU B O 1
ATOM 14876 N N . GLN B 1 802 ? 9.75 46.531 0.152 1 96.81 802 GLN B N 1
ATOM 14877 C CA . GLN B 1 802 ? 10.883 45.688 0.542 1 96.81 802 GLN B CA 1
ATOM 14878 C C . GLN B 1 802 ? 12.164 46.156 -0.129 1 96.81 802 GLN B C 1
ATOM 14880 O O . GLN B 1 802 ? 12.148 46.625 -1.273 1 96.81 802 GLN B O 1
ATOM 14885 N N . THR B 1 803 ? 13.281 46.062 0.569 1 96.12 803 THR B N 1
ATOM 14886 C CA . THR B 1 803 ? 14.602 46.375 0.024 1 96.12 803 THR B CA 1
ATOM 14887 C C . THR B 1 803 ? 15.492 45.125 0.053 1 96.12 803 THR B C 1
ATOM 14889 O O . THR B 1 803 ? 15.43 44.344 0.993 1 96.12 803 THR B O 1
ATOM 14892 N N . VAL B 1 804 ? 16.25 45.031 -0.947 1 94.31 804 VAL B N 1
ATOM 14893 C CA . VAL B 1 804 ? 17.141 43.875 -1.074 1 94.31 804 VAL B CA 1
ATOM 14894 C C . VAL B 1 804 ? 18.469 44.312 -1.656 1 94.31 804 VAL B C 1
ATOM 14896 O O . VAL B 1 804 ? 18.516 45.188 -2.553 1 94.31 804 VAL B O 1
ATOM 14899 N N . LEU B 1 805 ? 19.484 43.812 -1.07 1 94.19 805 LEU B N 1
ATOM 14900 C CA . LEU B 1 805 ? 20.797 43.938 -1.676 1 94.19 805 LEU B CA 1
ATOM 14901 C C . LEU B 1 805 ? 21.156 42.688 -2.467 1 94.19 805 LEU B C 1
ATOM 14903 O O . LEU B 1 805 ? 21.281 41.594 -1.895 1 94.19 805 LEU B O 1
ATOM 14907 N N . ASP B 1 806 ? 21.203 42.844 -3.711 1 89.44 806 ASP B N 1
ATOM 14908 C CA . ASP B 1 806 ? 21.516 41.688 -4.562 1 89.44 806 ASP B CA 1
ATOM 14909 C C . ASP B 1 806 ? 22.656 42 -5.52 1 89.44 806 ASP B C 1
ATOM 14911 O O . ASP B 1 806 ? 22.531 42.906 -6.367 1 89.44 806 ASP B O 1
ATOM 14915 N N . ASN B 1 807 ? 23.766 41.375 -5.363 1 87.31 807 ASN B N 1
ATOM 14916 C CA . ASN B 1 807 ? 24.938 41.5 -6.238 1 87.31 807 ASN B CA 1
ATOM 14917 C C . ASN B 1 807 ? 25.359 42.969 -6.395 1 87.31 807 ASN B C 1
ATOM 14919 O O . ASN B 1 807 ? 25.5 43.438 -7.52 1 87.31 807 ASN B O 1
ATOM 14923 N N . GLY B 1 808 ? 25.375 43.656 -5.312 1 89.25 808 GLY B N 1
ATOM 14924 C CA . GLY B 1 808 ? 25.844 45.031 -5.297 1 89.25 808 GLY B CA 1
ATOM 14925 C C . GLY B 1 808 ? 24.781 46.031 -5.707 1 89.25 808 GLY B C 1
ATOM 14926 O O . GLY B 1 808 ? 25.047 47.219 -5.77 1 89.25 808 GLY B O 1
ATOM 14927 N N . HIS B 1 809 ? 23.594 45.562 -5.957 1 91.12 809 HIS B N 1
ATOM 14928 C CA . HIS B 1 809 ? 22.5 46.438 -6.344 1 91.12 809 HIS B CA 1
ATOM 14929 C C . HIS B 1 809 ? 21.484 46.594 -5.207 1 91.12 809 HIS B C 1
ATOM 14931 O O . HIS B 1 809 ? 21.141 45.594 -4.551 1 91.12 809 HIS B O 1
ATOM 14937 N N . ALA B 1 810 ? 21.094 47.812 -4.953 1 91.75 810 ALA B N 1
ATOM 14938 C CA . ALA B 1 810 ? 19.953 48.094 -4.082 1 91.75 810 ALA B CA 1
ATOM 14939 C C . ALA B 1 810 ? 18.641 48 -4.848 1 91.75 810 ALA B C 1
ATOM 14941 O O . ALA B 1 810 ? 18.406 48.75 -5.797 1 91.75 810 ALA B O 1
ATOM 14942 N N . GLN B 1 811 ? 17.844 47.062 -4.434 1 92 811 GLN B N 1
ATOM 14943 C CA . GLN B 1 811 ? 16.562 46.812 -5.082 1 92 811 GLN B CA 1
ATOM 14944 C C . GLN B 1 811 ? 15.398 47.156 -4.148 1 92 811 GLN B C 1
ATOM 14946 O O . GLN B 1 811 ? 15.469 46.906 -2.943 1 92 811 GLN B O 1
ATOM 14951 N N . VAL B 1 812 ? 14.344 47.75 -4.715 1 92.06 812 VAL B N 1
ATOM 14952 C CA . VAL B 1 812 ? 13.117 48.031 -3.977 1 92.06 812 VAL B CA 1
ATOM 14953 C C . VAL B 1 812 ? 11.93 47.375 -4.664 1 92.06 812 VAL B C 1
ATOM 14955 O O . VAL B 1 812 ? 11.734 47.531 -5.875 1 92.06 812 VAL B O 1
ATOM 14958 N N . PHE B 1 813 ? 11.211 46.625 -3.914 1 93.75 813 PHE B N 1
ATOM 14959 C CA . PHE B 1 813 ? 10.008 45.938 -4.391 1 93.75 813 PHE B CA 1
ATOM 14960 C C . PHE B 1 813 ? 8.766 46.5 -3.709 1 93.75 813 PHE B C 1
ATOM 14962 O O . PHE B 1 813 ? 8.812 46.875 -2.537 1 93.75 813 PHE B O 1
ATOM 14969 N N . LEU B 1 814 ? 7.672 46.562 -4.465 1 93 814 LEU B N 1
ATOM 14970 C CA . LEU B 1 814 ? 6.34 46.75 -3.91 1 93 814 LEU B CA 1
ATOM 14971 C C . LEU B 1 814 ? 5.5 45.5 -4.059 1 93 814 LEU B C 1
ATOM 14973 O O . LEU B 1 814 ? 5.484 44.875 -5.121 1 93 814 LEU B O 1
ATOM 14977 N N . VAL B 1 815 ? 4.902 45.062 -3.006 1 95.38 815 VAL B N 1
ATOM 14978 C CA . VAL B 1 815 ? 4.035 43.875 -2.994 1 95.38 815 VAL B CA 1
ATOM 14979 C C . VAL B 1 815 ? 2.633 44.281 -2.539 1 95.38 815 VAL B C 1
ATOM 14981 O O . VAL B 1 815 ? 2.473 44.938 -1.514 1 95.38 815 VAL B O 1
ATOM 14984 N N . SER B 1 816 ? 1.621 43.906 -3.316 1 92.62 816 SER B N 1
ATOM 14985 C CA . SER B 1 816 ? 0.244 44.25 -2.975 1 92.62 816 SER B CA 1
ATOM 14986 C C . SER B 1 816 ? -0.657 43 -3.027 1 92.62 816 SER B C 1
ATOM 14988 O O . SER B 1 816 ? -0.599 42.219 -3.98 1 92.62 816 SER B O 1
ATOM 14990 N N . ASP B 1 817 ? -1.459 42.812 -1.971 1 93 817 ASP B N 1
ATOM 14991 C CA . ASP B 1 817 ? -2.473 41.781 -1.926 1 93 817 ASP B CA 1
ATOM 14992 C C . ASP B 1 817 ? -3.844 42.312 -2.322 1 93 817 ASP B C 1
ATOM 14994 O O . ASP B 1 817 ? -4.848 41.594 -2.236 1 93 817 ASP B O 1
ATOM 14998 N N . ASP B 1 818 ? -3.854 43.469 -2.779 1 89.69 818 ASP B N 1
ATOM 14999 C CA . ASP B 1 818 ? -5.125 44.094 -3.137 1 89.69 818 ASP B CA 1
ATOM 15000 C C . ASP B 1 818 ? -5.652 43.562 -4.461 1 89.69 818 ASP B C 1
ATOM 15002 O O . ASP B 1 818 ? -4.879 43.312 -5.391 1 89.69 818 ASP B O 1
ATOM 15006 N N . THR B 1 819 ? -6.988 43.438 -4.523 1 89.06 819 THR B N 1
ATOM 15007 C CA . THR B 1 819 ? -7.625 42.875 -5.715 1 89.06 819 THR B CA 1
ATOM 15008 C C . THR B 1 819 ? -7.758 43.938 -6.797 1 89.06 819 THR B C 1
ATOM 15010 O O . THR B 1 819 ? -8.258 43.656 -7.891 1 89.06 819 THR B O 1
ATOM 15013 N N . ALA B 1 820 ? -7.289 45.156 -6.527 1 87.12 820 ALA B N 1
ATOM 15014 C CA . ALA B 1 820 ? -7.152 46.219 -7.5 1 87.12 820 ALA B CA 1
ATOM 15015 C C . ALA B 1 820 ? -5.719 46.75 -7.555 1 87.12 820 ALA B C 1
ATOM 15017 O O . ALA B 1 820 ? -4.973 46.625 -6.578 1 87.12 820 ALA B O 1
ATOM 15018 N N . PRO B 1 821 ? -5.254 47.312 -8.719 1 87.31 821 PRO B N 1
ATOM 15019 C CA . PRO B 1 821 ? -3.906 47.875 -8.773 1 87.31 821 PRO B CA 1
ATOM 15020 C C . PRO B 1 821 ? -3.66 48.938 -7.684 1 87.31 821 PRO B C 1
ATOM 15022 O O . PRO B 1 821 ? -4.559 49.719 -7.359 1 87.31 821 PRO B O 1
ATOM 15025 N N . THR B 1 822 ? -2.473 49.031 -7.148 1 90.81 822 THR B N 1
ATOM 15026 C CA . THR B 1 822 ? -2.094 49.969 -6.082 1 90.81 822 THR B CA 1
ATOM 15027 C C . THR B 1 822 ? -1.042 50.969 -6.57 1 90.81 822 THR B C 1
ATOM 15029 O O . THR B 1 822 ? 0.008 50.562 -7.078 1 90.81 822 THR B O 1
ATOM 15032 N N . THR B 1 823 ? -1.348 52.188 -6.465 1 90.5 823 THR B N 1
ATOM 15033 C CA . THR B 1 823 ? -0.401 53.25 -6.812 1 90.5 823 THR B CA 1
ATOM 15034 C C . THR B 1 823 ? 0.216 53.844 -5.559 1 90.5 823 THR B C 1
ATOM 15036 O O . THR B 1 823 ? -0.48 54.094 -4.57 1 90.5 823 THR B O 1
ATOM 15039 N N . ALA B 1 824 ? 1.574 54.125 -5.566 1 93.56 824 ALA B N 1
ATOM 15040 C CA . ALA B 1 824 ? 2.27 54.656 -4.398 1 93.56 824 ALA B CA 1
ATOM 15041 C C . ALA B 1 824 ? 3.346 55.656 -4.809 1 93.56 824 ALA B C 1
ATOM 15043 O O . ALA B 1 824 ? 3.834 55.625 -5.941 1 93.56 824 ALA B O 1
ATOM 15044 N N . ALA B 1 825 ? 3.602 56.562 -3.936 1 94.31 825 ALA B N 1
ATOM 15045 C CA . ALA B 1 825 ? 4.816 57.375 -3.998 1 94.31 825 ALA B CA 1
ATOM 15046 C C . ALA B 1 825 ? 5.949 56.719 -3.207 1 94.31 825 ALA B C 1
ATOM 15048 O O . ALA B 1 825 ? 5.727 56.188 -2.123 1 94.31 825 ALA B O 1
ATOM 15049 N N . ILE B 1 826 ? 7.16 56.781 -3.734 1 94.25 826 ILE B N 1
ATOM 15050 C CA . ILE B 1 826 ? 8.32 56.188 -3.08 1 94.25 826 ILE B CA 1
ATOM 15051 C C . ILE B 1 826 ? 9.336 57.281 -2.742 1 94.25 826 ILE B C 1
ATOM 15053 O O . ILE B 1 826 ? 9.734 58.062 -3.611 1 94.25 826 ILE B O 1
ATOM 15057 N N . ASP B 1 827 ? 9.719 57.406 -1.552 1 94.56 827 ASP B N 1
ATOM 15058 C CA . ASP B 1 827 ? 10.789 58.281 -1.073 1 94.56 827 ASP B CA 1
ATOM 15059 C C . ASP B 1 827 ? 12.047 57.469 -0.746 1 94.56 827 ASP B C 1
ATOM 15061 O O . ASP B 1 827 ? 12.008 56.562 0.103 1 94.56 827 ASP B O 1
ATOM 15065 N N . LEU B 1 828 ? 13.125 57.719 -1.447 1 93.38 828 LEU B N 1
ATOM 15066 C CA . LEU B 1 828 ? 14.43 57.156 -1.165 1 93.38 828 LEU B CA 1
ATOM 15067 C C . LEU B 1 828 ? 15.344 58.156 -0.489 1 93.38 828 LEU B C 1
ATOM 15069 O O . LEU B 1 828 ? 15.523 59.281 -0.99 1 93.38 828 LEU B O 1
ATOM 15073 N N . THR B 1 829 ? 15.906 57.812 0.686 1 93.5 829 THR B N 1
ATOM 15074 C CA . THR B 1 829 ? 16.828 58.688 1.4 1 93.5 829 THR B CA 1
ATOM 15075 C C . THR B 1 829 ? 18.062 57.906 1.858 1 93.5 829 THR B C 1
ATOM 15077 O O . THR B 1 829 ? 17.969 56.75 2.221 1 93.5 829 THR B O 1
ATOM 15080 N N . VAL B 1 830 ? 19.219 58.5 1.803 1 94.5 830 VAL B N 1
ATOM 15081 C CA . VAL B 1 830 ? 20.453 57.938 2.352 1 94.5 830 VAL B CA 1
ATOM 15082 C C . VAL B 1 830 ? 20.859 58.719 3.604 1 94.5 830 VAL B C 1
ATOM 15084 O O . VAL B 1 830 ? 20.891 59.938 3.596 1 94.5 830 VAL B O 1
ATOM 15087 N N . HIS B 1 831 ? 21.172 58.031 4.676 1 94.38 831 HIS B N 1
ATOM 15088 C CA . HIS B 1 831 ? 21.531 58.594 5.961 1 94.38 831 HIS B CA 1
ATOM 15089 C C . HIS B 1 831 ? 22.906 58.125 6.41 1 94.38 831 HIS B C 1
ATOM 15091 O O . HIS B 1 831 ? 23.297 56.969 6.16 1 94.38 831 HIS B O 1
ATOM 15097 N N . ARG B 1 832 ? 23.609 59.031 7.086 1 93.62 832 ARG B N 1
ATOM 15098 C CA . ARG B 1 832 ? 24.844 58.625 7.762 1 93.62 832 ARG B CA 1
ATOM 15099 C C . ARG B 1 832 ? 24.531 57.906 9.078 1 93.62 832 ARG B C 1
ATOM 15101 O O . ARG B 1 832 ? 23.469 58.156 9.68 1 93.62 832 ARG B O 1
ATOM 15108 N N . LEU B 1 833 ? 25.484 57.156 9.555 1 95.38 833 LEU B N 1
ATOM 15109 C CA . LEU B 1 833 ? 25.312 56.438 10.812 1 95.38 833 LEU B CA 1
ATOM 15110 C C . LEU B 1 833 ? 25.641 57.344 12 1 95.38 833 LEU B C 1
ATOM 15112 O O . LEU B 1 833 ? 25.312 57.031 13.141 1 95.38 833 LEU B O 1
ATOM 15116 N N . ALA B 1 834 ? 26.266 58.406 11.734 1 91.75 834 ALA B N 1
ATOM 15117 C CA . ALA B 1 834 ? 26.578 59.406 12.766 1 91.75 834 ALA B CA 1
ATOM 15118 C C . ALA B 1 834 ? 26.703 60.781 12.164 1 91.75 834 ALA B C 1
ATOM 15120 O O . ALA B 1 834 ? 27.219 60.969 11.07 1 91.75 834 ALA B O 1
ATOM 15121 N N . GLU B 1 835 ? 26.125 61.719 12.922 1 85.94 835 GLU B N 1
ATOM 15122 C CA . GLU B 1 835 ? 26.234 63.156 12.547 1 85.94 835 GLU B CA 1
ATOM 15123 C C . GLU B 1 835 ? 27.047 63.938 13.57 1 85.94 835 GLU B C 1
ATOM 15125 O O . GLU B 1 835 ? 27.156 63.5 14.727 1 85.94 835 GLU B O 1
ATOM 15130 N N . PRO B 1 836 ? 27.641 65 13.086 1 77.75 836 PRO B N 1
ATOM 15131 C CA . PRO B 1 836 ? 28.422 65.75 14.047 1 77.75 836 PRO B CA 1
ATOM 15132 C C . PRO B 1 836 ? 27.562 66.375 15.164 1 77.75 836 PRO B C 1
ATOM 15134 O O . PRO B 1 836 ? 28 66.438 16.312 1 77.75 836 PRO B O 1
ATOM 15137 N N . ALA B 1 837 ? 26.453 66.938 14.953 1 76.69 837 ALA B N 1
ATOM 15138 C CA . ALA B 1 837 ? 25.531 67.438 15.945 1 76.69 837 ALA B CA 1
ATOM 15139 C C . ALA B 1 837 ? 24.078 67.375 15.469 1 76.69 837 ALA B C 1
ATOM 15141 O O . ALA B 1 837 ? 23.828 67.188 14.281 1 76.69 837 ALA B O 1
ATOM 15142 N N . CYS B 1 838 ? 23.328 67.312 16.594 1 77.81 838 CYS B N 1
ATOM 15143 C CA . CYS B 1 838 ? 21.906 67.375 16.25 1 77.81 838 CYS B CA 1
ATOM 15144 C C . CYS B 1 838 ? 21.5 68.875 16.094 1 77.81 838 CYS B C 1
ATOM 15146 O O . CYS B 1 838 ? 22.156 69.75 16.625 1 77.81 838 CYS B O 1
ATOM 15148 N N . GLY B 1 839 ? 21.234 69.375 14.969 1 59.44 839 GLY B N 1
ATOM 15149 C CA . GLY B 1 839 ? 20.891 70.812 14.758 1 59.44 839 GLY B CA 1
ATOM 15150 C C . GLY B 1 839 ? 20.719 71.56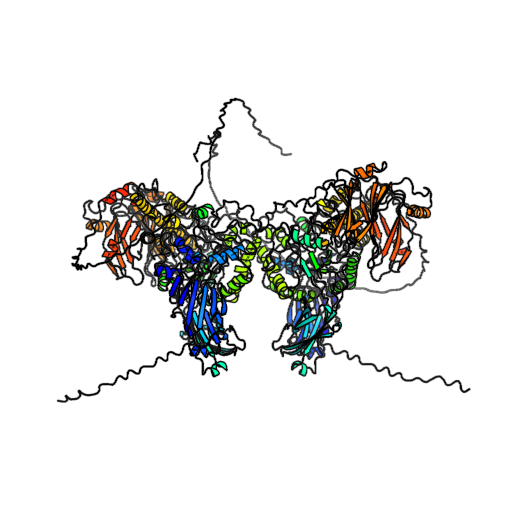2 16.062 1 59.44 839 GLY B C 1
ATOM 15151 O O . GLY B 1 839 ? 20.562 72.812 16.047 1 59.44 839 GLY B O 1
ATOM 15152 N N . CYS B 1 840 ? 20.469 70.875 17.188 1 51.97 840 CYS B N 1
ATOM 15153 C CA . CYS B 1 840 ? 20.406 71.688 18.422 1 51.97 840 CYS B CA 1
ATOM 15154 C C . CYS B 1 840 ? 21.75 71.625 19.141 1 51.97 840 CYS B C 1
ATOM 15156 O O . CYS B 1 840 ? 22.594 70.812 18.891 1 51.97 840 CYS B O 1
ATOM 15158 N N . ALA B 1 841 ? 22.156 72.75 19.891 1 44.03 841 ALA B N 1
ATOM 15159 C CA . ALA B 1 841 ? 23.422 72.938 20.578 1 44.03 841 ALA B CA 1
ATOM 15160 C C . ALA B 1 841 ? 23.766 71.75 21.469 1 44.03 841 ALA B C 1
ATOM 15162 O O . ALA B 1 841 ? 22.875 71.062 22 1 44.03 841 ALA B O 1
ATOM 15163 N N . ARG B 1 842 ? 25.031 71.25 21.438 1 43.94 842 ARG B N 1
ATOM 15164 C CA . ARG B 1 842 ? 25.578 70.125 22.172 1 43.94 842 ARG B CA 1
ATOM 15165 C C . ARG B 1 842 ? 25.047 70.062 23.594 1 43.94 842 ARG B C 1
ATOM 15167 O O . ARG B 1 842 ? 24.891 69 24.188 1 43.94 842 ARG B O 1
ATOM 15174 N N . ASP B 1 843 ? 25.062 71.188 24.328 1 41.69 843 ASP B N 1
ATOM 15175 C CA . ASP B 1 843 ? 24.734 71.375 25.75 1 41.69 843 ASP B CA 1
ATOM 15176 C C . ASP B 1 843 ? 23.25 71.625 25.938 1 41.69 843 ASP B C 1
ATOM 15178 O O . ASP B 1 843 ? 22.844 72.188 26.938 1 41.69 843 ASP B O 1
ATOM 15182 N N . ALA B 1 844 ? 22.438 71.25 24.953 1 45.12 844 ALA B N 1
ATOM 15183 C CA . ALA B 1 844 ? 21.031 71.562 25.156 1 45.12 844 ALA B CA 1
ATOM 15184 C C . ALA B 1 844 ? 20.391 70.625 26.188 1 45.12 844 ALA B C 1
ATOM 15186 O O . ALA B 1 844 ? 20.719 69.438 26.234 1 45.12 844 ALA B O 1
ATOM 15187 N N . PRO B 1 845 ? 19.688 71.062 27.203 1 44.91 845 PRO B N 1
ATOM 15188 C CA . PRO B 1 845 ? 19 70.25 28.188 1 44.91 845 PRO B CA 1
ATOM 15189 C C . PRO B 1 845 ? 18.188 69.125 27.531 1 44.91 845 PRO B C 1
ATOM 15191 O O . PRO B 1 845 ? 17.797 69.25 26.375 1 44.91 845 PRO B O 1
ATOM 15194 N N . ALA B 1 846 ? 18 68 28.25 1 45.84 846 ALA B N 1
ATOM 15195 C CA . ALA B 1 846 ? 17.344 66.75 27.828 1 45.84 846 ALA B CA 1
ATOM 15196 C C . ALA B 1 846 ? 16.062 67.062 27.047 1 45.84 846 ALA B C 1
ATOM 15198 O O . ALA B 1 846 ? 15.758 66.375 26.047 1 45.84 846 ALA B O 1
ATOM 15199 N N . ALA B 1 847 ? 15.297 67.938 27.469 1 47.88 847 ALA B N 1
ATOM 15200 C CA . ALA B 1 847 ? 14.008 68.312 26.859 1 47.88 847 ALA B CA 1
ATOM 15201 C C . ALA B 1 847 ? 14.188 68.812 25.438 1 47.88 847 ALA B C 1
ATOM 15203 O O . ALA B 1 847 ? 13.383 68.5 24.547 1 47.88 847 ALA B O 1
ATOM 15204 N N . ASP B 1 848 ? 15.211 69.562 25.234 1 48.31 848 ASP B N 1
ATOM 15205 C CA . ASP B 1 848 ? 15.469 70.188 23.938 1 48.31 848 ASP B CA 1
ATOM 15206 C C . ASP B 1 848 ? 16.062 69.188 22.969 1 48.31 848 ASP B C 1
ATOM 15208 O O . ASP B 1 848 ? 15.852 69.25 21.75 1 48.31 848 ASP B O 1
ATOM 15212 N N . ALA B 1 849 ? 16.672 68.188 23.562 1 48.41 849 ALA B N 1
ATOM 15213 C CA . ALA B 1 849 ? 17.25 67.125 22.734 1 48.41 849 ALA B CA 1
ATOM 15214 C C . ALA B 1 849 ? 16.156 66.312 22.031 1 48.41 849 ALA B C 1
ATOM 15216 O O . ALA B 1 849 ? 16.281 66 20.844 1 48.41 849 ALA B O 1
ATOM 15217 N N . ALA B 1 850 ? 15.125 66.062 22.797 1 54 850 ALA B N 1
ATOM 15218 C CA . ALA B 1 850 ? 13.977 65.438 22.156 1 54 850 ALA B CA 1
ATOM 15219 C C . ALA B 1 850 ? 13.43 66.312 21.031 1 54 850 ALA B C 1
ATOM 15221 O O . ALA B 1 850 ? 13.062 65.75 19.969 1 54 850 ALA B O 1
ATOM 15222 N N . ALA B 1 851 ? 13.344 67.625 21.266 1 53.84 851 ALA B N 1
ATOM 15223 C CA . ALA B 1 851 ? 12.844 68.562 20.234 1 53.84 851 ALA B CA 1
ATOM 15224 C C . ALA B 1 851 ? 13.781 68.562 19.047 1 53.84 851 ALA B C 1
ATOM 15226 O O . ALA B 1 851 ? 13.336 68.625 17.891 1 53.84 851 ALA B O 1
ATOM 15227 N N . CYS B 1 852 ? 15.008 68.625 19.328 1 54.09 852 CYS B N 1
ATOM 15228 C CA . CYS B 1 852 ? 15.977 68.688 18.25 1 54.09 852 CYS B CA 1
ATOM 15229 C C . CYS B 1 852 ? 16.031 67.375 17.5 1 54.09 852 CYS B C 1
ATOM 15231 O O . CYS B 1 852 ? 16.203 67.375 16.281 1 54.09 852 CYS B O 1
ATOM 15233 N N . ALA B 1 853 ? 15.891 66.312 18.281 1 55.12 853 ALA B N 1
ATOM 15234 C CA . ALA B 1 853 ? 15.82 65 17.641 1 55.12 853 ALA B CA 1
ATOM 15235 C C . ALA B 1 853 ? 14.578 64.875 16.766 1 55.12 853 ALA B C 1
ATOM 15237 O O . ALA B 1 853 ? 14.625 64.25 15.703 1 55.12 853 ALA B O 1
ATOM 15238 N N . ALA B 1 854 ? 13.531 65.562 17.203 1 55 854 ALA B N 1
ATOM 15239 C CA . ALA B 1 854 ? 12.297 65.438 16.422 1 55 854 ALA B CA 1
ATOM 15240 C C . ALA B 1 854 ? 12.477 66 15.031 1 55 854 ALA B C 1
ATOM 15242 O O . ALA B 1 854 ? 11.812 65.625 14.078 1 55 854 ALA B O 1
ATOM 15243 N N . ALA B 1 855 ? 13.352 67 14.922 1 53.31 855 ALA B N 1
ATOM 15244 C CA . ALA B 1 855 ? 13.453 67.688 13.609 1 53.31 855 ALA B CA 1
ATOM 15245 C C . ALA B 1 855 ? 14.297 66.812 12.656 1 53.31 855 ALA B C 1
ATOM 15247 O O . ALA B 1 855 ? 14.203 67 11.438 1 53.31 855 ALA B O 1
ATOM 15248 N N . GLY B 1 856 ? 14.836 65.688 13.008 1 60.91 856 GLY B N 1
ATOM 15249 C CA . GLY B 1 856 ? 15.648 64.812 12.211 1 60.91 856 GLY B CA 1
ATOM 15250 C C . GLY B 1 856 ? 16.75 65.5 11.445 1 60.91 856 GLY B C 1
ATOM 15251 O O . GLY B 1 856 ? 16.844 66.75 11.477 1 60.91 856 GLY B O 1
ATOM 15252 N N . THR B 1 857 ? 17.828 64.812 11.086 1 67.06 857 THR B N 1
ATOM 15253 C CA . THR B 1 857 ? 18.859 65.375 10.211 1 67.06 857 THR B CA 1
ATOM 15254 C C . THR B 1 857 ? 18.453 65.188 8.75 1 67.06 857 THR B C 1
ATOM 15256 O O . THR B 1 857 ? 17.75 64.25 8.391 1 67.06 857 THR B O 1
ATOM 15259 N N . GLU B 1 858 ? 18.75 66.188 8.023 1 77.81 858 GLU B N 1
ATOM 15260 C CA . GLU B 1 858 ? 18.547 66.062 6.582 1 77.81 858 GLU B CA 1
ATOM 15261 C C . GLU B 1 858 ? 19.359 64.938 5.996 1 77.81 858 GLU B C 1
ATOM 15263 O O . GLU B 1 858 ? 20.531 64.75 6.32 1 77.81 858 GLU B O 1
ATOM 15268 N N . PRO B 1 859 ? 18.719 64 5.266 1 88.31 859 PRO B N 1
ATOM 15269 C CA . PRO B 1 859 ? 19.469 62.969 4.574 1 88.31 859 PRO B CA 1
ATOM 15270 C C . PRO B 1 859 ? 20.594 63.531 3.691 1 88.31 859 PRO B C 1
ATOM 15272 O O . PRO B 1 859 ? 20.484 64.688 3.221 1 88.31 859 PRO B O 1
ATOM 15275 N N . VAL B 1 860 ? 21.547 62.781 3.529 1 88.75 860 VAL B N 1
ATOM 15276 C CA . VAL B 1 860 ? 22.656 63.219 2.67 1 88.75 860 VAL B CA 1
ATOM 15277 C C . VAL B 1 860 ? 22.188 63.25 1.215 1 88.75 860 VAL B C 1
ATOM 15279 O O . VAL B 1 860 ? 22.766 63.969 0.393 1 88.75 860 VAL B O 1
ATOM 15282 N N . TRP B 1 861 ? 21.266 62.406 0.916 1 89.56 861 TRP B N 1
ATOM 15283 C CA . TRP B 1 861 ? 20.672 62.312 -0.414 1 89.56 861 TRP B CA 1
ATOM 15284 C C . TRP B 1 861 ? 19.203 61.906 -0.327 1 89.56 861 TRP B C 1
ATOM 15286 O O . TRP B 1 861 ? 18.828 61.156 0.568 1 89.56 861 TRP B O 1
ATOM 15296 N N . SER B 1 862 ? 18.328 62.438 -1.238 1 90.88 862 SER B N 1
ATOM 15297 C CA . SER B 1 862 ? 16.906 62.062 -1.283 1 90.88 862 SER B CA 1
ATOM 15298 C C . SER B 1 862 ? 16.375 62.094 -2.713 1 90.88 862 SER B C 1
ATOM 15300 O O . SER B 1 862 ? 16.828 62.875 -3.535 1 90.88 862 SER B O 1
ATOM 15302 N N . LYS B 1 863 ? 15.555 61.156 -3.035 1 89 863 LYS B N 1
ATOM 15303 C CA . LYS B 1 863 ? 14.828 61.094 -4.301 1 89 863 LYS B CA 1
ATOM 15304 C C . LYS B 1 863 ? 13.391 60.625 -4.086 1 89 863 LYS B C 1
ATOM 15306 O O . LYS B 1 863 ? 13.148 59.688 -3.32 1 89 863 LYS B O 1
ATOM 15311 N N . ARG B 1 864 ? 12.422 61.25 -4.703 1 92 864 ARG B N 1
ATOM 15312 C CA . ARG B 1 864 ? 11.016 60.875 -4.641 1 92 864 ARG B CA 1
ATOM 15313 C C . ARG B 1 864 ? 10.5 60.438 -6.016 1 92 864 ARG B C 1
ATOM 15315 O O . ARG B 1 864 ? 10.734 61.125 -7.008 1 92 864 ARG B O 1
ATOM 15322 N N . VAL B 1 865 ? 9.859 59.344 -6.023 1 86.69 865 VAL B N 1
ATOM 15323 C CA . VAL B 1 865 ? 9.141 58.875 -7.207 1 86.69 865 VAL B CA 1
ATOM 15324 C C . VAL B 1 865 ? 7.645 58.844 -6.926 1 86.69 865 VAL B C 1
ATOM 15326 O O . VAL B 1 865 ? 7.188 58.125 -6.035 1 86.69 865 VAL B O 1
ATOM 15329 N N . THR B 1 866 ? 6.727 59.656 -7.547 1 83.38 866 THR B N 1
ATOM 15330 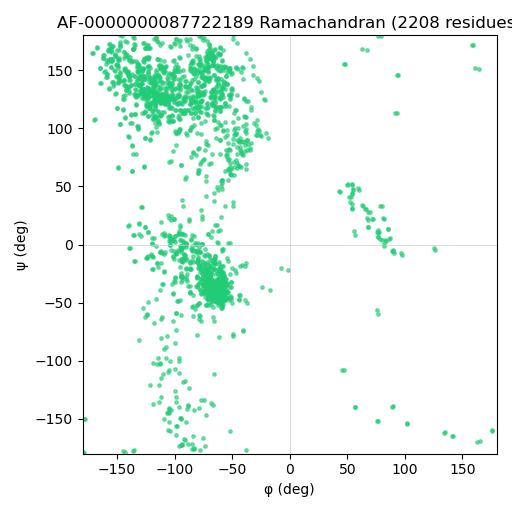C CA . THR B 1 866 ? 5.363 59.906 -7.102 1 83.38 866 THR B CA 1
ATOM 15331 C C . THR B 1 866 ? 4.391 58.906 -7.68 1 83.38 866 THR B C 1
ATOM 15333 O O . THR B 1 866 ? 3.332 58.625 -7.098 1 83.38 866 THR B O 1
ATOM 15336 N N . ASP B 1 867 ? 4.621 58.281 -8.805 1 85.44 867 ASP B N 1
ATOM 15337 C CA . ASP B 1 867 ? 3.551 57.5 -9.43 1 85.44 867 ASP B CA 1
ATOM 15338 C C . ASP B 1 867 ? 4.066 56.156 -9.922 1 85.44 867 ASP B C 1
ATOM 15340 O O . ASP B 1 867 ? 4.137 55.906 -11.133 1 85.44 867 ASP B O 1
ATOM 15344 N N . VAL B 1 868 ? 4.191 55.312 -8.836 1 89.19 868 VAL B N 1
ATOM 15345 C CA . VAL B 1 868 ? 4.555 53.938 -9.156 1 89.19 868 VAL B CA 1
ATOM 15346 C C . VAL B 1 868 ? 3.365 53 -8.898 1 89.19 868 VAL B C 1
ATOM 15348 O O . VAL B 1 868 ? 2.775 53.031 -7.816 1 89.19 868 VAL B O 1
ATOM 15351 N N . THR B 1 869 ? 2.949 52.188 -9.883 1 85.19 869 THR B N 1
ATOM 15352 C CA . THR B 1 869 ? 1.78 51.312 -9.742 1 85.19 869 THR B CA 1
ATOM 15353 C C . THR B 1 869 ? 2.184 49.844 -9.773 1 85.19 869 THR B C 1
ATOM 15355 O O . THR B 1 869 ? 2.939 49.438 -10.648 1 85.19 869 THR B O 1
ATOM 15358 N N . VAL B 1 870 ? 1.688 49.125 -8.758 1 86.94 870 VAL B N 1
ATOM 15359 C CA . VAL B 1 870 ? 1.794 47.688 -8.75 1 86.94 870 VAL B CA 1
ATOM 15360 C C . VAL B 1 870 ? 0.451 47.062 -9.141 1 86.94 870 VAL B C 1
ATOM 15362 O O . VAL B 1 870 ? -0.594 47.469 -8.617 1 86.94 870 VAL B O 1
ATOM 15365 N N . PRO B 1 871 ? 0.442 46.062 -10.07 1 84.19 871 PRO B N 1
ATOM 15366 C CA . PRO B 1 871 ? -0.813 45.406 -10.438 1 84.19 871 PRO B CA 1
ATOM 15367 C C . PRO B 1 871 ? -1.46 44.688 -9.258 1 84.19 871 PRO B C 1
ATOM 15369 O O . PRO B 1 871 ? -0.792 44.406 -8.258 1 84.19 871 PRO B O 1
ATOM 15372 N N . ALA B 1 872 ? -2.715 44.375 -9.461 1 87 872 ALA B N 1
ATOM 15373 C CA . ALA B 1 872 ? -3.473 43.656 -8.438 1 87 872 ALA B CA 1
ATOM 15374 C C . ALA B 1 872 ? -2.828 42.312 -8.117 1 87 872 ALA B C 1
ATOM 15376 O O . ALA B 1 872 ? -2.424 41.594 -9.023 1 87 872 ALA B O 1
ATOM 15377 N N . LEU B 1 873 ? -2.734 42.062 -6.828 1 89.44 873 LEU B N 1
ATOM 15378 C CA . LEU B 1 873 ? -2.27 40.781 -6.348 1 89.44 873 LEU B CA 1
ATOM 15379 C C . LEU B 1 873 ? -0.908 40.438 -6.945 1 89.44 873 LEU B C 1
ATOM 15381 O O . LEU B 1 873 ? -0.707 39.312 -7.445 1 89.44 873 LEU B O 1
ATOM 15385 N N . ASN B 1 874 ? 0.006 41.375 -6.922 1 89.38 874 ASN B N 1
ATOM 15386 C CA . ASN B 1 874 ? 1.296 41.188 -7.57 1 89.38 874 ASN B CA 1
ATOM 15387 C C . ASN B 1 874 ? 2.43 41.844 -6.781 1 89.38 874 ASN B C 1
ATOM 15389 O O . ASN B 1 874 ? 2.184 42.562 -5.824 1 89.38 874 ASN B O 1
ATOM 15393 N N . SER B 1 875 ? 3.602 41.5 -7.102 1 91.12 875 SER B N 1
ATOM 15394 C CA . SER B 1 875 ? 4.824 42.156 -6.672 1 91.12 875 SER B CA 1
ATOM 15395 C C . SER B 1 875 ? 5.578 42.75 -7.859 1 91.12 875 SER B C 1
ATOM 15397 O O . SER B 1 875 ? 5.547 42.188 -8.961 1 91.12 875 SER B O 1
ATOM 15399 N N . ALA B 1 876 ? 6.207 43.875 -7.59 1 86.56 876 ALA B N 1
ATOM 15400 C CA . ALA B 1 876 ? 6.914 44.562 -8.68 1 86.56 876 ALA B CA 1
ATOM 15401 C C . ALA B 1 876 ? 8.25 45.125 -8.211 1 86.56 876 ALA B C 1
ATOM 15403 O O . ALA B 1 876 ? 8.344 45.688 -7.121 1 86.56 876 ALA B O 1
ATOM 15404 N N . LEU B 1 877 ? 9.336 44.875 -8.914 1 88.44 877 LEU B N 1
ATOM 15405 C CA . LEU B 1 877 ? 10.609 45.594 -8.734 1 88.44 877 LEU B CA 1
ATOM 15406 C C . LEU B 1 877 ? 10.523 47 -9.258 1 88.44 877 LEU B C 1
ATOM 15408 O O . LEU B 1 877 ? 10.297 47.219 -10.453 1 88.44 877 LEU B O 1
ATOM 15412 N N . VAL B 1 878 ? 10.758 48.031 -8.43 1 87.12 878 VAL B N 1
ATOM 15413 C CA . VAL B 1 878 ? 10.477 49.406 -8.844 1 87.12 878 VAL B CA 1
ATOM 15414 C C . VAL B 1 878 ? 11.766 50.25 -8.82 1 87.12 878 VAL B C 1
ATOM 15416 O O . VAL B 1 878 ? 11.844 51.281 -9.453 1 87.12 878 VAL B O 1
ATOM 15419 N N . VAL B 1 879 ? 12.766 49.781 -8.047 1 85.62 879 VAL B N 1
ATOM 15420 C CA . VAL B 1 879 ? 14.086 50.406 -8.023 1 85.62 879 VAL B CA 1
ATOM 15421 C C . VAL B 1 879 ? 15.172 49.312 -8.117 1 85.62 879 VAL B C 1
ATOM 15423 O O . VAL B 1 879 ? 15.062 48.281 -7.477 1 85.62 879 VAL B O 1
ATOM 15426 N N . ASN B 1 880 ? 16.141 49.469 -8.922 1 87.81 880 ASN B N 1
ATOM 15427 C CA . ASN B 1 880 ? 17.344 48.656 -9.055 1 87.81 880 ASN B CA 1
ATOM 15428 C C . ASN B 1 880 ? 18.578 49.5 -9.312 1 87.81 880 ASN B C 1
ATOM 15430 O O . ASN B 1 880 ? 18.891 49.812 -10.469 1 87.81 880 ASN B O 1
ATOM 15434 N N . ALA B 1 881 ? 19.25 49.844 -8.258 1 85.5 881 ALA B N 1
ATOM 15435 C CA . ALA B 1 881 ? 20.344 50.812 -8.367 1 85.5 881 ALA B CA 1
ATOM 15436 C C . ALA B 1 881 ? 21.672 50.188 -7.891 1 85.5 881 ALA B C 1
ATOM 15438 O O . ALA B 1 881 ? 21.703 49.469 -6.891 1 85.5 881 ALA B O 1
ATOM 15439 N N . SER B 1 882 ? 22.703 50.5 -8.633 1 87.75 882 SER B N 1
ATOM 15440 C CA . SER B 1 882 ? 24.031 50.094 -8.164 1 87.75 882 SER B CA 1
ATOM 15441 C C . SER B 1 882 ? 24.438 50.875 -6.906 1 87.75 882 SER B C 1
ATOM 15443 O O . SER B 1 882 ? 24.406 52.094 -6.898 1 87.75 882 SER B O 1
ATOM 15445 N N . VAL B 1 883 ? 24.812 50.188 -5.91 1 91.38 883 VAL B N 1
ATOM 15446 C CA . VAL B 1 883 ? 25.203 50.812 -4.648 1 91.38 883 VAL B CA 1
ATOM 15447 C C . VAL B 1 883 ? 26.438 51.688 -4.855 1 91.38 883 VAL B C 1
ATOM 15449 O O . VAL B 1 883 ? 26.531 52.812 -4.316 1 91.38 883 VAL B O 1
ATOM 15452 N N . SER B 1 884 ? 27.406 51.219 -5.637 1 89.19 884 SER B N 1
ATOM 15453 C CA . SER B 1 884 ? 28.625 51.969 -5.918 1 89.19 884 SER B CA 1
ATOM 15454 C C . SER B 1 884 ? 28.328 53.312 -6.598 1 89.19 884 SER B C 1
ATOM 15456 O O . SER B 1 884 ? 28.906 54.344 -6.254 1 89.19 884 SER B O 1
ATOM 15458 N N . GLU B 1 885 ? 27.453 53.281 -7.504 1 84.88 885 GLU B N 1
ATOM 15459 C CA . GLU B 1 885 ? 27.078 54.5 -8.219 1 84.88 885 GLU B CA 1
ATOM 15460 C C . GLU B 1 885 ? 26.312 55.438 -7.309 1 84.88 885 GLU B C 1
ATOM 15462 O O . GLU B 1 885 ? 26.516 56.656 -7.359 1 84.88 885 GLU B O 1
ATOM 15467 N N . LEU B 1 886 ? 25.453 54.875 -6.539 1 87.44 886 LEU B N 1
ATOM 15468 C CA . LEU B 1 886 ? 24.672 55.656 -5.602 1 87.44 886 LEU B CA 1
ATOM 15469 C C . LEU B 1 886 ? 25.562 56.375 -4.617 1 87.44 886 LEU B C 1
ATOM 15471 O O . LEU B 1 886 ? 25.391 57.594 -4.383 1 87.44 886 LEU B O 1
ATOM 15475 N N . LEU B 1 887 ? 26.562 55.75 -4.121 1 89.56 887 LEU B N 1
ATOM 15476 C CA . LEU B 1 887 ? 27.406 56.312 -3.082 1 89.56 887 LEU B CA 1
ATOM 15477 C C . LEU B 1 887 ? 28.438 57.281 -3.686 1 89.56 887 LEU B C 1
ATOM 15479 O O . LEU B 1 887 ? 28.922 58.188 -3.008 1 89.56 887 LEU B O 1
ATOM 15483 N N . ALA B 1 888 ? 28.828 57.094 -4.934 1 85.75 888 ALA B N 1
ATOM 15484 C CA . ALA B 1 888 ? 29.797 57.969 -5.598 1 85.75 888 ALA B CA 1
ATOM 15485 C C . ALA B 1 888 ? 29.266 59.406 -5.648 1 85.75 888 ALA B C 1
ATOM 15487 O O . ALA B 1 888 ? 30.047 60.375 -5.629 1 85.75 888 ALA B O 1
ATOM 15488 N N . ALA B 1 889 ? 28.031 59.5 -5.574 1 81.56 889 ALA B N 1
ATOM 15489 C CA . ALA B 1 889 ? 27.406 60.844 -5.648 1 81.56 889 ALA B CA 1
ATOM 15490 C C . ALA B 1 889 ? 27.375 61.5 -4.277 1 81.56 889 ALA B C 1
ATOM 15492 O O . ALA B 1 889 ? 27.016 62.688 -4.16 1 81.56 889 ALA B O 1
ATOM 15493 N N . MET B 1 890 ? 27.969 60.812 -3.268 1 87.5 890 MET B N 1
ATOM 15494 C CA . MET B 1 890 ? 27.891 61.281 -1.893 1 87.5 890 MET B CA 1
ATOM 15495 C C . MET B 1 890 ? 29.234 61.156 -1.185 1 87.5 890 MET B C 1
ATOM 15497 O O . MET B 1 890 ? 29.469 60.188 -0.454 1 87.5 890 MET B O 1
ATOM 15501 N N . PRO B 1 891 ? 30.078 62.125 -1.331 1 76.62 891 PRO B N 1
ATOM 15502 C CA . PRO B 1 891 ? 31.469 61.969 -0.898 1 76.62 891 PRO B CA 1
ATOM 15503 C C . PRO B 1 891 ? 31.594 61.625 0.583 1 76.62 891 PRO B C 1
ATOM 15505 O O . PRO B 1 891 ? 32.562 61 0.992 1 76.62 891 PRO B O 1
ATOM 15508 N N . LYS B 1 892 ? 30.719 61.906 1.368 1 82.5 892 LYS B N 1
ATOM 15509 C CA . LYS B 1 892 ? 30.922 61.594 2.781 1 82.5 892 LYS B CA 1
ATOM 15510 C C . LYS B 1 892 ? 30.172 60.312 3.172 1 82.5 892 LYS B C 1
ATOM 15512 O O . LYS B 1 892 ? 30.031 60 4.359 1 82.5 892 LYS B O 1
ATOM 15517 N N . CYS B 1 893 ? 29.891 59.531 2.223 1 92 893 CYS B N 1
ATOM 15518 C CA . CYS B 1 893 ? 29.172 58.281 2.479 1 92 893 CYS B CA 1
ATOM 15519 C C . CYS B 1 893 ? 29.922 57.094 1.924 1 92 893 CYS B C 1
ATOM 15521 O O . CYS B 1 893 ? 30.391 57.125 0.785 1 92 893 CYS B O 1
ATOM 15523 N N . THR B 1 894 ? 30.109 56.031 2.787 1 94.31 894 THR B N 1
ATOM 15524 C CA . THR B 1 894 ? 30.656 54.75 2.393 1 94.31 894 THR B CA 1
ATOM 15525 C C . THR B 1 894 ? 29.672 53.625 2.75 1 94.31 894 THR B C 1
ATOM 15527 O O . THR B 1 894 ? 28.719 53.844 3.486 1 94.31 894 THR B O 1
ATOM 15530 N N . PRO B 1 895 ? 29.984 52.438 2.225 1 95 895 PRO B N 1
ATOM 15531 C CA . PRO B 1 895 ? 29.094 51.312 2.561 1 95 895 PRO B CA 1
ATOM 15532 C C . PRO B 1 895 ? 29.031 51.031 4.062 1 95 895 PRO B C 1
ATOM 15534 O O . PRO B 1 895 ? 28.078 50.438 4.547 1 95 895 PRO B O 1
ATOM 15537 N N . THR B 1 896 ? 30.016 51.5 4.848 1 96.62 896 THR B N 1
ATOM 15538 C CA . THR B 1 896 ? 30.078 51.188 6.273 1 96.62 896 THR B CA 1
ATOM 15539 C C . THR B 1 896 ? 29.609 52.375 7.109 1 96.62 896 THR B C 1
ATOM 15541 O O . THR B 1 896 ? 29.469 52.281 8.328 1 96.62 896 THR B O 1
ATOM 15544 N N . THR B 1 897 ? 29.312 53.562 6.449 1 96.19 897 THR B N 1
ATOM 15545 C CA . THR B 1 897 ? 29 54.75 7.25 1 96.19 897 THR B CA 1
ATOM 15546 C C . THR B 1 897 ? 27.594 55.281 6.918 1 96.19 897 THR B C 1
ATOM 15548 O O . THR B 1 897 ? 27.109 56.188 7.566 1 96.19 897 THR B O 1
ATOM 15551 N N . CYS B 1 898 ? 26.969 54.688 5.855 1 96.19 898 CYS B N 1
ATOM 15552 C CA . CYS B 1 898 ? 25.656 55.188 5.438 1 96.19 898 CYS B CA 1
ATOM 15553 C C . CYS B 1 898 ? 24.719 54 5.16 1 96.19 898 CYS B C 1
ATOM 15555 O O . CYS B 1 898 ? 25.156 52.875 5.008 1 96.19 898 CYS B O 1
ATOM 15557 N N . PHE B 1 899 ? 23.422 54.219 5.203 1 96.38 899 PHE B N 1
ATOM 15558 C CA . PHE B 1 899 ? 22.406 53.25 4.832 1 96.38 899 PHE B CA 1
ATOM 15559 C C . PHE B 1 899 ? 21.281 53.906 4.059 1 96.38 899 PHE B C 1
ATOM 15561 O O . PHE B 1 899 ? 21.156 55.156 4.07 1 96.38 899 PHE B O 1
ATOM 15568 N N . LEU B 1 900 ? 20.516 53.156 3.303 1 95.81 900 LEU B N 1
ATOM 15569 C CA . LEU B 1 900 ? 19.391 53.625 2.5 1 95.81 900 LEU B CA 1
ATOM 15570 C C . LEU B 1 900 ? 18.062 53.344 3.211 1 95.81 900 LEU B C 1
ATOM 15572 O O . LEU B 1 900 ? 17.875 52.281 3.773 1 95.81 900 LEU B O 1
ATOM 15576 N N . ARG B 1 901 ? 17.172 54.281 3.256 1 96.69 901 ARG B N 1
ATOM 15577 C CA . ARG B 1 901 ? 15.789 54.125 3.693 1 96.69 901 ARG B CA 1
ATOM 15578 C C . ARG B 1 901 ? 14.82 54.375 2.547 1 96.69 901 ARG B C 1
ATOM 15580 O O . ARG B 1 901 ? 14.93 55.375 1.845 1 96.69 901 ARG B O 1
ATOM 15587 N N . ALA B 1 902 ? 13.969 53.438 2.316 1 96.44 902 ALA B N 1
ATOM 15588 C CA . ALA B 1 902 ? 12.891 53.562 1.338 1 96.44 902 ALA B CA 1
ATOM 15589 C C . ALA B 1 902 ? 11.523 53.594 2.021 1 96.44 902 ALA B C 1
ATOM 15591 O O . ALA B 1 902 ? 11.289 52.844 2.967 1 96.44 902 ALA B O 1
ATOM 15592 N N . THR B 1 903 ? 10.648 54.5 1.647 1 96.75 903 THR B N 1
ATOM 15593 C CA . THR B 1 903 ? 9.289 54.594 2.164 1 96.75 903 THR B CA 1
ATOM 15594 C C . THR B 1 903 ? 8.289 54.75 1.023 1 96.75 903 THR B C 1
ATOM 15596 O O . THR B 1 903 ? 8.469 55.594 0.135 1 96.75 903 THR B O 1
ATOM 15599 N N . ALA B 1 904 ? 7.293 53.906 1.037 1 96.94 904 ALA B N 1
ATOM 15600 C CA . ALA B 1 904 ? 6.215 54 0.058 1 96.94 904 ALA B CA 1
ATOM 15601 C C . ALA B 1 904 ? 4.898 54.406 0.728 1 96.94 904 ALA B C 1
ATOM 15603 O O . ALA B 1 904 ? 4.578 53.906 1.811 1 96.94 904 ALA B O 1
ATOM 15604 N N . THR B 1 905 ? 4.191 55.281 0.161 1 96.69 905 THR B N 1
ATOM 15605 C CA . THR B 1 905 ? 2.865 55.688 0.612 1 96.69 905 THR B CA 1
ATOM 15606 C C . THR B 1 905 ? 1.839 55.531 -0.505 1 96.69 905 THR B C 1
ATOM 15608 O O . THR B 1 905 ? 1.959 56.156 -1.563 1 96.69 905 THR B O 1
ATOM 15611 N N . THR B 1 906 ? 0.868 54.719 -0.257 1 96.19 906 THR B N 1
ATOM 15612 C CA . THR B 1 906 ? -0.142 54.438 -1.271 1 96.19 906 THR B CA 1
ATOM 15613 C C . THR B 1 906 ? -1.121 55.625 -1.396 1 96.19 906 THR B C 1
ATOM 15615 O O . THR B 1 906 ? -1.307 56.375 -0.448 1 96.19 906 THR B O 1
ATOM 15618 N N . LYS B 1 907 ? -1.721 55.75 -2.568 1 94.06 907 LYS B N 1
ATOM 15619 C CA . LYS B 1 907 ? -2.822 56.688 -2.746 1 94.06 907 LYS B CA 1
ATOM 15620 C C . LYS B 1 907 ? -4.109 56.156 -2.131 1 94.06 907 LYS B C 1
ATOM 15622 O O . LYS B 1 907 ? -4.426 54.969 -2.275 1 94.06 907 LYS B O 1
ATOM 15627 N N . ALA B 1 908 ? -4.715 56.938 -1.354 1 92.62 908 ALA B N 1
ATOM 15628 C CA . ALA B 1 908 ? -6.004 56.531 -0.796 1 92.62 908 ALA B CA 1
ATOM 15629 C C . ALA B 1 908 ? -7.016 56.25 -1.903 1 92.62 908 ALA B C 1
ATOM 15631 O O . ALA B 1 908 ? -7.035 56.938 -2.926 1 92.62 908 ALA B O 1
ATOM 15632 N N . THR B 1 909 ? -7.703 55.281 -1.763 1 87.69 909 THR B N 1
ATOM 15633 C CA . THR B 1 909 ? -8.828 54.969 -2.645 1 87.69 909 THR B CA 1
ATOM 15634 C C . THR B 1 909 ? -10.148 55.094 -1.892 1 87.69 909 THR B C 1
ATOM 15636 O O . THR B 1 909 ? -10.164 55.375 -0.695 1 87.69 909 THR B O 1
ATOM 15639 N N . LYS B 1 910 ? -11.297 55 -2.609 1 83.75 910 LYS B N 1
ATOM 15640 C CA . LYS B 1 910 ? -12.633 55.094 -2.014 1 83.75 910 LYS B CA 1
ATOM 15641 C C . LYS B 1 910 ? -12.797 54.031 -0.915 1 83.75 910 LYS B C 1
ATOM 15643 O O . LYS B 1 910 ? -13.469 54.281 0.091 1 83.75 910 LYS B O 1
ATOM 15648 N N . ASN B 1 911 ? -12.117 52.969 -1.073 1 81.19 911 ASN B N 1
ATOM 15649 C CA . ASN B 1 911 ? -12.391 51.875 -0.168 1 81.19 911 ASN B CA 1
ATOM 15650 C C . ASN B 1 911 ? -11.219 51.594 0.773 1 81.19 911 ASN B C 1
ATOM 15652 O O . ASN B 1 911 ? -11.328 50.812 1.696 1 81.19 911 ASN B O 1
ATOM 15656 N N . LYS B 1 912 ? -10.078 52.219 0.629 1 87.81 912 LYS B N 1
ATOM 15657 C CA . LYS B 1 912 ? -8.906 51.969 1.464 1 87.81 912 LYS B CA 1
ATOM 15658 C C . LYS B 1 912 ? -8.125 53.25 1.747 1 87.81 912 LYS B C 1
ATOM 15660 O O . LYS B 1 912 ? -7.812 54 0.827 1 87.81 912 LYS B O 1
ATOM 15665 N N . PRO B 1 913 ? -7.867 53.469 2.99 1 91.06 913 PRO B N 1
ATOM 15666 C CA . PRO B 1 913 ? -7.016 54.625 3.316 1 91.06 913 PRO B CA 1
ATOM 15667 C C . PRO B 1 913 ? -5.574 54.438 2.844 1 91.06 913 PRO B C 1
ATOM 15669 O O . PRO B 1 913 ? -5.164 53.312 2.52 1 91.06 913 PRO B O 1
ATOM 15672 N N . ALA B 1 914 ? -4.91 55.531 2.797 1 93.62 914 ALA B N 1
ATOM 15673 C CA . ALA B 1 914 ? -3.492 55.438 2.455 1 93.62 914 ALA B CA 1
ATOM 15674 C C . ALA B 1 914 ? -2.717 54.656 3.496 1 93.62 914 ALA B C 1
ATOM 15676 O O . ALA B 1 914 ? -3.045 54.688 4.684 1 93.62 914 ALA B O 1
ATOM 15677 N N . SER B 1 915 ? -1.806 53.938 3.039 1 93.44 915 SER B N 1
ATOM 15678 C CA . SER B 1 915 ? -0.913 53.156 3.896 1 93.44 915 SER B CA 1
ATOM 15679 C C . SER B 1 915 ? 0.549 53.438 3.574 1 93.44 915 SER B C 1
ATOM 15681 O O . SER B 1 915 ? 0.884 53.781 2.438 1 93.44 915 SER B O 1
ATOM 15683 N N . THR B 1 916 ? 1.311 53.406 4.586 1 95.31 916 THR B N 1
ATOM 15684 C CA . THR B 1 916 ? 2.736 53.656 4.414 1 95.31 916 THR B CA 1
ATOM 15685 C C . THR B 1 916 ? 3.555 52.438 4.828 1 95.31 916 THR B C 1
ATOM 15687 O O . THR B 1 916 ? 3.227 51.75 5.809 1 95.31 916 THR B O 1
ATOM 15690 N N . SER B 1 917 ? 4.539 52.062 4.062 1 96.62 917 SER B N 1
ATOM 15691 C CA . SER B 1 917 ? 5.492 51.031 4.359 1 96.62 917 SER B CA 1
ATOM 15692 C C . SER B 1 917 ? 6.926 51.5 4.145 1 96.62 917 SER B C 1
ATOM 15694 O O . SER B 1 917 ? 7.215 52.219 3.186 1 96.62 917 SER B O 1
ATOM 15696 N N . SER B 1 918 ? 7.809 51.156 5.07 1 96.5 918 SER B N 1
ATOM 15697 C CA . SER B 1 918 ? 9.203 51.562 4.984 1 96.5 918 SER B CA 1
ATOM 15698 C C . SER B 1 918 ? 10.141 50.375 5.215 1 96.5 918 SER B C 1
ATOM 15700 O O . SER B 1 918 ? 9.773 49.406 5.871 1 96.5 918 SER B O 1
ATOM 15702 N N . ALA B 1 919 ? 11.328 50.438 4.676 1 96.75 919 ALA B N 1
ATOM 15703 C CA . ALA B 1 919 ? 12.391 49.469 4.891 1 96.75 919 ALA B CA 1
ATOM 15704 C C . ALA B 1 919 ? 13.766 50.094 4.727 1 96.75 919 ALA B C 1
ATOM 15706 O O . ALA B 1 919 ? 13.922 51.062 3.973 1 96.75 919 ALA B O 1
ATOM 15707 N N . GLU B 1 920 ? 14.734 49.594 5.418 1 96.94 920 GLU B N 1
ATOM 15708 C CA . GLU B 1 920 ? 16.109 50.062 5.332 1 96.94 920 GLU B CA 1
ATOM 15709 C C . GLU B 1 920 ? 17 49.031 4.641 1 96.94 920 GLU B C 1
ATOM 15711 O O . GLU B 1 920 ? 16.719 47.844 4.699 1 96.94 920 GLU B O 1
ATOM 15716 N N . LEU B 1 921 ? 17.953 49.5 3.996 1 97.06 921 LEU B N 1
ATOM 15717 C CA . LEU B 1 921 ? 18.969 48.656 3.361 1 97.06 921 LEU B CA 1
ATOM 15718 C C . LEU B 1 921 ? 20.359 49.062 3.805 1 97.06 921 LEU B C 1
ATOM 15720 O O . LEU B 1 921 ? 20.781 50.219 3.586 1 97.06 921 LEU B O 1
ATOM 15724 N N . PHE B 1 922 ? 21 48.188 4.496 1 97 922 PHE B N 1
ATOM 15725 C CA . PHE B 1 922 ? 22.406 48.344 4.852 1 97 922 PHE B CA 1
ATOM 15726 C C . PHE B 1 922 ? 23.297 47.688 3.809 1 97 922 PHE B C 1
ATOM 15728 O O . PHE B 1 922 ? 22.984 46.625 3.285 1 97 922 PHE B O 1
ATOM 15735 N N . PHE B 1 923 ? 24.469 48.281 3.535 1 95.88 923 PHE B N 1
ATOM 15736 C CA . PHE B 1 923 ? 25.266 47.875 2.393 1 95.88 923 PHE B CA 1
ATOM 15737 C C . PHE B 1 923 ? 26.328 46.875 2.814 1 95.88 923 PHE B C 1
ATOM 15739 O O . PHE B 1 923 ? 26.953 46.219 1.967 1 95.88 923 PHE B O 1
ATOM 15746 N N . LYS B 1 924 ? 26.531 46.75 4.105 1 95.44 924 LYS B N 1
ATOM 15747 C CA . LYS B 1 924 ? 27.438 45.75 4.699 1 95.44 924 LYS B CA 1
ATOM 15748 C C . LYS B 1 924 ? 26.812 45.094 5.906 1 95.44 924 LYS B C 1
ATOM 15750 O O . LYS B 1 924 ? 25.781 45.531 6.414 1 95.44 924 LYS B O 1
ATOM 15755 N N . ASP B 1 925 ? 27.453 44.031 6.336 1 94.94 925 ASP B N 1
ATOM 15756 C CA . ASP B 1 925 ? 27.016 43.344 7.547 1 94.94 925 ASP B CA 1
ATOM 15757 C C . ASP B 1 925 ? 27.109 44.281 8.766 1 94.94 925 ASP B C 1
ATOM 15759 O O . ASP B 1 925 ? 27.969 45.156 8.812 1 94.94 925 ASP B O 1
ATOM 15763 N N . PHE B 1 926 ? 26.328 44.031 9.711 1 97 926 PHE B N 1
ATOM 15764 C CA . PHE B 1 926 ? 26.25 44.875 10.898 1 97 926 PHE B CA 1
ATOM 15765 C C . PHE B 1 926 ? 27.594 44.938 11.594 1 97 926 PHE B C 1
ATOM 15767 O O . PHE B 1 926 ? 27.969 45.969 12.156 1 97 926 PHE B O 1
ATOM 15774 N N . LYS B 1 927 ? 28.359 43.812 11.617 1 95.69 927 LYS B N 1
ATOM 15775 C CA . LYS B 1 927 ? 29.656 43.75 12.289 1 95.69 927 LYS B CA 1
ATOM 15776 C C . LYS B 1 927 ? 30.672 44.688 11.602 1 95.69 927 LYS B C 1
ATOM 15778 O O . LYS B 1 927 ? 31.703 45.031 12.18 1 95.69 927 LYS B O 1
ATOM 15783 N N . GLU B 1 928 ? 30.375 45.125 10.391 1 96 928 GLU B N 1
ATOM 15784 C CA . GLU B 1 928 ? 31.312 45.938 9.617 1 96 928 GLU B CA 1
ATOM 15785 C C . GLU B 1 928 ? 30.938 47.406 9.688 1 96 928 GLU B C 1
ATOM 15787 O O . GLU B 1 928 ? 31.719 48.281 9.297 1 96 928 GLU B O 1
ATOM 15792 N N . LEU B 1 929 ? 29.781 47.75 10.172 1 97 929 LEU B N 1
ATOM 15793 C CA . LEU B 1 929 ? 29.312 49.125 10.211 1 97 929 LEU B CA 1
ATOM 15794 C C . LEU B 1 929 ? 30.094 49.938 11.25 1 97 929 LEU B C 1
ATOM 15796 O O . LEU B 1 929 ? 30.422 49.438 12.32 1 97 929 LEU B O 1
ATOM 15800 N N . LYS B 1 930 ? 30.359 51.156 10.914 1 95.12 930 LYS B N 1
ATOM 15801 C CA . LYS B 1 930 ? 31.016 52.062 11.844 1 95.12 930 LYS B CA 1
ATOM 15802 C C . LYS B 1 930 ? 30 52.812 12.719 1 95.12 930 LYS B C 1
ATOM 15804 O O . LYS B 1 930 ? 29.609 53.938 12.406 1 95.12 930 LYS B O 1
ATOM 15809 N N . LEU B 1 931 ? 29.75 52.312 13.836 1 95.25 931 LEU B N 1
ATOM 15810 C CA . LEU B 1 931 ? 28.719 52.812 14.734 1 95.25 931 LEU B CA 1
ATOM 15811 C C . LEU B 1 931 ? 29.328 53.625 15.875 1 95.25 931 LEU B C 1
ATOM 15813 O O . LEU B 1 931 ? 30.438 53.312 16.312 1 95.25 931 LEU B O 1
ATOM 15817 N N . GLU B 1 932 ? 28.594 54.594 16.281 1 93.56 932 GLU B N 1
ATOM 15818 C CA . GLU B 1 932 ? 28.875 55.312 17.516 1 93.56 932 GLU B CA 1
ATOM 15819 C C . GLU B 1 932 ? 27.797 55.062 18.562 1 93.56 932 GLU B C 1
ATOM 15821 O O . GLU B 1 932 ? 26.703 54.594 18.25 1 93.56 932 GLU B O 1
ATOM 15826 N N . ARG B 1 933 ? 28.156 55.281 19.797 1 93.19 933 ARG B N 1
ATOM 15827 C CA . ARG B 1 933 ? 27.219 54.969 20.875 1 93.19 933 ARG B CA 1
ATOM 15828 C C . ARG B 1 933 ? 26.016 55.938 20.812 1 93.19 933 ARG B C 1
ATOM 15830 O O . ARG B 1 933 ? 26.172 57.156 20.938 1 93.19 933 ARG B O 1
ATOM 15837 N N . PRO B 1 934 ? 24.891 55.375 20.672 1 93.75 934 PRO B N 1
ATOM 15838 C CA . PRO B 1 934 ? 23.703 56.25 20.719 1 93.75 934 PRO B CA 1
ATOM 15839 C C . PRO B 1 934 ? 23.234 56.531 22.141 1 93.75 934 PRO B C 1
ATOM 15841 O O . PRO B 1 934 ? 23.422 55.688 23.031 1 93.75 934 PRO B O 1
ATOM 15844 N N . ASN B 1 935 ? 22.703 57.688 22.312 1 90 935 ASN B N 1
ATOM 15845 C CA . ASN B 1 935 ? 21.969 58 23.547 1 90 935 ASN B CA 1
ATOM 15846 C C . ASN B 1 935 ? 20.469 57.875 23.344 1 90 935 ASN B C 1
ATOM 15848 O O . ASN B 1 935 ? 19.812 58.844 22.906 1 90 935 ASN B O 1
ATOM 15852 N N . LEU B 1 936 ? 19.922 56.75 23.719 1 92.5 936 LEU B N 1
ATOM 15853 C CA . LEU B 1 936 ? 18.516 56.469 23.531 1 92.5 936 LEU B CA 1
ATOM 15854 C C . LEU B 1 936 ? 17.688 57.031 24.688 1 92.5 936 LEU B C 1
ATOM 15856 O O . LEU B 1 936 ? 18.062 56.875 25.859 1 92.5 936 LEU B O 1
ATOM 15860 N N . GLN B 1 937 ? 16.609 57.719 24.312 1 90.5 937 GLN B N 1
ATOM 15861 C CA . GLN B 1 937 ? 15.727 58.281 25.328 1 90.5 937 GLN B CA 1
ATOM 15862 C C . GLN B 1 937 ? 14.266 57.938 25.031 1 90.5 937 GLN B C 1
ATOM 15864 O O . GLN B 1 937 ? 13.836 57.938 23.875 1 90.5 937 GLN B O 1
ATOM 15869 N N . LEU B 1 938 ? 13.586 57.562 26.094 1 93.75 938 LEU B N 1
ATOM 15870 C CA . LEU B 1 938 ? 12.141 57.375 26.031 1 93.75 938 LEU B CA 1
ATOM 15871 C C . LEU B 1 938 ? 11.414 58.562 26.672 1 93.75 938 LEU B C 1
ATOM 15873 O O . LEU B 1 938 ? 11.734 58.969 27.781 1 93.75 938 LEU B O 1
ATOM 15877 N N . SER B 1 939 ? 10.516 59.156 25.953 1 92.56 939 SER B N 1
ATOM 15878 C CA . SER B 1 939 ? 9.828 60.375 26.438 1 92.56 939 SER B CA 1
ATOM 15879 C C . SER B 1 939 ? 8.398 60.438 25.922 1 92.56 939 SER B C 1
ATOM 15881 O O . SER B 1 939 ? 7.961 59.562 25.172 1 92.56 939 SER B O 1
ATOM 15883 N N . ASN B 1 940 ? 7.645 61.406 26.406 1 92.56 940 ASN B N 1
ATOM 15884 C CA . ASN B 1 940 ? 6.316 61.781 25.922 1 92.56 940 ASN B CA 1
ATOM 15885 C C . ASN B 1 940 ? 5.328 60.625 26.047 1 92.56 940 ASN B C 1
ATOM 15887 O O . ASN B 1 940 ? 4.668 60.25 25.062 1 92.56 940 ASN B O 1
ATOM 15891 N N . PHE B 1 941 ? 5.355 60.031 27.188 1 95.25 941 PHE B N 1
ATOM 15892 C CA . PHE B 1 941 ? 4.371 58.969 27.453 1 95.25 941 PHE B CA 1
ATOM 15893 C C . PHE B 1 941 ? 2.965 59.562 27.5 1 95.25 941 PHE B C 1
ATOM 15895 O O . PHE B 1 941 ? 2.686 60.469 28.297 1 95.25 941 PHE B O 1
ATOM 15902 N N . THR B 1 942 ? 2.074 59.125 26.609 1 95.94 942 THR B N 1
ATOM 15903 C CA . THR B 1 942 ? 0.716 59.656 26.5 1 95.94 942 THR B CA 1
ATOM 15904 C C . THR B 1 942 ? -0.3 58.5 26.5 1 95.94 942 THR B C 1
ATOM 15906 O O . THR B 1 942 ? -0.165 57.562 25.734 1 95.94 942 THR B O 1
ATOM 15909 N N . GLN B 1 943 ? -1.274 58.656 27.312 1 95.31 943 GLN B N 1
ATOM 15910 C CA . GLN B 1 943 ? -2.371 57.688 27.344 1 95.31 943 GLN B CA 1
ATOM 15911 C C . GLN B 1 943 ? -3.24 57.844 26.094 1 95.31 943 GLN B C 1
ATOM 15913 O O . GLN B 1 943 ? -3.877 58.875 25.875 1 95.31 943 GLN B O 1
ATOM 15918 N N . VAL B 1 944 ? -3.26 56.875 25.203 1 94.44 944 VAL B N 1
ATOM 15919 C CA . VAL B 1 944 ? -4.078 56.875 23.984 1 94.44 944 VAL B CA 1
ATOM 15920 C C . VAL B 1 944 ? -5.477 56.344 24.297 1 94.44 944 VAL B C 1
ATOM 15922 O O . VAL B 1 944 ? -6.477 56.969 23.922 1 94.44 944 VAL B O 1
ATOM 15925 N N . THR B 1 945 ? -5.633 55.188 24.891 1 94.44 945 THR B N 1
ATOM 15926 C CA . THR B 1 945 ? -6.812 54.531 25.469 1 94.44 945 THR B CA 1
ATOM 15927 C C . THR B 1 945 ? -6.492 53.938 26.828 1 94.44 945 THR B C 1
ATOM 15929 O O . THR B 1 945 ? -5.336 53.906 27.25 1 94.44 945 THR B O 1
ATOM 15932 N N . PRO B 1 946 ? -7.52 53.5 27.469 1 93.5 946 PRO B N 1
ATOM 15933 C CA . PRO B 1 946 ? -7.207 52.812 28.734 1 93.5 946 PRO B CA 1
ATOM 15934 C C . PRO B 1 946 ? -6.293 51.625 28.531 1 93.5 946 PRO B C 1
ATOM 15936 O O . PRO B 1 946 ? -5.551 51.25 29.453 1 93.5 946 PRO B O 1
ATOM 15939 N N . GLU B 1 947 ? -6.363 51.094 27.359 1 94.19 947 GLU B N 1
ATOM 15940 C CA . GLU B 1 947 ? -5.621 49.875 27.094 1 94.19 947 GLU B CA 1
ATOM 15941 C C . GLU B 1 947 ? -4.281 50.156 26.422 1 94.19 947 GLU B C 1
ATOM 15943 O O . GLU B 1 947 ? -3.447 49.281 26.266 1 94.19 947 GLU B O 1
ATOM 15948 N N . SER B 1 948 ? -3.99 51.438 26.062 1 96.25 948 SER B N 1
ATOM 15949 C CA . SER B 1 948 ? -2.787 51.688 25.266 1 96.25 948 SER B CA 1
ATOM 15950 C C . SER B 1 948 ? -2.119 53 25.656 1 96.25 948 SER B C 1
ATOM 15952 O O . SER B 1 948 ? -2.797 53.969 26 1 96.25 948 SER B O 1
ATOM 15954 N N . VAL B 1 949 ? -0.845 53 25.672 1 97.5 949 VAL B N 1
ATOM 15955 C CA . VAL B 1 949 ? 0.004 54.156 25.953 1 97.5 949 VAL B CA 1
ATOM 15956 C C . VAL B 1 949 ? 1.019 54.344 24.828 1 97.5 949 VAL B C 1
ATOM 15958 O O . VAL B 1 949 ? 1.651 53.375 24.391 1 97.5 949 VAL B O 1
ATOM 15961 N N . SER B 1 950 ? 1.128 55.5 24.266 1 97.19 950 SER B N 1
ATOM 15962 C CA . SER B 1 950 ? 2.158 55.812 23.281 1 97.19 950 SER B CA 1
ATOM 15963 C C . SER B 1 950 ? 3.344 56.531 23.938 1 97.19 950 SER B C 1
ATOM 15965 O O . SER B 1 950 ? 3.191 57.188 24.969 1 97.19 950 SER B O 1
ATOM 15967 N N . PHE B 1 951 ? 4.531 56.406 23.422 1 96.19 951 PHE B N 1
ATOM 15968 C CA . PHE B 1 951 ? 5.746 57.062 23.875 1 96.19 951 PHE B CA 1
ATOM 15969 C C . PHE B 1 951 ? 6.723 57.25 22.719 1 96.19 951 PHE B C 1
ATOM 15971 O O . PHE B 1 951 ? 6.539 56.656 21.641 1 96.19 951 PHE B O 1
ATOM 15978 N N . VAL B 1 952 ? 7.688 58.094 22.859 1 94.5 952 VAL B N 1
ATOM 15979 C CA . VAL B 1 952 ? 8.641 58.438 21.812 1 94.5 952 VAL B CA 1
ATOM 15980 C C . VAL B 1 952 ? 10.016 57.875 22.172 1 94.5 952 VAL B C 1
ATOM 15982 O O . VAL B 1 952 ? 10.445 57.969 23.328 1 94.5 952 VAL B O 1
ATOM 15985 N N . VAL B 1 953 ? 10.617 57.188 21.312 1 95.31 953 VAL B N 1
ATOM 15986 C CA . VAL B 1 953 ? 12.016 56.781 21.406 1 95.31 953 VAL B CA 1
ATOM 15987 C C . VAL B 1 953 ? 12.875 57.656 20.5 1 95.31 953 VAL B C 1
ATOM 15989 O O . VAL B 1 953 ? 12.57 57.844 19.328 1 95.31 953 VAL B O 1
ATOM 15992 N N . SER B 1 954 ? 13.906 58.281 21.062 1 92.06 954 SER B N 1
ATOM 15993 C CA . SER B 1 954 ? 14.758 59.156 20.281 1 92.06 954 SER B CA 1
ATOM 15994 C C . SER B 1 954 ? 16.234 58.844 20.5 1 92.06 954 SER B C 1
ATOM 15996 O O . SER B 1 954 ? 16.594 58.219 21.484 1 92.06 954 SER B O 1
ATOM 15998 N N . THR B 1 955 ? 17 59.188 19.5 1 92.5 955 THR B N 1
ATOM 15999 C CA . THR B 1 955 ? 18.438 59.094 19.609 1 92.5 955 THR B CA 1
ATOM 16000 C C . THR B 1 955 ? 19.125 60.406 19.297 1 92.5 955 THR B C 1
ATOM 16002 O O . THR B 1 955 ? 18.5 61.312 18.719 1 92.5 955 THR B O 1
ATOM 16005 N N . ASP B 1 956 ? 20.359 60.562 19.734 1 89.31 956 ASP B N 1
ATOM 16006 C CA . ASP B 1 956 ? 21.141 61.781 19.5 1 89.31 956 ASP B CA 1
ATOM 16007 C C . ASP B 1 956 ? 21.906 61.688 18.172 1 89.31 956 ASP B C 1
ATOM 16009 O O . ASP B 1 956 ? 21.344 61.281 17.156 1 89.31 956 ASP B O 1
ATOM 16013 N N . ARG B 1 957 ? 23.125 62.125 18.094 1 89.38 957 ARG B N 1
ATOM 16014 C CA . ARG B 1 957 ? 23.875 62.312 16.859 1 89.38 957 ARG B CA 1
ATOM 16015 C C . ARG B 1 957 ? 24.297 60.969 16.281 1 89.38 957 ARG B C 1
ATOM 16017 O O . ARG B 1 957 ? 24.859 60.906 15.18 1 89.38 957 ARG B O 1
ATOM 16024 N N . ALA B 1 958 ? 24.109 59.938 17.047 1 92.38 958 ALA B N 1
ATOM 16025 C CA . ALA B 1 958 ? 24.453 58.594 16.562 1 92.38 958 ALA B CA 1
ATOM 16026 C C . ALA B 1 958 ? 23.203 57.812 16.234 1 92.38 958 ALA B C 1
ATOM 16028 O O . ALA B 1 958 ? 22.203 57.875 16.953 1 92.38 958 ALA B O 1
ATOM 16029 N N . ALA B 1 959 ? 23.266 57.125 15.086 1 94.44 959 ALA B N 1
ATOM 16030 C CA . ALA B 1 959 ? 22.156 56.25 14.734 1 94.44 959 ALA B CA 1
ATOM 16031 C C . ALA B 1 959 ? 21.984 55.125 15.766 1 94.44 959 ALA B C 1
ATOM 16033 O O . ALA B 1 959 ? 22.984 54.625 16.297 1 94.44 959 ALA B O 1
ATOM 16034 N N . ALA B 1 960 ? 20.812 54.812 16.141 1 96.19 960 ALA B N 1
ATOM 16035 C CA . ALA B 1 960 ? 20.5 53.625 16.938 1 96.19 960 ALA B CA 1
ATOM 16036 C C . ALA B 1 960 ? 19.859 52.531 16.094 1 96.19 960 ALA B C 1
ATOM 16038 O O . ALA B 1 960 ? 18.719 52.688 15.641 1 96.19 960 ALA B O 1
ATOM 16039 N N . LEU B 1 961 ? 20.625 51.469 15.906 1 97.69 961 LEU B N 1
ATOM 16040 C CA . LEU B 1 961 ? 20.156 50.406 15.016 1 97.69 961 LEU B CA 1
ATOM 16041 C C . LEU B 1 961 ? 19.609 49.219 15.805 1 97.69 961 LEU B C 1
ATOM 16043 O O . LEU B 1 961 ? 20.125 48.938 16.891 1 97.69 961 LEU B O 1
ATOM 16047 N N . LEU B 1 962 ? 18.562 48.531 15.234 1 98.06 962 LEU B N 1
ATOM 16048 C CA . LEU B 1 962 ? 17.953 47.344 15.797 1 98.06 962 LEU B CA 1
ATOM 16049 C C . LEU B 1 962 ? 17.594 47.562 17.266 1 98.06 962 LEU B C 1
ATOM 16051 O O . LEU B 1 962 ? 17.969 46.75 18.125 1 98.06 962 LEU B O 1
ATOM 16055 N N . VAL B 1 963 ? 16.906 48.625 17.516 1 97.81 963 VAL B N 1
ATOM 16056 C CA . VAL B 1 963 ? 16.484 49 18.859 1 97.81 963 VAL B CA 1
ATOM 16057 C C . VAL B 1 963 ? 15.367 48.062 19.344 1 97.81 963 VAL B C 1
ATOM 16059 O O . VAL B 1 963 ? 14.32 47.969 18.703 1 97.81 963 VAL B O 1
ATOM 16062 N N . VAL B 1 964 ? 15.617 47.344 20.375 1 97.38 964 VAL B N 1
ATOM 16063 C CA . VAL B 1 964 ? 14.633 46.438 20.953 1 97.38 964 VAL B CA 1
ATOM 16064 C C . VAL B 1 964 ? 14.172 46.969 22.312 1 97.38 964 VAL B C 1
ATOM 16066 O O . VAL B 1 964 ? 14.992 47.344 23.141 1 97.38 964 VAL B O 1
ATOM 16069 N N . ILE B 1 965 ? 12.867 47.031 22.422 1 96 965 ILE B N 1
ATOM 16070 C CA . ILE B 1 965 ? 12.258 47.5 23.672 1 96 965 ILE B CA 1
ATOM 16071 C C . ILE B 1 965 ? 11.477 46.344 24.312 1 96 965 ILE B C 1
ATOM 16073 O O . ILE B 1 965 ? 10.609 45.75 23.672 1 96 965 ILE B O 1
ATOM 16077 N N . ASP B 1 966 ? 11.781 46.062 25.516 1 92.75 966 ASP B N 1
ATOM 16078 C CA . ASP B 1 966 ? 11.086 45.062 26.297 1 92.75 966 ASP B CA 1
ATOM 16079 C C . ASP B 1 966 ? 10.297 45.688 27.438 1 92.75 966 ASP B C 1
ATOM 16081 O O . ASP B 1 966 ? 10.625 46.812 27.891 1 92.75 966 ASP B O 1
ATOM 16085 N N . SER B 1 967 ? 9.281 45 27.844 1 94.81 967 SER B N 1
ATOM 16086 C CA . SER B 1 967 ? 8.492 45.438 28.984 1 94.81 967 SER B CA 1
ATOM 16087 C C . SER B 1 967 ? 8.203 44.281 29.938 1 94.81 967 SER B C 1
ATOM 16089 O O . SER B 1 967 ? 7.926 43.156 29.5 1 94.81 967 SER B O 1
ATOM 16091 N N . ASP B 1 968 ? 8.172 44.531 31.172 1 94.06 968 ASP B N 1
ATOM 16092 C CA . ASP B 1 968 ? 7.773 43.562 32.156 1 94.06 968 ASP B CA 1
ATOM 16093 C C . ASP B 1 968 ? 6.258 43.375 32.188 1 94.06 968 ASP B C 1
ATOM 16095 O O . ASP B 1 968 ? 5.75 42.406 32.75 1 94.06 968 ASP B O 1
ATOM 16099 N N . LEU B 1 969 ? 5.602 44.344 31.625 1 94.06 969 LEU B N 1
ATOM 16100 C CA . LEU B 1 969 ? 4.148 44.219 31.547 1 94.06 969 LEU B CA 1
ATOM 16101 C C . LEU B 1 969 ? 3.734 43.312 30.391 1 94.06 969 LEU B C 1
ATOM 16103 O O . LEU B 1 969 ? 4.406 43.281 29.359 1 94.06 969 LEU B O 1
ATOM 16107 N N . LYS B 1 970 ? 2.607 42.656 30.703 1 91.69 970 LYS B N 1
ATOM 16108 C CA . LYS B 1 970 ? 2.037 41.875 29.609 1 91.69 970 LYS B CA 1
ATOM 16109 C C . LYS B 1 970 ? 1.381 42.781 28.578 1 91.69 970 LYS B C 1
ATOM 16111 O O . LYS B 1 970 ? 0.769 43.812 28.938 1 91.69 970 LYS B O 1
ATOM 16116 N N . GLY B 1 971 ? 1.524 42.406 27.344 1 91.88 971 GLY B N 1
ATOM 16117 C CA . GLY B 1 971 ? 1.043 43.219 26.234 1 91.88 971 GLY B CA 1
ATOM 16118 C C . GLY B 1 971 ? 1.979 43.188 25.047 1 91.88 971 GLY B C 1
ATOM 16119 O O . GLY B 1 971 ? 2.816 42.312 24.906 1 91.88 971 GLY B O 1
ATOM 16120 N N . ARG B 1 972 ? 1.668 44.219 24.156 1 92.56 972 ARG B N 1
ATOM 16121 C CA . ARG B 1 972 ? 2.486 44.219 22.938 1 92.56 972 ARG B CA 1
ATOM 16122 C C . ARG B 1 972 ? 2.707 45.656 22.438 1 92.56 972 ARG B C 1
ATOM 16124 O O . ARG B 1 972 ? 1.848 46.5 22.609 1 92.56 972 ARG B O 1
ATOM 16131 N N . LEU B 1 973 ? 3.854 45.812 21.844 1 95.44 973 LEU B N 1
ATOM 16132 C CA . LEU B 1 973 ? 4.148 47.031 21.125 1 95.44 973 LEU B CA 1
ATOM 16133 C C . LEU B 1 973 ? 3.645 46.938 19.688 1 95.44 973 LEU B C 1
ATOM 16135 O O . LEU B 1 973 ? 3.543 45.844 19.125 1 95.44 973 LEU B O 1
ATOM 16139 N N . ASP B 1 974 ? 3.281 48.094 19.125 1 94.12 974 ASP B N 1
ATOM 16140 C CA . ASP B 1 974 ? 2.84 48.094 17.734 1 94.12 974 ASP B CA 1
ATOM 16141 C C . ASP B 1 974 ? 4.02 47.906 16.797 1 94.12 974 ASP B C 1
ATOM 16143 O O . ASP B 1 974 ? 3.838 47.469 15.641 1 94.12 974 ASP B O 1
ATOM 16147 N N . ASN B 1 975 ? 5.172 48.25 17.234 1 95.19 975 ASN B N 1
ATOM 16148 C CA . ASN B 1 975 ? 6.41 48.031 16.484 1 95.19 975 ASN B CA 1
ATOM 16149 C C . ASN B 1 975 ? 7.602 47.844 17.422 1 95.19 975 ASN B C 1
ATOM 16151 O O . ASN B 1 975 ? 7.543 48.25 18.594 1 95.19 975 ASN B O 1
ATOM 16155 N N . ASN B 1 976 ? 8.578 47.188 16.984 1 96.44 976 ASN B N 1
ATOM 16156 C CA . ASN B 1 976 ? 9.812 46.906 17.719 1 96.44 976 ASN B CA 1
ATOM 16157 C C . ASN B 1 976 ? 10.969 46.625 16.766 1 96.44 976 ASN B C 1
ATOM 16159 O O . ASN B 1 976 ? 10.789 46.594 15.547 1 96.44 976 ASN B O 1
ATOM 16163 N N . MET B 1 977 ? 12.18 46.5 17.328 1 96.69 977 MET B N 1
ATOM 16164 C CA . MET B 1 977 ? 13.383 46.281 16.531 1 96.69 977 MET B CA 1
ATOM 16165 C C . MET B 1 977 ? 13.523 47.344 15.453 1 96.69 977 MET B C 1
ATOM 16167 O O . MET B 1 977 ? 13.672 47.031 14.273 1 96.69 977 MET B O 1
ATOM 16171 N N . ILE B 1 978 ? 13.43 48.594 15.805 1 96.69 978 ILE B N 1
ATOM 16172 C CA . ILE B 1 978 ? 13.398 49.719 14.844 1 96.69 978 ILE B CA 1
ATOM 16173 C C . ILE B 1 978 ? 14.805 50.281 14.664 1 96.69 978 ILE B C 1
ATOM 16175 O O . ILE B 1 978 ? 15.68 50.062 15.508 1 96.69 978 ILE B O 1
ATOM 16179 N N . ASN B 1 979 ? 15.023 51 13.578 1 97 979 ASN B N 1
ATOM 16180 C CA . ASN B 1 979 ? 16.234 51.75 13.289 1 97 979 ASN B CA 1
ATOM 16181 C C . ASN B 1 979 ? 15.984 53.25 13.297 1 97 979 ASN B C 1
ATOM 16183 O O . ASN B 1 979 ? 15.062 53.719 12.641 1 97 979 ASN B O 1
ATOM 16187 N N . LEU B 1 980 ? 16.797 53.906 14.047 1 94.88 980 LEU B N 1
ATOM 16188 C CA . LEU B 1 980 ? 16.719 55.344 14.125 1 94.88 980 LEU B CA 1
ATOM 16189 C C . LEU B 1 980 ? 17.938 56 13.484 1 94.88 980 LEU B C 1
ATOM 16191 O O . LEU B 1 980 ? 19.078 55.719 13.875 1 94.88 980 LEU B O 1
ATOM 16195 N N . ALA B 1 981 ? 17.625 56.844 12.492 1 93.56 981 ALA B N 1
ATOM 16196 C CA . ALA B 1 981 ? 18.703 57.688 11.992 1 93.56 981 ALA B CA 1
ATOM 16197 C C . ALA B 1 981 ? 19.172 58.688 13.055 1 93.56 981 ALA B C 1
ATOM 16199 O O . ALA B 1 981 ? 18.453 58.938 14.031 1 93.56 981 ALA B O 1
ATOM 16200 N N . PRO B 1 982 ? 20.391 59.281 12.867 1 91.81 982 PRO B N 1
ATOM 16201 C CA . PRO B 1 982 ? 20.844 60.281 13.836 1 91.81 982 PRO B CA 1
ATOM 16202 C C . PRO B 1 982 ? 19.844 61.406 14.016 1 91.81 982 PRO B C 1
ATOM 16204 O O . PRO B 1 982 ? 19.234 61.875 13.039 1 91.81 982 PRO B O 1
ATOM 16207 N N . CYS B 1 983 ? 19.672 61.812 15.203 1 90 983 CYS B N 1
ATOM 16208 C CA . CYS B 1 983 ? 18.844 62.969 15.586 1 90 983 CYS B CA 1
ATOM 16209 C C . CYS B 1 983 ? 17.375 62.719 15.203 1 90 983 CYS B C 1
ATOM 16211 O O . CYS B 1 983 ? 16.688 63.656 14.789 1 90 983 CYS B O 1
ATOM 16213 N N . SER B 1 984 ? 16.984 61.5 15.289 1 90.25 984 SER B N 1
ATOM 16214 C CA . SER B 1 984 ? 15.617 61.188 14.891 1 90.25 984 SER B CA 1
ATOM 16215 C C . SER B 1 984 ? 14.859 60.5 16.031 1 90.25 984 SER B C 1
ATOM 16217 O O . SER B 1 984 ? 15.438 60.188 17.062 1 90.25 984 SER B O 1
ATOM 16219 N N . SER B 1 985 ? 13.547 60.312 15.867 1 91.25 985 SER B N 1
ATOM 16220 C CA . SER B 1 985 ? 12.68 59.688 16.859 1 91.25 985 SER B CA 1
ATOM 16221 C C . SER B 1 985 ? 11.602 58.844 16.188 1 91.25 985 SER B C 1
ATOM 16223 O O . SER B 1 985 ? 11.367 58.969 14.977 1 91.25 985 SER B O 1
ATOM 16225 N N . ALA B 1 986 ? 11.047 57.969 16.938 1 92.62 986 ALA B N 1
ATOM 16226 C CA . ALA B 1 986 ? 9.883 57.188 16.547 1 92.62 986 ALA B CA 1
ATOM 16227 C C . ALA B 1 986 ? 8.867 57.094 17.688 1 92.62 986 ALA B C 1
ATOM 16229 O O . ALA B 1 986 ? 9.242 57.062 18.859 1 92.62 986 ALA B O 1
ATOM 16230 N N . THR B 1 987 ? 7.617 57.062 17.297 1 94.44 987 THR B N 1
ATOM 16231 C CA . THR B 1 987 ? 6.555 56.844 18.281 1 94.44 987 THR B CA 1
ATOM 16232 C C . THR B 1 987 ? 6.105 55.406 18.312 1 94.44 987 THR B C 1
ATOM 16234 O O . THR B 1 987 ? 5.824 54.812 17.266 1 94.44 987 THR B O 1
ATOM 16237 N N . LEU B 1 988 ? 6.113 54.812 19.438 1 96.25 988 LEU B N 1
ATOM 16238 C CA . LEU B 1 988 ? 5.641 53.438 19.656 1 96.25 988 LEU B CA 1
ATOM 16239 C C . LEU B 1 988 ? 4.43 53.406 20.578 1 96.25 988 LEU B C 1
ATOM 16241 O O . LEU B 1 988 ? 4.262 54.312 21.406 1 96.25 988 LEU B O 1
ATOM 16245 N N . THR B 1 989 ? 3.555 52.5 20.422 1 96.62 989 THR B N 1
ATOM 16246 C CA . THR B 1 989 ? 2.373 52.344 21.25 1 96.62 989 THR B CA 1
ATOM 16247 C C . THR B 1 989 ? 2.352 50.938 21.875 1 96.62 989 THR B C 1
ATOM 16249 O O . THR B 1 989 ? 2.508 49.938 21.188 1 96.62 989 THR B O 1
ATOM 16252 N N . PHE B 1 990 ? 2.223 50.844 23.172 1 96.69 990 PHE B N 1
ATOM 16253 C CA . PHE B 1 990 ? 2.047 49.625 23.938 1 96.69 990 PHE B CA 1
ATOM 16254 C C . PHE B 1 990 ? 0.571 49.375 24.219 1 96.69 990 PHE B C 1
ATOM 16256 O O . PHE B 1 990 ? -0.148 50.25 24.656 1 96.69 990 PHE B O 1
ATOM 16263 N N . THR B 1 991 ? 0.091 48.219 23.922 1 94.69 991 THR B N 1
ATOM 16264 C CA . THR B 1 991 ? -1.291 47.844 24.156 1 94.69 991 THR B CA 1
ATOM 16265 C C . THR B 1 991 ? -1.351 46.656 25.141 1 94.69 991 THR B C 1
ATOM 16267 O O . THR B 1 991 ? -0.667 45.656 24.969 1 94.69 991 THR B O 1
ATOM 16270 N N . ALA B 1 992 ? -2.178 46.812 26.141 1 92.88 992 ALA B N 1
ATOM 16271 C CA . ALA B 1 992 ? -2.389 45.781 27.141 1 92.88 992 ALA B CA 1
ATOM 16272 C C . ALA B 1 992 ? -3.078 44.562 26.531 1 92.88 992 ALA B C 1
ATOM 16274 O O . ALA B 1 992 ? -3.633 44.656 25.438 1 92.88 992 ALA B O 1
ATOM 16275 N N . PRO B 1 993 ? -2.973 43.375 27.25 1 88.69 993 PRO B N 1
ATOM 16276 C CA . PRO B 1 993 ? -3.703 42.219 26.766 1 88.69 993 PRO B CA 1
ATOM 16277 C C . PRO B 1 993 ? -5.215 42.438 26.719 1 88.69 993 PRO B C 1
ATOM 16279 O O . PRO B 1 993 ? -5.711 43.438 27.266 1 88.69 993 PRO B O 1
ATOM 16282 N N . ARG B 1 994 ? -5.867 41.5 26.078 1 85.31 994 ARG B N 1
ATOM 16283 C CA . ARG B 1 994 ? -7.324 41.562 25.984 1 85.31 994 ARG B CA 1
ATOM 16284 C C . ARG B 1 994 ? -7.961 41.75 27.359 1 85.31 994 ARG B C 1
ATOM 16286 O O . ARG B 1 994 ? -7.66 41 28.281 1 85.31 994 ARG B O 1
ATOM 16293 N N . GLY B 1 995 ? -8.789 42.781 27.5 1 82.69 995 GLY B N 1
ATOM 16294 C CA . GLY B 1 995 ? -9.5 43.031 28.734 1 82.69 995 GLY B CA 1
ATOM 16295 C C . GLY B 1 995 ? -8.664 43.75 29.781 1 82.69 995 GLY B C 1
ATOM 16296 O O . GLY B 1 995 ? -9.156 44.062 30.859 1 82.69 995 GLY B O 1
ATOM 16297 N N . GLY B 1 996 ? -7.387 44.062 29.422 1 89.31 996 GLY B N 1
ATOM 16298 C CA . GLY B 1 996 ? -6.508 44.719 30.375 1 89.31 996 GLY B CA 1
ATOM 16299 C C . GLY B 1 996 ? -6.41 46.219 30.172 1 89.31 996 GLY B C 1
ATOM 16300 O O . GLY B 1 996 ? -7.066 46.781 29.281 1 89.31 996 GLY B O 1
ATOM 16301 N N . ALA B 1 997 ? -5.648 46.844 31.109 1 93.44 997 ALA B N 1
ATOM 16302 C CA . ALA B 1 997 ? -5.336 48.281 31.031 1 93.44 997 ALA B CA 1
ATOM 16303 C C . ALA B 1 997 ? -3.871 48.531 31.375 1 93.44 997 ALA B C 1
ATOM 16305 O O . ALA B 1 997 ? -3.205 47.688 31.969 1 93.44 997 ALA B O 1
ATOM 16306 N N . VAL B 1 998 ? -3.377 49.656 30.922 1 95.69 998 VAL B N 1
ATOM 16307 C CA . VAL B 1 998 ? -1.993 50 31.203 1 95.69 998 VAL B CA 1
ATOM 16308 C C . VAL B 1 998 ? -1.891 51.5 31.453 1 95.69 998 VAL B C 1
ATOM 16310 O O . VAL B 1 998 ? -2.523 52.312 30.734 1 95.69 998 VAL B O 1
ATOM 16313 N N . GLY B 1 999 ? -1.188 51.938 32.531 1 95 999 GLY B N 1
ATOM 16314 C CA . GLY B 1 999 ? -0.915 53.344 32.812 1 95 999 GLY B CA 1
ATOM 16315 C C . GLY B 1 999 ? 0.468 53.781 32.375 1 95 999 GLY B C 1
ATOM 16316 O O . GLY B 1 999 ? 1.396 52.969 32.344 1 95 999 GLY B O 1
ATOM 16317 N N . HIS B 1 1000 ? 0.596 55.062 32.125 1 94 1000 HIS B N 1
ATOM 16318 C CA . HIS B 1 1000 ? 1.846 55.594 31.594 1 94 1000 HIS B CA 1
ATOM 16319 C C . HIS B 1 1000 ? 2.986 55.406 32.594 1 94 1000 HIS B C 1
ATOM 16321 O O . HIS B 1 1000 ? 4.113 55.094 32.188 1 94 1000 HIS B O 1
ATOM 16327 N N . LYS B 1 1001 ? 2.77 55.594 33.875 1 94.38 1001 LYS B N 1
ATOM 16328 C CA . LYS B 1 1001 ? 3.818 55.469 34.875 1 94.38 1001 LYS B CA 1
ATOM 16329 C C . LYS B 1 1001 ? 4.309 54 35 1 94.38 1001 LYS B C 1
ATOM 16331 O O . LYS B 1 1001 ? 5.512 53.75 35.062 1 94.38 1001 LYS B O 1
ATOM 16336 N N . ALA B 1 1002 ? 3.314 53.219 35 1 95.06 1002 ALA B N 1
ATOM 16337 C CA . ALA B 1 1002 ? 3.658 51.781 35.094 1 95.06 1002 ALA B CA 1
ATOM 16338 C C . ALA B 1 1002 ? 4.445 51.344 33.875 1 95.06 1002 ALA B C 1
ATOM 16340 O O . ALA B 1 1002 ? 5.398 50.562 34 1 95.06 1002 ALA B O 1
ATOM 16341 N N . LEU B 1 1003 ? 3.996 51.719 32.688 1 96.69 1003 LEU B N 1
ATOM 16342 C CA . LEU B 1 1003 ? 4.695 51.344 31.469 1 96.69 1003 LEU B CA 1
ATOM 16343 C C . LEU B 1 1003 ? 6.121 51.875 31.453 1 96.69 1003 LEU B C 1
ATOM 16345 O O . LEU B 1 1003 ? 7.066 51.156 31.141 1 96.69 1003 LEU B O 1
ATOM 16349 N N . LYS B 1 1004 ? 6.266 53.125 31.812 1 95.44 1004 LYS B N 1
ATOM 16350 C CA . LYS B 1 1004 ? 7.582 53.75 31.812 1 95.44 1004 LYS B CA 1
ATOM 16351 C C . LYS B 1 1004 ? 8.555 52.969 32.719 1 95.44 1004 LYS B C 1
ATOM 16353 O O . LYS B 1 1004 ? 9.711 52.75 32.344 1 95.44 1004 LYS B O 1
ATOM 16358 N N . ALA B 1 1005 ? 8.055 52.562 33.844 1 95.38 1005 ALA B N 1
ATOM 16359 C CA . ALA B 1 1005 ? 8.891 51.844 34.812 1 95.38 1005 ALA B CA 1
ATOM 16360 C C . ALA B 1 1005 ? 9.227 50.438 34.344 1 95.38 1005 ALA B C 1
ATOM 16362 O O . ALA B 1 1005 ? 10.227 49.875 34.75 1 95.38 1005 ALA B O 1
ATOM 16363 N N . SER B 1 1006 ? 8.453 49.969 33.469 1 96 1006 SER B N 1
ATOM 16364 C CA . SER B 1 1006 ? 8.57 48.594 33.062 1 96 1006 SER B CA 1
ATOM 16365 C C . SER B 1 1006 ? 9.492 48.438 31.875 1 96 1006 SER B C 1
ATOM 16367 O O . SER B 1 1006 ? 9.922 47.312 31.547 1 96 1006 SER B O 1
ATOM 16369 N N . LEU B 1 1007 ? 9.914 49.438 31.156 1 96.5 1007 LEU B N 1
ATOM 16370 C CA . LEU B 1 1007 ? 10.555 49.375 29.844 1 96.5 1007 LEU B CA 1
ATOM 16371 C C . LEU B 1 1007 ? 12.062 49.219 29.984 1 96.5 1007 LEU B C 1
ATOM 16373 O O . LEU B 1 1007 ? 12.664 49.844 30.875 1 96.5 1007 LEU B O 1
ATOM 16377 N N . ALA B 1 1008 ? 12.578 48.344 29.234 1 94.44 1008 ALA B N 1
ATOM 16378 C CA . ALA B 1 1008 ? 14.016 48.25 28.984 1 94.44 1008 ALA B CA 1
ATOM 16379 C C . ALA B 1 1008 ? 14.32 48.438 27.5 1 94.44 1008 ALA B C 1
ATOM 16381 O O . ALA B 1 1008 ? 13.609 47.875 26.641 1 94.44 1008 ALA B O 1
ATOM 16382 N N . VAL B 1 1009 ? 15.305 49.312 27.156 1 95.31 1009 VAL B N 1
ATOM 16383 C CA . VAL B 1 1009 ? 15.641 49.562 25.766 1 95.31 1009 VAL B CA 1
ATOM 16384 C C . VAL B 1 1009 ? 17.109 49.25 25.516 1 95.31 1009 VAL B C 1
ATOM 16386 O O . VAL B 1 1009 ? 17.969 49.531 26.359 1 95.31 1009 VAL B O 1
ATOM 16389 N N . THR B 1 1010 ? 17.391 48.562 24.469 1 94.19 1010 THR B N 1
ATOM 16390 C CA . THR B 1 1010 ? 18.75 48.281 24.031 1 94.19 1010 THR B CA 1
ATOM 16391 C C . THR B 1 1010 ? 18.859 48.375 22.516 1 94.19 1010 THR B C 1
ATOM 16393 O O . THR B 1 1010 ? 17.859 48.5 21.812 1 94.19 1010 THR B O 1
ATOM 16396 N N . SER B 1 1011 ? 20.094 48.531 22.016 1 96.25 1011 SER B N 1
ATOM 16397 C CA . SER B 1 1011 ? 20.359 48.594 20.578 1 96.25 1011 SER B CA 1
ATOM 16398 C C . SER B 1 1011 ? 21.562 47.75 20.188 1 96.25 1011 SER B C 1
ATOM 16400 O O . SER B 1 1011 ? 22.156 47.094 21.047 1 96.25 1011 SER B O 1
ATOM 16402 N N . LEU B 1 1012 ? 21.828 47.719 18.906 1 97.19 1012 LEU B N 1
ATOM 16403 C CA . LEU B 1 1012 ? 22.938 46.938 18.375 1 97.19 1012 LEU B CA 1
ATOM 16404 C C . LEU B 1 1012 ? 24.266 47.344 19 1 97.19 1012 LEU B C 1
ATOM 16406 O O . LEU B 1 1012 ? 25.109 46.5 19.297 1 97.19 1012 LEU B O 1
ATOM 16410 N N . PHE B 1 1013 ? 24.469 48.625 19.297 1 95.12 1013 PHE B N 1
ATOM 16411 C CA . PHE B 1 1013 ? 25.75 49.125 19.781 1 95.12 1013 PHE B CA 1
ATOM 16412 C C . PHE B 1 1013 ? 26.109 48.5 21.125 1 95.12 1013 PHE B C 1
ATOM 16414 O O . PHE B 1 1013 ? 27.203 47.969 21.312 1 95.12 1013 PHE B O 1
ATOM 16421 N N . GLU B 1 1014 ? 25.172 48.5 22.062 1 91.94 1014 GLU B N 1
ATOM 16422 C CA . GLU B 1 1014 ? 25.391 47.969 23.406 1 91.94 1014 GLU B CA 1
ATOM 16423 C C . GLU B 1 1014 ? 25.688 46.469 23.359 1 91.94 1014 GLU B C 1
ATOM 16425 O O . GLU B 1 1014 ? 26.328 45.906 24.25 1 91.94 1014 GLU B O 1
ATOM 16430 N N . ASN B 1 1015 ? 25.25 45.844 22.359 1 92.94 1015 ASN B N 1
ATOM 16431 C CA . ASN B 1 1015 ? 25.344 44.375 22.266 1 92.94 1015 ASN B CA 1
ATOM 16432 C C . ASN B 1 1015 ? 26.469 43.938 21.328 1 92.94 1015 ASN B C 1
ATOM 16434 O O . ASN B 1 1015 ? 26.578 42.781 21 1 92.94 1015 ASN B O 1
ATOM 16438 N N . SER B 1 1016 ? 27.234 44.812 20.812 1 89.5 1016 SER B N 1
ATOM 16439 C CA . SER B 1 1016 ? 28.328 44.5 19.906 1 89.5 1016 SER B CA 1
ATOM 16440 C C . SER B 1 1016 ? 29.672 44.969 20.484 1 89.5 1016 SER B C 1
ATOM 16442 O O . SER B 1 1016 ? 30.734 44.656 19.922 1 89.5 1016 SER B O 1
ATOM 16444 N N . HIS B 1 1017 ? 29.719 45.688 21.5 1 80.25 1017 HIS B N 1
ATOM 16445 C CA . HIS B 1 1017 ? 30.969 46.25 22.031 1 80.25 1017 HIS B CA 1
ATOM 16446 C C . HIS B 1 1017 ? 31.141 45.844 23.5 1 80.25 1017 HIS B C 1
ATOM 16448 O O . HIS B 1 1017 ? 30.203 45.938 24.281 1 80.25 1017 HIS B O 1
ATOM 16454 N N . ASP B 1 1018 ? 32.281 45.125 23.844 1 66.06 1018 ASP B N 1
ATOM 16455 C CA . ASP B 1 1018 ? 32.562 44.594 25.188 1 66.06 1018 ASP B CA 1
ATOM 16456 C C . ASP B 1 1018 ? 32.594 45.75 26.203 1 66.06 1018 ASP B C 1
ATOM 16458 O O . ASP B 1 1018 ? 32.219 45.562 27.359 1 66.06 1018 ASP B O 1
ATOM 16462 N N . ASP B 1 1019 ? 33.25 46.906 25.938 1 52.31 1019 ASP B N 1
ATOM 16463 C CA . ASP B 1 1019 ? 33.469 47.969 26.922 1 52.31 1019 ASP B CA 1
ATOM 16464 C C . ASP B 1 1019 ? 32.125 48.594 27.328 1 52.31 1019 ASP B C 1
ATOM 16466 O O . ASP B 1 1019 ? 32.094 49.406 28.25 1 52.31 1019 ASP B O 1
ATOM 16470 N N . ALA B 1 1020 ? 31.188 48.375 26.672 1 47.53 1020 ALA B N 1
ATOM 16471 C CA . ALA B 1 1020 ? 29.922 49.062 26.938 1 47.53 1020 ALA B CA 1
ATOM 16472 C C . ALA B 1 1020 ? 29.203 48.469 28.141 1 47.53 1020 ALA B C 1
ATOM 16474 O O . ALA B 1 1020 ? 28.219 49.031 28.625 1 47.53 1020 ALA B O 1
ATOM 16475 N N . VAL B 1 1021 ? 29.484 47.281 28.516 1 43.84 1021 VAL B N 1
ATOM 16476 C CA . VAL B 1 1021 ? 28.781 46.688 29.641 1 43.84 1021 VAL B CA 1
ATOM 16477 C C . VAL B 1 1021 ? 29.203 47.375 30.938 1 43.84 1021 VAL B C 1
ATOM 16479 O O . VAL B 1 1021 ? 28.562 47.188 31.984 1 43.84 1021 VAL B O 1
ATOM 16482 N N . ALA B 1 1022 ? 30.438 47.969 31.047 1 37.22 1022 ALA B N 1
ATOM 16483 C CA . ALA B 1 1022 ? 30.875 48.438 32.344 1 37.22 1022 ALA B CA 1
ATOM 16484 C C . ALA B 1 1022 ? 30.078 49.656 32.812 1 37.22 1022 ALA B C 1
ATOM 16486 O O . ALA B 1 1022 ? 30.094 50.031 34 1 37.22 1022 ALA B O 1
ATOM 16487 N N . ALA B 1 1023 ? 29.766 50.656 31.922 1 34.84 1023 ALA B N 1
ATOM 16488 C CA . ALA B 1 1023 ? 29.297 51.938 32.406 1 34.84 1023 ALA B CA 1
ATOM 16489 C C . ALA B 1 1023 ? 27.875 51.812 32.938 1 34.84 1023 ALA B C 1
ATOM 16491 O O . ALA B 1 1023 ? 27.234 52.844 33.281 1 34.84 1023 ALA B O 1
ATOM 16492 N N . GLU B 1 1024 ? 27.234 50.75 32.781 1 33.12 1024 GLU B N 1
ATOM 16493 C CA . GLU B 1 1024 ? 25.875 50.812 33.344 1 33.12 1024 GLU B CA 1
ATOM 16494 C C . GLU B 1 1024 ? 25.891 50.906 34.844 1 33.12 1024 GLU B C 1
ATOM 16496 O O . GLU B 1 1024 ? 24.859 50.781 35.5 1 33.12 1024 GLU B O 1
ATOM 16501 N N . ASP B 1 1025 ? 27.016 51.156 35.469 1 29.47 1025 ASP B N 1
ATOM 16502 C CA . ASP B 1 1025 ? 26.75 51.344 36.906 1 29.47 1025 ASP B CA 1
ATOM 16503 C C . ASP B 1 1025 ? 25.922 52.594 37.125 1 29.47 1025 ASP B C 1
ATOM 16505 O O . ASP B 1 1025 ? 25.125 52.656 38.094 1 29.47 1025 ASP B O 1
ATOM 16509 N N . GLY B 1 1026 ? 26.438 53.906 36.844 1 27.16 1026 GLY B N 1
ATOM 16510 C CA . GLY B 1 1026 ? 26 55.125 37.531 1 27.16 1026 GLY B CA 1
ATOM 16511 C C . GLY B 1 1026 ? 24.672 55.656 37 1 27.16 1026 GLY B C 1
ATOM 16512 O O . GLY B 1 1026 ? 23.984 56.406 37.719 1 27.16 1026 GLY B O 1
ATOM 16513 N N . ALA B 1 1027 ? 24.469 56.125 35.688 1 28.06 1027 ALA B N 1
ATOM 16514 C CA . ALA B 1 1027 ? 23.344 57 35.344 1 28.06 1027 ALA B CA 1
ATOM 16515 C C . ALA B 1 1027 ? 22.047 56.188 35.281 1 28.06 1027 ALA B C 1
ATOM 16517 O O . ALA B 1 1027 ? 21.828 55.469 34.312 1 28.06 1027 ALA B O 1
ATOM 16518 N N . ALA B 1 1028 ? 21.531 55.781 36.375 1 28.12 1028 ALA B N 1
ATOM 16519 C CA . ALA B 1 1028 ? 20.125 55.438 36.562 1 28.12 1028 ALA B CA 1
ATOM 16520 C C . ALA B 1 1028 ? 19.219 56.5 35.906 1 28.12 1028 ALA B C 1
ATOM 16522 O O . ALA B 1 1028 ? 19.312 57.688 36.219 1 28.12 1028 ALA B O 1
ATOM 16523 N N . ALA B 1 1029 ? 18.812 56.5 34.75 1 27.86 1029 ALA B N 1
ATOM 16524 C CA . ALA B 1 1029 ? 17.719 57.438 34.469 1 27.86 1029 ALA B CA 1
ATOM 16525 C C . ALA B 1 1029 ? 16.797 57.594 35.656 1 27.86 1029 ALA B C 1
ATOM 16527 O O . ALA B 1 1029 ? 16.469 56.594 36.344 1 27.86 1029 ALA B O 1
ATOM 16528 N N . PRO B 1 1030 ? 16.625 58.875 36.312 1 24.88 1030 PRO B N 1
ATOM 16529 C CA . PRO B 1 1030 ? 15.789 59.125 37.5 1 24.88 1030 PRO B CA 1
ATOM 16530 C C . PRO B 1 1030 ? 14.406 58.469 37.406 1 24.88 1030 PRO B C 1
ATOM 16532 O O . PRO B 1 1030 ? 13.695 58.719 36.406 1 24.88 1030 PRO B O 1
ATOM 16535 N N . VAL B 1 1031 ? 14.219 57.344 37.812 1 23.64 1031 VAL B N 1
ATOM 16536 C CA . VAL B 1 1031 ? 12.836 57 38.094 1 23.64 1031 VAL B CA 1
ATOM 16537 C C . VAL B 1 1031 ? 12.227 58 39.062 1 23.64 1031 VAL B C 1
ATOM 16539 O O . VAL B 1 1031 ? 12.805 58.312 40.094 1 23.64 1031 VAL B O 1
ATOM 16542 N N . VAL B 1 1032 ? 11.492 59.125 38.625 1 21.81 1032 VAL B N 1
ATOM 16543 C CA . VAL B 1 1032 ? 10.766 59.969 39.562 1 21.81 1032 VAL B CA 1
ATOM 16544 C C . VAL B 1 1032 ? 10.125 59.094 40.656 1 21.81 1032 VAL B C 1
ATOM 16546 O O . VAL B 1 1032 ? 9.422 58.125 40.344 1 21.81 1032 VAL B O 1
ATOM 16549 N N . PRO B 1 1033 ? 10.609 59.156 41.844 1 22.75 1033 PRO B N 1
ATOM 16550 C CA . PRO B 1 1033 ? 10.109 58.469 43 1 22.75 1033 PRO B CA 1
ATOM 16551 C C . PRO B 1 1033 ? 8.633 58.75 43.281 1 22.75 1033 PRO B C 1
ATOM 16553 O O . PRO B 1 1033 ? 8.242 59.906 43.406 1 22.75 1033 PRO B O 1
ATOM 16556 N N . ALA B 1 1034 ? 7.66 58.156 42.562 1 20.95 1034 ALA B N 1
ATOM 16557 C CA . ALA B 1 1034 ? 6.359 58.344 43.188 1 20.95 1034 ALA B CA 1
ATOM 16558 C C . ALA B 1 1034 ? 6.457 58.219 44.719 1 20.95 1034 ALA B C 1
ATOM 16560 O O . ALA B 1 1034 ? 7.242 57.406 45.219 1 20.95 1034 ALA B O 1
ATOM 16561 N N . ALA B 1 1035 ? 5.98 59.219 45.438 1 19.31 1035 ALA B N 1
ATOM 16562 C CA . ALA B 1 1035 ? 5.793 59.406 46.875 1 19.31 1035 ALA B CA 1
ATOM 16563 C C . ALA B 1 1035 ? 5.152 58.188 47.531 1 19.31 1035 ALA B C 1
ATOM 16565 O O . ALA B 1 1035 ? 4.07 57.75 47.125 1 19.31 1035 ALA B O 1
ATOM 16566 N N . VAL B 1 1036 ? 6 57.25 47.844 1 18.86 1036 VAL B N 1
ATOM 16567 C CA . VAL B 1 1036 ? 5.535 56.188 48.75 1 18.86 1036 VAL B CA 1
ATOM 16568 C C . VAL B 1 1036 ? 4.859 56.812 49.969 1 18.86 1036 VAL B C 1
ATOM 16570 O O . VAL B 1 1036 ? 5.457 57.625 50.656 1 18.86 1036 VAL B O 1
ATOM 16573 N N . ALA B 1 1037 ? 3.496 57 49.844 1 19.28 1037 ALA B N 1
ATOM 16574 C CA . ALA B 1 1037 ? 2.715 57.25 51.031 1 19.28 1037 ALA B CA 1
ATOM 16575 C C . ALA B 1 1037 ? 3.17 56.344 52.188 1 19.28 1037 ALA B C 1
ATOM 16577 O O . ALA B 1 1037 ? 3.74 55.281 51.969 1 19.28 1037 ALA B O 1
ATOM 16578 N N . GLU B 1 1038 ? 2.938 56.875 53.469 1 18.27 1038 GLU B N 1
ATOM 16579 C CA . GLU B 1 1038 ? 3.311 56.656 54.875 1 18.27 1038 GLU B CA 1
ATOM 16580 C C . GLU B 1 1038 ? 2.979 55.25 55.344 1 18.27 1038 GLU B C 1
ATOM 16582 O O . GLU B 1 1038 ? 1.976 54.688 54.906 1 18.27 1038 GLU B O 1
ATOM 16587 N N . PRO B 1 1039 ? 3.93 54.625 56.031 1 18.53 1039 PRO B N 1
ATOM 16588 C CA . PRO B 1 1039 ? 4.074 53.281 56.594 1 18.53 1039 PRO B CA 1
ATOM 16589 C C . PRO B 1 1039 ? 2.992 52.938 57.594 1 18.53 1039 PRO B C 1
ATOM 16591 O O . PRO B 1 1039 ? 2.939 51.812 58.094 1 18.53 1039 PRO B O 1
ATOM 16594 N N . VAL B 1 1040 ? 1.709 53.125 57.406 1 17.05 1040 VAL B N 1
ATOM 16595 C CA . VAL B 1 1040 ? 1.112 53.125 58.75 1 17.05 1040 VAL B CA 1
ATOM 16596 C C . VAL B 1 1040 ? 1.497 51.844 59.469 1 17.05 1040 VAL B C 1
ATOM 16598 O O . VAL B 1 1040 ? 1.52 50.75 58.875 1 17.05 1040 VAL B O 1
ATOM 16601 N N . ALA B 1 1041 ? 1.866 51.938 60.812 1 17 1041 ALA B N 1
ATOM 16602 C CA . ALA B 1 1041 ? 2.383 51.25 62 1 17 1041 ALA B CA 1
ATOM 16603 C C . ALA B 1 1041 ? 1.412 50.188 62.469 1 17 1041 ALA B C 1
ATOM 16605 O O . ALA B 1 1041 ? 1.695 49.438 63.438 1 17 1041 ALA B O 1
ATOM 16606 N N . ALA B 1 1042 ? 0.453 49.688 61.812 1 16.83 1042 ALA B N 1
ATOM 16607 C CA . ALA B 1 1042 ? -0.393 49.219 62.938 1 16.83 1042 ALA B CA 1
ATOM 16608 C C . ALA B 1 1042 ? 0.309 48.156 63.75 1 16.83 1042 ALA B C 1
ATOM 16610 O O . ALA B 1 1042 ? 1.083 47.344 63.188 1 16.83 1042 ALA B O 1
ATOM 16611 N N . ALA B 1 1043 ? 0.016 47.969 65.062 1 15.59 1043 ALA B N 1
ATOM 16612 C CA . ALA B 1 1043 ? 0.466 47.656 66.375 1 15.59 1043 ALA B CA 1
ATOM 16613 C C . ALA B 1 1043 ? 0.765 46.156 66.5 1 15.59 1043 ALA B C 1
ATOM 16615 O O . ALA B 1 1043 ? 0.431 45.375 65.625 1 15.59 1043 ALA B O 1
ATOM 16616 N N . ALA B 1 1044 ? 0.274 45.5 67.625 1 14.89 1044 ALA B N 1
ATOM 16617 C CA . ALA B 1 1044 ? 0.629 44.938 68.938 1 14.89 1044 ALA B CA 1
ATOM 16618 C C . ALA B 1 1044 ? 0.53 43.406 68.938 1 14.89 1044 ALA B C 1
ATOM 16620 O O . ALA B 1 1044 ? 1.408 42.719 69.438 1 14.89 1044 ALA B O 1
ATOM 16621 N N . ALA B 1 1045 ? -0.499 42.656 68.75 1 14.14 1045 ALA B N 1
ATOM 16622 C CA . ALA B 1 1045 ? -0.972 41.938 69.875 1 14.14 1045 ALA B CA 1
ATOM 16623 C C . ALA B 1 1045 ? -0.266 40.594 70 1 14.14 1045 ALA B C 1
ATOM 16625 O O . ALA B 1 1045 ? 0.18 40.031 69 1 14.14 1045 ALA B O 1
ATOM 16626 N N . LYS B 1 1046 ? -0.358 39.938 71.25 1 15.05 1046 LYS B N 1
ATOM 16627 C CA . LYS B 1 1046 ? 0.333 39.188 72.312 1 15.05 1046 LYS B CA 1
ATOM 16628 C C . LYS B 1 1046 ? 0.479 37.719 71.938 1 15.05 1046 LYS B C 1
ATOM 16630 O O . LYS B 1 1046 ? 1.566 37.156 72.062 1 15.05 1046 LYS B O 1
ATOM 16635 N N . GLU B 1 1047 ? -0.528 36.75 72 1 14.05 1047 GLU B N 1
ATOM 16636 C CA . GLU B 1 1047 ? -0.679 35.969 73.188 1 14.05 1047 GLU B CA 1
ATOM 16637 C C . GLU B 1 1047 ? -0.018 34.594 73.062 1 14.05 1047 GLU B C 1
ATOM 16639 O O . GLU B 1 1047 ? 0.31 34.188 71.938 1 14.05 1047 GLU B O 1
ATOM 16644 N N . ASP B 1 1048 ? -0.679 33.469 73.5 1 13.84 1048 ASP B N 1
ATOM 16645 C CA . ASP B 1 1048 ? -0.51 32.562 74.688 1 13.84 1048 ASP B CA 1
ATOM 16646 C C . ASP B 1 1048 ? 0.177 31.266 74.25 1 13.84 1048 ASP B C 1
ATOM 16648 O O . ASP B 1 1048 ? 0.26 30.969 73 1 13.84 1048 ASP B O 1
ATOM 16652 N N . GLU B 1 1049 ? -0.182 29.953 74.812 1 13.73 1049 GLU B N 1
ATOM 16653 C CA . GLU B 1 1049 ? 0.224 29 75.875 1 13.73 1049 GLU B CA 1
ATOM 16654 C C . GLU B 1 1049 ? 0.652 27.672 75.25 1 13.73 1049 GLU B C 1
ATOM 16656 O O . GLU B 1 1049 ? 1.723 27.156 75.562 1 13.73 1049 GLU B O 1
ATOM 16661 N N . LYS B 1 1050 ? -0.292 26.609 75.312 1 15 1050 LYS B N 1
ATOM 16662 C CA . LYS B 1 1050 ? -0.157 25.438 76.125 1 15 1050 LYS B CA 1
ATOM 16663 C C . LYS B 1 1050 ? 0.809 24.422 75.5 1 15 1050 LYS B C 1
ATOM 16665 O O . LYS B 1 1050 ? 1.105 24.484 74.312 1 15 1050 LYS B O 1
ATOM 16670 N N . SER B 1 1051 ? 0.522 22.922 75.562 1 14.04 1051 SER B N 1
ATOM 16671 C CA . SER B 1 1051 ? 0.841 21.844 76.5 1 14.04 1051 SER B CA 1
ATOM 16672 C C . SER B 1 1051 ? 1.682 20.766 75.812 1 14.04 1051 SER B C 1
ATOM 16674 O O . SER B 1 1051 ? 1.844 20.781 74.625 1 14.04 1051 SER B O 1
ATOM 16676 N N . PRO B 1 1052 ? 1.305 19.359 76.125 1 14.23 1052 PRO B N 1
ATOM 16677 C CA . PRO B 1 1052 ? 2.014 18.281 76.812 1 14.23 1052 PRO B CA 1
ATOM 16678 C C . PRO B 1 1052 ? 2.85 17.438 75.875 1 14.23 1052 PRO B C 1
ATOM 16680 O O . PRO B 1 1052 ? 2.713 17.562 74.625 1 14.23 1052 PRO B O 1
ATOM 16683 N N . LYS B 1 1053 ? 2.846 15.961 76.188 1 14.73 1053 LYS B N 1
ATOM 16684 C CA . LYS B 1 1053 ? 3.773 15.031 76.812 1 14.73 1053 LYS B CA 1
ATOM 16685 C C . LYS B 1 1053 ? 4.402 14.094 75.75 1 14.73 1053 LYS B C 1
ATOM 16687 O O . LYS B 1 1053 ? 5.621 13.938 75.75 1 14.73 1053 LYS B O 1
ATOM 16692 N N . ALA B 1 1054 ? 3.834 12.75 75.562 1 13.52 1054 ALA B N 1
ATOM 16693 C CA . ALA B 1 1054 ? 4.262 11.469 76.125 1 13.52 1054 ALA B CA 1
ATOM 16694 C C . ALA B 1 1054 ? 5.176 10.734 75.125 1 13.52 1054 ALA B C 1
ATOM 16696 O O . ALA B 1 1054 ? 5.188 11.031 73.938 1 13.52 1054 ALA B O 1
ATOM 16697 N N . LYS B 1 1055 ? 5.113 9.273 75.188 1 14.15 1055 LYS B N 1
ATOM 16698 C CA . LYS B 1 1055 ? 5.914 8.125 75.625 1 14.15 1055 LYS B CA 1
ATOM 16699 C C . LYS B 1 1055 ? 6.68 7.527 74.438 1 14.15 1055 LYS B C 1
ATOM 16701 O O . LYS B 1 1055 ? 6.367 7.812 73.312 1 14.15 1055 LYS B O 1
ATOM 16706 N N . LYS B 1 1056 ? 6.711 5.984 74.438 1 13.91 1056 LYS B N 1
ATOM 16707 C CA . LYS B 1 1056 ? 7.633 4.926 74.812 1 13.91 1056 LYS B CA 1
ATOM 16708 C C . LYS B 1 1056 ? 8.297 4.281 73.625 1 13.91 1056 LYS B C 1
ATOM 16710 O O . LYS B 1 1056 ? 9.523 4.145 73.562 1 13.91 1056 LYS B O 1
ATOM 16715 N N . GLU B 1 1057 ? 7.766 2.975 73.125 1 13.39 1057 GLU B N 1
ATOM 16716 C CA . GLU B 1 1057 ? 8.258 1.625 73.375 1 13.39 1057 GLU B CA 1
ATOM 16717 C C . GLU B 1 1057 ? 9.203 1.153 72.312 1 13.39 1057 GLU B C 1
ATOM 16719 O O . GLU B 1 1057 ? 9.18 1.676 71.188 1 13.39 1057 GLU B O 1
ATOM 16724 N N . GLU B 1 1058 ? 9.68 -0.334 72.312 1 13.73 1058 GLU B N 1
ATOM 16725 C CA . GLU B 1 1058 ? 10.797 -1.247 72.562 1 13.73 1058 GLU B CA 1
ATOM 16726 C C . GLU B 1 1058 ? 11.281 -1.868 71.25 1 13.73 1058 GLU B C 1
ATOM 16728 O O . GLU B 1 1058 ? 12.477 -1.874 70.938 1 13.73 1058 GLU B O 1
ATOM 16733 N N . LYS B 1 1059 ? 10.641 -2.951 70.625 1 14.12 1059 LYS B N 1
ATOM 16734 C CA . LYS B 1 1059 ? 11.062 -4.344 70.688 1 14.12 1059 LYS B CA 1
ATOM 16735 C C . LYS B 1 1059 ? 12.125 -4.684 69.688 1 14.12 1059 LYS B C 1
ATOM 16737 O O . LYS B 1 1059 ? 12.203 -4.043 68.625 1 14.12 1059 LYS B O 1
ATOM 16742 N N . LYS B 1 1060 ? 12.352 -6.176 69.438 1 13.99 1060 LYS B N 1
ATOM 16743 C CA . LYS B 1 1060 ? 13.297 -7.281 69.562 1 13.99 1060 LYS B CA 1
ATOM 16744 C C . LYS B 1 1060 ? 14.094 -7.465 68.25 1 13.99 1060 LYS B C 1
ATOM 16746 O O . LYS B 1 1060 ? 13.695 -6.977 67.188 1 13.99 1060 LYS B O 1
ATOM 16751 N N . GLU B 1 1061 ? 14.539 -8.891 67.938 1 13.62 1061 GLU B N 1
ATOM 16752 C CA . GLU B 1 1061 ? 15.688 -9.781 68.062 1 13.62 1061 GLU B CA 1
ATOM 16753 C C . GLU B 1 1061 ? 16.281 -10.141 66.688 1 13.62 1061 GLU B C 1
ATOM 16755 O O . GLU B 1 1061 ? 17.484 -9.984 66.5 1 13.62 1061 GLU B O 1
ATOM 16760 N N . GLU B 1 1062 ? 15.977 -11.461 66.125 1 13.45 1062 GLU B N 1
ATOM 16761 C CA . GLU B 1 1062 ? 16.766 -12.688 66.062 1 13.45 1062 GLU B CA 1
ATOM 16762 C C . GLU B 1 1062 ? 17.562 -12.789 64.812 1 13.45 1062 GLU B C 1
ATOM 16764 O O . GLU B 1 1062 ? 17.234 -12.125 63.781 1 13.45 1062 GLU B O 1
ATOM 16769 N N . LYS B 1 1063 ? 18.25 -14.211 64.438 1 13.98 1063 LYS B N 1
ATOM 16770 C CA . LYS B 1 1063 ? 19.531 -14.922 64.312 1 13.98 1063 LYS B CA 1
ATOM 16771 C C . LYS B 1 1063 ? 19.797 -15.266 62.844 1 13.98 1063 LYS B C 1
ATOM 16773 O O . LYS B 1 1063 ? 20.938 -15.289 62.406 1 13.98 1063 LYS B O 1
ATOM 16778 N N . LYS B 1 1064 ? 18.938 -15.672 61.938 1 14.3 1064 LYS B N 1
ATOM 16779 C CA . LYS B 1 1064 ? 19.141 -17.031 61.438 1 14.3 1064 LYS B CA 1
ATOM 16780 C C . LYS B 1 1064 ? 20.438 -17.125 60.625 1 14.3 1064 LYS B C 1
ATOM 16782 O O . LYS B 1 1064 ? 20.875 -16.141 60.031 1 14.3 1064 LYS B O 1
ATOM 16787 N N . GLU B 1 1065 ? 20.891 -18.469 60.344 1 13.83 1065 GLU B N 1
ATOM 16788 C CA . GLU B 1 1065 ? 21.906 -19.516 60.25 1 13.83 1065 GLU B CA 1
ATOM 16789 C C . GLU B 1 1065 ? 22.656 -19.453 58.938 1 13.83 1065 GLU B C 1
ATOM 16791 O O . GLU B 1 1065 ? 22.25 -18.75 58 1 13.83 1065 GLU B O 1
ATOM 16796 N N . GLY B 1 1066 ? 23 -20.734 58.344 1 13.78 1066 GLY B N 1
ATOM 16797 C CA . GLY B 1 1066 ? 24.141 -21.641 58.25 1 13.78 1066 GLY B CA 1
ATOM 16798 C C . GLY B 1 1066 ? 24.781 -21.656 56.875 1 13.78 1066 GLY B C 1
ATOM 16799 O O . GLY B 1 1066 ? 26 -21.438 56.75 1 13.78 1066 GLY B O 1
ATOM 16800 N N . GLY B 1 1067 ? 24.281 -22.547 55.906 1 13.7 1067 GLY B N 1
ATOM 16801 C CA . GLY B 1 1067 ? 24.953 -23.75 55.469 1 13.7 1067 GLY B CA 1
ATOM 16802 C C . GLY B 1 1067 ? 25.969 -23.484 54.375 1 13.7 1067 GLY B C 1
ATOM 16803 O O . GLY B 1 1067 ? 25.953 -22.422 53.75 1 13.7 1067 GLY B O 1
ATOM 16804 N N . ALA B 1 1068 ? 26.953 -24.562 53.969 1 14.05 1068 ALA B N 1
ATOM 16805 C CA . ALA B 1 1068 ? 28.312 -25.047 53.719 1 14.05 1068 ALA B CA 1
ATOM 16806 C C . ALA B 1 1068 ? 28.625 -25.078 52.219 1 14.05 1068 ALA B C 1
ATOM 16808 O O . ALA B 1 1068 ? 29.719 -24.672 51.812 1 14.05 1068 ALA B O 1
ATOM 16809 N N . ALA B 1 1069 ? 27.969 -25.922 51.312 1 13.55 1069 ALA B N 1
ATOM 16810 C CA . ALA B 1 1069 ? 28.594 -27.125 50.781 1 13.55 1069 ALA B CA 1
ATOM 16811 C C . ALA B 1 1069 ? 29.625 -26.781 49.688 1 13.55 1069 ALA B C 1
ATOM 16813 O O . ALA B 1 1069 ? 29.656 -25.656 49.219 1 13.55 1069 ALA B O 1
ATOM 16814 N N . LYS B 1 1070 ? 29.5 -27.609 48.531 1 14.22 1070 LYS B N 1
ATOM 16815 C CA . LYS B 1 1070 ? 30.281 -28.656 47.875 1 14.22 1070 LYS B CA 1
ATOM 16816 C C . LYS B 1 1070 ? 31.312 -28.047 46.906 1 14.22 1070 LYS B C 1
ATOM 16818 O O . LYS B 1 1070 ? 31.141 -26.922 46.438 1 14.22 1070 LYS B O 1
ATOM 16823 N N . GLU B 1 1071 ? 32.188 -28.969 46.25 1 14.01 1071 GLU B N 1
ATOM 16824 C CA . GLU B 1 1071 ? 33.531 -29.531 45.969 1 14.01 1071 GLU B CA 1
ATOM 16825 C C . GLU B 1 1071 ? 33.938 -29.234 44.531 1 14.01 1071 GLU B C 1
ATOM 16827 O O . GLU B 1 1071 ? 35.094 -28.828 44.281 1 14.01 1071 GLU B O 1
ATOM 16832 N N . GLU B 1 1072 ? 33.219 -29.781 43.5 1 13.98 1072 GLU B N 1
ATOM 16833 C CA . GLU B 1 1072 ? 33.844 -30.797 42.656 1 13.98 1072 GLU B CA 1
ATOM 16834 C C . GLU B 1 1072 ? 34.781 -30.156 41.656 1 13.98 1072 GLU B C 1
ATOM 16836 O O . GLU B 1 1072 ? 34.594 -29 41.25 1 13.98 1072 GLU B O 1
ATOM 16841 N N . GLY B 1 1073 ? 35.875 -30.969 41.062 1 14.22 1073 GLY B N 1
ATOM 16842 C CA . GLY B 1 1073 ? 37.219 -31.203 40.594 1 14.22 1073 GLY B CA 1
ATOM 16843 C C . GLY B 1 1073 ? 37.375 -30.984 39.094 1 14.22 1073 GLY B C 1
ATOM 16844 O O . GLY B 1 1073 ? 38.469 -30.641 38.625 1 14.22 1073 GLY B O 1
ATOM 16845 N N . ALA B 1 1074 ? 36.438 -31.562 38.25 1 13.6 1074 ALA B N 1
ATOM 16846 C CA . ALA B 1 1074 ? 36.969 -32.531 37.281 1 13.6 1074 ALA B CA 1
ATOM 16847 C C . ALA B 1 1074 ? 37.844 -31.812 36.219 1 13.6 1074 ALA B C 1
ATOM 16849 O O . ALA B 1 1074 ? 37.781 -30.578 36.094 1 13.6 1074 ALA B O 1
ATOM 16850 N N . LYS B 1 1075 ? 37.562 -32.281 34.969 1 14.49 1075 LYS B N 1
ATOM 16851 C CA . LYS B 1 1075 ? 38.281 -33 33.938 1 14.49 1075 LYS B CA 1
ATOM 16852 C C . LYS B 1 1075 ? 39.062 -32.062 33.031 1 14.49 1075 LYS B C 1
ATOM 16854 O O . LYS B 1 1075 ? 38.719 -30.891 32.906 1 14.49 1075 LYS B O 1
ATOM 16859 N N . ALA B 1 1076 ? 39.906 -32.688 32.156 1 14.45 1076 ALA B N 1
ATOM 16860 C CA . ALA B 1 1076 ? 41.188 -32.906 31.516 1 14.45 1076 ALA B CA 1
ATOM 16861 C C . ALA B 1 1076 ? 41.219 -32.281 30.109 1 14.45 1076 ALA B C 1
ATOM 16863 O O . ALA B 1 1076 ? 42.25 -31.766 29.672 1 14.45 1076 ALA B O 1
ATOM 16864 N N . PRO B 1 1077 ? 40 -32.281 29.344 1 13.77 1077 PRO B N 1
ATOM 16865 C CA . PRO B 1 1077 ? 40.344 -32.969 28.094 1 13.77 1077 PRO B CA 1
ATOM 16866 C C . PRO B 1 1077 ? 41.344 -32.188 27.234 1 13.77 1077 PRO B C 1
ATOM 16868 O O . PRO B 1 1077 ? 41.594 -31 27.484 1 13.77 1077 PRO B O 1
ATOM 16871 N N . ALA B 1 1078 ? 40.969 -32.25 25.922 1 13.59 1078 ALA B N 1
ATOM 16872 C CA . ALA B 1 1078 ? 41.5 -32.875 24.719 1 13.59 1078 ALA B CA 1
ATOM 16873 C C . ALA B 1 1078 ? 42.344 -31.891 23.922 1 13.59 1078 ALA B C 1
ATOM 16875 O O . ALA B 1 1078 ? 43.5 -32.188 23.594 1 13.59 1078 ALA B O 1
ATOM 16876 N N . ALA B 1 1079 ? 41.844 -31.469 22.734 1 13.81 1079 ALA B N 1
ATOM 16877 C CA . ALA B 1 1079 ? 42.219 -31.969 21.422 1 13.81 1079 ALA B CA 1
ATOM 16878 C C . ALA B 1 1079 ? 43.281 -31.078 20.797 1 13.81 1079 ALA B C 1
ATOM 16880 O O . ALA B 1 1079 ? 43.438 -29.922 21.188 1 13.81 1079 ALA B O 1
ATOM 16881 N N . GLU B 1 1080 ? 43.625 -31.375 19.484 1 14.2 1080 GLU B N 1
ATOM 16882 C CA . GLU B 1 1080 ? 44.625 -31.828 18.516 1 14.2 1080 GLU B CA 1
ATOM 16883 C C . GLU B 1 1080 ? 45.156 -30.672 17.688 1 14.2 1080 GLU B C 1
ATOM 16885 O O . GLU B 1 1080 ? 46.375 -30.453 17.625 1 14.2 1080 GLU B O 1
ATOM 16890 N N . ALA B 1 1081 ? 44.781 -30.656 16.375 1 14.2 1081 ALA B N 1
ATOM 16891 C CA . ALA B 1 1081 ? 45.688 -31.031 15.312 1 14.2 1081 ALA B CA 1
ATOM 16892 C C . ALA B 1 1081 ? 46.344 -29.797 14.695 1 14.2 1081 ALA B C 1
ATOM 16894 O O . ALA B 1 1081 ? 47.562 -29.719 14.594 1 14.2 1081 ALA B O 1
ATOM 16895 N N . PRO B 1 1082 ? 45.781 -29.297 13.516 1 14.86 1082 PRO B N 1
ATOM 16896 C CA . PRO B 1 1082 ? 46.5 -29.578 12.281 1 14.86 1082 PRO B CA 1
ATOM 16897 C C . PRO B 1 1082 ? 47.531 -28.484 11.945 1 14.86 1082 PRO B C 1
ATOM 16899 O O . PRO B 1 1082 ? 47.469 -27.391 12.508 1 14.86 1082 PRO B O 1
ATOM 16902 N N . VAL B 1 1083 ? 47.781 -28.359 10.594 1 14.82 1083 VAL B N 1
ATOM 16903 C CA . VAL B 1 1083 ? 48.812 -28.562 9.57 1 14.82 1083 VAL B CA 1
ATOM 16904 C C . VAL B 1 1083 ? 49.375 -27.203 9.141 1 14.82 1083 VAL B C 1
ATOM 16906 O O . VAL B 1 1083 ? 48.781 -26.172 9.359 1 14.82 1083 VAL B O 1
ATOM 16909 N N . ALA B 1 1084 ? 50 -27.156 7.93 1 14.8 1084 ALA B N 1
ATOM 16910 C CA . ALA B 1 1084 ? 51.312 -26.891 7.367 1 14.8 1084 ALA B CA 1
ATOM 16911 C C . ALA B 1 1084 ? 51.406 -25.469 6.812 1 14.8 1084 ALA B C 1
ATOM 16913 O O . ALA B 1 1084 ? 52.312 -24.719 7.172 1 14.8 1084 ALA B O 1
ATOM 16914 N N . GLU B 1 1085 ? 50.938 -25.281 5.477 1 15.03 1085 GLU B N 1
ATOM 16915 C CA . GLU B 1 1085 ? 51.906 -25.156 4.395 1 15.03 1085 GLU B CA 1
ATOM 16916 C C . GLU B 1 1085 ? 52.219 -23.688 4.09 1 15.03 1085 GLU B C 1
ATOM 16918 O O . GLU B 1 1085 ? 51.438 -22.797 4.48 1 15.03 1085 GLU B O 1
ATOM 16923 N N . GLU B 1 1086 ? 52.562 -23.438 2.766 1 15.38 1086 GLU B N 1
ATOM 16924 C CA . GLU B 1 1086 ? 53.656 -22.906 1.945 1 15.38 1086 GLU B CA 1
ATOM 16925 C C . GLU B 1 1086 ? 53.375 -21.484 1.494 1 15.38 1086 GLU B C 1
ATOM 16927 O O . GLU B 1 1086 ? 52.25 -21.156 1.129 1 15.38 1086 GLU B O 1
ATOM 16932 N N . LYS B 1 1087 ? 54.219 -20.656 1.748 1 16.89 1087 LYS B N 1
ATOM 16933 C CA . LYS B 1 1087 ? 54.469 -19.234 1.551 1 16.89 1087 LYS B CA 1
ATOM 16934 C C . LYS B 1 1087 ? 54.656 -18.906 0.071 1 16.89 1087 LYS B C 1
ATOM 16936 O O . LYS B 1 1087 ? 55.781 -18.734 -0.402 1 16.89 1087 LYS B O 1
ATOM 16941 N N . LYS B 1 1088 ? 53.812 -19.438 -0.856 1 14.81 1088 LYS B N 1
ATOM 16942 C CA . LYS B 1 1088 ? 54.25 -19.25 -2.232 1 14.81 1088 LYS B CA 1
ATOM 16943 C C . LYS B 1 1088 ? 54.438 -17.766 -2.549 1 14.81 1088 LYS B C 1
ATOM 16945 O O . LYS B 1 1088 ? 53.562 -16.953 -2.207 1 14.81 1088 LYS B O 1
ATOM 16950 N N . GLU B 1 1089 ? 55.562 -17.406 -3.273 1 16.61 1089 GLU B N 1
ATOM 16951 C CA . GLU B 1 1089 ? 56.438 -16.312 -3.688 1 16.61 1089 GLU B CA 1
ATOM 16952 C C . GLU B 1 1089 ? 55.875 -15.594 -4.914 1 16.61 1089 GLU B C 1
ATOM 16954 O O . GLU B 1 1089 ? 56.344 -14.5 -5.266 1 16.61 1089 GLU B O 1
ATOM 16959 N N . GLU B 1 1090 ? 54.844 -16.125 -5.543 1 15.52 1090 GLU B N 1
ATOM 16960 C CA . GLU B 1 1090 ? 55.031 -15.977 -6.984 1 15.52 1090 GLU B CA 1
ATOM 16961 C C . GLU B 1 1090 ? 55.188 -14.508 -7.375 1 15.52 1090 GLU B C 1
ATOM 16963 O O . GLU B 1 1090 ? 54.719 -13.617 -6.66 1 15.52 1090 GLU B O 1
ATOM 16968 N N . LYS B 1 1091 ? 55.656 -14.273 -8.734 1 15.64 1091 LYS B N 1
ATOM 16969 C CA . LYS B 1 1091 ? 56.375 -13.641 -9.844 1 15.64 1091 LYS B CA 1
ATOM 16970 C C . LYS B 1 1091 ? 55.625 -12.391 -10.32 1 15.64 1091 LYS B C 1
ATOM 16972 O O . LYS B 1 1091 ? 54.406 -12.344 -10.305 1 15.64 1091 LYS B O 1
ATOM 16977 N N . LYS B 1 1092 ? 56.438 -11.5 -10.773 1 18.28 1092 LYS B N 1
ATOM 16978 C CA . LYS B 1 1092 ? 56.625 -10.125 -11.219 1 18.28 1092 LYS B CA 1
ATOM 16979 C C . LYS B 1 1092 ? 56.062 -9.914 -12.625 1 18.28 1092 LYS B C 1
ATOM 16981 O O . LYS B 1 1092 ? 56.094 -8.797 -13.141 1 18.28 1092 LYS B O 1
ATOM 16986 N N . GLU B 1 1093 ? 55.469 -10.953 -13.297 1 16.59 1093 GLU B N 1
ATOM 16987 C CA . GLU B 1 1093 ? 55.688 -10.773 -14.727 1 16.59 1093 GLU B CA 1
ATOM 16988 C C . GLU B 1 1093 ? 55.094 -9.461 -15.219 1 16.59 1093 GLU B C 1
ATOM 16990 O O . GLU B 1 1093 ? 54.125 -8.969 -14.641 1 16.59 1093 GLU B O 1
ATOM 16995 N N . GLU B 1 1094 ? 55.906 -8.922 -16.141 1 18.25 1094 GLU B N 1
ATOM 16996 C CA . GLU B 1 1094 ? 56.156 -7.859 -17.109 1 18.25 1094 GLU B CA 1
ATOM 16997 C C . GLU B 1 1094 ? 55.031 -7.766 -18.125 1 18.25 1094 GLU B C 1
ATOM 16999 O O . GLU B 1 1094 ? 54.844 -8.664 -18.969 1 18.25 1094 GLU B O 1
ATOM 17004 N N . ALA B 1 1095 ? 53.875 -7.449 -17.656 1 16.95 1095 ALA B N 1
ATOM 17005 C CA . ALA B 1 1095 ? 52.75 -7.523 -18.594 1 16.95 1095 ALA B CA 1
ATOM 17006 C C . ALA B 1 1095 ? 52.969 -6.57 -19.766 1 16.95 1095 ALA B C 1
ATOM 17008 O O . ALA B 1 1095 ? 53.219 -5.379 -19.578 1 16.95 1095 ALA B O 1
ATOM 17009 N N . ALA B 1 1096 ? 53.344 -7.211 -20.812 1 17.11 1096 ALA B N 1
ATOM 17010 C CA . ALA B 1 1096 ? 53.594 -6.863 -22.203 1 17.11 1096 ALA B CA 1
ATOM 17011 C C . ALA B 1 1096 ? 52.5 -5.984 -22.766 1 17.11 1096 ALA B C 1
ATOM 17013 O O . ALA B 1 1096 ? 51.344 -6.016 -22.266 1 17.11 1096 ALA B O 1
ATOM 17014 N N . PRO B 1 1097 ? 52.906 -5.246 -23.656 1 19.7 1097 PRO B N 1
ATOM 17015 C CA . PRO B 1 1097 ? 52.375 -4.203 -24.547 1 19.7 1097 PRO B CA 1
ATOM 17016 C C . PRO B 1 1097 ? 51.312 -4.719 -25.484 1 19.7 1097 PRO B C 1
ATOM 17018 O O . PRO B 1 1097 ? 51.594 -5.496 -26.391 1 19.7 1097 PRO B O 1
ATOM 17021 N N . ALA B 1 1098 ? 50.312 -5.457 -24.875 1 16.61 1098 ALA B N 1
ATOM 17022 C CA . ALA B 1 1098 ? 49.531 -6.16 -25.891 1 16.61 1098 ALA B CA 1
ATOM 17023 C C . ALA B 1 1098 ? 49.062 -5.203 -26.984 1 16.61 1098 ALA B C 1
ATOM 17025 O O . ALA B 1 1098 ? 48.719 -4.055 -26.703 1 16.61 1098 ALA B O 1
ATOM 17026 N N . LYS B 1 1099 ? 49.406 -5.766 -28.062 1 17.36 1099 LYS B N 1
ATOM 17027 C CA . LYS B 1 1099 ? 49.156 -5.578 -29.484 1 17.36 1099 LYS B CA 1
ATOM 17028 C C . LYS B 1 1099 ? 47.656 -5.52 -29.766 1 17.36 1099 LYS B C 1
ATOM 17030 O O . LYS B 1 1099 ? 46.906 -6.484 -29.516 1 17.36 1099 LYS B O 1
ATOM 17035 N N . GLU B 1 1100 ? 47.125 -4.496 -29.188 1 17.02 1100 GLU B N 1
ATOM 17036 C CA . GLU B 1 1100 ? 45.75 -4.355 -29.625 1 17.02 1100 GLU B CA 1
ATOM 17037 C C . GLU B 1 1100 ? 45.594 -4.809 -31.078 1 17.02 1100 GLU B C 1
ATOM 17039 O O . GLU B 1 1100 ? 46.25 -4.293 -31.969 1 17.02 1100 GLU B O 1
ATOM 17044 N N . PRO B 1 1101 ? 45.375 -6.051 -31.172 1 16.44 1101 PRO B N 1
ATOM 17045 C CA . PRO B 1 1101 ? 45.219 -6.66 -32.5 1 16.44 1101 PRO B CA 1
ATOM 17046 C C . PRO B 1 1101 ? 44.312 -5.871 -33.406 1 16.44 1101 PRO B C 1
ATOM 17048 O O . PRO B 1 1101 ? 43.469 -5.078 -32.938 1 16.44 1101 PRO B O 1
ATOM 17051 N N . ALA B 1 1102 ? 44.281 -6.34 -34.625 1 16.59 1102 ALA B N 1
ATOM 17052 C CA . ALA B 1 1102 ? 43.812 -6.031 -35.969 1 16.59 1102 ALA B CA 1
ATOM 17053 C C . ALA B 1 1102 ? 42.312 -6.148 -36.094 1 16.59 1102 ALA B C 1
ATOM 17055 O O . ALA B 1 1102 ? 41.719 -5.805 -37.125 1 16.59 1102 ALA B O 1
ATOM 17056 N N . ALA B 1 1103 ? 41.531 -6.723 -35.312 1 15.16 1103 ALA B N 1
ATOM 17057 C CA . ALA B 1 1103 ? 40.531 -7.309 -36.188 1 15.16 1103 ALA B CA 1
ATOM 17058 C C . ALA B 1 1103 ? 39.938 -6.258 -37.156 1 15.16 1103 ALA B C 1
ATOM 17060 O O . ALA B 1 1103 ? 40 -5.059 -36.844 1 15.16 1103 ALA B O 1
ATOM 17061 N N . GLN B 1 1104 ? 38.781 -6.574 -37.688 1 16.34 1104 GLN B N 1
ATOM 17062 C CA . GLN B 1 1104 ? 38.156 -6.68 -39 1 16.34 1104 GLN B CA 1
ATOM 17063 C C . GLN B 1 1104 ? 37.844 -5.305 -39.562 1 16.34 1104 GLN B C 1
ATOM 17065 O O . GLN B 1 1104 ? 37.75 -4.32 -38.812 1 16.34 1104 GLN B O 1
ATOM 17070 N N . GLN B 1 1105 ? 36.938 -5.316 -40.719 1 17.64 1105 GLN B N 1
ATOM 17071 C CA . GLN B 1 1105 ? 36.406 -5.238 -42.062 1 17.64 1105 GLN B CA 1
ATOM 17072 C C . GLN B 1 1105 ? 35.219 -4.27 -42.125 1 17.64 1105 GLN B C 1
ATOM 17074 O O . GLN B 1 1105 ? 35.031 -3.588 -43.125 1 17.64 1105 GLN B O 1
ATOM 17079 N N . LEU B 1 1106 ? 33.969 -4.344 -41.25 1 19.38 1106 LEU B N 1
ATOM 17080 C CA . LEU B 1 1106 ? 33.031 -3.77 -42.188 1 19.38 1106 LEU B CA 1
ATOM 17081 C C . LEU B 1 1106 ? 33.219 -2.256 -42.281 1 19.38 1106 LEU B C 1
ATOM 17083 O O . LEU B 1 1106 ? 33.375 -1.588 -41.25 1 19.38 1106 LEU B O 1
#

Foldseek 3Di:
DPPDPDDDPPPPPPPPPPPPPPPPALKFFPQPFWKWKAWDVRPDIDIDGPFDFVVVVCCVVVVAPDCQFQPSLVVQLVQLQIKMKIKGKDADDPSNLPFPWKWKKAQFWQFWKFKDKQNHTQDTGFARLDIDIGTCNVRDDHDMMMIMIMGHRQLVVQVVCQVPDPDHWADDDFQQARGRLLSGNAQRCCRPDLFDHNNSTGTRHDIIMMGGDLAWDFDAKFWFWDDDPFWIKIKIWTKTAGDQQWFWFKKKKDFVVQGWIDIDTDGGNHGGIDTDMDMTTGTPVSDDAAFFFPPDALDWTKMKIKTATDDPSCVVVVHDDIDIDIDIFGDKAKDWFKDQLVVVLCVQVVLLDDQAPPVPPPDPDQPCPPPDRCPPQQQFPPVHHSQHSDPPPPPPVPFPDFPQPPPDPPQDPPDPPGCPVPVCVVVVVPPDDDDPPSPPPRLFIFTFMDMRRHTAQAAAAEAAQLASDSNPRDLQSLVQLVVLGVLLPGREYEHAQSHHDDDPSNLVVSSRNRRAYAYEHNAEQIFHDDDPVVLVVSLNSLLVVCSVRVSRPRYAEYEHHECHLVNCPVDPVSVVCVVVRVVSLCVRQPVRNVVSCCVSPVSHYYDSYPQAQAAPDVVVTHGRHDNSADQRGGEHADDDLQDQLLDLVPDRLHSAHAEYFAKAFDDPLQLPVSYDLQLQAVPRPSQVSLSTGPCNSVSLVVNCVVFAFADPDRDDPDSVRRNVSSVLVRLSRLLSRQSSLLNNLVNLLQSCSNSSRVHRYDHYFRDEHHHRGMGRHQAYSLREGGQNSQSSSQSSDQWAWDWDDDPQKIWIKIFHQASAKWWKKKKKFKFFQFDPFQVDDPPDPPVVLLVSLAVPDHGLDMDMDGTDIDGHRHMGTDDIGRNVVVCVVRVVDDLQTMKMKMKIWIDDDPVGGIDMYMDIGRNGRPNRHDWDDWDWDKADWAPPDQFKIKIKIGTARGKFFQKAKDFSAAWYKNHGRDIGGHSYMDMIMTGHRDPDGDDSLRRVVGMDIDGSVCSRDPVNVPPVPPCPPDPPPPPPPDPPCPDDDDDDDDDDDDDDDDDYDDYDDDDDDDYYDDDDDDDDDDDDDDYDDYDDDDDDDDDDDDDDDD/DPPPPPDDPPPDPPPPPPPPPPPPALKFFPQPFWKWKAWDVRPDIDIDGPFDFPVVVCCVVVVAPDCQFQPSLVVQLVQLQIKMKIKGKDADDPSNLPFPWKWKKAQFWQFWKFKDKQRHTQDTGFARLDIDIGTCNVRDDHDMMMIMIMGHRQLVVQVVCQVPDPDHWADDDFQQARGRLQSGNAQRCCRPDLFDHNNSTGTRHDIIMMGGHLAWDFDAKFWFWDDDPFWIKIKIWTKTAGDQQWFWFKKKKDFVVQGWIDIDTDGGNHGGIDTDMDMTTGTPVSDDAAFFFPPDALDWTKMKIKTATDDPSCVVVVHDDIDIDIDIFGDKAKDWFWDQLVVVLCVVVVLLDDLAPPVPPPDPDDPCPPPDRPPPPQQFPPVRRSQQPDDPPPPPVPFPAFPQPPPCPPQDPPDPPPCPVPVCVVVVVPPDDDPPPSPPPRLFIFTFMDMRRHTAQAAAAEAAQLASDSNPRDLQSLVQLVVLGVLLPGQEYEHAQSHHDDDPSNLVVSSRNRHAYAYEHNAEQIFHDDDPVVLVVSLNSLLVVCSVRVSRPNYAEYEHHECHLVNCPVDPVSVVCVVVRVVSLCVRQPVRNVVSCCVSPVSHYYDSYPQAQAAPDVVVTHGRHTNSADQRGGEHADDDLQDQLLDLVPPRLHSAHAEYFAKAFDDPLQLPVSYDLQLQAVPRPSQVSLSTGPCNSVSLVVNCVVFAFADPDRDDPDSVRRNVSSVLSRLSRLLSRQSSLLNNLVNLLQSCSNSSRVHRYDHYFRDEHHHRGMGRHQAYSLREGGQNSQSSSQSSDQWAWDWDDDPQKIWIKIFHQASAKWWKKKKKFKFFQFDPFQVDDPPDPPVVLLVSLAVPDHGLDMDMDGTDIDGHRHMGTDDIGRNVVVCVVRVVDDLQTMKMKMKIWIPDDPVGGIDMYMDIGRNGRPNRHDWDDWDWDKADWAPPDQFKIKIKIGTARGKFFQKAKDFSAAWYKNHGRDIGGHSYMDMIMTGHRVPDGDDRLRRVVGMDIDGSVCSRDPVNVPPVPPCPPDSPPDPPPDDPDDDDDDDDDDDDDDYDDDDYDDDDDDDDDDDDDDDDDDDDDDDDDDPDDDDDDDPDDDDPDDDDDD

Solvent-accessible surface area (backbone atoms only — not comparable to full-atom values): 121492 Å² total; per-residue (Å²): 126,98,67,76,90,71,79,76,86,75,77,79,78,74,77,75,75,73,73,74,71,69,70,82,56,42,53,47,77,53,28,85,42,70,27,38,39,30,40,74,85,58,87,44,77,45,74,44,51,58,56,45,40,60,70,60,52,34,33,75,70,62,75,39,70,58,48,75,38,67,65,19,44,68,74,48,40,63,64,20,67,37,34,39,35,42,32,36,72,44,62,73,49,68,69,31,62,70,31,82,34,28,29,41,36,41,54,20,41,34,33,34,31,42,34,27,42,68,87,37,78,76,49,76,45,65,39,33,80,36,68,46,80,40,85,39,54,88,62,60,58,86,55,76,37,39,43,37,43,38,29,49,25,52,57,60,53,8,43,52,50,51,71,68,40,96,58,81,72,65,49,56,34,47,53,67,25,44,56,34,39,63,60,38,56,46,44,39,41,36,26,15,32,54,54,42,71,35,57,39,70,49,35,32,62,30,58,40,32,39,40,26,38,50,40,56,41,76,74,49,62,30,46,48,74,44,84,49,98,67,24,34,38,35,40,38,34,40,36,31,44,27,31,80,86,10,34,24,30,41,42,36,41,36,26,72,96,75,72,44,76,39,73,47,80,46,80,40,72,63,53,40,82,42,71,55,78,49,67,44,78,40,54,48,89,76,54,68,59,37,30,42,47,90,74,53,56,42,41,68,41,60,36,39,41,34,46,35,62,68,18,72,37,21,62,72,63,74,58,59,79,64,41,75,48,78,45,70,41,35,50,70,48,68,43,78,46,69,43,46,30,72,59,46,39,51,53,63,46,55,73,33,52,85,39,59,58,80,57,76,65,77,68,86,73,78,74,74,44,90,84,52,80,76,64,67,80,70,42,47,42,40,77,42,44,60,47,50,55,60,72,73,74,66,72,66,69,76,58,71,59,39,54,72,66,73,70,81,72,67,82,71,76,65,46,93,27,38,78,56,55,60,59,28,56,70,68,64,55,49,72,62,76,66,76,71,72,63,69,79,74,68,89,27,33,35,32,37,40,26,51,73,81,40,78,46,74,41,33,36,22,27,38,61,55,71,34,86,42,75,76,71,45,40,71,64,57,52,51,51,53,53,47,53,39,51,72,29,51,32,27,28,36,30,41,44,10,32,29,66,85,74,58,68,68,55,55,52,47,24,35,62,61,10,26,31,29,40,40,37,37,75,32,51,49,32,64,56,76,71,39,65,70,55,46,51,52,48,51,54,35,52,51,55,46,48,47,71,50,60,47,38,59,22,48,60,34,40,28,41,20,31,28,33,70,48,30,44,74,57,38,68,54,33,60,51,25,47,64,61,48,44,46,42,49,42,49,50,33,50,52,48,51,39,42,48,39,56,71,74,44,63,76,46,51,75,40,59,30,41,32,21,34,46,60,77,31,78,83,50,76,34,73,39,69,68,70,27,50,39,45,43,22,28,26,23,60,52,81,67,69,82,56,62,55,74,41,60,86,76,54,77,59,27,10,16,32,63,30,30,65,55,59,29,65,42,53,64,61,50,38,53,73,32,47,54,79,84,30,47,27,63,84,20,68,56,44,49,65,34,42,19,41,84,66,42,72,58,38,53,50,53,56,44,59,74,38,40,48,70,70,96,60,64,71,43,95,45,71,69,47,14,35,53,40,26,52,40,49,51,49,50,36,37,52,48,34,17,45,30,49,40,35,48,46,54,50,46,60,44,24,45,56,24,58,78,25,35,16,24,32,42,17,37,35,26,43,58,35,60,47,66,30,27,25,36,39,28,24,32,52,77,62,34,65,39,51,31,36,43,36,46,29,50,66,40,36,57,58,30,42,44,56,44,80,54,96,65,21,43,30,32,34,42,35,32,61,38,91,51,65,47,44,25,28,38,40,38,34,31,36,48,31,57,47,96,62,34,96,43,66,90,84,49,57,74,72,51,46,55,55,34,10,62,68,39,62,82,54,82,41,75,50,76,46,70,84,45,72,34,45,23,60,28,36,32,54,78,43,79,39,51,45,68,64,60,36,67,78,31,88,92,43,47,59,42,38,29,37,38,38,41,35,34,37,36,63,58,50,99,86,41,76,56,49,74,26,63,36,66,40,68,74,52,49,65,57,63,43,61,76,46,80,47,56,76,45,81,44,75,68,37,76,75,45,68,32,21,30,31,31,33,43,32,22,36,30,13,24,34,43,53,28,39,72,46,52,70,60,71,28,39,61,76,58,54,48,44,70,37,52,24,8,17,60,49,78,42,38,40,32,32,44,93,95,45,63,47,53,54,67,60,51,62,72,33,53,44,77,49,36,47,58,65,57,50,40,81,77,58,66,68,66,73,71,71,79,66,75,81,69,79,72,74,76,76,76,75,80,72,66,88,65,88,72,88,80,93,80,89,81,86,91,81,91,86,92,81,84,85,91,85,84,89,89,86,91,95,83,88,94,87,88,93,79,90,95,86,94,95,82,95,84,94,89,94,92,92,93,91,96,87,93,82,93,92,82,96,86,86,94,78,95,82,90,126,135,82,79,67,88,73,74,74,86,75,76,82,78,79,76,76,76,76,73,76,71,69,71,82,55,40,55,46,76,53,29,84,42,71,27,39,38,30,40,74,87,58,87,44,79,47,76,43,51,56,58,44,39,59,70,60,53,34,34,74,71,62,75,39,70,59,49,75,37,66,66,19,45,68,74,47,40,63,64,20,68,38,36,39,33,41,32,37,71,44,61,73,50,68,68,32,62,71,33,80,33,29,29,40,36,39,55,20,41,36,34,33,30,41,33,26,43,67,86,37,77,77,48,77,44,65,38,33,80,36,68,46,80,40,83,39,52,88,63,58,59,88,55,76,36,41,45,36,43,37,29,48,25,52,56,58,54,9,43,52,48,49,71,68,41,98,58,82,71,67,53,61,34,48,53,66,25,41,55,31,38,60,60,39,56,46,44,38,40,36,25,15,32,55,54,42,72,35,58,40,69,48,35,32,61,31,59,40,32,38,40,26,37,50,40,57,40,77,74,49,63,30,47,47,72,43,82,49,98,67,23,35,38,34,40,37,36,40,36,31,46,26,31,81,88,11,34,23,29,41,42,35,40,36,26,71,95,73,73,44,74,40,74,47,81,45,80,40,73,62,53,40,83,43,71,57,78,50,66,45,79,41,55,49,89,78,55,68,58,35,29,42,47,88,74,52,57,44,41,68,42,62,36,39,41,34,45,35,63,67,18,71,36,21,62,72,63,75,57,58,79,66,42,74,49,78,46,68,42,36,52,71,48,69,42,79,45,69,41,48,29,72,60,47,39,50,53,64,48,56,74,34,51,85,44,63,57,79,62,75,66,79,67,87,74,80,78,74,48,90,85,54,82,77,62,64,89,74,45,54,37,42,85,48,45,62,44,54,66,64,72,74,75,67,73,69,70,77,58,72,60,41,54,70,68,71,70,80,70,68,80,72,74,64,46,94,25,37,78,57,56,61,59,26,58,70,68,63,56,48,71,62,77,67,74,70,70,61,70,78,76,71,89,27,34,35,31,38,41,26,52,72,82,42,79,45,72,42,32,36,23,26,37,61,54,71,33,86,44,74,76,72,45,39,71,64,57,52,52,50,54,52,48,55,39,51,72,31,50,32,28,29,37,30,42,43,11,33,29,67,85,74,57,69,67,56,55,53,48,23,34,62,60,10,26,32,29,40,40,38,38,74,33,50,51,31,64,57,77,69,38,65,70,55,46,51,52,49,51,54,35,50,53,56,46,48,46,71,50,60,46,38,58,22,49,61,34,40,29,41,20,30,30,33,70,47,30,45,73,54,38,68,55,33,61,50,24,46,66,61,48,44,47,41,48,43,49,51,32,49,51,48,50,39,42,48,38,55,71,76,43,62,75,48,50,74,39,58,29,41,32,22,35,46,60,78,33,79,84,49,76,34,73,39,67,68,70,30,51,39,48,44,23,27,25,23,61,51,79,66,69,82,56,63,57,76,41,62,87,75,53,78,57,26,9,16,34,62,30,30,65,56,58,30,66,44,53,63,59,50,38,52,73,34,45,54,79,84,31,47,27,65,82,21,70,56,44,48,64,34,42,20,42,83,66,41,71,58,38,54,50,53,56,44,60,73,39,42,48,71,70,96,58,64,72,43,93,46,72,70,47,14,34,53,39,27,53,40,48,52,48,50,35,37,51,49,35,17,47,29,51,39,36,48,47,56,49,47,59,44,24,45,56,22,62,81,25,36,18,24,31,43,17,38,36,26,43,57,37,60,45,68,30,27,26,37,39,28,24,32,52,77,63,34,64,38,50,29,35,43,36,47,30,50,67,41,36,58,58,30,43,44,56,44,80,53,95,65,21,45,32,32,34,42,37,34,61,38,92,51,63,47,44,24,28,37,40,40,34,30,36,50,30,56,45,96,60,35,96,42,68,92,84,50,56,74,73,50,44,55,56,32,10,63,68,40,60,81,55,82,41,75,50,76,45,69,82,46,71,34,46,23,60,28,37,35,54,78,43,79,38,51,46,68,64,60,37,68,77,32,87,91,42,46,58,41,38,29,37,39,39,40,36,33,37,36,62,60,51,99,87,40,75,57,49,74,26,62,36,65,41,68,72,52,51,67,57,64,43,61,76,47,79,47,57,76,42,79,44,75,68,38,76,76,45,66,33,22,31,30,31,32,42,33,23,37,29,13,22,37,43,56,29,38,72,47,53,69,58,72,30,39,62,77,59,53,50,42,71,36,52,22,8,16,61,47,80,40,38,39,33,32,44,92,96,45,62,47,53,54,69,60,50,62,72,33,54,46,79,49,36,47,58,64,56,49,40,79,78,56,67,67,66,72,71,73,83,64,75,79,70,78,74,73,79,77,76,80,75,79,71,84,86,80,90,83,83,92,81,89,86,91,88,87,91,86,93,86,88,94,87,91,82,89,91,84,91,84,85,91,83,91,79,84,89,78,86,81,91,82,80,88,87,84,88,79,84,82,76,84,85,79,80,77,81,69,80,75,69,78,72,74,79,91,77,135

Nearest PDB structures (foldseek):
  6bye-assembly1_B  TM=8.897E-01  e=1.850E-74  Xanthomonas citri pv. citri str. 306
  6byg-assembly1_A  TM=8.876E-01  e=7.997E-75  Xanthomonas citri pv. citri str. 306
  6byg-assembly1_B  TM=8.876E-01  e=8.503E-73  Xanthomonas citri pv. citri str. 306
  4uoj-assembly2_B  TM=8.534E-01  e=1.135E-66  Trichoderma harzianum
  4cvu-assembly1_A-2  TM=8.586E-01  e=4.928E-66  Trichoderma harzianum

Radius of gyration: 47.03 Å; Cα contacts (8 Å, |Δi|>4): 4645; chains: 2; bounding box: 124×159×159 Å

Secondary structure (DSSP, 8-state):
----TT-------------------SEEE-TTSPEEEEETTSS-EEEE-SSB-HHHHHHHTTSS--TTSTTHHHHTHHHHTS-EEEEEEEE--HHHHTSSEEEEEES-EES-EEEEETTEEEEEE-BTT--EEEE-GGG--SSEEEEEEEEPPHHHHHHHHHHHSSS-------TTPPTTGGGSBS-GGGG-BTTB------EE-S-EEEEEESS-EEEEEEEEEEE-SSEEEEEEEEEEEE-TT-EEEEEEEEEGGGTEEEEEEEEE-S-EEE---EEEEEEGGGSPPB--TTTS-B--EEEEEEEEE-SHHHHHTT-PPPEEEEEEE----EEEE--BHHHHHHHHHHTT-TT---TTS--------SS-SS--SS--B-SS-B----------TTS---TT------S----TT---HHHHHHTT-----SS-------S-B--EEEETTEEE-EEEEEEPPSSSSGGG--HHHHHHHHHHHHHTT--EEEE-TTS-PPPHHHHHHHHHHT-EEEEEPS-BSS-----HHHHHHHHHHHHHHHHHHTTSTTEEEEE--BSHHHHTTTSHHHHH-HHHHHHHHIIIIIIIHHHHHHHH-TTS-EESSBSB--EEEETTEEE--SSTT-TTSSBEEE--SSS-TT-GGGS---S-EEEE---BPPPHHHHHHH--GGG-STT-HHHHHT--STTHHHHHHHHHHHHS---S-S--SSHHHHHHHHHHHHHHHHHHHHHHHHHHHHHHHHGGG-TTT---EEEES-S--SSSS-BS-SB-TTSPBPHHHHHHHHHTSSEEEEEEEETTEEEEEEEE--SS-EEEEEEEEEEESB-S--SS-TT--HHHHHHHHHT-PPPSEEEEEEEEEEPTTEEEEEEEEEHHHHHHT-TT--TTTEEEEEEEEEPP-SSS---EEEEEEESS-GGGS-------EEEEEEEEETTEEEEEEE--SB-EEEEEEEESSSSEES--SEEE-TT-EEEEEEEPPTT----HHHHHHHEEEE-TTTTT-GGGGGGGGT--------------------------------------------------------------------------------/--S----------------------SEEE-TTS-EEEEETTSS-EEEE-SSB-HHHHHHHTTSS--TTSTTHHHHTHHHHTS-EEEEEEEE--HHHHTSSEEEEEES-EES-EEEEETTEEEEEE-BTT--EEEE-GGG--SSEEEEEEEEPPHHHHHHHHHHHSSS-------TTPPTTGGGSBS-GGGG-BTTB------EE-S-EEEEEESS-EEEEEEEEEEE-SSEEEEEEEEEEEE-TT-EEEEEEEEEGGGTEEEEEEEEE-S-EEE---EEEEEEGGGSPPB--TTTS-B--EEEEEEEEE-SHHHHHTT-PPPEEEEEEE----EEEE--BHHHHHHHHHHTT-TT---TTS--------SS-SS--SS--EETTEE----------TTS---TT------S----TT---HHHHHHTT---S-SS-------S-B--EEEETTEEE-EEEEEEPPSSSSGGG--HHHHHHHHHHHHHTT--EEEE-TTS-PPPHHHHHHHHHHT-EEEEEPS-BSS-----HHHHHHHHHHHHHHHHHHTTSTTEEEEE--BSHHHHTTTSHHHHH-HHHHHHHHIIIIIIIHHHHHHHH-TTS-EESSBSB--EEEETTEEE--SSTT-TTSSBEEE--SSS-TT-GGGS---S-EEEE---BPPPHHHHHHH--GGG-STT-HHHHHT--STTHHHHHHHHHHHHS---S-S--SSHHHHHHHHHHHHHHHHHHHHHHHHHHHHHHHHGGG-TTT---EEEES-S--SSSS-BS-SB-TTSPBPHHHHHHHHHTSSEEEEEEEETTEEEEEEEE--SS-EEEEEEEEEEESB-S--SS-TT--HHHHHHHHHT-PPPSEEEEEEEEEEPTTEEEEEEEEEHHHHHHT-TT--TTTEEEEEEEEEPP-SSS---EEEEEEESS-GGGS-------EEEEEEEEETTEEEEEEE--SB-EEEEEEEESSSSEES--SEEE-TT-EEEEEEEPPTT----HHHHHHHEEEE-TTTTT-GGGGSGGGT--------------------------------------------------------------------------------